Protein 1WI2 (pdb70)

Secondary structure (DSSP, 8-state):
------S-----SSPPEEEEE---TT---SEEEE--SSS----EEEEE-TTSHHHHHT--TT-EEEEETTEE-SS--HHHHHHHHHHSSSEEEEEE----S---

Nearest PDB structures (foldseek):
  1wi2-assembly1_A  TM=8.243E-01  e=3.772E-17  Mus musculus
  2eeh-assembly1_A  TM=7.804E-01  e=6.827E-08  Homo sapiens
  1uf1-assembly1_A  TM=7.382E-01  e=2.130E-07  Homo sapiens
  2q3g-assembly2_B  TM=8.785E-01  e=5.402E-06  Homo sapiens
  1x5n-assembly1_A  TM=6.766E-01  e=3.239E-07  Homo sapiens

Solvent-accessible surface area: 7650 Å² total; per-residue (Å²): 125,124,124,78,115,116,74,137,115,176,104,137,128,145,90,42,113,89,3,76,7,191,47,69,145,86,33,143,7,7,13,76,4,121,22,16,155,93,82,112,102,4,1,25,0,22,113,21,76,95,134,17,36,0,97,219,34,35,4,131,110,21,26,22,0,45,21,0,55,128,76,75,0,86,111,23,99,74,68,113,0,32,81,27,0,99,103,23,212,98,0,37,1,131,0,83,112,124,94,50,142,102,117,125

Sequence (104 aa):
GSSGSSGNNELTQFLPRIVTLKKPPGAQLGFNIRGGKASQLGIFISKVIPDSDAHRAGLQEGDQVLAVNDVDFQDIEHSKAVEILKTAREISMRVRFFSGPSSGGSSGSSGNNELTQFLPRIVTLKKPPGAQLGFNIRGGKASQLGIFISKVIPDSDAHRAGLQEGDQVLAVNDVDFQDIEHSKAVEILKTAREISMRVRFFSGPSSGGSSGSSGNNELTQFLPRIVTLKKPPGAQLGFNIRGGKASQLGIFISKVIPDSDAHRAGLQEGDQVLAVNDVDFQDIEHSKAVEILKTAREISMRVRFFSGPSSGGSSGSSGNNELTQFLPRIVTLKKPPGAQLGFNIRGGKASQLGIFISKVIPDSDAHRAGLQEGDQVLAVNDVDFQDIEHSKAVEILKTAREISMRVRFFSGPSSGGSSGSSGNNELTQFLPRIVTLKKPPGAQLGFNIRGGKASQLGIFISKVIPDSDAHRAGLQEGDQVLAVNDVDFQDIEHSKAVEILKTAREISMRVRFFSGPSSGGSSGSSGNNELTQFLPRIVTLKKPPGAQLGFNIRGGKASQLGIFISKVIPDSDAHRAGLQEGDQVLAVNDVDFQDIEHSKAVEILKTAREISMRVRFFSGPSSGGSSGSSGNNELTQFLPRIVTLKKPPGAQLGFNIRGGKASQLGIFISKVIPDSDAHRAGLQEGDQVLAVNDVDFQDIEHSKAVEILKTAREISMRVRFFSGPSSGGSSGSSGNNELTQFLPRIVTLKKPPGAQLGFNIRGGKASQLGIFISKVIPDSDAHRAGLQEGDQVLAVNDVDFQDIEHSKAVEILKTAREISMRVRFFSGPSSGGSSGSSGNNELTQFLPRIVTLKKPPGAQLGFNIRGGKASQLGIFISKVIPDSDAHRAGLQEGDQVLAVNDVDFQDIEHSKAVEILKTAREISMRVRFFSGPSSGGSSGSSGNNELTQFLPRIVTLKKPPGAQLGFNIRGGKASQLGIFISKVIPDSDAHRAGLQEGDQVLAVNDVDFQDIEHSKAVEILKTAREISMRVRFFSGPSSGGSSGSSGNNELTQFLPRIVTLKKPPGAQLGFNIRGGKASQLGIFISKVIPDSDAHRAGLQEGDQVLAVNDVDFQDIEHSKAVEILKTAREISMRVRFFSGPSSGGSSGSSGNNELTQFLPRIVTLKKPPGAQLGFNIRGGKASQLGIFISKVIPDSDAHRAGLQEGDQVLAVNDVDFQDIEHSKAVEILKTAREISMRVRFFSGPSSGGSSGSSGNNELTQFLPRIVTLKKPPGAQLGFNIRGGKASQLGIFISKVIPDSDAHRAGLQEGDQVLAVNDVDFQDIEHSKAVEILKTAREISMRVRFFSGPSSGGSSGSSGNNELTQFLPRIVTLKKPPGAQLGFNIRGGKASQLGIFISKVIPDSDAHRAGLQEGDQVLAVNDVDFQDIEHSKAVEILKTAREISMRVRFFSGPSSGGSSGSSGNNELTQFLPRIVTLKKPPGAQLGFNIRGGKASQLGIFISKVIPDSDAHRAGLQEGDQVLAVNDVDFQDIEHSKAVEILKTAREISMRVRFFSGPSSGGSSGSSGNNELTQFLPRIVTLKKPPGAQLGFNIRGGKASQLGIFISKVIPDSDAHRAGLQEGDQVLAVNDVDFQDIEHSKAVEILKTAREISMRVRFFSGPSSGGSSGSSGNNELTQFLPRIVTLKKPPGAQLGFNIRGGKASQLGIFISKVIPDSDAHRAGLQEGDQVLAVNDVDFQDIEHSKAVEILKTAREISMRVRFFSGPSSGGSSGSSGNNELTQFLPRIVTLKKPPGAQLGFNIRGGKASQLGIFISKVIPDSDAHRAGLQEGDQVLAVNDVDFQDIEHSKAVEILKTAREISMRVRFFSGPSSGGSSGSSGNNELTQFLPRIVTLKKPPGAQLGFNIRGGKASQLGIFISKVIPDSDAHRAGLQEGDQVLAVNDVDFQDIEHSKAVEILKTAREISMRVRFFSGPSSGGSSGSSGNNELTQFLPRIVTLKKPPGAQLGFNIRGGKASQLGIFISKVIPDSDAHRAGLQEGDQVLAVNDVDFQDIEHSKAVEILKTAREISMRVRFFSGPSSG

Foldseek 3Di:
DDDDDDDDDDPPDFFWDWQKFQDDQDDQAQFAWDWADDPLTFIFRCGGHPDGSCVVSVHFGQWGFCAWPNHGRSHDDSVVVSVSPNVPRMTTTTTGRPPDDGDD

InterPro domains:
  IPR001478 PDZ domain [PF00595] (48-124)
  IPR001478 PDZ domain [PS50106] (47-117)
  IPR001478 PDZ domain [SM00228] (56-128)
  IPR036034 PDZ superfamily [G3DSA:2.30.42.10] (33-128)
  IPR036034 PDZ superfamily [SSF50156] (35-125)
  IPR051109 Membrane-associated multiprotein complex regulator [PTHR14063] (3-140)

Organism: Mus musculus (NCBI:txid10090)

Radius of gyration: 13.88 Å; Cα contacts (8 Å, |Δi|>4): 187; chains: 1; bounding box: 38×40×38 Å

CATH classification: 2.30.42.10

Structure (mmCIF, N/CA/C/O backbone):
data_1WI2
#
_entry.id   1WI2
#
loop_
_atom_site.group_PDB
_atom_site.id
_atom_site.type_symbol
_atom_site.label_atom_id
_atom_site.label_alt_id
_atom_site.label_comp_id
_atom_site.label_asym_id
_atom_site.label_entity_id
_atom_site.label_seq_id
_atom_site.pdbx_PDB_ins_code
_atom_site.Cartn_x
_atom_site.Cartn_y
_atom_site.Cartn_z
_atom_site.occupancy
_atom_site.B_iso_or_equiv
_atom_site.auth_seq_id
_atom_site.auth_comp_id
_atom_site.auth_asym_id
_atom_site.auth_atom_id
_atom_site.pdbx_PDB_model_num
ATOM 1 N N . GLY A 1 1 ? -22.270 0.200 7.179 1.00 0.00 1 GLY A N 1
ATOM 2 C CA . GLY A 1 1 ? -21.938 0.629 8.526 1.00 0.00 1 GLY A CA 1
ATOM 3 C C . GLY A 1 1 ? -20.480 0.305 8.862 1.00 0.00 1 GLY A C 1
ATOM 4 O O . GLY A 1 1 ? -19.755 -0.240 8.031 1.00 0.00 1 GLY A O 1
ATOM 8 N N . SER A 1 2 ? -20.096 0.653 10.081 1.00 0.00 2 SER A N 1
ATOM 9 C CA . SER A 1 2 ? -18.737 0.406 10.535 1.00 0.00 2 SER A CA 1
ATOM 10 C C . SER A 1 2 ? -18.691 0.402 12.065 1.00 0.00 2 SER A C 1
ATOM 11 O O . SER A 1 2 ? -19.211 1.312 12.708 1.00 0.00 2 SER A O 1
ATOM 18 N N . SER A 1 3 ? -18.063 -0.634 12.604 1.00 0.00 3 SER A N 1
ATOM 19 C CA . SER A 1 3 ? -17.942 -0.768 14.045 1.00 0.00 3 SER A CA 1
ATOM 20 C C . SER A 1 3 ? -16.503 -1.129 14.418 1.00 0.00 3 SER A C 1
ATOM 21 O O . SER A 1 3 ? -15.806 -1.791 13.649 1.00 0.00 3 SER A O 1
ATOM 28 N N . GLY A 1 4 ? -16.101 -0.680 15.598 1.00 0.00 4 GLY A N 1
ATOM 29 C CA . GLY A 1 4 ? -14.757 -0.948 16.081 1.00 0.00 4 GLY A CA 1
ATOM 30 C C . GLY A 1 4 ? -14.754 -1.176 17.594 1.00 0.00 4 GLY A C 1
ATOM 31 O O . GLY A 1 4 ? -15.813 -1.257 18.216 1.00 0.00 4 GLY A O 1
ATOM 35 N N . SER A 1 5 ? -13.553 -1.273 18.144 1.00 0.00 5 SER A N 1
ATOM 36 C CA . SER A 1 5 ? -13.398 -1.490 19.572 1.00 0.00 5 SER A CA 1
ATOM 37 C C . SER A 1 5 ? -12.654 -0.311 20.203 1.00 0.00 5 SER A C 1
ATOM 38 O O . SER A 1 5 ? -11.610 0.107 19.705 1.00 0.00 5 SER A O 1
ATOM 45 N N . SER A 1 6 ? -13.221 0.191 21.291 1.00 0.00 6 SER A N 1
ATOM 46 C CA . SER A 1 6 ? -12.624 1.314 21.995 1.00 0.00 6 SER A CA 1
ATOM 47 C C . SER A 1 6 ? -12.106 0.859 23.360 1.00 0.00 6 SER A C 1
ATOM 48 O O . SER A 1 6 ? -12.594 -0.123 23.917 1.00 0.00 6 SER A O 1
ATOM 55 N N . GLY A 1 7 ? -11.124 1.595 23.860 1.00 0.00 7 GLY A N 1
ATOM 56 C CA . GLY A 1 7 ? -10.535 1.279 25.150 1.00 0.00 7 GLY A CA 1
ATOM 57 C C . GLY A 1 7 ? -9.008 1.350 25.087 1.00 0.00 7 GLY A C 1
ATOM 58 O O . GLY A 1 7 ? -8.444 2.392 24.757 1.00 0.00 7 GLY A O 1
ATOM 62 N N . ASN A 1 8 ? -8.381 0.228 25.410 1.00 0.00 8 ASN A N 1
ATOM 63 C CA . ASN A 1 8 ? -6.931 0.149 25.394 1.00 0.00 8 ASN A CA 1
ATOM 64 C C . ASN A 1 8 ? -6.504 -1.320 25.361 1.00 0.00 8 ASN A C 1
ATOM 65 O O . ASN A 1 8 ? -6.973 -2.124 26.165 1.00 0.00 8 ASN A O 1
ATOM 75 N N . ASN A 1 9 ? -5.619 -1.625 24.423 1.00 0.00 9 ASN A N 1
ATOM 76 C CA . ASN A 1 9 ? -5.124 -2.983 24.275 1.00 0.00 9 ASN A CA 1
ATOM 77 C C . ASN A 1 9 ? -3.732 -2.947 23.643 1.00 0.00 9 ASN A C 1
ATOM 78 O O . ASN A 1 9 ? -3.457 -2.111 22.785 1.00 0.00 9 ASN A O 1
ATOM 88 N N . GLU A 1 10 ? -2.889 -3.867 24.092 1.00 0.00 10 GLU A N 1
ATOM 89 C CA . GLU A 1 10 ? -1.531 -3.951 23.581 1.00 0.00 10 GLU A CA 1
ATOM 90 C C . GLU A 1 10 ? -0.947 -5.338 23.851 1.00 0.00 10 GLU A C 1
ATOM 91 O O . GLU A 1 10 ? -0.253 -5.540 24.847 1.00 0.00 10 GLU A O 1
ATOM 101 N N . LEU A 1 11 ? -1.251 -6.260 22.948 1.00 0.00 11 LEU A N 1
ATOM 102 C CA . LEU A 1 11 ? -0.765 -7.623 23.078 1.00 0.00 11 LEU A CA 1
ATOM 103 C C . LEU A 1 11 ? -0.353 -8.146 21.701 1.00 0.00 11 LEU A C 1
ATOM 104 O O . LEU A 1 11 ? -1.060 -8.955 21.103 1.00 0.00 11 LEU A O 1
ATOM 119 N N . THR A 1 12 ? 0.790 -7.663 21.237 1.00 0.00 12 THR A N 1
ATOM 120 C CA . THR A 1 12 ? 1.304 -8.071 19.940 1.00 0.00 12 THR A CA 1
ATOM 121 C C . THR A 1 12 ? 1.798 -9.517 19.995 1.00 0.00 12 THR A C 1
ATOM 122 O O . THR A 1 12 ? 2.707 -9.839 20.759 1.00 0.00 12 THR A O 1
ATOM 133 N N . GLN A 1 13 ? 1.179 -10.352 19.173 1.00 0.00 13 GLN A N 1
ATOM 134 C CA . GLN A 1 13 ? 1.544 -11.757 19.118 1.00 0.00 13 GLN A CA 1
ATOM 135 C C . GLN A 1 13 ? 1.355 -12.300 17.699 1.00 0.00 13 GLN A C 1
ATOM 136 O O . GLN A 1 13 ? 2.319 -12.710 17.054 1.00 0.00 13 GLN A O 1
ATOM 148 N N . PHE A 1 14 ? 0.107 -12.285 17.257 1.00 0.00 14 PHE A N 1
ATOM 149 C CA . PHE A 1 14 ? -0.221 -12.770 15.926 1.00 0.00 14 PHE A CA 1
ATOM 150 C C . PHE A 1 14 ? -1.582 -12.241 15.470 1.00 0.00 14 PHE A C 1
ATOM 151 O O . PHE A 1 14 ? -2.251 -12.866 14.648 1.00 0.00 14 PHE A O 1
ATOM 167 N N . LEU A 1 15 ? -1.952 -11.095 16.022 1.00 0.00 15 LEU A N 1
ATOM 168 C CA . LEU A 1 15 ? -3.221 -10.476 15.683 1.00 0.00 15 LEU A CA 1
ATOM 169 C C . LEU A 1 15 ? -2.991 -9.398 14.621 1.00 0.00 15 LEU A C 1
ATOM 170 O O . LEU A 1 15 ? -1.944 -8.752 14.605 1.00 0.00 15 LEU A O 1
ATOM 185 N N . PRO A 1 16 ? -4.011 -9.234 13.737 1.00 0.00 16 PRO A N 1
ATOM 186 C CA . PRO A 1 16 ? -3.929 -8.245 12.676 1.00 0.00 16 PRO A CA 1
ATOM 187 C C . PRO A 1 16 ? -4.131 -6.833 13.225 1.00 0.00 16 PRO A C 1
ATOM 188 O O . PRO A 1 16 ? -5.078 -6.580 13.967 1.00 0.00 16 PRO A O 1
ATOM 196 N N . ARG A 1 17 ? -3.224 -5.947 12.838 1.00 0.00 17 ARG A N 1
ATOM 197 C CA . ARG A 1 17 ? -3.290 -4.565 13.283 1.00 0.00 17 ARG A CA 1
ATOM 198 C C . ARG A 1 17 ? -4.074 -3.720 12.276 1.00 0.00 17 ARG A C 1
ATOM 199 O O . ARG A 1 17 ? -4.345 -4.168 11.162 1.00 0.00 17 ARG A O 1
ATOM 217 N N . ILE A 1 18 ? -4.416 -2.514 12.703 1.00 0.00 18 ILE A N 1
ATOM 218 C CA . ILE A 1 18 ? -5.163 -1.602 11.853 1.00 0.00 18 ILE A CA 1
ATOM 219 C C . ILE A 1 18 ? -4.309 -0.368 11.561 1.00 0.00 18 ILE A C 1
ATOM 220 O O . ILE A 1 18 ? -4.024 0.421 12.461 1.00 0.00 18 ILE A O 1
ATOM 235 N N . VAL A 1 19 ? -3.923 -0.239 10.300 1.00 0.00 19 VAL A N 1
ATOM 236 C CA . VAL A 1 19 ? -3.107 0.887 9.878 1.00 0.00 19 VAL A CA 1
ATOM 237 C C . VAL A 1 19 ? -4.008 1.969 9.280 1.00 0.00 19 VAL A C 1
ATOM 238 O O . VAL A 1 19 ? -4.354 1.912 8.101 1.00 0.00 19 VAL A O 1
ATOM 251 N N . THR A 1 20 ? -4.364 2.929 10.121 1.00 0.00 20 THR A N 1
ATOM 252 C CA . THR A 1 20 ? -5.217 4.023 9.690 1.00 0.00 20 THR A CA 1
ATOM 253 C C . THR A 1 20 ? -4.374 5.244 9.317 1.00 0.00 20 THR A C 1
ATOM 254 O O . THR A 1 20 ? -3.444 5.602 10.039 1.00 0.00 20 THR A O 1
ATOM 265 N N . LEU A 1 21 ? -4.730 5.849 8.194 1.00 0.00 21 LEU A N 1
ATOM 266 C CA . LEU A 1 21 ? -4.017 7.021 7.718 1.00 0.00 21 LEU A CA 1
ATOM 267 C C . LEU A 1 21 ? -4.967 8.221 7.709 1.00 0.00 21 LEU A C 1
ATOM 268 O O . LEU A 1 21 ? -6.170 8.064 7.499 1.00 0.00 21 LEU A O 1
ATOM 283 N N . LYS A 1 22 ? -4.393 9.393 7.938 1.00 0.00 22 LYS A N 1
ATOM 284 C CA . LYS A 1 22 ? -5.173 10.618 7.959 1.00 0.00 22 LYS A CA 1
ATOM 285 C C . LYS A 1 22 ? -5.072 11.304 6.595 1.00 0.00 22 LYS A C 1
ATOM 286 O O . LYS A 1 22 ? -6.032 11.921 6.134 1.00 0.00 22 LYS A O 1
ATOM 301 N N . LYS A 1 23 ? -3.902 11.176 5.988 1.00 0.00 23 LYS A N 1
ATOM 302 C CA . LYS A 1 23 ? -3.663 11.776 4.686 1.00 0.00 23 LYS A CA 1
ATOM 303 C C . LYS A 1 23 ? -3.916 13.282 4.770 1.00 0.00 23 LYS A C 1
ATOM 304 O O . LYS A 1 23 ? -5.053 13.715 4.951 1.00 0.00 23 LYS A O 1
ATOM 319 N N . PRO A 1 24 ? -2.810 14.060 4.631 1.00 0.00 24 PRO A N 1
ATOM 320 C CA . PRO A 1 24 ? -2.900 15.509 4.689 1.00 0.00 24 PRO A CA 1
ATOM 321 C C . PRO A 1 24 ? -3.501 16.073 3.400 1.00 0.00 24 PRO A C 1
ATOM 322 O O . PRO A 1 24 ? -3.648 15.353 2.413 1.00 0.00 24 PRO A O 1
ATOM 330 N N . PRO A 1 25 ? -3.841 17.389 3.452 1.00 0.00 25 PRO A N 1
ATOM 331 C CA . PRO A 1 25 ? -4.421 18.057 2.301 1.00 0.00 25 PRO A CA 1
ATOM 332 C C . PRO A 1 25 ? -3.360 18.338 1.236 1.00 0.00 25 PRO A C 1
ATOM 333 O O . PRO A 1 25 ? -2.576 19.276 1.368 1.00 0.00 25 PRO A O 1
ATOM 341 N N . GLY A 1 26 ? -3.369 17.507 0.203 1.00 0.00 26 GLY A N 1
ATOM 342 C CA . GLY A 1 26 ? -2.416 17.654 -0.883 1.00 0.00 26 GLY A CA 1
ATOM 343 C C . GLY A 1 26 ? -1.387 16.523 -0.868 1.00 0.00 26 GLY A C 1
ATOM 344 O O . GLY A 1 26 ? -0.266 16.690 -1.348 1.00 0.00 26 GLY A O 1
ATOM 348 N N . ALA A 1 27 ? -1.803 15.394 -0.311 1.00 0.00 27 ALA A N 1
ATOM 349 C CA . ALA A 1 27 ? -0.932 14.235 -0.226 1.00 0.00 27 ALA A CA 1
ATOM 350 C C . ALA A 1 27 ? -1.327 13.226 -1.306 1.00 0.00 27 ALA A C 1
ATOM 351 O O . ALA A 1 27 ? -2.248 13.472 -2.084 1.00 0.00 27 ALA A O 1
ATOM 358 N N . GLN A 1 28 ? -0.612 12.110 -1.318 1.00 0.00 28 GLN A N 1
ATOM 359 C CA . GLN A 1 28 ? -0.876 11.062 -2.289 1.00 0.00 28 GLN A CA 1
ATOM 360 C C . GLN A 1 28 ? -0.498 9.696 -1.712 1.00 0.00 28 GLN A C 1
ATOM 361 O O . GLN A 1 28 ? 0.507 9.108 -2.108 1.00 0.00 28 GLN A O 1
ATOM 373 N N . LEU A 1 29 ? -1.324 9.231 -0.786 1.00 0.00 29 LEU A N 1
ATOM 374 C CA . LEU A 1 29 ? -1.089 7.945 -0.151 1.00 0.00 29 LEU A CA 1
ATOM 375 C C . LEU A 1 29 ? 0.269 7.971 0.554 1.00 0.00 29 LEU A C 1
ATOM 376 O O . LEU A 1 29 ? 0.340 8.197 1.761 1.00 0.00 29 LEU A O 1
ATOM 391 N N . GLY A 1 30 ? 1.312 7.737 -0.229 1.00 0.00 30 GLY A N 1
ATOM 392 C CA . GLY A 1 30 ? 2.662 7.730 0.306 1.00 0.00 30 GLY A CA 1
ATOM 393 C C . GLY A 1 30 ? 3.278 6.332 0.223 1.00 0.00 30 GLY A C 1
ATOM 394 O O . GLY A 1 30 ? 4.267 6.044 0.895 1.00 0.00 30 GLY A O 1
ATOM 398 N N . PHE A 1 31 ? 2.667 5.499 -0.608 1.00 0.00 31 PHE A N 1
ATOM 399 C CA . PHE A 1 31 ? 3.143 4.139 -0.787 1.00 0.00 31 PHE A CA 1
ATOM 400 C C . PHE A 1 31 ? 2.453 3.470 -1.977 1.00 0.00 31 PHE A C 1
ATOM 401 O O . PHE A 1 31 ? 1.404 3.926 -2.429 1.00 0.00 31 PHE A O 1
ATOM 417 N N . ASN A 1 32 ? 3.070 2.398 -2.452 1.00 0.00 32 ASN A N 1
ATOM 418 C CA . ASN A 1 32 ? 2.529 1.661 -3.581 1.00 0.00 32 ASN A CA 1
ATOM 419 C C . ASN A 1 32 ? 2.050 0.288 -3.108 1.00 0.00 32 ASN A C 1
ATOM 420 O O . ASN A 1 32 ? 2.324 -0.112 -1.976 1.00 0.00 32 ASN A O 1
ATOM 430 N N . ILE A 1 33 ? 1.345 -0.398 -3.995 1.00 0.00 33 ILE A N 1
ATOM 431 C CA . ILE A 1 33 ? 0.826 -1.718 -3.682 1.00 0.00 33 ILE A CA 1
ATOM 432 C C . ILE A 1 33 ? 1.149 -2.675 -4.831 1.00 0.00 33 ILE A C 1
ATOM 433 O O . ILE A 1 33 ? 1.049 -2.303 -5.999 1.00 0.00 33 ILE A O 1
ATOM 448 N N . ARG A 1 34 ? 1.532 -3.888 -4.458 1.00 0.00 34 ARG A N 1
ATOM 449 C CA . ARG A 1 34 ? 1.870 -4.901 -5.444 1.00 0.00 34 ARG A CA 1
ATOM 450 C C . ARG A 1 34 ? 1.015 -6.153 -5.233 1.00 0.00 34 ARG A C 1
ATOM 451 O O . ARG A 1 34 ? 0.287 -6.252 -4.247 1.00 0.00 34 ARG A O 1
ATOM 469 N N . GLY A 1 35 ? 1.134 -7.076 -6.175 1.00 0.00 35 GLY A N 1
ATOM 470 C CA . GLY A 1 35 ? 0.382 -8.318 -6.106 1.00 0.00 35 GLY A CA 1
ATOM 471 C C . GLY A 1 35 ? -1.068 -8.105 -6.546 1.00 0.00 35 GLY A C 1
ATOM 472 O O . GLY A 1 35 ? -1.814 -7.366 -5.904 1.00 0.00 35 GLY A O 1
ATOM 476 N N . GLY A 1 36 ? -1.425 -8.766 -7.637 1.00 0.00 36 GLY A N 1
ATOM 477 C CA . GLY A 1 36 ? -2.773 -8.660 -8.169 1.00 0.00 36 GLY A CA 1
ATOM 478 C C . GLY A 1 36 ? -2.747 -8.382 -9.675 1.00 0.00 36 GLY A C 1
ATOM 479 O O . GLY A 1 36 ? -2.224 -7.359 -10.112 1.00 0.00 36 GLY A O 1
ATOM 483 N N . LYS A 1 37 ? -3.318 -9.313 -10.425 1.00 0.00 37 LYS A N 1
ATOM 484 C CA . LYS A 1 37 ? -3.366 -9.182 -11.872 1.00 0.00 37 LYS A CA 1
ATOM 485 C C . LYS A 1 37 ? -4.674 -9.784 -12.390 1.00 0.00 37 LYS A C 1
ATOM 486 O O . LYS A 1 37 ? -5.454 -9.104 -13.055 1.00 0.00 37 LYS A O 1
ATOM 501 N N . ALA A 1 38 ? -4.875 -11.053 -12.065 1.00 0.00 38 ALA A N 1
ATOM 502 C CA . ALA A 1 38 ? -6.075 -11.753 -12.490 1.00 0.00 38 ALA A CA 1
ATOM 503 C C . ALA A 1 38 ? -6.267 -12.998 -11.621 1.00 0.00 38 ALA A C 1
ATOM 504 O O . ALA A 1 38 ? -7.371 -13.264 -11.148 1.00 0.00 38 ALA A O 1
ATOM 511 N N . SER A 1 39 ? -5.176 -13.727 -11.438 1.00 0.00 39 SER A N 1
ATOM 512 C CA . SER A 1 39 ? -5.211 -14.937 -10.634 1.00 0.00 39 SER A CA 1
ATOM 513 C C . SER A 1 39 ? -5.879 -14.652 -9.287 1.00 0.00 39 SER A C 1
ATOM 514 O O . SER A 1 39 ? -7.013 -15.065 -9.053 1.00 0.00 39 SER A O 1
ATOM 521 N N . GLN A 1 40 ? -5.145 -13.949 -8.437 1.00 0.00 40 GLN A N 1
ATOM 522 C CA . GLN A 1 40 ? -5.651 -13.604 -7.119 1.00 0.00 40 GLN A CA 1
ATOM 523 C C . GLN A 1 40 ? -4.584 -12.854 -6.321 1.00 0.00 40 GLN A C 1
ATOM 524 O O . GLN A 1 40 ? -4.803 -11.720 -5.896 1.00 0.00 40 GLN A O 1
ATOM 536 N N . LEU A 1 41 ? -3.451 -13.518 -6.140 1.00 0.00 41 LEU A N 1
ATOM 537 C CA . LEU A 1 41 ? -2.349 -12.929 -5.399 1.00 0.00 41 LEU A CA 1
ATOM 538 C C . LEU A 1 41 ? -2.899 -12.177 -4.185 1.00 0.00 41 LEU A C 1
ATOM 539 O O . LEU A 1 41 ? -4.011 -12.449 -3.734 1.00 0.00 41 LEU A O 1
ATOM 554 N N . GLY A 1 42 ? -2.096 -11.245 -3.692 1.00 0.00 42 GLY A N 1
ATOM 555 C CA . GLY A 1 42 ? -2.490 -10.452 -2.540 1.00 0.00 42 GLY A CA 1
ATOM 556 C C . GLY A 1 42 ? -1.966 -9.019 -2.657 1.00 0.00 42 GLY A C 1
ATOM 557 O O . GLY A 1 42 ? -1.062 -8.746 -3.445 1.00 0.00 42 GLY A O 1
ATOM 561 N N . ILE A 1 43 ? -2.558 -8.140 -1.861 1.00 0.00 43 ILE A N 1
ATOM 562 C CA . ILE A 1 43 ? -2.164 -6.742 -1.866 1.00 0.00 43 ILE A CA 1
ATOM 563 C C . ILE A 1 43 ? -1.212 -6.481 -0.695 1.00 0.00 43 ILE A C 1
ATOM 564 O O . ILE A 1 43 ? -1.624 -6.513 0.463 1.00 0.00 43 ILE A O 1
ATOM 579 N N . PHE A 1 44 ? 0.041 -6.229 -1.040 1.00 0.00 44 PHE A N 1
ATOM 580 C CA . PHE A 1 44 ? 1.054 -5.962 -0.031 1.00 0.00 44 PHE A CA 1
ATOM 581 C C . PHE A 1 44 ? 1.681 -4.581 -0.235 1.00 0.00 44 PHE A C 1
ATOM 582 O O . PHE A 1 44 ? 1.536 -3.981 -1.299 1.00 0.00 44 PHE A O 1
ATOM 598 N N . ILE A 1 45 ? 2.366 -4.119 0.800 1.00 0.00 45 ILE A N 1
ATOM 599 C CA . ILE A 1 45 ? 3.015 -2.820 0.748 1.00 0.00 45 ILE A CA 1
ATOM 600 C C . ILE A 1 45 ? 4.231 -2.899 -0.179 1.00 0.00 45 ILE A C 1
ATOM 601 O O . ILE A 1 45 ? 5.335 -3.210 0.266 1.00 0.00 45 ILE A O 1
ATOM 616 N N . SER A 1 46 ? 3.987 -2.613 -1.448 1.00 0.00 46 SER A N 1
ATOM 617 C CA . SER A 1 46 ? 5.046 -2.648 -2.441 1.00 0.00 46 SER A CA 1
ATOM 618 C C . SER A 1 46 ? 6.192 -1.726 -2.016 1.00 0.00 46 SER A C 1
ATOM 619 O O . SER A 1 46 ? 7.322 -2.176 -1.837 1.00 0.00 46 SER A O 1
ATOM 626 N N . LYS A 1 47 ? 5.858 -0.452 -1.868 1.00 0.00 47 LYS A N 1
ATOM 627 C CA . LYS A 1 47 ? 6.845 0.538 -1.468 1.00 0.00 47 LYS A CA 1
ATOM 628 C C . LYS A 1 47 ? 6.174 1.591 -0.584 1.00 0.00 47 LYS A C 1
ATOM 629 O O . LYS A 1 47 ? 4.979 1.851 -0.720 1.00 0.00 47 LYS A O 1
ATOM 644 N N . VAL A 1 48 ? 6.972 2.169 0.302 1.00 0.00 48 VAL A N 1
ATOM 645 C CA . VAL A 1 48 ? 6.470 3.188 1.208 1.00 0.00 48 VAL A CA 1
ATOM 646 C C . VAL A 1 48 ? 7.361 4.429 1.118 1.00 0.00 48 VAL A C 1
ATOM 647 O O . VAL A 1 48 ? 8.585 4.323 1.169 1.00 0.00 48 VAL A O 1
ATOM 660 N N . ILE A 1 49 ? 6.711 5.576 0.982 1.00 0.00 49 ILE A N 1
ATOM 661 C CA . ILE A 1 49 ? 7.431 6.835 0.883 1.00 0.00 49 ILE A CA 1
ATOM 662 C C . ILE A 1 49 ? 8.144 7.115 2.206 1.00 0.00 49 ILE A C 1
ATOM 663 O O . ILE A 1 49 ? 7.526 7.080 3.269 1.00 0.00 49 ILE A O 1
ATOM 678 N N . PRO A 1 50 ? 9.470 7.394 2.096 1.00 0.00 50 PRO A N 1
ATOM 679 C CA . PRO A 1 50 ? 10.276 7.681 3.271 1.00 0.00 50 PRO A CA 1
ATOM 680 C C . PRO A 1 50 ? 9.989 9.087 3.803 1.00 0.00 50 PRO A C 1
ATOM 681 O O . PRO A 1 50 ? 10.900 9.901 3.937 1.00 0.00 50 PRO A O 1
ATOM 689 N N . ASP A 1 51 ? 8.718 9.328 4.092 1.00 0.00 51 ASP A N 1
ATOM 690 C CA . ASP A 1 51 ? 8.300 10.620 4.606 1.00 0.00 51 ASP A CA 1
ATOM 691 C C . ASP A 1 51 ? 6.808 10.816 4.327 1.00 0.00 51 ASP A C 1
ATOM 692 O O . ASP A 1 51 ? 6.402 11.853 3.803 1.00 0.00 51 ASP A O 1
ATOM 700 N N . SER A 1 52 ? 6.033 9.805 4.689 1.00 0.00 52 SER A N 1
ATOM 701 C CA . SER A 1 52 ? 4.595 9.854 4.484 1.00 0.00 52 SER A CA 1
ATOM 702 C C . SER A 1 52 ? 3.870 9.454 5.770 1.00 0.00 52 SER A C 1
ATOM 703 O O . SER A 1 52 ? 4.504 9.229 6.801 1.00 0.00 52 SER A O 1
ATOM 710 N N . ASP A 1 53 ? 2.550 9.378 5.670 1.00 0.00 53 ASP A N 1
ATOM 711 C CA . ASP A 1 53 ? 1.732 9.009 6.812 1.00 0.00 53 ASP A CA 1
ATOM 712 C C . ASP A 1 53 ? 1.966 7.535 7.147 1.00 0.00 53 ASP A C 1
ATOM 713 O O . ASP A 1 53 ? 2.038 7.164 8.317 1.00 0.00 53 ASP A O 1
ATOM 721 N N . ALA A 1 54 ? 2.076 6.733 6.097 1.00 0.00 54 ALA A N 1
ATOM 722 C CA . ALA A 1 54 ? 2.299 5.308 6.265 1.00 0.00 54 ALA A CA 1
ATOM 723 C C . ALA A 1 54 ? 3.628 5.086 6.991 1.00 0.00 54 ALA A C 1
ATOM 724 O O . ALA A 1 54 ? 3.676 4.392 8.006 1.00 0.00 54 ALA A O 1
ATOM 731 N N . HIS A 1 55 ? 4.672 5.687 6.443 1.00 0.00 55 HIS A N 1
ATOM 732 C CA . HIS A 1 55 ? 5.998 5.564 7.026 1.00 0.00 55 HIS A CA 1
ATOM 733 C C . HIS A 1 55 ? 5.922 5.824 8.532 1.00 0.00 55 HIS A C 1
ATOM 734 O O . HIS A 1 55 ? 6.667 5.227 9.307 1.00 0.00 55 HIS A O 1
ATOM 747 N N . ARG A 1 56 ? 5.015 6.718 8.900 1.00 0.00 56 ARG A N 1
ATOM 748 C CA . ARG A 1 56 ? 4.833 7.065 10.300 1.00 0.00 56 ARG A CA 1
ATOM 749 C C . ARG A 1 56 ? 3.869 6.082 10.969 1.00 0.00 56 ARG A C 1
ATOM 750 O O . ARG A 1 56 ? 4.099 5.655 12.100 1.00 0.00 56 ARG A O 1
ATOM 768 N N . ALA A 1 57 ? 2.811 5.752 10.243 1.00 0.00 57 ALA A N 1
ATOM 769 C CA . ALA A 1 57 ? 1.812 4.828 10.751 1.00 0.00 57 ALA A CA 1
ATOM 770 C C . ALA A 1 57 ? 2.501 3.541 11.209 1.00 0.00 57 ALA A C 1
ATOM 771 O O . ALA A 1 57 ? 1.961 2.799 12.027 1.00 0.00 57 ALA A O 1
ATOM 778 N N . GLY A 1 58 ? 3.686 3.314 10.660 1.00 0.00 58 GLY A N 1
ATOM 779 C CA . GLY A 1 58 ? 4.455 2.128 11.001 1.00 0.00 58 GLY A CA 1
ATOM 780 C C . GLY A 1 58 ? 4.360 1.076 9.895 1.00 0.00 58 GLY A C 1
ATOM 781 O O . GLY A 1 58 ? 4.388 -0.122 10.168 1.00 0.00 58 GLY A O 1
ATOM 785 N N . LEU A 1 59 ? 4.249 1.563 8.667 1.00 0.00 59 LEU A N 1
ATOM 786 C CA . LEU A 1 59 ? 4.151 0.680 7.518 1.00 0.00 59 LEU A CA 1
ATOM 787 C C . LEU A 1 59 ? 5.550 0.201 7.125 1.00 0.00 59 LEU A C 1
ATOM 788 O O . LEU A 1 59 ? 6.519 0.951 7.233 1.00 0.00 59 LEU A O 1
ATOM 803 N N . GLN A 1 60 ? 5.611 -1.045 6.680 1.00 0.00 60 GLN A N 1
ATOM 804 C CA . GLN A 1 60 ? 6.876 -1.633 6.272 1.00 0.00 60 GLN A CA 1
ATOM 805 C C . GLN A 1 60 ? 6.661 -2.598 5.103 1.00 0.00 60 GLN A C 1
ATOM 806 O O . GLN A 1 60 ? 5.751 -3.425 5.137 1.00 0.00 60 GLN A O 1
ATOM 818 N N . GLU A 1 61 ? 7.513 -2.459 4.099 1.00 0.00 61 GLU A N 1
ATOM 819 C CA . GLU A 1 61 ? 7.428 -3.308 2.923 1.00 0.00 61 GLU A CA 1
ATOM 820 C C . GLU A 1 61 ? 7.261 -4.772 3.336 1.00 0.00 61 GLU A C 1
ATOM 821 O O . GLU A 1 61 ? 8.234 -5.436 3.688 1.00 0.00 61 GLU A O 1
ATOM 831 N N . GLY A 1 62 ? 6.019 -5.232 3.279 1.00 0.00 62 GLY A N 1
ATOM 832 C CA . GLY A 1 62 ? 5.713 -6.604 3.643 1.00 0.00 62 GLY A CA 1
ATOM 833 C C . GLY A 1 62 ? 4.339 -6.701 4.311 1.00 0.00 62 GLY A C 1
ATOM 834 O O . GLY A 1 62 ? 3.631 -7.692 4.141 1.00 0.00 62 GLY A O 1
ATOM 838 N N . ASP A 1 63 ? 4.005 -5.658 5.057 1.00 0.00 63 ASP A N 1
ATOM 839 C CA . ASP A 1 63 ? 2.730 -5.613 5.752 1.00 0.00 63 ASP A CA 1
ATOM 840 C C . ASP A 1 63 ? 1.602 -5.889 4.756 1.00 0.00 63 ASP A C 1
ATOM 841 O O . ASP A 1 63 ? 1.167 -4.990 4.039 1.00 0.00 63 ASP A O 1
ATOM 849 N N . GLN A 1 64 ? 1.160 -7.139 4.743 1.00 0.00 64 GLN A N 1
ATOM 850 C CA . GLN A 1 64 ? 0.091 -7.545 3.846 1.00 0.00 64 GLN A CA 1
ATOM 851 C C . GLN A 1 64 ? -1.212 -6.833 4.218 1.00 0.00 64 GLN A C 1
ATOM 852 O O . GLN A 1 64 ? -1.500 -6.633 5.396 1.00 0.00 64 GLN A O 1
ATOM 864 N N . VAL A 1 65 ? -1.965 -6.471 3.189 1.00 0.00 65 VAL A N 1
ATOM 865 C CA . VAL A 1 65 ? -3.230 -5.787 3.392 1.00 0.00 65 VAL A CA 1
ATOM 866 C C . VAL A 1 65 ? -4.376 -6.791 3.258 1.00 0.00 65 VAL A C 1
ATOM 867 O O . VAL A 1 65 ? -4.804 -7.105 2.148 1.00 0.00 65 VAL A O 1
ATOM 880 N N . LEU A 1 66 ? -4.841 -7.267 4.403 1.00 0.00 66 LEU A N 1
ATOM 881 C CA . LEU A 1 66 ? -5.929 -8.231 4.428 1.00 0.00 66 LEU A CA 1
ATOM 882 C C . LEU A 1 66 ? -7.161 -7.618 3.758 1.00 0.00 66 LEU A C 1
ATOM 883 O O . LEU A 1 66 ? -7.607 -8.094 2.716 1.00 0.00 66 LEU A O 1
ATOM 898 N N . ALA A 1 67 ? -7.677 -6.571 4.387 1.00 0.00 67 ALA A N 1
ATOM 899 C CA . ALA A 1 67 ? -8.849 -5.888 3.866 1.00 0.00 67 ALA A CA 1
ATOM 900 C C . ALA A 1 67 ? -8.648 -4.376 3.983 1.00 0.00 67 ALA A C 1
ATOM 901 O O . ALA A 1 67 ? -7.862 -3.913 4.809 1.00 0.00 67 ALA A O 1
ATOM 908 N N . VAL A 1 68 ? -9.371 -3.648 3.145 1.00 0.00 68 VAL A N 1
ATOM 909 C CA . VAL A 1 68 ? -9.281 -2.198 3.144 1.00 0.00 68 VAL A CA 1
ATOM 910 C C . VAL A 1 68 ? -10.690 -1.605 3.218 1.00 0.00 68 VAL A C 1
ATOM 911 O O . VAL A 1 68 ? -11.475 -1.743 2.281 1.00 0.00 68 VAL A O 1
ATOM 924 N N . ASN A 1 69 ? -10.965 -0.956 4.340 1.00 0.00 69 ASN A N 1
ATOM 925 C CA . ASN A 1 69 ? -12.265 -0.340 4.547 1.00 0.00 69 ASN A CA 1
ATOM 926 C C . ASN A 1 69 ? -13.355 -1.408 4.427 1.00 0.00 69 ASN A C 1
ATOM 927 O O . ASN A 1 69 ? -14.350 -1.209 3.732 1.00 0.00 69 ASN A O 1
ATOM 937 N N . ASP A 1 70 ? -13.130 -2.517 5.116 1.00 0.00 70 ASP A N 1
ATOM 938 C CA . ASP A 1 70 ? -14.081 -3.617 5.095 1.00 0.00 70 ASP A CA 1
ATOM 939 C C . ASP A 1 70 ? -13.830 -4.478 3.856 1.00 0.00 70 ASP A C 1
ATOM 940 O O . ASP A 1 70 ? -13.711 -5.698 3.959 1.00 0.00 70 ASP A O 1
ATOM 948 N N . VAL A 1 71 ? -13.756 -3.810 2.715 1.00 0.00 71 VAL A N 1
ATOM 949 C CA . VAL A 1 71 ? -13.521 -4.500 1.458 1.00 0.00 71 VAL A CA 1
ATOM 950 C C . VAL A 1 71 ? -12.266 -5.364 1.582 1.00 0.00 71 VAL A C 1
ATOM 951 O O . VAL A 1 71 ? -11.226 -4.894 2.043 1.00 0.00 71 VAL A O 1
ATOM 964 N N . ASP A 1 72 ? -12.402 -6.615 1.164 1.00 0.00 72 ASP A N 1
ATOM 965 C CA . ASP A 1 72 ? -11.290 -7.548 1.222 1.00 0.00 72 ASP A CA 1
ATOM 966 C C . ASP A 1 72 ? -10.320 -7.254 0.077 1.00 0.00 72 ASP A C 1
ATOM 967 O O . ASP A 1 72 ? -10.742 -6.883 -1.018 1.00 0.00 72 ASP A O 1
ATOM 975 N N . PHE A 1 73 ? -9.040 -7.429 0.367 1.00 0.00 73 PHE A N 1
ATOM 976 C CA . PHE A 1 73 ? -8.007 -7.187 -0.625 1.00 0.00 73 PHE A CA 1
ATOM 977 C C . PHE A 1 73 ? -7.257 -8.477 -0.963 1.00 0.00 73 PHE A C 1
ATOM 978 O O . PHE A 1 73 ? -6.079 -8.440 -1.317 1.00 0.00 73 PHE A O 1
ATOM 994 N N . GLN A 1 74 ? -7.968 -9.587 -0.840 1.00 0.00 74 GLN A N 1
ATOM 995 C CA . GLN A 1 74 ? -7.384 -10.886 -1.127 1.00 0.00 74 GLN A CA 1
ATOM 996 C C . GLN A 1 74 ? -7.508 -11.207 -2.618 1.00 0.00 74 GLN A C 1
ATOM 997 O O . GLN A 1 74 ? -6.651 -11.882 -3.184 1.00 0.00 74 GLN A O 1
ATOM 1009 N N . ASP A 1 75 ? -8.582 -10.706 -3.211 1.00 0.00 75 ASP A N 1
ATOM 1010 C CA . ASP A 1 75 ? -8.829 -10.930 -4.625 1.00 0.00 75 ASP A CA 1
ATOM 1011 C C . ASP A 1 75 ? -9.382 -9.648 -5.251 1.00 0.00 75 ASP A C 1
ATOM 1012 O O . ASP A 1 75 ? -10.574 -9.560 -5.543 1.00 0.00 75 ASP A O 1
ATOM 1020 N N . ILE A 1 76 ? -8.490 -8.686 -5.439 1.00 0.00 76 ILE A N 1
ATOM 1021 C CA . ILE A 1 76 ? -8.875 -7.414 -6.026 1.00 0.00 76 ILE A CA 1
ATOM 1022 C C . ILE A 1 76 ? -7.782 -6.951 -6.992 1.00 0.00 76 ILE A C 1
ATOM 1023 O O . ILE A 1 76 ? -6.626 -7.352 -6.865 1.00 0.00 76 ILE A O 1
ATOM 1038 N N . GLU A 1 77 ? -8.187 -6.116 -7.937 1.00 0.00 77 GLU A N 1
ATOM 1039 C CA . GLU A 1 77 ? -7.257 -5.595 -8.924 1.00 0.00 77 GLU A CA 1
ATOM 1040 C C . GLU A 1 77 ? -6.304 -4.589 -8.276 1.00 0.00 77 GLU A C 1
ATOM 1041 O O . GLU A 1 77 ? -6.634 -3.980 -7.260 1.00 0.00 77 GLU A O 1
ATOM 1051 N N . HIS A 1 78 ? -5.140 -4.443 -8.892 1.00 0.00 78 HIS A N 1
ATOM 1052 C CA . HIS A 1 78 ? -4.136 -3.521 -8.389 1.00 0.00 78 HIS A CA 1
ATOM 1053 C C . HIS A 1 78 ? -4.676 -2.091 -8.451 1.00 0.00 78 HIS A C 1
ATOM 1054 O O . HIS A 1 78 ? -4.606 -1.354 -7.468 1.00 0.00 78 HIS A O 1
ATOM 1067 N N . SER A 1 79 ? -5.202 -1.742 -9.615 1.00 0.00 79 SER A N 1
ATOM 1068 C CA . SER A 1 79 ? -5.755 -0.413 -9.819 1.00 0.00 79 SER A CA 1
ATOM 1069 C C . SER A 1 79 ? -6.819 -0.121 -8.760 1.00 0.00 79 SER A C 1
ATOM 1070 O O . SER A 1 79 ? -6.870 0.979 -8.213 1.00 0.00 79 SER A O 1
ATOM 1077 N N . LYS A 1 80 ? -7.644 -1.125 -8.503 1.00 0.00 80 LYS A N 1
ATOM 1078 C CA . LYS A 1 80 ? -8.705 -0.990 -7.519 1.00 0.00 80 LYS A CA 1
ATOM 1079 C C . LYS A 1 80 ? -8.089 -0.710 -6.146 1.00 0.00 80 LYS A C 1
ATOM 1080 O O . LYS A 1 80 ? -8.539 0.183 -5.431 1.00 0.00 80 LYS A O 1
ATOM 1095 N N . ALA A 1 81 ? -7.069 -1.491 -5.820 1.00 0.00 81 ALA A N 1
ATOM 1096 C CA . ALA A 1 81 ? -6.387 -1.338 -4.547 1.00 0.00 81 ALA A CA 1
ATOM 1097 C C . ALA A 1 81 ? -5.817 0.078 -4.445 1.00 0.00 81 ALA A C 1
ATOM 1098 O O . ALA A 1 81 ? -5.835 0.683 -3.374 1.00 0.00 81 ALA A O 1
ATOM 1105 N N . VAL A 1 82 ? -5.324 0.566 -5.574 1.00 0.00 82 VAL A N 1
ATOM 1106 C CA . VAL A 1 82 ? -4.750 1.900 -5.625 1.00 0.00 82 VAL A CA 1
ATOM 1107 C C . VAL A 1 82 ? -5.874 2.936 -5.581 1.00 0.00 82 VAL A C 1
ATOM 1108 O O . VAL A 1 82 ? -5.779 3.931 -4.863 1.00 0.00 82 VAL A O 1
ATOM 1121 N N . GLU A 1 83 ? -6.913 2.669 -6.359 1.00 0.00 83 GLU A N 1
ATOM 1122 C CA . GLU A 1 83 ? -8.054 3.567 -6.418 1.00 0.00 83 GLU A CA 1
ATOM 1123 C C . GLU A 1 83 ? -8.731 3.656 -5.049 1.00 0.00 83 GLU A C 1
ATOM 1124 O O . GLU A 1 83 ? -8.821 4.736 -4.466 1.00 0.00 83 GLU A O 1
ATOM 1134 N N . ILE A 1 84 ? -9.189 2.507 -4.575 1.00 0.00 84 ILE A N 1
ATOM 1135 C CA . ILE A 1 84 ? -9.854 2.441 -3.285 1.00 0.00 84 ILE A CA 1
ATOM 1136 C C . ILE A 1 84 ? -9.113 3.335 -2.288 1.00 0.00 84 ILE A C 1
ATOM 1137 O O . ILE A 1 84 ? -9.646 4.352 -1.846 1.00 0.00 84 ILE A O 1
ATOM 1152 N N . LEU A 1 85 ? -7.897 2.923 -1.963 1.00 0.00 85 LEU A N 1
ATOM 1153 C CA . LEU A 1 85 ? -7.079 3.673 -1.027 1.00 0.00 85 LEU A CA 1
ATOM 1154 C C . LEU A 1 85 ? -7.230 5.170 -1.308 1.00 0.00 85 LEU A C 1
ATOM 1155 O O . LEU A 1 85 ? -7.626 5.933 -0.428 1.00 0.00 85 LEU A O 1
ATOM 1170 N N . LYS A 1 86 ? -6.909 5.544 -2.538 1.00 0.00 86 LYS A N 1
ATOM 1171 C CA . LYS A 1 86 ? -7.005 6.935 -2.946 1.00 0.00 86 LYS A CA 1
ATOM 1172 C C . LYS A 1 86 ? -8.410 7.456 -2.641 1.00 0.00 86 LYS A C 1
ATOM 1173 O O . LYS A 1 86 ? -8.605 8.205 -1.686 1.00 0.00 86 LYS A O 1
ATOM 1188 N N . THR A 1 87 ? -9.354 7.037 -3.471 1.00 0.00 87 THR A N 1
ATOM 1189 C CA . THR A 1 87 ? -10.737 7.451 -3.302 1.00 0.00 87 THR A CA 1
ATOM 1190 C C . THR A 1 87 ? -11.096 7.519 -1.817 1.00 0.00 87 THR A C 1
ATOM 1191 O O . THR A 1 87 ? -11.438 8.584 -1.304 1.00 0.00 87 THR A O 1
ATOM 1202 N N . ALA A 1 88 ? -11.005 6.369 -1.165 1.00 0.00 88 ALA A N 1
ATOM 1203 C CA . ALA A 1 88 ? -11.316 6.283 0.251 1.00 0.00 88 ALA A CA 1
ATOM 1204 C C . ALA A 1 88 ? -10.712 7.489 0.975 1.00 0.00 88 ALA A C 1
ATOM 1205 O O . ALA A 1 88 ? -9.492 7.622 1.055 1.00 0.00 88 ALA A O 1
ATOM 1212 N N . ARG A 1 89 ? -11.594 8.337 1.483 1.00 0.00 89 ARG A N 1
ATOM 1213 C CA . ARG A 1 89 ? -11.163 9.527 2.197 1.00 0.00 89 ARG A CA 1
ATOM 1214 C C . ARG A 1 89 ? -10.216 9.148 3.337 1.00 0.00 89 ARG A C 1
ATOM 1215 O O . ARG A 1 89 ? -9.161 9.758 3.502 1.00 0.00 89 ARG A O 1
ATOM 1233 N N . GLU A 1 90 ? -10.628 8.142 4.096 1.00 0.00 90 GLU A N 1
ATOM 1234 C CA . GLU A 1 90 ? -9.830 7.674 5.217 1.00 0.00 90 GLU A CA 1
ATOM 1235 C C . GLU A 1 90 ? -9.412 6.219 4.999 1.00 0.00 90 GLU A C 1
ATOM 1236 O O . GLU A 1 90 ? -10.249 5.364 4.719 1.00 0.00 90 GLU A O 1
ATOM 1246 N N . ILE A 1 91 ? -8.115 5.983 5.136 1.00 0.00 91 ILE A N 1
ATOM 1247 C CA . ILE A 1 91 ? -7.575 4.646 4.958 1.00 0.00 91 ILE A CA 1
ATOM 1248 C C . ILE A 1 91 ? -7.655 3.888 6.285 1.00 0.00 91 ILE A C 1
ATOM 1249 O O . ILE A 1 91 ? -7.252 4.405 7.326 1.00 0.00 91 ILE A O 1
ATOM 1264 N N . SER A 1 92 ? -8.179 2.674 6.204 1.00 0.00 92 SER A N 1
ATOM 1265 C CA . SER A 1 92 ? -8.318 1.839 7.386 1.00 0.00 92 SER A CA 1
ATOM 1266 C C . SER A 1 92 ? -8.356 0.363 6.983 1.00 0.00 92 SER A C 1
ATOM 1267 O O . SER A 1 92 ? -9.408 -0.272 7.036 1.00 0.00 92 SER A O 1
ATOM 1274 N N . MET A 1 93 ? -7.196 -0.140 6.588 1.00 0.00 93 MET A N 1
ATOM 1275 C CA . MET A 1 93 ? -7.083 -1.529 6.176 1.00 0.00 93 MET A CA 1
ATOM 1276 C C . MET A 1 93 ? -6.530 -2.394 7.310 1.00 0.00 93 MET A C 1
ATOM 1277 O O . MET A 1 93 ? -5.977 -1.876 8.278 1.00 0.00 93 MET A O 1
ATOM 1289 N N . ARG A 1 94 ? -6.700 -3.699 7.152 1.00 0.00 94 ARG A N 1
ATOM 1290 C CA . ARG A 1 94 ? -6.225 -4.641 8.150 1.00 0.00 94 ARG A CA 1
ATOM 1291 C C . ARG A 1 94 ? -4.932 -5.309 7.678 1.00 0.00 94 ARG A C 1
ATOM 1292 O O . ARG A 1 94 ? -4.920 -5.988 6.653 1.00 0.00 94 ARG A O 1
ATOM 1310 N N . VAL A 1 95 ? -3.876 -5.093 8.448 1.00 0.00 95 VAL A N 1
ATOM 1311 C CA . VAL A 1 95 ? -2.581 -5.665 8.121 1.00 0.00 95 VAL A CA 1
ATOM 1312 C C . VAL A 1 95 ? -2.156 -6.625 9.234 1.00 0.00 95 VAL A C 1
ATOM 1313 O O . VAL A 1 95 ? -2.694 -6.576 10.339 1.00 0.00 95 VAL A O 1
ATOM 1326 N N . ARG A 1 96 ? -1.195 -7.475 8.904 1.00 0.00 96 ARG A N 1
ATOM 1327 C CA . ARG A 1 96 ? -0.692 -8.444 9.864 1.00 0.00 96 ARG A CA 1
ATOM 1328 C C . ARG A 1 96 ? 0.697 -8.932 9.445 1.00 0.00 96 ARG A C 1
ATOM 1329 O O . ARG A 1 96 ? 1.040 -8.900 8.264 1.00 0.00 96 ARG A O 1
ATOM 1347 N N . PHE A 1 97 ? 1.456 -9.376 10.435 1.00 0.00 97 PHE A N 1
ATOM 1348 C CA . PHE A 1 97 ? 2.800 -9.871 10.185 1.00 0.00 97 PHE A CA 1
ATOM 1349 C C . PHE A 1 97 ? 2.779 -11.029 9.184 1.00 0.00 97 PHE A C 1
ATOM 1350 O O . PHE A 1 97 ? 2.123 -12.043 9.417 1.00 0.00 97 PHE A O 1
ATOM 1366 N N . PHE A 1 98 ? 3.504 -10.838 8.092 1.00 0.00 98 PHE A N 1
ATOM 1367 C CA . PHE A 1 98 ? 3.577 -11.853 7.055 1.00 0.00 98 PHE A CA 1
ATOM 1368 C C . PHE A 1 98 ? 5.015 -12.341 6.867 1.00 0.00 98 PHE A C 1
ATOM 1369 O O . PHE A 1 98 ? 5.500 -12.435 5.740 1.00 0.00 98 PHE A O 1
ATOM 1385 N N . SER A 1 99 ? 5.656 -12.640 7.987 1.00 0.00 99 SER A N 1
ATOM 1386 C CA . SER A 1 99 ? 7.029 -13.117 7.959 1.00 0.00 99 SER A CA 1
ATOM 1387 C C . SER A 1 99 ? 7.366 -13.816 9.277 1.00 0.00 99 SER A C 1
ATOM 1388 O O . SER A 1 99 ? 7.160 -13.255 10.352 1.00 0.00 99 SER A O 1
ATOM 1395 N N . GLY A 1 100 ? 7.881 -15.030 9.151 1.00 0.00 100 GLY A N 1
ATOM 1396 C CA . GLY A 1 100 ? 8.249 -15.813 10.318 1.00 0.00 100 GLY A CA 1
ATOM 1397 C C . GLY A 1 100 ? 9.583 -15.337 10.898 1.00 0.00 100 GLY A C 1
ATOM 1398 O O . GLY A 1 100 ? 10.234 -14.462 10.330 1.00 0.00 100 GLY A O 1
ATOM 1402 N N . PRO A 1 101 ? 9.959 -15.951 12.052 1.00 0.00 101 PRO A N 1
ATOM 1403 C CA . PRO A 1 101 ? 11.203 -15.599 12.715 1.00 0.00 101 PRO A CA 1
ATOM 1404 C C . PRO A 1 101 ? 12.406 -16.185 11.971 1.00 0.00 101 PRO A C 1
ATOM 1405 O O . PRO A 1 101 ? 13.171 -16.965 12.536 1.00 0.00 101 PRO A O 1
ATOM 1413 N N . SER A 1 102 ? 12.535 -15.785 10.715 1.00 0.00 102 SER A N 1
ATOM 1414 C CA . SER A 1 102 ? 13.631 -16.260 9.887 1.00 0.00 102 SER A CA 1
ATOM 1415 C C . SER A 1 102 ? 13.674 -17.789 9.903 1.00 0.00 102 SER A C 1
ATOM 1416 O O . SER A 1 102 ? 14.247 -18.388 10.812 1.00 0.00 102 SER A O 1
ATOM 1423 N N . SER A 1 103 ? 13.060 -18.377 8.886 1.00 0.00 103 SER A N 1
ATOM 1424 C CA . SER A 1 103 ? 13.021 -19.825 8.772 1.00 0.00 103 SER A CA 1
ATOM 1425 C C . SER A 1 103 ? 14.443 -20.390 8.787 1.00 0.00 103 SER A C 1
ATOM 1426 O O . SER A 1 103 ? 15.413 -19.642 8.669 1.00 0.00 103 SER A O 1
ATOM 1433 N N . GLY A 1 104 ? 14.522 -21.704 8.933 1.00 0.00 104 GLY A N 1
ATOM 1434 C CA . GLY A 1 104 ? 15.809 -22.377 8.965 1.00 0.00 104 GLY A CA 1
ATOM 1435 C C . GLY A 1 104 ? 15.990 -23.153 10.271 1.00 0.00 104 GLY A C 1
ATOM 1436 O O . GLY A 1 104 ? 15.931 -22.573 11.355 1.00 0.00 104 GLY A O 1
ATOM 1440 N N . GLY A 1 1 ? -33.721 -4.198 19.481 1.00 0.00 1 GLY A N 2
ATOM 1441 C CA . GLY A 1 1 ? -32.926 -3.735 20.605 1.00 0.00 1 GLY A CA 2
ATOM 1442 C C . GLY A 1 1 ? -31.536 -4.374 20.594 1.00 0.00 1 GLY A C 2
ATOM 1443 O O . GLY A 1 1 ? -31.393 -5.563 20.879 1.00 0.00 1 GLY A O 2
ATOM 1447 N N . SER A 1 2 ? -30.547 -3.557 20.263 1.00 0.00 2 SER A N 2
ATOM 1448 C CA . SER A 1 2 ? -29.173 -4.029 20.211 1.00 0.00 2 SER A CA 2
ATOM 1449 C C . SER A 1 2 ? -28.214 -2.838 20.157 1.00 0.00 2 SER A C 2
ATOM 1450 O O . SER A 1 2 ? -28.126 -2.154 19.138 1.00 0.00 2 SER A O 2
ATOM 1457 N N . SER A 1 3 ? -27.518 -2.628 21.264 1.00 0.00 3 SER A N 2
ATOM 1458 C CA . SER A 1 3 ? -26.568 -1.533 21.355 1.00 0.00 3 SER A CA 2
ATOM 1459 C C . SER A 1 3 ? -25.652 -1.733 22.564 1.00 0.00 3 SER A C 2
ATOM 1460 O O . SER A 1 3 ? -26.078 -2.262 23.590 1.00 0.00 3 SER A O 2
ATOM 1467 N N . GLY A 1 4 ? -24.410 -1.300 22.403 1.00 0.00 4 GLY A N 2
ATOM 1468 C CA . GLY A 1 4 ? -23.430 -1.425 23.469 1.00 0.00 4 GLY A CA 2
ATOM 1469 C C . GLY A 1 4 ? -22.433 -2.546 23.168 1.00 0.00 4 GLY A C 2
ATOM 1470 O O . GLY A 1 4 ? -22.790 -3.722 23.187 1.00 0.00 4 GLY A O 2
ATOM 1474 N N . SER A 1 5 ? -21.201 -2.140 22.895 1.00 0.00 5 SER A N 2
ATOM 1475 C CA . SER A 1 5 ? -20.149 -3.095 22.590 1.00 0.00 5 SER A CA 2
ATOM 1476 C C . SER A 1 5 ? -18.780 -2.425 22.723 1.00 0.00 5 SER A C 2
ATOM 1477 O O . SER A 1 5 ? -18.565 -1.335 22.196 1.00 0.00 5 SER A O 2
ATOM 1484 N N . SER A 1 6 ? -17.889 -3.107 23.428 1.00 0.00 6 SER A N 2
ATOM 1485 C CA . SER A 1 6 ? -16.546 -2.591 23.636 1.00 0.00 6 SER A CA 2
ATOM 1486 C C . SER A 1 6 ? -15.529 -3.731 23.554 1.00 0.00 6 SER A C 2
ATOM 1487 O O . SER A 1 6 ? -15.904 -4.904 23.560 1.00 0.00 6 SER A O 2
ATOM 1494 N N . GLY A 1 7 ? -14.264 -3.348 23.478 1.00 0.00 7 GLY A N 2
ATOM 1495 C CA . GLY A 1 7 ? -13.191 -4.324 23.395 1.00 0.00 7 GLY A CA 2
ATOM 1496 C C . GLY A 1 7 ? -11.837 -3.636 23.206 1.00 0.00 7 GLY A C 2
ATOM 1497 O O . GLY A 1 7 ? -11.345 -3.523 22.084 1.00 0.00 7 GLY A O 2
ATOM 1501 N N . ASN A 1 8 ? -11.273 -3.193 24.320 1.00 0.00 8 ASN A N 2
ATOM 1502 C CA . ASN A 1 8 ? -9.986 -2.519 24.292 1.00 0.00 8 ASN A CA 2
ATOM 1503 C C . ASN A 1 8 ? -9.044 -3.185 25.295 1.00 0.00 8 ASN A C 2
ATOM 1504 O O . ASN A 1 8 ? -9.360 -3.279 26.481 1.00 0.00 8 ASN A O 2
ATOM 1514 N N . ASN A 1 9 ? -7.905 -3.630 24.785 1.00 0.00 9 ASN A N 2
ATOM 1515 C CA . ASN A 1 9 ? -6.915 -4.285 25.623 1.00 0.00 9 ASN A CA 2
ATOM 1516 C C . ASN A 1 9 ? -5.576 -4.326 24.883 1.00 0.00 9 ASN A C 2
ATOM 1517 O O . ASN A 1 9 ? -5.540 -4.481 23.663 1.00 0.00 9 ASN A O 2
ATOM 1527 N N . GLU A 1 10 ? -4.506 -4.186 25.654 1.00 0.00 10 GLU A N 2
ATOM 1528 C CA . GLU A 1 10 ? -3.169 -4.206 25.087 1.00 0.00 10 GLU A CA 2
ATOM 1529 C C . GLU A 1 10 ? -2.557 -5.602 25.220 1.00 0.00 10 GLU A C 2
ATOM 1530 O O . GLU A 1 10 ? -1.725 -5.839 26.095 1.00 0.00 10 GLU A O 2
ATOM 1540 N N . LEU A 1 11 ? -2.992 -6.491 24.339 1.00 0.00 11 LEU A N 2
ATOM 1541 C CA . LEU A 1 11 ? -2.498 -7.857 24.346 1.00 0.00 11 LEU A CA 2
ATOM 1542 C C . LEU A 1 11 ? -2.219 -8.302 22.908 1.00 0.00 11 LEU A C 2
ATOM 1543 O O . LEU A 1 11 ? -2.921 -9.158 22.373 1.00 0.00 11 LEU A O 2
ATOM 1558 N N . THR A 1 12 ? -1.194 -7.699 22.325 1.00 0.00 12 THR A N 2
ATOM 1559 C CA . THR A 1 12 ? -0.814 -8.023 20.960 1.00 0.00 12 THR A CA 2
ATOM 1560 C C . THR A 1 12 ? 0.120 -9.235 20.939 1.00 0.00 12 THR A C 2
ATOM 1561 O O . THR A 1 12 ? 1.124 -9.261 21.650 1.00 0.00 12 THR A O 2
ATOM 1572 N N . GLN A 1 13 ? -0.245 -10.208 20.117 1.00 0.00 13 GLN A N 2
ATOM 1573 C CA . GLN A 1 13 ? 0.548 -11.419 19.995 1.00 0.00 13 GLN A CA 2
ATOM 1574 C C . GLN A 1 13 ? 0.270 -12.103 18.654 1.00 0.00 13 GLN A C 2
ATOM 1575 O O . GLN A 1 13 ? 1.197 -12.529 17.967 1.00 0.00 13 GLN A O 2
ATOM 1587 N N . PHE A 1 14 ? -1.010 -12.186 18.324 1.00 0.00 14 PHE A N 2
ATOM 1588 C CA . PHE A 1 14 ? -1.423 -12.811 17.078 1.00 0.00 14 PHE A CA 2
ATOM 1589 C C . PHE A 1 14 ? -2.725 -12.196 16.562 1.00 0.00 14 PHE A C 2
ATOM 1590 O O . PHE A 1 14 ? -3.553 -12.890 15.975 1.00 0.00 14 PHE A O 2
ATOM 1606 N N . LEU A 1 15 ? -2.864 -10.900 16.798 1.00 0.00 15 LEU A N 2
ATOM 1607 C CA . LEU A 1 15 ? -4.052 -10.184 16.364 1.00 0.00 15 LEU A CA 2
ATOM 1608 C C . LEU A 1 15 ? -3.684 -9.246 15.213 1.00 0.00 15 LEU A C 2
ATOM 1609 O O . LEU A 1 15 ? -2.581 -8.702 15.178 1.00 0.00 15 LEU A O 2
ATOM 1624 N N . PRO A 1 16 ? -4.653 -9.081 14.273 1.00 0.00 16 PRO A N 2
ATOM 1625 C CA . PRO A 1 16 ? -4.441 -8.218 13.123 1.00 0.00 16 PRO A CA 2
ATOM 1626 C C . PRO A 1 16 ? -4.528 -6.744 13.520 1.00 0.00 16 PRO A C 2
ATOM 1627 O O . PRO A 1 16 ? -5.436 -6.346 14.248 1.00 0.00 16 PRO A O 2
ATOM 1635 N N . ARG A 1 17 ? -3.571 -5.973 13.024 1.00 0.00 17 ARG A N 2
ATOM 1636 C CA . ARG A 1 17 ? -3.527 -4.551 13.319 1.00 0.00 17 ARG A CA 2
ATOM 1637 C C . ARG A 1 17 ? -4.265 -3.762 12.235 1.00 0.00 17 ARG A C 2
ATOM 1638 O O . ARG A 1 17 ? -4.441 -4.249 11.120 1.00 0.00 17 ARG A O 2
ATOM 1656 N N . ILE A 1 18 ? -4.674 -2.557 12.601 1.00 0.00 18 ILE A N 2
ATOM 1657 C CA . ILE A 1 18 ? -5.389 -1.695 11.674 1.00 0.00 18 ILE A CA 2
ATOM 1658 C C . ILE A 1 18 ? -4.556 -0.440 11.405 1.00 0.00 18 ILE A C 2
ATOM 1659 O O . ILE A 1 18 ? -4.312 0.353 12.313 1.00 0.00 18 ILE A O 2
ATOM 1674 N N . VAL A 1 19 ? -4.142 -0.300 10.154 1.00 0.00 19 VAL A N 2
ATOM 1675 C CA . VAL A 1 19 ? -3.342 0.845 9.754 1.00 0.00 19 VAL A CA 2
ATOM 1676 C C . VAL A 1 19 ? -4.264 1.952 9.242 1.00 0.00 19 VAL A C 2
ATOM 1677 O O . VAL A 1 19 ? -4.655 1.949 8.075 1.00 0.00 19 VAL A O 2
ATOM 1690 N N . THR A 1 20 ? -4.585 2.874 10.138 1.00 0.00 20 THR A N 2
ATOM 1691 C CA . THR A 1 20 ? -5.454 3.986 9.790 1.00 0.00 20 THR A CA 2
ATOM 1692 C C . THR A 1 20 ? -4.623 5.210 9.399 1.00 0.00 20 THR A C 2
ATOM 1693 O O . THR A 1 20 ? -3.674 5.567 10.094 1.00 0.00 20 THR A O 2
ATOM 1704 N N . LEU A 1 21 ? -5.012 5.817 8.287 1.00 0.00 21 LEU A N 2
ATOM 1705 C CA . LEU A 1 21 ? -4.315 6.993 7.795 1.00 0.00 21 LEU A CA 2
ATOM 1706 C C . LEU A 1 21 ? -5.335 8.085 7.467 1.00 0.00 21 LEU A C 2
ATOM 1707 O O . LEU A 1 21 ? -6.483 7.789 7.139 1.00 0.00 21 LEU A O 2
ATOM 1722 N N . LYS A 1 22 ? -4.880 9.325 7.567 1.00 0.00 22 LYS A N 2
ATOM 1723 C CA . LYS A 1 22 ? -5.739 10.463 7.284 1.00 0.00 22 LYS A CA 2
ATOM 1724 C C . LYS A 1 22 ? -5.102 11.318 6.187 1.00 0.00 22 LYS A C 2
ATOM 1725 O O . LYS A 1 22 ? -4.142 12.044 6.440 1.00 0.00 22 LYS A O 2
ATOM 1740 N N . LYS A 1 23 ? -5.662 11.202 4.992 1.00 0.00 23 LYS A N 2
ATOM 1741 C CA . LYS A 1 23 ? -5.161 11.955 3.855 1.00 0.00 23 LYS A CA 2
ATOM 1742 C C . LYS A 1 23 ? -5.712 13.381 3.909 1.00 0.00 23 LYS A C 2
ATOM 1743 O O . LYS A 1 23 ? -6.918 13.589 3.787 1.00 0.00 23 LYS A O 2
ATOM 1758 N N . PRO A 1 24 ? -4.778 14.351 4.100 1.00 0.00 24 PRO A N 2
ATOM 1759 C CA . PRO A 1 24 ? -5.158 15.752 4.172 1.00 0.00 24 PRO A CA 2
ATOM 1760 C C . PRO A 1 24 ? -5.497 16.301 2.785 1.00 0.00 24 PRO A C 2
ATOM 1761 O O . PRO A 1 24 ? -5.233 15.650 1.774 1.00 0.00 24 PRO A O 2
ATOM 1769 N N . PRO A 1 25 ? -6.094 17.522 2.780 1.00 0.00 25 PRO A N 2
ATOM 1770 C CA . PRO A 1 25 ? -6.471 18.166 1.534 1.00 0.00 25 PRO A CA 2
ATOM 1771 C C . PRO A 1 25 ? -5.244 18.724 0.809 1.00 0.00 25 PRO A C 2
ATOM 1772 O O . PRO A 1 25 ? -4.757 19.802 1.147 1.00 0.00 25 PRO A O 2
ATOM 1780 N N . GLY A 1 26 ? -4.779 17.964 -0.171 1.00 0.00 26 GLY A N 2
ATOM 1781 C CA . GLY A 1 26 ? -3.618 18.370 -0.945 1.00 0.00 26 GLY A CA 2
ATOM 1782 C C . GLY A 1 26 ? -2.417 17.472 -0.640 1.00 0.00 26 GLY A C 2
ATOM 1783 O O . GLY A 1 26 ? -1.271 17.909 -0.739 1.00 0.00 26 GLY A O 2
ATOM 1787 N N . ALA A 1 27 ? -2.720 16.234 -0.278 1.00 0.00 27 ALA A N 2
ATOM 1788 C CA . ALA A 1 27 ? -1.678 15.272 0.041 1.00 0.00 27 ALA A CA 2
ATOM 1789 C C . ALA A 1 27 ? -1.743 14.110 -0.953 1.00 0.00 27 ALA A C 2
ATOM 1790 O O . ALA A 1 27 ? -2.455 14.182 -1.952 1.00 0.00 27 ALA A O 2
ATOM 1797 N N . GLN A 1 28 ? -0.989 13.065 -0.641 1.00 0.00 28 GLN A N 2
ATOM 1798 C CA . GLN A 1 28 ? -0.952 11.890 -1.493 1.00 0.00 28 GLN A CA 2
ATOM 1799 C C . GLN A 1 28 ? -0.822 10.623 -0.646 1.00 0.00 28 GLN A C 2
ATOM 1800 O O . GLN A 1 28 ? -0.457 10.691 0.528 1.00 0.00 28 GLN A O 2
ATOM 1812 N N . LEU A 1 29 ? -1.130 9.496 -1.272 1.00 0.00 29 LEU A N 2
ATOM 1813 C CA . LEU A 1 29 ? -1.052 8.215 -0.589 1.00 0.00 29 LEU A CA 2
ATOM 1814 C C . LEU A 1 29 ? 0.186 8.195 0.309 1.00 0.00 29 LEU A C 2
ATOM 1815 O O . LEU A 1 29 ? 0.085 8.403 1.517 1.00 0.00 29 LEU A O 2
ATOM 1830 N N . GLY A 1 30 ? 1.328 7.944 -0.316 1.00 0.00 30 GLY A N 2
ATOM 1831 C CA . GLY A 1 30 ? 2.584 7.893 0.412 1.00 0.00 30 GLY A CA 2
ATOM 1832 C C . GLY A 1 30 ? 3.210 6.499 0.330 1.00 0.00 30 GLY A C 2
ATOM 1833 O O . GLY A 1 30 ? 4.216 6.228 0.983 1.00 0.00 30 GLY A O 2
ATOM 1837 N N . PHE A 1 31 ? 2.588 5.653 -0.477 1.00 0.00 31 PHE A N 2
ATOM 1838 C CA . PHE A 1 31 ? 3.071 4.294 -0.653 1.00 0.00 31 PHE A CA 2
ATOM 1839 C C . PHE A 1 31 ? 2.470 3.657 -1.907 1.00 0.00 31 PHE A C 2
ATOM 1840 O O . PHE A 1 31 ? 1.409 4.072 -2.371 1.00 0.00 31 PHE A O 2
ATOM 1856 N N . ASN A 1 32 ? 3.173 2.656 -2.419 1.00 0.00 32 ASN A N 2
ATOM 1857 C CA . ASN A 1 32 ? 2.722 1.957 -3.610 1.00 0.00 32 ASN A CA 2
ATOM 1858 C C . ASN A 1 32 ? 2.224 0.564 -3.219 1.00 0.00 32 ASN A C 2
ATOM 1859 O O . ASN A 1 32 ? 2.782 -0.070 -2.325 1.00 0.00 32 ASN A O 2
ATOM 1869 N N . ILE A 1 33 ? 1.180 0.129 -3.910 1.00 0.00 33 ILE A N 2
ATOM 1870 C CA . ILE A 1 33 ? 0.601 -1.177 -3.647 1.00 0.00 33 ILE A CA 2
ATOM 1871 C C . ILE A 1 33 ? 0.944 -2.123 -4.799 1.00 0.00 33 ILE A C 2
ATOM 1872 O O . ILE A 1 33 ? 1.052 -1.696 -5.947 1.00 0.00 33 ILE A O 2
ATOM 1887 N N . ARG A 1 34 ? 1.104 -3.392 -4.453 1.00 0.00 34 ARG A N 2
ATOM 1888 C CA . ARG A 1 34 ? 1.432 -4.403 -5.444 1.00 0.00 34 ARG A CA 2
ATOM 1889 C C . ARG A 1 34 ? 0.659 -5.693 -5.163 1.00 0.00 34 ARG A C 2
ATOM 1890 O O . ARG A 1 34 ? -0.081 -5.777 -4.184 1.00 0.00 34 ARG A O 2
ATOM 1908 N N . GLY A 1 35 ? 0.857 -6.667 -6.039 1.00 0.00 35 GLY A N 2
ATOM 1909 C CA . GLY A 1 35 ? 0.189 -7.949 -5.897 1.00 0.00 35 GLY A CA 2
ATOM 1910 C C . GLY A 1 35 ? -1.112 -7.981 -6.704 1.00 0.00 35 GLY A C 2
ATOM 1911 O O . GLY A 1 35 ? -1.373 -7.082 -7.501 1.00 0.00 35 GLY A O 2
ATOM 1915 N N . GLY A 1 36 ? -1.893 -9.025 -6.466 1.00 0.00 36 GLY A N 2
ATOM 1916 C CA . GLY A 1 36 ? -3.159 -9.186 -7.160 1.00 0.00 36 GLY A CA 2
ATOM 1917 C C . GLY A 1 36 ? -3.049 -8.726 -8.616 1.00 0.00 36 GLY A C 2
ATOM 1918 O O . GLY A 1 36 ? -3.349 -7.576 -8.931 1.00 0.00 36 GLY A O 2
ATOM 1922 N N . LYS A 1 37 ? -2.618 -9.649 -9.463 1.00 0.00 37 LYS A N 2
ATOM 1923 C CA . LYS A 1 37 ? -2.464 -9.353 -10.877 1.00 0.00 37 LYS A CA 2
ATOM 1924 C C . LYS A 1 37 ? -3.755 -9.717 -11.613 1.00 0.00 37 LYS A C 2
ATOM 1925 O O . LYS A 1 37 ? -4.365 -8.869 -12.261 1.00 0.00 37 LYS A O 2
ATOM 1940 N N . ALA A 1 38 ? -4.134 -10.981 -11.488 1.00 0.00 38 ALA A N 2
ATOM 1941 C CA . ALA A 1 38 ? -5.341 -11.467 -12.133 1.00 0.00 38 ALA A CA 2
ATOM 1942 C C . ALA A 1 38 ? -5.862 -12.690 -11.375 1.00 0.00 38 ALA A C 2
ATOM 1943 O O . ALA A 1 38 ? -6.941 -12.649 -10.787 1.00 0.00 38 ALA A O 2
ATOM 1950 N N . SER A 1 39 ? -5.070 -13.752 -11.414 1.00 0.00 39 SER A N 2
ATOM 1951 C CA . SER A 1 39 ? -5.437 -14.985 -10.739 1.00 0.00 39 SER A CA 2
ATOM 1952 C C . SER A 1 39 ? -6.112 -14.669 -9.403 1.00 0.00 39 SER A C 2
ATOM 1953 O O . SER A 1 39 ? -7.330 -14.509 -9.342 1.00 0.00 39 SER A O 2
ATOM 1960 N N . GLN A 1 40 ? -5.291 -14.588 -8.365 1.00 0.00 40 GLN A N 2
ATOM 1961 C CA . GLN A 1 40 ? -5.794 -14.294 -7.035 1.00 0.00 40 GLN A CA 2
ATOM 1962 C C . GLN A 1 40 ? -4.753 -13.507 -6.235 1.00 0.00 40 GLN A C 2
ATOM 1963 O O . GLN A 1 40 ? -4.940 -12.322 -5.963 1.00 0.00 40 GLN A O 2
ATOM 1975 N N . LEU A 1 41 ? -3.679 -14.197 -5.883 1.00 0.00 41 LEU A N 2
ATOM 1976 C CA . LEU A 1 41 ? -2.608 -13.577 -5.121 1.00 0.00 41 LEU A CA 2
ATOM 1977 C C . LEU A 1 41 ? -3.211 -12.687 -4.033 1.00 0.00 41 LEU A C 2
ATOM 1978 O O . LEU A 1 41 ? -4.384 -12.829 -3.690 1.00 0.00 41 LEU A O 2
ATOM 1993 N N . GLY A 1 42 ? -2.382 -11.789 -3.522 1.00 0.00 42 GLY A N 2
ATOM 1994 C CA . GLY A 1 42 ? -2.819 -10.875 -2.480 1.00 0.00 42 GLY A CA 2
ATOM 1995 C C . GLY A 1 42 ? -2.200 -9.489 -2.671 1.00 0.00 42 GLY A C 2
ATOM 1996 O O . GLY A 1 42 ? -1.350 -9.300 -3.540 1.00 0.00 42 GLY A O 2
ATOM 2000 N N . ILE A 1 43 ? -2.650 -8.556 -1.846 1.00 0.00 43 ILE A N 2
ATOM 2001 C CA . ILE A 1 43 ? -2.151 -7.193 -1.913 1.00 0.00 43 ILE A CA 2
ATOM 2002 C C . ILE A 1 43 ? -1.135 -6.970 -0.791 1.00 0.00 43 ILE A C 2
ATOM 2003 O O . ILE A 1 43 ? -1.331 -7.435 0.331 1.00 0.00 43 ILE A O 2
ATOM 2018 N N . PHE A 1 44 ? -0.069 -6.260 -1.133 1.00 0.00 44 PHE A N 2
ATOM 2019 C CA . PHE A 1 44 ? 0.978 -5.971 -0.169 1.00 0.00 44 PHE A CA 2
ATOM 2020 C C . PHE A 1 44 ? 1.579 -4.585 -0.412 1.00 0.00 44 PHE A C 2
ATOM 2021 O O . PHE A 1 44 ? 1.433 -4.022 -1.496 1.00 0.00 44 PHE A O 2
ATOM 2037 N N . ILE A 1 45 ? 2.241 -4.074 0.616 1.00 0.00 45 ILE A N 2
ATOM 2038 C CA . ILE A 1 45 ? 2.865 -2.764 0.527 1.00 0.00 45 ILE A CA 2
ATOM 2039 C C . ILE A 1 45 ? 4.092 -2.849 -0.382 1.00 0.00 45 ILE A C 2
ATOM 2040 O O . ILE A 1 45 ? 5.143 -3.336 0.032 1.00 0.00 45 ILE A O 2
ATOM 2055 N N . SER A 1 46 ? 3.918 -2.367 -1.603 1.00 0.00 46 SER A N 2
ATOM 2056 C CA . SER A 1 46 ? 4.997 -2.382 -2.576 1.00 0.00 46 SER A CA 2
ATOM 2057 C C . SER A 1 46 ? 6.136 -1.475 -2.105 1.00 0.00 46 SER A C 2
ATOM 2058 O O . SER A 1 46 ? 7.268 -1.930 -1.937 1.00 0.00 46 SER A O 2
ATOM 2065 N N . LYS A 1 47 ? 5.799 -0.209 -1.907 1.00 0.00 47 LYS A N 2
ATOM 2066 C CA . LYS A 1 47 ? 6.780 0.766 -1.460 1.00 0.00 47 LYS A CA 2
ATOM 2067 C C . LYS A 1 47 ? 6.098 1.788 -0.550 1.00 0.00 47 LYS A C 2
ATOM 2068 O O . LYS A 1 47 ? 4.892 2.012 -0.656 1.00 0.00 47 LYS A O 2
ATOM 2083 N N . VAL A 1 48 ? 6.897 2.382 0.323 1.00 0.00 48 VAL A N 2
ATOM 2084 C CA . VAL A 1 48 ? 6.385 3.375 1.252 1.00 0.00 48 VAL A CA 2
ATOM 2085 C C . VAL A 1 48 ? 7.302 4.600 1.239 1.00 0.00 48 VAL A C 2
ATOM 2086 O O . VAL A 1 48 ? 8.525 4.464 1.210 1.00 0.00 48 VAL A O 2
ATOM 2099 N N . ILE A 1 49 ? 6.678 5.768 1.260 1.00 0.00 49 ILE A N 2
ATOM 2100 C CA . ILE A 1 49 ? 7.422 7.015 1.251 1.00 0.00 49 ILE A CA 2
ATOM 2101 C C . ILE A 1 49 ? 8.208 7.145 2.557 1.00 0.00 49 ILE A C 2
ATOM 2102 O O . ILE A 1 49 ? 7.633 7.070 3.642 1.00 0.00 49 ILE A O 2
ATOM 2117 N N . PRO A 1 50 ? 9.546 7.342 2.407 1.00 0.00 50 PRO A N 2
ATOM 2118 C CA . PRO A 1 50 ? 10.417 7.483 3.561 1.00 0.00 50 PRO A CA 2
ATOM 2119 C C . PRO A 1 50 ? 10.251 8.859 4.207 1.00 0.00 50 PRO A C 2
ATOM 2120 O O . PRO A 1 50 ? 11.221 9.602 4.351 1.00 0.00 50 PRO A O 2
ATOM 2128 N N . ASP A 1 51 ? 9.015 9.158 4.580 1.00 0.00 51 ASP A N 2
ATOM 2129 C CA . ASP A 1 51 ? 8.711 10.433 5.209 1.00 0.00 51 ASP A CA 2
ATOM 2130 C C . ASP A 1 51 ? 7.235 10.768 4.982 1.00 0.00 51 ASP A C 2
ATOM 2131 O O . ASP A 1 51 ? 6.899 11.895 4.622 1.00 0.00 51 ASP A O 2
ATOM 2139 N N . SER A 1 52 ? 6.394 9.769 5.203 1.00 0.00 52 SER A N 2
ATOM 2140 C CA . SER A 1 52 ? 4.962 9.944 5.028 1.00 0.00 52 SER A CA 2
ATOM 2141 C C . SER A 1 52 ? 4.222 9.498 6.290 1.00 0.00 52 SER A C 2
ATOM 2142 O O . SER A 1 52 ? 4.846 9.191 7.305 1.00 0.00 52 SER A O 2
ATOM 2149 N N . ASP A 1 53 ? 2.901 9.476 6.187 1.00 0.00 53 ASP A N 2
ATOM 2150 C CA . ASP A 1 53 ? 2.069 9.074 7.308 1.00 0.00 53 ASP A CA 2
ATOM 2151 C C . ASP A 1 53 ? 2.089 7.549 7.430 1.00 0.00 53 ASP A C 2
ATOM 2152 O O . ASP A 1 53 ? 2.037 7.010 8.535 1.00 0.00 53 ASP A O 2
ATOM 2160 N N . ALA A 1 54 ? 2.166 6.895 6.280 1.00 0.00 54 ALA A N 2
ATOM 2161 C CA . ALA A 1 54 ? 2.194 5.444 6.244 1.00 0.00 54 ALA A CA 2
ATOM 2162 C C . ALA A 1 54 ? 3.444 4.944 6.972 1.00 0.00 54 ALA A C 2
ATOM 2163 O O . ALA A 1 54 ? 3.361 4.045 7.807 1.00 0.00 54 ALA A O 2
ATOM 2170 N N . HIS A 1 55 ? 4.571 5.549 6.628 1.00 0.00 55 HIS A N 2
ATOM 2171 C CA . HIS A 1 55 ? 5.837 5.176 7.239 1.00 0.00 55 HIS A CA 2
ATOM 2172 C C . HIS A 1 55 ? 5.708 5.233 8.762 1.00 0.00 55 HIS A C 2
ATOM 2173 O O . HIS A 1 55 ? 6.211 4.358 9.465 1.00 0.00 55 HIS A O 2
ATOM 2186 N N . ARG A 1 56 ? 5.030 6.272 9.227 1.00 0.00 56 ARG A N 2
ATOM 2187 C CA . ARG A 1 56 ? 4.829 6.455 10.655 1.00 0.00 56 ARG A CA 2
ATOM 2188 C C . ARG A 1 56 ? 3.726 5.523 11.159 1.00 0.00 56 ARG A C 2
ATOM 2189 O O . ARG A 1 56 ? 3.869 4.896 12.208 1.00 0.00 56 ARG A O 2
ATOM 2207 N N . ALA A 1 57 ? 2.649 5.459 10.388 1.00 0.00 57 ALA A N 2
ATOM 2208 C CA . ALA A 1 57 ? 1.522 4.613 10.743 1.00 0.00 57 ALA A CA 2
ATOM 2209 C C . ALA A 1 57 ? 2.038 3.241 11.180 1.00 0.00 57 ALA A C 2
ATOM 2210 O O . ALA A 1 57 ? 1.416 2.572 12.002 1.00 0.00 57 ALA A O 2
ATOM 2217 N N . GLY A 1 58 ? 3.173 2.861 10.608 1.00 0.00 58 GLY A N 2
ATOM 2218 C CA . GLY A 1 58 ? 3.779 1.581 10.927 1.00 0.00 58 GLY A CA 2
ATOM 2219 C C . GLY A 1 58 ? 3.774 0.653 9.710 1.00 0.00 58 GLY A C 2
ATOM 2220 O O . GLY A 1 58 ? 3.793 -0.569 9.855 1.00 0.00 58 GLY A O 2
ATOM 2224 N N . LEU A 1 59 ? 3.750 1.269 8.537 1.00 0.00 59 LEU A N 2
ATOM 2225 C CA . LEU A 1 59 ? 3.744 0.514 7.295 1.00 0.00 59 LEU A CA 2
ATOM 2226 C C . LEU A 1 59 ? 5.177 0.114 6.939 1.00 0.00 59 LEU A C 2
ATOM 2227 O O . LEU A 1 59 ? 6.114 0.875 7.172 1.00 0.00 59 LEU A O 2
ATOM 2242 N N . GLN A 1 60 ? 5.302 -1.080 6.381 1.00 0.00 60 GLN A N 2
ATOM 2243 C CA . GLN A 1 60 ? 6.605 -1.592 5.990 1.00 0.00 60 GLN A CA 2
ATOM 2244 C C . GLN A 1 60 ? 6.496 -2.382 4.685 1.00 0.00 60 GLN A C 2
ATOM 2245 O O . GLN A 1 60 ? 5.480 -3.027 4.428 1.00 0.00 60 GLN A O 2
ATOM 2257 N N . GLU A 1 61 ? 7.555 -2.306 3.893 1.00 0.00 61 GLU A N 2
ATOM 2258 C CA . GLU A 1 61 ? 7.592 -3.006 2.621 1.00 0.00 61 GLU A CA 2
ATOM 2259 C C . GLU A 1 61 ? 7.517 -4.518 2.844 1.00 0.00 61 GLU A C 2
ATOM 2260 O O . GLU A 1 61 ? 8.503 -5.141 3.235 1.00 0.00 61 GLU A O 2
ATOM 2270 N N . GLY A 1 62 ? 6.336 -5.064 2.587 1.00 0.00 62 GLY A N 2
ATOM 2271 C CA . GLY A 1 62 ? 6.120 -6.490 2.756 1.00 0.00 62 GLY A CA 2
ATOM 2272 C C . GLY A 1 62 ? 5.033 -6.761 3.797 1.00 0.00 62 GLY A C 2
ATOM 2273 O O . GLY A 1 62 ? 5.118 -7.728 4.552 1.00 0.00 62 GLY A O 2
ATOM 2277 N N . ASP A 1 63 ? 4.035 -5.888 3.805 1.00 0.00 63 ASP A N 2
ATOM 2278 C CA . ASP A 1 63 ? 2.932 -6.021 4.741 1.00 0.00 63 ASP A CA 2
ATOM 2279 C C . ASP A 1 63 ? 1.677 -6.461 3.985 1.00 0.00 63 ASP A C 2
ATOM 2280 O O . ASP A 1 63 ? 1.201 -5.754 3.100 1.00 0.00 63 ASP A O 2
ATOM 2288 N N . GLN A 1 64 ? 1.177 -7.629 4.363 1.00 0.00 64 GLN A N 2
ATOM 2289 C CA . GLN A 1 64 ? -0.014 -8.173 3.732 1.00 0.00 64 GLN A CA 2
ATOM 2290 C C . GLN A 1 64 ? -1.247 -7.366 4.142 1.00 0.00 64 GLN A C 2
ATOM 2291 O O . GLN A 1 64 ? -1.495 -7.164 5.330 1.00 0.00 64 GLN A O 2
ATOM 2303 N N . VAL A 1 65 ? -1.988 -6.925 3.135 1.00 0.00 65 VAL A N 2
ATOM 2304 C CA . VAL A 1 65 ? -3.189 -6.144 3.376 1.00 0.00 65 VAL A CA 2
ATOM 2305 C C . VAL A 1 65 ? -4.409 -7.066 3.328 1.00 0.00 65 VAL A C 2
ATOM 2306 O O . VAL A 1 65 ? -4.909 -7.385 2.250 1.00 0.00 65 VAL A O 2
ATOM 2319 N N . LEU A 1 66 ? -4.854 -7.470 4.509 1.00 0.00 66 LEU A N 2
ATOM 2320 C CA . LEU A 1 66 ? -6.007 -8.349 4.615 1.00 0.00 66 LEU A CA 2
ATOM 2321 C C . LEU A 1 66 ? -7.208 -7.692 3.933 1.00 0.00 66 LEU A C 2
ATOM 2322 O O . LEU A 1 66 ? -7.703 -8.193 2.924 1.00 0.00 66 LEU A O 2
ATOM 2337 N N . ALA A 1 67 ? -7.642 -6.582 4.510 1.00 0.00 67 ALA A N 2
ATOM 2338 C CA . ALA A 1 67 ? -8.777 -5.852 3.971 1.00 0.00 67 ALA A CA 2
ATOM 2339 C C . ALA A 1 67 ? -8.478 -4.352 4.012 1.00 0.00 67 ALA A C 2
ATOM 2340 O O . ALA A 1 67 ? -7.683 -3.896 4.832 1.00 0.00 67 ALA A O 2
ATOM 2347 N N . VAL A 1 68 ? -9.131 -3.626 3.116 1.00 0.00 68 VAL A N 2
ATOM 2348 C CA . VAL A 1 68 ? -8.946 -2.187 3.040 1.00 0.00 68 VAL A CA 2
ATOM 2349 C C . VAL A 1 68 ? -10.308 -1.496 3.125 1.00 0.00 68 VAL A C 2
ATOM 2350 O O . VAL A 1 68 ? -11.176 -1.723 2.283 1.00 0.00 68 VAL A O 2
ATOM 2363 N N . ASN A 1 69 ? -10.453 -0.668 4.148 1.00 0.00 69 ASN A N 2
ATOM 2364 C CA . ASN A 1 69 ? -11.695 0.058 4.354 1.00 0.00 69 ASN A CA 2
ATOM 2365 C C . ASN A 1 69 ? -12.841 -0.941 4.527 1.00 0.00 69 ASN A C 2
ATOM 2366 O O . ASN A 1 69 ? -13.988 -0.636 4.205 1.00 0.00 69 ASN A O 2
ATOM 2376 N N . ASP A 1 70 ? -12.490 -2.114 5.034 1.00 0.00 70 ASP A N 2
ATOM 2377 C CA . ASP A 1 70 ? -13.475 -3.159 5.253 1.00 0.00 70 ASP A CA 2
ATOM 2378 C C . ASP A 1 70 ? -13.802 -3.834 3.919 1.00 0.00 70 ASP A C 2
ATOM 2379 O O . ASP A 1 70 ? -14.872 -4.418 3.761 1.00 0.00 70 ASP A O 2
ATOM 2387 N N . VAL A 1 71 ? -12.859 -3.731 2.994 1.00 0.00 71 VAL A N 2
ATOM 2388 C CA . VAL A 1 71 ? -13.032 -4.325 1.679 1.00 0.00 71 VAL A CA 2
ATOM 2389 C C . VAL A 1 71 ? -12.021 -5.459 1.499 1.00 0.00 71 VAL A C 2
ATOM 2390 O O . VAL A 1 71 ? -10.816 -5.244 1.614 1.00 0.00 71 VAL A O 2
ATOM 2403 N N . ASP A 1 72 ? -12.550 -6.641 1.218 1.00 0.00 72 ASP A N 2
ATOM 2404 C CA . ASP A 1 72 ? -11.709 -7.809 1.021 1.00 0.00 72 ASP A CA 2
ATOM 2405 C C . ASP A 1 72 ? -10.699 -7.522 -0.093 1.00 0.00 72 ASP A C 2
ATOM 2406 O O . ASP A 1 72 ? -11.072 -7.401 -1.258 1.00 0.00 72 ASP A O 2
ATOM 2414 N N . PHE A 1 73 ? -9.439 -7.422 0.306 1.00 0.00 73 PHE A N 2
ATOM 2415 C CA . PHE A 1 73 ? -8.373 -7.153 -0.643 1.00 0.00 73 PHE A CA 2
ATOM 2416 C C . PHE A 1 73 ? -7.668 -8.446 -1.058 1.00 0.00 73 PHE A C 2
ATOM 2417 O O . PHE A 1 73 ? -7.079 -8.518 -2.136 1.00 0.00 73 PHE A O 2
ATOM 2433 N N . GLN A 1 74 ? -7.752 -9.435 -0.181 1.00 0.00 74 GLN A N 2
ATOM 2434 C CA . GLN A 1 74 ? -7.129 -10.721 -0.443 1.00 0.00 74 GLN A CA 2
ATOM 2435 C C . GLN A 1 74 ? -7.323 -11.117 -1.909 1.00 0.00 74 GLN A C 2
ATOM 2436 O O . GLN A 1 74 ? -6.496 -11.828 -2.478 1.00 0.00 74 GLN A O 2
ATOM 2448 N N . ASP A 1 75 ? -8.419 -10.638 -2.478 1.00 0.00 75 ASP A N 2
ATOM 2449 C CA . ASP A 1 75 ? -8.732 -10.933 -3.866 1.00 0.00 75 ASP A CA 2
ATOM 2450 C C . ASP A 1 75 ? -9.258 -9.667 -4.545 1.00 0.00 75 ASP A C 2
ATOM 2451 O O . ASP A 1 75 ? -10.452 -9.553 -4.817 1.00 0.00 75 ASP A O 2
ATOM 2459 N N . ILE A 1 76 ? -8.340 -8.745 -4.800 1.00 0.00 76 ILE A N 2
ATOM 2460 C CA . ILE A 1 76 ? -8.695 -7.492 -5.443 1.00 0.00 76 ILE A CA 2
ATOM 2461 C C . ILE A 1 76 ? -7.656 -7.161 -6.515 1.00 0.00 76 ILE A C 2
ATOM 2462 O O . ILE A 1 76 ? -6.555 -7.710 -6.509 1.00 0.00 76 ILE A O 2
ATOM 2477 N N . GLU A 1 77 ? -8.042 -6.264 -7.411 1.00 0.00 77 GLU A N 2
ATOM 2478 C CA . GLU A 1 77 ? -7.157 -5.853 -8.488 1.00 0.00 77 GLU A CA 2
ATOM 2479 C C . GLU A 1 77 ? -6.308 -4.657 -8.050 1.00 0.00 77 GLU A C 2
ATOM 2480 O O . GLU A 1 77 ? -6.798 -3.761 -7.364 1.00 0.00 77 GLU A O 2
ATOM 2490 N N . HIS A 1 78 ? -5.050 -4.681 -8.465 1.00 0.00 78 HIS A N 2
ATOM 2491 C CA . HIS A 1 78 ? -4.128 -3.611 -8.124 1.00 0.00 78 HIS A CA 2
ATOM 2492 C C . HIS A 1 78 ? -4.788 -2.259 -8.401 1.00 0.00 78 HIS A C 2
ATOM 2493 O O . HIS A 1 78 ? -4.942 -1.441 -7.496 1.00 0.00 78 HIS A O 2
ATOM 2506 N N . SER A 1 79 ? -5.159 -2.064 -9.659 1.00 0.00 79 SER A N 2
ATOM 2507 C CA . SER A 1 79 ? -5.798 -0.825 -10.068 1.00 0.00 79 SER A CA 2
ATOM 2508 C C . SER A 1 79 ? -6.912 -0.462 -9.083 1.00 0.00 79 SER A C 2
ATOM 2509 O O . SER A 1 79 ? -6.996 0.679 -8.630 1.00 0.00 79 SER A O 2
ATOM 2516 N N . LYS A 1 80 ? -7.739 -1.451 -8.782 1.00 0.00 80 LYS A N 2
ATOM 2517 C CA . LYS A 1 80 ? -8.843 -1.250 -7.860 1.00 0.00 80 LYS A CA 2
ATOM 2518 C C . LYS A 1 80 ? -8.293 -0.823 -6.498 1.00 0.00 80 LYS A C 2
ATOM 2519 O O . LYS A 1 80 ? -8.794 0.122 -5.890 1.00 0.00 80 LYS A O 2
ATOM 2534 N N . ALA A 1 81 ? -7.270 -1.540 -6.058 1.00 0.00 81 ALA A N 2
ATOM 2535 C CA . ALA A 1 81 ? -6.647 -1.246 -4.778 1.00 0.00 81 ALA A CA 2
ATOM 2536 C C . ALA A 1 81 ? -6.204 0.218 -4.755 1.00 0.00 81 ALA A C 2
ATOM 2537 O O . ALA A 1 81 ? -6.551 0.960 -3.838 1.00 0.00 81 ALA A O 2
ATOM 2544 N N . VAL A 1 82 ? -5.443 0.588 -5.775 1.00 0.00 82 VAL A N 2
ATOM 2545 C CA . VAL A 1 82 ? -4.949 1.950 -5.883 1.00 0.00 82 VAL A CA 2
ATOM 2546 C C . VAL A 1 82 ? -6.129 2.923 -5.822 1.00 0.00 82 VAL A C 2
ATOM 2547 O O . VAL A 1 82 ? -6.102 3.890 -5.062 1.00 0.00 82 VAL A O 2
ATOM 2560 N N . GLU A 1 83 ? -7.136 2.633 -6.633 1.00 0.00 83 GLU A N 2
ATOM 2561 C CA . GLU A 1 83 ? -8.323 3.469 -6.680 1.00 0.00 83 GLU A CA 2
ATOM 2562 C C . GLU A 1 83 ? -8.978 3.541 -5.300 1.00 0.00 83 GLU A C 2
ATOM 2563 O O . GLU A 1 83 ? -9.070 4.616 -4.708 1.00 0.00 83 GLU A O 2
ATOM 2573 N N . ILE A 1 84 ? -9.415 2.384 -4.826 1.00 0.00 84 ILE A N 2
ATOM 2574 C CA . ILE A 1 84 ? -10.058 2.302 -3.525 1.00 0.00 84 ILE A CA 2
ATOM 2575 C C . ILE A 1 84 ? -9.326 3.216 -2.541 1.00 0.00 84 ILE A C 2
ATOM 2576 O O . ILE A 1 84 ? -9.914 4.153 -2.003 1.00 0.00 84 ILE A O 2
ATOM 2591 N N . LEU A 1 85 ? -8.053 2.911 -2.335 1.00 0.00 85 LEU A N 2
ATOM 2592 C CA . LEU A 1 85 ? -7.234 3.694 -1.424 1.00 0.00 85 LEU A CA 2
ATOM 2593 C C . LEU A 1 85 ? -7.465 5.183 -1.689 1.00 0.00 85 LEU A C 2
ATOM 2594 O O . LEU A 1 85 ? -7.922 5.910 -0.808 1.00 0.00 85 LEU A O 2
ATOM 2609 N N . LYS A 1 86 ? -7.139 5.593 -2.906 1.00 0.00 86 LYS A N 2
ATOM 2610 C CA . LYS A 1 86 ? -7.305 6.982 -3.298 1.00 0.00 86 LYS A CA 2
ATOM 2611 C C . LYS A 1 86 ? -8.701 7.459 -2.890 1.00 0.00 86 LYS A C 2
ATOM 2612 O O . LYS A 1 86 ? -8.844 8.229 -1.942 1.00 0.00 86 LYS A O 2
ATOM 2627 N N . THR A 1 87 ? -9.693 6.981 -3.626 1.00 0.00 87 THR A N 2
ATOM 2628 C CA . THR A 1 87 ? -11.072 7.350 -3.353 1.00 0.00 87 THR A CA 2
ATOM 2629 C C . THR A 1 87 ? -11.313 7.432 -1.844 1.00 0.00 87 THR A C 2
ATOM 2630 O O . THR A 1 87 ? -11.613 8.502 -1.318 1.00 0.00 87 THR A O 2
ATOM 2641 N N . ALA A 1 88 ? -11.173 6.288 -1.191 1.00 0.00 88 ALA A N 2
ATOM 2642 C CA . ALA A 1 88 ? -11.371 6.217 0.247 1.00 0.00 88 ALA A CA 2
ATOM 2643 C C . ALA A 1 88 ? -10.706 7.424 0.909 1.00 0.00 88 ALA A C 2
ATOM 2644 O O . ALA A 1 88 ? -9.481 7.487 1.008 1.00 0.00 88 ALA A O 2
ATOM 2651 N N . ARG A 1 89 ? -11.542 8.355 1.345 1.00 0.00 89 ARG A N 2
ATOM 2652 C CA . ARG A 1 89 ? -11.050 9.559 1.995 1.00 0.00 89 ARG A CA 2
ATOM 2653 C C . ARG A 1 89 ? -10.110 9.193 3.146 1.00 0.00 89 ARG A C 2
ATOM 2654 O O . ARG A 1 89 ? -9.100 9.861 3.363 1.00 0.00 89 ARG A O 2
ATOM 2672 N N . GLU A 1 90 ? -10.476 8.135 3.853 1.00 0.00 90 GLU A N 2
ATOM 2673 C CA . GLU A 1 90 ? -9.679 7.672 4.977 1.00 0.00 90 GLU A CA 2
ATOM 2674 C C . GLU A 1 90 ? -9.275 6.210 4.776 1.00 0.00 90 GLU A C 2
ATOM 2675 O O . GLU A 1 90 ? -10.126 5.356 4.533 1.00 0.00 90 GLU A O 2
ATOM 2685 N N . ILE A 1 91 ? -7.977 5.968 4.883 1.00 0.00 91 ILE A N 2
ATOM 2686 C CA . ILE A 1 91 ? -7.451 4.623 4.715 1.00 0.00 91 ILE A CA 2
ATOM 2687 C C . ILE A 1 91 ? -7.513 3.885 6.055 1.00 0.00 91 ILE A C 2
ATOM 2688 O O . ILE A 1 91 ? -6.977 4.361 7.054 1.00 0.00 91 ILE A O 2
ATOM 2703 N N . SER A 1 92 ? -8.173 2.737 6.031 1.00 0.00 92 SER A N 2
ATOM 2704 C CA . SER A 1 92 ? -8.312 1.929 7.231 1.00 0.00 92 SER A CA 2
ATOM 2705 C C . SER A 1 92 ? -8.311 0.444 6.865 1.00 0.00 92 SER A C 2
ATOM 2706 O O . SER A 1 92 ? -9.341 -0.222 6.953 1.00 0.00 92 SER A O 2
ATOM 2713 N N . MET A 1 93 ? -7.142 -0.033 6.462 1.00 0.00 93 MET A N 2
ATOM 2714 C CA . MET A 1 93 ? -6.994 -1.427 6.083 1.00 0.00 93 MET A CA 2
ATOM 2715 C C . MET A 1 93 ? -6.418 -2.251 7.235 1.00 0.00 93 MET A C 2
ATOM 2716 O O . MET A 1 93 ? -5.925 -1.695 8.215 1.00 0.00 93 MET A O 2
ATOM 2728 N N . ARG A 1 94 ? -6.497 -3.565 7.080 1.00 0.00 94 ARG A N 2
ATOM 2729 C CA . ARG A 1 94 ? -5.990 -4.471 8.096 1.00 0.00 94 ARG A CA 2
ATOM 2730 C C . ARG A 1 94 ? -4.761 -5.219 7.574 1.00 0.00 94 ARG A C 2
ATOM 2731 O O . ARG A 1 94 ? -4.846 -5.946 6.586 1.00 0.00 94 ARG A O 2
ATOM 2749 N N . VAL A 1 95 ? -3.647 -5.014 8.262 1.00 0.00 95 VAL A N 2
ATOM 2750 C CA . VAL A 1 95 ? -2.402 -5.659 7.879 1.00 0.00 95 VAL A CA 2
ATOM 2751 C C . VAL A 1 95 ? -1.964 -6.611 8.995 1.00 0.00 95 VAL A C 2
ATOM 2752 O O . VAL A 1 95 ? -2.489 -6.554 10.106 1.00 0.00 95 VAL A O 2
ATOM 2765 N N . ARG A 1 96 ? -1.004 -7.461 8.660 1.00 0.00 96 ARG A N 2
ATOM 2766 C CA . ARG A 1 96 ? -0.488 -8.423 9.620 1.00 0.00 96 ARG A CA 2
ATOM 2767 C C . ARG A 1 96 ? 0.841 -9.000 9.130 1.00 0.00 96 ARG A C 2
ATOM 2768 O O . ARG A 1 96 ? 0.948 -9.438 7.986 1.00 0.00 96 ARG A O 2
ATOM 2786 N N . PHE A 1 97 ? 1.822 -8.982 10.022 1.00 0.00 97 PHE A N 2
ATOM 2787 C CA . PHE A 1 97 ? 3.140 -9.498 9.695 1.00 0.00 97 PHE A CA 2
ATOM 2788 C C . PHE A 1 97 ? 3.042 -10.881 9.047 1.00 0.00 97 PHE A C 2
ATOM 2789 O O . PHE A 1 97 ? 2.602 -11.838 9.682 1.00 0.00 97 PHE A O 2
ATOM 2805 N N . PHE A 1 98 ? 3.459 -10.941 7.791 1.00 0.00 98 PHE A N 2
ATOM 2806 C CA . PHE A 1 98 ? 3.423 -12.191 7.050 1.00 0.00 98 PHE A CA 2
ATOM 2807 C C . PHE A 1 98 ? 4.836 -12.736 6.826 1.00 0.00 98 PHE A C 2
ATOM 2808 O O . PHE A 1 98 ? 5.269 -12.898 5.686 1.00 0.00 98 PHE A O 2
ATOM 2824 N N . SER A 1 99 ? 5.516 -13.003 7.931 1.00 0.00 99 SER A N 2
ATOM 2825 C CA . SER A 1 99 ? 6.870 -13.526 7.869 1.00 0.00 99 SER A CA 2
ATOM 2826 C C . SER A 1 99 ? 7.413 -13.739 9.283 1.00 0.00 99 SER A C 2
ATOM 2827 O O . SER A 1 99 ? 8.137 -14.702 9.535 1.00 0.00 99 SER A O 2
ATOM 2834 N N . GLY A 1 100 ? 7.045 -12.825 10.169 1.00 0.00 100 GLY A N 2
ATOM 2835 C CA . GLY A 1 100 ? 7.487 -12.901 11.551 1.00 0.00 100 GLY A CA 2
ATOM 2836 C C . GLY A 1 100 ? 7.844 -11.514 12.090 1.00 0.00 100 GLY A C 2
ATOM 2837 O O . GLY A 1 100 ? 7.219 -10.521 11.722 1.00 0.00 100 GLY A O 2
ATOM 2841 N N . PRO A 1 101 ? 8.875 -11.490 12.976 1.00 0.00 101 PRO A N 2
ATOM 2842 C CA . PRO A 1 101 ? 9.324 -10.242 13.569 1.00 0.00 101 PRO A CA 2
ATOM 2843 C C . PRO A 1 101 ? 10.124 -9.413 12.562 1.00 0.00 101 PRO A C 2
ATOM 2844 O O . PRO A 1 101 ? 10.455 -9.895 11.480 1.00 0.00 101 PRO A O 2
ATOM 2852 N N . SER A 1 102 ? 10.412 -8.181 12.955 1.00 0.00 102 SER A N 2
ATOM 2853 C CA . SER A 1 102 ? 11.167 -7.280 12.100 1.00 0.00 102 SER A CA 2
ATOM 2854 C C . SER A 1 102 ? 11.823 -6.185 12.943 1.00 0.00 102 SER A C 2
ATOM 2855 O O . SER A 1 102 ? 11.155 -5.525 13.738 1.00 0.00 102 SER A O 2
ATOM 2862 N N . SER A 1 103 ? 13.122 -6.025 12.742 1.00 0.00 103 SER A N 2
ATOM 2863 C CA . SER A 1 103 ? 13.875 -5.022 13.473 1.00 0.00 103 SER A CA 2
ATOM 2864 C C . SER A 1 103 ? 15.258 -4.844 12.845 1.00 0.00 103 SER A C 2
ATOM 2865 O O . SER A 1 103 ? 15.669 -5.641 12.003 1.00 0.00 103 SER A O 2
ATOM 2872 N N . GLY A 1 104 ? 15.940 -3.792 13.277 1.00 0.00 104 GLY A N 2
ATOM 2873 C CA . GLY A 1 104 ? 17.269 -3.500 12.768 1.00 0.00 104 GLY A CA 2
ATOM 2874 C C . GLY A 1 104 ? 17.376 -2.039 12.325 1.00 0.00 104 GLY A C 2
ATOM 2875 O O . GLY A 1 104 ? 16.852 -1.663 11.278 1.00 0.00 104 GLY A O 2
ATOM 2879 N N . GLY A 1 1 ? -38.193 -12.960 27.822 1.00 0.00 1 GLY A N 3
ATOM 2880 C CA . GLY A 1 1 ? -37.266 -11.975 28.350 1.00 0.00 1 GLY A CA 3
ATOM 2881 C C . GLY A 1 1 ? -35.950 -11.988 27.569 1.00 0.00 1 GLY A C 3
ATOM 2882 O O . GLY A 1 1 ? -35.821 -12.699 26.573 1.00 0.00 1 GLY A O 3
ATOM 2886 N N . SER A 1 2 ? -35.005 -11.193 28.050 1.00 0.00 2 SER A N 3
ATOM 2887 C CA . SER A 1 2 ? -33.704 -11.105 27.410 1.00 0.00 2 SER A CA 3
ATOM 2888 C C . SER A 1 2 ? -32.620 -11.634 28.351 1.00 0.00 2 SER A C 3
ATOM 2889 O O . SER A 1 2 ? -32.354 -11.039 29.395 1.00 0.00 2 SER A O 3
ATOM 2896 N N . SER A 1 3 ? -32.023 -12.746 27.949 1.00 0.00 3 SER A N 3
ATOM 2897 C CA . SER A 1 3 ? -30.974 -13.362 28.743 1.00 0.00 3 SER A CA 3
ATOM 2898 C C . SER A 1 3 ? -29.662 -12.596 28.562 1.00 0.00 3 SER A C 3
ATOM 2899 O O . SER A 1 3 ? -29.545 -11.761 27.666 1.00 0.00 3 SER A O 3
ATOM 2906 N N . GLY A 1 4 ? -28.707 -12.910 29.425 1.00 0.00 4 GLY A N 3
ATOM 2907 C CA . GLY A 1 4 ? -27.407 -12.261 29.371 1.00 0.00 4 GLY A CA 3
ATOM 2908 C C . GLY A 1 4 ? -26.340 -13.218 28.835 1.00 0.00 4 GLY A C 3
ATOM 2909 O O . GLY A 1 4 ? -26.289 -13.488 27.637 1.00 0.00 4 GLY A O 3
ATOM 2913 N N . SER A 1 5 ? -25.512 -13.702 29.750 1.00 0.00 5 SER A N 3
ATOM 2914 C CA . SER A 1 5 ? -24.449 -14.622 29.386 1.00 0.00 5 SER A CA 3
ATOM 2915 C C . SER A 1 5 ? -23.528 -13.973 28.350 1.00 0.00 5 SER A C 3
ATOM 2916 O O . SER A 1 5 ? -23.895 -13.844 27.182 1.00 0.00 5 SER A O 3
ATOM 2923 N N . SER A 1 6 ? -22.350 -13.582 28.815 1.00 0.00 6 SER A N 3
ATOM 2924 C CA . SER A 1 6 ? -21.375 -12.950 27.943 1.00 0.00 6 SER A CA 3
ATOM 2925 C C . SER A 1 6 ? -20.742 -13.995 27.021 1.00 0.00 6 SER A C 3
ATOM 2926 O O . SER A 1 6 ? -20.356 -15.072 27.471 1.00 0.00 6 SER A O 3
ATOM 2933 N N . GLY A 1 7 ? -20.656 -13.639 25.748 1.00 0.00 7 GLY A N 3
ATOM 2934 C CA . GLY A 1 7 ? -20.078 -14.532 24.758 1.00 0.00 7 GLY A CA 3
ATOM 2935 C C . GLY A 1 7 ? -18.565 -14.325 24.651 1.00 0.00 7 GLY A C 3
ATOM 2936 O O . GLY A 1 7 ? -18.094 -13.191 24.576 1.00 0.00 7 GLY A O 3
ATOM 2940 N N . ASN A 1 8 ? -17.846 -15.437 24.646 1.00 0.00 8 ASN A N 3
ATOM 2941 C CA . ASN A 1 8 ? -16.397 -15.392 24.548 1.00 0.00 8 ASN A CA 3
ATOM 2942 C C . ASN A 1 8 ? -15.928 -16.410 23.508 1.00 0.00 8 ASN A C 3
ATOM 2943 O O . ASN A 1 8 ? -16.561 -17.449 23.321 1.00 0.00 8 ASN A O 3
ATOM 2953 N N . ASN A 1 9 ? -14.823 -16.078 22.858 1.00 0.00 9 ASN A N 3
ATOM 2954 C CA . ASN A 1 9 ? -14.262 -16.951 21.841 1.00 0.00 9 ASN A CA 3
ATOM 2955 C C . ASN A 1 9 ? -12.777 -17.178 22.133 1.00 0.00 9 ASN A C 3
ATOM 2956 O O . ASN A 1 9 ? -12.139 -16.362 22.796 1.00 0.00 9 ASN A O 3
ATOM 2966 N N . GLU A 1 10 ? -12.270 -18.291 21.622 1.00 0.00 10 GLU A N 3
ATOM 2967 C CA . GLU A 1 10 ? -10.873 -18.636 21.819 1.00 0.00 10 GLU A CA 3
ATOM 2968 C C . GLU A 1 10 ? -10.061 -18.303 20.565 1.00 0.00 10 GLU A C 3
ATOM 2969 O O . GLU A 1 10 ? -9.685 -19.198 19.809 1.00 0.00 10 GLU A O 3
ATOM 2979 N N . LEU A 1 11 ? -9.815 -17.014 20.383 1.00 0.00 11 LEU A N 3
ATOM 2980 C CA . LEU A 1 11 ? -9.055 -16.553 19.234 1.00 0.00 11 LEU A CA 3
ATOM 2981 C C . LEU A 1 11 ? -8.228 -15.328 19.633 1.00 0.00 11 LEU A C 3
ATOM 2982 O O . LEU A 1 11 ? -8.570 -14.201 19.278 1.00 0.00 11 LEU A O 3
ATOM 2997 N N . THR A 1 12 ? -7.155 -15.591 20.366 1.00 0.00 12 THR A N 3
ATOM 2998 C CA . THR A 1 12 ? -6.278 -14.525 20.816 1.00 0.00 12 THR A CA 3
ATOM 2999 C C . THR A 1 12 ? -4.841 -15.034 20.941 1.00 0.00 12 THR A C 3
ATOM 3000 O O . THR A 1 12 ? -4.512 -15.753 21.885 1.00 0.00 12 THR A O 3
ATOM 3011 N N . GLN A 1 13 ? -4.022 -14.645 19.975 1.00 0.00 13 GLN A N 3
ATOM 3012 C CA . GLN A 1 13 ? -2.627 -15.053 19.965 1.00 0.00 13 GLN A CA 3
ATOM 3013 C C . GLN A 1 13 ? -1.785 -14.045 19.181 1.00 0.00 13 GLN A C 3
ATOM 3014 O O . GLN A 1 13 ? -0.705 -13.658 19.622 1.00 0.00 13 GLN A O 3
ATOM 3026 N N . PHE A 1 14 ? -2.312 -13.649 18.031 1.00 0.00 14 PHE A N 3
ATOM 3027 C CA . PHE A 1 14 ? -1.621 -12.694 17.182 1.00 0.00 14 PHE A CA 3
ATOM 3028 C C . PHE A 1 14 ? -2.607 -11.958 16.271 1.00 0.00 14 PHE A C 3
ATOM 3029 O O . PHE A 1 14 ? -2.401 -11.881 15.061 1.00 0.00 14 PHE A O 3
ATOM 3045 N N . LEU A 1 15 ? -3.656 -11.435 16.889 1.00 0.00 15 LEU A N 3
ATOM 3046 C CA . LEU A 1 15 ? -4.674 -10.708 16.149 1.00 0.00 15 LEU A CA 3
ATOM 3047 C C . LEU A 1 15 ? -3.998 -9.707 15.209 1.00 0.00 15 LEU A C 3
ATOM 3048 O O . LEU A 1 15 ? -2.852 -9.320 15.430 1.00 0.00 15 LEU A O 3
ATOM 3063 N N . PRO A 1 16 ? -4.757 -9.307 14.155 1.00 0.00 16 PRO A N 3
ATOM 3064 C CA . PRO A 1 16 ? -4.244 -8.358 13.181 1.00 0.00 16 PRO A CA 3
ATOM 3065 C C . PRO A 1 16 ? -4.227 -6.939 13.754 1.00 0.00 16 PRO A C 3
ATOM 3066 O O . PRO A 1 16 ? -4.399 -6.749 14.957 1.00 0.00 16 PRO A O 3
ATOM 3074 N N . ARG A 1 17 ? -4.019 -5.979 12.864 1.00 0.00 17 ARG A N 3
ATOM 3075 C CA . ARG A 1 17 ? -3.977 -4.583 13.265 1.00 0.00 17 ARG A CA 3
ATOM 3076 C C . ARG A 1 17 ? -4.653 -3.707 12.209 1.00 0.00 17 ARG A C 3
ATOM 3077 O O . ARG A 1 17 ? -4.675 -4.056 11.029 1.00 0.00 17 ARG A O 3
ATOM 3095 N N . ILE A 1 18 ? -5.187 -2.585 12.670 1.00 0.00 18 ILE A N 3
ATOM 3096 C CA . ILE A 1 18 ? -5.863 -1.657 11.779 1.00 0.00 18 ILE A CA 3
ATOM 3097 C C . ILE A 1 18 ? -5.006 -0.400 11.616 1.00 0.00 18 ILE A C 3
ATOM 3098 O O . ILE A 1 18 ? -4.995 0.466 12.491 1.00 0.00 18 ILE A O 3
ATOM 3113 N N . VAL A 1 19 ? -4.307 -0.340 10.491 1.00 0.00 19 VAL A N 3
ATOM 3114 C CA . VAL A 1 19 ? -3.450 0.797 10.204 1.00 0.00 19 VAL A CA 3
ATOM 3115 C C . VAL A 1 19 ? -4.239 1.837 9.405 1.00 0.00 19 VAL A C 3
ATOM 3116 O O . VAL A 1 19 ? -4.361 1.729 8.186 1.00 0.00 19 VAL A O 3
ATOM 3129 N N . THR A 1 20 ? -4.756 2.821 10.126 1.00 0.00 20 THR A N 3
ATOM 3130 C CA . THR A 1 20 ? -5.531 3.879 9.501 1.00 0.00 20 THR A CA 3
ATOM 3131 C C . THR A 1 20 ? -4.647 5.100 9.232 1.00 0.00 20 THR A C 3
ATOM 3132 O O . THR A 1 20 ? -3.809 5.458 10.058 1.00 0.00 20 THR A O 3
ATOM 3143 N N . LEU A 1 21 ? -4.865 5.704 8.073 1.00 0.00 21 LEU A N 3
ATOM 3144 C CA . LEU A 1 21 ? -4.098 6.876 7.685 1.00 0.00 21 LEU A CA 3
ATOM 3145 C C . LEU A 1 21 ? -4.999 8.112 7.745 1.00 0.00 21 LEU A C 3
ATOM 3146 O O . LEU A 1 21 ? -6.219 8.000 7.646 1.00 0.00 21 LEU A O 3
ATOM 3161 N N . LYS A 1 22 ? -4.362 9.262 7.908 1.00 0.00 22 LYS A N 3
ATOM 3162 C CA . LYS A 1 22 ? -5.090 10.517 7.983 1.00 0.00 22 LYS A CA 3
ATOM 3163 C C . LYS A 1 22 ? -5.119 11.168 6.599 1.00 0.00 22 LYS A C 3
ATOM 3164 O O . LYS A 1 22 ? -6.129 11.749 6.203 1.00 0.00 22 LYS A O 3
ATOM 3179 N N . LYS A 1 23 ? -4.000 11.048 5.899 1.00 0.00 23 LYS A N 3
ATOM 3180 C CA . LYS A 1 23 ? -3.885 11.618 4.568 1.00 0.00 23 LYS A CA 3
ATOM 3181 C C . LYS A 1 23 ? -4.163 13.120 4.635 1.00 0.00 23 LYS A C 3
ATOM 3182 O O . LYS A 1 23 ? -5.295 13.536 4.872 1.00 0.00 23 LYS A O 3
ATOM 3197 N N . PRO A 1 24 ? -3.081 13.916 4.416 1.00 0.00 24 PRO A N 3
ATOM 3198 C CA . PRO A 1 24 ? -3.196 15.363 4.449 1.00 0.00 24 PRO A CA 3
ATOM 3199 C C . PRO A 1 24 ? -3.880 15.888 3.185 1.00 0.00 24 PRO A C 3
ATOM 3200 O O . PRO A 1 24 ? -4.081 15.142 2.229 1.00 0.00 24 PRO A O 3
ATOM 3208 N N . PRO A 1 25 ? -4.228 17.202 3.224 1.00 0.00 25 PRO A N 3
ATOM 3209 C CA . PRO A 1 25 ? -4.885 17.835 2.092 1.00 0.00 25 PRO A CA 3
ATOM 3210 C C . PRO A 1 25 ? -3.894 18.095 0.956 1.00 0.00 25 PRO A C 3
ATOM 3211 O O . PRO A 1 25 ? -3.061 18.996 1.048 1.00 0.00 25 PRO A O 3
ATOM 3219 N N . GLY A 1 26 ? -4.014 17.289 -0.088 1.00 0.00 26 GLY A N 3
ATOM 3220 C CA . GLY A 1 26 ? -3.139 17.420 -1.239 1.00 0.00 26 GLY A CA 3
ATOM 3221 C C . GLY A 1 26 ? -2.017 16.381 -1.197 1.00 0.00 26 GLY A C 3
ATOM 3222 O O . GLY A 1 26 ? -0.921 16.624 -1.699 1.00 0.00 26 GLY A O 3
ATOM 3226 N N . ALA A 1 27 ? -2.330 15.244 -0.593 1.00 0.00 27 ALA A N 3
ATOM 3227 C CA . ALA A 1 27 ? -1.361 14.167 -0.478 1.00 0.00 27 ALA A CA 3
ATOM 3228 C C . ALA A 1 27 ? -1.608 13.145 -1.591 1.00 0.00 27 ALA A C 3
ATOM 3229 O O . ALA A 1 27 ? -2.413 13.383 -2.489 1.00 0.00 27 ALA A O 3
ATOM 3236 N N . GLN A 1 28 ? -0.899 12.030 -1.494 1.00 0.00 28 GLN A N 3
ATOM 3237 C CA . GLN A 1 28 ? -1.030 10.972 -2.481 1.00 0.00 28 GLN A CA 3
ATOM 3238 C C . GLN A 1 28 ? -0.643 9.624 -1.869 1.00 0.00 28 GLN A C 3
ATOM 3239 O O . GLN A 1 28 ? 0.386 9.050 -2.223 1.00 0.00 28 GLN A O 3
ATOM 3251 N N . LEU A 1 29 ? -1.487 9.159 -0.960 1.00 0.00 29 LEU A N 3
ATOM 3252 C CA . LEU A 1 29 ? -1.247 7.890 -0.295 1.00 0.00 29 LEU A CA 3
ATOM 3253 C C . LEU A 1 29 ? 0.073 7.964 0.475 1.00 0.00 29 LEU A C 3
ATOM 3254 O O . LEU A 1 29 ? 0.078 8.194 1.683 1.00 0.00 29 LEU A O 3
ATOM 3269 N N . GLY A 1 30 ? 1.160 7.765 -0.255 1.00 0.00 30 GLY A N 3
ATOM 3270 C CA . GLY A 1 30 ? 2.483 7.808 0.344 1.00 0.00 30 GLY A CA 3
ATOM 3271 C C . GLY A 1 30 ? 3.161 6.438 0.276 1.00 0.00 30 GLY A C 3
ATOM 3272 O O . GLY A 1 30 ? 4.182 6.214 0.922 1.00 0.00 30 GLY A O 3
ATOM 3276 N N . PHE A 1 31 ? 2.563 5.557 -0.515 1.00 0.00 31 PHE A N 3
ATOM 3277 C CA . PHE A 1 31 ? 3.097 4.216 -0.677 1.00 0.00 31 PHE A CA 3
ATOM 3278 C C . PHE A 1 31 ? 2.510 3.539 -1.917 1.00 0.00 31 PHE A C 3
ATOM 3279 O O . PHE A 1 31 ? 1.468 3.954 -2.422 1.00 0.00 31 PHE A O 3
ATOM 3295 N N . ASN A 1 32 ? 3.204 2.506 -2.374 1.00 0.00 32 ASN A N 3
ATOM 3296 C CA . ASN A 1 32 ? 2.765 1.768 -3.544 1.00 0.00 32 ASN A CA 3
ATOM 3297 C C . ASN A 1 32 ? 2.145 0.440 -3.103 1.00 0.00 32 ASN A C 3
ATOM 3298 O O . ASN A 1 32 ? 2.438 -0.054 -2.015 1.00 0.00 32 ASN A O 3
ATOM 3308 N N . ILE A 1 33 ? 1.299 -0.098 -3.968 1.00 0.00 33 ILE A N 3
ATOM 3309 C CA . ILE A 1 33 ? 0.635 -1.358 -3.682 1.00 0.00 33 ILE A CA 3
ATOM 3310 C C . ILE A 1 33 ? 0.919 -2.349 -4.812 1.00 0.00 33 ILE A C 3
ATOM 3311 O O . ILE A 1 33 ? 0.780 -2.012 -5.987 1.00 0.00 33 ILE A O 3
ATOM 3326 N N . ARG A 1 34 ? 1.314 -3.550 -4.418 1.00 0.00 34 ARG A N 3
ATOM 3327 C CA . ARG A 1 34 ? 1.619 -4.592 -5.383 1.00 0.00 34 ARG A CA 3
ATOM 3328 C C . ARG A 1 34 ? 0.786 -5.844 -5.096 1.00 0.00 34 ARG A C 3
ATOM 3329 O O . ARG A 1 34 ? 0.067 -5.899 -4.099 1.00 0.00 34 ARG A O 3
ATOM 3347 N N . GLY A 1 35 ? 0.911 -6.816 -5.987 1.00 0.00 35 GLY A N 3
ATOM 3348 C CA . GLY A 1 35 ? 0.178 -8.063 -5.840 1.00 0.00 35 GLY A CA 3
ATOM 3349 C C . GLY A 1 35 ? -1.234 -7.940 -6.415 1.00 0.00 35 GLY A C 3
ATOM 3350 O O . GLY A 1 35 ? -1.857 -6.883 -6.319 1.00 0.00 35 GLY A O 3
ATOM 3354 N N . GLY A 1 36 ? -1.699 -9.034 -6.999 1.00 0.00 36 GLY A N 3
ATOM 3355 C CA . GLY A 1 36 ? -3.026 -9.062 -7.589 1.00 0.00 36 GLY A CA 3
ATOM 3356 C C . GLY A 1 36 ? -2.984 -8.630 -9.056 1.00 0.00 36 GLY A C 3
ATOM 3357 O O . GLY A 1 36 ? -2.250 -7.710 -9.415 1.00 0.00 36 GLY A O 3
ATOM 3361 N N . LYS A 1 37 ? -3.780 -9.314 -9.865 1.00 0.00 37 LYS A N 3
ATOM 3362 C CA . LYS A 1 37 ? -3.843 -9.013 -11.285 1.00 0.00 37 LYS A CA 3
ATOM 3363 C C . LYS A 1 37 ? -5.064 -9.703 -11.894 1.00 0.00 37 LYS A C 3
ATOM 3364 O O . LYS A 1 37 ? -6.066 -9.053 -12.192 1.00 0.00 37 LYS A O 3
ATOM 3379 N N . ALA A 1 38 ? -4.943 -11.012 -12.063 1.00 0.00 38 ALA A N 3
ATOM 3380 C CA . ALA A 1 38 ? -6.024 -11.797 -12.633 1.00 0.00 38 ALA A CA 3
ATOM 3381 C C . ALA A 1 38 ? -6.399 -12.920 -11.663 1.00 0.00 38 ALA A C 3
ATOM 3382 O O . ALA A 1 38 ? -7.535 -12.989 -11.196 1.00 0.00 38 ALA A O 3
ATOM 3389 N N . SER A 1 39 ? -5.422 -13.771 -11.388 1.00 0.00 39 SER A N 3
ATOM 3390 C CA . SER A 1 39 ? -5.634 -14.886 -10.482 1.00 0.00 39 SER A CA 3
ATOM 3391 C C . SER A 1 39 ? -6.333 -14.403 -9.210 1.00 0.00 39 SER A C 3
ATOM 3392 O O . SER A 1 39 ? -7.555 -14.478 -9.100 1.00 0.00 39 SER A O 3
ATOM 3399 N N . GLN A 1 40 ? -5.525 -13.915 -8.279 1.00 0.00 40 GLN A N 3
ATOM 3400 C CA . GLN A 1 40 ? -6.050 -13.418 -7.018 1.00 0.00 40 GLN A CA 3
ATOM 3401 C C . GLN A 1 40 ? -4.924 -12.820 -6.173 1.00 0.00 40 GLN A C 3
ATOM 3402 O O . GLN A 1 40 ? -4.938 -11.630 -5.866 1.00 0.00 40 GLN A O 3
ATOM 3414 N N . LEU A 1 41 ? -3.975 -13.674 -5.820 1.00 0.00 41 LEU A N 3
ATOM 3415 C CA . LEU A 1 41 ? -2.843 -13.246 -5.016 1.00 0.00 41 LEU A CA 3
ATOM 3416 C C . LEU A 1 41 ? -3.344 -12.372 -3.864 1.00 0.00 41 LEU A C 3
ATOM 3417 O O . LEU A 1 41 ? -4.501 -12.474 -3.461 1.00 0.00 41 LEU A O 3
ATOM 3432 N N . GLY A 1 42 ? -2.446 -11.532 -3.367 1.00 0.00 42 GLY A N 3
ATOM 3433 C CA . GLY A 1 42 ? -2.783 -10.642 -2.270 1.00 0.00 42 GLY A CA 3
ATOM 3434 C C . GLY A 1 42 ? -2.090 -9.287 -2.432 1.00 0.00 42 GLY A C 3
ATOM 3435 O O . GLY A 1 42 ? -1.108 -9.171 -3.163 1.00 0.00 42 GLY A O 3
ATOM 3439 N N . ILE A 1 43 ? -2.630 -8.296 -1.737 1.00 0.00 43 ILE A N 3
ATOM 3440 C CA . ILE A 1 43 ? -2.077 -6.954 -1.795 1.00 0.00 43 ILE A CA 3
ATOM 3441 C C . ILE A 1 43 ? -1.038 -6.787 -0.684 1.00 0.00 43 ILE A C 3
ATOM 3442 O O . ILE A 1 43 ? -1.283 -7.164 0.461 1.00 0.00 43 ILE A O 3
ATOM 3457 N N . PHE A 1 44 ? 0.100 -6.221 -1.060 1.00 0.00 44 PHE A N 3
ATOM 3458 C CA . PHE A 1 44 ? 1.176 -6.000 -0.110 1.00 0.00 44 PHE A CA 3
ATOM 3459 C C . PHE A 1 44 ? 1.790 -4.610 -0.291 1.00 0.00 44 PHE A C 3
ATOM 3460 O O . PHE A 1 44 ? 1.706 -4.026 -1.370 1.00 0.00 44 PHE A O 3
ATOM 3476 N N . ILE A 1 45 ? 2.395 -4.121 0.781 1.00 0.00 45 ILE A N 3
ATOM 3477 C CA . ILE A 1 45 ? 3.024 -2.812 0.754 1.00 0.00 45 ILE A CA 3
ATOM 3478 C C . ILE A 1 45 ? 4.264 -2.864 -0.141 1.00 0.00 45 ILE A C 3
ATOM 3479 O O . ILE A 1 45 ? 5.361 -3.159 0.331 1.00 0.00 45 ILE A O 3
ATOM 3494 N N . SER A 1 46 ? 4.048 -2.574 -1.415 1.00 0.00 46 SER A N 3
ATOM 3495 C CA . SER A 1 46 ? 5.135 -2.584 -2.380 1.00 0.00 46 SER A CA 3
ATOM 3496 C C . SER A 1 46 ? 6.256 -1.654 -1.914 1.00 0.00 46 SER A C 3
ATOM 3497 O O . SER A 1 46 ? 7.391 -2.089 -1.727 1.00 0.00 46 SER A O 3
ATOM 3504 N N . LYS A 1 47 ? 5.899 -0.390 -1.739 1.00 0.00 47 LYS A N 3
ATOM 3505 C CA . LYS A 1 47 ? 6.862 0.606 -1.299 1.00 0.00 47 LYS A CA 3
ATOM 3506 C C . LYS A 1 47 ? 6.160 1.623 -0.397 1.00 0.00 47 LYS A C 3
ATOM 3507 O O . LYS A 1 47 ? 4.939 1.767 -0.450 1.00 0.00 47 LYS A O 3
ATOM 3522 N N . VAL A 1 48 ? 6.962 2.301 0.412 1.00 0.00 48 VAL A N 3
ATOM 3523 C CA . VAL A 1 48 ? 6.432 3.301 1.325 1.00 0.00 48 VAL A CA 3
ATOM 3524 C C . VAL A 1 48 ? 7.294 4.563 1.246 1.00 0.00 48 VAL A C 3
ATOM 3525 O O . VAL A 1 48 ? 8.520 4.487 1.312 1.00 0.00 48 VAL A O 3
ATOM 3538 N N . ILE A 1 49 ? 6.618 5.693 1.107 1.00 0.00 49 ILE A N 3
ATOM 3539 C CA . ILE A 1 49 ? 7.305 6.970 1.019 1.00 0.00 49 ILE A CA 3
ATOM 3540 C C . ILE A 1 49 ? 7.977 7.277 2.360 1.00 0.00 49 ILE A C 3
ATOM 3541 O O . ILE A 1 49 ? 7.325 7.259 3.403 1.00 0.00 49 ILE A O 3
ATOM 3556 N N . PRO A 1 50 ? 9.305 7.558 2.286 1.00 0.00 50 PRO A N 3
ATOM 3557 C CA . PRO A 1 50 ? 10.072 7.867 3.480 1.00 0.00 50 PRO A CA 3
ATOM 3558 C C . PRO A 1 50 ? 9.765 9.282 3.978 1.00 0.00 50 PRO A C 3
ATOM 3559 O O . PRO A 1 50 ? 10.673 10.093 4.151 1.00 0.00 50 PRO A O 3
ATOM 3567 N N . ASP A 1 51 ? 8.482 9.534 4.194 1.00 0.00 51 ASP A N 3
ATOM 3568 C CA . ASP A 1 51 ? 8.045 10.835 4.667 1.00 0.00 51 ASP A CA 3
ATOM 3569 C C . ASP A 1 51 ? 6.537 10.976 4.441 1.00 0.00 51 ASP A C 3
ATOM 3570 O O . ASP A 1 51 ? 6.067 12.024 4.003 1.00 0.00 51 ASP A O 3
ATOM 3578 N N . SER A 1 52 ? 5.823 9.903 4.750 1.00 0.00 52 SER A N 3
ATOM 3579 C CA . SER A 1 52 ? 4.380 9.892 4.585 1.00 0.00 52 SER A CA 3
ATOM 3580 C C . SER A 1 52 ? 3.706 9.491 5.899 1.00 0.00 52 SER A C 3
ATOM 3581 O O . SER A 1 52 ? 4.366 9.387 6.932 1.00 0.00 52 SER A O 3
ATOM 3588 N N . ASP A 1 53 ? 2.401 9.277 5.817 1.00 0.00 53 ASP A N 3
ATOM 3589 C CA . ASP A 1 53 ? 1.631 8.889 6.986 1.00 0.00 53 ASP A CA 3
ATOM 3590 C C . ASP A 1 53 ? 1.874 7.408 7.283 1.00 0.00 53 ASP A C 3
ATOM 3591 O O . ASP A 1 53 ? 1.993 7.015 8.442 1.00 0.00 53 ASP A O 3
ATOM 3599 N N . ALA A 1 54 ? 1.939 6.627 6.215 1.00 0.00 54 ALA A N 3
ATOM 3600 C CA . ALA A 1 54 ? 2.165 5.197 6.346 1.00 0.00 54 ALA A CA 3
ATOM 3601 C C . ALA A 1 54 ? 3.518 4.959 7.020 1.00 0.00 54 ALA A C 3
ATOM 3602 O O . ALA A 1 54 ? 3.635 4.110 7.903 1.00 0.00 54 ALA A O 3
ATOM 3609 N N . HIS A 1 55 ? 4.507 5.721 6.576 1.00 0.00 55 HIS A N 3
ATOM 3610 C CA . HIS A 1 55 ? 5.846 5.604 7.124 1.00 0.00 55 HIS A CA 3
ATOM 3611 C C . HIS A 1 55 ? 5.797 5.784 8.644 1.00 0.00 55 HIS A C 3
ATOM 3612 O O . HIS A 1 55 ? 6.579 5.173 9.370 1.00 0.00 55 HIS A O 3
ATOM 3625 N N . ARG A 1 56 ? 4.870 6.625 9.078 1.00 0.00 56 ARG A N 3
ATOM 3626 C CA . ARG A 1 56 ? 4.708 6.893 10.497 1.00 0.00 56 ARG A CA 3
ATOM 3627 C C . ARG A 1 56 ? 3.723 5.898 11.116 1.00 0.00 56 ARG A C 3
ATOM 3628 O O . ARG A 1 56 ? 3.882 5.497 12.268 1.00 0.00 56 ARG A O 3
ATOM 3646 N N . ALA A 1 57 ? 2.729 5.528 10.322 1.00 0.00 57 ALA A N 3
ATOM 3647 C CA . ALA A 1 57 ? 1.719 4.587 10.779 1.00 0.00 57 ALA A CA 3
ATOM 3648 C C . ALA A 1 57 ? 2.399 3.294 11.231 1.00 0.00 57 ALA A C 3
ATOM 3649 O O . ALA A 1 57 ? 1.808 2.502 11.964 1.00 0.00 57 ALA A O 3
ATOM 3656 N N . GLY A 1 58 ? 3.632 3.122 10.778 1.00 0.00 58 GLY A N 3
ATOM 3657 C CA . GLY A 1 58 ? 4.399 1.938 11.128 1.00 0.00 58 GLY A CA 3
ATOM 3658 C C . GLY A 1 58 ? 4.375 0.914 9.992 1.00 0.00 58 GLY A C 3
ATOM 3659 O O . GLY A 1 58 ? 4.458 -0.289 10.234 1.00 0.00 58 GLY A O 3
ATOM 3663 N N . LEU A 1 59 ? 4.261 1.428 8.776 1.00 0.00 59 LEU A N 3
ATOM 3664 C CA . LEU A 1 59 ? 4.226 0.574 7.602 1.00 0.00 59 LEU A CA 3
ATOM 3665 C C . LEU A 1 59 ? 5.655 0.202 7.203 1.00 0.00 59 LEU A C 3
ATOM 3666 O O . LEU A 1 59 ? 6.567 1.019 7.318 1.00 0.00 59 LEU A O 3
ATOM 3681 N N . GLN A 1 60 ? 5.805 -1.030 6.741 1.00 0.00 60 GLN A N 3
ATOM 3682 C CA . GLN A 1 60 ? 7.108 -1.520 6.324 1.00 0.00 60 GLN A CA 3
ATOM 3683 C C . GLN A 1 60 ? 6.961 -2.483 5.144 1.00 0.00 60 GLN A C 3
ATOM 3684 O O . GLN A 1 60 ? 6.068 -3.328 5.136 1.00 0.00 60 GLN A O 3
ATOM 3696 N N . GLU A 1 61 ? 7.851 -2.323 4.176 1.00 0.00 61 GLU A N 3
ATOM 3697 C CA . GLU A 1 61 ? 7.831 -3.167 2.994 1.00 0.00 61 GLU A CA 3
ATOM 3698 C C . GLU A 1 61 ? 7.768 -4.642 3.397 1.00 0.00 61 GLU A C 3
ATOM 3699 O O . GLU A 1 61 ? 8.782 -5.233 3.765 1.00 0.00 61 GLU A O 3
ATOM 3709 N N . GLY A 1 62 ? 6.567 -5.194 3.313 1.00 0.00 62 GLY A N 3
ATOM 3710 C CA . GLY A 1 62 ? 6.357 -6.589 3.664 1.00 0.00 62 GLY A CA 3
ATOM 3711 C C . GLY A 1 62 ? 5.171 -6.742 4.618 1.00 0.00 62 GLY A C 3
ATOM 3712 O O . GLY A 1 62 ? 5.254 -7.469 5.607 1.00 0.00 62 GLY A O 3
ATOM 3716 N N . ASP A 1 63 ? 4.093 -6.045 4.289 1.00 0.00 63 ASP A N 3
ATOM 3717 C CA . ASP A 1 63 ? 2.891 -6.095 5.104 1.00 0.00 63 ASP A CA 3
ATOM 3718 C C . ASP A 1 63 ? 1.700 -6.478 4.224 1.00 0.00 63 ASP A C 3
ATOM 3719 O O . ASP A 1 63 ? 1.237 -5.676 3.415 1.00 0.00 63 ASP A O 3
ATOM 3727 N N . GLN A 1 64 ? 1.237 -7.705 4.413 1.00 0.00 64 GLN A N 3
ATOM 3728 C CA . GLN A 1 64 ? 0.107 -8.205 3.647 1.00 0.00 64 GLN A CA 3
ATOM 3729 C C . GLN A 1 64 ? -1.169 -7.455 4.032 1.00 0.00 64 GLN A C 3
ATOM 3730 O O . GLN A 1 64 ? -1.518 -7.379 5.210 1.00 0.00 64 GLN A O 3
ATOM 3742 N N . VAL A 1 65 ? -1.832 -6.918 3.018 1.00 0.00 65 VAL A N 3
ATOM 3743 C CA . VAL A 1 65 ? -3.063 -6.176 3.237 1.00 0.00 65 VAL A CA 3
ATOM 3744 C C . VAL A 1 65 ? -4.254 -7.131 3.131 1.00 0.00 65 VAL A C 3
ATOM 3745 O O . VAL A 1 65 ? -4.680 -7.478 2.031 1.00 0.00 65 VAL A O 3
ATOM 3758 N N . LEU A 1 66 ? -4.757 -7.528 4.291 1.00 0.00 66 LEU A N 3
ATOM 3759 C CA . LEU A 1 66 ? -5.891 -8.435 4.342 1.00 0.00 66 LEU A CA 3
ATOM 3760 C C . LEU A 1 66 ? -7.106 -7.764 3.698 1.00 0.00 66 LEU A C 3
ATOM 3761 O O . LEU A 1 66 ? -7.597 -8.221 2.667 1.00 0.00 66 LEU A O 3
ATOM 3776 N N . ALA A 1 67 ? -7.554 -6.691 4.333 1.00 0.00 67 ALA A N 3
ATOM 3777 C CA . ALA A 1 67 ? -8.703 -5.953 3.834 1.00 0.00 67 ALA A CA 3
ATOM 3778 C C . ALA A 1 67 ? -8.382 -4.457 3.837 1.00 0.00 67 ALA A C 3
ATOM 3779 O O . ALA A 1 67 ? -7.387 -4.033 4.424 1.00 0.00 67 ALA A O 3
ATOM 3786 N N . VAL A 1 68 ? -9.244 -3.698 3.177 1.00 0.00 68 VAL A N 3
ATOM 3787 C CA . VAL A 1 68 ? -9.066 -2.258 3.097 1.00 0.00 68 VAL A CA 3
ATOM 3788 C C . VAL A 1 68 ? -10.429 -1.572 3.205 1.00 0.00 68 VAL A C 3
ATOM 3789 O O . VAL A 1 68 ? -11.349 -1.891 2.453 1.00 0.00 68 VAL A O 3
ATOM 3802 N N . ASN A 1 69 ? -10.516 -0.644 4.147 1.00 0.00 69 ASN A N 3
ATOM 3803 C CA . ASN A 1 69 ? -11.751 0.089 4.362 1.00 0.00 69 ASN A CA 3
ATOM 3804 C C . ASN A 1 69 ? -12.930 -0.888 4.339 1.00 0.00 69 ASN A C 3
ATOM 3805 O O . ASN A 1 69 ? -13.930 -0.643 3.666 1.00 0.00 69 ASN A O 3
ATOM 3815 N N . ASP A 1 70 ? -12.771 -1.973 5.082 1.00 0.00 70 ASP A N 3
ATOM 3816 C CA . ASP A 1 70 ? -13.809 -2.987 5.155 1.00 0.00 70 ASP A CA 3
ATOM 3817 C C . ASP A 1 70 ? -13.693 -3.918 3.947 1.00 0.00 70 ASP A C 3
ATOM 3818 O O . ASP A 1 70 ? -13.651 -5.139 4.100 1.00 0.00 70 A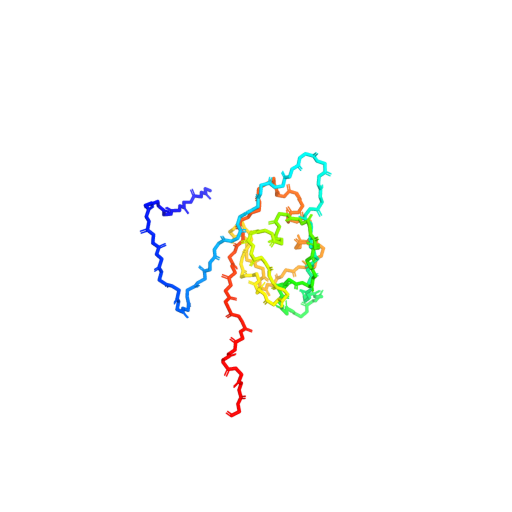SP A O 3
ATOM 3826 N N . VAL A 1 71 ? -13.643 -3.308 2.772 1.00 0.00 71 VAL A N 3
ATOM 3827 C CA . VAL A 1 71 ? -13.532 -4.067 1.538 1.00 0.00 71 VAL A CA 3
ATOM 3828 C C . VAL A 1 71 ? -12.338 -5.018 1.635 1.00 0.00 71 VAL A C 3
ATOM 3829 O O . VAL A 1 71 ? -11.259 -4.623 2.074 1.00 0.00 71 VAL A O 3
ATOM 3842 N N . ASP A 1 72 ? -12.571 -6.254 1.218 1.00 0.00 72 ASP A N 3
ATOM 3843 C CA . ASP A 1 72 ? -11.527 -7.265 1.252 1.00 0.00 72 ASP A CA 3
ATOM 3844 C C . ASP A 1 72 ? -10.549 -7.021 0.101 1.00 0.00 72 ASP A C 3
ATOM 3845 O O . ASP A 1 72 ? -10.950 -6.588 -0.978 1.00 0.00 72 ASP A O 3
ATOM 3853 N N . PHE A 1 73 ? -9.285 -7.311 0.370 1.00 0.00 73 PHE A N 3
ATOM 3854 C CA . PHE A 1 73 ? -8.247 -7.130 -0.631 1.00 0.00 73 PHE A CA 3
ATOM 3855 C C . PHE A 1 73 ? -7.593 -8.465 -0.990 1.00 0.00 73 PHE A C 3
ATOM 3856 O O . PHE A 1 73 ? -6.806 -8.541 -1.933 1.00 0.00 73 PHE A O 3
ATOM 3872 N N . GLN A 1 74 ? -7.943 -9.486 -0.222 1.00 0.00 74 GLN A N 3
ATOM 3873 C CA . GLN A 1 74 ? -7.400 -10.815 -0.448 1.00 0.00 74 GLN A CA 3
ATOM 3874 C C . GLN A 1 74 ? -7.535 -11.198 -1.923 1.00 0.00 74 GLN A C 3
ATOM 3875 O O . GLN A 1 74 ? -6.787 -12.041 -2.420 1.00 0.00 74 GLN A O 3
ATOM 3887 N N . ASP A 1 75 ? -8.493 -10.564 -2.582 1.00 0.00 75 ASP A N 3
ATOM 3888 C CA . ASP A 1 75 ? -8.735 -10.828 -3.990 1.00 0.00 75 ASP A CA 3
ATOM 3889 C C . ASP A 1 75 ? -9.274 -9.562 -4.657 1.00 0.00 75 ASP A C 3
ATOM 3890 O O . ASP A 1 75 ? -10.435 -9.513 -5.059 1.00 0.00 75 ASP A O 3
ATOM 3898 N N . ILE A 1 76 ? -8.404 -8.567 -4.755 1.00 0.00 76 ILE A N 3
ATOM 3899 C CA . ILE A 1 76 ? -8.777 -7.303 -5.367 1.00 0.00 76 ILE A CA 3
ATOM 3900 C C . ILE A 1 76 ? -7.752 -6.940 -6.443 1.00 0.00 76 ILE A C 3
ATOM 3901 O O . ILE A 1 76 ? -6.611 -7.399 -6.399 1.00 0.00 76 ILE A O 3
ATOM 3916 N N . GLU A 1 77 ? -8.194 -6.119 -7.383 1.00 0.00 77 GLU A N 3
ATOM 3917 C CA . GLU A 1 77 ? -7.329 -5.688 -8.469 1.00 0.00 77 GLU A CA 3
ATOM 3918 C C . GLU A 1 77 ? -6.386 -4.582 -7.989 1.00 0.00 77 GLU A C 3
ATOM 3919 O O . GLU A 1 77 ? -6.770 -3.742 -7.177 1.00 0.00 77 GLU A O 3
ATOM 3929 N N . HIS A 1 78 ? -5.169 -4.619 -8.511 1.00 0.00 78 HIS A N 3
ATOM 3930 C CA . HIS A 1 78 ? -4.168 -3.631 -8.147 1.00 0.00 78 HIS A CA 3
ATOM 3931 C C . HIS A 1 78 ? -4.746 -2.226 -8.324 1.00 0.00 78 HIS A C 3
ATOM 3932 O O . HIS A 1 78 ? -4.779 -1.440 -7.379 1.00 0.00 78 HIS A O 3
ATOM 3945 N N . SER A 1 79 ? -5.187 -1.951 -9.543 1.00 0.00 79 SER A N 3
ATOM 3946 C CA . SER A 1 79 ? -5.761 -0.654 -9.857 1.00 0.00 79 SER A CA 3
ATOM 3947 C C . SER A 1 79 ? -6.915 -0.348 -8.899 1.00 0.00 79 SER A C 3
ATOM 3948 O O . SER A 1 79 ? -7.060 0.784 -8.438 1.00 0.00 79 SER A O 3
ATOM 3955 N N . LYS A 1 80 ? -7.707 -1.375 -8.630 1.00 0.00 80 LYS A N 3
ATOM 3956 C CA . LYS A 1 80 ? -8.843 -1.230 -7.736 1.00 0.00 80 LYS A CA 3
ATOM 3957 C C . LYS A 1 80 ? -8.346 -0.813 -6.350 1.00 0.00 80 LYS A C 3
ATOM 3958 O O . LYS A 1 80 ? -8.924 0.072 -5.720 1.00 0.00 80 LYS A O 3
ATOM 3973 N N . ALA A 1 81 ? -7.280 -1.470 -5.917 1.00 0.00 81 ALA A N 3
ATOM 3974 C CA . ALA A 1 81 ? -6.699 -1.178 -4.617 1.00 0.00 81 ALA A CA 3
ATOM 3975 C C . ALA A 1 81 ? -6.158 0.253 -4.615 1.00 0.00 81 ALA A C 3
ATOM 3976 O O . ALA A 1 81 ? -6.257 0.956 -3.610 1.00 0.00 81 ALA A O 3
ATOM 3983 N N . VAL A 1 82 ? -5.597 0.642 -5.749 1.00 0.00 82 VAL A N 3
ATOM 3984 C CA . VAL A 1 82 ? -5.040 1.976 -5.891 1.00 0.00 82 VAL A CA 3
ATOM 3985 C C . VAL A 1 82 ? -6.171 3.004 -5.834 1.00 0.00 82 VAL A C 3
ATOM 3986 O O . VAL A 1 82 ? -6.059 4.018 -5.147 1.00 0.00 82 VAL A O 3
ATOM 3999 N N . GLU A 1 83 ? -7.237 2.708 -6.564 1.00 0.00 83 GLU A N 3
ATOM 4000 C CA . GLU A 1 83 ? -8.386 3.594 -6.605 1.00 0.00 83 GLU A CA 3
ATOM 4001 C C . GLU A 1 83 ? -9.022 3.703 -5.217 1.00 0.00 83 GLU A C 3
ATOM 4002 O O . GLU A 1 83 ? -9.065 4.785 -4.633 1.00 0.00 83 GLU A O 3
ATOM 4012 N N . ILE A 1 84 ? -9.500 2.568 -4.729 1.00 0.00 84 ILE A N 3
ATOM 4013 C CA . ILE A 1 84 ? -10.131 2.523 -3.421 1.00 0.00 84 ILE A CA 3
ATOM 4014 C C . ILE A 1 84 ? -9.337 3.394 -2.446 1.00 0.00 84 ILE A C 3
ATOM 4015 O O . ILE A 1 84 ? -9.824 4.429 -1.994 1.00 0.00 84 ILE A O 3
ATOM 4030 N N . LEU A 1 85 ? -8.126 2.944 -2.149 1.00 0.00 85 LEU A N 3
ATOM 4031 C CA . LEU A 1 85 ? -7.260 3.669 -1.236 1.00 0.00 85 LEU A CA 3
ATOM 4032 C C . LEU A 1 85 ? -7.370 5.169 -1.519 1.00 0.00 85 LEU A C 3
ATOM 4033 O O . LEU A 1 85 ? -7.868 5.926 -0.688 1.00 0.00 85 LEU A O 3
ATOM 4048 N N . LYS A 1 86 ? -6.896 5.553 -2.696 1.00 0.00 86 LYS A N 3
ATOM 4049 C CA . LYS A 1 86 ? -6.935 6.948 -3.099 1.00 0.00 86 LYS A CA 3
ATOM 4050 C C . LYS A 1 86 ? -8.306 7.535 -2.756 1.00 0.00 86 LYS A C 3
ATOM 4051 O O . LYS A 1 86 ? -8.437 8.294 -1.796 1.00 0.00 86 LYS A O 3
ATOM 4066 N N . THR A 1 87 ? -9.292 7.163 -3.559 1.00 0.00 87 THR A N 3
ATOM 4067 C CA . THR A 1 87 ? -10.647 7.644 -3.353 1.00 0.00 87 THR A CA 3
ATOM 4068 C C . THR A 1 87 ? -10.961 7.727 -1.858 1.00 0.00 87 THR A C 3
ATOM 4069 O O . THR A 1 87 ? -11.283 8.797 -1.345 1.00 0.00 87 THR A O 3
ATOM 4080 N N . ALA A 1 88 ? -10.859 6.581 -1.199 1.00 0.00 88 ALA A N 3
ATOM 4081 C CA . ALA A 1 88 ? -11.128 6.509 0.226 1.00 0.00 88 ALA A CA 3
ATOM 4082 C C . ALA A 1 88 ? -10.329 7.598 0.947 1.00 0.00 88 ALA A C 3
ATOM 4083 O O . ALA A 1 88 ? -9.108 7.503 1.062 1.00 0.00 88 ALA A O 3
ATOM 4090 N N . ARG A 1 89 ? -11.051 8.605 1.413 1.00 0.00 89 ARG A N 3
ATOM 4091 C CA . ARG A 1 89 ? -10.426 9.711 2.119 1.00 0.00 89 ARG A CA 3
ATOM 4092 C C . ARG A 1 89 ? -9.548 9.184 3.256 1.00 0.00 89 ARG A C 3
ATOM 4093 O O . ARG A 1 89 ? -8.465 9.713 3.505 1.00 0.00 89 ARG A O 3
ATOM 4111 N N . GLU A 1 90 ? -10.047 8.150 3.917 1.00 0.00 90 GLU A N 3
ATOM 4112 C CA . GLU A 1 90 ? -9.323 7.547 5.022 1.00 0.00 90 GLU A CA 3
ATOM 4113 C C . GLU A 1 90 ? -9.066 6.065 4.742 1.00 0.00 90 GLU A C 3
ATOM 4114 O O . GLU A 1 90 ? -9.998 5.313 4.460 1.00 0.00 90 GLU A O 3
ATOM 4124 N N . ILE A 1 91 ? -7.799 5.689 4.831 1.00 0.00 91 ILE A N 3
ATOM 4125 C CA . ILE A 1 91 ? -7.409 4.310 4.592 1.00 0.00 91 ILE A CA 3
ATOM 4126 C C . ILE A 1 91 ? -7.615 3.497 5.871 1.00 0.00 91 ILE A C 3
ATOM 4127 O O . ILE A 1 91 ? -7.341 3.979 6.968 1.00 0.00 91 ILE A O 3
ATOM 4142 N N . SER A 1 92 ? -8.097 2.276 5.687 1.00 0.00 92 SER A N 3
ATOM 4143 C CA . SER A 1 92 ? -8.344 1.391 6.812 1.00 0.00 92 SER A CA 3
ATOM 4144 C C . SER A 1 92 ? -8.120 -0.064 6.394 1.00 0.00 92 SER A C 3
ATOM 4145 O O . SER A 1 92 ? -9.077 -0.799 6.156 1.00 0.00 92 SER A O 3
ATOM 4152 N N . MET A 1 93 ? -6.850 -0.435 6.315 1.00 0.00 93 MET A N 3
ATOM 4153 C CA . MET A 1 93 ? -6.489 -1.788 5.928 1.00 0.00 93 MET A CA 3
ATOM 4154 C C . MET A 1 93 ? -5.948 -2.574 7.124 1.00 0.00 93 MET A C 3
ATOM 4155 O O . MET A 1 93 ? -5.327 -2.002 8.018 1.00 0.00 93 MET A O 3
ATOM 4167 N N . ARG A 1 94 ? -6.202 -3.874 7.101 1.00 0.00 94 ARG A N 3
ATOM 4168 C CA . ARG A 1 94 ? -5.748 -4.744 8.173 1.00 0.00 94 ARG A CA 3
ATOM 4169 C C . ARG A 1 94 ? -4.526 -5.548 7.722 1.00 0.00 94 ARG A C 3
ATOM 4170 O O . ARG A 1 94 ? -4.643 -6.450 6.895 1.00 0.00 94 ARG A O 3
ATOM 4188 N N . VAL A 1 95 ? -3.382 -5.191 8.287 1.00 0.00 95 VAL A N 3
ATOM 4189 C CA . VAL A 1 95 ? -2.140 -5.866 7.953 1.00 0.00 95 VAL A CA 3
ATOM 4190 C C . VAL A 1 95 ? -1.808 -6.882 9.048 1.00 0.00 95 VAL A C 3
ATOM 4191 O O . VAL A 1 95 ? -2.358 -6.819 10.146 1.00 0.00 95 VAL A O 3
ATOM 4204 N N . ARG A 1 96 ? -0.909 -7.796 8.710 1.00 0.00 96 ARG A N 3
ATOM 4205 C CA . ARG A 1 96 ? -0.497 -8.823 9.651 1.00 0.00 96 ARG A CA 3
ATOM 4206 C C . ARG A 1 96 ? 0.867 -9.391 9.252 1.00 0.00 96 ARG A C 3
ATOM 4207 O O . ARG A 1 96 ? 1.115 -9.652 8.077 1.00 0.00 96 ARG A O 3
ATOM 4225 N N . PHE A 1 97 ? 1.715 -9.566 10.256 1.00 0.00 97 PHE A N 3
ATOM 4226 C CA . PHE A 1 97 ? 3.047 -10.099 10.024 1.00 0.00 97 PHE A CA 3
ATOM 4227 C C . PHE A 1 97 ? 2.998 -11.317 9.101 1.00 0.00 97 PHE A C 3
ATOM 4228 O O . PHE A 1 97 ? 2.787 -12.440 9.558 1.00 0.00 97 PHE A O 3
ATOM 4244 N N . PHE A 1 98 ? 3.197 -11.056 7.818 1.00 0.00 98 PHE A N 3
ATOM 4245 C CA . PHE A 1 98 ? 3.179 -12.117 6.825 1.00 0.00 98 PHE A CA 3
ATOM 4246 C C . PHE A 1 98 ? 4.557 -12.769 6.692 1.00 0.00 98 PHE A C 3
ATOM 4247 O O . PHE A 1 98 ? 5.162 -12.736 5.623 1.00 0.00 98 PHE A O 3
ATOM 4263 N N . SER A 1 99 ? 5.013 -13.344 7.795 1.00 0.00 99 SER A N 3
ATOM 4264 C CA . SER A 1 99 ? 6.309 -14.001 7.815 1.00 0.00 99 SER A CA 3
ATOM 4265 C C . SER A 1 99 ? 6.518 -14.703 9.159 1.00 0.00 99 SER A C 3
ATOM 4266 O O . SER A 1 99 ? 6.684 -14.047 10.187 1.00 0.00 99 SER A O 3
ATOM 4273 N N . GLY A 1 100 ? 6.505 -16.026 9.108 1.00 0.00 100 GLY A N 3
ATOM 4274 C CA . GLY A 1 100 ? 6.691 -16.824 10.308 1.00 0.00 100 GLY A CA 3
ATOM 4275 C C . GLY A 1 100 ? 8.135 -16.732 10.807 1.00 0.00 100 GLY A C 3
ATOM 4276 O O . GLY A 1 100 ? 8.765 -15.682 10.704 1.00 0.00 100 GLY A O 3
ATOM 4280 N N . PRO A 1 101 ? 8.628 -17.876 11.354 1.00 0.00 101 PRO A N 3
ATOM 4281 C CA . PRO A 1 101 ? 9.985 -17.935 11.870 1.00 0.00 101 PRO A CA 3
ATOM 4282 C C . PRO A 1 101 ? 11.002 -17.999 10.730 1.00 0.00 101 PRO A C 3
ATOM 4283 O O . PRO A 1 101 ? 11.405 -19.084 10.312 1.00 0.00 101 PRO A O 3
ATOM 4291 N N . SER A 1 102 ? 11.391 -16.823 10.259 1.00 0.00 102 SER A N 3
ATOM 4292 C CA . SER A 1 102 ? 12.355 -16.732 9.176 1.00 0.00 102 SER A CA 3
ATOM 4293 C C . SER A 1 102 ? 11.688 -17.102 7.850 1.00 0.00 102 SER A C 3
ATOM 4294 O O . SER A 1 102 ? 11.432 -18.275 7.584 1.00 0.00 102 SER A O 3
ATOM 4301 N N . SER A 1 103 ? 11.423 -16.078 7.052 1.00 0.00 103 SER A N 3
ATOM 4302 C CA . SER A 1 103 ? 10.791 -16.279 5.759 1.00 0.00 103 SER A CA 3
ATOM 4303 C C . SER A 1 103 ? 11.784 -16.916 4.784 1.00 0.00 103 SER A C 3
ATOM 4304 O O . SER A 1 103 ? 12.670 -16.238 4.265 1.00 0.00 103 SER A O 3
ATOM 4311 N N . GLY A 1 104 ? 11.602 -18.209 4.564 1.00 0.00 104 GLY A N 3
ATOM 4312 C CA . GLY A 1 104 ? 12.470 -18.943 3.660 1.00 0.00 104 GLY A CA 3
ATOM 4313 C C . GLY A 1 104 ? 13.928 -18.867 4.118 1.00 0.00 104 GLY A C 3
ATOM 4314 O O . GLY A 1 104 ? 14.219 -18.339 5.190 1.00 0.00 104 GLY A O 3
ATOM 4318 N N . GLY A 1 1 ? -33.736 -15.024 30.074 1.00 0.00 1 GLY A N 4
ATOM 4319 C CA . GLY A 1 1 ? -32.494 -15.777 30.045 1.00 0.00 1 GLY A CA 4
ATOM 4320 C C . GLY A 1 1 ? -31.285 -14.840 30.004 1.00 0.00 1 GLY A C 4
ATOM 4321 O O . GLY A 1 1 ? -31.292 -13.842 29.284 1.00 0.00 1 GLY A O 4
ATOM 4325 N N . SER A 1 2 ? -30.277 -15.193 30.787 1.00 0.00 2 SER A N 4
ATOM 4326 C CA . SER A 1 2 ? -29.063 -14.395 30.851 1.00 0.00 2 SER A CA 4
ATOM 4327 C C . SER A 1 2 ? -28.031 -15.082 31.746 1.00 0.00 2 SER A C 4
ATOM 4328 O O . SER A 1 2 ? -28.378 -15.635 32.788 1.00 0.00 2 SER A O 4
ATOM 4335 N N . SER A 1 3 ? -26.782 -15.024 31.307 1.00 0.00 3 SER A N 4
ATOM 4336 C CA . SER A 1 3 ? -25.697 -15.635 32.057 1.00 0.00 3 SER A CA 4
ATOM 4337 C C . SER A 1 3 ? -24.353 -15.267 31.425 1.00 0.00 3 SER A C 4
ATOM 4338 O O . SER A 1 3 ? -24.298 -14.868 30.262 1.00 0.00 3 SER A O 4
ATOM 4345 N N . GLY A 1 4 ? -23.302 -15.414 32.217 1.00 0.00 4 GLY A N 4
ATOM 4346 C CA . GLY A 1 4 ? -21.962 -15.101 31.750 1.00 0.00 4 GLY A CA 4
ATOM 4347 C C . GLY A 1 4 ? -21.455 -13.798 32.371 1.00 0.00 4 GLY A C 4
ATOM 4348 O O . GLY A 1 4 ? -22.245 -12.921 32.713 1.00 0.00 4 GLY A O 4
ATOM 4352 N N . SER A 1 5 ? -20.139 -13.714 32.497 1.00 0.00 5 SER A N 4
ATOM 4353 C CA . SER A 1 5 ? -19.516 -12.533 33.070 1.00 0.00 5 SER A CA 4
ATOM 4354 C C . SER A 1 5 ? -18.053 -12.445 32.629 1.00 0.00 5 SER A C 4
ATOM 4355 O O . SER A 1 5 ? -17.216 -13.221 33.086 1.00 0.00 5 SER A O 4
ATOM 4362 N N . SER A 1 6 ? -17.792 -11.494 31.745 1.00 0.00 6 SER A N 4
ATOM 4363 C CA . SER A 1 6 ? -16.445 -11.294 31.236 1.00 0.00 6 SER A CA 4
ATOM 4364 C C . SER A 1 6 ? -16.416 -10.093 30.289 1.00 0.00 6 SER A C 4
ATOM 4365 O O . SER A 1 6 ? -17.462 -9.624 29.843 1.00 0.00 6 SER A O 4
ATOM 4372 N N . GLY A 1 7 ? -15.206 -9.631 30.009 1.00 0.00 7 GLY A N 4
ATOM 4373 C CA . GLY A 1 7 ? -15.027 -8.493 29.123 1.00 0.00 7 GLY A CA 4
ATOM 4374 C C . GLY A 1 7 ? -13.605 -7.938 29.224 1.00 0.00 7 GLY A C 4
ATOM 4375 O O . GLY A 1 7 ? -13.018 -7.916 30.304 1.00 0.00 7 GLY A O 4
ATOM 4379 N N . ASN A 1 8 ? -13.091 -7.504 28.082 1.00 0.00 8 ASN A N 4
ATOM 4380 C CA . ASN A 1 8 ? -11.749 -6.951 28.029 1.00 0.00 8 ASN A CA 4
ATOM 4381 C C . ASN A 1 8 ? -10.741 -8.025 28.444 1.00 0.00 8 ASN A C 4
ATOM 4382 O O . ASN A 1 8 ? -10.695 -8.420 29.608 1.00 0.00 8 ASN A O 4
ATOM 4392 N N . ASN A 1 9 ? -9.960 -8.468 27.470 1.00 0.00 9 ASN A N 4
ATOM 4393 C CA . ASN A 1 9 ? -8.957 -9.489 27.721 1.00 0.00 9 ASN A CA 4
ATOM 4394 C C . ASN A 1 9 ? -7.609 -9.019 27.170 1.00 0.00 9 ASN A C 4
ATOM 4395 O O . ASN A 1 9 ? -6.657 -8.832 27.928 1.00 0.00 9 ASN A O 4
ATOM 4405 N N . GLU A 1 10 ? -7.571 -8.841 25.859 1.00 0.00 10 GLU A N 4
ATOM 4406 C CA . GLU A 1 10 ? -6.355 -8.396 25.199 1.00 0.00 10 GLU A CA 4
ATOM 4407 C C . GLU A 1 10 ? -5.304 -9.509 25.218 1.00 0.00 10 GLU A C 4
ATOM 4408 O O . GLU A 1 10 ? -4.191 -9.307 25.701 1.00 0.00 10 GLU A O 4
ATOM 4418 N N . LEU A 1 11 ? -5.694 -10.657 24.686 1.00 0.00 11 LEU A N 4
ATOM 4419 C CA . LEU A 1 11 ? -4.799 -11.800 24.636 1.00 0.00 11 LEU A CA 4
ATOM 4420 C C . LEU A 1 11 ? -4.047 -11.797 23.302 1.00 0.00 11 LEU A C 4
ATOM 4421 O O . LEU A 1 11 ? -4.018 -12.806 22.600 1.00 0.00 11 LEU A O 4
ATOM 4436 N N . THR A 1 12 ? -3.459 -10.649 22.994 1.00 0.00 12 THR A N 4
ATOM 4437 C CA . THR A 1 12 ? -2.711 -10.501 21.758 1.00 0.00 12 THR A CA 4
ATOM 4438 C C . THR A 1 12 ? -1.565 -11.515 21.704 1.00 0.00 12 THR A C 4
ATOM 4439 O O . THR A 1 12 ? -1.035 -11.914 22.740 1.00 0.00 12 THR A O 4
ATOM 4450 N N . GLN A 1 13 ? -1.217 -11.901 20.484 1.00 0.00 13 GLN A N 4
ATOM 4451 C CA . GLN A 1 13 ? -0.144 -12.860 20.282 1.00 0.00 13 GLN A CA 4
ATOM 4452 C C . GLN A 1 13 ? 0.084 -13.092 18.787 1.00 0.00 13 GLN A C 4
ATOM 4453 O O . GLN A 1 13 ? 1.220 -13.271 18.350 1.00 0.00 13 GLN A O 4
ATOM 4465 N N . PHE A 1 14 ? -1.013 -13.081 18.044 1.00 0.00 14 PHE A N 4
ATOM 4466 C CA . PHE A 1 14 ? -0.947 -13.288 16.608 1.00 0.00 14 PHE A CA 4
ATOM 4467 C C . PHE A 1 14 ? -2.182 -12.712 15.913 1.00 0.00 14 PHE A C 4
ATOM 4468 O O . PHE A 1 14 ? -2.642 -13.252 14.909 1.00 0.00 14 PHE A O 4
ATOM 4484 N N . LEU A 1 15 ? -2.683 -11.621 16.476 1.00 0.00 15 LEU A N 4
ATOM 4485 C CA . LEU A 1 15 ? -3.855 -10.965 15.922 1.00 0.00 15 LEU A CA 4
ATOM 4486 C C . LEU A 1 15 ? -3.411 -9.880 14.939 1.00 0.00 15 LEU A C 4
ATOM 4487 O O . LEU A 1 15 ? -2.285 -9.392 15.016 1.00 0.00 15 LEU A O 4
ATOM 4502 N N . PRO A 1 16 ? -4.344 -9.526 14.015 1.00 0.00 16 PRO A N 4
ATOM 4503 C CA . PRO A 1 16 ? -4.060 -8.507 13.019 1.00 0.00 16 PRO A CA 4
ATOM 4504 C C . PRO A 1 16 ? -4.093 -7.109 13.638 1.00 0.00 16 PRO A C 4
ATOM 4505 O O . PRO A 1 16 ? -4.357 -6.961 14.831 1.00 0.00 16 PRO A O 4
ATOM 4513 N N . ARG A 1 17 ? -3.822 -6.119 12.802 1.00 0.00 17 ARG A N 4
ATOM 4514 C CA . ARG A 1 17 ? -3.816 -4.738 13.252 1.00 0.00 17 ARG A CA 4
ATOM 4515 C C . ARG A 1 17 ? -4.433 -3.829 12.186 1.00 0.00 17 ARG A C 4
ATOM 4516 O O . ARG A 1 17 ? -4.422 -4.159 11.001 1.00 0.00 17 ARG A O 4
ATOM 4534 N N . ILE A 1 18 ? -4.958 -2.703 12.646 1.00 0.00 18 ILE A N 4
ATOM 4535 C CA . ILE A 1 18 ? -5.578 -1.744 11.748 1.00 0.00 18 ILE A CA 4
ATOM 4536 C C . ILE A 1 18 ? -4.646 -0.546 11.564 1.00 0.00 18 ILE A C 4
ATOM 4537 O O . ILE A 1 18 ? -4.078 -0.042 12.533 1.00 0.00 18 ILE A O 4
ATOM 4552 N N . VAL A 1 19 ? -4.515 -0.124 10.315 1.00 0.00 19 VAL A N 4
ATOM 4553 C CA . VAL A 1 19 ? -3.661 1.006 9.992 1.00 0.00 19 VAL A CA 4
ATOM 4554 C C . VAL A 1 19 ? -4.495 2.093 9.310 1.00 0.00 19 VAL A C 4
ATOM 4555 O O . VAL A 1 19 ? -4.717 2.043 8.101 1.00 0.00 19 VAL A O 4
ATOM 4568 N N . THR A 1 20 ? -4.934 3.048 10.115 1.00 0.00 20 THR A N 4
ATOM 4569 C CA . THR A 1 20 ? -5.739 4.145 9.605 1.00 0.00 20 THR A CA 4
ATOM 4570 C C . THR A 1 20 ? -4.853 5.346 9.266 1.00 0.00 20 THR A C 4
ATOM 4571 O O . THR A 1 20 ? -4.064 5.792 10.097 1.00 0.00 20 THR A O 4
ATOM 4582 N N . LEU A 1 21 ? -5.011 5.832 8.044 1.00 0.00 21 LEU A N 4
ATOM 4583 C CA . LEU A 1 21 ? -4.235 6.972 7.586 1.00 0.00 21 LEU A CA 4
ATOM 4584 C C . LEU A 1 21 ? -5.156 8.184 7.436 1.00 0.00 21 LEU A C 4
ATOM 4585 O O . LEU A 1 21 ? -6.378 8.049 7.484 1.00 0.00 21 LEU A O 4
ATOM 4600 N N . LYS A 1 22 ? -4.535 9.340 7.257 1.00 0.00 22 LYS A N 4
ATOM 4601 C CA . LYS A 1 22 ? -5.284 10.575 7.100 1.00 0.00 22 LYS A CA 4
ATOM 4602 C C . LYS A 1 22 ? -5.142 11.074 5.661 1.00 0.00 22 LYS A C 4
ATOM 4603 O O . LYS A 1 22 ? -6.137 11.375 5.003 1.00 0.00 22 LYS A O 4
ATOM 4618 N N . LYS A 1 23 ? -3.896 11.145 5.213 1.00 0.00 23 LYS A N 4
ATOM 4619 C CA . LYS A 1 23 ? -3.611 11.601 3.863 1.00 0.00 23 LYS A CA 4
ATOM 4620 C C . LYS A 1 23 ? -4.115 13.037 3.698 1.00 0.00 23 LYS A C 4
ATOM 4621 O O . LYS A 1 23 ? -5.311 13.297 3.822 1.00 0.00 23 LYS A O 4
ATOM 4636 N N . PRO A 1 24 ? -3.153 13.955 3.413 1.00 0.00 24 PRO A N 4
ATOM 4637 C CA . PRO A 1 24 ? -3.487 15.356 3.229 1.00 0.00 24 PRO A CA 4
ATOM 4638 C C . PRO A 1 24 ? -4.156 15.587 1.874 1.00 0.00 24 PRO A C 4
ATOM 4639 O O . PRO A 1 24 ? -4.202 14.686 1.038 1.00 0.00 24 PRO A O 4
ATOM 4647 N N . PRO A 1 25 ? -4.672 16.832 1.692 1.00 0.00 25 PRO A N 4
ATOM 4648 C CA . PRO A 1 25 ? -5.338 17.193 0.452 1.00 0.00 25 PRO A CA 4
ATOM 4649 C C . PRO A 1 25 ? -4.323 17.413 -0.671 1.00 0.00 25 PRO A C 4
ATOM 4650 O O . PRO A 1 25 ? -3.625 18.426 -0.692 1.00 0.00 25 PRO A O 4
ATOM 4658 N N . GLY A 1 26 ? -4.273 16.449 -1.578 1.00 0.00 26 GLY A N 4
ATOM 4659 C CA . GLY A 1 26 ? -3.355 16.524 -2.702 1.00 0.00 26 GLY A CA 4
ATOM 4660 C C . GLY A 1 26 ? -2.145 15.614 -2.483 1.00 0.00 26 GLY A C 4
ATOM 4661 O O . GLY A 1 26 ? -1.070 15.863 -3.025 1.00 0.00 26 GLY A O 4
ATOM 4665 N N . ALA A 1 27 ? -2.361 14.576 -1.687 1.00 0.00 27 ALA A N 4
ATOM 4666 C CA . ALA A 1 27 ? -1.301 13.628 -1.389 1.00 0.00 27 ALA A CA 4
ATOM 4667 C C . ALA A 1 27 ? -1.334 12.495 -2.418 1.00 0.00 27 ALA A C 4
ATOM 4668 O O . ALA A 1 27 ? -2.321 12.327 -3.132 1.00 0.00 27 ALA A O 4
ATOM 4675 N N . GLN A 1 28 ? -0.241 11.747 -2.461 1.00 0.00 28 GLN A N 4
ATOM 4676 C CA . GLN A 1 28 ? -0.131 10.635 -3.390 1.00 0.00 28 GLN A CA 4
ATOM 4677 C C . GLN A 1 28 ? -0.014 9.314 -2.626 1.00 0.00 28 GLN A C 4
ATOM 4678 O O . GLN A 1 28 ? 0.948 8.572 -2.809 1.00 0.00 28 GLN A O 4
ATOM 4690 N N . LEU A 1 29 ? -1.008 9.064 -1.787 1.00 0.00 29 LEU A N 4
ATOM 4691 C CA . LEU A 1 29 ? -1.028 7.845 -0.994 1.00 0.00 29 LEU A CA 4
ATOM 4692 C C . LEU A 1 29 ? 0.167 7.844 -0.040 1.00 0.00 29 LEU A C 4
ATOM 4693 O O . LEU A 1 29 ? 0.019 8.136 1.147 1.00 0.00 29 LEU A O 4
ATOM 4708 N N . GLY A 1 30 ? 1.324 7.512 -0.590 1.00 0.00 30 GLY A N 4
ATOM 4709 C CA . GLY A 1 30 ? 2.545 7.468 0.198 1.00 0.00 30 GLY A CA 4
ATOM 4710 C C . GLY A 1 30 ? 3.194 6.084 0.127 1.00 0.00 30 GLY A C 4
ATOM 4711 O O . GLY A 1 30 ? 4.197 5.831 0.792 1.00 0.00 30 GLY A O 4
ATOM 4715 N N . PHE A 1 31 ? 2.595 5.226 -0.685 1.00 0.00 31 PHE A N 4
ATOM 4716 C CA . PHE A 1 31 ? 3.103 3.875 -0.851 1.00 0.00 31 PHE A CA 4
ATOM 4717 C C . PHE A 1 31 ? 2.509 3.215 -2.098 1.00 0.00 31 PHE A C 4
ATOM 4718 O O . PHE A 1 31 ? 1.549 3.722 -2.675 1.00 0.00 31 PHE A O 4
ATOM 4734 N N . ASN A 1 32 ? 3.107 2.095 -2.476 1.00 0.00 32 ASN A N 4
ATOM 4735 C CA . ASN A 1 32 ? 2.649 1.361 -3.644 1.00 0.00 32 ASN A CA 4
ATOM 4736 C C . ASN A 1 32 ? 2.204 -0.040 -3.218 1.00 0.00 32 ASN A C 4
ATOM 4737 O O . ASN A 1 32 ? 2.772 -0.623 -2.296 1.00 0.00 32 ASN A O 4
ATOM 4747 N N . ILE A 1 33 ? 1.191 -0.541 -3.911 1.00 0.00 33 ILE A N 4
ATOM 4748 C CA . ILE A 1 33 ? 0.664 -1.862 -3.616 1.00 0.00 33 ILE A CA 4
ATOM 4749 C C . ILE A 1 33 ? 1.130 -2.845 -4.693 1.00 0.00 33 ILE A C 4
ATOM 4750 O O . ILE A 1 33 ? 1.444 -2.441 -5.812 1.00 0.00 33 ILE A O 4
ATOM 4765 N N . ARG A 1 34 ? 1.161 -4.114 -4.316 1.00 0.00 34 ARG A N 4
ATOM 4766 C CA . ARG A 1 34 ? 1.583 -5.157 -5.235 1.00 0.00 34 ARG A CA 4
ATOM 4767 C C . ARG A 1 34 ? 0.967 -6.498 -4.836 1.00 0.00 34 ARG A C 4
ATOM 4768 O O . ARG A 1 34 ? 0.546 -6.678 -3.694 1.00 0.00 34 ARG A O 4
ATOM 4786 N N . GLY A 1 35 ? 0.932 -7.408 -5.799 1.00 0.00 35 GLY A N 4
ATOM 4787 C CA . GLY A 1 35 ? 0.372 -8.727 -5.562 1.00 0.00 35 GLY A CA 4
ATOM 4788 C C . GLY A 1 35 ? -1.152 -8.665 -5.448 1.00 0.00 35 GLY A C 4
ATOM 4789 O O . GLY A 1 35 ? -1.711 -7.622 -5.112 1.00 0.00 35 GLY A O 4
ATOM 4793 N N . GLY A 1 36 ? -1.782 -9.796 -5.733 1.00 0.00 36 GLY A N 4
ATOM 4794 C CA . GLY A 1 36 ? -3.231 -9.883 -5.666 1.00 0.00 36 GLY A CA 4
ATOM 4795 C C . GLY A 1 36 ? -3.776 -10.796 -6.766 1.00 0.00 36 GLY A C 4
ATOM 4796 O O . GLY A 1 36 ? -4.614 -10.379 -7.564 1.00 0.00 36 GLY A O 4
ATOM 4800 N N . LYS A 1 37 ? -3.279 -12.024 -6.773 1.00 0.00 37 LYS A N 4
ATOM 4801 C CA . LYS A 1 37 ? -3.706 -12.999 -7.762 1.00 0.00 37 LYS A CA 4
ATOM 4802 C C . LYS A 1 37 ? -4.234 -14.244 -7.049 1.00 0.00 37 LYS A C 4
ATOM 4803 O O . LYS A 1 37 ? -4.033 -14.408 -5.847 1.00 0.00 37 LYS A O 4
ATOM 4818 N N . ALA A 1 38 ? -4.901 -15.091 -7.820 1.00 0.00 38 ALA A N 4
ATOM 4819 C CA . ALA A 1 38 ? -5.459 -16.317 -7.276 1.00 0.00 38 ALA A CA 4
ATOM 4820 C C . ALA A 1 38 ? -4.385 -17.407 -7.277 1.00 0.00 38 ALA A C 4
ATOM 4821 O O . ALA A 1 38 ? -4.469 -18.365 -8.045 1.00 0.00 38 ALA A O 4
ATOM 4828 N N . SER A 1 39 ? -3.402 -17.223 -6.410 1.00 0.00 39 SER A N 4
ATOM 4829 C CA . SER A 1 39 ? -2.312 -18.178 -6.301 1.00 0.00 39 SER A CA 4
ATOM 4830 C C . SER A 1 39 ? -1.677 -18.092 -4.912 1.00 0.00 39 SER A C 4
ATOM 4831 O O . SER A 1 39 ? -0.453 -18.076 -4.784 1.00 0.00 39 SER A O 4
ATOM 4838 N N . GLN A 1 40 ? -2.537 -18.040 -3.905 1.00 0.00 40 GLN A N 4
ATOM 4839 C CA . GLN A 1 40 ? -2.076 -17.956 -2.530 1.00 0.00 40 GLN A CA 4
ATOM 4840 C C . GLN A 1 40 ? -1.247 -16.687 -2.325 1.00 0.00 40 GLN A C 4
ATOM 4841 O O . GLN A 1 40 ? -0.086 -16.757 -1.927 1.00 0.00 40 GLN A O 4
ATOM 4853 N N . LEU A 1 41 ? -1.877 -15.555 -2.605 1.00 0.00 41 LEU A N 4
ATOM 4854 C CA . LEU A 1 41 ? -1.212 -14.272 -2.457 1.00 0.00 41 LEU A CA 4
ATOM 4855 C C . LEU A 1 41 ? -2.249 -13.203 -2.105 1.00 0.00 41 LEU A C 4
ATOM 4856 O O . LEU A 1 41 ? -3.333 -13.521 -1.619 1.00 0.00 41 LEU A O 4
ATOM 4871 N N . GLY A 1 42 ? -1.879 -11.958 -2.365 1.00 0.00 42 GLY A N 4
ATOM 4872 C CA . GLY A 1 42 ? -2.764 -10.840 -2.083 1.00 0.00 42 GLY A CA 4
ATOM 4873 C C . GLY A 1 42 ? -2.039 -9.506 -2.272 1.00 0.00 42 GLY A C 4
ATOM 4874 O O . GLY A 1 42 ? -1.019 -9.441 -2.956 1.00 0.00 42 GLY A O 4
ATOM 4878 N N . ILE A 1 43 ? -2.596 -8.474 -1.655 1.00 0.00 43 ILE A N 4
ATOM 4879 C CA . ILE A 1 43 ? -2.016 -7.144 -1.747 1.00 0.00 43 ILE A CA 4
ATOM 4880 C C . ILE A 1 43 ? -0.975 -6.969 -0.640 1.00 0.00 43 ILE A C 4
ATOM 4881 O O . ILE A 1 43 ? -1.203 -7.372 0.500 1.00 0.00 43 ILE A O 4
ATOM 4896 N N . PHE A 1 44 ? 0.145 -6.367 -1.013 1.00 0.00 44 PHE A N 4
ATOM 4897 C CA . PHE A 1 44 ? 1.221 -6.133 -0.065 1.00 0.00 44 PHE A CA 4
ATOM 4898 C C . PHE A 1 44 ? 1.875 -4.771 -0.304 1.00 0.00 44 PHE A C 4
ATOM 4899 O O . PHE A 1 44 ? 1.907 -4.282 -1.433 1.00 0.00 44 PHE A O 4
ATOM 4915 N N . ILE A 1 45 ? 2.380 -4.196 0.777 1.00 0.00 45 ILE A N 4
ATOM 4916 C CA . ILE A 1 45 ? 3.030 -2.899 0.699 1.00 0.00 45 ILE A CA 4
ATOM 4917 C C . ILE A 1 45 ? 4.268 -3.006 -0.195 1.00 0.00 45 ILE A C 4
ATOM 4918 O O . ILE A 1 45 ? 5.346 -3.372 0.273 1.00 0.00 45 ILE A O 4
ATOM 4933 N N . SER A 1 46 ? 4.071 -2.683 -1.464 1.00 0.00 46 SER A N 4
ATOM 4934 C CA . SER A 1 46 ? 5.158 -2.739 -2.427 1.00 0.00 46 SER A CA 4
ATOM 4935 C C . SER A 1 46 ? 6.276 -1.782 -2.011 1.00 0.00 46 SER A C 4
ATOM 4936 O O . SER A 1 46 ? 7.414 -2.203 -1.807 1.00 0.00 46 SER A O 4
ATOM 4943 N N . LYS A 1 47 ? 5.914 -0.513 -1.897 1.00 0.00 47 LYS A N 4
ATOM 4944 C CA . LYS A 1 47 ? 6.873 0.508 -1.509 1.00 0.00 47 LYS A CA 4
ATOM 4945 C C . LYS A 1 47 ? 6.168 1.570 -0.663 1.00 0.00 47 LYS A C 4
ATOM 4946 O O . LYS A 1 47 ? 4.968 1.794 -0.817 1.00 0.00 47 LYS A O 4
ATOM 4961 N N . VAL A 1 48 ? 6.942 2.195 0.211 1.00 0.00 48 VAL A N 4
ATOM 4962 C CA . VAL A 1 48 ? 6.406 3.229 1.080 1.00 0.00 48 VAL A CA 4
ATOM 4963 C C . VAL A 1 48 ? 7.312 4.460 1.021 1.00 0.00 48 VAL A C 4
ATOM 4964 O O . VAL A 1 48 ? 8.535 4.340 1.098 1.00 0.00 48 VAL A O 4
ATOM 4977 N N . ILE A 1 49 ? 6.680 5.615 0.885 1.00 0.00 49 ILE A N 4
ATOM 4978 C CA . ILE A 1 49 ? 7.413 6.867 0.816 1.00 0.00 49 ILE A CA 4
ATOM 4979 C C . ILE A 1 49 ? 8.103 7.126 2.156 1.00 0.00 49 ILE A C 4
ATOM 4980 O O . ILE A 1 49 ? 7.451 7.152 3.199 1.00 0.00 49 ILE A O 4
ATOM 4995 N N . PRO A 1 50 ? 9.448 7.313 2.084 1.00 0.00 50 PRO A N 4
ATOM 4996 C CA . PRO A 1 50 ? 10.232 7.568 3.280 1.00 0.00 50 PRO A CA 4
ATOM 4997 C C . PRO A 1 50 ? 10.024 9.000 3.778 1.00 0.00 50 PRO A C 4
ATOM 4998 O O . PRO A 1 50 ? 10.979 9.769 3.885 1.00 0.00 50 PRO A O 4
ATOM 5006 N N . ASP A 1 51 ? 8.771 9.314 4.070 1.00 0.00 51 ASP A N 4
ATOM 5007 C CA . ASP A 1 51 ? 8.425 10.640 4.553 1.00 0.00 51 ASP A CA 4
ATOM 5008 C C . ASP A 1 51 ? 6.953 10.923 4.246 1.00 0.00 51 ASP A C 4
ATOM 5009 O O . ASP A 1 51 ? 6.612 12.003 3.767 1.00 0.00 51 ASP A O 4
ATOM 5017 N N . SER A 1 52 ? 6.121 9.932 4.533 1.00 0.00 52 SER A N 4
ATOM 5018 C CA . SER A 1 52 ? 4.694 10.061 4.293 1.00 0.00 52 SER A CA 4
ATOM 5019 C C . SER A 1 52 ? 3.916 9.721 5.566 1.00 0.00 52 SER A C 4
ATOM 5020 O O . SER A 1 52 ? 4.507 9.549 6.631 1.00 0.00 52 SER A O 4
ATOM 5027 N N . ASP A 1 53 ? 2.603 9.636 5.415 1.00 0.00 53 ASP A N 4
ATOM 5028 C CA . ASP A 1 53 ? 1.738 9.320 6.539 1.00 0.00 53 ASP A CA 4
ATOM 5029 C C . ASP A 1 53 ? 1.823 7.823 6.837 1.00 0.00 53 ASP A C 4
ATOM 5030 O O . ASP A 1 53 ? 1.706 7.408 7.989 1.00 0.00 53 ASP A O 4
ATOM 5038 N N . ALA A 1 54 ? 2.026 7.051 5.779 1.00 0.00 54 ALA A N 4
ATOM 5039 C CA . ALA A 1 54 ? 2.128 5.608 5.912 1.00 0.00 54 ALA A CA 4
ATOM 5040 C C . ALA A 1 54 ? 3.409 5.260 6.673 1.00 0.00 54 ALA A C 4
ATOM 5041 O O . ALA A 1 54 ? 3.386 4.447 7.595 1.00 0.00 54 ALA A O 4
ATOM 5048 N N . HIS A 1 55 ? 4.496 5.893 6.258 1.00 0.00 55 HIS A N 4
ATOM 5049 C CA . HIS A 1 55 ? 5.785 5.661 6.887 1.00 0.00 55 HIS A CA 4
ATOM 5050 C C . HIS A 1 55 ? 5.662 5.869 8.398 1.00 0.00 55 HIS A C 4
ATOM 5051 O O . HIS A 1 55 ? 6.429 5.298 9.172 1.00 0.00 55 HIS A O 4
ATOM 5064 N N . ARG A 1 56 ? 4.692 6.691 8.773 1.00 0.00 56 ARG A N 4
ATOM 5065 C CA . ARG A 1 56 ? 4.459 6.981 10.177 1.00 0.00 56 ARG A CA 4
ATOM 5066 C C . ARG A 1 56 ? 3.312 6.125 10.714 1.00 0.00 56 ARG A C 4
ATOM 5067 O O . ARG A 1 56 ? 3.306 5.751 11.886 1.00 0.00 56 ARG A O 4
ATOM 5085 N N . ALA A 1 57 ? 2.366 5.838 9.832 1.00 0.00 57 ALA A N 4
ATOM 5086 C CA . ALA A 1 57 ? 1.215 5.032 10.201 1.00 0.00 57 ALA A CA 4
ATOM 5087 C C . ALA A 1 57 ? 1.695 3.677 10.728 1.00 0.00 57 ALA A C 4
ATOM 5088 O O . ALA A 1 57 ? 0.964 2.989 11.439 1.00 0.00 57 ALA A O 4
ATOM 5095 N N . GLY A 1 58 ? 2.920 3.335 10.357 1.00 0.00 58 GLY A N 4
ATOM 5096 C CA . GLY A 1 58 ? 3.506 2.076 10.782 1.00 0.00 58 GLY A CA 4
ATOM 5097 C C . GLY A 1 58 ? 3.516 1.061 9.638 1.00 0.00 58 GLY A C 4
ATOM 5098 O O . GLY A 1 58 ? 3.358 -0.138 9.864 1.00 0.00 58 GLY A O 4
ATOM 5102 N N . LEU A 1 59 ? 3.701 1.578 8.433 1.00 0.00 59 LEU A N 4
ATOM 5103 C CA . LEU A 1 59 ? 3.734 0.732 7.251 1.00 0.00 59 LEU A CA 4
ATOM 5104 C C . LEU A 1 59 ? 5.177 0.308 6.972 1.00 0.00 59 LEU A C 4
ATOM 5105 O O . LEU A 1 59 ? 6.108 1.081 7.189 1.00 0.00 59 LEU A O 4
ATOM 5120 N N . GLN A 1 60 ? 5.317 -0.921 6.497 1.00 0.00 60 GLN A N 4
ATOM 5121 C CA . GLN A 1 60 ? 6.631 -1.459 6.186 1.00 0.00 60 GLN A CA 4
ATOM 5122 C C . GLN A 1 60 ? 6.556 -2.365 4.956 1.00 0.00 60 GLN A C 4
ATOM 5123 O O . GLN A 1 60 ? 5.606 -3.131 4.801 1.00 0.00 60 GLN A O 4
ATOM 5135 N N . GLU A 1 61 ? 7.572 -2.249 4.113 1.00 0.00 61 GLU A N 4
ATOM 5136 C CA . GLU A 1 61 ? 7.633 -3.050 2.902 1.00 0.00 61 GLU A CA 4
ATOM 5137 C C . GLU A 1 61 ? 7.565 -4.539 3.245 1.00 0.00 61 GLU A C 4
ATOM 5138 O O . GLU A 1 61 ? 8.546 -5.118 3.709 1.00 0.00 61 GLU A O 4
ATOM 5148 N N . GLY A 1 62 ? 6.397 -5.116 3.003 1.00 0.00 62 GLY A N 4
ATOM 5149 C CA . GLY A 1 62 ? 6.188 -6.527 3.281 1.00 0.00 62 GLY A CA 4
ATOM 5150 C C . GLY A 1 62 ? 5.066 -6.724 4.302 1.00 0.00 62 GLY A C 4
ATOM 5151 O O . GLY A 1 62 ? 5.158 -7.588 5.173 1.00 0.00 62 GLY A O 4
ATOM 5155 N N . ASP A 1 63 ? 4.031 -5.910 4.160 1.00 0.00 63 ASP A N 4
ATOM 5156 C CA . ASP A 1 63 ? 2.891 -5.985 5.059 1.00 0.00 63 ASP A CA 4
ATOM 5157 C C . ASP A 1 63 ? 1.654 -6.424 4.273 1.00 0.00 63 ASP A C 4
ATOM 5158 O O . ASP A 1 63 ? 1.154 -5.681 3.430 1.00 0.00 63 ASP A O 4
ATOM 5166 N N . GLN A 1 64 ? 1.197 -7.629 4.577 1.00 0.00 64 GLN A N 4
ATOM 5167 C CA . GLN A 1 64 ? 0.029 -8.176 3.910 1.00 0.00 64 GLN A CA 4
ATOM 5168 C C . GLN A 1 64 ? -1.222 -7.381 4.291 1.00 0.00 64 GLN A C 4
ATOM 5169 O O . GLN A 1 64 ? -1.528 -7.228 5.472 1.00 0.00 64 GLN A O 4
ATOM 5181 N N . VAL A 1 65 ? -1.911 -6.897 3.268 1.00 0.00 65 VAL A N 4
ATOM 5182 C CA . VAL A 1 65 ? -3.121 -6.120 3.481 1.00 0.00 65 VAL A CA 4
ATOM 5183 C C . VAL A 1 65 ? -4.336 -7.045 3.395 1.00 0.00 65 VAL A C 4
ATOM 5184 O O . VAL A 1 65 ? -4.840 -7.315 2.305 1.00 0.00 65 VAL A O 4
ATOM 5197 N N . LEU A 1 66 ? -4.773 -7.507 4.557 1.00 0.00 66 LEU A N 4
ATOM 5198 C CA . LEU A 1 66 ? -5.920 -8.396 4.627 1.00 0.00 66 LEU A CA 4
ATOM 5199 C C . LEU A 1 66 ? -7.103 -7.753 3.899 1.00 0.00 66 LEU A C 4
ATOM 5200 O O . LEU A 1 66 ? -7.550 -8.257 2.870 1.00 0.00 66 LEU A O 4
ATOM 5215 N N . ALA A 1 67 ? -7.574 -6.651 4.463 1.00 0.00 67 ALA A N 4
ATOM 5216 C CA . ALA A 1 67 ? -8.696 -5.935 3.880 1.00 0.00 67 ALA A CA 4
ATOM 5217 C C . ALA A 1 67 ? -8.408 -4.433 3.912 1.00 0.00 67 ALA A C 4
ATOM 5218 O O . ALA A 1 67 ? -7.495 -3.986 4.606 1.00 0.00 67 ALA A O 4
ATOM 5225 N N . VAL A 1 68 ? -9.205 -3.693 3.155 1.00 0.00 68 VAL A N 4
ATOM 5226 C CA . VAL A 1 68 ? -9.047 -2.250 3.088 1.00 0.00 68 VAL A CA 4
ATOM 5227 C C . VAL A 1 68 ? -10.427 -1.588 3.130 1.00 0.00 68 VAL A C 4
ATOM 5228 O O . VAL A 1 68 ? -11.182 -1.657 2.162 1.00 0.00 68 VAL A O 4
ATOM 5241 N N . ASN A 1 69 ? -10.712 -0.963 4.262 1.00 0.00 69 ASN A N 4
ATOM 5242 C CA . ASN A 1 69 ? -11.987 -0.289 4.443 1.00 0.00 69 ASN A CA 4
ATOM 5243 C C . ASN A 1 69 ? -13.122 -1.299 4.266 1.00 0.00 69 ASN A C 4
ATOM 5244 O O . ASN A 1 69 ? -14.094 -1.029 3.560 1.00 0.00 69 ASN A O 4
ATOM 5254 N N . ASP A 1 70 ? -12.963 -2.441 4.919 1.00 0.00 70 ASP A N 4
ATOM 5255 C CA . ASP A 1 70 ? -13.964 -3.492 4.842 1.00 0.00 70 ASP A CA 4
ATOM 5256 C C . ASP A 1 70 ? -13.723 -4.328 3.583 1.00 0.00 70 ASP A C 4
ATOM 5257 O O . ASP A 1 70 ? -13.672 -5.554 3.647 1.00 0.00 70 ASP A O 4
ATOM 5265 N N . VAL A 1 71 ? -13.582 -3.628 2.466 1.00 0.00 71 VAL A N 4
ATOM 5266 C CA . VAL A 1 71 ? -13.349 -4.290 1.193 1.00 0.00 71 VAL A CA 4
ATOM 5267 C C . VAL A 1 71 ? -12.138 -5.216 1.319 1.00 0.00 71 VAL A C 4
ATOM 5268 O O . VAL A 1 71 ? -11.046 -4.770 1.668 1.00 0.00 71 VAL A O 4
ATOM 5281 N N . ASP A 1 72 ? -12.372 -6.487 1.028 1.00 0.00 72 ASP A N 4
ATOM 5282 C CA . ASP A 1 72 ? -11.313 -7.479 1.105 1.00 0.00 72 ASP A CA 4
ATOM 5283 C C . ASP A 1 72 ? -10.343 -7.274 -0.061 1.00 0.00 72 ASP A C 4
ATOM 5284 O O . ASP A 1 72 ? -10.763 -7.164 -1.211 1.00 0.00 72 ASP A O 4
ATOM 5292 N N . PHE A 1 73 ? -9.063 -7.228 0.278 1.00 0.00 73 PHE A N 4
ATOM 5293 C CA . PHE A 1 73 ? -8.030 -7.038 -0.725 1.00 0.00 73 PHE A CA 4
ATOM 5294 C C . PHE A 1 73 ? -7.418 -8.377 -1.144 1.00 0.00 73 PHE A C 4
ATOM 5295 O O . PHE A 1 73 ? -6.659 -8.442 -2.110 1.00 0.00 73 PHE A O 4
ATOM 5311 N N . GLN A 1 74 ? -7.773 -9.412 -0.396 1.00 0.00 74 GLN A N 4
ATOM 5312 C CA . GLN A 1 74 ? -7.268 -10.744 -0.677 1.00 0.00 74 GLN A CA 4
ATOM 5313 C C . GLN A 1 74 ? -7.396 -11.057 -2.170 1.00 0.00 74 GLN A C 4
ATOM 5314 O O . GLN A 1 74 ? -6.639 -11.866 -2.705 1.00 0.00 74 GLN A O 4
ATOM 5326 N N . ASP A 1 75 ? -8.357 -10.399 -2.800 1.00 0.00 75 ASP A N 4
ATOM 5327 C CA . ASP A 1 75 ? -8.593 -10.597 -4.220 1.00 0.00 75 ASP A CA 4
ATOM 5328 C C . ASP A 1 75 ? -9.158 -9.308 -4.822 1.00 0.00 75 ASP A C 4
ATOM 5329 O O . ASP A 1 75 ? -10.369 -9.171 -4.979 1.00 0.00 75 ASP A O 4
ATOM 5337 N N . ILE A 1 76 ? -8.251 -8.396 -5.143 1.00 0.00 76 ILE A N 4
ATOM 5338 C CA . ILE A 1 76 ? -8.642 -7.125 -5.726 1.00 0.00 76 ILE A CA 4
ATOM 5339 C C . ILE A 1 76 ? -7.603 -6.703 -6.766 1.00 0.00 76 ILE A C 4
ATOM 5340 O O . ILE A 1 76 ? -6.480 -7.206 -6.767 1.00 0.00 76 ILE A O 4
ATOM 5355 N N . GLU A 1 77 ? -8.014 -5.783 -7.627 1.00 0.00 77 GLU A N 4
ATOM 5356 C CA . GLU A 1 77 ? -7.132 -5.288 -8.670 1.00 0.00 77 GLU A CA 4
ATOM 5357 C C . GLU A 1 77 ? -6.181 -4.232 -8.104 1.00 0.00 77 GLU A C 4
ATOM 5358 O O . GLU A 1 77 ? -6.545 -3.487 -7.195 1.00 0.00 77 GLU A O 4
ATOM 5368 N N . HIS A 1 78 ? -4.981 -4.201 -8.665 1.00 0.00 78 HIS A N 4
ATOM 5369 C CA . HIS A 1 78 ? -3.975 -3.248 -8.227 1.00 0.00 78 HIS A CA 4
ATOM 5370 C C . HIS A 1 78 ? -4.539 -1.829 -8.318 1.00 0.00 78 HIS A C 4
ATOM 5371 O O . HIS A 1 78 ? -4.652 -1.136 -7.308 1.00 0.00 78 HIS A O 4
ATOM 5384 N N . SER A 1 79 ? -4.876 -1.436 -9.538 1.00 0.00 79 SER A N 4
ATOM 5385 C CA . SER A 1 79 ? -5.426 -0.112 -9.774 1.00 0.00 79 SER A CA 4
ATOM 5386 C C . SER A 1 79 ? -6.592 0.148 -8.820 1.00 0.00 79 SER A C 4
ATOM 5387 O O . SER A 1 79 ? -6.746 1.256 -8.308 1.00 0.00 79 SER A O 4
ATOM 5394 N N . LYS A 1 80 ? -7.386 -0.892 -8.609 1.00 0.00 80 LYS A N 4
ATOM 5395 C CA . LYS A 1 80 ? -8.534 -0.790 -7.725 1.00 0.00 80 LYS A CA 4
ATOM 5396 C C . LYS A 1 80 ? -8.053 -0.520 -6.299 1.00 0.00 80 LYS A C 4
ATOM 5397 O O . LYS A 1 80 ? -8.532 0.403 -5.642 1.00 0.00 80 LYS A O 4
ATOM 5412 N N . ALA A 1 81 ? -7.111 -1.341 -5.860 1.00 0.00 81 ALA A N 4
ATOM 5413 C CA . ALA A 1 81 ? -6.559 -1.203 -4.524 1.00 0.00 81 ALA A CA 4
ATOM 5414 C C . ALA A 1 81 ? -6.012 0.215 -4.347 1.00 0.00 81 ALA A C 4
ATOM 5415 O O . ALA A 1 81 ? -6.207 0.833 -3.301 1.00 0.00 81 ALA A O 4
ATOM 5422 N N . VAL A 1 82 ? -5.339 0.690 -5.385 1.00 0.00 82 VAL A N 4
ATOM 5423 C CA . VAL A 1 82 ? -4.764 2.025 -5.357 1.00 0.00 82 VAL A CA 4
ATOM 5424 C C . VAL A 1 82 ? -5.890 3.059 -5.301 1.00 0.00 82 VAL A C 4
ATOM 5425 O O . VAL A 1 82 ? -5.851 3.980 -4.487 1.00 0.00 82 VAL A O 4
ATOM 5438 N N . GLU A 1 83 ? -6.866 2.873 -6.177 1.00 0.00 83 GLU A N 4
ATOM 5439 C CA . GLU A 1 83 ? -8.000 3.779 -6.237 1.00 0.00 83 GLU A CA 4
ATOM 5440 C C . GLU A 1 83 ? -8.763 3.764 -4.911 1.00 0.00 83 GLU A C 4
ATOM 5441 O O . GLU A 1 83 ? -8.942 4.806 -4.282 1.00 0.00 83 GLU A O 4
ATOM 5451 N N . ILE A 1 84 ? -9.191 2.571 -4.525 1.00 0.00 84 ILE A N 4
ATOM 5452 C CA . ILE A 1 84 ? -9.931 2.406 -3.285 1.00 0.00 84 ILE A CA 4
ATOM 5453 C C . ILE A 1 84 ? -9.296 3.277 -2.198 1.00 0.00 84 ILE A C 4
ATOM 5454 O O . ILE A 1 84 ? -9.961 4.131 -1.615 1.00 0.00 84 ILE A O 4
ATOM 5469 N N . LEU A 1 85 ? -8.016 3.029 -1.960 1.00 0.00 85 LEU A N 4
ATOM 5470 C CA . LEU A 1 85 ? -7.284 3.780 -0.954 1.00 0.00 85 LEU A CA 4
ATOM 5471 C C . LEU A 1 85 ? -7.527 5.276 -1.162 1.00 0.00 85 LEU A C 4
ATOM 5472 O O . LEU A 1 85 ? -8.096 5.942 -0.298 1.00 0.00 85 LEU A O 4
ATOM 5487 N N . LYS A 1 86 ? -7.085 5.760 -2.313 1.00 0.00 86 LYS A N 4
ATOM 5488 C CA . LYS A 1 86 ? -7.248 7.166 -2.646 1.00 0.00 86 LYS A CA 4
ATOM 5489 C C . LYS A 1 86 ? -8.713 7.564 -2.454 1.00 0.00 86 LYS A C 4
ATOM 5490 O O . LYS A 1 86 ? -9.042 8.313 -1.536 1.00 0.00 86 LYS A O 4
ATOM 5505 N N . THR A 1 87 ? -9.554 7.045 -3.338 1.00 0.00 87 THR A N 4
ATOM 5506 C CA . THR A 1 87 ? -10.976 7.338 -3.278 1.00 0.00 87 THR A CA 4
ATOM 5507 C C . THR A 1 87 ? -11.450 7.382 -1.824 1.00 0.00 87 THR A C 4
ATOM 5508 O O . THR A 1 87 ? -12.224 8.260 -1.446 1.00 0.00 87 THR A O 4
ATOM 5519 N N . ALA A 1 88 ? -10.967 6.423 -1.047 1.00 0.00 88 ALA A N 4
ATOM 5520 C CA . ALA A 1 88 ? -11.331 6.342 0.357 1.00 0.00 88 ALA A CA 4
ATOM 5521 C C . ALA A 1 88 ? -10.667 7.490 1.119 1.00 0.00 88 ALA A C 4
ATOM 5522 O O . ALA A 1 88 ? -9.458 7.469 1.349 1.00 0.00 88 ALA A O 4
ATOM 5529 N N . ARG A 1 89 ? -11.485 8.463 1.492 1.00 0.00 89 ARG A N 4
ATOM 5530 C CA . ARG A 1 89 ? -10.991 9.617 2.224 1.00 0.00 89 ARG A CA 4
ATOM 5531 C C . ARG A 1 89 ? -10.052 9.171 3.347 1.00 0.00 89 ARG A C 4
ATOM 5532 O O . ARG A 1 89 ? -8.941 9.683 3.471 1.00 0.00 89 ARG A O 4
ATOM 5550 N N . GLU A 1 90 ? -10.533 8.221 4.135 1.00 0.00 90 GLU A N 4
ATOM 5551 C CA . GLU A 1 90 ? -9.751 7.701 5.243 1.00 0.00 90 GLU A CA 4
ATOM 5552 C C . GLU A 1 90 ? -9.476 6.209 5.044 1.00 0.00 90 GLU A C 4
ATOM 5553 O O . GLU A 1 90 ? -10.394 5.435 4.780 1.00 0.00 90 GLU A O 4
ATOM 5563 N N . ILE A 1 91 ? -8.207 5.851 5.178 1.00 0.00 91 ILE A N 4
ATOM 5564 C CA . ILE A 1 91 ? -7.799 4.466 5.016 1.00 0.00 91 ILE A CA 4
ATOM 5565 C C . ILE A 1 91 ? -8.028 3.714 6.329 1.00 0.00 91 ILE A C 4
ATOM 5566 O O . ILE A 1 91 ? -7.938 4.300 7.407 1.00 0.00 91 ILE A O 4
ATOM 5581 N N . SER A 1 92 ? -8.319 2.429 6.196 1.00 0.00 92 SER A N 4
ATOM 5582 C CA . SER A 1 92 ? -8.561 1.592 7.359 1.00 0.00 92 SER A CA 4
ATOM 5583 C C . SER A 1 92 ? -8.434 0.115 6.975 1.00 0.00 92 SER A C 4
ATOM 5584 O O . SER A 1 92 ? -9.407 -0.634 7.048 1.00 0.00 92 SER A O 4
ATOM 5591 N N . MET A 1 93 ? -7.228 -0.258 6.577 1.00 0.00 93 MET A N 4
ATOM 5592 C CA . MET A 1 93 ? -6.961 -1.631 6.183 1.00 0.00 93 MET A CA 4
ATOM 5593 C C . MET A 1 93 ? -6.407 -2.441 7.357 1.00 0.00 93 MET A C 4
ATOM 5594 O O . MET A 1 93 ? -5.910 -1.873 8.328 1.00 0.00 93 MET A O 4
ATOM 5606 N N . ARG A 1 94 ? -6.511 -3.755 7.229 1.00 0.00 94 ARG A N 4
ATOM 5607 C CA . ARG A 1 94 ? -6.027 -4.649 8.268 1.00 0.00 94 ARG A CA 4
ATOM 5608 C C . ARG A 1 94 ? -4.783 -5.399 7.786 1.00 0.00 94 ARG A C 4
ATOM 5609 O O . ARG A 1 94 ? -4.866 -6.229 6.882 1.00 0.00 94 ARG A O 4
ATOM 5627 N N . VAL A 1 95 ? -3.660 -5.077 8.409 1.00 0.00 95 VAL A N 4
ATOM 5628 C CA . VAL A 1 95 ? -2.400 -5.710 8.056 1.00 0.00 95 VAL A CA 4
ATOM 5629 C C . VAL A 1 95 ? -1.968 -6.644 9.187 1.00 0.00 95 VAL A C 4
ATOM 5630 O O . VAL A 1 95 ? -2.594 -6.674 10.246 1.00 0.00 95 VAL A O 4
ATOM 5643 N N . ARG A 1 96 ? -0.899 -7.382 8.926 1.00 0.00 96 ARG A N 4
ATOM 5644 C CA . ARG A 1 96 ? -0.376 -8.315 9.910 1.00 0.00 96 ARG A CA 4
ATOM 5645 C C . ARG A 1 96 ? 1.059 -8.709 9.556 1.00 0.00 96 ARG A C 4
ATOM 5646 O O . ARG A 1 96 ? 1.446 -8.678 8.389 1.00 0.00 96 ARG A O 4
ATOM 5664 N N . PHE A 1 97 ? 1.810 -9.073 10.586 1.00 0.00 97 PHE A N 4
ATOM 5665 C CA . PHE A 1 97 ? 3.194 -9.474 10.398 1.00 0.00 97 PHE A CA 4
ATOM 5666 C C . PHE A 1 97 ? 3.282 -10.823 9.682 1.00 0.00 97 PHE A C 4
ATOM 5667 O O . PHE A 1 97 ? 3.359 -11.868 10.327 1.00 0.00 97 PHE A O 4
ATOM 5683 N N . PHE A 1 98 ? 3.269 -10.757 8.359 1.00 0.00 98 PHE A N 4
ATOM 5684 C CA . PHE A 1 98 ? 3.346 -11.960 7.548 1.00 0.00 98 PHE A CA 4
ATOM 5685 C C . PHE A 1 98 ? 4.800 -12.308 7.221 1.00 0.00 98 PHE A C 4
ATOM 5686 O O . PHE A 1 98 ? 5.204 -12.277 6.060 1.00 0.00 98 PHE A O 4
ATOM 5702 N N . SER A 1 99 ? 5.547 -12.632 8.267 1.00 0.00 99 SER A N 4
ATOM 5703 C CA . SER A 1 99 ? 6.947 -12.986 8.105 1.00 0.00 99 SER A CA 4
ATOM 5704 C C . SER A 1 99 ? 7.543 -13.391 9.456 1.00 0.00 99 SER A C 4
ATOM 5705 O O . SER A 1 99 ? 8.132 -12.564 10.150 1.00 0.00 99 SER A O 4
ATOM 5712 N N . GLY A 1 100 ? 7.370 -14.662 9.786 1.00 0.00 100 GLY A N 4
ATOM 5713 C CA . GLY A 1 100 ? 7.884 -15.186 11.040 1.00 0.00 100 GLY A CA 4
ATOM 5714 C C . GLY A 1 100 ? 9.264 -15.817 10.847 1.00 0.00 100 GLY A C 4
ATOM 5715 O O . GLY A 1 100 ? 9.616 -16.218 9.738 1.00 0.00 100 GLY A O 4
ATOM 5719 N N . PRO A 1 101 ? 10.026 -15.888 11.970 1.00 0.00 101 PRO A N 4
ATOM 5720 C CA . PRO A 1 101 ? 11.360 -16.463 11.934 1.00 0.00 101 PRO A CA 4
ATOM 5721 C C . PRO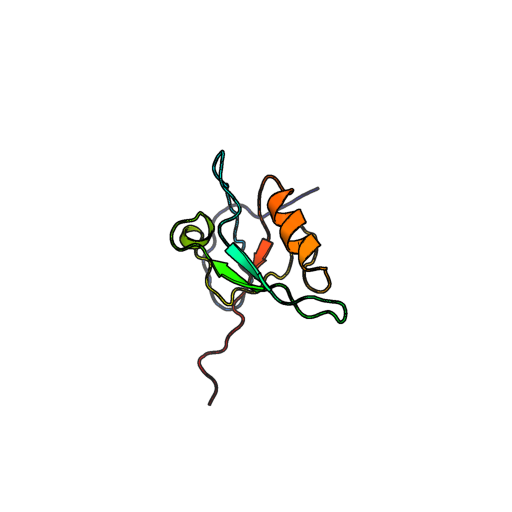 A 1 101 ? 11.295 -17.989 11.840 1.00 0.00 101 PRO A C 4
ATOM 5722 O O . PRO A 1 101 ? 12.186 -18.618 11.270 1.00 0.00 101 PRO A O 4
ATOM 5730 N N . SER A 1 102 ? 10.233 -18.541 12.409 1.00 0.00 102 SER A N 4
ATOM 5731 C CA . SER A 1 102 ? 10.042 -19.981 12.396 1.00 0.00 102 SER A CA 4
ATOM 5732 C C . SER A 1 102 ? 9.622 -20.441 10.999 1.00 0.00 102 SER A C 4
ATOM 5733 O O . SER A 1 102 ? 8.729 -19.854 10.391 1.00 0.00 102 SER A O 4
ATOM 5740 N N . SER A 1 103 ? 10.286 -21.488 10.531 1.00 0.00 103 SER A N 4
ATOM 5741 C CA . SER A 1 103 ? 9.993 -22.033 9.217 1.00 0.00 103 SER A CA 4
ATOM 5742 C C . SER A 1 103 ? 10.138 -20.943 8.153 1.00 0.00 103 SER A C 4
ATOM 5743 O O . SER A 1 103 ? 10.178 -19.757 8.477 1.00 0.00 103 SER A O 4
ATOM 5750 N N . GLY A 1 104 ? 10.214 -21.384 6.906 1.00 0.00 104 GLY A N 4
ATOM 5751 C CA . GLY A 1 104 ? 10.354 -20.460 5.792 1.00 0.00 104 GLY A CA 4
ATOM 5752 C C . GLY A 1 104 ? 9.505 -20.907 4.600 1.00 0.00 104 GLY A C 4
ATOM 5753 O O . GLY A 1 104 ? 8.655 -20.156 4.123 1.00 0.00 104 GLY A O 4
ATOM 5757 N N . GLY A 1 1 ? -23.076 9.737 36.678 1.00 0.00 1 GLY A N 5
ATOM 5758 C CA . GLY A 1 1 ? -22.549 9.003 35.542 1.00 0.00 1 GLY A CA 5
ATOM 5759 C C . GLY A 1 1 ? -21.502 9.830 34.792 1.00 0.00 1 GLY A C 5
ATOM 5760 O O . GLY A 1 1 ? -20.733 10.568 35.407 1.00 0.00 1 GLY A O 5
ATOM 5764 N N . SER A 1 2 ? -21.505 9.678 33.476 1.00 0.00 2 SER A N 5
ATOM 5765 C CA . SER A 1 2 ? -20.564 10.402 32.637 1.00 0.00 2 SER A CA 5
ATOM 5766 C C . SER A 1 2 ? -19.129 10.070 33.053 1.00 0.00 2 SER A C 5
ATOM 5767 O O . SER A 1 2 ? -18.533 10.778 33.861 1.00 0.00 2 SER A O 5
ATOM 5774 N N . SER A 1 3 ? -18.617 8.991 32.479 1.00 0.00 3 SER A N 5
ATOM 5775 C CA . SER A 1 3 ? -17.263 8.556 32.778 1.00 0.00 3 SER A CA 5
ATOM 5776 C C . SER A 1 3 ? -16.905 7.334 31.930 1.00 0.00 3 SER A C 5
ATOM 5777 O O . SER A 1 3 ? -17.769 6.756 31.274 1.00 0.00 3 SER A O 5
ATOM 5784 N N . GLY A 1 4 ? -15.629 6.978 31.971 1.00 0.00 4 GLY A N 5
ATOM 5785 C CA . GLY A 1 4 ? -15.146 5.836 31.213 1.00 0.00 4 GLY A CA 5
ATOM 5786 C C . GLY A 1 4 ? -13.676 6.013 30.832 1.00 0.00 4 GLY A C 5
ATOM 5787 O O . GLY A 1 4 ? -13.334 6.906 30.058 1.00 0.00 4 GLY A O 5
ATOM 5791 N N . SER A 1 5 ? -12.844 5.146 31.392 1.00 0.00 5 SER A N 5
ATOM 5792 C CA . SER A 1 5 ? -11.418 5.196 31.121 1.00 0.00 5 SER A CA 5
ATOM 5793 C C . SER A 1 5 ? -10.691 4.134 31.949 1.00 0.00 5 SER A C 5
ATOM 5794 O O . SER A 1 5 ? -10.297 4.390 33.086 1.00 0.00 5 SER A O 5
ATOM 5801 N N . SER A 1 6 ? -10.534 2.965 31.346 1.00 0.00 6 SER A N 5
ATOM 5802 C CA . SER A 1 6 ? -9.862 1.863 32.012 1.00 0.00 6 SER A CA 5
ATOM 5803 C C . SER A 1 6 ? -9.635 0.715 31.028 1.00 0.00 6 SER A C 5
ATOM 5804 O O . SER A 1 6 ? -10.379 0.567 30.059 1.00 0.00 6 SER A O 5
ATOM 5811 N N . GLY A 1 7 ? -8.606 -0.071 31.309 1.00 0.00 7 GLY A N 5
ATOM 5812 C CA . GLY A 1 7 ? -8.272 -1.201 30.459 1.00 0.00 7 GLY A CA 5
ATOM 5813 C C . GLY A 1 7 ? -9.403 -2.232 30.450 1.00 0.00 7 GLY A C 5
ATOM 5814 O O . GLY A 1 7 ? -10.533 -1.922 30.825 1.00 0.00 7 GLY A O 5
ATOM 5818 N N . ASN A 1 8 ? -9.060 -3.436 30.017 1.00 0.00 8 ASN A N 5
ATOM 5819 C CA . ASN A 1 8 ? -10.033 -4.513 29.954 1.00 0.00 8 ASN A CA 5
ATOM 5820 C C . ASN A 1 8 ? -9.335 -5.843 30.249 1.00 0.00 8 ASN A C 5
ATOM 5821 O O . ASN A 1 8 ? -9.639 -6.500 31.243 1.00 0.00 8 ASN A O 5
ATOM 5831 N N . ASN A 1 9 ? -8.412 -6.198 29.367 1.00 0.00 9 ASN A N 5
ATOM 5832 C CA . ASN A 1 9 ? -7.668 -7.437 29.521 1.00 0.00 9 ASN A CA 5
ATOM 5833 C C . ASN A 1 9 ? -6.549 -7.488 28.478 1.00 0.00 9 ASN A C 5
ATOM 5834 O O . ASN A 1 9 ? -5.383 -7.667 28.823 1.00 0.00 9 ASN A O 5
ATOM 5844 N N . GLU A 1 10 ? -6.945 -7.326 27.224 1.00 0.00 10 GLU A N 5
ATOM 5845 C CA . GLU A 1 10 ? -5.990 -7.352 26.129 1.00 0.00 10 GLU A CA 5
ATOM 5846 C C . GLU A 1 10 ? -5.308 -8.719 26.050 1.00 0.00 10 GLU A C 5
ATOM 5847 O O . GLU A 1 10 ? -4.301 -8.955 26.718 1.00 0.00 10 GLU A O 5
ATOM 5857 N N . LEU A 1 11 ? -5.883 -9.586 25.230 1.00 0.00 11 LEU A N 5
ATOM 5858 C CA . LEU A 1 11 ? -5.344 -10.923 25.055 1.00 0.00 11 LEU A CA 5
ATOM 5859 C C . LEU A 1 11 ? -4.801 -11.068 23.632 1.00 0.00 11 LEU A C 5
ATOM 5860 O O . LEU A 1 11 ? -5.111 -12.038 22.942 1.00 0.00 11 LEU A O 5
ATOM 5875 N N . THR A 1 12 ? -4.001 -10.090 23.236 1.00 0.00 12 THR A N 5
ATOM 5876 C CA . THR A 1 12 ? -3.412 -10.096 21.907 1.00 0.00 12 THR A CA 5
ATOM 5877 C C . THR A 1 12 ? -2.116 -10.910 21.902 1.00 0.00 12 THR A C 5
ATOM 5878 O O . THR A 1 12 ? -1.486 -11.087 22.943 1.00 0.00 12 THR A O 5
ATOM 5889 N N . GLN A 1 13 ? -1.759 -11.384 20.718 1.00 0.00 13 GLN A N 5
ATOM 5890 C CA . GLN A 1 13 ? -0.550 -12.176 20.564 1.00 0.00 13 GLN A CA 5
ATOM 5891 C C . GLN A 1 13 ? -0.163 -12.271 19.086 1.00 0.00 13 GLN A C 5
ATOM 5892 O O . GLN A 1 13 ? 1.004 -12.104 18.734 1.00 0.00 13 GLN A O 5
ATOM 5904 N N . PHE A 1 14 ? -1.165 -12.539 18.261 1.00 0.00 14 PHE A N 5
ATOM 5905 C CA . PHE A 1 14 ? -0.944 -12.659 16.830 1.00 0.00 14 PHE A CA 5
ATOM 5906 C C . PHE A 1 14 ? -2.070 -11.985 16.043 1.00 0.00 14 PHE A C 5
ATOM 5907 O O . PHE A 1 14 ? -2.216 -12.211 14.843 1.00 0.00 14 PHE A O 5
ATOM 5923 N N . LEU A 1 15 ? -2.839 -11.171 16.753 1.00 0.00 15 LEU A N 5
ATOM 5924 C CA . LEU A 1 15 ? -3.947 -10.463 16.135 1.00 0.00 15 LEU A CA 5
ATOM 5925 C C . LEU A 1 15 ? -3.401 -9.433 15.145 1.00 0.00 15 LEU A C 5
ATOM 5926 O O . LEU A 1 15 ? -2.263 -8.984 15.274 1.00 0.00 15 LEU A O 5
ATOM 5941 N N . PRO A 1 16 ? -4.261 -9.076 14.153 1.00 0.00 16 PRO A N 5
ATOM 5942 C CA . PRO A 1 16 ? -3.876 -8.106 13.142 1.00 0.00 16 PRO A CA 5
ATOM 5943 C C . PRO A 1 16 ? -3.889 -6.686 13.710 1.00 0.00 16 PRO A C 5
ATOM 5944 O O . PRO A 1 16 ? -4.057 -6.497 14.915 1.00 0.00 16 PRO A O 5
ATOM 5952 N N . ARG A 1 17 ? -3.710 -5.724 12.818 1.00 0.00 17 ARG A N 5
ATOM 5953 C CA . ARG A 1 17 ? -3.700 -4.327 13.215 1.00 0.00 17 ARG A CA 5
ATOM 5954 C C . ARG A 1 17 ? -4.421 -3.473 12.170 1.00 0.00 17 ARG A C 5
ATOM 5955 O O . ARG A 1 17 ? -4.507 -3.853 11.004 1.00 0.00 17 ARG A O 5
ATOM 5973 N N . ILE A 1 18 ? -4.919 -2.332 12.626 1.00 0.00 18 ILE A N 5
ATOM 5974 C CA . ILE A 1 18 ? -5.629 -1.421 11.745 1.00 0.00 18 ILE A CA 5
ATOM 5975 C C . ILE A 1 18 ? -4.764 -0.184 11.494 1.00 0.00 18 ILE A C 5
ATOM 5976 O O . ILE A 1 18 ? -4.572 0.637 12.391 1.00 0.00 18 ILE A O 5
ATOM 5991 N N . VAL A 1 19 ? -4.266 -0.088 10.270 1.00 0.00 19 VAL A N 5
ATOM 5992 C CA . VAL A 1 19 ? -3.426 1.035 9.890 1.00 0.00 19 VAL A CA 5
ATOM 5993 C C . VAL A 1 19 ? -4.298 2.133 9.277 1.00 0.00 19 VAL A C 5
ATOM 5994 O O . VAL A 1 19 ? -4.629 2.080 8.094 1.00 0.00 19 VAL A O 5
ATOM 6007 N N . THR A 1 20 ? -4.644 3.103 10.110 1.00 0.00 20 THR A N 5
ATOM 6008 C CA . THR A 1 20 ? -5.471 4.213 9.665 1.00 0.00 20 THR A CA 5
ATOM 6009 C C . THR A 1 20 ? -4.596 5.395 9.247 1.00 0.00 20 THR A C 5
ATOM 6010 O O . THR A 1 20 ? -3.662 5.764 9.959 1.00 0.00 20 THR A O 5
ATOM 6021 N N . LEU A 1 21 ? -4.927 5.958 8.094 1.00 0.00 21 LEU A N 5
ATOM 6022 C CA . LEU A 1 21 ? -4.183 7.091 7.572 1.00 0.00 21 LEU A CA 5
ATOM 6023 C C . LEU A 1 21 ? -5.143 8.259 7.333 1.00 0.00 21 LEU A C 5
ATOM 6024 O O . LEU A 1 21 ? -6.360 8.090 7.391 1.00 0.00 21 LEU A O 5
ATOM 6039 N N . LYS A 1 22 ? -4.559 9.419 7.070 1.00 0.00 22 LYS A N 5
ATOM 6040 C CA . LYS A 1 22 ? -5.347 10.615 6.822 1.00 0.00 22 LYS A CA 5
ATOM 6041 C C . LYS A 1 22 ? -5.212 11.012 5.349 1.00 0.00 22 LYS A C 5
ATOM 6042 O O . LYS A 1 22 ? -5.765 12.025 4.924 1.00 0.00 22 LYS A O 5
ATOM 6057 N N . LYS A 1 23 ? -4.475 10.193 4.614 1.00 0.00 23 LYS A N 5
ATOM 6058 C CA . LYS A 1 23 ? -4.262 10.446 3.199 1.00 0.00 23 LYS A CA 5
ATOM 6059 C C . LYS A 1 23 ? -5.526 11.066 2.600 1.00 0.00 23 LYS A C 5
ATOM 6060 O O . LYS A 1 23 ? -6.604 10.478 2.671 1.00 0.00 23 LYS A O 5
ATOM 6075 N N . PRO A 1 24 ? -5.347 12.277 2.008 1.00 0.00 24 PRO A N 5
ATOM 6076 C CA . PRO A 1 24 ? -6.460 12.984 1.396 1.00 0.00 24 PRO A CA 5
ATOM 6077 C C . PRO A 1 24 ? -6.846 12.348 0.059 1.00 0.00 24 PRO A C 5
ATOM 6078 O O . PRO A 1 24 ? -6.168 11.439 -0.418 1.00 0.00 24 PRO A O 5
ATOM 6086 N N . PRO A 1 25 ? -7.961 12.864 -0.522 1.00 0.00 25 PRO A N 5
ATOM 6087 C CA . PRO A 1 25 ? -8.444 12.358 -1.795 1.00 0.00 25 PRO A CA 5
ATOM 6088 C C . PRO A 1 25 ? -7.571 12.851 -2.951 1.00 0.00 25 PRO A C 5
ATOM 6089 O O . PRO A 1 25 ? -7.588 12.275 -4.037 1.00 0.00 25 PRO A O 5
ATOM 6097 N N . GLY A 1 26 ? -6.828 13.914 -2.676 1.00 0.00 26 GLY A N 5
ATOM 6098 C CA . GLY A 1 26 ? -5.950 14.492 -3.678 1.00 0.00 26 GLY A CA 5
ATOM 6099 C C . GLY A 1 26 ? -4.487 14.152 -3.387 1.00 0.00 26 GLY A C 5
ATOM 6100 O O . GLY A 1 26 ? -3.595 14.957 -3.651 1.00 0.00 26 GLY A O 5
ATOM 6104 N N . ALA A 1 27 ? -4.285 12.960 -2.845 1.00 0.00 27 ALA A N 5
ATOM 6105 C CA . ALA A 1 27 ? -2.946 12.505 -2.515 1.00 0.00 27 ALA A CA 5
ATOM 6106 C C . ALA A 1 27 ? -2.550 11.370 -3.461 1.00 0.00 27 ALA A C 5
ATOM 6107 O O . ALA A 1 27 ? -3.411 10.674 -3.996 1.00 0.00 27 ALA A O 5
ATOM 6114 N N . GLN A 1 28 ? -1.246 11.219 -3.640 1.00 0.00 28 GLN A N 5
ATOM 6115 C CA . GLN A 1 28 ? -0.725 10.181 -4.513 1.00 0.00 28 GLN A CA 5
ATOM 6116 C C . GLN A 1 28 ? -0.296 8.963 -3.693 1.00 0.00 28 GLN A C 5
ATOM 6117 O O . GLN A 1 28 ? 0.415 8.093 -4.192 1.00 0.00 28 GLN A O 5
ATOM 6129 N N . LEU A 1 29 ? -0.745 8.941 -2.446 1.00 0.00 29 LEU A N 5
ATOM 6130 C CA . LEU A 1 29 ? -0.415 7.845 -1.551 1.00 0.00 29 LEU A CA 5
ATOM 6131 C C . LEU A 1 29 ? 1.090 7.846 -1.282 1.00 0.00 29 LEU A C 5
ATOM 6132 O O . LEU A 1 29 ? 1.888 8.032 -2.199 1.00 0.00 29 LEU A O 5
ATOM 6147 N N . GLY A 1 30 ? 1.434 7.638 -0.019 1.00 0.00 30 GLY A N 5
ATOM 6148 C CA . GLY A 1 30 ? 2.831 7.613 0.382 1.00 0.00 30 GLY A CA 5
ATOM 6149 C C . GLY A 1 30 ? 3.419 6.209 0.232 1.00 0.00 30 GLY A C 5
ATOM 6150 O O . GLY A 1 30 ? 4.439 5.892 0.842 1.00 0.00 30 GLY A O 5
ATOM 6154 N N . PHE A 1 31 ? 2.751 5.406 -0.582 1.00 0.00 31 PHE A N 5
ATOM 6155 C CA . PHE A 1 31 ? 3.195 4.043 -0.820 1.00 0.00 31 PHE A CA 5
ATOM 6156 C C . PHE A 1 31 ? 2.468 3.430 -2.019 1.00 0.00 31 PHE A C 5
ATOM 6157 O O . PHE A 1 31 ? 1.434 3.940 -2.449 1.00 0.00 31 PHE A O 5
ATOM 6173 N N . ASN A 1 32 ? 3.036 2.345 -2.523 1.00 0.00 32 ASN A N 5
ATOM 6174 C CA . ASN A 1 32 ? 2.455 1.658 -3.664 1.00 0.00 32 ASN A CA 5
ATOM 6175 C C . ASN A 1 32 ? 2.053 0.241 -3.249 1.00 0.00 32 ASN A C 5
ATOM 6176 O O . ASN A 1 32 ? 2.583 -0.300 -2.280 1.00 0.00 32 ASN A O 5
ATOM 6186 N N . ILE A 1 33 ? 1.118 -0.319 -4.003 1.00 0.00 33 ILE A N 5
ATOM 6187 C CA . ILE A 1 33 ? 0.639 -1.663 -3.726 1.00 0.00 33 ILE A CA 5
ATOM 6188 C C . ILE A 1 33 ? 1.054 -2.593 -4.868 1.00 0.00 33 ILE A C 5
ATOM 6189 O O . ILE A 1 33 ? 1.214 -2.152 -6.005 1.00 0.00 33 ILE A O 5
ATOM 6204 N N . ARG A 1 34 ? 1.216 -3.863 -4.525 1.00 0.00 34 ARG A N 5
ATOM 6205 C CA . ARG A 1 34 ? 1.608 -4.859 -5.508 1.00 0.00 34 ARG A CA 5
ATOM 6206 C C . ARG A 1 34 ? 1.017 -6.223 -5.145 1.00 0.00 34 ARG A C 5
ATOM 6207 O O . ARG A 1 34 ? 0.659 -6.462 -3.994 1.00 0.00 34 ARG A O 5
ATOM 6225 N N . GLY A 1 35 ? 0.934 -7.082 -6.151 1.00 0.00 35 GLY A N 5
ATOM 6226 C CA . GLY A 1 35 ? 0.393 -8.416 -5.953 1.00 0.00 35 GLY A CA 5
ATOM 6227 C C . GLY A 1 35 ? -1.135 -8.401 -6.005 1.00 0.00 35 GLY A C 5
ATOM 6228 O O . GLY A 1 35 ? -1.750 -7.335 -5.986 1.00 0.00 35 GLY A O 5
ATOM 6232 N N . GLY A 1 36 ? -1.706 -9.595 -6.069 1.00 0.00 36 GLY A N 5
ATOM 6233 C CA . GLY A 1 36 ? -3.151 -9.732 -6.125 1.00 0.00 36 GLY A CA 5
ATOM 6234 C C . GLY A 1 36 ? -3.634 -9.868 -7.570 1.00 0.00 36 GLY A C 5
ATOM 6235 O O . GLY A 1 36 ? -3.100 -9.221 -8.470 1.00 0.00 36 GLY A O 5
ATOM 6239 N N . LYS A 1 37 ? -4.640 -10.712 -7.748 1.00 0.00 37 LYS A N 5
ATOM 6240 C CA . LYS A 1 37 ? -5.201 -10.940 -9.069 1.00 0.00 37 LYS A CA 5
ATOM 6241 C C . LYS A 1 37 ? -6.544 -11.661 -8.930 1.00 0.00 37 LYS A C 5
ATOM 6242 O O . LYS A 1 37 ? -7.565 -11.177 -9.417 1.00 0.00 37 LYS A O 5
ATOM 6257 N N . ALA A 1 38 ? -6.499 -12.805 -8.263 1.00 0.00 38 ALA A N 5
ATOM 6258 C CA . ALA A 1 38 ? -7.699 -13.597 -8.055 1.00 0.00 38 ALA A CA 5
ATOM 6259 C C . ALA A 1 38 ? -7.304 -15.009 -7.619 1.00 0.00 38 ALA A C 5
ATOM 6260 O O . ALA A 1 38 ? -7.881 -15.558 -6.681 1.00 0.00 38 ALA A O 5
ATOM 6267 N N . SER A 1 39 ? -6.323 -15.557 -8.320 1.00 0.00 39 SER A N 5
ATOM 6268 C CA . SER A 1 39 ? -5.843 -16.895 -8.018 1.00 0.00 39 SER A CA 5
ATOM 6269 C C . SER A 1 39 ? -5.803 -17.107 -6.503 1.00 0.00 39 SER A C 5
ATOM 6270 O O . SER A 1 39 ? -6.617 -17.849 -5.955 1.00 0.00 39 SER A O 5
ATOM 6277 N N . GLN A 1 40 ? -4.848 -16.442 -5.870 1.00 0.00 40 GLN A N 5
ATOM 6278 C CA . GLN A 1 40 ? -4.692 -16.548 -4.429 1.00 0.00 40 GLN A CA 5
ATOM 6279 C C . GLN A 1 40 ? -3.953 -15.324 -3.884 1.00 0.00 40 GLN A C 5
ATOM 6280 O O . GLN A 1 40 ? -4.343 -14.763 -2.860 1.00 0.00 40 GLN A O 5
ATOM 6292 N N . LEU A 1 41 ? -2.900 -14.944 -4.592 1.00 0.00 41 LEU A N 5
ATOM 6293 C CA . LEU A 1 41 ? -2.103 -13.797 -4.191 1.00 0.00 41 LEU A CA 5
ATOM 6294 C C . LEU A 1 41 ? -3.031 -12.681 -3.707 1.00 0.00 41 LEU A C 5
ATOM 6295 O O . LEU A 1 41 ? -4.214 -12.664 -4.040 1.00 0.00 41 LEU A O 5
ATOM 6310 N N . GLY A 1 42 ? -2.458 -11.776 -2.927 1.00 0.00 42 GLY A N 5
ATOM 6311 C CA . GLY A 1 42 ? -3.219 -10.660 -2.392 1.00 0.00 42 GLY A CA 5
ATOM 6312 C C . GLY A 1 42 ? -2.477 -9.338 -2.605 1.00 0.00 42 GLY A C 5
ATOM 6313 O O . GLY A 1 42 ? -1.707 -9.200 -3.554 1.00 0.00 42 GLY A O 5
ATOM 6317 N N . ILE A 1 43 ? -2.736 -8.400 -1.707 1.00 0.00 43 ILE A N 5
ATOM 6318 C CA . ILE A 1 43 ? -2.103 -7.094 -1.784 1.00 0.00 43 ILE A CA 5
ATOM 6319 C C . ILE A 1 43 ? -0.942 -7.036 -0.790 1.00 0.00 43 ILE A C 5
ATOM 6320 O O . ILE A 1 43 ? -1.005 -7.640 0.279 1.00 0.00 43 ILE A O 5
ATOM 6335 N N . PHE A 1 44 ? 0.091 -6.302 -1.178 1.00 0.00 44 PHE A N 5
ATOM 6336 C CA . PHE A 1 44 ? 1.265 -6.156 -0.333 1.00 0.00 44 PHE A CA 5
ATOM 6337 C C . PHE A 1 44 ? 1.939 -4.802 -0.561 1.00 0.00 44 PHE A C 5
ATOM 6338 O O . PHE A 1 44 ? 2.028 -4.331 -1.693 1.00 0.00 44 PHE A O 5
ATOM 6354 N N . ILE A 1 45 ? 2.395 -4.213 0.535 1.00 0.00 45 ILE A N 5
ATOM 6355 C CA . ILE A 1 45 ? 3.059 -2.922 0.470 1.00 0.00 45 ILE A CA 5
ATOM 6356 C C . ILE A 1 45 ? 4.254 -3.014 -0.481 1.00 0.00 45 ILE A C 5
ATOM 6357 O O . ILE A 1 45 ? 5.290 -3.576 -0.129 1.00 0.00 45 ILE A O 5
ATOM 6372 N N . SER A 1 46 ? 4.070 -2.455 -1.668 1.00 0.00 46 SER A N 5
ATOM 6373 C CA . SER A 1 46 ? 5.119 -2.467 -2.672 1.00 0.00 46 SER A CA 5
ATOM 6374 C C . SER A 1 46 ? 6.253 -1.529 -2.256 1.00 0.00 46 SER A C 5
ATOM 6375 O O . SER A 1 46 ? 7.382 -1.968 -2.048 1.00 0.00 46 SER A O 5
ATOM 6382 N N . LYS A 1 47 ? 5.912 -0.252 -2.146 1.00 0.00 47 LYS A N 5
ATOM 6383 C CA . LYS A 1 47 ? 6.887 0.753 -1.758 1.00 0.00 47 LYS A CA 5
ATOM 6384 C C . LYS A 1 47 ? 6.224 1.766 -0.824 1.00 0.00 47 LYS A C 5
ATOM 6385 O O . LYS A 1 47 ? 5.040 2.066 -0.967 1.00 0.00 47 LYS A O 5
ATOM 6400 N N . VAL A 1 48 ? 7.016 2.267 0.113 1.00 0.00 48 VAL A N 5
ATOM 6401 C CA . VAL A 1 48 ? 6.522 3.240 1.071 1.00 0.00 48 VAL A CA 5
ATOM 6402 C C . VAL A 1 48 ? 7.487 4.426 1.131 1.00 0.00 48 VAL A C 5
ATOM 6403 O O . VAL A 1 48 ? 8.692 4.242 1.287 1.00 0.00 48 VAL A O 5
ATOM 6416 N N . ILE A 1 49 ? 6.919 5.617 1.003 1.00 0.00 49 ILE A N 5
ATOM 6417 C CA . ILE A 1 49 ? 7.713 6.832 1.040 1.00 0.00 49 ILE A CA 5
ATOM 6418 C C . ILE A 1 49 ? 8.319 6.998 2.435 1.00 0.00 49 ILE A C 5
ATOM 6419 O O . ILE A 1 49 ? 7.612 6.900 3.438 1.00 0.00 49 ILE A O 5
ATOM 6434 N N . PRO A 1 50 ? 9.655 7.251 2.456 1.00 0.00 50 PRO A N 5
ATOM 6435 C CA . PRO A 1 50 ? 10.364 7.431 3.711 1.00 0.00 50 PRO A CA 5
ATOM 6436 C C . PRO A 1 50 ? 10.059 8.801 4.321 1.00 0.00 50 PRO A C 5
ATOM 6437 O O . PRO A 1 50 ? 10.974 9.561 4.636 1.00 0.00 50 PRO A O 5
ATOM 6445 N N . ASP A 1 51 ? 8.772 9.074 4.470 1.00 0.00 51 ASP A N 5
ATOM 6446 C CA . ASP A 1 51 ? 8.335 10.338 5.037 1.00 0.00 51 ASP A CA 5
ATOM 6447 C C . ASP A 1 51 ? 6.854 10.552 4.718 1.00 0.00 51 ASP A C 5
ATOM 6448 O O . ASP A 1 51 ? 6.446 11.654 4.356 1.00 0.00 51 ASP A O 5
ATOM 6456 N N . SER A 1 52 ? 6.090 9.480 4.864 1.00 0.00 52 SER A N 5
ATOM 6457 C CA . SER A 1 52 ? 4.663 9.535 4.595 1.00 0.00 52 SER A CA 5
ATOM 6458 C C . SER A 1 52 ? 3.879 9.167 5.857 1.00 0.00 52 SER A C 5
ATOM 6459 O O . SER A 1 52 ? 4.469 8.894 6.901 1.00 0.00 52 SER A O 5
ATOM 6466 N N . ASP A 1 53 ? 2.561 9.171 5.717 1.00 0.00 53 ASP A N 5
ATOM 6467 C CA . ASP A 1 53 ? 1.691 8.841 6.833 1.00 0.00 53 ASP A CA 5
ATOM 6468 C C . ASP A 1 53 ? 1.795 7.343 7.130 1.00 0.00 53 ASP A C 5
ATOM 6469 O O . ASP A 1 53 ? 1.750 6.932 8.289 1.00 0.00 53 ASP A O 5
ATOM 6477 N N . ALA A 1 54 ? 1.932 6.569 6.064 1.00 0.00 54 ALA A N 5
ATOM 6478 C CA . ALA A 1 54 ? 2.043 5.126 6.197 1.00 0.00 54 ALA A CA 5
ATOM 6479 C C . ALA A 1 54 ? 3.361 4.783 6.895 1.00 0.00 54 ALA A C 5
ATOM 6480 O O . ALA A 1 54 ? 3.390 3.947 7.796 1.00 0.00 54 ALA A O 5
ATOM 6487 N N . HIS A 1 55 ? 4.419 5.446 6.451 1.00 0.00 55 HIS A N 5
ATOM 6488 C CA . HIS A 1 55 ? 5.736 5.221 7.022 1.00 0.00 55 HIS A CA 5
ATOM 6489 C C . HIS A 1 55 ? 5.680 5.425 8.537 1.00 0.00 55 HIS A C 5
ATOM 6490 O O . HIS A 1 55 ? 6.434 4.797 9.280 1.00 0.00 55 HIS A O 5
ATOM 6503 N N . ARG A 1 56 ? 4.780 6.305 8.951 1.00 0.00 56 ARG A N 5
ATOM 6504 C CA . ARG A 1 56 ? 4.616 6.601 10.363 1.00 0.00 56 ARG A CA 5
ATOM 6505 C C . ARG A 1 56 ? 3.547 5.694 10.975 1.00 0.00 56 ARG A C 5
ATOM 6506 O O . ARG A 1 56 ? 3.605 5.370 12.160 1.00 0.00 56 ARG A O 5
ATOM 6524 N N . ALA A 1 57 ? 2.594 5.309 10.138 1.00 0.00 57 ALA A N 5
ATOM 6525 C CA . ALA A 1 57 ? 1.513 4.445 10.581 1.00 0.00 57 ALA A CA 5
ATOM 6526 C C . ALA A 1 57 ? 2.090 3.101 11.029 1.00 0.00 57 ALA A C 5
ATOM 6527 O O . ALA A 1 57 ? 1.551 2.458 11.928 1.00 0.00 57 ALA A O 5
ATOM 6534 N N . GLY A 1 58 ? 3.179 2.715 10.380 1.00 0.00 58 GLY A N 5
ATOM 6535 C CA . GLY A 1 58 ? 3.836 1.459 10.700 1.00 0.00 58 GLY A CA 5
ATOM 6536 C C . GLY A 1 58 ? 3.829 0.515 9.497 1.00 0.00 58 GLY A C 5
ATOM 6537 O O . GLY A 1 58 ? 3.727 -0.700 9.658 1.00 0.00 58 GLY A O 5
ATOM 6541 N N . LEU A 1 59 ? 3.938 1.109 8.317 1.00 0.00 59 LEU A N 5
ATOM 6542 C CA . LEU A 1 59 ? 3.945 0.336 7.088 1.00 0.00 59 LEU A CA 5
ATOM 6543 C C . LEU A 1 59 ? 5.387 -0.022 6.723 1.00 0.00 59 LEU A C 5
ATOM 6544 O O . LEU A 1 59 ? 6.293 0.795 6.885 1.00 0.00 59 LEU A O 5
ATOM 6559 N N . GLN A 1 60 ? 5.555 -1.243 6.237 1.00 0.00 60 GLN A N 5
ATOM 6560 C CA . GLN A 1 60 ? 6.872 -1.719 5.849 1.00 0.00 60 GLN A CA 5
ATOM 6561 C C . GLN A 1 60 ? 6.757 -2.708 4.687 1.00 0.00 60 GLN A C 5
ATOM 6562 O O . GLN A 1 60 ? 5.862 -3.551 4.670 1.00 0.00 60 GLN A O 5
ATOM 6574 N N . GLU A 1 61 ? 7.679 -2.572 3.744 1.00 0.00 61 GLU A N 5
ATOM 6575 C CA . GLU A 1 61 ? 7.693 -3.444 2.581 1.00 0.00 61 GLU A CA 5
ATOM 6576 C C . GLU A 1 61 ? 7.595 -4.907 3.014 1.00 0.00 61 GLU A C 5
ATOM 6577 O O . GLU A 1 61 ? 8.575 -5.487 3.479 1.00 0.00 61 GLU A O 5
ATOM 6587 N N . GLY A 1 62 ? 6.404 -5.464 2.845 1.00 0.00 62 GLY A N 5
ATOM 6588 C CA . GLY A 1 62 ? 6.165 -6.849 3.212 1.00 0.00 62 GLY A CA 5
ATOM 6589 C C . GLY A 1 62 ? 4.847 -6.995 3.975 1.00 0.00 62 GLY A C 5
ATOM 6590 O O . GLY A 1 62 ? 4.298 -8.092 4.068 1.00 0.00 62 GLY A O 5
ATOM 6594 N N . ASP A 1 63 ? 4.377 -5.874 4.500 1.00 0.00 63 ASP A N 5
ATOM 6595 C CA . ASP A 1 63 ? 3.133 -5.863 5.251 1.00 0.00 63 ASP A CA 5
ATOM 6596 C C . ASP A 1 63 ? 1.969 -6.168 4.306 1.00 0.00 63 ASP A C 5
ATOM 6597 O O . ASP A 1 63 ? 1.692 -5.398 3.388 1.00 0.00 63 ASP A O 5
ATOM 6605 N N . GLN A 1 64 ? 1.318 -7.293 4.565 1.00 0.00 64 GLN A N 5
ATOM 6606 C CA . GLN A 1 64 ? 0.190 -7.709 3.748 1.00 0.00 64 GLN A CA 5
ATOM 6607 C C . GLN A 1 64 ? -1.057 -6.904 4.117 1.00 0.00 64 GLN A C 5
ATOM 6608 O O . GLN A 1 64 ? -1.237 -6.526 5.274 1.00 0.00 64 GLN A O 5
ATOM 6620 N N . VAL A 1 65 ? -1.887 -6.666 3.112 1.00 0.00 65 VAL A N 5
ATOM 6621 C CA . VAL A 1 65 ? -3.112 -5.912 3.315 1.00 0.00 65 VAL A CA 5
ATOM 6622 C C . VAL A 1 65 ? -4.309 -6.863 3.243 1.00 0.00 65 VAL A C 5
ATOM 6623 O O . VAL A 1 65 ? -4.773 -7.201 2.156 1.00 0.00 65 VAL A O 5
ATOM 6636 N N . LEU A 1 66 ? -4.774 -7.267 4.416 1.00 0.00 66 LEU A N 5
ATOM 6637 C CA . LEU A 1 66 ? -5.908 -8.173 4.500 1.00 0.00 66 LEU A CA 5
ATOM 6638 C C . LEU A 1 66 ? -7.130 -7.515 3.856 1.00 0.00 66 LEU A C 5
ATOM 6639 O O . LEU A 1 66 ? -7.624 -7.984 2.832 1.00 0.00 66 LEU A O 5
ATOM 6654 N N . ALA A 1 67 ? -7.581 -6.438 4.482 1.00 0.00 67 ALA A N 5
ATOM 6655 C CA . ALA A 1 67 ? -8.736 -5.711 3.983 1.00 0.00 67 ALA A CA 5
ATOM 6656 C C . ALA A 1 67 ? -8.441 -4.210 4.016 1.00 0.00 67 ALA A C 5
ATOM 6657 O O . ALA A 1 67 ? -7.556 -3.763 4.744 1.00 0.00 67 ALA A O 5
ATOM 6664 N N . VAL A 1 68 ? -9.199 -3.472 3.218 1.00 0.00 68 VAL A N 5
ATOM 6665 C CA . VAL A 1 68 ? -9.030 -2.031 3.146 1.00 0.00 68 VAL A CA 5
ATOM 6666 C C . VAL A 1 68 ? -10.404 -1.359 3.170 1.00 0.00 68 VAL A C 5
ATOM 6667 O O . VAL A 1 68 ? -11.141 -1.410 2.186 1.00 0.00 68 VAL A O 5
ATOM 6680 N N . ASN A 1 69 ? -10.709 -0.745 4.303 1.00 0.00 69 ASN A N 5
ATOM 6681 C CA . ASN A 1 69 ? -11.982 -0.063 4.467 1.00 0.00 69 ASN A CA 5
ATOM 6682 C C . ASN A 1 69 ? -13.121 -1.064 4.261 1.00 0.00 69 ASN A C 5
ATOM 6683 O O . ASN A 1 69 ? -14.031 -0.818 3.471 1.00 0.00 69 ASN A O 5
ATOM 6693 N N . ASP A 1 70 ? -13.032 -2.169 4.985 1.00 0.00 70 ASP A N 5
ATOM 6694 C CA . ASP A 1 70 ? -14.045 -3.208 4.891 1.00 0.00 70 ASP A CA 5
ATOM 6695 C C . ASP A 1 70 ? -13.758 -4.085 3.671 1.00 0.00 70 ASP A C 5
ATOM 6696 O O . ASP A 1 70 ? -13.677 -5.307 3.785 1.00 0.00 70 ASP A O 5
ATOM 6704 N N . VAL A 1 71 ? -13.613 -3.427 2.530 1.00 0.00 71 VAL A N 5
ATOM 6705 C CA . VAL A 1 71 ? -13.337 -4.131 1.290 1.00 0.00 71 VAL A CA 5
ATOM 6706 C C . VAL A 1 71 ? -12.104 -5.019 1.474 1.00 0.00 71 VAL A C 5
ATOM 6707 O O . VAL A 1 71 ? -11.051 -4.544 1.896 1.00 0.00 71 VAL A O 5
ATOM 6720 N N . ASP A 1 72 ? -12.279 -6.293 1.153 1.00 0.00 72 ASP A N 5
ATOM 6721 C CA . ASP A 1 72 ? -11.194 -7.251 1.279 1.00 0.00 72 ASP A CA 5
ATOM 6722 C C . ASP A 1 72 ? -10.142 -6.970 0.204 1.00 0.00 72 ASP A C 5
ATOM 6723 O O . ASP A 1 72 ? -10.461 -6.436 -0.857 1.00 0.00 72 ASP A O 5
ATOM 6731 N N . PHE A 1 73 ? -8.909 -7.340 0.517 1.00 0.00 73 PHE A N 5
ATOM 6732 C CA . PHE A 1 73 ? -7.809 -7.134 -0.410 1.00 0.00 73 PHE A CA 5
ATOM 6733 C C . PHE A 1 73 ? -7.076 -8.447 -0.691 1.00 0.00 73 PHE A C 5
ATOM 6734 O O . PHE A 1 73 ? -5.907 -8.439 -1.076 1.00 0.00 73 PHE A O 5
ATOM 6750 N N . GLN A 1 74 ? -7.791 -9.544 -0.488 1.00 0.00 74 GLN A N 5
ATOM 6751 C CA . GLN A 1 74 ? -7.223 -10.861 -0.715 1.00 0.00 74 GLN A CA 5
ATOM 6752 C C . GLN A 1 74 ? -7.295 -11.221 -2.200 1.00 0.00 74 GLN A C 5
ATOM 6753 O O . GLN A 1 74 ? -6.460 -11.973 -2.701 1.00 0.00 74 GLN A O 5
ATOM 6765 N N . ASP A 1 75 ? -8.300 -10.668 -2.863 1.00 0.00 75 ASP A N 5
ATOM 6766 C CA . ASP A 1 75 ? -8.491 -10.921 -4.280 1.00 0.00 75 ASP A CA 5
ATOM 6767 C C . ASP A 1 75 ? -9.143 -9.699 -4.930 1.00 0.00 75 ASP A C 5
ATOM 6768 O O . ASP A 1 75 ? -10.364 -9.646 -5.074 1.00 0.00 75 ASP A O 5
ATOM 6776 N N . ILE A 1 76 ? -8.301 -8.747 -5.303 1.00 0.00 76 ILE A N 5
ATOM 6777 C CA . ILE A 1 76 ? -8.781 -7.528 -5.934 1.00 0.00 76 ILE A CA 5
ATOM 6778 C C . ILE A 1 76 ? -7.713 -7.001 -6.893 1.00 0.00 76 ILE A C 5
ATOM 6779 O O . ILE A 1 76 ? -6.534 -7.322 -6.753 1.00 0.00 76 ILE A O 5
ATOM 6794 N N . GLU A 1 77 ? -8.164 -6.202 -7.848 1.00 0.00 77 GLU A N 5
ATOM 6795 C CA . GLU A 1 77 ? -7.262 -5.627 -8.832 1.00 0.00 77 GLU A CA 5
ATOM 6796 C C . GLU A 1 77 ? -6.326 -4.615 -8.167 1.00 0.00 77 GLU A C 5
ATOM 6797 O O . GLU A 1 77 ? -6.722 -3.922 -7.231 1.00 0.00 77 GLU A O 5
ATOM 6807 N N . HIS A 1 78 ? -5.105 -4.564 -8.677 1.00 0.00 78 HIS A N 5
ATOM 6808 C CA . HIS A 1 78 ? -4.110 -3.648 -8.144 1.00 0.00 78 HIS A CA 5
ATOM 6809 C C . HIS A 1 78 ? -4.599 -2.207 -8.307 1.00 0.00 78 HIS A C 5
ATOM 6810 O O . HIS A 1 78 ? -4.594 -1.434 -7.351 1.00 0.00 78 HIS A O 5
ATOM 6823 N N . SER A 1 79 ? -5.009 -1.891 -9.527 1.00 0.00 79 SER A N 5
ATOM 6824 C CA . SER A 1 79 ? -5.500 -0.556 -9.828 1.00 0.00 79 SER A CA 5
ATOM 6825 C C . SER A 1 79 ? -6.664 -0.205 -8.900 1.00 0.00 79 SER A C 5
ATOM 6826 O O . SER A 1 79 ? -6.837 0.955 -8.526 1.00 0.00 79 SER A O 5
ATOM 6833 N N . LYS A 1 80 ? -7.433 -1.228 -8.554 1.00 0.00 80 LYS A N 5
ATOM 6834 C CA . LYS A 1 80 ? -8.576 -1.041 -7.676 1.00 0.00 80 LYS A CA 5
ATOM 6835 C C . LYS A 1 80 ? -8.083 -0.686 -6.272 1.00 0.00 80 LYS A C 5
ATOM 6836 O O . LYS A 1 80 ? -8.510 0.313 -5.695 1.00 0.00 80 LYS A O 5
ATOM 6851 N N . ALA A 1 81 ? -7.190 -1.522 -5.764 1.00 0.00 81 ALA A N 5
ATOM 6852 C CA . ALA A 1 81 ? -6.634 -1.310 -4.438 1.00 0.00 81 ALA A CA 5
ATOM 6853 C C . ALA A 1 81 ? -6.165 0.142 -4.314 1.00 0.00 81 ALA A C 5
ATOM 6854 O O . ALA A 1 81 ? -6.439 0.803 -3.313 1.00 0.00 81 ALA A O 5
ATOM 6861 N N . VAL A 1 82 ? -5.466 0.594 -5.345 1.00 0.00 82 VAL A N 5
ATOM 6862 C CA . VAL A 1 82 ? -4.957 1.954 -5.364 1.00 0.00 82 VAL A CA 5
ATOM 6863 C C . VAL A 1 82 ? -6.130 2.935 -5.310 1.00 0.00 82 VAL A C 5
ATOM 6864 O O . VAL A 1 82 ? -6.267 3.693 -4.350 1.00 0.00 82 VAL A O 5
ATOM 6877 N N . GLU A 1 83 ? -6.947 2.889 -6.351 1.00 0.00 83 GLU A N 5
ATOM 6878 C CA . GLU A 1 83 ? -8.105 3.764 -6.433 1.00 0.00 83 GLU A CA 5
ATOM 6879 C C . GLU A 1 83 ? -8.897 3.721 -5.126 1.00 0.00 83 GLU A C 5
ATOM 6880 O O . GLU A 1 83 ? -9.210 4.762 -4.551 1.00 0.00 83 GLU A O 5
ATOM 6890 N N . ILE A 1 84 ? -9.199 2.505 -4.694 1.00 0.00 84 ILE A N 5
ATOM 6891 C CA . ILE A 1 84 ? -9.950 2.313 -3.465 1.00 0.00 84 ILE A CA 5
ATOM 6892 C C . ILE A 1 84 ? -9.408 3.256 -2.388 1.00 0.00 84 ILE A C 5
ATOM 6893 O O . ILE A 1 84 ? -10.161 4.026 -1.796 1.00 0.00 84 ILE A O 5
ATOM 6908 N N . LEU A 1 85 ? -8.104 3.164 -2.169 1.00 0.00 85 LEU A N 5
ATOM 6909 C CA . LEU A 1 85 ? -7.453 4.000 -1.174 1.00 0.00 85 LEU A CA 5
ATOM 6910 C C . LEU A 1 85 ? -7.739 5.470 -1.483 1.00 0.00 85 LEU A C 5
ATOM 6911 O O . LEU A 1 85 ? -8.217 6.207 -0.622 1.00 0.00 85 LEU A O 5
ATOM 6926 N N . LYS A 1 86 ? -7.435 5.854 -2.715 1.00 0.00 86 LYS A N 5
ATOM 6927 C CA . LYS A 1 86 ? -7.654 7.223 -3.148 1.00 0.00 86 LYS A CA 5
ATOM 6928 C C . LYS A 1 86 ? -9.100 7.624 -2.846 1.00 0.00 86 LYS A C 5
ATOM 6929 O O . LYS A 1 86 ? -9.344 8.553 -2.079 1.00 0.00 86 LYS A O 5
ATOM 6944 N N . THR A 1 87 ? -10.021 6.902 -3.468 1.00 0.00 87 THR A N 5
ATOM 6945 C CA . THR A 1 87 ? -11.436 7.170 -3.278 1.00 0.00 87 THR A CA 5
ATOM 6946 C C . THR A 1 87 ? -11.802 7.074 -1.794 1.00 0.00 87 THR A C 5
ATOM 6947 O O . THR A 1 87 ? -12.806 7.638 -1.361 1.00 0.00 87 THR A O 5
ATOM 6958 N N . ALA A 1 88 ? -10.966 6.357 -1.057 1.00 0.00 88 ALA A N 5
ATOM 6959 C CA . ALA A 1 88 ? -11.189 6.181 0.367 1.00 0.00 88 ALA A CA 5
ATOM 6960 C C . ALA A 1 88 ? -10.619 7.383 1.122 1.00 0.00 88 ALA A C 5
ATOM 6961 O O . ALA A 1 88 ? -9.436 7.408 1.455 1.00 0.00 88 ALA A O 5
ATOM 6968 N N . ARG A 1 89 ? -11.488 8.352 1.369 1.00 0.00 89 ARG A N 5
ATOM 6969 C CA . ARG A 1 89 ? -11.086 9.556 2.077 1.00 0.00 89 ARG A CA 5
ATOM 6970 C C . ARG A 1 89 ? -10.241 9.195 3.299 1.00 0.00 89 ARG A C 5
ATOM 6971 O O . ARG A 1 89 ? -9.259 9.872 3.602 1.00 0.00 89 ARG A O 5
ATOM 6989 N N . GLU A 1 90 ? -10.650 8.127 3.968 1.00 0.00 90 GLU A N 5
ATOM 6990 C CA . GLU A 1 90 ? -9.942 7.668 5.151 1.00 0.00 90 GLU A CA 5
ATOM 6991 C C . GLU A 1 90 ? -9.540 6.200 4.993 1.00 0.00 90 GLU A C 5
ATOM 6992 O O . GLU A 1 90 ? -10.385 5.348 4.721 1.00 0.00 90 GLU A O 5
ATOM 7002 N N . ILE A 1 91 ? -8.251 5.950 5.169 1.00 0.00 91 ILE A N 5
ATOM 7003 C CA . ILE A 1 91 ? -7.726 4.600 5.048 1.00 0.00 91 ILE A CA 5
ATOM 7004 C C . ILE A 1 91 ? -7.918 3.863 6.375 1.00 0.00 91 ILE A C 5
ATOM 7005 O O . ILE A 1 91 ? -7.758 4.451 7.444 1.00 0.00 91 ILE A O 5
ATOM 7020 N N . SER A 1 92 ? -8.258 2.588 6.264 1.00 0.00 92 SER A N 5
ATOM 7021 C CA . SER A 1 92 ? -8.473 1.764 7.441 1.00 0.00 92 SER A CA 5
ATOM 7022 C C . SER A 1 92 ? -8.351 0.284 7.074 1.00 0.00 92 SER A C 5
ATOM 7023 O O . SER A 1 92 ? -9.306 -0.476 7.221 1.00 0.00 92 SER A O 5
ATOM 7030 N N . MET A 1 93 ? -7.167 -0.081 6.603 1.00 0.00 93 MET A N 5
ATOM 7031 C CA . MET A 1 93 ? -6.908 -1.456 6.215 1.00 0.00 93 MET A CA 5
ATOM 7032 C C . MET A 1 93 ? -6.329 -2.257 7.383 1.00 0.00 93 MET A C 5
ATOM 7033 O O . MET A 1 93 ? -5.824 -1.680 8.345 1.00 0.00 93 MET A O 5
ATOM 7045 N N . ARG A 1 94 ? -6.421 -3.572 7.260 1.00 0.00 94 ARG A N 5
ATOM 7046 C CA . ARG A 1 94 ? -5.913 -4.458 8.294 1.00 0.00 94 ARG A CA 5
ATOM 7047 C C . ARG A 1 94 ? -4.713 -5.250 7.771 1.00 0.00 94 ARG A C 5
ATOM 7048 O O . ARG A 1 94 ? -4.865 -6.124 6.920 1.00 0.00 94 ARG A O 5
ATOM 7066 N N . VAL A 1 95 ? -3.547 -4.917 8.304 1.00 0.00 95 VAL A N 5
ATOM 7067 C CA . VAL A 1 95 ? -2.321 -5.586 7.901 1.00 0.00 95 VAL A CA 5
ATOM 7068 C C . VAL A 1 95 ? -1.886 -6.550 9.006 1.00 0.00 95 VAL A C 5
ATOM 7069 O O . VAL A 1 95 ? -2.384 -6.479 10.128 1.00 0.00 95 VAL A O 5
ATOM 7082 N N . ARG A 1 96 ? -0.960 -7.428 8.650 1.00 0.00 96 ARG A N 5
ATOM 7083 C CA . ARG A 1 96 ? -0.451 -8.405 9.598 1.00 0.00 96 ARG A CA 5
ATOM 7084 C C . ARG A 1 96 ? 0.855 -9.014 9.083 1.00 0.00 96 ARG A C 5
ATOM 7085 O O . ARG A 1 96 ? 0.915 -9.501 7.956 1.00 0.00 96 ARG A O 5
ATOM 7103 N N . PHE A 1 97 ? 1.869 -8.965 9.935 1.00 0.00 97 PHE A N 5
ATOM 7104 C CA . PHE A 1 97 ? 3.170 -9.505 9.581 1.00 0.00 97 PHE A CA 5
ATOM 7105 C C . PHE A 1 97 ? 3.026 -10.795 8.769 1.00 0.00 97 PHE A C 5
ATOM 7106 O O . PHE A 1 97 ? 2.439 -11.767 9.241 1.00 0.00 97 PHE A O 5
ATOM 7122 N N . PHE A 1 98 ? 3.572 -10.761 7.563 1.00 0.00 98 PHE A N 5
ATOM 7123 C CA . PHE A 1 98 ? 3.511 -11.915 6.682 1.00 0.00 98 PHE A CA 5
ATOM 7124 C C . PHE A 1 98 ? 4.897 -12.258 6.131 1.00 0.00 98 PHE A C 5
ATOM 7125 O O . PHE A 1 98 ? 5.075 -12.385 4.921 1.00 0.00 98 PHE A O 5
ATOM 7141 N N . SER A 1 99 ? 5.844 -12.397 7.047 1.00 0.00 99 SER A N 5
ATOM 7142 C CA . SER A 1 99 ? 7.209 -12.724 6.669 1.00 0.00 99 SER A CA 5
ATOM 7143 C C . SER A 1 99 ? 7.662 -11.823 5.518 1.00 0.00 99 SER A C 5
ATOM 7144 O O . SER A 1 99 ? 7.395 -12.116 4.353 1.00 0.00 99 SER A O 5
ATOM 7151 N N . GLY A 1 100 ? 8.341 -10.745 5.884 1.00 0.00 100 GLY A N 5
ATOM 7152 C CA . GLY A 1 100 ? 8.834 -9.801 4.896 1.00 0.00 100 GLY A CA 5
ATOM 7153 C C . GLY A 1 100 ? 10.360 -9.849 4.806 1.00 0.00 100 GLY A C 5
ATOM 7154 O O . GLY A 1 100 ? 11.031 -10.218 5.768 1.00 0.00 100 GLY A O 5
ATOM 7158 N N . PRO A 1 101 ? 10.878 -9.458 3.611 1.00 0.00 101 PRO A N 5
ATOM 7159 C CA . PRO A 1 101 ? 12.313 -9.453 3.382 1.00 0.00 101 PRO A CA 5
ATOM 7160 C C . PRO A 1 101 ? 12.977 -8.273 4.093 1.00 0.00 101 PRO A C 5
ATOM 7161 O O . PRO A 1 101 ? 12.312 -7.515 4.799 1.00 0.00 101 PRO A O 5
ATOM 7169 N N . SER A 1 102 ? 14.280 -8.153 3.884 1.00 0.00 102 SER A N 5
ATOM 7170 C CA . SER A 1 102 ? 15.041 -7.078 4.496 1.00 0.00 102 SER A CA 5
ATOM 7171 C C . SER A 1 102 ? 15.453 -6.057 3.433 1.00 0.00 102 SER A C 5
ATOM 7172 O O . SER A 1 102 ? 15.099 -4.882 3.525 1.00 0.00 102 SER A O 5
ATOM 7179 N N . SER A 1 103 ? 16.194 -6.542 2.448 1.00 0.00 103 SER A N 5
ATOM 7180 C CA . SER A 1 103 ? 16.658 -5.687 1.369 1.00 0.00 103 SER A CA 5
ATOM 7181 C C . SER A 1 103 ? 16.198 -6.248 0.022 1.00 0.00 103 SER A C 5
ATOM 7182 O O . SER A 1 103 ? 16.555 -5.718 -1.029 1.00 0.00 103 SER A O 5
ATOM 7189 N N . GLY A 1 104 ? 15.412 -7.312 0.098 1.00 0.00 104 GLY A N 5
ATOM 7190 C CA . GLY A 1 104 ? 14.900 -7.951 -1.103 1.00 0.00 104 GLY A CA 5
ATOM 7191 C C . GLY A 1 104 ? 15.891 -8.986 -1.638 1.00 0.00 104 GLY A C 5
ATOM 7192 O O . GLY A 1 104 ? 17.093 -8.733 -1.688 1.00 0.00 104 GLY A O 5
ATOM 7196 N N . GLY A 1 1 ? -21.746 -6.540 8.615 1.00 0.00 1 GLY A N 6
ATOM 7197 C CA . GLY A 1 1 ? -21.527 -5.122 8.389 1.00 0.00 1 GLY A CA 6
ATOM 7198 C C . GLY A 1 1 ? -22.593 -4.282 9.095 1.00 0.00 1 GLY A C 6
ATOM 7199 O O . GLY A 1 1 ? -23.592 -3.901 8.486 1.00 0.00 1 GLY A O 6
ATOM 7203 N N . SER A 1 2 ? -22.347 -4.020 10.370 1.00 0.00 2 SER A N 6
ATOM 7204 C CA . SER A 1 2 ? -23.273 -3.233 11.166 1.00 0.00 2 SER A CA 6
ATOM 7205 C C . SER A 1 2 ? -22.568 -2.699 12.414 1.00 0.00 2 SER A C 6
ATOM 7206 O O . SER A 1 2 ? -21.740 -3.389 13.007 1.00 0.00 2 SER A O 6
ATOM 7213 N N . SER A 1 3 ? -22.922 -1.475 12.777 1.00 0.00 3 SER A N 6
ATOM 7214 C CA . SER A 1 3 ? -22.334 -0.840 13.943 1.00 0.00 3 SER A CA 6
ATOM 7215 C C . SER A 1 3 ? -22.896 -1.468 15.220 1.00 0.00 3 SER A C 6
ATOM 7216 O O . SER A 1 3 ? -23.875 -0.977 15.779 1.00 0.00 3 SER A O 6
ATOM 7223 N N . GLY A 1 4 ? -22.253 -2.546 15.644 1.00 0.00 4 GLY A N 6
ATOM 7224 C CA . GLY A 1 4 ? -22.676 -3.247 16.845 1.00 0.00 4 GLY A CA 6
ATOM 7225 C C . GLY A 1 4 ? -23.721 -4.314 16.516 1.00 0.00 4 GLY A C 6
ATOM 7226 O O . GLY A 1 4 ? -24.852 -3.992 16.156 1.00 0.00 4 GLY A O 6
ATOM 7230 N N . SER A 1 5 ? -23.306 -5.566 16.653 1.00 0.00 5 SER A N 6
ATOM 7231 C CA . SER A 1 5 ? -24.192 -6.683 16.374 1.00 0.00 5 SER A CA 6
ATOM 7232 C C . SER A 1 5 ? -23.858 -7.857 17.297 1.00 0.00 5 SER A C 6
ATOM 7233 O O . SER A 1 5 ? -22.688 -8.172 17.510 1.00 0.00 5 SER A O 6
ATOM 7240 N N . SER A 1 6 ? -24.907 -8.475 17.820 1.00 0.00 6 SER A N 6
ATOM 7241 C CA . SER A 1 6 ? -24.741 -9.607 18.715 1.00 0.00 6 SER A CA 6
ATOM 7242 C C . SER A 1 6 ? -24.113 -10.781 17.961 1.00 0.00 6 SER A C 6
ATOM 7243 O O . SER A 1 6 ? -24.754 -11.386 17.103 1.00 0.00 6 SER A O 6
ATOM 7250 N N . GLY A 1 7 ? -22.868 -11.067 18.309 1.00 0.00 7 GLY A N 6
ATOM 7251 C CA . GLY A 1 7 ? -22.145 -12.158 17.677 1.00 0.00 7 GLY A CA 6
ATOM 7252 C C . GLY A 1 7 ? -20.641 -11.883 17.659 1.00 0.00 7 GLY A C 6
ATOM 7253 O O . GLY A 1 7 ? -19.867 -12.598 18.293 1.00 0.00 7 GLY A O 6
ATOM 7257 N N . ASN A 1 8 ? -20.271 -10.844 16.924 1.00 0.00 8 ASN A N 6
ATOM 7258 C CA . ASN A 1 8 ? -18.872 -10.464 16.814 1.00 0.00 8 ASN A CA 6
ATOM 7259 C C . ASN A 1 8 ? -18.678 -9.069 17.411 1.00 0.00 8 ASN A C 6
ATOM 7260 O O . ASN A 1 8 ? -19.400 -8.135 17.061 1.00 0.00 8 ASN A O 6
ATOM 7270 N N . ASN A 1 9 ? -17.703 -8.971 18.300 1.00 0.00 9 ASN A N 6
ATOM 7271 C CA . ASN A 1 9 ? -17.404 -7.705 18.949 1.00 0.00 9 ASN A CA 6
ATOM 7272 C C . ASN A 1 9 ? -15.897 -7.600 19.184 1.00 0.00 9 ASN A C 6
ATOM 7273 O O . ASN A 1 9 ? -15.262 -6.638 18.753 1.00 0.00 9 ASN A O 6
ATOM 7283 N N . GLU A 1 10 ? -15.366 -8.601 19.870 1.00 0.00 10 GLU A N 6
ATOM 7284 C CA . GLU A 1 10 ? -13.944 -8.634 20.169 1.00 0.00 10 GLU A CA 6
ATOM 7285 C C . GLU A 1 10 ? -13.511 -10.056 20.527 1.00 0.00 10 GLU A C 6
ATOM 7286 O O . GLU A 1 10 ? -13.968 -10.617 21.521 1.00 0.00 10 GLU A O 6
ATOM 7296 N N . LEU A 1 11 ? -12.631 -10.599 19.697 1.00 0.00 11 LEU A N 6
ATOM 7297 C CA . LEU A 1 11 ? -12.129 -11.945 19.914 1.00 0.00 11 LEU A CA 6
ATOM 7298 C C . LEU A 1 11 ? -10.671 -12.021 19.457 1.00 0.00 11 LEU A C 6
ATOM 7299 O O . LEU A 1 11 ? -10.379 -12.556 18.388 1.00 0.00 11 LEU A O 6
ATOM 7314 N N . THR A 1 12 ? -9.794 -11.478 20.288 1.00 0.00 12 THR A N 6
ATOM 7315 C CA . THR A 1 12 ? -8.374 -11.478 19.983 1.00 0.00 12 THR A CA 6
ATOM 7316 C C . THR A 1 12 ? -7.817 -12.902 20.035 1.00 0.00 12 THR A C 6
ATOM 7317 O O . THR A 1 12 ? -7.750 -13.507 21.104 1.00 0.00 12 THR A O 6
ATOM 7328 N N . GLN A 1 13 ? -7.431 -13.395 18.868 1.00 0.00 13 GLN A N 6
ATOM 7329 C CA . GLN A 1 13 ? -6.882 -14.736 18.767 1.00 0.00 13 GLN A CA 6
ATOM 7330 C C . GLN A 1 13 ? -6.120 -14.901 17.450 1.00 0.00 13 GLN A C 6
ATOM 7331 O O . GLN A 1 13 ? -5.034 -15.476 17.424 1.00 0.00 13 GLN A O 6
ATOM 7343 N N . PHE A 1 14 ? -6.722 -14.385 16.388 1.00 0.00 14 PHE A N 6
ATOM 7344 C CA . PHE A 1 14 ? -6.113 -14.467 15.071 1.00 0.00 14 PHE A CA 6
ATOM 7345 C C . PHE A 1 14 ? -6.677 -13.392 14.139 1.00 0.00 14 PHE A C 6
ATOM 7346 O O . PHE A 1 14 ? -7.047 -13.683 13.003 1.00 0.00 14 PHE A O 6
ATOM 7362 N N . LEU A 1 15 ? -6.722 -12.172 14.655 1.00 0.00 15 LEU A N 6
ATOM 7363 C CA . LEU A 1 15 ? -7.234 -11.052 13.882 1.00 0.00 15 LEU A CA 6
ATOM 7364 C C . LEU A 1 15 ? -6.074 -10.133 13.496 1.00 0.00 15 LEU A C 6
ATOM 7365 O O . LEU A 1 15 ? -5.143 -9.941 14.276 1.00 0.00 15 LEU A O 6
ATOM 7380 N N . PRO A 1 16 ? -6.170 -9.575 12.259 1.00 0.00 16 PRO A N 6
ATOM 7381 C CA . PRO A 1 16 ? -5.140 -8.680 11.760 1.00 0.00 16 PRO A CA 6
ATOM 7382 C C . PRO A 1 16 ? -5.237 -7.306 12.425 1.00 0.00 16 PRO A C 6
ATOM 7383 O O . PRO A 1 16 ? -6.298 -6.923 12.915 1.00 0.00 16 PRO A O 6
ATOM 7391 N N . ARG A 1 17 ? -4.115 -6.601 12.419 1.00 0.00 17 ARG A N 6
ATOM 7392 C CA . ARG A 1 17 ? -4.061 -5.278 13.017 1.00 0.00 17 ARG A CA 6
ATOM 7393 C C . ARG A 1 17 ? -4.633 -4.237 12.053 1.00 0.00 17 ARG A C 6
ATOM 7394 O O . ARG A 1 17 ? -4.823 -4.518 10.871 1.00 0.00 17 ARG A O 6
ATOM 7412 N N . ILE A 1 18 ? -4.892 -3.055 12.594 1.00 0.00 18 ILE A N 6
ATOM 7413 C CA . ILE A 1 18 ? -5.439 -1.970 11.797 1.00 0.00 18 ILE A CA 6
ATOM 7414 C C . ILE A 1 18 ? -4.375 -0.886 11.620 1.00 0.00 18 ILE A C 6
ATOM 7415 O O . ILE A 1 18 ? -3.582 -0.636 12.527 1.00 0.00 18 ILE A O 6
ATOM 7430 N N . VAL A 1 19 ? -4.391 -0.271 10.447 1.00 0.00 19 VAL A N 6
ATOM 7431 C CA . VAL A 1 19 ? -3.438 0.781 10.140 1.00 0.00 19 VAL A CA 6
ATOM 7432 C C . VAL A 1 19 ? -4.167 1.945 9.465 1.00 0.00 19 VAL A C 6
ATOM 7433 O O . VAL A 1 19 ? -4.382 1.930 8.255 1.00 0.00 19 VAL A O 6
ATOM 7446 N N . THR A 1 20 ? -4.528 2.926 10.280 1.00 0.00 20 THR A N 6
ATOM 7447 C CA . THR A 1 20 ? -5.230 4.095 9.778 1.00 0.00 20 THR A CA 6
ATOM 7448 C C . THR A 1 20 ? -4.231 5.141 9.277 1.00 0.00 20 THR A C 6
ATOM 7449 O O . THR A 1 20 ? -3.298 5.505 9.990 1.00 0.00 20 THR A O 6
ATOM 7460 N N . LEU A 1 21 ? -4.463 5.594 8.053 1.00 0.00 21 LEU A N 6
ATOM 7461 C CA . LEU A 1 21 ? -3.596 6.591 7.448 1.00 0.00 21 LEU A CA 6
ATOM 7462 C C . LEU A 1 21 ? -4.369 7.901 7.284 1.00 0.00 21 LEU A C 6
ATOM 7463 O O . LEU A 1 21 ? -5.587 7.932 7.454 1.00 0.00 21 LEU A O 6
ATOM 7478 N N . LYS A 1 22 ? -3.629 8.950 6.956 1.00 0.00 22 LYS A N 6
ATOM 7479 C CA . LYS A 1 22 ? -4.230 10.259 6.767 1.00 0.00 22 LYS A CA 6
ATOM 7480 C C . LYS A 1 22 ? -3.861 10.790 5.380 1.00 0.00 22 LYS A C 6
ATOM 7481 O O . LYS A 1 22 ? -2.699 11.094 5.117 1.00 0.00 22 LYS A O 6
ATOM 7496 N N . LYS A 1 23 ? -4.873 10.884 4.530 1.00 0.00 23 LYS A N 6
ATOM 7497 C CA . LYS A 1 23 ? -4.670 11.371 3.176 1.00 0.00 23 LYS A CA 6
ATOM 7498 C C . LYS A 1 23 ? -5.457 12.669 2.983 1.00 0.00 23 LYS A C 6
ATOM 7499 O O . LYS A 1 23 ? -6.688 12.657 2.972 1.00 0.00 23 LYS A O 6
ATOM 7514 N N . PRO A 1 24 ? -4.697 13.786 2.833 1.00 0.00 24 PRO A N 6
ATOM 7515 C CA . PRO A 1 24 ? -5.311 15.090 2.641 1.00 0.00 24 PRO A CA 6
ATOM 7516 C C . PRO A 1 24 ? -5.863 15.232 1.221 1.00 0.00 24 PRO A C 6
ATOM 7517 O O . PRO A 1 24 ? -5.651 14.361 0.378 1.00 0.00 24 PRO A O 6
ATOM 7525 N N . PRO A 1 25 ? -6.577 16.367 0.993 1.00 0.00 25 PRO A N 6
ATOM 7526 C CA . PRO A 1 25 ? -7.161 16.634 -0.310 1.00 0.00 25 PRO A CA 6
ATOM 7527 C C . PRO A 1 25 ? -6.089 17.067 -1.313 1.00 0.00 25 PRO A C 6
ATOM 7528 O O . PRO A 1 25 ? -5.314 17.984 -1.041 1.00 0.00 25 PRO A O 6
ATOM 7536 N N . GLY A 1 26 ? -6.078 16.387 -2.450 1.00 0.00 26 GLY A N 6
ATOM 7537 C CA . GLY A 1 26 ? -5.114 16.691 -3.494 1.00 0.00 26 GLY A CA 6
ATOM 7538 C C . GLY A 1 26 ? -3.694 16.340 -3.046 1.00 0.00 26 GLY A C 6
ATOM 7539 O O . GLY A 1 26 ? -2.738 17.022 -3.415 1.00 0.00 26 GLY A O 6
ATOM 7543 N N . ALA A 1 27 ? -3.600 15.280 -2.258 1.00 0.00 27 ALA A N 6
ATOM 7544 C CA . ALA A 1 27 ? -2.312 14.832 -1.757 1.00 0.00 27 ALA A CA 6
ATOM 7545 C C . ALA A 1 27 ? -1.927 13.522 -2.449 1.00 0.00 27 ALA A C 6
ATOM 7546 O O . ALA A 1 27 ? -2.600 13.088 -3.382 1.00 0.00 27 ALA A O 6
ATOM 7553 N N . GLN A 1 28 ? -0.845 12.931 -1.965 1.00 0.00 28 GLN A N 6
ATOM 7554 C CA . GLN A 1 28 ? -0.363 11.679 -2.526 1.00 0.00 28 GLN A CA 6
ATOM 7555 C C . GLN A 1 28 ? -0.398 10.575 -1.468 1.00 0.00 28 GLN A C 6
ATOM 7556 O O . GLN A 1 28 ? -0.206 10.840 -0.282 1.00 0.00 28 GLN A O 6
ATOM 7568 N N . LEU A 1 29 ? -0.645 9.360 -1.935 1.00 0.00 29 LEU A N 6
ATOM 7569 C CA . LEU A 1 29 ? -0.707 8.214 -1.043 1.00 0.00 29 LEU A CA 6
ATOM 7570 C C . LEU A 1 29 ? 0.510 8.227 -0.117 1.00 0.00 29 LEU A C 6
ATOM 7571 O O . LEU A 1 29 ? 0.424 8.689 1.020 1.00 0.00 29 LEU A O 6
ATOM 7586 N N . GLY A 1 30 ? 1.615 7.713 -0.637 1.00 0.00 30 GLY A N 6
ATOM 7587 C CA . GLY A 1 30 ? 2.848 7.660 0.130 1.00 0.00 30 GLY A CA 6
ATOM 7588 C C . GLY A 1 30 ? 3.418 6.240 0.153 1.00 0.00 30 GLY A C 6
ATOM 7589 O O . GLY A 1 30 ? 4.463 5.997 0.755 1.00 0.00 30 GLY A O 6
ATOM 7593 N N . PHE A 1 31 ? 2.706 5.340 -0.509 1.00 0.00 31 PHE A N 6
ATOM 7594 C CA . PHE A 1 31 ? 3.129 3.952 -0.572 1.00 0.00 31 PHE A CA 6
ATOM 7595 C C . PHE A 1 31 ? 2.667 3.297 -1.875 1.00 0.00 31 PHE A C 6
ATOM 7596 O O . PHE A 1 31 ? 1.747 3.786 -2.529 1.00 0.00 31 PHE A O 6
ATOM 7612 N N . ASN A 1 32 ? 3.328 2.200 -2.215 1.00 0.00 32 ASN A N 6
ATOM 7613 C CA . ASN A 1 32 ? 2.997 1.473 -3.429 1.00 0.00 32 ASN A CA 6
ATOM 7614 C C . ASN A 1 32 ? 2.438 0.098 -3.059 1.00 0.00 32 ASN A C 6
ATOM 7615 O O . ASN A 1 32 ? 2.966 -0.574 -2.174 1.00 0.00 32 ASN A O 6
ATOM 7625 N N . ILE A 1 33 ? 1.376 -0.281 -3.755 1.00 0.00 33 ILE A N 6
ATOM 7626 C CA . ILE A 1 33 ? 0.739 -1.564 -3.511 1.00 0.00 33 ILE A CA 6
ATOM 7627 C C . ILE A 1 33 ? 1.080 -2.523 -4.653 1.00 0.00 33 ILE A C 6
ATOM 7628 O O . ILE A 1 33 ? 1.324 -2.092 -5.778 1.00 0.00 33 ILE A O 6
ATOM 7643 N N . ARG A 1 34 ? 1.085 -3.806 -4.324 1.00 0.00 34 ARG A N 6
ATOM 7644 C CA . ARG A 1 34 ? 1.390 -4.830 -5.308 1.00 0.00 34 ARG A CA 6
ATOM 7645 C C . ARG A 1 34 ? 0.630 -6.118 -4.989 1.00 0.00 34 ARG A C 6
ATOM 7646 O O . ARG A 1 34 ? -0.032 -6.213 -3.955 1.00 0.00 34 ARG A O 6
ATOM 7664 N N . GLY A 1 35 ? 0.749 -7.079 -5.894 1.00 0.00 35 GLY A N 6
ATOM 7665 C CA . GLY A 1 35 ? 0.081 -8.358 -5.720 1.00 0.00 35 GLY A CA 6
ATOM 7666 C C . GLY A 1 35 ? -1.439 -8.182 -5.683 1.00 0.00 35 GLY A C 6
ATOM 7667 O O . GLY A 1 35 ? -1.939 -7.180 -5.173 1.00 0.00 35 GLY A O 6
ATOM 7671 N N . GLY A 1 36 ? -2.130 -9.170 -6.231 1.00 0.00 36 GLY A N 6
ATOM 7672 C CA . GLY A 1 36 ? -3.582 -9.137 -6.267 1.00 0.00 36 GLY A CA 6
ATOM 7673 C C . GLY A 1 36 ? -4.103 -9.445 -7.673 1.00 0.00 36 GLY A C 6
ATOM 7674 O O . GLY A 1 36 ? -4.640 -8.565 -8.345 1.00 0.00 36 GLY A O 6
ATOM 7678 N N . LYS A 1 37 ? -3.926 -10.694 -8.075 1.00 0.00 37 LYS A N 6
ATOM 7679 C CA . LYS A 1 37 ? -4.372 -11.128 -9.388 1.00 0.00 37 LYS A CA 6
ATOM 7680 C C . LYS A 1 37 ? -4.640 -12.633 -9.359 1.00 0.00 37 LYS A C 6
ATOM 7681 O O . LYS A 1 37 ? -4.610 -13.254 -8.296 1.00 0.00 37 LYS A O 6
ATOM 7696 N N . ALA A 1 38 ? -4.897 -13.179 -10.539 1.00 0.00 38 ALA A N 6
ATOM 7697 C CA . ALA A 1 38 ? -5.171 -14.601 -10.662 1.00 0.00 38 ALA A CA 6
ATOM 7698 C C . ALA A 1 38 ? -4.215 -15.381 -9.756 1.00 0.00 38 ALA A C 6
ATOM 7699 O O . ALA A 1 38 ? -4.645 -16.017 -8.795 1.00 0.00 38 ALA A O 6
ATOM 7706 N N . SER A 1 39 ? -2.936 -15.306 -10.095 1.00 0.00 39 SER A N 6
ATOM 7707 C CA . SER A 1 39 ? -1.916 -15.997 -9.324 1.00 0.00 39 SER A CA 6
ATOM 7708 C C . SER A 1 39 ? -2.175 -15.810 -7.828 1.00 0.00 39 SER A C 6
ATOM 7709 O O . SER A 1 39 ? -2.243 -14.683 -7.342 1.00 0.00 39 SER A O 6
ATOM 7716 N N . GLN A 1 40 ? -2.312 -16.934 -7.139 1.00 0.00 40 GLN A N 6
ATOM 7717 C CA . GLN A 1 40 ? -2.562 -16.908 -5.708 1.00 0.00 40 GLN A CA 6
ATOM 7718 C C . GLN A 1 40 ? -1.636 -15.899 -5.025 1.00 0.00 40 GLN A C 6
ATOM 7719 O O . GLN A 1 40 ? -0.498 -16.224 -4.687 1.00 0.00 40 GLN A O 6
ATOM 7731 N N . LEU A 1 41 ? -2.158 -14.694 -4.844 1.00 0.00 41 LEU A N 6
ATOM 7732 C CA . LEU A 1 41 ? -1.392 -13.636 -4.208 1.00 0.00 41 LEU A CA 6
ATOM 7733 C C . LEU A 1 41 ? -2.335 -12.750 -3.392 1.00 0.00 41 LEU A C 6
ATOM 7734 O O . LEU A 1 41 ? -3.425 -13.178 -3.015 1.00 0.00 41 LEU A O 6
ATOM 7749 N N . GLY A 1 42 ? -1.881 -11.530 -3.143 1.00 0.00 42 GLY A N 6
ATOM 7750 C CA . GLY A 1 42 ? -2.672 -10.579 -2.379 1.00 0.00 42 GLY A CA 6
ATOM 7751 C C . GLY A 1 42 ? -2.069 -9.175 -2.458 1.00 0.00 42 GLY A C 6
ATOM 7752 O O . GLY A 1 42 ? -1.129 -8.942 -3.217 1.00 0.00 42 GLY A O 6
ATOM 7756 N N . ILE A 1 43 ? -2.634 -8.277 -1.665 1.00 0.00 43 ILE A N 6
ATOM 7757 C CA . ILE A 1 43 ? -2.163 -6.903 -1.636 1.00 0.00 43 ILE A CA 6
ATOM 7758 C C . ILE A 1 43 ? -1.124 -6.747 -0.524 1.00 0.00 43 ILE A C 6
ATOM 7759 O O . ILE A 1 43 ? -1.410 -7.017 0.641 1.00 0.00 43 ILE A O 6
ATOM 7774 N N . PHE A 1 44 ? 0.062 -6.313 -0.924 1.00 0.00 44 PHE A N 6
ATOM 7775 C CA . PHE A 1 44 ? 1.146 -6.118 0.025 1.00 0.00 44 PHE A CA 6
ATOM 7776 C C . PHE A 1 44 ? 1.829 -4.766 -0.194 1.00 0.00 44 PHE A C 6
ATOM 7777 O O . PHE A 1 44 ? 1.929 -4.293 -1.325 1.00 0.00 44 PHE A O 6
ATOM 7793 N N . ILE A 1 45 ? 2.282 -4.184 0.906 1.00 0.00 45 ILE A N 6
ATOM 7794 C CA . ILE A 1 45 ? 2.953 -2.896 0.850 1.00 0.00 45 ILE A CA 6
ATOM 7795 C C . ILE A 1 45 ? 4.204 -3.017 -0.023 1.00 0.00 45 ILE A C 6
ATOM 7796 O O . ILE A 1 45 ? 5.300 -3.250 0.485 1.00 0.00 45 ILE A O 6
ATOM 7811 N N . SER A 1 46 ? 3.999 -2.851 -1.322 1.00 0.00 46 SER A N 6
ATOM 7812 C CA . SER A 1 46 ? 5.097 -2.937 -2.270 1.00 0.00 46 SER A CA 6
ATOM 7813 C C . SER A 1 46 ? 6.254 -2.045 -1.814 1.00 0.00 46 SER A C 6
ATOM 7814 O O . SER A 1 46 ? 7.361 -2.528 -1.584 1.00 0.00 46 SER A O 6
ATOM 7821 N N . LYS A 1 47 ? 5.956 -0.759 -1.699 1.00 0.00 47 LYS A N 6
ATOM 7822 C CA . LYS A 1 47 ? 6.957 0.206 -1.275 1.00 0.00 47 LYS A CA 6
ATOM 7823 C C . LYS A 1 47 ? 6.286 1.297 -0.440 1.00 0.00 47 LYS A C 6
ATOM 7824 O O . LYS A 1 47 ? 5.076 1.498 -0.531 1.00 0.00 47 LYS A O 6
ATOM 7839 N N . VAL A 1 48 ? 7.101 1.974 0.356 1.00 0.00 48 VAL A N 6
ATOM 7840 C CA . VAL A 1 48 ? 6.602 3.040 1.207 1.00 0.00 48 VAL A CA 6
ATOM 7841 C C . VAL A 1 48 ? 7.512 4.263 1.073 1.00 0.00 48 VAL A C 6
ATOM 7842 O O . VAL A 1 48 ? 8.735 4.139 1.123 1.00 0.00 48 VAL A O 6
ATOM 7855 N N . ILE A 1 49 ? 6.880 5.416 0.905 1.00 0.00 49 ILE A N 6
ATOM 7856 C CA . ILE A 1 49 ? 7.618 6.660 0.763 1.00 0.00 49 ILE A CA 6
ATOM 7857 C C . ILE A 1 49 ? 8.330 6.978 2.079 1.00 0.00 49 ILE A C 6
ATOM 7858 O O . ILE A 1 49 ? 7.707 6.990 3.140 1.00 0.00 49 ILE A O 6
ATOM 7873 N N . PRO A 1 50 ? 9.660 7.235 1.964 1.00 0.00 50 PRO A N 6
ATOM 7874 C CA . PRO A 1 50 ? 10.464 7.552 3.133 1.00 0.00 50 PRO A CA 6
ATOM 7875 C C . PRO A 1 50 ? 10.195 8.980 3.613 1.00 0.00 50 PRO A C 6
ATOM 7876 O O . PRO A 1 50 ? 11.116 9.788 3.718 1.00 0.00 50 PRO A O 6
ATOM 7884 N N . ASP A 1 51 ? 8.927 9.247 3.892 1.00 0.00 51 ASP A N 6
ATOM 7885 C CA . ASP A 1 51 ? 8.524 10.562 4.357 1.00 0.00 51 ASP A CA 6
ATOM 7886 C C . ASP A 1 51 ? 7.051 10.793 4.011 1.00 0.00 51 ASP A C 6
ATOM 7887 O O . ASP A 1 51 ? 6.701 11.819 3.429 1.00 0.00 51 ASP A O 6
ATOM 7895 N N . SER A 1 52 ? 6.230 9.823 4.382 1.00 0.00 52 SER A N 6
ATOM 7896 C CA . SER A 1 52 ? 4.804 9.907 4.117 1.00 0.00 52 SER A CA 6
ATOM 7897 C C . SER A 1 52 ? 4.015 9.523 5.371 1.00 0.00 52 SER A C 6
ATOM 7898 O O . SER A 1 52 ? 4.600 9.268 6.422 1.00 0.00 52 SER A O 6
ATOM 7905 N N . ASP A 1 53 ? 2.699 9.493 5.217 1.00 0.00 53 ASP A N 6
ATOM 7906 C CA . ASP A 1 53 ? 1.824 9.144 6.323 1.00 0.00 53 ASP A CA 6
ATOM 7907 C C . ASP A 1 53 ? 2.012 7.666 6.670 1.00 0.00 53 ASP A C 6
ATOM 7908 O O . ASP A 1 53 ? 1.983 7.291 7.841 1.00 0.00 53 ASP A O 6
ATOM 7916 N N . ALA A 1 54 ? 2.201 6.866 5.631 1.00 0.00 54 ALA A N 6
ATOM 7917 C CA . ALA A 1 54 ? 2.394 5.438 5.810 1.00 0.00 54 ALA A CA 6
ATOM 7918 C C . ALA A 1 54 ? 3.660 5.198 6.635 1.00 0.00 54 ALA A C 6
ATOM 7919 O O . ALA A 1 54 ? 3.628 4.485 7.636 1.00 0.00 54 ALA A O 6
ATOM 7926 N N . HIS A 1 55 ? 4.746 5.808 6.184 1.00 0.00 55 HIS A N 6
ATOM 7927 C CA . HIS A 1 55 ? 6.021 5.670 6.868 1.00 0.00 55 HIS A CA 6
ATOM 7928 C C . HIS A 1 55 ? 5.830 5.916 8.365 1.00 0.00 55 HIS A C 6
ATOM 7929 O O . HIS A 1 55 ? 6.577 5.386 9.185 1.00 0.00 55 HIS A O 6
ATOM 7942 N N . ARG A 1 56 ? 4.825 6.723 8.676 1.00 0.00 56 ARG A N 6
ATOM 7943 C CA . ARG A 1 56 ? 4.526 7.046 10.060 1.00 0.00 56 ARG A CA 6
ATOM 7944 C C . ARG A 1 56 ? 3.427 6.124 10.595 1.00 0.00 56 ARG A C 6
ATOM 7945 O O . ARG A 1 56 ? 3.401 5.809 11.783 1.00 0.00 56 ARG A O 6
ATOM 7963 N N . ALA A 1 57 ? 2.547 5.719 9.691 1.00 0.00 57 ALA A N 6
ATOM 7964 C CA . ALA A 1 57 ? 1.449 4.840 10.057 1.00 0.00 57 ALA A CA 6
ATOM 7965 C C . ALA A 1 57 ? 2.013 3.539 10.632 1.00 0.00 57 ALA A C 6
ATOM 7966 O O . ALA A 1 57 ? 1.328 2.835 11.371 1.00 0.00 57 ALA A O 6
ATOM 7973 N N . GLY A 1 58 ? 3.257 3.260 10.271 1.00 0.00 58 GLY A N 6
ATOM 7974 C CA . GLY A 1 58 ? 3.921 2.056 10.742 1.00 0.00 58 GLY A CA 6
ATOM 7975 C C . GLY A 1 58 ? 3.938 0.980 9.655 1.00 0.00 58 GLY A C 6
ATOM 7976 O O . GLY A 1 58 ? 4.141 -0.198 9.947 1.00 0.00 58 GLY A O 6
ATOM 7980 N N . LEU A 1 59 ? 3.723 1.422 8.425 1.00 0.00 59 LEU A N 6
ATOM 7981 C CA . LEU A 1 59 ? 3.711 0.510 7.293 1.00 0.00 59 LEU A CA 6
ATOM 7982 C C . LEU A 1 59 ? 5.125 -0.031 7.066 1.00 0.00 59 LEU A C 6
ATOM 7983 O O . LEU A 1 59 ? 6.104 0.697 7.220 1.00 0.00 59 LEU A O 6
ATOM 7998 N N . GLN A 1 60 ? 5.185 -1.303 6.702 1.00 0.00 60 GLN A N 6
ATOM 7999 C CA . GLN A 1 60 ? 6.462 -1.950 6.451 1.00 0.00 60 GLN A CA 6
ATOM 8000 C C . GLN A 1 60 ? 6.347 -2.909 5.264 1.00 0.00 60 GLN A C 6
ATOM 8001 O O . GLN A 1 60 ? 5.433 -3.731 5.211 1.00 0.00 60 GLN A O 6
ATOM 8013 N N . GLU A 1 61 ? 7.288 -2.773 4.341 1.00 0.00 61 GLU A N 6
ATOM 8014 C CA . GLU A 1 61 ? 7.304 -3.616 3.159 1.00 0.00 61 GLU A CA 6
ATOM 8015 C C . GLU A 1 61 ? 7.109 -5.083 3.550 1.00 0.00 61 GLU A C 6
ATOM 8016 O O . GLU A 1 61 ? 8.027 -5.717 4.067 1.00 0.00 61 GLU A O 6
ATOM 8026 N N . GLY A 1 62 ? 5.908 -5.577 3.287 1.00 0.00 62 GLY A N 6
ATOM 8027 C CA . GLY A 1 62 ? 5.582 -6.957 3.605 1.00 0.00 62 GLY A CA 6
ATOM 8028 C C . GLY A 1 62 ? 4.214 -7.053 4.284 1.00 0.00 62 GLY A C 6
ATOM 8029 O O . GLY A 1 62 ? 3.523 -8.063 4.154 1.00 0.00 62 GLY A O 6
ATOM 8033 N N . ASP A 1 63 ? 3.864 -5.992 4.994 1.00 0.00 63 ASP A N 6
ATOM 8034 C CA . ASP A 1 63 ? 2.592 -5.944 5.693 1.00 0.00 63 ASP A CA 6
ATOM 8035 C C . ASP A 1 63 ? 1.465 -6.283 4.716 1.00 0.00 63 ASP A C 6
ATOM 8036 O O . ASP A 1 63 ? 1.071 -5.447 3.903 1.00 0.00 63 ASP A O 6
ATOM 8044 N N . GLN A 1 64 ? 0.977 -7.509 4.826 1.00 0.00 64 GLN A N 6
ATOM 8045 C CA . GLN A 1 64 ? -0.097 -7.969 3.962 1.00 0.00 64 GLN A CA 6
ATOM 8046 C C . GLN A 1 64 ? -1.383 -7.193 4.255 1.00 0.00 64 GLN A C 6
ATOM 8047 O O . GLN A 1 64 ? -1.827 -7.129 5.401 1.00 0.00 64 GLN A O 6
ATOM 8059 N N . VAL A 1 65 ? -1.945 -6.623 3.200 1.00 0.00 65 VAL A N 6
ATOM 8060 C CA . VAL A 1 65 ? -3.171 -5.854 3.329 1.00 0.00 65 VAL A CA 6
ATOM 8061 C C . VAL A 1 65 ? -4.371 -6.802 3.279 1.00 0.00 65 VAL A C 6
ATOM 8062 O O . VAL A 1 65 ? -4.923 -7.053 2.210 1.00 0.00 65 VAL A O 6
ATOM 8075 N N . LEU A 1 66 ? -4.738 -7.302 4.450 1.00 0.00 66 LEU A N 6
ATOM 8076 C CA . LEU A 1 66 ? -5.862 -8.217 4.553 1.00 0.00 66 LEU A CA 6
ATOM 8077 C C . LEU A 1 66 ? -7.062 -7.629 3.809 1.00 0.00 66 LEU A C 6
ATOM 8078 O O . LEU A 1 66 ? -7.483 -8.162 2.784 1.00 0.00 66 LEU A O 6
ATOM 8093 N N . ALA A 1 67 ? -7.581 -6.538 4.355 1.00 0.00 67 ALA A N 6
ATOM 8094 C CA . ALA A 1 67 ? -8.724 -5.873 3.756 1.00 0.00 67 ALA A CA 6
ATOM 8095 C C . ALA A 1 67 ? -8.575 -4.359 3.927 1.00 0.00 67 ALA A C 6
ATOM 8096 O O . ALA A 1 67 ? -7.842 -3.899 4.802 1.00 0.00 67 ALA A O 6
ATOM 8103 N N . VAL A 1 68 ? -9.284 -3.627 3.080 1.00 0.00 68 VAL A N 6
ATOM 8104 C CA . VAL A 1 68 ? -9.239 -2.176 3.127 1.00 0.00 68 VAL A CA 6
ATOM 8105 C C . VAL A 1 68 ? -10.664 -1.630 3.253 1.00 0.00 68 VAL A C 6
ATOM 8106 O O . VAL A 1 68 ? -11.517 -1.914 2.414 1.00 0.00 68 VAL A O 6
ATOM 8119 N N . ASN A 1 69 ? -10.876 -0.857 4.307 1.00 0.00 69 ASN A N 6
ATOM 8120 C CA . ASN A 1 69 ? -12.181 -0.269 4.554 1.00 0.00 69 ASN A CA 6
ATOM 8121 C C . ASN A 1 69 ? -13.237 -1.376 4.583 1.00 0.00 69 ASN A C 6
ATOM 8122 O O . ASN A 1 69 ? -14.396 -1.144 4.242 1.00 0.00 69 ASN A O 6
ATOM 8132 N N . ASP A 1 70 ? -12.798 -2.557 4.993 1.00 0.00 70 ASP A N 6
ATOM 8133 C CA . ASP A 1 70 ? -13.690 -3.702 5.071 1.00 0.00 70 ASP A CA 6
ATOM 8134 C C . ASP A 1 70 ? -13.900 -4.276 3.669 1.00 0.00 70 ASP A C 6
ATOM 8135 O O . ASP A 1 70 ? -14.939 -4.870 3.387 1.00 0.00 70 ASP A O 6
ATOM 8143 N N . VAL A 1 71 ? -12.897 -4.079 2.827 1.00 0.00 71 VAL A N 6
ATOM 8144 C CA . VAL A 1 71 ? -12.958 -4.569 1.461 1.00 0.00 71 VAL A CA 6
ATOM 8145 C C . VAL A 1 71 ? -11.905 -5.663 1.269 1.00 0.00 71 VAL A C 6
ATOM 8146 O O . VAL A 1 71 ? -10.715 -5.425 1.467 1.00 0.00 71 VAL A O 6
ATOM 8159 N N . ASP A 1 72 ? -12.382 -6.838 0.886 1.00 0.00 72 ASP A N 6
ATOM 8160 C CA . ASP A 1 72 ? -11.497 -7.969 0.664 1.00 0.00 72 ASP A CA 6
ATOM 8161 C C . ASP A 1 72 ? -10.451 -7.594 -0.388 1.00 0.00 72 ASP A C 6
ATOM 8162 O O . ASP A 1 72 ? -10.787 -7.363 -1.548 1.00 0.00 72 ASP A O 6
ATOM 8170 N N . PHE A 1 73 ? -9.203 -7.546 0.056 1.00 0.00 73 PHE A N 6
ATOM 8171 C CA . PHE A 1 73 ? -8.106 -7.202 -0.833 1.00 0.00 73 PHE A CA 6
ATOM 8172 C C . PHE A 1 73 ? -7.314 -8.449 -1.232 1.00 0.00 73 PHE A C 6
ATOM 8173 O O . PHE A 1 73 ? -6.538 -8.417 -2.185 1.00 0.00 73 PHE A O 6
ATOM 8189 N N . GLN A 1 74 ? -7.537 -9.518 -0.482 1.00 0.00 74 GLN A N 6
ATOM 8190 C CA . GLN A 1 74 ? -6.854 -10.773 -0.746 1.00 0.00 74 GLN A CA 6
ATOM 8191 C C . GLN A 1 74 ? -6.803 -11.044 -2.251 1.00 0.00 74 GLN A C 6
ATOM 8192 O O . GLN A 1 74 ? -5.886 -11.708 -2.735 1.00 0.00 74 GLN A O 6
ATOM 8204 N N . ASP A 1 75 ? -7.797 -10.516 -2.950 1.00 0.00 75 ASP A N 6
ATOM 8205 C CA . ASP A 1 75 ? -7.876 -10.691 -4.389 1.00 0.00 75 ASP A CA 6
ATOM 8206 C C . ASP A 1 75 ? -8.588 -9.486 -5.008 1.00 0.00 75 ASP A C 6
ATOM 8207 O O . ASP A 1 75 ? -9.815 -9.462 -5.094 1.00 0.00 75 ASP A O 6
ATOM 8215 N N . ILE A 1 76 ? -7.787 -8.516 -5.422 1.00 0.00 76 ILE A N 6
ATOM 8216 C CA . ILE A 1 76 ? -8.325 -7.310 -6.030 1.00 0.00 76 ILE A CA 6
ATOM 8217 C C . ILE A 1 76 ? -7.304 -6.744 -7.019 1.00 0.00 76 ILE A C 6
ATOM 8218 O O . ILE A 1 76 ? -6.114 -7.039 -6.925 1.00 0.00 76 ILE A O 6
ATOM 8233 N N . GLU A 1 77 ? -7.807 -5.939 -7.944 1.00 0.00 77 GLU A N 6
ATOM 8234 C CA . GLU A 1 77 ? -6.953 -5.329 -8.950 1.00 0.00 77 GLU A CA 6
ATOM 8235 C C . GLU A 1 77 ? -6.112 -4.214 -8.325 1.00 0.00 77 GLU A C 6
ATOM 8236 O O . GLU A 1 77 ? -6.631 -3.385 -7.578 1.00 0.00 77 GLU A O 6
ATOM 8246 N N . HIS A 1 78 ? -4.829 -4.229 -8.655 1.00 0.00 78 HIS A N 6
ATOM 8247 C CA . HIS A 1 78 ? -3.911 -3.229 -8.136 1.00 0.00 78 HIS A CA 6
ATOM 8248 C C . HIS A 1 78 ? -4.563 -1.846 -8.210 1.00 0.00 78 HIS A C 6
ATOM 8249 O O . HIS A 1 78 ? -4.686 -1.159 -7.197 1.00 0.00 78 HIS A O 6
ATOM 8262 N N . SER A 1 79 ? -4.964 -1.481 -9.418 1.00 0.00 79 SER A N 6
ATOM 8263 C CA . SER A 1 79 ? -5.599 -0.192 -9.638 1.00 0.00 79 SER A CA 6
ATOM 8264 C C . SER A 1 79 ? -6.702 0.030 -8.601 1.00 0.00 79 SER A C 6
ATOM 8265 O O . SER A 1 79 ? -6.711 1.047 -7.909 1.00 0.00 79 SER A O 6
ATOM 8272 N N . LYS A 1 80 ? -7.605 -0.937 -8.528 1.00 0.00 80 LYS A N 6
ATOM 8273 C CA . LYS A 1 80 ? -8.710 -0.859 -7.587 1.00 0.00 80 LYS A CA 6
ATOM 8274 C C . LYS A 1 80 ? -8.166 -0.531 -6.195 1.00 0.00 80 LYS A C 6
ATOM 8275 O O . LYS A 1 80 ? -8.594 0.438 -5.570 1.00 0.00 80 LYS A O 6
ATOM 8290 N N . ALA A 1 81 ? -7.232 -1.358 -5.750 1.00 0.00 81 ALA A N 6
ATOM 8291 C CA . ALA A 1 81 ? -6.625 -1.169 -4.443 1.00 0.00 81 ALA A CA 6
ATOM 8292 C C . ALA A 1 81 ? -6.227 0.300 -4.278 1.00 0.00 81 ALA A C 6
ATOM 8293 O O . ALA A 1 81 ? -6.575 0.932 -3.282 1.00 0.00 81 ALA A O 6
ATOM 8300 N N . VAL A 1 82 ? -5.505 0.798 -5.271 1.00 0.00 82 VAL A N 6
ATOM 8301 C CA . VAL A 1 82 ? -5.056 2.179 -5.248 1.00 0.00 82 VAL A CA 6
ATOM 8302 C C . VAL A 1 82 ? -6.273 3.107 -5.261 1.00 0.00 82 VAL A C 6
ATOM 8303 O O . VAL A 1 82 ? -6.442 3.926 -4.360 1.00 0.00 82 VAL A O 6
ATOM 8316 N N . GLU A 1 83 ? -7.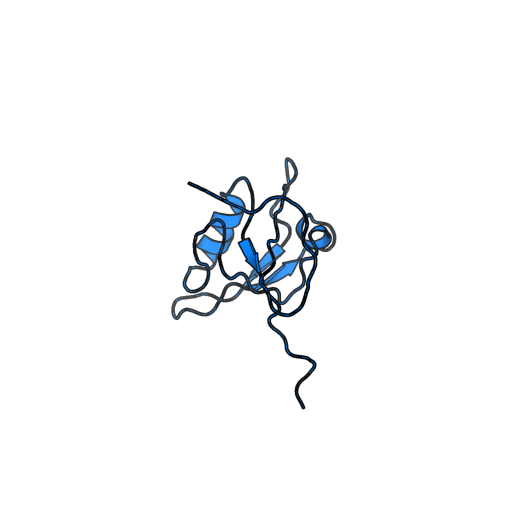087 2.947 -6.293 1.00 0.00 83 GLU A N 6
ATOM 8317 C CA . GLU A 1 83 ? -8.283 3.760 -6.435 1.00 0.00 83 GLU A CA 6
ATOM 8318 C C . GLU A 1 83 ? -9.062 3.792 -5.119 1.00 0.00 83 GLU A C 6
ATOM 8319 O O . GLU A 1 83 ? -9.299 4.861 -4.559 1.00 0.00 83 GLU A O 6
ATOM 8329 N N . ILE A 1 84 ? -9.442 2.607 -4.663 1.00 0.00 84 ILE A N 6
ATOM 8330 C CA . ILE A 1 84 ? -10.189 2.486 -3.422 1.00 0.00 84 ILE A CA 6
ATOM 8331 C C . ILE A 1 84 ? -9.609 3.451 -2.387 1.00 0.00 84 ILE A C 6
ATOM 8332 O O . ILE A 1 84 ? -10.266 4.415 -1.995 1.00 0.00 84 ILE A O 6
ATOM 8347 N N . LEU A 1 85 ? -8.385 3.158 -1.972 1.00 0.00 85 LEU A N 6
ATOM 8348 C CA . LEU A 1 85 ? -7.710 3.988 -0.989 1.00 0.00 85 LEU A CA 6
ATOM 8349 C C . LEU A 1 85 ? -7.941 5.462 -1.327 1.00 0.00 85 LEU A C 6
ATOM 8350 O O . LEU A 1 85 ? -8.414 6.227 -0.488 1.00 0.00 85 LEU A O 6
ATOM 8365 N N . LYS A 1 86 ? -7.595 5.816 -2.556 1.00 0.00 86 LYS A N 6
ATOM 8366 C CA . LYS A 1 86 ? -7.760 7.184 -3.014 1.00 0.00 86 LYS A CA 6
ATOM 8367 C C . LYS A 1 86 ? -9.200 7.634 -2.761 1.00 0.00 86 LYS A C 6
ATOM 8368 O O . LYS A 1 86 ? -9.443 8.520 -1.944 1.00 0.00 86 LYS A O 6
ATOM 8383 N N . THR A 1 87 ? -10.118 7.001 -3.477 1.00 0.00 87 THR A N 6
ATOM 8384 C CA . THR A 1 87 ? -11.528 7.324 -3.340 1.00 0.00 87 THR A CA 6
ATOM 8385 C C . THR A 1 87 ? -11.946 7.274 -1.870 1.00 0.00 87 THR A C 6
ATOM 8386 O O . THR A 1 87 ? -12.958 7.861 -1.488 1.00 0.00 87 THR A O 6
ATOM 8397 N N . ALA A 1 88 ? -11.147 6.569 -1.084 1.00 0.00 88 ALA A N 6
ATOM 8398 C CA . ALA A 1 88 ? -11.421 6.434 0.337 1.00 0.00 88 ALA A CA 6
ATOM 8399 C C . ALA A 1 88 ? -10.772 7.599 1.089 1.00 0.00 88 ALA A C 6
ATOM 8400 O O . ALA A 1 88 ? -9.552 7.648 1.231 1.00 0.00 88 ALA A O 6
ATOM 8407 N N . ARG A 1 89 ? -11.619 8.507 1.550 1.00 0.00 89 ARG A N 6
ATOM 8408 C CA . ARG A 1 89 ? -11.144 9.667 2.285 1.00 0.00 89 ARG A CA 6
ATOM 8409 C C . ARG A 1 89 ? -10.197 9.236 3.407 1.00 0.00 89 ARG A C 6
ATOM 8410 O O . ARG A 1 89 ? -9.091 9.759 3.526 1.00 0.00 89 ARG A O 6
ATOM 8428 N N . GLU A 1 90 ? -10.667 8.284 4.200 1.00 0.00 90 GLU A N 6
ATOM 8429 C CA . GLU A 1 90 ? -9.876 7.775 5.307 1.00 0.00 90 GLU A CA 6
ATOM 8430 C C . GLU A 1 90 ? -9.487 6.317 5.057 1.00 0.00 90 GLU A C 6
ATOM 8431 O O . GLU A 1 90 ? -10.348 5.478 4.788 1.00 0.00 90 GLU A O 6
ATOM 8441 N N . ILE A 1 91 ? -8.192 6.057 5.152 1.00 0.00 91 ILE A N 6
ATOM 8442 C CA . ILE A 1 91 ? -7.680 4.714 4.940 1.00 0.00 91 ILE A CA 6
ATOM 8443 C C . ILE A 1 91 ? -7.663 3.962 6.272 1.00 0.00 91 ILE A C 6
ATOM 8444 O O . ILE A 1 91 ? -7.055 4.417 7.239 1.00 0.00 91 ILE A O 6
ATOM 8459 N N . SER A 1 92 ? -8.341 2.823 6.279 1.00 0.00 92 SER A N 6
ATOM 8460 C CA . SER A 1 92 ? -8.412 2.003 7.476 1.00 0.00 92 SER A CA 6
ATOM 8461 C C . SER A 1 92 ? -8.442 0.522 7.094 1.00 0.00 92 SER A C 6
ATOM 8462 O O . SER A 1 92 ? -9.454 -0.153 7.285 1.00 0.00 92 SER A O 6
ATOM 8469 N N . MET A 1 93 ? -7.320 0.058 6.564 1.00 0.00 93 MET A N 6
ATOM 8470 C CA . MET A 1 93 ? -7.204 -1.331 6.154 1.00 0.00 93 MET A CA 6
ATOM 8471 C C . MET A 1 93 ? -6.633 -2.190 7.284 1.00 0.00 93 MET A C 6
ATOM 8472 O O . MET A 1 93 ? -6.070 -1.666 8.243 1.00 0.00 93 MET A O 6
ATOM 8484 N N . ARG A 1 94 ? -6.799 -3.496 7.132 1.00 0.00 94 ARG A N 6
ATOM 8485 C CA . ARG A 1 94 ? -6.307 -4.434 8.128 1.00 0.00 94 ARG A CA 6
ATOM 8486 C C . ARG A 1 94 ? -5.094 -5.193 7.588 1.00 0.00 94 ARG A C 6
ATOM 8487 O O . ARG A 1 94 ? -5.113 -5.675 6.457 1.00 0.00 94 ARG A O 6
ATOM 8505 N N . VAL A 1 95 ? -4.070 -5.278 8.423 1.00 0.00 95 VAL A N 6
ATOM 8506 C CA . VAL A 1 95 ? -2.850 -5.971 8.045 1.00 0.00 95 VAL A CA 6
ATOM 8507 C C . VAL A 1 95 ? -2.491 -6.992 9.126 1.00 0.00 95 VAL A C 6
ATOM 8508 O O . VAL A 1 95 ? -3.125 -7.035 10.180 1.00 0.00 95 VAL A O 6
ATOM 8521 N N . ARG A 1 96 ? -1.477 -7.791 8.828 1.00 0.00 96 ARG A N 6
ATOM 8522 C CA . ARG A 1 96 ? -1.027 -8.810 9.761 1.00 0.00 96 ARG A CA 6
ATOM 8523 C C . ARG A 1 96 ? 0.472 -9.062 9.589 1.00 0.00 96 ARG A C 6
ATOM 8524 O O . ARG A 1 96 ? 0.992 -9.001 8.476 1.00 0.00 96 ARG A O 6
ATOM 8542 N N . PHE A 1 97 ? 1.125 -9.341 10.707 1.00 0.00 97 PHE A N 6
ATOM 8543 C CA . PHE A 1 97 ? 2.554 -9.604 10.694 1.00 0.00 97 PHE A CA 6
ATOM 8544 C C . PHE A 1 97 ? 2.895 -10.736 9.722 1.00 0.00 97 PHE A C 6
ATOM 8545 O O . PHE A 1 97 ? 2.854 -11.908 10.089 1.00 0.00 97 PHE A O 6
ATOM 8561 N N . PHE A 1 98 ? 3.223 -10.343 8.499 1.00 0.00 98 PHE A N 6
ATOM 8562 C CA . PHE A 1 98 ? 3.571 -11.309 7.472 1.00 0.00 98 PHE A CA 6
ATOM 8563 C C . PHE A 1 98 ? 5.067 -11.630 7.504 1.00 0.00 98 PHE A C 6
ATOM 8564 O O . PHE A 1 98 ? 5.791 -11.324 6.558 1.00 0.00 98 PHE A O 6
ATOM 8580 N N . SER A 1 99 ? 5.484 -12.243 8.601 1.00 0.00 99 SER A N 6
ATOM 8581 C CA . SER A 1 99 ? 6.881 -12.608 8.770 1.00 0.00 99 SER A CA 6
ATOM 8582 C C . SER A 1 99 ? 7.726 -11.354 8.999 1.00 0.00 99 SER A C 6
ATOM 8583 O O . SER A 1 99 ? 8.053 -11.021 10.137 1.00 0.00 99 SER A O 6
ATOM 8590 N N . GLY A 1 100 ? 8.057 -10.691 7.901 1.00 0.00 100 GLY A N 6
ATOM 8591 C CA . GLY A 1 100 ? 8.858 -9.481 7.968 1.00 0.00 100 GLY A CA 6
ATOM 8592 C C . GLY A 1 100 ? 9.822 -9.395 6.784 1.00 0.00 100 GLY A C 6
ATOM 8593 O O . GLY A 1 100 ? 9.510 -9.862 5.689 1.00 0.00 100 GLY A O 6
ATOM 8597 N N . PRO A 1 101 ? 11.005 -8.780 7.049 1.00 0.00 101 PRO A N 6
ATOM 8598 C CA . PRO A 1 101 ? 12.017 -8.625 6.018 1.00 0.00 101 PRO A CA 6
ATOM 8599 C C . PRO A 1 101 ? 12.729 -9.953 5.747 1.00 0.00 101 PRO A C 6
ATOM 8600 O O . PRO A 1 101 ? 12.515 -10.933 6.459 1.00 0.00 101 PRO A O 6
ATOM 8608 N N . SER A 1 102 ? 13.562 -9.941 4.717 1.00 0.00 102 SER A N 6
ATOM 8609 C CA . SER A 1 102 ? 14.307 -11.131 4.343 1.00 0.00 102 SER A CA 6
ATOM 8610 C C . SER A 1 102 ? 15.768 -10.770 4.069 1.00 0.00 102 SER A C 6
ATOM 8611 O O . SER A 1 102 ? 16.676 -11.341 4.672 1.00 0.00 102 SER A O 6
ATOM 8618 N N . SER A 1 103 ? 15.950 -9.824 3.160 1.00 0.00 103 SER A N 6
ATOM 8619 C CA . SER A 1 103 ? 17.285 -9.379 2.799 1.00 0.00 103 SER A CA 6
ATOM 8620 C C . SER A 1 103 ? 17.306 -7.857 2.642 1.00 0.00 103 SER A C 6
ATOM 8621 O O . SER A 1 103 ? 16.663 -7.315 1.744 1.00 0.00 103 SER A O 6
ATOM 8628 N N . GLY A 1 104 ? 18.051 -7.212 3.527 1.00 0.00 104 GLY A N 6
ATOM 8629 C CA . GLY A 1 104 ? 18.164 -5.764 3.497 1.00 0.00 104 GLY A CA 6
ATOM 8630 C C . GLY A 1 104 ? 19.329 -5.286 4.365 1.00 0.00 104 GLY A C 6
ATOM 8631 O O . GLY A 1 104 ? 19.201 -5.187 5.584 1.00 0.00 104 GLY A O 6
ATOM 8635 N N . GLY A 1 1 ? -27.972 13.107 25.519 1.00 0.00 1 GLY A N 7
ATOM 8636 C CA . GLY A 1 1 ? -27.735 11.974 26.397 1.00 0.00 1 GLY A CA 7
ATOM 8637 C C . GLY A 1 1 ? -26.245 11.819 26.702 1.00 0.00 1 GLY A C 7
ATOM 8638 O O . GLY A 1 1 ? -25.479 12.775 26.581 1.00 0.00 1 GLY A O 7
ATOM 8642 N N . SER A 1 2 ? -25.875 10.608 27.094 1.00 0.00 2 SER A N 7
ATOM 8643 C CA . SER A 1 2 ? -24.489 10.316 27.417 1.00 0.00 2 SER A CA 7
ATOM 8644 C C . SER A 1 2 ? -24.281 8.803 27.513 1.00 0.00 2 SER A C 7
ATOM 8645 O O . SER A 1 2 ? -24.905 8.138 28.339 1.00 0.00 2 SER A O 7
ATOM 8652 N N . SER A 1 3 ? -23.402 8.304 26.657 1.00 0.00 3 SER A N 7
ATOM 8653 C CA . SER A 1 3 ? -23.105 6.882 26.634 1.00 0.00 3 SER A CA 7
ATOM 8654 C C . SER A 1 3 ? -21.673 6.639 27.117 1.00 0.00 3 SER A C 7
ATOM 8655 O O . SER A 1 3 ? -20.817 7.514 26.997 1.00 0.00 3 SER A O 7
ATOM 8662 N N . GLY A 1 4 ? -21.458 5.447 27.654 1.00 0.00 4 GLY A N 7
ATOM 8663 C CA . GLY A 1 4 ? -20.145 5.078 28.155 1.00 0.00 4 GLY A CA 7
ATOM 8664 C C . GLY A 1 4 ? -19.687 3.743 27.563 1.00 0.00 4 GLY A C 7
ATOM 8665 O O . GLY A 1 4 ? -20.341 2.719 27.752 1.00 0.00 4 GLY A O 7
ATOM 8669 N N . SER A 1 5 ? -18.566 3.798 26.858 1.00 0.00 5 SER A N 7
ATOM 8670 C CA . SER A 1 5 ? -18.013 2.607 26.238 1.00 0.00 5 SER A CA 7
ATOM 8671 C C . SER A 1 5 ? -17.304 1.750 27.289 1.00 0.00 5 SER A C 7
ATOM 8672 O O . SER A 1 5 ? -16.525 2.263 28.090 1.00 0.00 5 SER A O 7
ATOM 8679 N N . SER A 1 6 ? -17.602 0.460 27.253 1.00 0.00 6 SER A N 7
ATOM 8680 C CA . SER A 1 6 ? -17.003 -0.473 28.193 1.00 0.00 6 SER A CA 7
ATOM 8681 C C . SER A 1 6 ? -16.902 -1.862 27.559 1.00 0.00 6 SER A C 7
ATOM 8682 O O . SER A 1 6 ? -17.916 -2.463 27.207 1.00 0.00 6 SER A O 7
ATOM 8689 N N . GLY A 1 7 ? -15.669 -2.331 27.433 1.00 0.00 7 GLY A N 7
ATOM 8690 C CA . GLY A 1 7 ? -15.422 -3.638 26.848 1.00 0.00 7 GLY A CA 7
ATOM 8691 C C . GLY A 1 7 ? -13.965 -3.774 26.405 1.00 0.00 7 GLY A C 7
ATOM 8692 O O . GLY A 1 7 ? -13.066 -3.880 27.238 1.00 0.00 7 GLY A O 7
ATOM 8696 N N . ASN A 1 8 ? -13.775 -3.766 25.093 1.00 0.00 8 ASN A N 7
ATOM 8697 C CA . ASN A 1 8 ? -12.441 -3.886 24.529 1.00 0.00 8 ASN A CA 7
ATOM 8698 C C . ASN A 1 8 ? -11.580 -2.718 25.014 1.00 0.00 8 ASN A C 7
ATOM 8699 O O . ASN A 1 8 ? -12.034 -1.576 25.040 1.00 0.00 8 ASN A O 7
ATOM 8709 N N . ASN A 1 9 ? -10.351 -3.047 25.386 1.00 0.00 9 ASN A N 7
ATOM 8710 C CA . ASN A 1 9 ? -9.421 -2.040 25.870 1.00 0.00 9 ASN A CA 7
ATOM 8711 C C . ASN A 1 9 ? -7.994 -2.449 25.499 1.00 0.00 9 ASN A C 7
ATOM 8712 O O . ASN A 1 9 ? -7.294 -1.716 24.803 1.00 0.00 9 ASN A O 7
ATOM 8722 N N . GLU A 1 10 ? -7.605 -3.621 25.981 1.00 0.00 10 GLU A N 7
ATOM 8723 C CA . GLU A 1 10 ? -6.275 -4.137 25.709 1.00 0.00 10 GLU A CA 7
ATOM 8724 C C . GLU A 1 10 ? -6.237 -5.650 25.933 1.00 0.00 10 GLU A C 7
ATOM 8725 O O . GLU A 1 10 ? -5.925 -6.111 27.030 1.00 0.00 10 GLU A O 7
ATOM 8735 N N . LEU A 1 11 ? -6.558 -6.381 24.876 1.00 0.00 11 LEU A N 7
ATOM 8736 C CA . LEU A 1 11 ? -6.564 -7.832 24.943 1.00 0.00 11 LEU A CA 7
ATOM 8737 C C . LEU A 1 11 ? -6.169 -8.404 23.580 1.00 0.00 11 LEU A C 7
ATOM 8738 O O . LEU A 1 11 ? -7.027 -8.824 22.806 1.00 0.00 11 LEU A O 7
ATOM 8753 N N . THR A 1 12 ? -4.868 -8.401 23.329 1.00 0.00 12 THR A N 7
ATOM 8754 C CA . THR A 1 12 ? -4.349 -8.913 22.072 1.00 0.00 12 THR A CA 7
ATOM 8755 C C . THR A 1 12 ? -3.337 -10.031 22.331 1.00 0.00 12 THR A C 7
ATOM 8756 O O . THR A 1 12 ? -2.993 -10.310 23.478 1.00 0.00 12 THR A O 7
ATOM 8767 N N . GLN A 1 13 ? -2.888 -10.642 21.244 1.00 0.00 13 GLN A N 7
ATOM 8768 C CA . GLN A 1 13 ? -1.922 -11.724 21.339 1.00 0.00 13 GLN A CA 7
ATOM 8769 C C . GLN A 1 13 ? -1.441 -12.131 19.944 1.00 0.00 13 GLN A C 7
ATOM 8770 O O . GLN A 1 13 ? -0.260 -12.412 19.747 1.00 0.00 13 GLN A O 7
ATOM 8782 N N . PHE A 1 14 ? -2.382 -12.148 19.011 1.00 0.00 14 PHE A N 7
ATOM 8783 C CA . PHE A 1 14 ? -2.070 -12.515 17.640 1.00 0.00 14 PHE A CA 7
ATOM 8784 C C . PHE A 1 14 ? -3.028 -11.836 16.659 1.00 0.00 14 PHE A C 7
ATOM 8785 O O . PHE A 1 14 ? -3.313 -12.375 15.591 1.00 0.00 14 PHE A O 7
ATOM 8801 N N . LEU A 1 15 ? -3.498 -10.662 17.056 1.00 0.00 15 LEU A N 7
ATOM 8802 C CA . LEU A 1 15 ? -4.418 -9.904 16.225 1.00 0.00 15 LEU A CA 7
ATOM 8803 C C . LEU A 1 15 ? -3.621 -8.974 15.309 1.00 0.00 15 LEU A C 7
ATOM 8804 O O . LEU A 1 15 ? -2.482 -8.625 15.613 1.00 0.00 15 LEU A O 7
ATOM 8819 N N . PRO A 1 16 ? -4.269 -8.588 14.177 1.00 0.00 16 PRO A N 7
ATOM 8820 C CA . PRO A 1 16 ? -3.633 -7.705 13.214 1.00 0.00 16 PRO A CA 7
ATOM 8821 C C . PRO A 1 16 ? -3.603 -6.264 13.730 1.00 0.00 16 PRO A C 7
ATOM 8822 O O . PRO A 1 16 ? -3.817 -6.020 14.916 1.00 0.00 16 PRO A O 7
ATOM 8830 N N . ARG A 1 17 ? -3.337 -5.347 12.811 1.00 0.00 17 ARG A N 7
ATOM 8831 C CA . ARG A 1 17 ? -3.275 -3.937 13.158 1.00 0.00 17 ARG A CA 7
ATOM 8832 C C . ARG A 1 17 ? -4.116 -3.114 12.179 1.00 0.00 17 ARG A C 7
ATOM 8833 O O . ARG A 1 17 ? -4.403 -3.564 11.071 1.00 0.00 17 ARG A O 7
ATOM 8851 N N . ILE A 1 18 ? -4.487 -1.922 12.624 1.00 0.00 18 ILE A N 7
ATOM 8852 C CA . ILE A 1 18 ? -5.287 -1.032 11.802 1.00 0.00 18 ILE A CA 7
ATOM 8853 C C . ILE A 1 18 ? -4.447 0.183 11.403 1.00 0.00 18 ILE A C 7
ATOM 8854 O O . ILE A 1 18 ? -4.218 1.077 12.216 1.00 0.00 18 ILE A O 7
ATOM 8869 N N . VAL A 1 19 ? -4.009 0.175 10.152 1.00 0.00 19 VAL A N 7
ATOM 8870 C CA . VAL A 1 19 ? -3.198 1.265 9.637 1.00 0.00 19 VAL A CA 7
ATOM 8871 C C . VAL A 1 19 ? -4.108 2.303 8.975 1.00 0.00 19 VAL A C 7
ATOM 8872 O O . VAL A 1 19 ? -4.476 2.158 7.811 1.00 0.00 19 VAL A O 7
ATOM 8885 N N . THR A 1 20 ? -4.443 3.326 9.747 1.00 0.00 20 THR A N 7
ATOM 8886 C CA . THR A 1 20 ? -5.302 4.387 9.251 1.00 0.00 20 THR A CA 7
ATOM 8887 C C . THR A 1 20 ? -4.464 5.586 8.803 1.00 0.00 20 THR A C 7
ATOM 8888 O O . THR A 1 20 ? -3.544 6.002 9.505 1.00 0.00 20 THR A O 7
ATOM 8899 N N . LEU A 1 21 ? -4.812 6.109 7.637 1.00 0.00 21 LEU A N 7
ATOM 8900 C CA . LEU A 1 21 ? -4.103 7.252 7.087 1.00 0.00 21 LEU A CA 7
ATOM 8901 C C . LEU A 1 21 ? -5.039 8.463 7.062 1.00 0.00 21 LEU A C 7
ATOM 8902 O O . LEU A 1 21 ? -6.252 8.312 6.928 1.00 0.00 21 LEU A O 7
ATOM 8917 N N . LYS A 1 22 ? -4.439 9.636 7.192 1.00 0.00 22 LYS A N 7
ATOM 8918 C CA . LYS A 1 22 ? -5.203 10.873 7.185 1.00 0.00 22 LYS A CA 7
ATOM 8919 C C . LYS A 1 22 ? -5.212 11.454 5.771 1.00 0.00 22 LYS A C 7
ATOM 8920 O O . LYS A 1 22 ? -5.753 12.535 5.543 1.00 0.00 22 LYS A O 7
ATOM 8935 N N . LYS A 1 23 ? -4.608 10.711 4.856 1.00 0.00 23 LYS A N 7
ATOM 8936 C CA . LYS A 1 23 ? -4.539 11.140 3.469 1.00 0.00 23 LYS A CA 7
ATOM 8937 C C . LYS A 1 23 ? -5.857 11.814 3.082 1.00 0.00 23 LYS A C 7
ATOM 8938 O O . LYS A 1 23 ? -6.909 11.176 3.086 1.00 0.00 23 LYS A O 7
ATOM 8953 N N . PRO A 1 24 ? -5.754 13.127 2.749 1.00 0.00 24 PRO A N 7
ATOM 8954 C CA . PRO A 1 24 ? -6.926 13.895 2.360 1.00 0.00 24 PRO A CA 7
ATOM 8955 C C . PRO A 1 24 ? -7.372 13.534 0.942 1.00 0.00 24 PRO A C 7
ATOM 8956 O O . PRO A 1 24 ? -6.597 12.979 0.166 1.00 0.00 24 PRO A O 7
ATOM 8964 N N . PRO A 1 25 ? -8.653 13.874 0.638 1.00 0.00 25 PRO A N 7
ATOM 8965 C CA . PRO A 1 25 ? -9.212 13.593 -0.673 1.00 0.00 25 PRO A CA 7
ATOM 8966 C C . PRO A 1 25 ? -8.669 14.566 -1.721 1.00 0.00 25 PRO A C 7
ATOM 8967 O O . PRO A 1 25 ? -9.438 15.248 -2.396 1.00 0.00 25 PRO A O 7
ATOM 8975 N N . GLY A 1 26 ? -7.349 14.599 -1.823 1.00 0.00 26 GLY A N 7
ATOM 8976 C CA . GLY A 1 26 ? -6.694 15.478 -2.778 1.00 0.00 26 GLY A CA 7
ATOM 8977 C C . GLY A 1 26 ? -5.198 15.594 -2.479 1.00 0.00 26 GLY A C 7
ATOM 8978 O O . GLY A 1 26 ? -4.626 16.679 -2.575 1.00 0.00 26 GLY A O 7
ATOM 8982 N N . ALA A 1 27 ? -4.608 14.464 -2.122 1.00 0.00 27 ALA A N 7
ATOM 8983 C CA . ALA A 1 27 ? -3.190 14.426 -1.809 1.00 0.00 27 ALA A CA 7
ATOM 8984 C C . ALA A 1 27 ? -2.563 13.185 -2.449 1.00 0.00 27 ALA A C 7
ATOM 8985 O O . ALA A 1 27 ? -3.152 12.580 -3.343 1.00 0.00 27 ALA A O 7
ATOM 8992 N N . GLN A 1 28 ? -1.378 12.845 -1.965 1.00 0.00 28 GLN A N 7
ATOM 8993 C CA . GLN A 1 28 ? -0.665 11.687 -2.480 1.00 0.00 28 GLN A CA 7
ATOM 8994 C C . GLN A 1 28 ? -0.602 10.587 -1.417 1.00 0.00 28 GLN A C 7
ATOM 8995 O O . GLN A 1 28 ? -0.210 10.840 -0.279 1.00 0.00 28 GLN A O 7
ATOM 9007 N N . LEU A 1 29 ? -0.995 9.391 -1.827 1.00 0.00 29 LEU A N 7
ATOM 9008 C CA . LEU A 1 29 ? -0.989 8.252 -0.925 1.00 0.00 29 LEU A CA 7
ATOM 9009 C C . LEU A 1 29 ? 0.313 8.251 -0.120 1.00 0.00 29 LEU A C 7
ATOM 9010 O O . LEU A 1 29 ? 0.314 8.583 1.064 1.00 0.00 29 LEU A O 7
ATOM 9025 N N . GLY A 1 30 ? 1.388 7.874 -0.796 1.00 0.00 30 GLY A N 7
ATOM 9026 C CA . GLY A 1 30 ? 2.693 7.827 -0.158 1.00 0.00 30 GLY A CA 7
ATOM 9027 C C . GLY A 1 30 ? 3.264 6.407 -0.184 1.00 0.00 30 GLY A C 7
ATOM 9028 O O . GLY A 1 30 ? 4.269 6.127 0.467 1.00 0.00 30 GLY A O 7
ATOM 9032 N N . PHE A 1 31 ? 2.599 5.550 -0.943 1.00 0.00 31 PHE A N 7
ATOM 9033 C CA . PHE A 1 31 ? 3.027 4.166 -1.063 1.00 0.00 31 PHE A CA 7
ATOM 9034 C C . PHE A 1 31 ? 2.380 3.495 -2.277 1.00 0.00 31 PHE A C 7
ATOM 9035 O O . PHE A 1 31 ? 1.297 3.888 -2.703 1.00 0.00 31 PHE A O 7
ATOM 9051 N N . ASN A 1 32 ? 3.074 2.492 -2.797 1.00 0.00 32 ASN A N 7
ATOM 9052 C CA . ASN A 1 32 ? 2.580 1.762 -3.952 1.00 0.00 32 ASN A CA 7
ATOM 9053 C C . ASN A 1 32 ? 2.083 0.386 -3.506 1.00 0.00 32 ASN A C 7
ATOM 9054 O O . ASN A 1 32 ? 2.397 -0.065 -2.406 1.00 0.00 32 ASN A O 7
ATOM 9064 N N . ILE A 1 33 ? 1.316 -0.244 -4.384 1.00 0.00 33 ILE A N 7
ATOM 9065 C CA . ILE A 1 33 ? 0.773 -1.561 -4.094 1.00 0.00 33 ILE A CA 7
ATOM 9066 C C . ILE A 1 33 ? 1.103 -2.509 -5.248 1.00 0.00 33 ILE A C 7
ATOM 9067 O O . ILE A 1 33 ? 1.016 -2.127 -6.415 1.00 0.00 33 ILE A O 7
ATOM 9082 N N . ARG A 1 34 ? 1.475 -3.727 -4.884 1.00 0.00 34 ARG A N 7
ATOM 9083 C CA . ARG A 1 34 ? 1.819 -4.733 -5.873 1.00 0.00 34 ARG A CA 7
ATOM 9084 C C . ARG A 1 34 ? 1.027 -6.018 -5.621 1.00 0.00 34 ARG A C 7
ATOM 9085 O O . ARG A 1 34 ? 0.497 -6.221 -4.530 1.00 0.00 34 ARG A O 7
ATOM 9103 N N . GLY A 1 35 ? 0.974 -6.853 -6.649 1.00 0.00 35 GLY A N 7
ATOM 9104 C CA . GLY A 1 35 ? 0.257 -8.114 -6.552 1.00 0.00 35 GLY A CA 7
ATOM 9105 C C . GLY A 1 35 ? -1.211 -7.882 -6.186 1.00 0.00 35 GLY A C 7
ATOM 9106 O O . GLY A 1 35 ? -1.553 -6.860 -5.595 1.00 0.00 35 GLY A O 7
ATOM 9110 N N . GLY A 1 36 ? -2.037 -8.851 -6.551 1.00 0.00 36 GLY A N 7
ATOM 9111 C CA . GLY A 1 36 ? -3.461 -8.766 -6.268 1.00 0.00 36 GLY A CA 7
ATOM 9112 C C . GLY A 1 36 ? -4.288 -9.175 -7.489 1.00 0.00 36 GLY A C 7
ATOM 9113 O O . GLY A 1 36 ? -5.267 -9.908 -7.362 1.00 0.00 36 GLY A O 7
ATOM 9117 N N . LYS A 1 37 ? -3.863 -8.683 -8.644 1.00 0.00 37 LYS A N 7
ATOM 9118 C CA . LYS A 1 37 ? -4.551 -8.988 -9.886 1.00 0.00 37 LYS A CA 7
ATOM 9119 C C . LYS A 1 37 ? -4.972 -10.459 -9.883 1.00 0.00 37 LYS A C 7
ATOM 9120 O O . LYS A 1 37 ? -6.159 -10.769 -9.777 1.00 0.00 37 LYS A O 7
ATOM 9135 N N . ALA A 1 38 ? -3.978 -11.326 -9.998 1.00 0.00 38 ALA A N 7
ATOM 9136 C CA . ALA A 1 38 ? -4.229 -12.757 -10.010 1.00 0.00 38 ALA A CA 7
ATOM 9137 C C . ALA A 1 38 ? -2.928 -13.502 -9.707 1.00 0.00 38 ALA A C 7
ATOM 9138 O O . ALA A 1 38 ? -2.119 -13.044 -8.901 1.00 0.00 38 ALA A O 7
ATOM 9145 N N . SER A 1 39 ? -2.766 -14.639 -10.368 1.00 0.00 39 SER A N 7
ATOM 9146 C CA . SER A 1 39 ? -1.577 -15.452 -10.180 1.00 0.00 39 SER A CA 7
ATOM 9147 C C . SER A 1 39 ? -1.294 -15.626 -8.687 1.00 0.00 39 SER A C 7
ATOM 9148 O O . SER A 1 39 ? -0.146 -15.534 -8.253 1.00 0.00 39 SER A O 7
ATOM 9155 N N . GLN A 1 40 ? -2.359 -15.877 -7.940 1.00 0.00 40 GLN A N 7
ATOM 9156 C CA . GLN A 1 40 ? -2.240 -16.066 -6.505 1.00 0.00 40 GLN A CA 7
ATOM 9157 C C . GLN A 1 40 ? -1.409 -14.939 -5.888 1.00 0.00 40 GLN A C 7
ATOM 9158 O O . GLN A 1 40 ? -0.182 -15.014 -5.855 1.00 0.00 40 GLN A O 7
ATOM 9170 N N . LEU A 1 41 ? -2.111 -13.920 -5.415 1.00 0.00 41 LEU A N 7
ATOM 9171 C CA . LEU A 1 41 ? -1.454 -12.778 -4.802 1.00 0.00 41 LEU A CA 7
ATOM 9172 C C . LEU A 1 41 ? -2.511 -11.834 -4.226 1.00 0.00 41 LEU A C 7
ATOM 9173 O O . LEU A 1 41 ? -3.626 -11.757 -4.741 1.00 0.00 41 LEU A O 7
ATOM 9188 N N . GLY A 1 42 ? -2.125 -11.141 -3.166 1.00 0.00 42 GLY A N 7
ATOM 9189 C CA . GLY A 1 42 ? -3.026 -10.206 -2.514 1.00 0.00 42 GLY A CA 7
ATOM 9190 C C . GLY A 1 42 ? -2.565 -8.762 -2.725 1.00 0.00 42 GLY A C 7
ATOM 9191 O O . GLY A 1 42 ? -2.258 -8.363 -3.847 1.00 0.00 42 GLY A O 7
ATOM 9195 N N . ILE A 1 43 ? -2.531 -8.019 -1.628 1.00 0.00 43 ILE A N 7
ATOM 9196 C CA . ILE A 1 43 ? -2.113 -6.628 -1.679 1.00 0.00 43 ILE A CA 7
ATOM 9197 C C . ILE A 1 43 ? -1.020 -6.390 -0.634 1.00 0.00 43 ILE A C 7
ATOM 9198 O O . ILE A 1 43 ? -1.288 -6.417 0.566 1.00 0.00 43 ILE A O 7
ATOM 9213 N N . PHE A 1 44 ? 0.187 -6.165 -1.130 1.00 0.00 44 PHE A N 7
ATOM 9214 C CA . PHE A 1 44 ? 1.321 -5.922 -0.254 1.00 0.00 44 PHE A CA 7
ATOM 9215 C C . PHE A 1 44 ? 1.913 -4.532 -0.495 1.00 0.00 44 PHE A C 7
ATOM 9216 O O . PHE A 1 44 ? 1.844 -4.007 -1.606 1.00 0.00 44 PHE A O 7
ATOM 9232 N N . ILE A 1 45 ? 2.482 -3.975 0.564 1.00 0.00 45 ILE A N 7
ATOM 9233 C CA . ILE A 1 45 ? 3.085 -2.655 0.482 1.00 0.00 45 ILE A CA 7
ATOM 9234 C C . ILE A 1 45 ? 4.331 -2.723 -0.403 1.00 0.00 45 ILE A C 7
ATOM 9235 O O . ILE A 1 45 ? 5.428 -2.996 0.082 1.00 0.00 45 ILE A O 7
ATOM 9250 N N . SER A 1 46 ? 4.120 -2.470 -1.687 1.00 0.00 46 SER A N 7
ATOM 9251 C CA . SER A 1 46 ? 5.213 -2.499 -2.644 1.00 0.00 46 SER A CA 7
ATOM 9252 C C . SER A 1 46 ? 6.311 -1.523 -2.216 1.00 0.00 46 SER A C 7
ATOM 9253 O O . SER A 1 46 ? 7.437 -1.933 -1.940 1.00 0.00 46 SER A O 7
ATOM 9260 N N . LYS A 1 47 ? 5.944 -0.251 -2.174 1.00 0.00 47 LYS A N 7
ATOM 9261 C CA . LYS A 1 47 ? 6.883 0.786 -1.783 1.00 0.00 47 LYS A CA 7
ATOM 9262 C C . LYS A 1 47 ? 6.133 1.896 -1.044 1.00 0.00 47 LYS A C 7
ATOM 9263 O O . LYS A 1 47 ? 5.056 2.313 -1.470 1.00 0.00 47 LYS A O 7
ATOM 9278 N N . VAL A 1 48 ? 6.729 2.343 0.051 1.00 0.00 48 VAL A N 7
ATOM 9279 C CA . VAL A 1 48 ? 6.131 3.396 0.854 1.00 0.00 48 VAL A CA 7
ATOM 9280 C C . VAL A 1 48 ? 7.204 4.422 1.224 1.00 0.00 48 VAL A C 7
ATOM 9281 O O . VAL A 1 48 ? 8.352 4.060 1.482 1.00 0.00 48 VAL A O 7
ATOM 9294 N N . ILE A 1 49 ? 6.794 5.682 1.238 1.00 0.00 49 ILE A N 7
ATOM 9295 C CA . ILE A 1 49 ? 7.707 6.762 1.572 1.00 0.00 49 ILE A CA 7
ATOM 9296 C C . ILE A 1 49 ? 8.131 6.631 3.036 1.00 0.00 49 ILE A C 7
ATOM 9297 O O . ILE A 1 49 ? 7.291 6.650 3.934 1.00 0.00 49 ILE A O 7
ATOM 9312 N N . PRO A 1 50 ? 9.470 6.496 3.236 1.00 0.00 50 PRO A N 7
ATOM 9313 C CA . PRO A 1 50 ? 10.016 6.361 4.576 1.00 0.00 50 PRO A CA 7
ATOM 9314 C C . PRO A 1 50 ? 10.008 7.704 5.310 1.00 0.00 50 PRO A C 7
ATOM 9315 O O . PRO A 1 50 ? 11.031 8.131 5.841 1.00 0.00 50 PRO A O 7
ATOM 9323 N N . ASP A 1 51 ? 8.840 8.331 5.314 1.00 0.00 51 ASP A N 7
ATOM 9324 C CA . ASP A 1 51 ? 8.684 9.616 5.974 1.00 0.00 51 ASP A CA 7
ATOM 9325 C C . ASP A 1 51 ? 7.292 10.173 5.673 1.00 0.00 51 ASP A C 7
ATOM 9326 O O . ASP A 1 51 ? 7.134 11.372 5.447 1.00 0.00 51 ASP A O 7
ATOM 9334 N N . SER A 1 52 ? 6.317 9.277 5.678 1.00 0.00 52 SER A N 7
ATOM 9335 C CA . SER A 1 52 ? 4.942 9.663 5.409 1.00 0.00 52 SER A CA 7
ATOM 9336 C C . SER A 1 52 ? 4.010 9.049 6.456 1.00 0.00 52 SER A C 7
ATOM 9337 O O . SER A 1 52 ? 4.436 8.224 7.263 1.00 0.00 52 SER A O 7
ATOM 9344 N N . ASP A 1 53 ? 2.757 9.474 6.407 1.00 0.00 53 ASP A N 7
ATOM 9345 C CA . ASP A 1 53 ? 1.761 8.975 7.342 1.00 0.00 53 ASP A CA 7
ATOM 9346 C C . ASP A 1 53 ? 1.776 7.445 7.328 1.00 0.00 53 ASP A C 7
ATOM 9347 O O . ASP A 1 53 ? 1.669 6.811 8.375 1.00 0.00 53 ASP A O 7
ATOM 9355 N N . ALA A 1 54 ? 1.909 6.898 6.128 1.00 0.00 54 ALA A N 7
ATOM 9356 C CA . ALA A 1 54 ? 1.939 5.454 5.964 1.00 0.00 54 ALA A CA 7
ATOM 9357 C C . ALA A 1 54 ? 3.125 4.882 6.744 1.00 0.00 54 ALA A C 7
ATOM 9358 O O . ALA A 1 54 ? 2.941 4.233 7.773 1.00 0.00 54 ALA A O 7
ATOM 9365 N N . HIS A 1 55 ? 4.314 5.141 6.223 1.00 0.00 55 HIS A N 7
ATOM 9366 C CA . HIS A 1 55 ? 5.530 4.658 6.858 1.00 0.00 55 HIS A CA 7
ATOM 9367 C C . HIS A 1 55 ? 5.431 4.855 8.372 1.00 0.00 55 HIS A C 7
ATOM 9368 O O . HIS A 1 55 ? 5.708 3.934 9.140 1.00 0.00 55 HIS A O 7
ATOM 9381 N N . ARG A 1 56 ? 5.035 6.059 8.756 1.00 0.00 56 ARG A N 7
ATOM 9382 C CA . ARG A 1 56 ? 4.895 6.387 10.165 1.00 0.00 56 ARG A CA 7
ATOM 9383 C C . ARG A 1 56 ? 3.852 5.480 10.820 1.00 0.00 56 ARG A C 7
ATOM 9384 O O . ARG A 1 56 ? 4.020 5.060 11.963 1.00 0.00 56 ARG A O 7
ATOM 9402 N N . ALA A 1 57 ? 2.796 5.207 10.068 1.00 0.00 57 ALA A N 7
ATOM 9403 C CA . ALA A 1 57 ? 1.725 4.358 10.561 1.00 0.00 57 ALA A CA 7
ATOM 9404 C C . ALA A 1 57 ? 2.300 2.996 10.956 1.00 0.00 57 ALA A C 7
ATOM 9405 O O . ALA A 1 57 ? 1.692 2.264 11.735 1.00 0.00 57 ALA A O 7
ATOM 9412 N N . GLY A 1 58 ? 3.464 2.697 10.399 1.00 0.00 58 GLY A N 7
ATOM 9413 C CA . GLY A 1 58 ? 4.129 1.436 10.682 1.00 0.00 58 GLY A CA 7
ATOM 9414 C C . GLY A 1 58 ? 4.196 0.559 9.431 1.00 0.00 58 GLY A C 7
ATOM 9415 O O . GLY A 1 58 ? 4.239 -0.667 9.529 1.00 0.00 58 GLY A O 7
ATOM 9419 N N . LEU A 1 59 ? 4.203 1.220 8.283 1.00 0.00 59 LEU A N 7
ATOM 9420 C CA . LEU A 1 59 ? 4.264 0.516 7.014 1.00 0.00 59 LEU A CA 7
ATOM 9421 C C . LEU A 1 59 ? 5.707 0.089 6.742 1.00 0.00 59 LEU A C 7
ATOM 9422 O O . LEU A 1 59 ? 6.644 0.833 7.032 1.00 0.00 59 LEU A O 7
ATOM 9437 N N . GLN A 1 60 ? 5.844 -1.107 6.186 1.00 0.00 60 GLN A N 7
ATOM 9438 C CA . GLN A 1 60 ? 7.157 -1.641 5.872 1.00 0.00 60 GLN A CA 7
ATOM 9439 C C . GLN A 1 60 ? 7.071 -2.588 4.674 1.00 0.00 60 GLN A C 7
ATOM 9440 O O . GLN A 1 60 ? 6.186 -3.441 4.613 1.00 0.00 60 GLN A O 7
ATOM 9452 N N . GLU A 1 61 ? 8.004 -2.408 3.749 1.00 0.00 61 GLU A N 7
ATOM 9453 C CA . GLU A 1 61 ? 8.045 -3.237 2.556 1.00 0.00 61 GLU A CA 7
ATOM 9454 C C . GLU A 1 61 ? 7.840 -4.708 2.924 1.00 0.00 61 GLU A C 7
ATOM 9455 O O . GLU A 1 61 ? 8.773 -5.376 3.367 1.00 0.00 61 GLU A O 7
ATOM 9465 N N . GLY A 1 62 ? 6.614 -5.168 2.727 1.00 0.00 62 GLY A N 7
ATOM 9466 C CA . GLY A 1 62 ? 6.275 -6.548 3.032 1.00 0.00 62 GLY A CA 7
ATOM 9467 C C . GLY A 1 62 ? 5.139 -6.620 4.055 1.00 0.00 62 GLY A C 7
ATOM 9468 O O . GLY A 1 62 ? 5.170 -7.448 4.964 1.00 0.00 62 GLY A O 7
ATOM 9472 N N . ASP A 1 63 ? 4.165 -5.743 3.871 1.00 0.00 63 ASP A N 7
ATOM 9473 C CA . ASP A 1 63 ? 3.020 -5.696 4.767 1.00 0.00 63 ASP A CA 7
ATOM 9474 C C . ASP A 1 63 ? 1.751 -6.035 3.983 1.00 0.00 63 ASP A C 7
ATOM 9475 O O . ASP A 1 63 ? 1.239 -5.205 3.234 1.00 0.00 63 ASP A O 7
ATOM 9483 N N . GLN A 1 64 ? 1.278 -7.257 4.184 1.00 0.00 64 GLN A N 7
ATOM 9484 C CA . GLN A 1 64 ? 0.079 -7.717 3.506 1.00 0.00 64 GLN A CA 7
ATOM 9485 C C . GLN A 1 64 ? -1.135 -6.911 3.973 1.00 0.00 64 GLN A C 7
ATOM 9486 O O . GLN A 1 64 ? -1.267 -6.611 5.158 1.00 0.00 64 GLN A O 7
ATOM 9498 N N . VAL A 1 65 ? -1.993 -6.585 3.016 1.00 0.00 65 VAL A N 7
ATOM 9499 C CA . VAL A 1 65 ? -3.192 -5.820 3.315 1.00 0.00 65 VAL A CA 7
ATOM 9500 C C . VAL A 1 65 ? -4.400 -6.758 3.323 1.00 0.00 65 VAL A C 7
ATOM 9501 O O . VAL A 1 65 ? -5.054 -6.943 2.297 1.00 0.00 65 VAL A O 7
ATOM 9514 N N . LEU A 1 66 ? -4.662 -7.325 4.492 1.00 0.00 66 LEU A N 7
ATOM 9515 C CA . LEU A 1 66 ? -5.780 -8.239 4.647 1.00 0.00 66 LEU A CA 7
ATOM 9516 C C . LEU A 1 66 ? -7.024 -7.630 3.998 1.00 0.00 66 LEU A C 7
ATOM 9517 O O . LEU A 1 66 ? -7.502 -8.125 2.978 1.00 0.00 66 LEU A O 7
ATOM 9532 N N . ALA A 1 67 ? -7.513 -6.565 4.615 1.00 0.00 67 ALA A N 7
ATOM 9533 C CA . ALA A 1 67 ? -8.693 -5.883 4.111 1.00 0.00 67 ALA A CA 7
ATOM 9534 C C . ALA A 1 67 ? -8.471 -4.371 4.178 1.00 0.00 67 ALA A C 7
ATOM 9535 O O . ALA A 1 67 ? -7.654 -3.894 4.965 1.00 0.00 67 ALA A O 7
ATOM 9542 N N . VAL A 1 68 ? -9.214 -3.658 3.343 1.00 0.00 68 VAL A N 7
ATOM 9543 C CA . VAL A 1 68 ? -9.108 -2.210 3.299 1.00 0.00 68 VAL A CA 7
ATOM 9544 C C . VAL A 1 68 ? -10.496 -1.595 3.493 1.00 0.00 68 VAL A C 7
ATOM 9545 O O . VAL A 1 68 ? -11.339 -1.665 2.601 1.00 0.00 68 VAL A O 7
ATOM 9558 N N . ASN A 1 69 ? -10.689 -1.008 4.665 1.00 0.00 69 ASN A N 7
ATOM 9559 C CA . ASN A 1 69 ? -11.960 -0.382 4.988 1.00 0.00 69 ASN A CA 7
ATOM 9560 C C . ASN A 1 69 ? -13.070 -1.433 4.933 1.00 0.00 69 ASN A C 7
ATOM 9561 O O . ASN A 1 69 ? -14.131 -1.192 4.360 1.00 0.00 69 ASN A O 7
ATOM 9571 N N . ASP A 1 70 ? -12.788 -2.578 5.537 1.00 0.00 70 ASP A N 7
ATOM 9572 C CA . ASP A 1 70 ? -13.749 -3.668 5.564 1.00 0.00 70 ASP A CA 7
ATOM 9573 C C . ASP A 1 70 ? -13.614 -4.493 4.282 1.00 0.00 70 ASP A C 7
ATOM 9574 O O . ASP A 1 70 ? -13.554 -5.720 4.333 1.00 0.00 70 ASP A O 7
ATOM 9582 N N . VAL A 1 71 ? -13.572 -3.785 3.163 1.00 0.00 71 VAL A N 7
ATOM 9583 C CA . VAL A 1 71 ? -13.447 -4.436 1.871 1.00 0.00 71 VAL A CA 7
ATOM 9584 C C . VAL A 1 71 ? -12.228 -5.362 1.886 1.00 0.00 71 VAL A C 7
ATOM 9585 O O . VAL A 1 71 ? -11.130 -4.943 2.249 1.00 0.00 71 VAL A O 7
ATOM 9598 N N . ASP A 1 72 ? -12.464 -6.605 1.490 1.00 0.00 72 ASP A N 7
ATOM 9599 C CA . ASP A 1 72 ? -11.399 -7.593 1.455 1.00 0.00 72 ASP A CA 7
ATOM 9600 C C . ASP A 1 72 ? -10.478 -7.302 0.269 1.00 0.00 72 ASP A C 7
ATOM 9601 O O . ASP A 1 72 ? -10.947 -6.968 -0.818 1.00 0.00 72 ASP A O 7
ATOM 9609 N N . PHE A 1 73 ? -9.184 -7.440 0.518 1.00 0.00 73 PHE A N 7
ATOM 9610 C CA . PHE A 1 73 ? -8.193 -7.195 -0.517 1.00 0.00 73 PHE A CA 7
ATOM 9611 C C . PHE A 1 73 ? -7.479 -8.491 -0.909 1.00 0.00 73 PHE A C 7
ATOM 9612 O O . PHE A 1 73 ? -6.704 -8.512 -1.864 1.00 0.00 73 PHE A O 7
ATOM 9628 N N . GLN A 1 74 ? -7.767 -9.540 -0.153 1.00 0.00 74 GLN A N 7
ATOM 9629 C CA . GLN A 1 74 ? -7.164 -10.836 -0.409 1.00 0.00 74 GLN A CA 7
ATOM 9630 C C . GLN A 1 74 ? -7.262 -11.183 -1.896 1.00 0.00 74 GLN A C 7
ATOM 9631 O O . GLN A 1 74 ? -6.457 -11.956 -2.412 1.00 0.00 74 GLN A O 7
ATOM 9643 N N . ASP A 1 75 ? -8.257 -10.595 -2.543 1.00 0.00 75 ASP A N 7
ATOM 9644 C CA . ASP A 1 75 ? -8.472 -10.833 -3.961 1.00 0.00 75 ASP A CA 7
ATOM 9645 C C . ASP A 1 75 ? -9.069 -9.576 -4.598 1.00 0.00 75 ASP A C 7
ATOM 9646 O O . ASP A 1 75 ? -10.271 -9.516 -4.851 1.00 0.00 75 ASP A O 7
ATOM 9654 N N . ILE A 1 76 ? -8.202 -8.605 -4.841 1.00 0.00 76 ILE A N 7
ATOM 9655 C CA . ILE A 1 76 ? -8.628 -7.354 -5.445 1.00 0.00 76 ILE A CA 7
ATOM 9656 C C . ILE A 1 76 ? -7.657 -6.976 -6.565 1.00 0.00 76 ILE A C 7
ATOM 9657 O O . ILE A 1 76 ? -6.527 -7.462 -6.602 1.00 0.00 76 ILE A O 7
ATOM 9672 N N . GLU A 1 77 ? -8.132 -6.113 -7.451 1.00 0.00 77 GLU A N 7
ATOM 9673 C CA . GLU A 1 77 ? -7.321 -5.664 -8.569 1.00 0.00 77 GLU A CA 7
ATOM 9674 C C . GLU A 1 77 ? -6.385 -4.537 -8.127 1.00 0.00 77 GLU A C 7
ATOM 9675 O O . GLU A 1 77 ? -6.749 -3.718 -7.284 1.00 0.00 77 GLU A O 7
ATOM 9685 N N . HIS A 1 78 ? -5.198 -4.530 -8.716 1.00 0.00 78 HIS A N 7
ATOM 9686 C CA . HIS A 1 78 ? -4.208 -3.518 -8.394 1.00 0.00 78 HIS A CA 7
ATOM 9687 C C . HIS A 1 78 ? -4.835 -2.127 -8.526 1.00 0.00 78 HIS A C 7
ATOM 9688 O O . HIS A 1 78 ? -4.955 -1.400 -7.542 1.00 0.00 78 HIS A O 7
ATOM 9701 N N . SER A 1 79 ? -5.217 -1.800 -9.752 1.00 0.00 79 SER A N 7
ATOM 9702 C CA . SER A 1 79 ? -5.827 -0.511 -10.026 1.00 0.00 79 SER A CA 7
ATOM 9703 C C . SER A 1 79 ? -6.920 -0.220 -8.996 1.00 0.00 79 SER A C 7
ATOM 9704 O O . SER A 1 79 ? -7.052 0.910 -8.529 1.00 0.00 79 SER A O 7
ATOM 9711 N N . LYS A 1 80 ? -7.676 -1.259 -8.672 1.00 0.00 80 LYS A N 7
ATOM 9712 C CA . LYS A 1 80 ? -8.753 -1.129 -7.706 1.00 0.00 80 LYS A CA 7
ATOM 9713 C C . LYS A 1 80 ? -8.174 -0.691 -6.359 1.00 0.00 80 LYS A C 7
ATOM 9714 O O . LYS A 1 80 ? -8.637 0.281 -5.766 1.00 0.00 80 LYS A O 7
ATOM 9729 N N . ALA A 1 81 ? -7.169 -1.432 -5.914 1.00 0.00 81 ALA A N 7
ATOM 9730 C CA . ALA A 1 81 ? -6.521 -1.133 -4.649 1.00 0.00 81 ALA A CA 7
ATOM 9731 C C . ALA A 1 81 ? -6.037 0.318 -4.659 1.00 0.00 81 ALA A C 7
ATOM 9732 O O . ALA A 1 81 ? -6.304 1.072 -3.723 1.00 0.00 81 ALA A O 7
ATOM 9739 N N . VAL A 1 82 ? -5.333 0.666 -5.726 1.00 0.00 82 VAL A N 7
ATOM 9740 C CA . VAL A 1 82 ? -4.809 2.014 -5.870 1.00 0.00 82 VAL A CA 7
ATOM 9741 C C . VAL A 1 82 ? -5.967 3.013 -5.833 1.00 0.00 82 VAL A C 7
ATOM 9742 O O . VAL A 1 82 ? -5.919 3.997 -5.095 1.00 0.00 82 VAL A O 7
ATOM 9755 N N . GLU A 1 83 ? -6.981 2.727 -6.637 1.00 0.00 83 GLU A N 7
ATOM 9756 C CA . GLU A 1 83 ? -8.148 3.589 -6.705 1.00 0.00 83 GLU A CA 7
ATOM 9757 C C . GLU A 1 83 ? -8.818 3.685 -5.334 1.00 0.00 83 GLU A C 7
ATOM 9758 O O . GLU A 1 83 ? -8.930 4.771 -4.768 1.00 0.00 83 GLU A O 7
ATOM 9768 N N . ILE A 1 84 ? -9.246 2.533 -4.837 1.00 0.00 84 ILE A N 7
ATOM 9769 C CA . ILE A 1 84 ? -9.902 2.473 -3.542 1.00 0.00 84 ILE A CA 7
ATOM 9770 C C . ILE A 1 84 ? -9.185 3.411 -2.569 1.00 0.00 84 ILE A C 7
ATOM 9771 O O . ILE A 1 84 ? -9.774 4.377 -2.086 1.00 0.00 84 ILE A O 7
ATOM 9786 N N . LEU A 1 85 ? -7.924 3.094 -2.311 1.00 0.00 85 LEU A N 7
ATOM 9787 C CA . LEU A 1 85 ? -7.122 3.897 -1.404 1.00 0.00 85 LEU A CA 7
ATOM 9788 C C . LEU A 1 85 ? -7.368 5.380 -1.689 1.00 0.00 85 LEU A C 7
ATOM 9789 O O . LEU A 1 85 ? -7.630 6.157 -0.772 1.00 0.00 85 LEU A O 7
ATOM 9804 N N . LYS A 1 86 ? -7.274 5.728 -2.964 1.00 0.00 86 LYS A N 7
ATOM 9805 C CA . LYS A 1 86 ? -7.483 7.104 -3.381 1.00 0.00 86 LYS A CA 7
ATOM 9806 C C . LYS A 1 86 ? -8.915 7.524 -3.042 1.00 0.00 86 LYS A C 7
ATOM 9807 O O . LYS A 1 86 ? -9.134 8.305 -2.118 1.00 0.00 86 LYS A O 7
ATOM 9822 N N . THR A 1 87 ? -9.851 6.986 -3.809 1.00 0.00 87 THR A N 7
ATOM 9823 C CA . THR A 1 87 ? -11.257 7.294 -3.601 1.00 0.00 87 THR A CA 7
ATOM 9824 C C . THR A 1 87 ? -11.572 7.366 -2.106 1.00 0.00 87 THR A C 7
ATOM 9825 O O . THR A 1 87 ? -12.048 8.389 -1.616 1.00 0.00 87 THR A O 7
ATOM 9836 N N . ALA A 1 88 ? -11.293 6.266 -1.422 1.00 0.00 88 ALA A N 7
ATOM 9837 C CA . ALA A 1 88 ? -11.540 6.192 0.009 1.00 0.00 88 ALA A CA 7
ATOM 9838 C C . ALA A 1 88 ? -10.941 7.424 0.691 1.00 0.00 88 ALA A C 7
ATOM 9839 O O . ALA A 1 88 ? -9.722 7.553 0.787 1.00 0.00 88 ALA A O 7
ATOM 9846 N N . ARG A 1 89 ? -11.828 8.298 1.146 1.00 0.00 89 ARG A N 7
ATOM 9847 C CA . ARG A 1 89 ? -11.402 9.515 1.816 1.00 0.00 89 ARG A CA 7
ATOM 9848 C C . ARG A 1 89 ? -10.556 9.176 3.045 1.00 0.00 89 ARG A C 7
ATOM 9849 O O . ARG A 1 89 ? -9.619 9.901 3.378 1.00 0.00 89 ARG A O 7
ATOM 9867 N N . GLU A 1 90 ? -10.916 8.074 3.686 1.00 0.00 90 GLU A N 7
ATOM 9868 C CA . GLU A 1 90 ? -10.203 7.630 4.872 1.00 0.00 90 GLU A CA 7
ATOM 9869 C C . GLU A 1 90 ? -9.734 6.185 4.699 1.00 0.00 90 GLU A C 7
ATOM 9870 O O . GLU A 1 90 ? -10.519 5.313 4.326 1.00 0.00 90 GLU A O 7
ATOM 9880 N N . ILE A 1 91 ? -8.455 5.973 4.976 1.00 0.00 91 ILE A N 7
ATOM 9881 C CA . ILE A 1 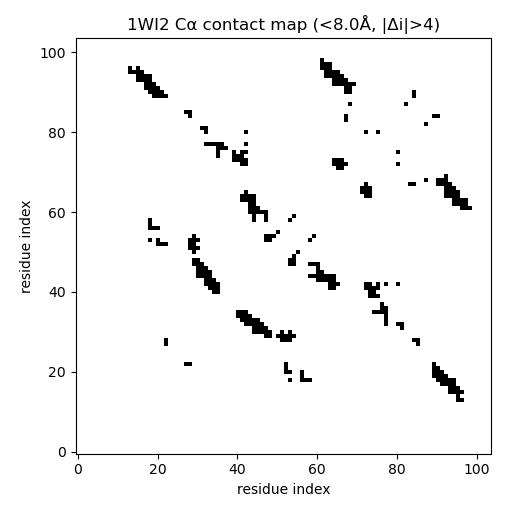91 ? -7.873 4.648 4.856 1.00 0.00 91 ILE A CA 7
ATOM 9882 C C . ILE A 1 91 ? -7.890 3.961 6.224 1.00 0.00 91 ILE A C 7
ATOM 9883 O O . ILE A 1 91 ? -7.626 4.595 7.244 1.00 0.00 91 ILE A O 7
ATOM 9898 N N . SER A 1 92 ? -8.204 2.675 6.201 1.00 0.00 92 SER A N 7
ATOM 9899 C CA . SER A 1 92 ? -8.259 1.896 7.426 1.00 0.00 92 SER A CA 7
ATOM 9900 C C . SER A 1 92 ? -8.243 0.401 7.097 1.00 0.00 92 SER A C 7
ATOM 9901 O O . SER A 1 92 ? -9.241 -0.292 7.292 1.00 0.00 92 SER A O 7
ATOM 9908 N N . MET A 1 93 ? -7.100 -0.051 6.603 1.00 0.00 93 MET A N 7
ATOM 9909 C CA . MET A 1 93 ? -6.940 -1.450 6.246 1.00 0.00 93 MET A CA 7
ATOM 9910 C C . MET A 1 93 ? -6.317 -2.243 7.396 1.00 0.00 93 MET A C 7
ATOM 9911 O O . MET A 1 93 ? -5.821 -1.660 8.359 1.00 0.00 93 MET A O 7
ATOM 9923 N N . ARG A 1 94 ? -6.362 -3.560 7.258 1.00 0.00 94 ARG A N 7
ATOM 9924 C CA . ARG A 1 94 ? -5.807 -4.438 8.274 1.00 0.00 94 ARG A CA 7
ATOM 9925 C C . ARG A 1 94 ? -4.575 -5.165 7.732 1.00 0.00 94 ARG A C 7
ATOM 9926 O O . ARG A 1 94 ? -4.695 -6.059 6.894 1.00 0.00 94 ARG A O 7
ATOM 9944 N N . VAL A 1 95 ? -3.418 -4.755 8.230 1.00 0.00 95 VAL A N 7
ATOM 9945 C CA . VAL A 1 95 ? -2.165 -5.356 7.807 1.00 0.00 95 VAL A CA 7
ATOM 9946 C C . VAL A 1 95 ? -1.634 -6.259 8.922 1.00 0.00 95 VAL A C 7
ATOM 9947 O O . VAL A 1 95 ? -2.142 -6.231 10.042 1.00 0.00 95 VAL A O 7
ATOM 9960 N N . ARG A 1 96 ? -0.619 -7.038 8.577 1.00 0.00 96 ARG A N 7
ATOM 9961 C CA . ARG A 1 96 ? -0.014 -7.946 9.535 1.00 0.00 96 ARG A CA 7
ATOM 9962 C C . ARG A 1 96 ? 1.347 -8.425 9.027 1.00 0.00 96 ARG A C 7
ATOM 9963 O O . ARG A 1 96 ? 1.499 -8.736 7.846 1.00 0.00 96 ARG A O 7
ATOM 9981 N N . PHE A 1 97 ? 2.304 -8.467 9.943 1.00 0.00 97 PHE A N 7
ATOM 9982 C CA . PHE A 1 97 ? 3.648 -8.902 9.601 1.00 0.00 97 PHE A CA 7
ATOM 9983 C C . PHE A 1 97 ? 3.613 -10.147 8.713 1.00 0.00 97 PHE A C 7
ATOM 9984 O O . PHE A 1 97 ? 3.071 -11.179 9.106 1.00 0.00 97 PHE A O 7
ATOM 10000 N N . PHE A 1 98 ? 4.197 -10.008 7.532 1.00 0.00 98 PHE A N 7
ATOM 10001 C CA . PHE A 1 98 ? 4.240 -11.109 6.585 1.00 0.00 98 PHE A CA 7
ATOM 10002 C C . PHE A 1 98 ? 5.580 -11.147 5.847 1.00 0.00 98 PHE A C 7
ATOM 10003 O O . PHE A 1 98 ? 5.616 -11.117 4.618 1.00 0.00 98 PHE A O 7
ATOM 10019 N N . SER A 1 99 ? 6.648 -11.210 6.628 1.00 0.00 99 SER A N 7
ATOM 10020 C CA . SER A 1 99 ? 7.986 -11.251 6.064 1.00 0.00 99 SER A CA 7
ATOM 10021 C C . SER A 1 99 ? 9.020 -11.405 7.182 1.00 0.00 99 SER A C 7
ATOM 10022 O O . SER A 1 99 ? 8.905 -10.771 8.230 1.00 0.00 99 SER A O 7
ATOM 10029 N N . GLY A 1 100 ? 10.006 -12.250 6.920 1.00 0.00 100 GLY A N 7
ATOM 10030 C CA . GLY A 1 100 ? 11.060 -12.496 7.890 1.00 0.00 100 GLY A CA 7
ATOM 10031 C C . GLY A 1 100 ? 12.360 -11.805 7.474 1.00 0.00 100 GLY A C 7
ATOM 10032 O O . GLY A 1 100 ? 12.518 -11.417 6.317 1.00 0.00 100 GLY A O 7
ATOM 10036 N N . PRO A 1 101 ? 13.281 -11.669 8.465 1.00 0.00 101 PRO A N 7
ATOM 10037 C CA . PRO A 1 101 ? 14.563 -11.032 8.213 1.00 0.00 101 PRO A CA 7
ATOM 10038 C C . PRO A 1 101 ? 15.492 -11.962 7.429 1.00 0.00 101 PRO A C 7
ATOM 10039 O O . PRO A 1 101 ? 15.701 -13.110 7.818 1.00 0.00 101 PRO A O 7
ATOM 10047 N N . SER A 1 102 ? 16.026 -11.431 6.339 1.00 0.00 102 SER A N 7
ATOM 10048 C CA . SER A 1 102 ? 16.928 -12.199 5.497 1.00 0.00 102 SER A CA 7
ATOM 10049 C C . SER A 1 102 ? 18.337 -11.608 5.565 1.00 0.00 102 SER A C 7
ATOM 10050 O O . SER A 1 102 ? 18.504 -10.390 5.571 1.00 0.00 102 SER A O 7
ATOM 10057 N N . SER A 1 103 ? 19.316 -12.500 5.617 1.00 0.00 103 SER A N 7
ATOM 10058 C CA . SER A 1 103 ? 20.706 -12.082 5.686 1.00 0.00 103 SER A CA 7
ATOM 10059 C C . SER A 1 103 ? 21.614 -13.201 5.169 1.00 0.00 103 SER A C 7
ATOM 10060 O O . SER A 1 103 ? 21.352 -14.379 5.410 1.00 0.00 103 SER A O 7
ATOM 10067 N N . GLY A 1 104 ? 22.663 -12.792 4.470 1.00 0.00 104 GLY A N 7
ATOM 10068 C CA . GLY A 1 104 ? 23.610 -13.745 3.918 1.00 0.00 104 GLY A CA 7
ATOM 10069 C C . GLY A 1 104 ? 24.969 -13.633 4.614 1.00 0.00 104 GLY A C 7
ATOM 10070 O O . GLY A 1 104 ? 25.079 -13.884 5.813 1.00 0.00 104 GLY A O 7
ATOM 10074 N N . GLY A 1 1 ? -12.243 -16.221 9.891 1.00 0.00 1 GLY A N 8
ATOM 10075 C CA . GLY A 1 1 ? -12.199 -15.387 11.080 1.00 0.00 1 GLY A CA 8
ATOM 10076 C C . GLY A 1 1 ? -12.592 -13.945 10.754 1.00 0.00 1 GLY A C 8
ATOM 10077 O O . GLY A 1 1 ? -12.343 -13.465 9.649 1.00 0.00 1 GLY A O 8
ATOM 10081 N N . SER A 1 2 ? -13.201 -13.294 11.735 1.00 0.00 2 SER A N 8
ATOM 10082 C CA . SER A 1 2 ? -13.630 -11.917 11.565 1.00 0.00 2 SER A CA 8
ATOM 10083 C C . SER A 1 2 ? -13.153 -11.072 12.748 1.00 0.00 2 SER A C 8
ATOM 10084 O O . SER A 1 2 ? -12.044 -10.539 12.726 1.00 0.00 2 SER A O 8
ATOM 10091 N N . SER A 1 3 ? -14.014 -10.973 13.750 1.00 0.00 3 SER A N 8
ATOM 10092 C CA . SER A 1 3 ? -13.694 -10.200 14.938 1.00 0.00 3 SER A CA 8
ATOM 10093 C C . SER A 1 3 ? -13.779 -8.705 14.628 1.00 0.00 3 SER A C 8
ATOM 10094 O O . SER A 1 3 ? -14.129 -8.317 13.515 1.00 0.00 3 SER A O 8
ATOM 10101 N N . GLY A 1 4 ? -13.452 -7.905 15.633 1.00 0.00 4 GLY A N 8
ATOM 10102 C CA . GLY A 1 4 ? -13.487 -6.460 15.482 1.00 0.00 4 GLY A CA 8
ATOM 10103 C C . GLY A 1 4 ? -13.663 -5.772 16.837 1.00 0.00 4 GLY A C 8
ATOM 10104 O O . GLY A 1 4 ? -14.780 -5.660 17.341 1.00 0.00 4 GLY A O 8
ATOM 10108 N N . SER A 1 5 ? -12.543 -5.327 17.389 1.00 0.00 5 SER A N 8
ATOM 10109 C CA . SER A 1 5 ? -12.559 -4.652 18.675 1.00 0.00 5 SER A CA 8
ATOM 10110 C C . SER A 1 5 ? -11.129 -4.476 19.192 1.00 0.00 5 SER A C 8
ATOM 10111 O O . SER A 1 5 ? -10.236 -5.238 18.827 1.00 0.00 5 SER A O 8
ATOM 10118 N N . SER A 1 6 ? -10.959 -3.466 20.033 1.00 0.00 6 SER A N 8
ATOM 10119 C CA . SER A 1 6 ? -9.653 -3.180 20.603 1.00 0.00 6 SER A CA 8
ATOM 10120 C C . SER A 1 6 ? -9.814 -2.512 21.969 1.00 0.00 6 SER A C 8
ATOM 10121 O O . SER A 1 6 ? -10.656 -1.630 22.137 1.00 0.00 6 SER A O 8
ATOM 10128 N N . GLY A 1 7 ? -8.993 -2.954 22.909 1.00 0.00 7 GLY A N 8
ATOM 10129 C CA . GLY A 1 7 ? -9.034 -2.410 24.256 1.00 0.00 7 GLY A CA 8
ATOM 10130 C C . GLY A 1 7 ? -10.410 -2.618 24.890 1.00 0.00 7 GLY A C 8
ATOM 10131 O O . GLY A 1 7 ? -11.064 -1.657 25.293 1.00 0.00 7 GLY A O 8
ATOM 10135 N N . ASN A 1 8 ? -10.811 -3.879 24.959 1.00 0.00 8 ASN A N 8
ATOM 10136 C CA . ASN A 1 8 ? -12.098 -4.225 25.538 1.00 0.00 8 ASN A CA 8
ATOM 10137 C C . ASN A 1 8 ? -12.098 -5.707 25.919 1.00 0.00 8 ASN A C 8
ATOM 10138 O O . ASN A 1 8 ? -12.535 -6.071 27.010 1.00 0.00 8 ASN A O 8
ATOM 10148 N N . ASN A 1 9 ? -11.604 -6.523 24.999 1.00 0.00 9 ASN A N 8
ATOM 10149 C CA . ASN A 1 9 ? -11.542 -7.956 25.225 1.00 0.00 9 ASN A CA 8
ATOM 10150 C C . ASN A 1 9 ? -10.113 -8.347 25.606 1.00 0.00 9 ASN A C 8
ATOM 10151 O O . ASN A 1 9 ? -9.167 -7.616 25.316 1.00 0.00 9 ASN A O 8
ATOM 10161 N N . GLU A 1 10 ? -9.999 -9.500 26.249 1.00 0.00 10 GLU A N 8
ATOM 10162 C CA . GLU A 1 10 ? -8.700 -9.996 26.672 1.00 0.00 10 GLU A CA 8
ATOM 10163 C C . GLU A 1 10 ? -8.415 -11.354 26.026 1.00 0.00 10 GLU A C 8
ATOM 10164 O O . GLU A 1 10 ? -7.719 -12.186 26.603 1.00 0.00 10 GLU A O 8
ATOM 10174 N N . LEU A 1 11 ? -8.969 -11.535 24.835 1.00 0.00 11 LEU A N 8
ATOM 10175 C CA . LEU A 1 11 ? -8.783 -12.776 24.104 1.00 0.00 11 LEU A CA 8
ATOM 10176 C C . LEU A 1 11 ? -7.663 -12.596 23.078 1.00 0.00 11 LEU A C 8
ATOM 10177 O O . LEU A 1 11 ? -7.721 -13.157 21.985 1.00 0.00 11 LEU A O 8
ATOM 10192 N N . THR A 1 12 ? -6.668 -11.811 23.467 1.00 0.00 12 THR A N 8
ATOM 10193 C CA . THR A 1 12 ? -5.536 -11.550 22.594 1.00 0.00 12 THR A CA 8
ATOM 10194 C C . THR A 1 12 ? -4.700 -12.818 22.410 1.00 0.00 12 THR A C 8
ATOM 10195 O O . THR A 1 12 ? -4.456 -13.549 23.369 1.00 0.00 12 THR A O 8
ATOM 10206 N N . GLN A 1 13 ? -4.285 -13.041 21.172 1.00 0.00 13 GLN A N 8
ATOM 10207 C CA . GLN A 1 13 ? -3.482 -14.208 20.850 1.00 0.00 13 GLN A CA 8
ATOM 10208 C C . GLN A 1 13 ? -2.560 -13.908 19.667 1.00 0.00 13 GLN A C 8
ATOM 10209 O O . GLN A 1 13 ? -1.339 -13.993 19.791 1.00 0.00 13 GLN A O 8
ATOM 10221 N N . PHE A 1 14 ? -3.179 -13.564 18.547 1.00 0.00 14 PHE A N 8
ATOM 10222 C CA . PHE A 1 14 ? -2.429 -13.251 17.343 1.00 0.00 14 PHE A CA 8
ATOM 10223 C C . PHE A 1 14 ? -3.290 -12.471 16.347 1.00 0.00 14 PHE A C 8
ATOM 10224 O O . PHE A 1 14 ? -3.052 -12.523 15.142 1.00 0.00 14 PHE A O 8
ATOM 10240 N N . LEU A 1 15 ? -4.273 -11.767 16.889 1.00 0.00 15 LEU A N 8
ATOM 10241 C CA . LEU A 1 15 ? -5.171 -10.977 16.064 1.00 0.00 15 LEU A CA 8
ATOM 10242 C C . LEU A 1 15 ? -4.354 -9.983 15.236 1.00 0.00 15 LEU A C 8
ATOM 10243 O O . LEU A 1 15 ? -3.238 -9.627 15.611 1.00 0.00 15 LEU A O 8
ATOM 10258 N N . PRO A 1 16 ? -4.957 -9.553 14.095 1.00 0.00 16 PRO A N 8
ATOM 10259 C CA . PRO A 1 16 ? -4.297 -8.608 13.211 1.00 0.00 16 PRO A CA 8
ATOM 10260 C C . PRO A 1 16 ? -4.325 -7.195 13.799 1.00 0.00 16 PRO A C 8
ATOM 10261 O O . PRO A 1 16 ? -4.649 -7.014 14.971 1.00 0.00 16 PRO A O 8
ATOM 10269 N N . ARG A 1 17 ? -3.981 -6.231 12.958 1.00 0.00 17 ARG A N 8
ATOM 10270 C CA . ARG A 1 17 ? -3.962 -4.841 13.380 1.00 0.00 17 ARG A CA 8
ATOM 10271 C C . ARG A 1 17 ? -4.581 -3.950 12.300 1.00 0.00 17 ARG A C 8
ATOM 10272 O O . ARG A 1 17 ? -4.552 -4.291 11.119 1.00 0.00 17 ARG A O 8
ATOM 10290 N N . ILE A 1 18 ? -5.125 -2.827 12.746 1.00 0.00 18 ILE A N 8
ATOM 10291 C CA . ILE A 1 18 ? -5.749 -1.886 11.832 1.00 0.00 18 ILE A CA 8
ATOM 10292 C C . ILE A 1 18 ? -4.865 -0.644 11.704 1.00 0.00 18 ILE A C 8
ATOM 10293 O O . ILE A 1 18 ? -4.718 0.120 12.657 1.00 0.00 18 ILE A O 8
ATOM 10308 N N . VAL A 1 19 ? -4.298 -0.479 10.517 1.00 0.00 19 VAL A N 8
ATOM 10309 C CA . VAL A 1 19 ? -3.431 0.657 10.252 1.00 0.00 19 VAL A CA 8
ATOM 10310 C C . VAL A 1 19 ? -4.251 1.779 9.613 1.00 0.00 19 VAL A C 8
ATOM 10311 O O . VAL A 1 19 ? -4.577 1.718 8.428 1.00 0.00 19 VAL A O 8
ATOM 10324 N N . THR A 1 20 ? -4.561 2.779 10.426 1.00 0.00 20 THR A N 8
ATOM 10325 C CA . THR A 1 20 ? -5.337 3.913 9.953 1.00 0.00 20 THR A CA 8
ATOM 10326 C C . THR A 1 20 ? -4.409 5.050 9.520 1.00 0.00 20 THR A C 8
ATOM 10327 O O . THR A 1 20 ? -3.541 5.473 10.282 1.00 0.00 20 THR A O 8
ATOM 10338 N N . LEU A 1 21 ? -4.624 5.512 8.296 1.00 0.00 21 LEU A N 8
ATOM 10339 C CA . LEU A 1 21 ? -3.817 6.592 7.752 1.00 0.00 21 LEU A CA 8
ATOM 10340 C C . LEU A 1 21 ? -4.684 7.842 7.599 1.00 0.00 21 LEU A C 8
ATOM 10341 O O . LEU A 1 21 ? -5.896 7.791 7.806 1.00 0.00 21 LEU A O 8
ATOM 10356 N N . LYS A 1 22 ? -4.030 8.936 7.237 1.00 0.00 22 LYS A N 8
ATOM 10357 C CA . LYS A 1 22 ? -4.726 10.198 7.054 1.00 0.00 22 LYS A CA 8
ATOM 10358 C C . LYS A 1 22 ? -4.788 10.529 5.561 1.00 0.00 22 LYS A C 8
ATOM 10359 O O . LYS A 1 22 ? -5.843 10.411 4.939 1.00 0.00 22 LYS A O 8
ATOM 10374 N N . LYS A 1 23 ? -3.646 10.937 5.030 1.00 0.00 23 LYS A N 8
ATOM 10375 C CA . LYS A 1 23 ? -3.557 11.286 3.623 1.00 0.00 23 LYS A CA 8
ATOM 10376 C C . LYS A 1 23 ? -4.528 12.430 3.323 1.00 0.00 23 LYS A C 8
ATOM 10377 O O . LYS A 1 23 ? -5.735 12.291 3.514 1.00 0.00 23 LYS A O 8
ATOM 10392 N N . PRO A 1 24 ? -3.949 13.565 2.847 1.00 0.00 24 PRO A N 8
ATOM 10393 C CA . PRO A 1 24 ? -4.749 14.733 2.519 1.00 0.00 24 PRO A CA 8
ATOM 10394 C C . PRO A 1 24 ? -5.507 14.527 1.206 1.00 0.00 24 PRO A C 8
ATOM 10395 O O . PRO A 1 24 ? -5.303 13.528 0.517 1.00 0.00 24 PRO A O 8
ATOM 10403 N N . PRO A 1 25 ? -6.388 15.514 0.890 1.00 0.00 25 PRO A N 8
ATOM 10404 C CA . PRO A 1 25 ? -7.179 15.450 -0.328 1.00 0.00 25 PRO A CA 8
ATOM 10405 C C . PRO A 1 25 ? -6.323 15.776 -1.554 1.00 0.00 25 PRO A C 8
ATOM 10406 O O . PRO A 1 25 ? -5.587 16.762 -1.558 1.00 0.00 25 PRO A O 8
ATOM 10414 N N . GLY A 1 26 ? -6.446 14.928 -2.564 1.00 0.00 26 GLY A N 8
ATOM 10415 C CA . GLY A 1 26 ? -5.693 15.113 -3.793 1.00 0.00 26 GLY A CA 8
ATOM 10416 C C . GLY A 1 26 ? -4.190 14.991 -3.538 1.00 0.00 26 GLY A C 8
ATOM 10417 O O . GLY A 1 26 ? -3.389 15.657 -4.193 1.00 0.00 26 GLY A O 8
ATOM 10421 N N . ALA A 1 27 ? -3.851 14.135 -2.585 1.00 0.00 27 ALA A N 8
ATOM 10422 C CA . ALA A 1 27 ? -2.457 13.917 -2.235 1.00 0.00 27 ALA A CA 8
ATOM 10423 C C . ALA A 1 27 ? -2.055 12.493 -2.622 1.00 0.00 27 ALA A C 8
ATOM 10424 O O . ALA A 1 27 ? -2.891 11.708 -3.069 1.00 0.00 27 ALA A O 8
ATOM 10431 N N . GLN A 1 28 ? -0.776 12.202 -2.435 1.00 0.00 28 GLN A N 8
ATOM 10432 C CA . GLN A 1 28 ? -0.254 10.886 -2.760 1.00 0.00 28 GLN A CA 8
ATOM 10433 C C . GLN A 1 28 ? -0.422 9.940 -1.569 1.00 0.00 28 GLN A C 8
ATOM 10434 O O . GLN A 1 28 ? -0.089 10.294 -0.438 1.00 0.00 28 GLN A O 8
ATOM 10446 N N . LEU A 1 29 ? -0.939 8.755 -1.861 1.00 0.00 29 LEU A N 8
ATOM 10447 C CA . LEU A 1 29 ? -1.155 7.757 -0.828 1.00 0.00 29 LEU A CA 8
ATOM 10448 C C . LEU A 1 29 ? 0.017 7.783 0.153 1.00 0.00 29 LEU A C 8
ATOM 10449 O O . LEU A 1 29 ? -0.157 8.115 1.325 1.00 0.00 29 LEU A O 8
ATOM 10464 N N . GLY A 1 30 ? 1.186 7.428 -0.361 1.00 0.00 30 GLY A N 8
ATOM 10465 C CA . GLY A 1 30 ? 2.387 7.407 0.457 1.00 0.00 30 GLY A CA 8
ATOM 10466 C C . GLY A 1 30 ? 3.064 6.035 0.402 1.00 0.00 30 GLY A C 8
ATOM 10467 O O . GLY A 1 30 ? 4.138 5.846 0.971 1.00 0.00 30 GLY A O 8
ATOM 10471 N N . PHE A 1 31 ? 2.405 5.114 -0.287 1.00 0.00 31 PHE A N 8
ATOM 10472 C CA . PHE A 1 31 ? 2.930 3.766 -0.423 1.00 0.00 31 PHE A CA 8
ATOM 10473 C C . PHE A 1 31 ? 2.459 3.124 -1.729 1.00 0.00 31 PHE A C 8
ATOM 10474 O O . PHE A 1 31 ? 1.461 3.548 -2.309 1.00 0.00 31 PHE A O 8
ATOM 10490 N N . ASN A 1 32 ? 3.201 2.112 -2.156 1.00 0.00 32 ASN A N 8
ATOM 10491 C CA . ASN A 1 32 ? 2.872 1.408 -3.383 1.00 0.00 32 ASN A CA 8
ATOM 10492 C C . ASN A 1 32 ? 2.347 0.012 -3.040 1.00 0.00 32 ASN A C 8
ATOM 10493 O O . ASN A 1 32 ? 2.838 -0.630 -2.112 1.00 0.00 32 ASN A O 8
ATOM 10503 N N . ILE A 1 33 ? 1.356 -0.418 -3.808 1.00 0.00 33 ILE A N 8
ATOM 10504 C CA . ILE A 1 33 ? 0.759 -1.726 -3.597 1.00 0.00 33 ILE A CA 8
ATOM 10505 C C . ILE A 1 33 ? 1.158 -2.654 -4.745 1.00 0.00 33 ILE A C 8
ATOM 10506 O O . ILE A 1 33 ? 1.499 -2.192 -5.833 1.00 0.00 33 ILE A O 8
ATOM 10521 N N . ARG A 1 34 ? 1.102 -3.948 -4.464 1.00 0.00 34 ARG A N 8
ATOM 10522 C CA . ARG A 1 34 ? 1.452 -4.946 -5.460 1.00 0.00 34 ARG A CA 8
ATOM 10523 C C . ARG A 1 34 ? 0.776 -6.279 -5.137 1.00 0.00 34 ARG A C 8
ATOM 10524 O O . ARG A 1 34 ? 0.108 -6.408 -4.112 1.00 0.00 34 ARG A O 8
ATOM 10542 N N . GLY A 1 35 ? 0.973 -7.238 -6.029 1.00 0.00 35 GLY A N 8
ATOM 10543 C CA . GLY A 1 35 ? 0.391 -8.557 -5.851 1.00 0.00 35 GLY A CA 8
ATOM 10544 C C . GLY A 1 35 ? -1.013 -8.623 -6.457 1.00 0.00 35 GLY A C 8
ATOM 10545 O O . GLY A 1 35 ? -1.216 -8.238 -7.607 1.00 0.00 35 GLY A O 8
ATOM 10549 N N . GLY A 1 36 ? -1.946 -9.114 -5.655 1.00 0.00 36 GLY A N 8
ATOM 10550 C CA . GLY A 1 36 ? -3.325 -9.236 -6.098 1.00 0.00 36 GLY A CA 8
ATOM 10551 C C . GLY A 1 36 ? -3.492 -10.420 -7.052 1.00 0.00 36 GLY A C 8
ATOM 10552 O O . GLY A 1 36 ? -3.457 -10.250 -8.270 1.00 0.00 36 GLY A O 8
ATOM 10556 N N . LYS A 1 37 ? -3.671 -11.593 -6.462 1.00 0.00 37 LYS A N 8
ATOM 10557 C CA . LYS A 1 37 ? -3.844 -12.805 -7.245 1.00 0.00 37 LYS A CA 8
ATOM 10558 C C . LYS A 1 37 ? -4.082 -13.986 -6.302 1.00 0.00 37 LYS A C 8
ATOM 10559 O O . LYS A 1 37 ? -4.293 -13.797 -5.105 1.00 0.00 37 LYS A O 8
ATOM 10574 N N . ALA A 1 38 ? -4.039 -15.179 -6.877 1.00 0.00 38 ALA A N 8
ATOM 10575 C CA . ALA A 1 38 ? -4.248 -16.391 -6.103 1.00 0.00 38 ALA A CA 8
ATOM 10576 C C . ALA A 1 38 ? -2.892 -16.976 -5.704 1.00 0.00 38 ALA A C 8
ATOM 10577 O O . ALA A 1 38 ? -1.953 -16.235 -5.415 1.00 0.00 38 ALA A O 8
ATOM 10584 N N . SER A 1 39 ? -2.832 -18.299 -5.701 1.00 0.00 39 SER A N 8
ATOM 10585 C CA . SER A 1 39 ? -1.606 -18.992 -5.343 1.00 0.00 39 SER A CA 8
ATOM 10586 C C . SER A 1 39 ? -1.023 -18.394 -4.060 1.00 0.00 39 SER A C 8
ATOM 10587 O O . SER A 1 39 ? 0.194 -18.290 -3.918 1.00 0.00 39 SER A O 8
ATOM 10594 N N . GLN A 1 40 ? -1.919 -18.017 -3.161 1.00 0.00 40 GLN A N 8
ATOM 10595 C CA . GLN A 1 40 ? -1.508 -17.432 -1.895 1.00 0.00 40 GLN A CA 8
ATOM 10596 C C . GLN A 1 40 ? -0.813 -16.089 -2.132 1.00 0.00 40 GLN A C 8
ATOM 10597 O O . GLN A 1 40 ? 0.412 -16.002 -2.074 1.00 0.00 40 GLN A O 8
ATOM 10609 N N . LEU A 1 41 ? -1.626 -15.076 -2.394 1.00 0.00 41 LEU A N 8
ATOM 10610 C CA . LEU A 1 41 ? -1.105 -13.742 -2.639 1.00 0.00 41 LEU A CA 8
ATOM 10611 C C . LEU A 1 41 ? -2.098 -12.706 -2.112 1.00 0.00 41 LEU A C 8
ATOM 10612 O O . LEU A 1 41 ? -2.855 -12.983 -1.183 1.00 0.00 41 LEU A O 8
ATOM 10627 N N . GLY A 1 42 ? -2.065 -11.534 -2.729 1.00 0.00 42 GLY A N 8
ATOM 10628 C CA . GLY A 1 42 ? -2.953 -10.454 -2.333 1.00 0.00 42 GLY A CA 8
ATOM 10629 C C . GLY A 1 42 ? -2.254 -9.098 -2.448 1.00 0.00 42 GLY A C 8
ATOM 10630 O O . GLY A 1 42 ? -1.286 -8.956 -3.194 1.00 0.00 42 GLY A O 8
ATOM 10634 N N . ILE A 1 43 ? -2.772 -8.136 -1.698 1.00 0.00 43 ILE A N 8
ATOM 10635 C CA . ILE A 1 43 ? -2.209 -6.797 -1.707 1.00 0.00 43 ILE A CA 8
ATOM 10636 C C . ILE A 1 43 ? -1.125 -6.696 -0.633 1.00 0.00 43 ILE A C 8
ATOM 10637 O O . ILE A 1 43 ? -1.383 -6.961 0.541 1.00 0.00 43 ILE A O 8
ATOM 10652 N N . PHE A 1 44 ? 0.066 -6.312 -1.071 1.00 0.00 44 PHE A N 8
ATOM 10653 C CA . PHE A 1 44 ? 1.190 -6.174 -0.162 1.00 0.00 44 PHE A CA 8
ATOM 10654 C C . PHE A 1 44 ? 1.830 -4.790 -0.288 1.00 0.00 44 PHE A C 8
ATOM 10655 O O . PHE A 1 44 ? 1.838 -4.203 -1.368 1.00 0.00 44 PHE A O 8
ATOM 10671 N N . ILE A 1 45 ? 2.351 -4.310 0.831 1.00 0.00 45 ILE A N 8
ATOM 10672 C CA . ILE A 1 45 ? 2.992 -3.006 0.859 1.00 0.00 45 ILE A CA 8
ATOM 10673 C C . ILE A 1 45 ? 4.218 -3.026 -0.056 1.00 0.00 45 ILE A C 8
ATOM 10674 O O . ILE A 1 45 ? 5.346 -3.172 0.413 1.00 0.00 45 ILE A O 8
ATOM 10689 N N . SER A 1 46 ? 3.956 -2.877 -1.346 1.00 0.00 46 SER A N 8
ATOM 10690 C CA . SER A 1 46 ? 5.023 -2.875 -2.332 1.00 0.00 46 SER A CA 8
ATOM 10691 C C . SER A 1 46 ? 6.173 -1.985 -1.856 1.00 0.00 46 SER A C 8
ATOM 10692 O O . SER A 1 46 ? 7.286 -2.464 -1.642 1.00 0.00 46 SER A O 8
ATOM 10699 N N . LYS A 1 47 ? 5.866 -0.705 -1.703 1.00 0.00 47 LYS A N 8
ATOM 10700 C CA . LYS A 1 47 ? 6.860 0.256 -1.257 1.00 0.00 47 LYS A CA 8
ATOM 10701 C C . LYS A 1 47 ? 6.180 1.327 -0.403 1.00 0.00 47 LYS A C 8
ATOM 10702 O O . LYS A 1 47 ? 4.964 1.499 -0.469 1.00 0.00 47 LYS A O 8
ATOM 10717 N N . VAL A 1 48 ? 6.994 2.016 0.382 1.00 0.00 48 VAL A N 8
ATOM 10718 C CA . VAL A 1 48 ? 6.486 3.066 1.250 1.00 0.00 48 VAL A CA 8
ATOM 10719 C C . VAL A 1 48 ? 7.325 4.331 1.058 1.00 0.00 48 VAL A C 8
ATOM 10720 O O . VAL A 1 48 ? 8.550 4.261 0.972 1.00 0.00 48 VAL A O 8
ATOM 10733 N N . ILE A 1 49 ? 6.632 5.459 0.997 1.00 0.00 49 ILE A N 8
ATOM 10734 C CA . ILE A 1 49 ? 7.298 6.737 0.817 1.00 0.00 49 ILE A CA 8
ATOM 10735 C C . ILE A 1 49 ? 8.114 7.063 2.069 1.00 0.00 49 ILE A C 8
ATOM 10736 O O . ILE A 1 49 ? 7.580 7.066 3.178 1.00 0.00 49 ILE A O 8
ATOM 10751 N N . PRO A 1 50 ? 9.426 7.337 1.844 1.00 0.00 50 PRO A N 8
ATOM 10752 C CA . PRO A 1 50 ? 10.321 7.664 2.942 1.00 0.00 50 PRO A CA 8
ATOM 10753 C C . PRO A 1 50 ? 10.075 9.087 3.445 1.00 0.00 50 PRO A C 8
ATOM 10754 O O . PRO A 1 50 ? 10.988 9.911 3.459 1.00 0.00 50 PRO A O 8
ATOM 10762 N N . ASP A 1 51 ? 8.836 9.333 3.847 1.00 0.00 51 ASP A N 8
ATOM 10763 C CA . ASP A 1 51 ? 8.458 10.642 4.350 1.00 0.00 51 ASP A CA 8
ATOM 10764 C C . ASP A 1 51 ? 6.958 10.853 4.133 1.00 0.00 51 ASP A C 8
ATOM 10765 O O . ASP A 1 51 ? 6.540 11.896 3.632 1.00 0.00 51 ASP A O 8
ATOM 10773 N N . SER A 1 52 ? 6.190 9.847 4.523 1.00 0.00 52 SER A N 8
ATOM 10774 C CA . SER A 1 52 ? 4.745 9.909 4.378 1.00 0.00 52 SER A CA 8
ATOM 10775 C C . SER A 1 52 ? 4.069 9.344 5.628 1.00 0.00 52 SER A C 8
ATOM 10776 O O . SER A 1 52 ? 4.734 8.787 6.500 1.00 0.00 52 SER A O 8
ATOM 10783 N N . ASP A 1 53 ? 2.754 9.505 5.676 1.00 0.00 53 ASP A N 8
ATOM 10784 C CA . ASP A 1 53 ? 1.981 9.017 6.805 1.00 0.00 53 ASP A CA 8
ATOM 10785 C C . ASP A 1 53 ? 2.088 7.492 6.869 1.00 0.00 53 ASP A C 8
ATOM 10786 O O . ASP A 1 53 ? 1.981 6.904 7.944 1.00 0.00 53 ASP A O 8
ATOM 10794 N N . ALA A 1 54 ? 2.296 6.896 5.704 1.00 0.00 54 ALA A N 8
ATOM 10795 C CA . ALA A 1 54 ? 2.419 5.451 5.615 1.00 0.00 54 ALA A CA 8
ATOM 10796 C C . ALA A 1 54 ? 3.719 5.010 6.288 1.00 0.00 54 ALA A C 8
ATOM 10797 O O . ALA A 1 54 ? 3.841 3.867 6.726 1.00 0.00 54 ALA A O 8
ATOM 10804 N N . HIS A 1 55 ? 4.660 5.941 6.351 1.00 0.00 55 HIS A N 8
ATOM 10805 C CA . HIS A 1 55 ? 5.948 5.664 6.963 1.00 0.00 55 HIS A CA 8
ATOM 10806 C C . HIS A 1 55 ? 5.864 5.909 8.471 1.00 0.00 55 HIS A C 8
ATOM 10807 O O . HIS A 1 55 ? 6.641 5.347 9.240 1.00 0.00 55 HIS A O 8
ATOM 10820 N N . ARG A 1 56 ? 4.911 6.750 8.848 1.00 0.00 56 ARG A N 8
ATOM 10821 C CA . ARG A 1 56 ? 4.714 7.076 10.251 1.00 0.00 56 ARG A CA 8
ATOM 10822 C C . ARG A 1 56 ? 3.615 6.197 10.851 1.00 0.00 56 ARG A C 8
ATOM 10823 O O . ARG A 1 56 ? 3.575 5.988 12.062 1.00 0.00 56 ARG A O 8
ATOM 10841 N N . ALA A 1 57 ? 2.750 5.705 9.976 1.00 0.00 57 ALA A N 8
ATOM 10842 C CA . ALA A 1 57 ? 1.654 4.853 10.404 1.00 0.00 57 ALA A CA 8
ATOM 10843 C C . ALA A 1 57 ? 2.220 3.574 11.024 1.00 0.00 57 ALA A C 8
ATOM 10844 O O . ALA A 1 57 ? 1.780 3.151 12.093 1.00 0.00 57 ALA A O 8
ATOM 10851 N N . GLY A 1 58 ? 3.188 2.996 10.329 1.00 0.00 58 GLY A N 8
ATOM 10852 C CA . GLY A 1 58 ? 3.819 1.774 10.798 1.00 0.00 58 GLY A CA 8
ATOM 10853 C C . GLY A 1 58 ? 3.753 0.678 9.732 1.00 0.00 58 GLY A C 8
ATOM 10854 O O . GLY A 1 58 ? 3.437 -0.471 10.036 1.00 0.00 58 GLY A O 8
ATOM 10858 N N . LEU A 1 59 ? 4.056 1.073 8.504 1.00 0.00 59 LEU A N 8
ATOM 10859 C CA . LEU A 1 59 ? 4.035 0.140 7.391 1.00 0.00 59 LEU A CA 8
ATOM 10860 C C . LEU A 1 59 ? 5.468 -0.270 7.047 1.00 0.00 59 LEU A C 8
ATOM 10861 O O . LEU A 1 59 ? 6.382 0.554 7.095 1.00 0.00 59 LEU A O 8
ATOM 10876 N N . GLN A 1 60 ? 5.622 -1.541 6.708 1.00 0.00 60 GLN A N 8
ATOM 10877 C CA . GLN A 1 60 ? 6.929 -2.069 6.357 1.00 0.00 60 GLN A CA 8
ATOM 10878 C C . GLN A 1 60 ? 6.821 -2.984 5.135 1.00 0.00 60 GLN A C 8
ATOM 10879 O O . GLN A 1 60 ? 5.926 -3.825 5.063 1.00 0.00 60 GLN A O 8
ATOM 10891 N N . GLU A 1 61 ? 7.745 -2.789 4.207 1.00 0.00 61 GLU A N 8
ATOM 10892 C CA . GLU A 1 61 ? 7.765 -3.586 2.992 1.00 0.00 61 GLU A CA 8
ATOM 10893 C C . GLU A 1 61 ? 7.657 -5.075 3.332 1.00 0.00 61 GLU A C 8
ATOM 10894 O O . GLU A 1 61 ? 8.631 -5.688 3.766 1.00 0.00 61 GLU A O 8
ATOM 10904 N N . GLY A 1 62 ? 6.464 -5.612 3.120 1.00 0.00 62 GLY A N 8
ATOM 10905 C CA . GLY A 1 62 ? 6.216 -7.016 3.399 1.00 0.00 62 GLY A CA 8
ATOM 10906 C C . GLY A 1 62 ? 4.853 -7.211 4.065 1.00 0.00 62 GLY A C 8
ATOM 10907 O O . GLY A 1 62 ? 4.301 -8.310 4.049 1.00 0.00 62 GLY A O 8
ATOM 10911 N N . ASP A 1 63 ? 4.349 -6.127 4.637 1.00 0.00 63 ASP A N 8
ATOM 10912 C CA . ASP A 1 63 ? 3.062 -6.164 5.308 1.00 0.00 63 ASP A CA 8
ATOM 10913 C C . ASP A 1 63 ? 1.962 -6.432 4.278 1.00 0.00 63 ASP A C 8
ATOM 10914 O O . ASP A 1 63 ? 1.899 -5.768 3.246 1.00 0.00 63 ASP A O 8
ATOM 10922 N N . GLN A 1 64 ? 1.123 -7.408 4.596 1.00 0.00 64 GLN A N 8
ATOM 10923 C CA . GLN A 1 64 ? 0.031 -7.772 3.710 1.00 0.00 64 GLN A CA 8
ATOM 10924 C C . GLN A 1 64 ? -1.262 -7.084 4.153 1.00 0.00 64 GLN A C 8
ATOM 10925 O O . GLN A 1 64 ? -1.600 -7.091 5.335 1.00 0.00 64 GLN A O 8
ATOM 10937 N N . VAL A 1 65 ? -1.950 -6.506 3.179 1.00 0.00 65 VAL A N 8
ATOM 10938 C CA . VAL A 1 65 ? -3.198 -5.814 3.453 1.00 0.00 65 VAL A CA 8
ATOM 10939 C C . VAL A 1 65 ? -4.359 -6.806 3.354 1.00 0.00 65 VAL A C 8
ATOM 10940 O O . VAL A 1 65 ? -4.751 -7.200 2.256 1.00 0.00 65 VAL A O 8
ATOM 10953 N N . LEU A 1 66 ? -4.875 -7.182 4.515 1.00 0.00 66 LEU A N 8
ATOM 10954 C CA . LEU A 1 66 ? -5.982 -8.121 4.573 1.00 0.00 66 LEU A CA 8
ATOM 10955 C C . LEU A 1 66 ? -7.227 -7.471 3.965 1.00 0.00 66 LEU A C 8
ATOM 10956 O O . LEU A 1 66 ? -7.745 -7.942 2.953 1.00 0.00 66 LEU A O 8
ATOM 10971 N N . ALA A 1 67 ? -7.672 -6.401 4.608 1.00 0.00 67 ALA A N 8
ATOM 10972 C CA . ALA A 1 67 ? -8.846 -5.684 4.143 1.00 0.00 67 ALA A CA 8
ATOM 10973 C C . ALA A 1 67 ? -8.551 -4.182 4.138 1.00 0.00 67 ALA A C 8
ATOM 10974 O O . ALA A 1 67 ? -7.671 -3.716 4.858 1.00 0.00 67 ALA A O 8
ATOM 10981 N N . VAL A 1 68 ? -9.305 -3.467 3.316 1.00 0.00 68 VAL A N 8
ATOM 10982 C CA . VAL A 1 68 ? -9.136 -2.028 3.206 1.00 0.00 68 VAL A CA 8
ATOM 10983 C C . VAL A 1 68 ? -10.506 -1.351 3.272 1.00 0.00 68 VAL A C 8
ATOM 10984 O O . VAL A 1 68 ? -11.274 -1.399 2.312 1.00 0.00 68 VAL A O 8
ATOM 10997 N N . ASN A 1 69 ? -10.772 -0.736 4.415 1.00 0.00 69 ASN A N 8
ATOM 10998 C CA . ASN A 1 69 ? -12.037 -0.050 4.619 1.00 0.00 69 ASN A CA 8
ATOM 10999 C C . ASN A 1 69 ? -13.186 -1.046 4.448 1.00 0.00 69 ASN A C 8
ATOM 11000 O O . ASN A 1 69 ? -14.140 -0.778 3.720 1.00 0.00 69 ASN A O 8
ATOM 11010 N N . ASP A 1 70 ? -13.055 -2.173 5.131 1.00 0.00 70 ASP A N 8
ATOM 11011 C CA . ASP A 1 70 ? -14.070 -3.210 5.063 1.00 0.00 70 ASP A CA 8
ATOM 11012 C C . ASP A 1 70 ? -13.836 -4.068 3.818 1.00 0.00 70 ASP A C 8
ATOM 11013 O O . ASP A 1 70 ? -13.791 -5.294 3.905 1.00 0.00 70 ASP A O 8
ATOM 11021 N N . VAL A 1 71 ? -13.692 -3.390 2.691 1.00 0.00 71 VAL A N 8
ATOM 11022 C CA . VAL A 1 71 ? -13.463 -4.074 1.429 1.00 0.00 71 VAL A CA 8
ATOM 11023 C C . VAL A 1 71 ? -12.258 -5.007 1.572 1.00 0.00 71 VAL A C 8
ATOM 11024 O O . VAL A 1 71 ? -11.230 -4.619 2.125 1.00 0.00 71 VAL A O 8
ATOM 11037 N N . ASP A 1 72 ? -12.424 -6.219 1.063 1.00 0.00 72 ASP A N 8
ATOM 11038 C CA . ASP A 1 72 ? -11.364 -7.210 1.127 1.00 0.00 72 ASP A CA 8
ATOM 11039 C C . ASP A 1 72 ? -10.296 -6.875 0.084 1.00 0.00 72 ASP A C 8
ATOM 11040 O O . ASP A 1 72 ? -10.596 -6.273 -0.946 1.00 0.00 72 ASP A O 8
ATOM 11048 N N . PHE A 1 73 ? -9.071 -7.281 0.387 1.00 0.00 73 PHE A N 8
ATOM 11049 C CA . PHE A 1 73 ? -7.957 -7.031 -0.512 1.00 0.00 73 PHE A CA 8
ATOM 11050 C C . PHE A 1 73 ? -7.149 -8.308 -0.751 1.00 0.00 73 PHE A C 8
ATOM 11051 O O . PHE A 1 73 ? -5.952 -8.248 -1.023 1.00 0.00 73 PHE A O 8
ATOM 11067 N N . GLN A 1 74 ? -7.837 -9.434 -0.639 1.00 0.00 74 GLN A N 8
ATOM 11068 C CA . GLN A 1 74 ? -7.199 -10.725 -0.840 1.00 0.00 74 GLN A CA 8
ATOM 11069 C C . GLN A 1 74 ? -7.112 -11.048 -2.333 1.00 0.00 74 GLN A C 8
ATOM 11070 O O . GLN A 1 74 ? -6.271 -11.842 -2.752 1.00 0.00 74 GLN A O 8
ATOM 11082 N N . ASP A 1 75 ? -7.993 -10.416 -3.094 1.00 0.00 75 ASP A N 8
ATOM 11083 C CA . ASP A 1 75 ? -8.028 -10.626 -4.532 1.00 0.00 75 ASP A CA 8
ATOM 11084 C C . ASP A 1 75 ? -8.691 -9.423 -5.204 1.00 0.00 75 ASP A C 8
ATOM 11085 O O . ASP A 1 75 ? -9.911 -9.391 -5.363 1.00 0.00 75 ASP A O 8
ATOM 11093 N N . ILE A 1 76 ? -7.860 -8.461 -5.578 1.00 0.00 76 ILE A N 8
ATOM 11094 C CA . ILE A 1 76 ? -8.351 -7.259 -6.228 1.00 0.00 76 ILE A CA 8
ATOM 11095 C C . ILE A 1 76 ? -7.291 -6.741 -7.202 1.00 0.00 76 ILE A C 8
ATOM 11096 O O . ILE A 1 76 ? -6.115 -7.083 -7.084 1.00 0.00 76 ILE A O 8
ATOM 11111 N N . GLU A 1 77 ? -7.744 -5.925 -8.142 1.00 0.00 77 GLU A N 8
ATOM 11112 C CA . GLU A 1 77 ? -6.849 -5.356 -9.136 1.00 0.00 77 GLU A CA 8
ATOM 11113 C C . GLU A 1 77 ? -5.994 -4.252 -8.511 1.00 0.00 77 GLU A C 8
ATOM 11114 O O . GLU A 1 77 ? -6.512 -3.385 -7.808 1.00 0.00 77 GLU A O 8
ATOM 11124 N N . HIS A 1 78 ? -4.701 -4.320 -8.789 1.00 0.00 78 HIS A N 8
ATOM 11125 C CA . HIS A 1 78 ? -3.770 -3.337 -8.262 1.00 0.00 78 HIS A CA 8
ATOM 11126 C C . HIS A 1 78 ? -4.389 -1.941 -8.356 1.00 0.00 78 HIS A C 8
ATOM 11127 O O . HIS A 1 78 ? -4.579 -1.273 -7.341 1.00 0.00 78 HIS A O 8
ATOM 11140 N N . SER A 1 79 ? -4.689 -1.543 -9.583 1.00 0.00 79 SER A N 8
ATOM 11141 C CA . SER A 1 79 ? -5.283 -0.239 -9.823 1.00 0.00 79 SER A CA 8
ATOM 11142 C C . SER A 1 79 ? -6.421 0.007 -8.830 1.00 0.00 79 SER A C 8
ATOM 11143 O O . SER A 1 79 ? -6.434 1.022 -8.135 1.00 0.00 79 SER A O 8
ATOM 11150 N N . LYS A 1 80 ? -7.349 -0.938 -8.795 1.00 0.00 80 LYS A N 8
ATOM 11151 C CA . LYS A 1 80 ? -8.488 -0.837 -7.899 1.00 0.00 80 LYS A CA 8
ATOM 11152 C C . LYS A 1 80 ? -7.993 -0.524 -6.485 1.00 0.00 80 LYS A C 8
ATOM 11153 O O . LYS A 1 80 ? -8.423 0.453 -5.875 1.00 0.00 80 LYS A O 8
ATOM 11168 N N . ALA A 1 81 ? -7.096 -1.374 -6.006 1.00 0.00 81 ALA A N 8
ATOM 11169 C CA . ALA A 1 81 ? -6.538 -1.200 -4.676 1.00 0.00 81 ALA A CA 8
ATOM 11170 C C . ALA A 1 81 ? -6.122 0.260 -4.488 1.00 0.00 81 ALA A C 8
ATOM 11171 O O . ALA A 1 81 ? -6.481 0.889 -3.495 1.00 0.00 81 ALA A O 8
ATOM 11178 N N . VAL A 1 82 ? -5.367 0.756 -5.458 1.00 0.00 82 VAL A N 8
ATOM 11179 C CA . VAL A 1 82 ? -4.898 2.130 -5.412 1.00 0.00 82 VAL A CA 8
ATOM 11180 C C . VAL A 1 82 ? -6.100 3.076 -5.412 1.00 0.00 82 VAL A C 8
ATOM 11181 O O . VAL A 1 82 ? -6.172 3.994 -4.596 1.00 0.00 82 VAL A O 8
ATOM 11194 N N . GLU A 1 83 ? -7.016 2.819 -6.334 1.00 0.00 83 GLU A N 8
ATOM 11195 C CA . GLU A 1 83 ? -8.212 3.636 -6.450 1.00 0.00 83 GLU A CA 8
ATOM 11196 C C . GLU A 1 83 ? -8.979 3.646 -5.127 1.00 0.00 83 GLU A C 8
ATOM 11197 O O . GLU A 1 83 ? -9.228 4.706 -4.557 1.00 0.00 83 GLU A O 8
ATOM 11207 N N . ILE A 1 84 ? -9.331 2.450 -4.675 1.00 0.00 84 ILE A N 8
ATOM 11208 C CA . ILE A 1 84 ? -10.064 2.307 -3.429 1.00 0.00 84 ILE A CA 8
ATOM 11209 C C . ILE A 1 84 ? -9.459 3.239 -2.377 1.00 0.00 84 ILE A C 8
ATOM 11210 O O . ILE A 1 84 ? -10.114 4.175 -1.921 1.00 0.00 84 ILE A O 8
ATOM 11225 N N . LEU A 1 85 ? -8.217 2.950 -2.022 1.00 0.00 85 LEU A N 8
ATOM 11226 C CA . LEU A 1 85 ? -7.516 3.751 -1.031 1.00 0.00 85 LEU A CA 8
ATOM 11227 C C . LEU A 1 85 ? -7.790 5.233 -1.293 1.00 0.00 85 LEU A C 8
ATOM 11228 O O . LEU A 1 85 ? -8.088 5.985 -0.368 1.00 0.00 85 LEU A O 8
ATOM 11243 N N . LYS A 1 86 ? -7.678 5.608 -2.560 1.00 0.00 86 LYS A N 8
ATOM 11244 C CA . LYS A 1 86 ? -7.910 6.986 -2.955 1.00 0.00 86 LYS A CA 8
ATOM 11245 C C . LYS A 1 86 ? -9.369 7.354 -2.676 1.00 0.00 86 LYS A C 8
ATOM 11246 O O . LYS A 1 86 ? -9.650 8.192 -1.821 1.00 0.00 86 LYS A O 8
ATOM 11261 N N . THR A 1 87 ? -10.261 6.708 -3.415 1.00 0.00 87 THR A N 8
ATOM 11262 C CA . THR A 1 87 ? -11.683 6.956 -3.259 1.00 0.00 87 THR A CA 8
ATOM 11263 C C . THR A 1 87 ? -12.071 6.921 -1.779 1.00 0.00 87 THR A C 8
ATOM 11264 O O . THR A 1 87 ? -13.076 7.510 -1.382 1.00 0.00 87 THR A O 8
ATOM 11275 N N . ALA A 1 88 ? -11.254 6.225 -1.003 1.00 0.00 88 ALA A N 8
ATOM 11276 C CA . ALA A 1 88 ? -11.499 6.104 0.425 1.00 0.00 88 ALA A CA 8
ATOM 11277 C C . ALA A 1 88 ? -10.891 7.310 1.145 1.00 0.00 88 ALA A C 8
ATOM 11278 O O . ALA A 1 88 ? -9.680 7.369 1.350 1.00 0.00 88 ALA A O 8
ATOM 11285 N N . ARG A 1 89 ? -11.761 8.242 1.509 1.00 0.00 89 ARG A N 8
ATOM 11286 C CA . ARG A 1 89 ? -11.325 9.442 2.202 1.00 0.00 89 ARG A CA 8
ATOM 11287 C C . ARG A 1 89 ? -10.314 9.087 3.294 1.00 0.00 89 ARG A C 8
ATOM 11288 O O . ARG A 1 89 ? -9.237 9.677 3.363 1.00 0.00 89 ARG A O 8
ATOM 11306 N N . GLU A 1 90 ? -10.696 8.124 4.120 1.00 0.00 90 GLU A N 8
ATOM 11307 C CA . GLU A 1 90 ? -9.836 7.684 5.205 1.00 0.00 90 GLU A CA 8
ATOM 11308 C C . GLU A 1 90 ? -9.400 6.235 4.982 1.00 0.00 90 GLU A C 8
ATOM 11309 O O . GLU A 1 90 ? -10.236 5.355 4.779 1.00 0.00 90 GLU A O 8
ATOM 11319 N N . ILE A 1 91 ? -8.092 6.030 5.026 1.00 0.00 91 ILE A N 8
ATOM 11320 C CA . ILE A 1 91 ? -7.534 4.703 4.831 1.00 0.00 91 ILE A CA 8
ATOM 11321 C C . ILE A 1 91 ? -7.550 3.947 6.161 1.00 0.00 91 ILE A C 8
ATOM 11322 O O . ILE A 1 91 ? -7.015 4.429 7.158 1.00 0.00 91 ILE A O 8
ATOM 11337 N N . SER A 1 92 ? -8.168 2.776 6.133 1.00 0.00 92 SER A N 8
ATOM 11338 C CA . SER A 1 92 ? -8.261 1.950 7.324 1.00 0.00 92 SER A CA 8
ATOM 11339 C C . SER A 1 92 ? -8.256 0.470 6.936 1.00 0.00 92 SER A C 8
ATOM 11340 O O . SER A 1 92 ? -9.302 -0.178 6.933 1.00 0.00 92 SER A O 8
ATOM 11347 N N . MET A 1 93 ? -7.068 -0.022 6.618 1.00 0.00 93 MET A N 8
ATOM 11348 C CA . MET A 1 93 ? -6.913 -1.414 6.229 1.00 0.00 93 MET A CA 8
ATOM 11349 C C . MET A 1 93 ? -6.394 -2.255 7.397 1.00 0.00 93 MET A C 8
ATOM 11350 O O . MET A 1 93 ? -5.998 -1.714 8.429 1.00 0.00 93 MET A O 8
ATOM 11362 N N . ARG A 1 94 ? -6.412 -3.564 7.196 1.00 0.00 94 ARG A N 8
ATOM 11363 C CA . ARG A 1 94 ? -5.948 -4.485 8.219 1.00 0.00 94 ARG A CA 8
ATOM 11364 C C . ARG A 1 94 ? -4.737 -5.272 7.715 1.00 0.00 94 ARG A C 8
ATOM 11365 O O . ARG A 1 94 ? -4.821 -5.969 6.705 1.00 0.00 94 ARG A O 8
ATOM 11383 N N . VAL A 1 95 ? -3.637 -5.134 8.442 1.00 0.00 95 VAL A N 8
ATOM 11384 C CA . VAL A 1 95 ? -2.411 -5.823 8.081 1.00 0.00 95 VAL A CA 8
ATOM 11385 C C . VAL A 1 95 ? -2.067 -6.846 9.166 1.00 0.00 95 VAL A C 8
ATOM 11386 O O . VAL A 1 95 ? -2.640 -6.817 10.254 1.00 0.00 95 VAL A O 8
ATOM 11399 N N . ARG A 1 96 ? -1.133 -7.725 8.832 1.00 0.00 96 ARG A N 8
ATOM 11400 C CA . ARG A 1 96 ? -0.705 -8.753 9.765 1.00 0.00 96 ARG A CA 8
ATOM 11401 C C . ARG A 1 96 ? 0.616 -9.371 9.304 1.00 0.00 96 ARG A C 8
ATOM 11402 O O . ARG A 1 96 ? 0.740 -9.797 8.158 1.00 0.00 96 ARG A O 8
ATOM 11420 N N . PHE A 1 97 ? 1.570 -9.400 10.223 1.00 0.00 97 PHE A N 8
ATOM 11421 C CA . PHE A 1 97 ? 2.879 -9.959 9.926 1.00 0.00 97 PHE A CA 8
ATOM 11422 C C . PHE A 1 97 ? 2.758 -11.182 9.015 1.00 0.00 97 PHE A C 8
ATOM 11423 O O . PHE A 1 97 ? 2.184 -12.198 9.404 1.00 0.00 97 PHE A O 8
ATOM 11439 N N . PHE A 1 98 ? 3.309 -11.045 7.818 1.00 0.00 98 PHE A N 8
ATOM 11440 C CA . PHE A 1 98 ? 3.271 -12.127 6.847 1.00 0.00 98 PHE A CA 8
ATOM 11441 C C . PHE A 1 98 ? 4.676 -12.668 6.575 1.00 0.00 98 PHE A C 8
ATOM 11442 O O . PHE A 1 98 ? 5.156 -12.617 5.444 1.00 0.00 98 PHE A O 8
ATOM 11458 N N . SER A 1 99 ? 5.295 -13.176 7.631 1.00 0.00 99 SER A N 8
ATOM 11459 C CA . SER A 1 99 ? 6.634 -13.727 7.519 1.00 0.00 99 SER A CA 8
ATOM 11460 C C . SER A 1 99 ? 6.991 -14.497 8.793 1.00 0.00 99 SER A C 8
ATOM 11461 O O . SER A 1 99 ? 6.892 -13.960 9.896 1.00 0.00 99 SER A O 8
ATOM 11468 N N . GLY A 1 100 ? 7.399 -15.742 8.600 1.00 0.00 100 GLY A N 8
ATOM 11469 C CA . GLY A 1 100 ? 7.771 -16.590 9.718 1.00 0.00 100 GLY A CA 8
ATOM 11470 C C . GLY A 1 100 ? 9.238 -16.383 10.100 1.00 0.00 100 GLY A C 8
ATOM 11471 O O . GLY A 1 100 ? 9.937 -15.580 9.482 1.00 0.00 100 GLY A O 8
ATOM 11475 N N . PRO A 1 101 ? 9.674 -17.141 11.141 1.00 0.00 101 PRO A N 8
ATOM 11476 C CA . PRO A 1 101 ? 11.045 -17.048 11.612 1.00 0.00 101 PRO A CA 8
ATOM 11477 C C . PRO A 1 101 ? 12.004 -17.756 10.653 1.00 0.00 101 PRO A C 8
ATOM 11478 O O . PRO A 1 101 ? 13.169 -17.377 10.543 1.00 0.00 101 PRO A O 8
ATOM 11486 N N . SER A 1 102 ? 11.477 -18.770 9.983 1.00 0.00 102 SER A N 8
ATOM 11487 C CA . SER A 1 102 ? 12.272 -19.534 9.036 1.00 0.00 102 SER A CA 8
ATOM 11488 C C . SER A 1 102 ? 12.366 -18.783 7.706 1.00 0.00 102 SER A C 8
ATOM 11489 O O . SER A 1 102 ? 11.589 -17.864 7.452 1.00 0.00 102 SER A O 8
ATOM 11496 N N . SER A 1 103 ? 13.325 -19.202 6.894 1.00 0.00 103 SER A N 8
ATOM 11497 C CA . SER A 1 103 ? 13.531 -18.581 5.597 1.00 0.00 103 SER A CA 8
ATOM 11498 C C . SER A 1 103 ? 14.539 -19.393 4.782 1.00 0.00 103 SER A C 8
ATOM 11499 O O . SER A 1 103 ? 15.578 -19.798 5.300 1.00 0.00 103 SER A O 8
ATOM 11506 N N . GLY A 1 104 ? 14.199 -19.606 3.519 1.00 0.00 104 GLY A N 8
ATOM 11507 C CA . GLY A 1 104 ? 15.061 -20.361 2.628 1.00 0.00 104 GLY A CA 8
ATOM 11508 C C . GLY A 1 104 ? 16.515 -19.901 2.750 1.00 0.00 104 GLY A C 8
ATOM 11509 O O . GLY A 1 104 ? 17.064 -19.313 1.819 1.00 0.00 104 GLY A O 8
ATOM 11513 N N . GLY A 1 1 ? -20.486 -12.667 5.878 1.00 0.00 1 GLY A N 9
ATOM 11514 C CA . GLY A 1 1 ? -20.677 -11.561 6.800 1.00 0.00 1 GLY A CA 9
ATOM 11515 C C . GLY A 1 1 ? -19.476 -11.414 7.736 1.00 0.00 1 GLY A C 9
ATOM 11516 O O . GLY A 1 1 ? -18.852 -12.406 8.112 1.00 0.00 1 GLY A O 9
ATOM 11520 N N . SER A 1 2 ? -19.188 -10.169 8.087 1.00 0.00 2 SER A N 9
ATOM 11521 C CA . SER A 1 2 ? -18.074 -9.880 8.973 1.00 0.00 2 SER A CA 9
ATOM 11522 C C . SER A 1 2 ? -17.971 -8.373 9.211 1.00 0.00 2 SER A C 9
ATOM 11523 O O . SER A 1 2 ? -18.036 -7.586 8.268 1.00 0.00 2 SER A O 9
ATOM 11530 N N . SER A 1 3 ? -17.813 -8.015 10.477 1.00 0.00 3 SER A N 9
ATOM 11531 C CA . SER A 1 3 ? -17.701 -6.615 10.851 1.00 0.00 3 SER A CA 9
ATOM 11532 C C . SER A 1 3 ? -17.434 -6.495 12.353 1.00 0.00 3 SER A C 9
ATOM 11533 O O . SER A 1 3 ? -17.827 -7.364 13.129 1.00 0.00 3 SER A O 9
ATOM 11540 N N . GLY A 1 4 ? -16.768 -5.409 12.717 1.00 0.00 4 GLY A N 9
ATOM 11541 C CA . GLY A 1 4 ? -16.444 -5.163 14.112 1.00 0.00 4 GLY A CA 9
ATOM 11542 C C . GLY A 1 4 ? -15.501 -3.967 14.253 1.00 0.00 4 GLY A C 9
ATOM 11543 O O . GLY A 1 4 ? -15.115 -3.355 13.258 1.00 0.00 4 GLY A O 9
ATOM 11547 N N . SER A 1 5 ? -15.157 -3.668 15.497 1.00 0.00 5 SER A N 9
ATOM 11548 C CA . SER A 1 5 ? -14.267 -2.556 15.782 1.00 0.00 5 SER A CA 9
ATOM 11549 C C . SER A 1 5 ? -13.164 -3.001 16.744 1.00 0.00 5 SER A C 9
ATOM 11550 O O . SER A 1 5 ? -13.290 -4.030 17.405 1.00 0.00 5 SER A O 9
ATOM 11557 N N . SER A 1 6 ? -12.108 -2.202 16.793 1.00 0.00 6 SER A N 9
ATOM 11558 C CA . SER A 1 6 ? -10.984 -2.501 17.665 1.00 0.00 6 SER A CA 9
ATOM 11559 C C . SER A 1 6 ? -10.153 -1.238 17.898 1.00 0.00 6 SER A C 9
ATOM 11560 O O . SER A 1 6 ? -9.490 -0.748 16.986 1.00 0.00 6 SER A O 9
ATOM 11567 N N . GLY A 1 7 ? -10.216 -0.745 19.127 1.00 0.00 7 GLY A N 9
ATOM 11568 C CA . GLY A 1 7 ? -9.478 0.451 19.493 1.00 0.00 7 GLY A CA 9
ATOM 11569 C C . GLY A 1 7 ? -8.643 0.218 20.754 1.00 0.00 7 GLY A C 9
ATOM 11570 O O . GLY A 1 7 ? -9.188 -0.056 21.821 1.00 0.00 7 GLY A O 9
ATOM 11574 N N . ASN A 1 8 ? -7.334 0.333 20.589 1.00 0.00 8 ASN A N 9
ATOM 11575 C CA . ASN A 1 8 ? -6.419 0.138 21.699 1.00 0.00 8 ASN A CA 9
ATOM 11576 C C . ASN A 1 8 ? -6.522 -1.307 22.191 1.00 0.00 8 ASN A C 9
ATOM 11577 O O . ASN A 1 8 ? -7.620 -1.828 22.376 1.00 0.00 8 ASN A O 9
ATOM 11587 N N . ASN A 1 9 ? -5.361 -1.916 22.388 1.00 0.00 9 ASN A N 9
ATOM 11588 C CA . ASN A 1 9 ? -5.306 -3.291 22.855 1.00 0.00 9 ASN A CA 9
ATOM 11589 C C . ASN A 1 9 ? -3.846 -3.737 22.946 1.00 0.00 9 ASN A C 9
ATOM 11590 O O . ASN A 1 9 ? -2.985 -3.203 22.249 1.00 0.00 9 ASN A O 9
ATOM 11600 N N . GLU A 1 10 ? -3.610 -4.711 23.813 1.00 0.00 10 GLU A N 9
ATOM 11601 C CA . GLU A 1 10 ? -2.269 -5.233 24.005 1.00 0.00 10 GLU A CA 9
ATOM 11602 C C . GLU A 1 10 ? -2.228 -6.726 23.669 1.00 0.00 10 GLU A C 9
ATOM 11603 O O . GLU A 1 10 ? -2.932 -7.183 22.771 1.00 0.00 10 GLU A O 9
ATOM 11613 N N . LEU A 1 11 ? -1.395 -7.444 24.410 1.00 0.00 11 LEU A N 9
ATOM 11614 C CA . LEU A 1 11 ? -1.253 -8.875 24.201 1.00 0.00 11 LEU A CA 9
ATOM 11615 C C . LEU A 1 11 ? -1.075 -9.153 22.707 1.00 0.00 11 LEU A C 9
ATOM 11616 O O . LEU A 1 11 ? -1.933 -9.775 22.083 1.00 0.00 11 LEU A O 9
ATOM 11631 N N . THR A 1 12 ? 0.043 -8.679 22.178 1.00 0.00 12 THR A N 9
ATOM 11632 C CA . THR A 1 12 ? 0.343 -8.870 20.770 1.00 0.00 12 THR A CA 9
ATOM 11633 C C . THR A 1 12 ? 1.352 -10.006 20.589 1.00 0.00 12 THR A C 9
ATOM 11634 O O . THR A 1 12 ? 2.198 -10.233 21.452 1.00 0.00 12 THR A O 9
ATOM 11645 N N . GLN A 1 13 ? 1.229 -10.690 19.460 1.00 0.00 13 GLN A N 9
ATOM 11646 C CA . GLN A 1 13 ? 2.117 -11.797 19.155 1.00 0.00 13 GLN A CA 9
ATOM 11647 C C . GLN A 1 13 ? 1.775 -12.392 17.788 1.00 0.00 13 GLN A C 9
ATOM 11648 O O . GLN A 1 13 ? 2.658 -12.861 17.071 1.00 0.00 13 GLN A O 9
ATOM 11660 N N . PHE A 1 14 ? 0.490 -12.354 17.467 1.00 0.00 14 PHE A N 9
ATOM 11661 C CA . PHE A 1 14 ? 0.019 -12.883 16.198 1.00 0.00 14 PHE A CA 9
ATOM 11662 C C . PHE A 1 14 ? -1.358 -12.318 15.845 1.00 0.00 14 PHE A C 9
ATOM 11663 O O . PHE A 1 14 ? -2.201 -13.026 15.298 1.00 0.00 14 PHE A O 9
ATOM 11679 N N . LEU A 1 15 ? -1.542 -11.047 16.172 1.00 0.00 15 LEU A N 9
ATOM 11680 C CA . LEU A 1 15 ? -2.803 -10.379 15.897 1.00 0.00 15 LEU A CA 9
ATOM 11681 C C . LEU A 1 15 ? -2.596 -9.347 14.786 1.00 0.00 15 LEU A C 9
ATOM 11682 O O . LEU A 1 15 ? -1.547 -8.709 14.714 1.00 0.00 15 LEU A O 9
ATOM 11697 N N . PRO A 1 16 ? -3.640 -9.213 13.925 1.00 0.00 16 PRO A N 9
ATOM 11698 C CA . PRO A 1 16 ? -3.584 -8.269 12.822 1.00 0.00 16 PRO A CA 9
ATOM 11699 C C . PRO A 1 16 ? -3.761 -6.833 13.318 1.00 0.00 16 PRO A C 9
ATOM 11700 O O . PRO A 1 16 ? -4.614 -6.567 14.164 1.00 0.00 16 PRO A O 9
ATOM 11708 N N . ARG A 1 17 ? -2.945 -5.945 12.770 1.00 0.00 17 ARG A N 9
ATOM 11709 C CA . ARG A 1 17 ? -3.002 -4.543 13.147 1.00 0.00 17 ARG A CA 9
ATOM 11710 C C . ARG A 1 17 ? -3.719 -3.732 12.066 1.00 0.00 17 ARG A C 9
ATOM 11711 O O . ARG A 1 17 ? -3.923 -4.217 10.953 1.00 0.00 17 ARG A O 9
ATOM 11729 N N . ILE A 1 18 ? -4.080 -2.510 12.429 1.00 0.00 18 ILE A N 9
ATOM 11730 C CA . ILE A 1 18 ? -4.769 -1.627 11.504 1.00 0.00 18 ILE A CA 9
ATOM 11731 C C . ILE A 1 18 ? -3.895 -0.403 11.226 1.00 0.00 18 ILE A C 9
ATOM 11732 O O . ILE A 1 18 ? -3.323 0.178 12.148 1.00 0.00 18 ILE A O 9
ATOM 11747 N N . VAL A 1 19 ? -3.816 -0.048 9.953 1.00 0.00 19 VAL A N 9
ATOM 11748 C CA . VAL A 1 19 ? -3.020 1.096 9.542 1.00 0.00 19 VAL A CA 9
ATOM 11749 C C . VAL A 1 19 ? -3.938 2.158 8.932 1.00 0.00 19 VAL A C 9
ATOM 11750 O O . VAL A 1 19 ? -4.267 2.094 7.749 1.00 0.00 19 VAL A O 9
ATOM 11763 N N . THR A 1 20 ? -4.326 3.110 9.768 1.00 0.00 20 THR A N 9
ATOM 11764 C CA . THR A 1 20 ? -5.199 4.184 9.326 1.00 0.00 20 THR A CA 9
ATOM 11765 C C . THR A 1 20 ? -4.381 5.433 8.993 1.00 0.00 20 THR A C 9
ATOM 11766 O O . THR A 1 20 ? -3.560 5.874 9.795 1.00 0.00 20 THR A O 9
ATOM 11777 N N . LEU A 1 21 ? -4.635 5.969 7.808 1.00 0.00 21 LEU A N 9
ATOM 11778 C CA . LEU A 1 21 ? -3.933 7.159 7.359 1.00 0.00 21 LEU A CA 9
ATOM 11779 C C . LEU A 1 21 ? -4.953 8.226 6.953 1.00 0.00 21 LEU A C 9
ATOM 11780 O O . LEU A 1 21 ? -6.155 7.964 6.934 1.00 0.00 21 LEU A O 9
ATOM 11795 N N . LYS A 1 22 ? -4.436 9.405 6.639 1.00 0.00 22 LYS A N 9
ATOM 11796 C CA . LYS A 1 22 ? -5.286 10.511 6.235 1.00 0.00 22 LYS A CA 9
ATOM 11797 C C . LYS A 1 22 ? -5.244 10.650 4.712 1.00 0.00 22 LYS A C 9
ATOM 11798 O O . LYS A 1 22 ? -6.249 10.433 4.037 1.00 0.00 22 LYS A O 9
ATOM 11813 N N . LYS A 1 23 ? -4.071 11.011 4.214 1.00 0.00 23 LYS A N 9
ATOM 11814 C CA . LYS A 1 23 ? -3.885 11.183 2.784 1.00 0.00 23 LYS A CA 9
ATOM 11815 C C . LYS A 1 23 ? -4.830 12.274 2.277 1.00 0.00 23 LYS A C 9
ATOM 11816 O O . LYS A 1 23 ? -6.045 12.169 2.433 1.00 0.00 23 LYS A O 9
ATOM 11831 N N . PRO A 1 24 ? -4.220 13.326 1.667 1.00 0.00 24 PRO A N 9
ATOM 11832 C CA . PRO A 1 24 ? -4.993 14.435 1.137 1.00 0.00 24 PRO A CA 9
ATOM 11833 C C . PRO A 1 24 ? -5.695 14.043 -0.164 1.00 0.00 24 PRO A C 9
ATOM 11834 O O . PRO A 1 24 ? -5.368 13.021 -0.767 1.00 0.00 24 PRO A O 9
ATOM 11842 N N . PRO A 1 25 ? -6.673 14.896 -0.569 1.00 0.00 25 PRO A N 9
ATOM 11843 C CA . PRO A 1 25 ? -7.425 14.649 -1.788 1.00 0.00 25 PRO A CA 9
ATOM 11844 C C . PRO A 1 25 ? -6.585 14.970 -3.025 1.00 0.00 25 PRO A C 9
ATOM 11845 O O . PRO A 1 25 ? -6.396 16.136 -3.366 1.00 0.00 25 PRO A O 9
ATOM 11853 N N . GLY A 1 26 ? -6.102 13.914 -3.664 1.00 0.00 26 GLY A N 9
ATOM 11854 C CA . GLY A 1 26 ? -5.287 14.069 -4.856 1.00 0.00 26 GLY A CA 9
ATOM 11855 C C . GLY A 1 26 ? -3.836 13.665 -4.584 1.00 0.00 26 GLY A C 9
ATOM 11856 O O . GLY A 1 26 ? -2.930 14.057 -5.318 1.00 0.00 26 GLY A O 9
ATOM 11860 N N . ALA A 1 27 ? -3.661 12.883 -3.528 1.00 0.00 27 ALA A N 9
ATOM 11861 C CA . ALA A 1 27 ? -2.336 12.421 -3.150 1.00 0.00 27 ALA A CA 9
ATOM 11862 C C . ALA A 1 27 ? -1.991 11.166 -3.953 1.00 0.00 27 ALA A C 9
ATOM 11863 O O . ALA A 1 27 ? -2.879 10.497 -4.481 1.00 0.00 27 ALA A O 9
ATOM 11870 N N . GLN A 1 28 ? -0.698 10.883 -4.023 1.00 0.00 28 GLN A N 9
ATOM 11871 C CA . GLN A 1 28 ? -0.224 9.719 -4.753 1.00 0.00 28 GLN A CA 9
ATOM 11872 C C . GLN A 1 28 ? 0.016 8.552 -3.792 1.00 0.00 28 GLN A C 9
ATOM 11873 O O . GLN A 1 28 ? 0.797 7.649 -4.091 1.00 0.00 28 GLN A O 9
ATOM 11885 N N . LEU A 1 29 ? -0.669 8.608 -2.660 1.00 0.00 29 LEU A N 9
ATOM 11886 C CA . LEU A 1 29 ? -0.540 7.567 -1.655 1.00 0.00 29 LEU A CA 9
ATOM 11887 C C . LEU A 1 29 ? 0.879 7.589 -1.083 1.00 0.00 29 LEU A C 9
ATOM 11888 O O . LEU A 1 29 ? 1.846 7.772 -1.821 1.00 0.00 29 LEU A O 9
ATOM 11903 N N . GLY A 1 30 ? 0.959 7.400 0.226 1.00 0.00 30 GLY A N 9
ATOM 11904 C CA . GLY A 1 30 ? 2.243 7.396 0.905 1.00 0.00 30 GLY A CA 9
ATOM 11905 C C . GLY A 1 30 ? 2.912 6.024 0.803 1.00 0.00 30 GLY A C 9
ATOM 11906 O O . GLY A 1 30 ? 3.897 5.757 1.492 1.00 0.00 30 GLY A O 9
ATOM 11910 N N . PHE A 1 31 ? 2.352 5.190 -0.060 1.00 0.00 31 PHE A N 9
ATOM 11911 C CA . PHE A 1 31 ? 2.883 3.852 -0.260 1.00 0.00 31 PHE A CA 9
ATOM 11912 C C . PHE A 1 31 ? 2.411 3.269 -1.594 1.00 0.00 31 PHE A C 9
ATOM 11913 O O . PHE A 1 31 ? 1.452 3.761 -2.186 1.00 0.00 31 PHE A O 9
ATOM 11929 N N . ASN A 1 32 ? 3.106 2.228 -2.026 1.00 0.00 32 ASN A N 9
ATOM 11930 C CA . ASN A 1 32 ? 2.770 1.571 -3.279 1.00 0.00 32 ASN A CA 9
ATOM 11931 C C . ASN A 1 32 ? 2.245 0.164 -2.988 1.00 0.00 32 ASN A C 9
ATOM 11932 O O . ASN A 1 32 ? 2.713 -0.498 -2.063 1.00 0.00 32 ASN A O 9
ATOM 11942 N N . ILE A 1 33 ? 1.280 -0.252 -3.795 1.00 0.00 33 ILE A N 9
ATOM 11943 C CA . ILE A 1 33 ? 0.687 -1.568 -3.635 1.00 0.00 33 ILE A CA 9
ATOM 11944 C C . ILE A 1 33 ? 1.066 -2.442 -4.833 1.00 0.00 33 ILE A C 9
ATOM 11945 O O . ILE A 1 33 ? 1.191 -1.947 -5.952 1.00 0.00 33 ILE A O 9
ATOM 11960 N N . ARG A 1 34 ? 1.238 -3.726 -4.556 1.00 0.00 34 ARG A N 9
ATOM 11961 C CA . ARG A 1 34 ? 1.600 -4.673 -5.596 1.00 0.00 34 ARG A CA 9
ATOM 11962 C C . ARG A 1 34 ? 1.070 -6.067 -5.253 1.00 0.00 34 ARG A C 9
ATOM 11963 O O . ARG A 1 34 ? 0.536 -6.282 -4.167 1.00 0.00 34 ARG A O 9
ATOM 11981 N N . GLY A 1 35 ? 1.237 -6.979 -6.201 1.00 0.00 35 GLY A N 9
ATOM 11982 C CA . GLY A 1 35 ? 0.783 -8.346 -6.013 1.00 0.00 35 GLY A CA 9
ATOM 11983 C C . GLY A 1 35 ? -0.716 -8.388 -5.710 1.00 0.00 35 GLY A C 9
ATOM 11984 O O . GLY A 1 35 ? -1.289 -7.400 -5.253 1.00 0.00 35 GLY A O 9
ATOM 11988 N N . GLY A 1 36 ? -1.309 -9.543 -5.978 1.00 0.00 36 GLY A N 9
ATOM 11989 C CA . GLY A 1 36 ? -2.731 -9.727 -5.740 1.00 0.00 36 GLY A CA 9
ATOM 11990 C C . GLY A 1 36 ? -3.546 -9.371 -6.985 1.00 0.00 36 GLY A C 9
ATOM 11991 O O . GLY A 1 36 ? -3.768 -8.194 -7.270 1.00 0.00 36 GLY A O 9
ATOM 11995 N N . LYS A 1 37 ? -3.969 -10.408 -7.693 1.00 0.00 37 LYS A N 9
ATOM 11996 C CA . LYS A 1 37 ? -4.754 -10.218 -8.900 1.00 0.00 37 LYS A CA 9
ATOM 11997 C C . LYS A 1 37 ? -5.423 -11.540 -9.281 1.00 0.00 37 LYS A C 9
ATOM 11998 O O . LYS A 1 37 ? -6.648 -11.613 -9.385 1.00 0.00 37 LYS A O 9
ATOM 12013 N N . ALA A 1 38 ? -4.593 -12.553 -9.477 1.00 0.00 38 ALA A N 9
ATOM 12014 C CA . ALA A 1 38 ? -5.089 -13.868 -9.843 1.00 0.00 38 ALA A CA 9
ATOM 12015 C C . ALA A 1 38 ? -3.937 -14.874 -9.800 1.00 0.00 38 ALA A C 9
ATOM 12016 O O . ALA A 1 38 ? -3.904 -15.821 -10.585 1.00 0.00 38 ALA A O 9
ATOM 12023 N N . SER A 1 39 ? -3.018 -14.634 -8.876 1.00 0.00 39 SER A N 9
ATOM 12024 C CA . SER A 1 39 ? -1.867 -15.507 -8.721 1.00 0.00 39 SER A CA 9
ATOM 12025 C C . SER A 1 39 ? -1.751 -15.968 -7.266 1.00 0.00 39 SER A C 9
ATOM 12026 O O . SER A 1 39 ? -0.698 -15.825 -6.648 1.00 0.00 39 SER A O 9
ATOM 12033 N N . GLN A 1 40 ? -2.849 -16.512 -6.763 1.00 0.00 40 GLN A N 9
ATOM 12034 C CA . GLN A 1 40 ? -2.884 -16.995 -5.393 1.00 0.00 40 GLN A CA 9
ATOM 12035 C C . GLN A 1 40 ? -2.092 -16.058 -4.480 1.00 0.00 40 GLN A C 9
ATOM 12036 O O . GLN A 1 40 ? -1.373 -16.512 -3.591 1.00 0.00 40 GLN A O 9
ATOM 12048 N N . LEU A 1 41 ? -2.251 -14.767 -4.729 1.00 0.00 41 LEU A N 9
ATOM 12049 C CA . LEU A 1 41 ? -1.561 -13.761 -3.940 1.00 0.00 41 LEU A CA 9
ATOM 12050 C C . LEU A 1 41 ? -2.567 -12.711 -3.465 1.00 0.00 41 LEU A C 9
ATOM 12051 O O . LEU A 1 41 ? -3.761 -12.822 -3.741 1.00 0.00 41 LEU A O 9
ATOM 12066 N N . GLY A 1 42 ? -2.049 -11.717 -2.759 1.00 0.00 42 GLY A N 9
ATOM 12067 C CA . GLY A 1 42 ? -2.887 -10.648 -2.244 1.00 0.00 42 GLY A CA 9
ATOM 12068 C C . GLY A 1 42 ? -2.219 -9.285 -2.437 1.00 0.00 42 GLY A C 9
ATOM 12069 O O . GLY A 1 42 ? -1.362 -9.128 -3.304 1.00 0.00 42 GLY A O 9
ATOM 12073 N N . ILE A 1 43 ? -2.637 -8.335 -1.614 1.00 0.00 43 ILE A N 9
ATOM 12074 C CA . ILE A 1 43 ? -2.090 -6.991 -1.683 1.00 0.00 43 ILE A CA 9
ATOM 12075 C C . ILE A 1 43 ? -1.011 -6.828 -0.610 1.00 0.00 43 ILE A C 9
ATOM 12076 O O . ILE A 1 43 ? -1.165 -7.315 0.509 1.00 0.00 43 ILE A O 9
ATOM 12091 N N . PHE A 1 44 ? 0.057 -6.142 -0.989 1.00 0.00 44 PHE A N 9
ATOM 12092 C CA . PHE A 1 44 ? 1.160 -5.909 -0.073 1.00 0.00 44 PHE A CA 9
ATOM 12093 C C . PHE A 1 44 ? 1.765 -4.519 -0.285 1.00 0.00 44 PHE A C 9
ATOM 12094 O O . PHE A 1 44 ? 1.732 -3.987 -1.394 1.00 0.00 44 PHE A O 9
ATOM 12110 N N . ILE A 1 45 ? 2.303 -3.972 0.795 1.00 0.00 45 ILE A N 9
ATOM 12111 C CA . ILE A 1 45 ? 2.914 -2.655 0.741 1.00 0.00 45 ILE A CA 9
ATOM 12112 C C . ILE A 1 45 ? 4.161 -2.711 -0.145 1.00 0.00 45 ILE A C 9
ATOM 12113 O O . ILE A 1 45 ? 5.279 -2.823 0.357 1.00 0.00 45 ILE A O 9
ATOM 12128 N N . SER A 1 46 ? 3.928 -2.632 -1.446 1.00 0.00 46 SER A N 9
ATOM 12129 C CA . SER A 1 46 ? 5.018 -2.673 -2.406 1.00 0.00 46 SER A CA 9
ATOM 12130 C C . SER A 1 46 ? 6.158 -1.764 -1.941 1.00 0.00 46 SER A C 9
ATOM 12131 O O . SER A 1 46 ? 7.291 -2.216 -1.783 1.00 0.00 46 SER A O 9
ATOM 12138 N N . LYS A 1 47 ? 5.818 -0.500 -1.737 1.00 0.00 47 LYS A N 9
ATOM 12139 C CA . LYS A 1 47 ? 6.800 0.476 -1.294 1.00 0.00 47 LYS A CA 9
ATOM 12140 C C . LYS A 1 47 ? 6.121 1.495 -0.377 1.00 0.00 47 LYS A C 9
ATOM 12141 O O . LYS A 1 47 ? 4.898 1.622 -0.383 1.00 0.00 47 LYS A O 9
ATOM 12156 N N . VAL A 1 48 ? 6.944 2.195 0.390 1.00 0.00 48 VAL A N 9
ATOM 12157 C CA . VAL A 1 48 ? 6.438 3.198 1.310 1.00 0.00 48 VAL A CA 9
ATOM 12158 C C . VAL A 1 48 ? 7.272 4.475 1.174 1.00 0.00 48 VAL A C 9
ATOM 12159 O O . VAL A 1 48 ? 8.498 4.414 1.096 1.00 0.00 48 VAL A O 9
ATOM 12172 N N . ILE A 1 49 ? 6.573 5.600 1.150 1.00 0.00 49 ILE A N 9
ATOM 12173 C CA . ILE A 1 49 ? 7.233 6.888 1.026 1.00 0.00 49 ILE A CA 9
ATOM 12174 C C . ILE A 1 49 ? 8.070 7.152 2.279 1.00 0.00 49 ILE A C 9
ATOM 12175 O O . ILE A 1 49 ? 7.550 7.125 3.394 1.00 0.00 49 ILE A O 9
ATOM 12190 N N . PRO A 1 50 ? 9.385 7.407 2.048 1.00 0.00 50 PRO A N 9
ATOM 12191 C CA . PRO A 1 50 ? 10.299 7.675 3.146 1.00 0.00 50 PRO A CA 9
ATOM 12192 C C . PRO A 1 50 ? 10.088 9.084 3.704 1.00 0.00 50 PRO A C 9
ATOM 12193 O O . PRO A 1 50 ? 11.023 9.881 3.755 1.00 0.00 50 PRO A O 9
ATOM 12201 N N . ASP A 1 51 ? 8.854 9.346 4.108 1.00 0.00 51 ASP A N 9
ATOM 12202 C CA . ASP A 1 51 ? 8.508 10.646 4.660 1.00 0.00 51 ASP A CA 9
ATOM 12203 C C . ASP A 1 51 ? 6.997 10.856 4.547 1.00 0.00 51 ASP A C 9
ATOM 12204 O O . ASP A 1 51 ? 6.544 11.932 4.158 1.00 0.00 51 ASP A O 9
ATOM 12212 N N . SER A 1 52 ? 6.258 9.813 4.896 1.00 0.00 52 SER A N 9
ATOM 12213 C CA . SER A 1 52 ? 4.808 9.871 4.839 1.00 0.00 52 SER A CA 9
ATOM 12214 C C . SER A 1 52 ? 4.213 9.439 6.181 1.00 0.00 52 SER A C 9
ATOM 12215 O O . SER A 1 52 ? 4.945 9.222 7.146 1.00 0.00 52 SER A O 9
ATOM 12222 N N . ASP A 1 53 ? 2.894 9.326 6.199 1.00 0.00 53 ASP A N 9
ATOM 12223 C CA . ASP A 1 53 ? 2.193 8.924 7.407 1.00 0.00 53 ASP A CA 9
ATOM 12224 C C . ASP A 1 53 ? 2.361 7.417 7.612 1.00 0.00 53 ASP A C 9
ATOM 12225 O O . ASP A 1 53 ? 2.449 6.947 8.744 1.00 0.00 53 ASP A O 9
ATOM 12233 N N . ALA A 1 54 ? 2.401 6.702 6.496 1.00 0.00 54 ALA A N 9
ATOM 12234 C CA . ALA A 1 54 ? 2.557 5.258 6.538 1.00 0.00 54 ALA A CA 9
ATOM 12235 C C . ALA A 1 54 ? 3.933 4.915 7.111 1.00 0.00 54 ALA A C 9
ATOM 12236 O O . ALA A 1 54 ? 4.073 3.960 7.874 1.00 0.00 54 ALA A O 9
ATOM 12243 N N . HIS A 1 55 ? 4.917 5.713 6.720 1.00 0.00 55 HIS A N 9
ATOM 12244 C CA . HIS A 1 55 ? 6.278 5.505 7.185 1.00 0.00 55 HIS A CA 9
ATOM 12245 C C . HIS A 1 55 ? 6.326 5.637 8.709 1.00 0.00 55 HIS A C 9
ATOM 12246 O O . HIS A 1 55 ? 7.169 5.025 9.363 1.00 0.00 55 HIS A O 9
ATOM 12259 N N . ARG A 1 56 ? 5.411 6.441 9.229 1.00 0.00 56 ARG A N 9
ATOM 12260 C CA . ARG A 1 56 ? 5.339 6.662 10.664 1.00 0.00 56 ARG A CA 9
ATOM 12261 C C . ARG A 1 56 ? 4.341 5.693 11.300 1.00 0.00 56 ARG A C 9
ATOM 12262 O O . ARG A 1 56 ? 4.576 5.184 12.395 1.00 0.00 56 ARG A O 9
ATOM 12280 N N . ALA A 1 57 ? 3.247 5.467 10.587 1.00 0.00 57 ALA A N 9
ATOM 12281 C CA . ALA A 1 57 ? 2.212 4.568 11.068 1.00 0.00 57 ALA A CA 9
ATOM 12282 C C . ALA A 1 57 ? 2.850 3.242 11.488 1.00 0.00 57 ALA A C 9
ATOM 12283 O O . ALA A 1 57 ? 2.341 2.559 12.376 1.00 0.00 57 ALA A O 9
ATOM 12290 N N . GLY A 1 58 ? 3.953 2.918 10.831 1.00 0.00 58 GLY A N 9
ATOM 12291 C CA . GLY A 1 58 ? 4.665 1.686 11.124 1.00 0.00 58 GLY A CA 9
ATOM 12292 C C . GLY A 1 58 ? 4.557 0.700 9.959 1.00 0.00 58 GLY A C 9
ATOM 12293 O O . GLY A 1 58 ? 4.706 -0.507 10.147 1.00 0.00 58 GLY A O 9
ATOM 12297 N N . LEU A 1 59 ? 4.299 1.249 8.782 1.00 0.00 59 LEU A N 9
ATOM 12298 C CA . LEU A 1 59 ? 4.171 0.433 7.587 1.00 0.00 59 LEU A CA 9
ATOM 12299 C C . LEU A 1 59 ? 5.563 0.041 7.090 1.00 0.00 59 LEU A C 9
ATOM 12300 O O . LEU A 1 59 ? 6.482 0.859 7.096 1.00 0.00 59 LEU A O 9
ATOM 12315 N N . GLN A 1 60 ? 5.676 -1.211 6.671 1.00 0.00 60 GLN A N 9
ATOM 12316 C CA . GLN A 1 60 ? 6.942 -1.722 6.171 1.00 0.00 60 GLN A CA 9
ATOM 12317 C C . GLN A 1 60 ? 6.704 -2.662 4.988 1.00 0.00 60 GLN A C 9
ATOM 12318 O O . GLN A 1 60 ? 5.675 -3.332 4.919 1.00 0.00 60 GLN A O 9
ATOM 12330 N N . GLU A 1 61 ? 7.674 -2.682 4.086 1.00 0.00 61 GLU A N 9
ATOM 12331 C CA . GLU A 1 61 ? 7.584 -3.530 2.908 1.00 0.00 61 GLU A CA 9
ATOM 12332 C C . GLU A 1 61 ? 7.414 -4.994 3.320 1.00 0.00 61 GLU A C 9
ATOM 12333 O O . GLU A 1 61 ? 8.326 -5.591 3.890 1.00 0.00 61 GLU A O 9
ATOM 12343 N N . GLY A 1 62 ? 6.242 -5.529 3.014 1.00 0.00 62 GLY A N 9
ATOM 12344 C CA . GLY A 1 62 ? 5.941 -6.912 3.346 1.00 0.00 62 GLY A CA 9
ATOM 12345 C C . GLY A 1 62 ? 4.651 -7.012 4.162 1.00 0.00 62 GLY A C 9
ATOM 12346 O O . GLY A 1 62 ? 4.212 -8.110 4.502 1.00 0.00 62 GLY A O 9
ATOM 12350 N N . ASP A 1 63 ? 4.079 -5.853 4.451 1.00 0.00 63 ASP A N 9
ATOM 12351 C CA . ASP A 1 63 ? 2.848 -5.797 5.220 1.00 0.00 63 ASP A CA 9
ATOM 12352 C C . ASP A 1 63 ? 1.671 -6.173 4.317 1.00 0.00 63 ASP A C 9
ATOM 12353 O O . ASP A 1 63 ? 1.246 -5.378 3.481 1.00 0.00 63 ASP A O 9
ATOM 12361 N N . GLN A 1 64 ? 1.177 -7.386 4.518 1.00 0.00 64 GLN A N 9
ATOM 12362 C CA . GLN A 1 64 ? 0.058 -7.878 3.733 1.00 0.00 64 GLN A CA 9
ATOM 12363 C C . GLN A 1 64 ? -1.227 -7.144 4.123 1.00 0.00 64 GLN A C 9
ATOM 12364 O O . GLN A 1 64 ? -1.529 -7.002 5.307 1.00 0.00 64 GLN A O 9
ATOM 12376 N N . VAL A 1 65 ? -1.948 -6.698 3.105 1.00 0.00 65 VAL A N 9
ATOM 12377 C CA . VAL A 1 65 ? -3.193 -5.982 3.327 1.00 0.00 65 VAL A CA 9
ATOM 12378 C C . VAL A 1 65 ? -4.363 -6.964 3.239 1.00 0.00 65 VAL A C 9
ATOM 12379 O O . VAL A 1 65 ? -4.770 -7.354 2.145 1.00 0.00 65 VAL A O 9
ATOM 12392 N N . LEU A 1 66 ? -4.871 -7.336 4.404 1.00 0.00 66 LEU A N 9
ATOM 12393 C CA . LEU A 1 66 ? -5.987 -8.264 4.472 1.00 0.00 66 LEU A CA 9
ATOM 12394 C C . LEU A 1 66 ? -7.213 -7.632 3.812 1.00 0.00 66 LEU A C 9
ATOM 12395 O O . LEU A 1 66 ? -7.700 -8.126 2.796 1.00 0.00 66 LEU A O 9
ATOM 12410 N N . ALA A 1 67 ? -7.678 -6.548 4.416 1.00 0.00 67 ALA A N 9
ATOM 12411 C CA . ALA A 1 67 ? -8.838 -5.842 3.899 1.00 0.00 67 ALA A CA 9
ATOM 12412 C C . ALA A 1 67 ? -8.557 -4.338 3.901 1.00 0.00 67 ALA A C 9
ATOM 12413 O O . ALA A 1 67 ? -7.635 -3.876 4.571 1.00 0.00 67 ALA A O 9
ATOM 12420 N N . VAL A 1 68 ? -9.370 -3.616 3.143 1.00 0.00 68 VAL A N 9
ATOM 12421 C CA . VAL A 1 68 ? -9.219 -2.175 3.048 1.00 0.00 68 VAL A CA 9
ATOM 12422 C C . VAL A 1 68 ? -10.601 -1.518 3.103 1.00 0.00 68 VAL A C 9
ATOM 12423 O O . VAL A 1 68 ? -11.354 -1.565 2.131 1.00 0.00 68 VAL A O 9
ATOM 12436 N N . ASN A 1 69 ? -10.892 -0.920 4.250 1.00 0.00 69 ASN A N 9
ATOM 12437 C CA . ASN A 1 69 ? -12.170 -0.256 4.444 1.00 0.00 69 ASN A CA 9
ATOM 12438 C C . ASN A 1 69 ? -13.302 -1.254 4.195 1.00 0.00 69 ASN A C 9
ATOM 12439 O O . ASN A 1 69 ? -14.204 -0.990 3.400 1.00 0.00 69 ASN A O 9
ATOM 12449 N N . ASP A 1 70 ? -13.219 -2.379 4.889 1.00 0.00 70 ASP A N 9
ATOM 12450 C CA . ASP A 1 70 ? -14.225 -3.418 4.752 1.00 0.00 70 ASP A CA 9
ATOM 12451 C C . ASP A 1 70 ? -13.914 -4.266 3.517 1.00 0.00 70 ASP A C 9
ATOM 12452 O O . ASP A 1 70 ? -13.831 -5.491 3.606 1.00 0.00 70 ASP A O 9
ATOM 12460 N N . VAL A 1 71 ? -13.749 -3.582 2.395 1.00 0.00 71 VAL A N 9
ATOM 12461 C CA . VAL A 1 71 ? -13.448 -4.257 1.144 1.00 0.00 71 VAL A CA 9
ATOM 12462 C C . VAL A 1 71 ? -12.221 -5.152 1.335 1.00 0.00 71 VAL A C 9
ATOM 12463 O O . VAL A 1 71 ? -11.170 -4.686 1.771 1.00 0.00 71 VAL A O 9
ATOM 12476 N N . ASP A 1 72 ? -12.397 -6.421 0.998 1.00 0.00 72 ASP A N 9
ATOM 12477 C CA . ASP A 1 72 ? -11.318 -7.386 1.126 1.00 0.00 72 ASP A CA 9
ATOM 12478 C C . ASP A 1 72 ? -10.350 -7.221 -0.047 1.00 0.00 72 ASP A C 9
ATOM 12479 O O . ASP A 1 72 ? -10.776 -7.071 -1.191 1.00 0.00 72 ASP A O 9
ATOM 12487 N N . PHE A 1 73 ? -9.067 -7.254 0.278 1.00 0.00 73 PHE A N 9
ATOM 12488 C CA . PHE A 1 73 ? -8.034 -7.110 -0.734 1.00 0.00 73 PHE A CA 9
ATOM 12489 C C . PHE A 1 73 ? -7.407 -8.464 -1.075 1.00 0.00 73 PHE A C 9
ATOM 12490 O O . PHE A 1 73 ? -6.610 -8.566 -2.005 1.00 0.00 73 PHE A O 9
ATOM 12506 N N . GLN A 1 74 ? -7.791 -9.469 -0.302 1.00 0.00 74 GLN A N 9
ATOM 12507 C CA . GLN A 1 74 ? -7.278 -10.812 -0.511 1.00 0.00 74 GLN A CA 9
ATOM 12508 C C . GLN A 1 74 ? -7.364 -11.190 -1.990 1.00 0.00 74 GLN A C 9
ATOM 12509 O O . GLN A 1 74 ? -6.588 -12.015 -2.470 1.00 0.00 74 GLN A O 9
ATOM 12521 N N . ASP A 1 75 ? -8.315 -10.570 -2.672 1.00 0.00 75 ASP A N 9
ATOM 12522 C CA . ASP A 1 75 ? -8.514 -10.831 -4.087 1.00 0.00 75 ASP A CA 9
ATOM 12523 C C . ASP A 1 75 ? -9.076 -9.577 -4.759 1.00 0.00 75 ASP A C 9
ATOM 12524 O O . ASP A 1 75 ? -10.246 -9.541 -5.134 1.00 0.00 75 ASP A O 9
ATOM 12532 N N . ILE A 1 76 ? -8.214 -8.579 -4.892 1.00 0.00 76 ILE A N 9
ATOM 12533 C CA . ILE A 1 76 ? -8.611 -7.326 -5.512 1.00 0.00 76 ILE A CA 9
ATOM 12534 C C . ILE A 1 76 ? -7.569 -6.929 -6.560 1.00 0.00 76 ILE A C 9
ATOM 12535 O O . ILE A 1 76 ? -6.417 -7.354 -6.488 1.00 0.00 76 ILE A O 9
ATOM 12550 N N . GLU A 1 77 ? -8.012 -6.119 -7.510 1.00 0.00 77 GLU A N 9
ATOM 12551 C CA . GLU A 1 77 ? -7.132 -5.659 -8.572 1.00 0.00 77 GLU A CA 9
ATOM 12552 C C . GLU A 1 77 ? -6.269 -4.496 -8.081 1.00 0.00 77 GLU A C 9
ATOM 12553 O O . GLU A 1 77 ? -6.715 -3.689 -7.265 1.00 0.00 77 GLU A O 9
ATOM 12563 N N . HIS A 1 78 ? -5.051 -4.445 -8.597 1.00 0.00 78 HIS A N 9
ATOM 12564 C CA . HIS A 1 78 ? -4.121 -3.392 -8.221 1.00 0.00 78 HIS A CA 9
ATOM 12565 C C . HIS A 1 78 ? -4.772 -2.026 -8.451 1.00 0.00 78 HIS A C 9
ATOM 12566 O O . HIS A 1 78 ? -4.855 -1.213 -7.533 1.00 0.00 78 HIS A O 9
ATOM 12579 N N . SER A 1 79 ? -5.217 -1.819 -9.682 1.00 0.00 79 SER A N 9
ATOM 12580 C CA . SER A 1 79 ? -5.858 -0.566 -10.043 1.00 0.00 79 SER A CA 9
ATOM 12581 C C . SER A 1 79 ? -7.022 -0.279 -9.093 1.00 0.00 79 SER A C 9
ATOM 12582 O O . SER A 1 79 ? -7.298 0.876 -8.774 1.00 0.00 79 SER A O 9
ATOM 12589 N N . LYS A 1 80 ? -7.674 -1.352 -8.668 1.00 0.00 80 LYS A N 9
ATOM 12590 C CA . LYS A 1 80 ? -8.802 -1.230 -7.761 1.00 0.00 80 LYS A CA 9
ATOM 12591 C C . LYS A 1 80 ? -8.297 -0.804 -6.380 1.00 0.00 80 LYS A C 9
ATOM 12592 O O . LYS A 1 80 ? -8.848 0.110 -5.769 1.00 0.00 80 LYS A O 9
ATOM 12607 N N . ALA A 1 81 ? -7.256 -1.487 -5.929 1.00 0.00 81 ALA A N 9
ATOM 12608 C CA . ALA A 1 81 ? -6.671 -1.192 -4.633 1.00 0.00 81 ALA A CA 9
ATOM 12609 C C . ALA A 1 81 ? -6.247 0.278 -4.593 1.00 0.00 81 ALA A C 9
ATOM 12610 O O . ALA A 1 81 ? -6.566 0.994 -3.645 1.00 0.00 81 ALA A O 9
ATOM 12617 N N . VAL A 1 82 ? -5.534 0.684 -5.633 1.00 0.00 82 VAL A N 9
ATOM 12618 C CA . VAL A 1 82 ? -5.064 2.056 -5.729 1.00 0.00 82 VAL A CA 9
ATOM 12619 C C . VAL A 1 82 ? -6.259 3.007 -5.640 1.00 0.00 82 VAL A C 9
ATOM 12620 O O . VAL A 1 82 ? -6.320 3.850 -4.745 1.00 0.00 82 VAL A O 9
ATOM 12633 N N . GLU A 1 83 ? -7.178 2.841 -6.580 1.00 0.00 83 GLU A N 9
ATOM 12634 C CA . GLU A 1 83 ? -8.367 3.676 -6.619 1.00 0.00 83 GLU A CA 9
ATOM 12635 C C . GLU A 1 83 ? -9.053 3.685 -5.251 1.00 0.00 83 GLU A C 9
ATOM 12636 O O . GLU A 1 83 ? -9.198 4.739 -4.633 1.00 0.00 83 GLU A O 9
ATOM 12646 N N . ILE A 1 84 ? -9.457 2.500 -4.818 1.00 0.00 84 ILE A N 9
ATOM 12647 C CA . ILE A 1 84 ? -10.124 2.359 -3.535 1.00 0.00 84 ILE A CA 9
ATOM 12648 C C . ILE A 1 84 ? -9.451 3.275 -2.512 1.00 0.00 84 ILE A C 9
ATOM 12649 O O . ILE A 1 84 ? -10.048 4.251 -2.060 1.00 0.00 84 ILE A O 9
ATOM 12664 N N . LEU A 1 85 ? -8.218 2.928 -2.176 1.00 0.00 85 LEU A N 9
ATOM 12665 C CA . LEU A 1 85 ? -7.456 3.708 -1.214 1.00 0.00 85 LEU A CA 9
ATOM 12666 C C . LEU A 1 85 ? -7.700 5.198 -1.465 1.00 0.00 85 LEU A C 9
ATOM 12667 O O . LEU A 1 85 ? -8.169 5.911 -0.580 1.00 0.00 85 LEU A O 9
ATOM 12682 N N . LYS A 1 86 ? -7.368 5.622 -2.675 1.00 0.00 86 LYS A N 9
ATOM 12683 C CA . LYS A 1 86 ? -7.544 7.014 -3.053 1.00 0.00 86 LYS A CA 9
ATOM 12684 C C . LYS A 1 86 ? -8.976 7.449 -2.733 1.00 0.00 86 LYS A C 9
ATOM 12685 O O . LYS A 1 86 ? -9.212 8.140 -1.744 1.00 0.00 86 LYS A O 9
ATOM 12700 N N . THR A 1 87 ? -9.895 7.024 -3.588 1.00 0.00 87 THR A N 9
ATOM 12701 C CA . THR A 1 87 ? -11.297 7.359 -3.408 1.00 0.00 87 THR A CA 9
ATOM 12702 C C . THR A 1 87 ? -11.666 7.330 -1.924 1.00 0.00 87 THR A C 9
ATOM 12703 O O . THR A 1 87 ? -12.498 8.116 -1.472 1.00 0.00 87 THR A O 9
ATOM 12714 N N . ALA A 1 88 ? -11.030 6.416 -1.207 1.00 0.00 88 ALA A N 9
ATOM 12715 C CA . ALA A 1 88 ? -11.281 6.274 0.217 1.00 0.00 88 ALA A CA 9
ATOM 12716 C C . ALA A 1 88 ? -10.637 7.444 0.964 1.00 0.00 88 ALA A C 9
ATOM 12717 O O . ALA A 1 88 ? -9.433 7.440 1.210 1.00 0.00 88 ALA A O 9
ATOM 12724 N N . ARG A 1 89 ? -11.470 8.417 1.303 1.00 0.00 89 ARG A N 9
ATOM 12725 C CA . ARG A 1 89 ? -10.997 9.592 2.016 1.00 0.00 89 ARG A CA 9
ATOM 12726 C C . ARG A 1 89 ? -10.065 9.179 3.159 1.00 0.00 89 ARG A C 9
ATOM 12727 O O . ARG A 1 89 ? -9.004 9.774 3.344 1.00 0.00 89 ARG A O 9
ATOM 12745 N N . GLU A 1 90 ? -10.495 8.164 3.893 1.00 0.00 90 GLU A N 9
ATOM 12746 C CA . GLU A 1 90 ? -9.712 7.666 5.010 1.00 0.00 90 GLU A CA 9
ATOM 12747 C C . GLU A 1 90 ? -9.377 6.186 4.808 1.00 0.00 90 GLU A C 9
ATOM 12748 O O . GLU A 1 90 ? -10.265 5.376 4.546 1.00 0.00 90 GLU A O 9
ATOM 12758 N N . ILE A 1 91 ? -8.095 5.880 4.934 1.00 0.00 91 ILE A N 9
ATOM 12759 C CA . ILE A 1 91 ? -7.632 4.512 4.767 1.00 0.00 91 ILE A CA 9
ATOM 12760 C C . ILE A 1 91 ? -7.742 3.775 6.104 1.00 0.00 91 ILE A C 9
ATOM 12761 O O . ILE A 1 91 ? -7.424 4.333 7.152 1.00 0.00 91 ILE A O 9
ATOM 12776 N N . SER A 1 92 ? -8.194 2.532 6.021 1.00 0.00 92 SER A N 9
ATOM 12777 C CA . SER A 1 92 ? -8.350 1.712 7.211 1.00 0.00 92 SER A CA 9
ATOM 12778 C C . SER A 1 92 ? -8.263 0.230 6.840 1.00 0.00 92 SER A C 9
ATOM 12779 O O . SER A 1 92 ? -9.239 -0.506 6.972 1.00 0.00 92 SER A O 9
ATOM 12786 N N . MET A 1 93 ? -7.083 -0.165 6.384 1.00 0.00 93 MET A N 9
ATOM 12787 C CA . MET A 1 93 ? -6.855 -1.546 5.993 1.00 0.00 93 MET A CA 9
ATOM 12788 C C . MET A 1 93 ? -6.258 -2.350 7.149 1.00 0.00 93 MET A C 9
ATOM 12789 O O . MET A 1 93 ? -5.637 -1.786 8.048 1.00 0.00 93 MET A O 9
ATOM 12801 N N . ARG A 1 94 ? -6.468 -3.658 7.088 1.00 0.00 94 ARG A N 9
ATOM 12802 C CA . ARG A 1 94 ? -5.958 -4.546 8.119 1.00 0.00 94 ARG A CA 9
ATOM 12803 C C . ARG A 1 94 ? -4.685 -5.244 7.636 1.00 0.00 94 ARG A C 9
ATOM 12804 O O . ARG A 1 94 ? -4.713 -5.986 6.656 1.00 0.00 94 ARG A O 9
ATOM 12822 N N . VAL A 1 95 ? -3.598 -4.980 8.347 1.00 0.00 95 VAL A N 9
ATOM 12823 C CA . VAL A 1 95 ? -2.317 -5.574 8.003 1.00 0.00 95 VAL A CA 9
ATOM 12824 C C . VAL A 1 95 ? -1.841 -6.455 9.160 1.00 0.00 95 VAL A C 9
ATOM 12825 O O . VAL A 1 95 ? -2.283 -6.287 10.296 1.00 0.00 95 VAL A O 9
ATOM 12838 N N . ARG A 1 96 ? -0.946 -7.376 8.831 1.00 0.00 96 ARG A N 9
ATOM 12839 C CA . ARG A 1 96 ? -0.406 -8.283 9.829 1.00 0.00 96 ARG A CA 9
ATOM 12840 C C . ARG A 1 96 ? 1.002 -8.731 9.432 1.00 0.00 96 ARG A C 9
ATOM 12841 O O . ARG A 1 96 ? 1.265 -8.996 8.260 1.00 0.00 96 ARG A O 9
ATOM 12859 N N . PHE A 1 97 ? 1.870 -8.802 10.431 1.00 0.00 97 PHE A N 9
ATOM 12860 C CA . PHE A 1 97 ? 3.245 -9.213 10.200 1.00 0.00 97 PHE A CA 9
ATOM 12861 C C . PHE A 1 97 ? 3.300 -10.512 9.393 1.00 0.00 97 PHE A C 9
ATOM 12862 O O . PHE A 1 97 ? 2.857 -11.559 9.862 1.00 0.00 97 PHE A O 9
ATOM 12878 N N . PHE A 1 98 ? 3.849 -10.401 8.192 1.00 0.00 98 PHE A N 9
ATOM 12879 C CA . PHE A 1 98 ? 3.969 -11.553 7.315 1.00 0.00 98 PHE A CA 9
ATOM 12880 C C . PHE A 1 98 ? 5.437 -11.870 7.023 1.00 0.00 98 PHE A C 9
ATOM 12881 O O . PHE A 1 98 ? 5.787 -12.233 5.901 1.00 0.00 98 PHE A O 9
ATOM 12897 N N . SER A 1 99 ? 6.258 -11.721 8.053 1.00 0.00 99 SER A N 9
ATOM 12898 C CA . SER A 1 99 ? 7.681 -11.987 7.922 1.00 0.00 99 SER A CA 9
ATOM 12899 C C . SER A 1 99 ? 8.330 -10.926 7.032 1.00 0.00 99 SER A C 9
ATOM 12900 O O . SER A 1 99 ? 7.908 -10.721 5.895 1.00 0.00 99 SER A O 9
ATOM 12907 N N . GLY A 1 100 ? 9.348 -10.281 7.582 1.00 0.00 100 GLY A N 9
ATOM 12908 C CA . GLY A 1 100 ? 10.060 -9.246 6.852 1.00 0.00 100 GLY A CA 9
ATOM 12909 C C . GLY A 1 100 ? 11.535 -9.617 6.674 1.00 0.00 100 GLY A C 9
ATOM 12910 O O . GLY A 1 100 ? 12.060 -10.455 7.405 1.00 0.00 100 GLY A O 9
ATOM 12914 N N . PRO A 1 101 ? 12.176 -8.957 5.673 1.00 0.00 101 PRO A N 9
ATOM 12915 C CA . PRO A 1 101 ? 13.578 -9.209 5.390 1.00 0.00 101 PRO A CA 9
ATOM 12916 C C . PRO A 1 101 ? 14.477 -8.556 6.442 1.00 0.00 101 PRO A C 9
ATOM 12917 O O . PRO A 1 101 ? 15.569 -9.045 6.722 1.00 0.00 101 PRO A O 9
ATOM 12925 N N . SER A 1 102 ? 13.981 -7.459 6.997 1.00 0.00 102 SER A N 9
ATOM 12926 C CA . SER A 1 102 ? 14.725 -6.732 8.012 1.00 0.00 102 SER A CA 9
ATOM 12927 C C . SER A 1 102 ? 14.506 -7.378 9.383 1.00 0.00 102 SER A C 9
ATOM 12928 O O . SER A 1 102 ? 13.470 -7.994 9.623 1.00 0.00 102 SER A O 9
ATOM 12935 N N . SER A 1 103 ? 15.500 -7.213 10.244 1.00 0.00 103 SER A N 9
ATOM 12936 C CA . SER A 1 103 ? 15.429 -7.772 11.583 1.00 0.00 103 SER A CA 9
ATOM 12937 C C . SER A 1 103 ? 14.674 -6.816 12.510 1.00 0.00 103 SER A C 9
ATOM 12938 O O . SER A 1 103 ? 15.277 -5.942 13.129 1.00 0.00 103 SER A O 9
ATOM 12945 N N . GLY A 1 104 ? 13.366 -7.017 12.575 1.00 0.00 104 GLY A N 9
ATOM 12946 C CA . GLY A 1 104 ? 12.522 -6.183 13.415 1.00 0.00 104 GLY A CA 9
ATOM 12947 C C . GLY A 1 104 ? 12.813 -4.699 13.184 1.00 0.00 104 GLY A C 9
ATOM 12948 O O . GLY A 1 104 ? 12.735 -4.216 12.055 1.00 0.00 104 GLY A O 9
ATOM 12952 N N . GLY A 1 1 ? -0.441 -29.220 35.413 1.00 0.00 1 GLY A N 10
ATOM 12953 C CA . GLY A 1 1 ? -1.142 -27.974 35.158 1.00 0.00 1 GLY A CA 10
ATOM 12954 C C . GLY A 1 1 ? -2.629 -28.224 34.893 1.00 0.00 1 GLY A C 10
ATOM 12955 O O . GLY A 1 1 ? -3.029 -29.349 34.599 1.00 0.00 1 GLY A O 10
ATOM 12959 N N . SER A 1 2 ? -3.405 -27.157 35.007 1.00 0.00 2 SER A N 10
ATOM 12960 C CA . SER A 1 2 ? -4.838 -27.247 34.784 1.00 0.00 2 SER A CA 10
ATOM 12961 C C . SER A 1 2 ? -5.225 -26.446 33.539 1.00 0.00 2 SER A C 10
ATOM 12962 O O . SER A 1 2 ? -4.798 -25.305 33.373 1.00 0.00 2 SER A O 10
ATOM 12969 N N . SER A 1 3 ? -6.030 -27.076 32.696 1.00 0.00 3 SER A N 10
ATOM 12970 C CA . SER A 1 3 ? -6.479 -26.436 31.471 1.00 0.00 3 SER A CA 10
ATOM 12971 C C . SER A 1 3 ? -7.660 -27.208 30.880 1.00 0.00 3 SER A C 10
ATOM 12972 O O . SER A 1 3 ? -7.889 -28.364 31.232 1.00 0.00 3 SER A O 10
ATOM 12979 N N . GLY A 1 4 ? -8.380 -26.537 29.992 1.00 0.00 4 GLY A N 10
ATOM 12980 C CA . GLY A 1 4 ? -9.533 -27.146 29.350 1.00 0.00 4 GLY A CA 10
ATOM 12981 C C . GLY A 1 4 ? -9.415 -27.069 27.826 1.00 0.00 4 GLY A C 10
ATOM 12982 O O . GLY A 1 4 ? -8.319 -27.172 27.279 1.00 0.00 4 GLY A O 10
ATOM 12986 N N . SER A 1 5 ? -10.560 -26.887 27.185 1.00 0.00 5 SER A N 10
ATOM 12987 C CA . SER A 1 5 ? -10.599 -26.795 25.736 1.00 0.00 5 SER A CA 10
ATOM 12988 C C . SER A 1 5 ? -10.709 -25.330 25.307 1.00 0.00 5 SER A C 10
ATOM 12989 O O . SER A 1 5 ? -9.844 -24.822 24.596 1.00 0.00 5 SER A O 10
ATOM 12996 N N . SER A 1 6 ? -11.780 -24.694 25.758 1.00 0.00 6 SER A N 10
ATOM 12997 C CA . SER A 1 6 ? -12.014 -23.298 25.430 1.00 0.00 6 SER A CA 10
ATOM 12998 C C . SER A 1 6 ? -12.059 -23.118 23.911 1.00 0.00 6 SER A C 10
ATOM 12999 O O . SER A 1 6 ? -11.627 -23.995 23.165 1.00 0.00 6 SER A O 10
ATOM 13006 N N . GLY A 1 7 ? -12.585 -21.974 23.499 1.00 0.00 7 GLY A N 10
ATOM 13007 C CA . GLY A 1 7 ? -12.692 -21.666 22.083 1.00 0.00 7 GLY A CA 10
ATOM 13008 C C . GLY A 1 7 ? -11.571 -20.725 21.640 1.00 0.00 7 GLY A C 10
ATOM 13009 O O . GLY A 1 7 ? -11.797 -19.530 21.449 1.00 0.00 7 GLY A O 10
ATOM 13013 N N . ASN A 1 8 ? -10.386 -21.297 21.489 1.00 0.00 8 ASN A N 10
ATOM 13014 C CA . ASN A 1 8 ? -9.228 -20.523 21.072 1.00 0.00 8 ASN A CA 10
ATOM 13015 C C . ASN A 1 8 ? -8.591 -21.186 19.848 1.00 0.00 8 ASN A C 10
ATOM 13016 O O . ASN A 1 8 ? -8.539 -22.411 19.759 1.00 0.00 8 ASN A O 10
ATOM 13026 N N . ASN A 1 9 ? -8.122 -20.346 18.938 1.00 0.00 9 ASN A N 10
ATOM 13027 C CA . ASN A 1 9 ? -7.490 -20.836 17.724 1.00 0.00 9 ASN A CA 10
ATOM 13028 C C . ASN A 1 9 ? -5.970 -20.774 17.885 1.00 0.00 9 ASN A C 10
ATOM 13029 O O . ASN A 1 9 ? -5.468 -20.210 18.856 1.00 0.00 9 ASN A O 10
ATOM 13039 N N . GLU A 1 10 ? -5.281 -21.363 16.919 1.00 0.00 10 GLU A N 10
ATOM 13040 C CA . GLU A 1 10 ? -3.829 -21.383 16.942 1.00 0.00 10 GLU A CA 10
ATOM 13041 C C . GLU A 1 10 ? -3.270 -20.133 16.259 1.00 0.00 10 GLU A C 10
ATOM 13042 O O . GLU A 1 10 ? -2.611 -20.229 15.225 1.00 0.00 10 GLU A O 10
ATOM 13052 N N . LEU A 1 11 ? -3.552 -18.990 16.866 1.00 0.00 11 LEU A N 10
ATOM 13053 C CA . LEU A 1 11 ? -3.086 -17.722 16.329 1.00 0.00 11 LEU A CA 10
ATOM 13054 C C . LEU A 1 11 ? -3.390 -16.607 17.331 1.00 0.00 11 LEU A C 10
ATOM 13055 O O . LEU A 1 11 ? -4.474 -16.026 17.309 1.00 0.00 11 LEU A O 10
ATOM 13070 N N . THR A 1 12 ? -2.413 -16.341 18.186 1.00 0.00 12 THR A N 10
ATOM 13071 C CA . THR A 1 12 ? -2.562 -15.305 19.193 1.00 0.00 12 THR A CA 10
ATOM 13072 C C . THR A 1 12 ? -1.190 -14.810 19.657 1.00 0.00 12 THR A C 10
ATOM 13073 O O . THR A 1 12 ? -0.453 -15.541 20.316 1.00 0.00 12 THR A O 10
ATOM 13084 N N . GLN A 1 13 ? -0.890 -13.572 19.293 1.00 0.00 13 GLN A N 10
ATOM 13085 C CA . GLN A 1 13 ? 0.381 -12.971 19.662 1.00 0.00 13 GLN A CA 10
ATOM 13086 C C . GLN A 1 13 ? 0.243 -11.449 19.747 1.00 0.00 13 GLN A C 10
ATOM 13087 O O . GLN A 1 13 ? 0.295 -10.878 20.835 1.00 0.00 13 GLN A O 10
ATOM 13099 N N . PHE A 1 14 ? 0.069 -10.837 18.585 1.00 0.00 14 PHE A N 10
ATOM 13100 C CA . PHE A 1 14 ? -0.076 -9.393 18.514 1.00 0.00 14 PHE A CA 10
ATOM 13101 C C . PHE A 1 14 ? -1.293 -9.005 17.672 1.00 0.00 14 PHE A C 10
ATOM 13102 O O . PHE A 1 14 ? -1.594 -7.823 17.517 1.00 0.00 14 PHE A O 10
ATOM 13118 N N . LEU A 1 15 ? -1.960 -10.024 17.150 1.00 0.00 15 LEU A N 10
ATOM 13119 C CA . LEU A 1 15 ? -3.137 -9.805 16.327 1.00 0.00 15 LEU A CA 10
ATOM 13120 C C . LEU A 1 15 ? -2.786 -8.848 15.186 1.00 0.00 15 LEU A C 10
ATOM 13121 O O . LEU A 1 15 ? -1.732 -8.216 15.204 1.00 0.00 15 LEU A O 10
ATOM 13136 N N . PRO A 1 16 ? -3.713 -8.772 14.194 1.00 0.00 16 PRO A N 10
ATOM 13137 C CA . PRO A 1 16 ? -3.511 -7.904 13.046 1.00 0.00 16 PRO A CA 10
ATOM 13138 C C . PRO A 1 16 ? -3.740 -6.438 13.421 1.00 0.00 16 PRO A C 10
ATOM 13139 O O . PRO A 1 16 ? -4.745 -6.102 14.046 1.00 0.00 16 PRO A O 10
ATOM 13147 N N . ARG A 1 17 ? -2.790 -5.604 13.023 1.00 0.00 17 ARG A N 10
ATOM 13148 C CA . ARG A 1 17 ? -2.876 -4.182 13.309 1.00 0.00 17 ARG A CA 10
ATOM 13149 C C . ARG A 1 17 ? -3.587 -3.453 12.168 1.00 0.00 17 ARG A C 10
ATOM 13150 O O . ARG A 1 17 ? -3.477 -3.850 11.008 1.00 0.00 17 ARG A O 10
ATOM 13168 N N . ILE A 1 18 ? -4.300 -2.398 12.534 1.00 0.00 18 ILE A N 10
ATOM 13169 C CA . ILE A 1 18 ? -5.028 -1.609 11.556 1.00 0.00 18 ILE A CA 10
ATOM 13170 C C . ILE A 1 18 ? -4.232 -0.344 11.232 1.00 0.00 18 ILE A C 10
ATOM 13171 O O . ILE A 1 18 ? -3.896 0.428 12.128 1.00 0.00 18 ILE A O 10
ATOM 13186 N N . VAL A 1 19 ? -3.954 -0.170 9.948 1.00 0.00 19 VAL A N 10
ATOM 13187 C CA . VAL A 1 19 ? -3.204 0.989 9.495 1.00 0.00 19 VAL A CA 10
ATOM 13188 C C . VAL A 1 19 ? -4.176 2.044 8.963 1.00 0.00 19 VAL A C 10
ATOM 13189 O O . VAL A 1 19 ? -4.575 1.996 7.801 1.00 0.00 19 VAL A O 10
ATOM 13202 N N . THR A 1 20 ? -4.528 2.973 9.840 1.00 0.00 20 THR A N 10
ATOM 13203 C CA . THR A 1 20 ? -5.445 4.038 9.474 1.00 0.00 20 THR A CA 10
ATOM 13204 C C . THR A 1 20 ? -4.671 5.306 9.109 1.00 0.00 20 THR A C 10
ATOM 13205 O O . THR A 1 20 ? -3.746 5.699 9.818 1.00 0.00 20 THR A O 10
ATOM 13216 N N . LEU A 1 21 ? -5.078 5.912 8.002 1.00 0.00 21 LEU A N 10
ATOM 13217 C CA . LEU A 1 21 ? -4.434 7.127 7.534 1.00 0.00 21 LEU A CA 10
ATOM 13218 C C . LEU A 1 21 ? -5.473 8.247 7.444 1.00 0.00 21 LEU A C 10
ATOM 13219 O O . LEU A 1 21 ? -6.657 7.985 7.237 1.00 0.00 21 LEU A O 10
ATOM 13234 N N . LYS A 1 22 ? -4.992 9.471 7.602 1.00 0.00 22 LYS A N 10
ATOM 13235 C CA . LYS A 1 22 ? -5.864 10.631 7.541 1.00 0.00 22 LYS A CA 10
ATOM 13236 C C . LYS A 1 22 ? -5.679 11.332 6.193 1.00 0.00 22 LYS A C 10
ATOM 13237 O O . LYS A 1 22 ? -6.657 11.667 5.526 1.00 0.00 22 LYS A O 10
ATOM 13252 N N . LYS A 1 23 ? -4.420 11.533 5.835 1.00 0.00 23 LYS A N 10
ATOM 13253 C CA . LYS A 1 23 ? -4.096 12.188 4.579 1.00 0.00 23 LYS A CA 10
ATOM 13254 C C . LYS A 1 23 ? -4.714 13.587 4.563 1.00 0.00 23 LYS A C 10
ATOM 13255 O O . LYS A 1 23 ? -5.935 13.730 4.607 1.00 0.00 23 LYS A O 10
ATOM 13270 N N . PRO A 1 24 ? -3.819 14.609 4.499 1.00 0.00 24 PRO A N 10
ATOM 13271 C CA . PRO A 1 24 ? -4.265 15.992 4.477 1.00 0.00 24 PRO A CA 10
ATOM 13272 C C . PRO A 1 24 ? -4.838 16.362 3.107 1.00 0.00 24 PRO A C 10
ATOM 13273 O O . PRO A 1 24 ? -4.685 15.614 2.143 1.00 0.00 24 PRO A O 10
ATOM 13281 N N . PRO A 1 25 ? -5.505 17.546 3.064 1.00 0.00 25 PRO A N 10
ATOM 13282 C CA . PRO A 1 25 ? -6.102 18.024 1.829 1.00 0.00 25 PRO A CA 10
ATOM 13283 C C . PRO A 1 25 ? -5.033 18.552 0.871 1.00 0.00 25 PRO A C 10
ATOM 13284 O O . PRO A 1 25 ? -4.561 19.678 1.020 1.00 0.00 25 PRO A O 10
ATOM 13292 N N . GLY A 1 26 ? -4.681 17.714 -0.093 1.00 0.00 26 GLY A N 10
ATOM 13293 C CA . GLY A 1 26 ? -3.676 18.080 -1.075 1.00 0.00 26 GLY A CA 10
ATOM 13294 C C . GLY A 1 26 ? -2.387 17.282 -0.866 1.00 0.00 26 GLY A C 10
ATOM 13295 O O . GLY A 1 26 ? -1.300 17.757 -1.189 1.00 0.00 26 GLY A O 10
ATOM 13299 N N . ALA A 1 27 ? -2.553 16.082 -0.329 1.00 0.00 27 ALA A N 10
ATOM 13300 C CA . ALA A 1 27 ? -1.418 15.213 -0.074 1.00 0.00 27 ALA A CA 10
ATOM 13301 C C . ALA A 1 27 ? -1.508 13.984 -0.980 1.00 0.00 27 ALA A C 10
ATOM 13302 O O . ALA A 1 27 ? -2.312 13.951 -1.909 1.00 0.00 27 ALA A O 10
ATOM 13309 N N . GLN A 1 28 ? -0.672 13.002 -0.676 1.00 0.00 28 GLN A N 10
ATOM 13310 C CA . GLN A 1 28 ? -0.647 11.773 -1.451 1.00 0.00 28 GLN A CA 10
ATOM 13311 C C . GLN A 1 28 ? -0.519 10.563 -0.525 1.00 0.00 28 GLN A C 10
ATOM 13312 O O . GLN A 1 28 ? -0.023 10.684 0.595 1.00 0.00 28 GLN A O 10
ATOM 13324 N N . LEU A 1 29 ? -0.972 9.423 -1.025 1.00 0.00 29 LEU A N 10
ATOM 13325 C CA . LEU A 1 29 ? -0.915 8.192 -0.255 1.00 0.00 29 LEU A CA 10
ATOM 13326 C C . LEU A 1 29 ? 0.411 8.133 0.506 1.00 0.00 29 LEU A C 10
ATOM 13327 O O . LEU A 1 29 ? 0.454 8.390 1.708 1.00 0.00 29 LEU A O 10
ATOM 13342 N N . GLY A 1 30 ? 1.462 7.793 -0.226 1.00 0.00 30 GLY A N 10
ATOM 13343 C CA . GLY A 1 30 ? 2.786 7.698 0.364 1.00 0.00 30 GLY A CA 10
ATOM 13344 C C . GLY A 1 30 ? 3.311 6.262 0.303 1.00 0.00 30 GLY A C 10
ATOM 13345 O O . GLY A 1 30 ? 4.315 5.936 0.935 1.00 0.00 30 GLY A O 10
ATOM 13349 N N . PHE A 1 31 ? 2.609 5.441 -0.464 1.00 0.00 31 PHE A N 10
ATOM 13350 C CA . PHE A 1 31 ? 2.992 4.047 -0.616 1.00 0.00 31 PHE A CA 10
ATOM 13351 C C . PHE A 1 31 ? 2.316 3.424 -1.839 1.00 0.00 31 PHE A C 10
ATOM 13352 O O . PHE A 1 31 ? 1.289 3.915 -2.304 1.00 0.00 31 PHE A O 10
ATOM 13368 N N . ASN A 1 32 ? 2.922 2.350 -2.326 1.00 0.00 32 ASN A N 10
ATOM 13369 C CA . ASN A 1 32 ? 2.392 1.655 -3.487 1.00 0.00 32 ASN A CA 10
ATOM 13370 C C . ASN A 1 32 ? 1.946 0.250 -3.073 1.00 0.00 32 ASN A C 10
ATOM 13371 O O . ASN A 1 32 ? 2.442 -0.299 -2.091 1.00 0.00 32 ASN A O 10
ATOM 13381 N N . ILE A 1 33 ? 1.014 -0.290 -3.845 1.00 0.00 33 ILE A N 10
ATOM 13382 C CA . ILE A 1 33 ? 0.495 -1.620 -3.571 1.00 0.00 33 ILE A CA 10
ATOM 13383 C C . ILE A 1 33 ? 0.892 -2.562 -4.710 1.00 0.00 33 ILE A C 10
ATOM 13384 O O . ILE A 1 33 ? 1.129 -2.118 -5.833 1.00 0.00 33 ILE A O 10
ATOM 13399 N N . ARG A 1 34 ? 0.952 -3.843 -4.382 1.00 0.00 34 ARG A N 10
ATOM 13400 C CA . ARG A 1 34 ? 1.316 -4.852 -5.363 1.00 0.00 34 ARG A CA 10
ATOM 13401 C C . ARG A 1 34 ? 0.803 -6.225 -4.929 1.00 0.00 34 ARG A C 10
ATOM 13402 O O . ARG A 1 34 ? 0.246 -6.369 -3.841 1.00 0.00 34 ARG A O 10
ATOM 13420 N N . GLY A 1 35 ? 1.009 -7.202 -5.800 1.00 0.00 35 GLY A N 10
ATOM 13421 C CA . GLY A 1 35 ? 0.574 -8.560 -5.521 1.00 0.00 35 GLY A CA 10
ATOM 13422 C C . GLY A 1 35 ? -0.927 -8.605 -5.227 1.00 0.00 35 GLY A C 10
ATOM 13423 O O . GLY A 1 35 ? -1.529 -7.585 -4.894 1.00 0.00 35 GLY A O 10
ATOM 13427 N N . GLY A 1 36 ? -1.487 -9.798 -5.359 1.00 0.00 36 GLY A N 10
ATOM 13428 C CA . GLY A 1 36 ? -2.906 -9.990 -5.111 1.00 0.00 36 GLY A CA 10
ATOM 13429 C C . GLY A 1 36 ? -3.677 -10.135 -6.426 1.00 0.00 36 GLY A C 10
ATOM 13430 O O . GLY A 1 36 ? -4.497 -9.283 -6.765 1.00 0.00 36 GLY A O 10
ATOM 13434 N N . LYS A 1 37 ? -3.388 -11.220 -7.128 1.00 0.00 37 LYS A N 10
ATOM 13435 C CA . LYS A 1 37 ? -4.043 -11.488 -8.396 1.00 0.00 37 LYS A CA 10
ATOM 13436 C C . LYS A 1 37 ? -4.710 -12.864 -8.341 1.00 0.00 37 LYS A C 10
ATOM 13437 O O . LYS A 1 37 ? -5.934 -12.967 -8.397 1.00 0.00 37 LYS A O 10
ATOM 13452 N N . ALA A 1 38 ? -3.874 -13.887 -8.230 1.00 0.00 38 ALA A N 10
ATOM 13453 C CA . ALA A 1 38 ? -4.368 -15.252 -8.167 1.00 0.00 38 ALA A CA 10
ATOM 13454 C C . ALA A 1 38 ? -3.418 -16.093 -7.311 1.00 0.00 38 ALA A C 10
ATOM 13455 O O . ALA A 1 38 ? -2.804 -15.583 -6.374 1.00 0.00 38 ALA A O 10
ATOM 13462 N N . SER A 1 39 ? -3.326 -17.367 -7.664 1.00 0.00 39 SER A N 10
ATOM 13463 C CA . SER A 1 39 ? -2.462 -18.284 -6.940 1.00 0.00 39 SER A CA 10
ATOM 13464 C C . SER A 1 39 ? -2.529 -17.992 -5.440 1.00 0.00 39 SER A C 10
ATOM 13465 O O . SER A 1 39 ? -1.517 -18.066 -4.743 1.00 0.00 39 SER A O 10
ATOM 13472 N N . GLN A 1 40 ? -3.730 -17.666 -4.985 1.00 0.00 40 GLN A N 10
ATOM 13473 C CA . GLN A 1 40 ? -3.942 -17.363 -3.580 1.00 0.00 40 GLN A CA 10
ATOM 13474 C C . GLN A 1 40 ? -2.938 -16.311 -3.107 1.00 0.00 40 GLN A C 10
ATOM 13475 O O . GLN A 1 40 ? -1.982 -16.633 -2.402 1.00 0.00 40 GLN A O 10
ATOM 13487 N N . LEU A 1 41 ? -3.187 -15.075 -3.513 1.00 0.00 41 LEU A N 10
ATOM 13488 C CA . LEU A 1 41 ? -2.316 -13.974 -3.140 1.00 0.00 41 LEU A CA 10
ATOM 13489 C C . LEU A 1 41 ? -3.161 -12.723 -2.889 1.00 0.00 41 LEU A C 10
ATOM 13490 O O . LEU A 1 41 ? -4.207 -12.542 -3.510 1.00 0.00 41 LEU A O 10
ATOM 13505 N N . GLY A 1 42 ? -2.676 -11.893 -1.977 1.00 0.00 42 GLY A N 10
ATOM 13506 C CA . GLY A 1 42 ? -3.373 -10.665 -1.637 1.00 0.00 42 GLY A CA 10
ATOM 13507 C C . GLY A 1 42 ? -2.531 -9.438 -1.994 1.00 0.00 42 GLY A C 10
ATOM 13508 O O . GLY A 1 42 ? -1.644 -9.517 -2.843 1.00 0.00 42 GLY A O 10
ATOM 13512 N N . ILE A 1 43 ? -2.838 -8.335 -1.329 1.00 0.00 43 ILE A N 10
ATOM 13513 C CA . ILE A 1 43 ? -2.121 -7.094 -1.566 1.00 0.00 43 ILE A CA 10
ATOM 13514 C C . ILE A 1 43 ? -0.965 -6.980 -0.569 1.00 0.00 43 ILE A C 10
ATOM 13515 O O . ILE A 1 43 ? -1.107 -7.343 0.597 1.00 0.00 43 ILE A O 10
ATOM 13530 N N . PHE A 1 44 ? 0.154 -6.473 -1.066 1.00 0.00 44 PHE A N 10
ATOM 13531 C CA . PHE A 1 44 ? 1.334 -6.307 -0.234 1.00 0.00 44 PHE A CA 10
ATOM 13532 C C . PHE A 1 44 ? 2.002 -4.954 -0.492 1.00 0.00 44 PHE A C 10
ATOM 13533 O O . PHE A 1 44 ? 2.180 -4.557 -1.643 1.00 0.00 44 PHE A O 10
ATOM 13549 N N . ILE A 1 45 ? 2.351 -4.285 0.596 1.00 0.00 45 ILE A N 10
ATOM 13550 C CA . ILE A 1 45 ? 2.995 -2.986 0.502 1.00 0.00 45 ILE A CA 10
ATOM 13551 C C . ILE A 1 45 ? 4.183 -3.078 -0.458 1.00 0.00 45 ILE A C 10
ATOM 13552 O O . ILE A 1 45 ? 5.207 -3.673 -0.127 1.00 0.00 45 ILE A O 10
ATOM 13567 N N . SER A 1 46 ? 4.006 -2.483 -1.628 1.00 0.00 46 SER A N 10
ATOM 13568 C CA . SER A 1 46 ? 5.050 -2.490 -2.638 1.00 0.00 46 SER A CA 10
ATOM 13569 C C . SER A 1 46 ? 6.177 -1.537 -2.233 1.00 0.00 46 SER A C 10
ATOM 13570 O O . SER A 1 46 ? 7.329 -1.951 -2.108 1.00 0.00 46 SER A O 10
ATOM 13577 N N . LYS A 1 47 ? 5.804 -0.281 -2.039 1.00 0.00 47 LYS A N 10
ATOM 13578 C CA . LYS A 1 47 ? 6.769 0.734 -1.650 1.00 0.00 47 LYS A CA 10
ATOM 13579 C C . LYS A 1 47 ? 6.092 1.748 -0.726 1.00 0.00 47 LYS A C 10
ATOM 13580 O O . LYS A 1 47 ? 4.902 2.024 -0.869 1.00 0.00 47 LYS A O 10
ATOM 13595 N N . VAL A 1 48 ? 6.880 2.274 0.200 1.00 0.00 48 VAL A N 10
ATOM 13596 C CA . VAL A 1 48 ? 6.372 3.251 1.148 1.00 0.00 48 VAL A CA 10
ATOM 13597 C C . VAL A 1 48 ? 7.333 4.439 1.215 1.00 0.00 48 VAL A C 10
ATOM 13598 O O . VAL A 1 48 ? 8.532 4.260 1.428 1.00 0.00 48 VAL A O 10
ATOM 13611 N N . ILE A 1 49 ? 6.774 5.625 1.030 1.00 0.00 49 ILE A N 10
ATOM 13612 C CA . ILE A 1 49 ? 7.567 6.842 1.067 1.00 0.00 49 ILE A CA 10
ATOM 13613 C C . ILE A 1 49 ? 8.108 7.050 2.483 1.00 0.00 49 ILE A C 10
ATOM 13614 O O . ILE A 1 49 ? 7.343 7.066 3.447 1.00 0.00 49 ILE A O 10
ATOM 13629 N N . PRO A 1 50 ? 9.456 7.208 2.566 1.00 0.00 50 PRO A N 10
ATOM 13630 C CA . PRO A 1 50 ? 10.107 7.415 3.848 1.00 0.00 50 PRO A CA 10
ATOM 13631 C C . PRO A 1 50 ? 9.875 8.838 4.359 1.00 0.00 50 PRO A C 10
ATOM 13632 O O . PRO A 1 50 ? 10.823 9.541 4.705 1.00 0.00 50 PRO A O 10
ATOM 13640 N N . ASP A 1 51 ? 8.606 9.220 4.390 1.00 0.00 51 ASP A N 10
ATOM 13641 C CA . ASP A 1 51 ? 8.236 10.548 4.853 1.00 0.00 51 ASP A CA 10
ATOM 13642 C C . ASP A 1 51 ? 6.742 10.770 4.608 1.00 0.00 51 ASP A C 10
ATOM 13643 O O . ASP A 1 51 ? 6.332 11.856 4.202 1.00 0.00 51 ASP A O 10
ATOM 13651 N N . SER A 1 52 ? 5.971 9.724 4.866 1.00 0.00 52 SER A N 10
ATOM 13652 C CA . SER A 1 52 ? 4.532 9.792 4.679 1.00 0.00 52 SER A CA 10
ATOM 13653 C C . SER A 1 52 ? 3.817 9.266 5.925 1.00 0.00 52 SER A C 10
ATOM 13654 O O . SER A 1 52 ? 4.450 8.711 6.821 1.00 0.00 52 SER A O 10
ATOM 13661 N N . ASP A 1 53 ? 2.506 9.460 5.942 1.00 0.00 53 ASP A N 10
ATOM 13662 C CA . ASP A 1 53 ? 1.698 9.013 7.064 1.00 0.00 53 ASP A CA 10
ATOM 13663 C C . ASP A 1 53 ? 1.810 7.492 7.193 1.00 0.00 53 ASP A C 10
ATOM 13664 O O . ASP A 1 53 ? 1.726 6.952 8.295 1.00 0.00 53 ASP A O 10
ATOM 13672 N N . ALA A 1 54 ? 1.998 6.846 6.052 1.00 0.00 54 ALA A N 10
ATOM 13673 C CA . ALA A 1 54 ? 2.121 5.398 6.024 1.00 0.00 54 ALA A CA 10
ATOM 13674 C C . ALA A 1 54 ? 3.427 4.989 6.708 1.00 0.00 54 ALA A C 10
ATOM 13675 O O . ALA A 1 54 ? 3.409 4.330 7.746 1.00 0.00 54 ALA A O 10
ATOM 13682 N N . HIS A 1 55 ? 4.531 5.397 6.099 1.00 0.00 55 HIS A N 10
ATOM 13683 C CA . HIS A 1 55 ? 5.843 5.082 6.636 1.00 0.00 55 HIS A CA 10
ATOM 13684 C C . HIS A 1 55 ? 5.835 5.268 8.155 1.00 0.00 55 HIS A C 10
ATOM 13685 O O . HIS A 1 55 ? 6.259 4.382 8.895 1.00 0.00 55 HIS A O 10
ATOM 13698 N N . ARG A 1 56 ? 5.347 6.427 8.573 1.00 0.00 56 ARG A N 10
ATOM 13699 C CA . ARG A 1 56 ? 5.277 6.741 9.991 1.00 0.00 56 ARG A CA 10
ATOM 13700 C C . ARG A 1 56 ? 4.233 5.859 10.679 1.00 0.00 56 ARG A C 10
ATOM 13701 O O . ARG A 1 56 ? 4.506 5.268 11.723 1.00 0.00 56 ARG A O 10
ATOM 13719 N N . ALA A 1 57 ? 3.059 5.798 10.066 1.00 0.00 57 ALA A N 10
ATOM 13720 C CA . ALA A 1 57 ? 1.974 4.999 10.607 1.00 0.00 57 ALA A CA 10
ATOM 13721 C C . ALA A 1 57 ? 2.522 3.647 11.069 1.00 0.00 57 ALA A C 10
ATOM 13722 O O . ALA A 1 57 ? 1.992 3.043 11.999 1.00 0.00 57 ALA A O 10
ATOM 13729 N N . GLY A 1 58 ? 3.579 3.212 10.397 1.00 0.00 58 GLY A N 10
ATOM 13730 C CA . GLY A 1 58 ? 4.205 1.944 10.728 1.00 0.00 58 GLY A CA 10
ATOM 13731 C C . GLY A 1 58 ? 4.128 0.971 9.549 1.00 0.00 58 GLY A C 10
ATOM 13732 O O . GLY A 1 58 ? 3.985 -0.235 9.743 1.00 0.00 58 GLY A O 10
ATOM 13736 N N . LEU A 1 59 ? 4.225 1.532 8.352 1.00 0.00 59 LEU A N 10
ATOM 13737 C CA . LEU A 1 59 ? 4.168 0.730 7.142 1.00 0.00 59 LEU A CA 10
ATOM 13738 C C . LEU A 1 59 ? 5.585 0.306 6.750 1.00 0.00 59 LEU A C 10
ATOM 13739 O O . LEU A 1 59 ? 6.529 1.081 6.885 1.00 0.00 59 LEU A O 10
ATOM 13754 N N . GLN A 1 60 ? 5.687 -0.926 6.271 1.00 0.00 60 GLN A N 10
ATOM 13755 C CA . GLN A 1 60 ? 6.973 -1.463 5.857 1.00 0.00 60 GLN A CA 10
ATOM 13756 C C . GLN A 1 60 ? 6.787 -2.473 4.724 1.00 0.00 60 GLN A C 10
ATOM 13757 O O . GLN A 1 60 ? 5.915 -3.339 4.797 1.00 0.00 60 GLN A O 10
ATOM 13769 N N . GLU A 1 61 ? 7.619 -2.331 3.703 1.00 0.00 61 GLU A N 10
ATOM 13770 C CA . GLU A 1 61 ? 7.557 -3.220 2.557 1.00 0.00 61 GLU A CA 10
ATOM 13771 C C . GLU A 1 61 ? 7.419 -4.672 3.018 1.00 0.00 61 GLU A C 10
ATOM 13772 O O . GLU A 1 61 ? 8.373 -5.260 3.526 1.00 0.00 61 GLU A O 10
ATOM 13782 N N . GLY A 1 62 ? 6.223 -5.210 2.825 1.00 0.00 62 GLY A N 10
ATOM 13783 C CA . GLY A 1 62 ? 5.948 -6.582 3.215 1.00 0.00 62 GLY A CA 10
ATOM 13784 C C . GLY A 1 62 ? 4.563 -6.703 3.855 1.00 0.00 62 GLY A C 10
ATOM 13785 O O . GLY A 1 62 ? 3.803 -7.616 3.532 1.00 0.00 62 GLY A O 10
ATOM 13789 N N . ASP A 1 63 ? 4.276 -5.770 4.750 1.00 0.00 63 ASP A N 10
ATOM 13790 C CA . ASP A 1 63 ? 2.995 -5.760 5.438 1.00 0.00 63 ASP A CA 10
ATOM 13791 C C . ASP A 1 63 ? 1.884 -6.090 4.439 1.00 0.00 63 ASP A C 10
ATOM 13792 O O . ASP A 1 63 ? 1.641 -5.333 3.502 1.00 0.00 63 ASP A O 10
ATOM 13800 N N . GLN A 1 64 ? 1.237 -7.223 4.675 1.00 0.00 64 GLN A N 10
ATOM 13801 C CA . GLN A 1 64 ? 0.157 -7.662 3.810 1.00 0.00 64 GLN A CA 10
ATOM 13802 C C . GLN A 1 64 ? -1.141 -6.939 4.171 1.00 0.00 64 GLN A C 10
ATOM 13803 O O . GLN A 1 64 ? -1.405 -6.679 5.345 1.00 0.00 64 GLN A O 10
ATOM 13815 N N . VAL A 1 65 ? -1.918 -6.634 3.143 1.00 0.00 65 VAL A N 10
ATOM 13816 C CA . VAL A 1 65 ? -3.183 -5.946 3.337 1.00 0.00 65 VAL A CA 10
ATOM 13817 C C . VAL A 1 65 ? -4.330 -6.950 3.213 1.00 0.00 65 VAL A C 10
ATOM 13818 O O . VAL A 1 65 ? -4.726 -7.312 2.108 1.00 0.00 65 VAL A O 10
ATOM 13831 N N . LEU A 1 66 ? -4.831 -7.372 4.365 1.00 0.00 66 LEU A N 10
ATOM 13832 C CA . LEU A 1 66 ? -5.924 -8.328 4.400 1.00 0.00 66 LEU A CA 10
ATOM 13833 C C . LEU A 1 66 ? -7.175 -7.688 3.794 1.00 0.00 66 LEU A C 10
ATOM 13834 O O . LEU A 1 66 ? -7.665 -8.134 2.757 1.00 0.00 66 LEU A O 10
ATOM 13849 N N . ALA A 1 67 ? -7.656 -6.653 4.466 1.00 0.00 67 ALA A N 10
ATOM 13850 C CA . ALA A 1 67 ? -8.840 -5.947 4.007 1.00 0.00 67 ALA A CA 10
ATOM 13851 C C . ALA A 1 67 ? -8.602 -4.439 4.109 1.00 0.00 67 ALA A C 10
ATOM 13852 O O . ALA A 1 67 ? -7.836 -3.985 4.958 1.00 0.00 67 ALA A O 10
ATOM 13859 N N . VAL A 1 68 ? -9.272 -3.706 3.232 1.00 0.00 68 VAL A N 10
ATOM 13860 C CA . VAL A 1 68 ? -9.143 -2.259 3.214 1.00 0.00 68 VAL A CA 10
ATOM 13861 C C . VAL A 1 68 ? -10.529 -1.625 3.347 1.00 0.00 68 VAL A C 10
ATOM 13862 O O . VAL A 1 68 ? -11.322 -1.653 2.408 1.00 0.00 68 VAL A O 10
ATOM 13875 N N . ASN A 1 69 ? -10.779 -1.069 4.523 1.00 0.00 69 ASN A N 10
ATOM 13876 C CA . ASN A 1 69 ? -12.055 -0.429 4.792 1.00 0.00 69 ASN A CA 10
ATOM 13877 C C . ASN A 1 69 ? -13.186 -1.421 4.515 1.00 0.00 69 ASN A C 10
ATOM 13878 O O . ASN A 1 69 ? -14.120 -1.112 3.775 1.00 0.00 69 ASN A O 10
ATOM 13888 N N . ASP A 1 70 ? -13.066 -2.592 5.122 1.00 0.00 70 ASP A N 10
ATOM 13889 C CA . ASP A 1 70 ? -14.067 -3.631 4.950 1.00 0.00 70 ASP A CA 10
ATOM 13890 C C . ASP A 1 70 ? -13.777 -4.403 3.662 1.00 0.00 70 ASP A C 10
ATOM 13891 O O . ASP A 1 70 ? -13.713 -5.631 3.670 1.00 0.00 70 ASP A O 10
ATOM 13899 N N . VAL A 1 71 ? -13.610 -3.651 2.584 1.00 0.00 71 VAL A N 10
ATOM 13900 C CA . VAL A 1 71 ? -13.329 -4.249 1.290 1.00 0.00 71 VAL A CA 10
ATOM 13901 C C . VAL A 1 71 ? -12.111 -5.166 1.411 1.00 0.00 71 VAL A C 10
ATOM 13902 O O . VAL A 1 71 ? -11.024 -4.718 1.773 1.00 0.00 71 VAL A O 10
ATOM 13915 N N . ASP A 1 72 ? -12.333 -6.436 1.102 1.00 0.00 72 ASP A N 10
ATOM 13916 C CA . ASP A 1 72 ? -11.267 -7.421 1.171 1.00 0.00 72 ASP A CA 10
ATOM 13917 C C . ASP A 1 72 ? -10.317 -7.224 -0.011 1.00 0.00 72 ASP A C 10
ATOM 13918 O O . ASP A 1 72 ? -10.761 -7.049 -1.146 1.00 0.00 72 ASP A O 10
ATOM 13926 N N . PHE A 1 73 ? -9.029 -7.258 0.293 1.00 0.00 73 PHE A N 10
ATOM 13927 C CA . PHE A 1 73 ? -8.012 -7.085 -0.731 1.00 0.00 73 PHE A CA 10
ATOM 13928 C C . PHE A 1 73 ? -7.377 -8.425 -1.105 1.00 0.00 73 PHE A C 10
ATOM 13929 O O . PHE A 1 73 ? -6.596 -8.504 -2.053 1.00 0.00 73 PHE A O 10
ATOM 13945 N N . GLN A 1 74 ? -7.735 -9.448 -0.341 1.00 0.00 74 GLN A N 10
ATOM 13946 C CA . GLN A 1 74 ? -7.210 -10.781 -0.581 1.00 0.00 74 GLN A CA 10
ATOM 13947 C C . GLN A 1 74 ? -7.246 -11.106 -2.075 1.00 0.00 74 GLN A C 10
ATOM 13948 O O . GLN A 1 74 ? -6.355 -11.781 -2.589 1.00 0.0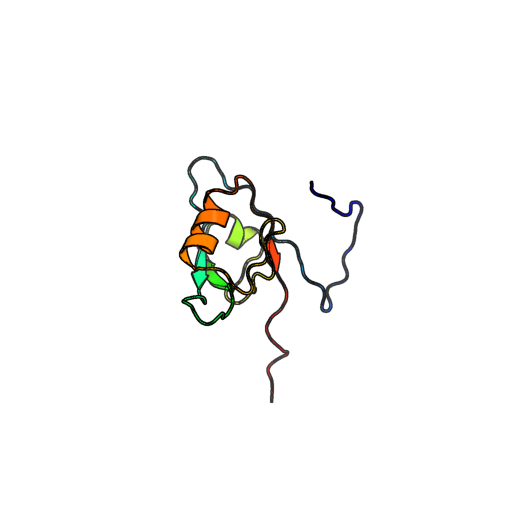0 74 GLN A O 10
ATOM 13960 N N . ASP A 1 75 ? -8.286 -10.611 -2.731 1.00 0.00 75 ASP A N 10
ATOM 13961 C CA . ASP A 1 75 ? -8.450 -10.841 -4.156 1.00 0.00 75 ASP A CA 10
ATOM 13962 C C . ASP A 1 75 ? -9.062 -9.595 -4.802 1.00 0.00 75 ASP A C 10
ATOM 13963 O O . ASP A 1 75 ? -10.282 -9.479 -4.903 1.00 0.00 75 ASP A O 10
ATOM 13971 N N . ILE A 1 76 ? -8.186 -8.694 -5.220 1.00 0.00 76 ILE A N 10
ATOM 13972 C CA . ILE A 1 76 ? -8.624 -7.461 -5.853 1.00 0.00 76 ILE A CA 10
ATOM 13973 C C . ILE A 1 76 ? -7.553 -6.991 -6.839 1.00 0.00 76 ILE A C 10
ATOM 13974 O O . ILE A 1 76 ? -6.387 -7.367 -6.722 1.00 0.00 76 ILE A O 10
ATOM 13989 N N . GLU A 1 77 ? -7.986 -6.176 -7.789 1.00 0.00 77 GLU A N 10
ATOM 13990 C CA . GLU A 1 77 ? -7.079 -5.650 -8.796 1.00 0.00 77 GLU A CA 10
ATOM 13991 C C . GLU A 1 77 ? -6.199 -4.552 -8.195 1.00 0.00 77 GLU A C 10
ATOM 13992 O O . GLU A 1 77 ? -6.622 -3.841 -7.284 1.00 0.00 77 GLU A O 10
ATOM 14002 N N . HIS A 1 78 ? -4.991 -4.447 -8.730 1.00 0.00 78 HIS A N 10
ATOM 14003 C CA . HIS A 1 78 ? -4.048 -3.447 -8.258 1.00 0.00 78 HIS A CA 10
ATOM 14004 C C . HIS A 1 78 ? -4.676 -2.056 -8.370 1.00 0.00 78 HIS A C 10
ATOM 14005 O O . HIS A 1 78 ? -4.587 -1.254 -7.442 1.00 0.00 78 HIS A O 10
ATOM 14018 N N . SER A 1 79 ? -5.297 -1.813 -9.516 1.00 0.00 79 SER A N 10
ATOM 14019 C CA . SER A 1 79 ? -5.939 -0.533 -9.762 1.00 0.00 79 SER A CA 10
ATOM 14020 C C . SER A 1 79 ? -6.966 -0.244 -8.666 1.00 0.00 79 SER A C 10
ATOM 14021 O O . SER A 1 79 ? -6.881 0.776 -7.984 1.00 0.00 79 SER A O 10
ATOM 14028 N N . LYS A 1 80 ? -7.915 -1.159 -8.532 1.00 0.00 80 LYS A N 10
ATOM 14029 C CA . LYS A 1 80 ? -8.958 -1.015 -7.530 1.00 0.00 80 LYS A CA 10
ATOM 14030 C C . LYS A 1 80 ? -8.327 -0.602 -6.199 1.00 0.00 80 LYS A C 10
ATOM 14031 O O . LYS A 1 80 ? -8.678 0.434 -5.637 1.00 0.00 80 LYS A O 10
ATOM 14046 N N . ALA A 1 81 ? -7.405 -1.432 -5.733 1.00 0.00 81 ALA A N 10
ATOM 14047 C CA . ALA A 1 81 ? -6.722 -1.165 -4.479 1.00 0.00 81 ALA A CA 10
ATOM 14048 C C . ALA A 1 81 ? -6.197 0.272 -4.485 1.00 0.00 81 ALA A C 10
ATOM 14049 O O . ALA A 1 81 ? -6.498 1.050 -3.581 1.00 0.00 81 ALA A O 10
ATOM 14056 N N . VAL A 1 82 ? -5.422 0.580 -5.514 1.00 0.00 82 VAL A N 10
ATOM 14057 C CA . VAL A 1 82 ? -4.852 1.910 -5.650 1.00 0.00 82 VAL A CA 10
ATOM 14058 C C . VAL A 1 82 ? -5.974 2.950 -5.593 1.00 0.00 82 VAL A C 10
ATOM 14059 O O . VAL A 1 82 ? -5.930 3.871 -4.780 1.00 0.00 82 VAL A O 10
ATOM 14072 N N . GLU A 1 83 ? -6.952 2.765 -6.468 1.00 0.00 83 GLU A N 10
ATOM 14073 C CA . GLU A 1 83 ? -8.084 3.675 -6.527 1.00 0.00 83 GLU A CA 10
ATOM 14074 C C . GLU A 1 83 ? -8.739 3.798 -5.151 1.00 0.00 83 GLU A C 10
ATOM 14075 O O . GLU A 1 83 ? -8.776 4.883 -4.572 1.00 0.00 83 GLU A O 10
ATOM 14085 N N . ILE A 1 84 ? -9.239 2.671 -4.665 1.00 0.00 84 ILE A N 10
ATOM 14086 C CA . ILE A 1 84 ? -9.890 2.638 -3.367 1.00 0.00 84 ILE A CA 10
ATOM 14087 C C . ILE A 1 84 ? -9.110 3.517 -2.387 1.00 0.00 84 ILE A C 10
ATOM 14088 O O . ILE A 1 84 ? -9.595 4.566 -1.967 1.00 0.00 84 ILE A O 10
ATOM 14103 N N . LEU A 1 85 ? -7.914 3.056 -2.052 1.00 0.00 85 LEU A N 10
ATOM 14104 C CA . LEU A 1 85 ? -7.062 3.786 -1.130 1.00 0.00 85 LEU A CA 10
ATOM 14105 C C . LEU A 1 85 ? -7.169 5.286 -1.420 1.00 0.00 85 LEU A C 10
ATOM 14106 O O . LEU A 1 85 ? -7.447 6.077 -0.521 1.00 0.00 85 LEU A O 10
ATOM 14121 N N . LYS A 1 86 ? -6.944 5.629 -2.680 1.00 0.00 86 LYS A N 10
ATOM 14122 C CA . LYS A 1 86 ? -7.012 7.017 -3.101 1.00 0.00 86 LYS A CA 10
ATOM 14123 C C . LYS A 1 86 ? -8.393 7.582 -2.760 1.00 0.00 86 LYS A C 10
ATOM 14124 O O . LYS A 1 86 ? -8.542 8.327 -1.794 1.00 0.00 86 LYS A O 10
ATOM 14139 N N . THR A 1 87 ? -9.368 7.205 -3.574 1.00 0.00 87 THR A N 10
ATOM 14140 C CA . THR A 1 87 ? -10.732 7.664 -3.372 1.00 0.00 87 THR A CA 10
ATOM 14141 C C . THR A 1 87 ? -11.061 7.715 -1.879 1.00 0.00 87 THR A C 10
ATOM 14142 O O . THR A 1 87 ? -11.352 8.783 -1.341 1.00 0.00 87 THR A O 10
ATOM 14153 N N . ALA A 1 88 ? -11.002 6.550 -1.253 1.00 0.00 88 ALA A N 10
ATOM 14154 C CA . ALA A 1 88 ? -11.290 6.449 0.169 1.00 0.00 88 ALA A CA 10
ATOM 14155 C C . ALA A 1 88 ? -10.652 7.631 0.899 1.00 0.00 88 ALA A C 10
ATOM 14156 O O . ALA A 1 88 ? -9.433 7.681 1.061 1.00 0.00 88 ALA A O 10
ATOM 14163 N N . ARG A 1 89 ? -11.503 8.555 1.321 1.00 0.00 89 ARG A N 10
ATOM 14164 C CA . ARG A 1 89 ? -11.037 9.734 2.031 1.00 0.00 89 ARG A CA 10
ATOM 14165 C C . ARG A 1 89 ? -10.214 9.327 3.254 1.00 0.00 89 ARG A C 10
ATOM 14166 O O . ARG A 1 89 ? -9.247 9.999 3.608 1.00 0.00 89 ARG A O 10
ATOM 14184 N N . GLU A 1 90 ? -10.626 8.226 3.865 1.00 0.00 90 GLU A N 10
ATOM 14185 C CA . GLU A 1 90 ? -9.938 7.720 5.041 1.00 0.00 90 GLU A CA 10
ATOM 14186 C C . GLU A 1 90 ? -9.518 6.264 4.826 1.00 0.00 90 GLU A C 10
ATOM 14187 O O . GLU A 1 90 ? -10.334 5.432 4.435 1.00 0.00 90 GLU A O 10
ATOM 14197 N N . ILE A 1 91 ? -8.247 6.003 5.091 1.00 0.00 91 ILE A N 10
ATOM 14198 C CA . ILE A 1 91 ? -7.710 4.663 4.931 1.00 0.00 91 ILE A CA 10
ATOM 14199 C C . ILE A 1 91 ? -7.823 3.911 6.259 1.00 0.00 91 ILE A C 10
ATOM 14200 O O . ILE A 1 91 ? -7.623 4.492 7.325 1.00 0.00 91 ILE A O 10
ATOM 14215 N N . SER A 1 92 ? -8.142 2.630 6.151 1.00 0.00 92 SER A N 10
ATOM 14216 C CA . SER A 1 92 ? -8.284 1.793 7.330 1.00 0.00 92 SER A CA 10
ATOM 14217 C C . SER A 1 92 ? -8.317 0.317 6.923 1.00 0.00 92 SER A C 10
ATOM 14218 O O . SER A 1 92 ? -9.375 -0.310 6.934 1.00 0.00 92 SER A O 10
ATOM 14225 N N . MET A 1 93 ? -7.145 -0.194 6.575 1.00 0.00 93 MET A N 10
ATOM 14226 C CA . MET A 1 93 ? -7.026 -1.582 6.166 1.00 0.00 93 MET A CA 10
ATOM 14227 C C . MET A 1 93 ? -6.362 -2.421 7.260 1.00 0.00 93 MET A C 10
ATOM 14228 O O . MET A 1 93 ? -5.685 -1.884 8.136 1.00 0.00 93 MET A O 10
ATOM 14240 N N . ARG A 1 94 ? -6.579 -3.726 7.175 1.00 0.00 94 ARG A N 10
ATOM 14241 C CA . ARG A 1 94 ? -6.011 -4.644 8.148 1.00 0.00 94 ARG A CA 10
ATOM 14242 C C . ARG A 1 94 ? -4.699 -5.228 7.622 1.00 0.00 94 ARG A C 10
ATOM 14243 O O . ARG A 1 94 ? -4.648 -5.748 6.508 1.00 0.00 94 ARG A O 10
ATOM 14261 N N . VAL A 1 95 ? -3.669 -5.122 8.448 1.00 0.00 95 VAL A N 10
ATOM 14262 C CA . VAL A 1 95 ? -2.359 -5.633 8.081 1.00 0.00 95 VAL A CA 10
ATOM 14263 C C . VAL A 1 95 ? -1.801 -6.473 9.232 1.00 0.00 95 VAL A C 10
ATOM 14264 O O . VAL A 1 95 ? -2.186 -6.284 10.386 1.00 0.00 95 VAL A O 10
ATOM 14277 N N . ARG A 1 96 ? -0.906 -7.382 8.879 1.00 0.00 96 ARG A N 10
ATOM 14278 C CA . ARG A 1 96 ? -0.292 -8.252 9.869 1.00 0.00 96 ARG A CA 10
ATOM 14279 C C . ARG A 1 96 ? 1.075 -8.734 9.377 1.00 0.00 96 ARG A C 10
ATOM 14280 O O . ARG A 1 96 ? 1.248 -9.017 8.194 1.00 0.00 96 ARG A O 10
ATOM 14298 N N . PHE A 1 97 ? 2.009 -8.813 10.313 1.00 0.00 97 PHE A N 10
ATOM 14299 C CA . PHE A 1 97 ? 3.354 -9.256 9.990 1.00 0.00 97 PHE A CA 10
ATOM 14300 C C . PHE A 1 97 ? 3.326 -10.411 8.988 1.00 0.00 97 PHE A C 10
ATOM 14301 O O . PHE A 1 97 ? 2.315 -11.099 8.856 1.00 0.00 97 PHE A O 10
ATOM 14317 N N . PHE A 1 98 ? 4.448 -10.589 8.306 1.00 0.00 98 PHE A N 10
ATOM 14318 C CA . PHE A 1 98 ? 4.564 -11.649 7.318 1.00 0.00 98 PHE A CA 10
ATOM 14319 C C . PHE A 1 98 ? 5.733 -12.579 7.648 1.00 0.00 98 PHE A C 10
ATOM 14320 O O . PHE A 1 98 ? 6.434 -13.044 6.751 1.00 0.00 98 PHE A O 10
ATOM 14336 N N . SER A 1 99 ? 5.906 -12.825 8.939 1.00 0.00 99 SER A N 10
ATOM 14337 C CA . SER A 1 99 ? 6.977 -13.693 9.398 1.00 0.00 99 SER A CA 10
ATOM 14338 C C . SER A 1 99 ? 8.335 -13.083 9.040 1.00 0.00 99 SER A C 10
ATOM 14339 O O . SER A 1 99 ? 8.867 -13.338 7.961 1.00 0.00 99 SER A O 10
ATOM 14346 N N . GLY A 1 100 ? 8.854 -12.288 9.964 1.00 0.00 100 GLY A N 10
ATOM 14347 C CA . GLY A 1 100 ? 10.138 -11.640 9.759 1.00 0.00 100 GLY A CA 10
ATOM 14348 C C . GLY A 1 100 ? 11.197 -12.209 10.706 1.00 0.00 100 GLY A C 10
ATOM 14349 O O . GLY A 1 100 ? 10.962 -13.215 11.373 1.00 0.00 100 GLY A O 10
ATOM 14353 N N . PRO A 1 101 ? 12.370 -11.521 10.736 1.00 0.00 101 PRO A N 10
ATOM 14354 C CA . PRO A 1 101 ? 13.465 -11.946 11.590 1.00 0.00 101 PRO A CA 10
ATOM 14355 C C . PRO A 1 101 ? 13.185 -11.599 13.053 1.00 0.00 101 PRO A C 10
ATOM 14356 O O . PRO A 1 101 ? 13.469 -10.488 13.497 1.00 0.00 101 PRO A O 10
ATOM 14364 N N . SER A 1 102 ? 12.631 -12.571 13.764 1.00 0.00 102 SER A N 10
ATOM 14365 C CA . SER A 1 102 ? 12.310 -12.383 15.168 1.00 0.00 102 SER A CA 10
ATOM 14366 C C . SER A 1 102 ? 13.561 -12.586 16.023 1.00 0.00 102 SER A C 10
ATOM 14367 O O . SER A 1 102 ? 14.414 -13.409 15.696 1.00 0.00 102 SER A O 10
ATOM 14374 N N . SER A 1 103 ? 13.632 -11.821 17.103 1.00 0.00 103 SER A N 10
ATOM 14375 C CA . SER A 1 103 ? 14.766 -11.906 18.007 1.00 0.00 103 SER A CA 10
ATOM 14376 C C . SER A 1 103 ? 14.276 -12.110 19.442 1.00 0.00 103 SER A C 10
ATOM 14377 O O . SER A 1 103 ? 14.590 -13.120 20.071 1.00 0.00 103 SER A O 10
ATOM 14384 N N . GLY A 1 104 ? 13.514 -11.136 19.918 1.00 0.00 104 GLY A N 10
ATOM 14385 C CA . GLY A 1 104 ? 12.978 -11.196 21.267 1.00 0.00 104 GLY A CA 10
ATOM 14386 C C . GLY A 1 104 ? 12.366 -9.854 21.675 1.00 0.00 104 GLY A C 10
ATOM 14387 O O . GLY A 1 104 ? 11.148 -9.735 21.798 1.00 0.00 104 GLY A O 10
ATOM 14391 N N . GLY A 1 1 ? -17.898 15.357 37.886 1.00 0.00 1 GLY A N 11
ATOM 14392 C CA . GLY A 1 1 ? -17.620 14.684 36.629 1.00 0.00 1 GLY A CA 11
ATOM 14393 C C . GLY A 1 1 ? -18.513 13.454 36.457 1.00 0.00 1 GLY A C 11
ATOM 14394 O O . GLY A 1 1 ? -19.123 12.986 37.417 1.00 0.00 1 GLY A O 11
ATOM 14398 N N . SER A 1 2 ? -18.560 12.963 35.227 1.00 0.00 2 SER A N 11
ATOM 14399 C CA . SER A 1 2 ? -19.368 11.796 34.918 1.00 0.00 2 SER A CA 11
ATOM 14400 C C . SER A 1 2 ? -18.928 11.194 33.581 1.00 0.00 2 SER A C 11
ATOM 14401 O O . SER A 1 2 ? -18.468 11.912 32.694 1.00 0.00 2 SER A O 11
ATOM 14408 N N . SER A 1 3 ? -19.084 9.882 33.479 1.00 0.00 3 SER A N 11
ATOM 14409 C CA . SER A 1 3 ? -18.709 9.177 32.266 1.00 0.00 3 SER A CA 11
ATOM 14410 C C . SER A 1 3 ? -19.165 7.719 32.346 1.00 0.00 3 SER A C 11
ATOM 14411 O O . SER A 1 3 ? -19.605 7.258 33.399 1.00 0.00 3 SER A O 11
ATOM 14418 N N . GLY A 1 4 ? -19.045 7.031 31.220 1.00 0.00 4 GLY A N 11
ATOM 14419 C CA . GLY A 1 4 ? -19.440 5.635 31.149 1.00 0.00 4 GLY A CA 11
ATOM 14420 C C . GLY A 1 4 ? -18.219 4.727 30.985 1.00 0.00 4 GLY A C 11
ATOM 14421 O O . GLY A 1 4 ? -17.198 4.930 31.640 1.00 0.00 4 GLY A O 11
ATOM 14425 N N . SER A 1 5 ? -18.365 3.746 30.106 1.00 0.00 5 SER A N 11
ATOM 14426 C CA . SER A 1 5 ? -17.288 2.807 29.848 1.00 0.00 5 SER A CA 11
ATOM 14427 C C . SER A 1 5 ? -17.353 2.322 28.398 1.00 0.00 5 SER A C 11
ATOM 14428 O O . SER A 1 5 ? -18.319 2.600 27.689 1.00 0.00 5 SER A O 11
ATOM 14435 N N . SER A 1 6 ? -16.312 1.606 28.001 1.00 0.00 6 SER A N 11
ATOM 14436 C CA . SER A 1 6 ? -16.238 1.080 26.647 1.00 0.00 6 SER A CA 11
ATOM 14437 C C . SER A 1 6 ? -15.882 -0.408 26.684 1.00 0.00 6 SER A C 11
ATOM 14438 O O . SER A 1 6 ? -15.285 -0.884 27.648 1.00 0.00 6 SER A O 11
ATOM 14445 N N . GLY A 1 7 ? -16.262 -1.100 25.619 1.00 0.00 7 GLY A N 11
ATOM 14446 C CA . GLY A 1 7 ? -15.990 -2.524 25.517 1.00 0.00 7 GLY A CA 11
ATOM 14447 C C . GLY A 1 7 ? -16.586 -3.105 24.234 1.00 0.00 7 GLY A C 11
ATOM 14448 O O . GLY A 1 7 ? -17.802 -3.263 24.126 1.00 0.00 7 GLY A O 11
ATOM 14452 N N . ASN A 1 8 ? -15.703 -3.409 23.293 1.00 0.00 8 ASN A N 11
ATOM 14453 C CA . ASN A 1 8 ? -16.128 -3.969 22.022 1.00 0.00 8 ASN A CA 11
ATOM 14454 C C . ASN A 1 8 ? -14.909 -4.529 21.284 1.00 0.00 8 ASN A C 11
ATOM 14455 O O . ASN A 1 8 ? -13.773 -4.189 21.609 1.00 0.00 8 ASN A O 11
ATOM 14465 N N . ASN A 1 9 ? -15.189 -5.377 20.305 1.00 0.00 9 ASN A N 11
ATOM 14466 C CA . ASN A 1 9 ? -14.130 -5.987 19.519 1.00 0.00 9 ASN A CA 11
ATOM 14467 C C . ASN A 1 9 ? -13.232 -6.816 20.439 1.00 0.00 9 ASN A C 11
ATOM 14468 O O . ASN A 1 9 ? -12.251 -6.306 20.980 1.00 0.00 9 ASN A O 11
ATOM 14478 N N . GLU A 1 10 ? -13.597 -8.081 20.587 1.00 0.00 10 GLU A N 11
ATOM 14479 C CA . GLU A 1 10 ? -12.836 -8.986 21.433 1.00 0.00 10 GLU A CA 11
ATOM 14480 C C . GLU A 1 10 ? -12.307 -10.162 20.609 1.00 0.00 10 GLU A C 11
ATOM 14481 O O . GLU A 1 10 ? -12.027 -10.016 19.420 1.00 0.00 10 GLU A O 11
ATOM 14491 N N . LEU A 1 11 ? -12.186 -11.301 21.274 1.00 0.00 11 LEU A N 11
ATOM 14492 C CA . LEU A 1 11 ? -11.695 -12.502 20.619 1.00 0.00 11 LEU A CA 11
ATOM 14493 C C . LEU A 1 11 ? -10.435 -12.163 19.820 1.00 0.00 11 LEU A C 11
ATOM 14494 O O . LEU A 1 11 ? -10.500 -11.950 18.611 1.00 0.00 11 LEU A O 11
ATOM 14509 N N . THR A 1 12 ? -9.317 -12.125 20.530 1.00 0.00 12 THR A N 11
ATOM 14510 C CA . THR A 1 12 ? -8.043 -11.816 19.904 1.00 0.00 12 THR A CA 11
ATOM 14511 C C . THR A 1 12 ? -7.040 -12.946 20.148 1.00 0.00 12 THR A C 11
ATOM 14512 O O . THR A 1 12 ? -6.986 -13.507 21.241 1.00 0.00 12 THR A O 11
ATOM 14523 N N . GLN A 1 13 ? -6.270 -13.245 19.112 1.00 0.00 13 GLN A N 11
ATOM 14524 C CA . GLN A 1 13 ? -5.273 -14.297 19.200 1.00 0.00 13 GLN A CA 11
ATOM 14525 C C . GLN A 1 13 ? -4.297 -14.204 18.025 1.00 0.00 13 GLN A C 11
ATOM 14526 O O . GLN A 1 13 ? -3.089 -14.361 18.202 1.00 0.00 13 GLN A O 11
ATOM 14538 N N . PHE A 1 14 ? -4.856 -13.948 16.851 1.00 0.00 14 PHE A N 11
ATOM 14539 C CA . PHE A 1 14 ? -4.050 -13.831 15.648 1.00 0.00 14 PHE A CA 11
ATOM 14540 C C . PHE A 1 14 ? -4.760 -12.981 14.593 1.00 0.00 14 PHE A C 11
ATOM 14541 O O . PHE A 1 14 ? -4.872 -13.385 13.436 1.00 0.00 14 PHE A O 11
ATOM 14557 N N . LEU A 1 15 ? -5.222 -11.818 15.029 1.00 0.00 15 LEU A N 11
ATOM 14558 C CA . LEU A 1 15 ? -5.918 -10.907 14.137 1.00 0.00 15 LEU A CA 11
ATOM 14559 C C . LEU A 1 15 ? -4.924 -9.885 13.582 1.00 0.00 15 LEU A C 11
ATOM 14560 O O . LEU A 1 15 ? -3.937 -9.555 14.236 1.00 0.00 15 LEU A O 11
ATOM 14575 N N . PRO A 1 16 ? -5.227 -9.401 12.347 1.00 0.00 16 PRO A N 11
ATOM 14576 C CA . PRO A 1 16 ? -4.371 -8.425 11.695 1.00 0.00 16 PRO A CA 11
ATOM 14577 C C . PRO A 1 16 ? -4.548 -7.039 12.319 1.00 0.00 16 PRO A C 11
ATOM 14578 O O . PRO A 1 16 ? -5.608 -6.727 12.858 1.00 0.00 16 PRO A O 11
ATOM 14586 N N . ARG A 1 17 ? -3.492 -6.244 12.225 1.00 0.00 17 ARG A N 11
ATOM 14587 C CA . ARG A 1 17 ? -3.516 -4.899 12.773 1.00 0.00 17 ARG A CA 11
ATOM 14588 C C . ARG A 1 17 ? -4.230 -3.947 11.813 1.00 0.00 17 ARG A C 11
ATOM 14589 O O . ARG A 1 17 ? -4.427 -4.272 10.642 1.00 0.00 17 ARG A O 11
ATOM 14607 N N . ILE A 1 18 ? -4.600 -2.790 12.342 1.00 0.00 18 ILE A N 11
ATOM 14608 C CA . ILE A 1 18 ? -5.290 -1.789 11.546 1.00 0.00 18 ILE A CA 11
ATOM 14609 C C . ILE A 1 18 ? -4.304 -0.684 11.161 1.00 0.00 18 ILE A C 11
ATOM 14610 O O . ILE A 1 18 ? -3.331 -0.438 11.872 1.00 0.00 18 ILE A O 11
ATOM 14625 N N . VAL A 1 19 ? -4.590 -0.046 10.035 1.00 0.00 19 VAL A N 11
ATOM 14626 C CA . VAL A 1 19 ? -3.742 1.027 9.546 1.00 0.00 19 VAL A CA 11
ATOM 14627 C C . VAL A 1 19 ? -4.618 2.153 8.994 1.00 0.00 19 VAL A C 11
ATOM 14628 O O . VAL A 1 19 ? -5.038 2.106 7.838 1.00 0.00 19 VAL A O 11
ATOM 14641 N N . THR A 1 20 ? -4.867 3.138 9.844 1.00 0.00 20 THR A N 11
ATOM 14642 C CA . THR A 1 20 ? -5.685 4.273 9.454 1.00 0.00 20 THR A CA 11
ATOM 14643 C C . THR A 1 20 ? -4.802 5.476 9.115 1.00 0.00 20 THR A C 11
ATOM 14644 O O . THR A 1 20 ? -3.857 5.781 9.841 1.00 0.00 20 THR A O 11
ATOM 14655 N N . LEU A 1 21 ? -5.142 6.126 8.012 1.00 0.00 21 LEU A N 11
ATOM 14656 C CA . LEU A 1 21 ? -4.391 7.289 7.568 1.00 0.00 21 LEU A CA 11
ATOM 14657 C C . LEU A 1 21 ? -5.311 8.511 7.556 1.00 0.00 21 LEU A C 11
ATOM 14658 O O . LEU A 1 21 ? -6.533 8.373 7.587 1.00 0.00 21 LEU A O 11
ATOM 14673 N N . LYS A 1 22 ? -4.690 9.680 7.513 1.00 0.00 22 LYS A N 11
ATOM 14674 C CA . LYS A 1 22 ? -5.438 10.926 7.496 1.00 0.00 22 LYS A CA 11
ATOM 14675 C C . LYS A 1 22 ? -5.322 11.567 6.112 1.00 0.00 22 LYS A C 11
ATOM 14676 O O . LYS A 1 22 ? -6.331 11.895 5.490 1.00 0.00 22 LYS A O 11
ATOM 14691 N N . LYS A 1 23 ? -4.083 11.727 5.671 1.00 0.00 23 LYS A N 11
ATOM 14692 C CA . LYS A 1 23 ? -3.822 12.324 4.372 1.00 0.00 23 LYS A CA 11
ATOM 14693 C C . LYS A 1 23 ? -4.402 13.739 4.340 1.00 0.00 23 LYS A C 11
ATOM 14694 O O . LYS A 1 23 ? -5.608 13.923 4.503 1.00 0.00 23 LYS A O 11
ATOM 14709 N N . PRO A 1 24 ? -3.494 14.728 4.123 1.00 0.00 24 PRO A N 11
ATOM 14710 C CA . PRO A 1 24 ? -3.903 16.121 4.068 1.00 0.00 24 PRO A CA 11
ATOM 14711 C C . PRO A 1 24 ? -4.609 16.433 2.747 1.00 0.00 24 PRO A C 11
ATOM 14712 O O . PRO A 1 24 ? -4.611 15.612 1.831 1.00 0.00 24 PRO A O 11
ATOM 14720 N N . PRO A 1 25 ? -5.207 17.653 2.690 1.00 0.00 25 PRO A N 11
ATOM 14721 C CA . PRO A 1 25 ? -5.915 18.084 1.495 1.00 0.00 25 PRO A CA 11
ATOM 14722 C C . PRO A 1 25 ? -4.935 18.474 0.388 1.00 0.00 25 PRO A C 11
ATOM 14723 O O . PRO A 1 25 ? -4.281 19.511 0.469 1.00 0.00 25 PRO A O 11
ATOM 14731 N N . GLY A 1 26 ? -4.864 17.619 -0.623 1.00 0.00 26 GLY A N 11
ATOM 14732 C CA . GLY A 1 26 ? -3.975 17.861 -1.746 1.00 0.00 26 GLY A CA 11
ATOM 14733 C C . GLY A 1 26 ? -2.628 17.164 -1.539 1.00 0.00 26 GLY A C 11
ATOM 14734 O O . GLY A 1 26 ? -1.589 17.677 -1.954 1.00 0.00 26 GLY A O 11
ATOM 14738 N N . ALA A 1 27 ? -2.690 16.006 -0.898 1.00 0.00 27 ALA A N 11
ATOM 14739 C CA . ALA A 1 27 ? -1.489 15.234 -0.631 1.00 0.00 27 ALA A CA 11
ATOM 14740 C C . ALA A 1 27 ? -1.511 13.956 -1.473 1.00 0.00 27 ALA A C 11
ATOM 14741 O O . ALA A 1 27 ? -2.344 13.812 -2.367 1.00 0.00 27 ALA A O 11
ATOM 14748 N N . GLN A 1 28 ? -0.587 13.061 -1.158 1.00 0.00 28 GLN A N 11
ATOM 14749 C CA . GLN A 1 28 ? -0.491 11.800 -1.873 1.00 0.00 28 GLN A CA 11
ATOM 14750 C C . GLN A 1 28 ? -0.468 10.631 -0.887 1.00 0.00 28 GLN A C 11
ATOM 14751 O O . GLN A 1 28 ? -0.043 10.786 0.256 1.00 0.00 28 GLN A O 11
ATOM 14763 N N . LEU A 1 29 ? -0.929 9.485 -1.367 1.00 0.00 29 LEU A N 11
ATOM 14764 C CA . LEU A 1 29 ? -0.967 8.289 -0.542 1.00 0.00 29 LEU A CA 11
ATOM 14765 C C . LEU A 1 29 ? 0.299 8.226 0.314 1.00 0.00 29 LEU A C 11
ATOM 14766 O O . LEU A 1 29 ? 0.270 8.559 1.498 1.00 0.00 29 LEU A O 11
ATOM 14781 N N . GLY A 1 30 ? 1.382 7.796 -0.317 1.00 0.00 30 GLY A N 11
ATOM 14782 C CA . GLY A 1 30 ? 2.656 7.685 0.372 1.00 0.00 30 GLY A CA 11
ATOM 14783 C C . GLY A 1 30 ? 3.205 6.259 0.283 1.00 0.00 30 GLY A C 11
ATOM 14784 O O . GLY A 1 30 ? 4.252 5.957 0.852 1.00 0.00 30 GLY A O 11
ATOM 14788 N N . PHE A 1 31 ? 2.474 5.422 -0.437 1.00 0.00 31 PHE A N 11
ATOM 14789 C CA . PHE A 1 31 ? 2.875 4.036 -0.610 1.00 0.00 31 PHE A CA 11
ATOM 14790 C C . PHE A 1 31 ? 2.198 3.417 -1.834 1.00 0.00 31 PHE A C 11
ATOM 14791 O O . PHE A 1 31 ? 1.177 3.919 -2.303 1.00 0.00 31 PHE A O 11
ATOM 14807 N N . ASN A 1 32 ? 2.791 2.335 -2.316 1.00 0.00 32 ASN A N 11
ATOM 14808 C CA . ASN A 1 32 ? 2.258 1.642 -3.476 1.00 0.00 32 ASN A CA 11
ATOM 14809 C C . ASN A 1 32 ? 1.798 0.244 -3.061 1.00 0.00 32 ASN A C 11
ATOM 14810 O O . ASN A 1 32 ? 2.164 -0.244 -1.993 1.00 0.00 32 ASN A O 11
ATOM 14820 N N . ILE A 1 33 ? 1.001 -0.365 -3.930 1.00 0.00 33 ILE A N 11
ATOM 14821 C CA . ILE A 1 33 ? 0.487 -1.698 -3.667 1.00 0.00 33 ILE A CA 11
ATOM 14822 C C . ILE A 1 33 ? 0.857 -2.620 -4.831 1.00 0.00 33 ILE A C 11
ATOM 14823 O O . ILE A 1 33 ? 0.916 -2.183 -5.979 1.00 0.00 33 ILE A O 11
ATOM 14838 N N . ARG A 1 34 ? 1.095 -3.879 -4.494 1.00 0.00 34 ARG A N 11
ATOM 14839 C CA . ARG A 1 34 ? 1.457 -4.867 -5.496 1.00 0.00 34 ARG A CA 11
ATOM 14840 C C . ARG A 1 34 ? 0.726 -6.185 -5.231 1.00 0.00 34 ARG A C 11
ATOM 14841 O O . ARG A 1 34 ? 0.107 -6.355 -4.182 1.00 0.00 34 ARG A O 11
ATOM 14859 N N . GLY A 1 35 ? 0.821 -7.083 -6.200 1.00 0.00 35 GLY A N 11
ATOM 14860 C CA . GLY A 1 35 ? 0.177 -8.379 -6.084 1.00 0.00 35 GLY A CA 11
ATOM 14861 C C . GLY A 1 35 ? -1.157 -8.398 -6.834 1.00 0.00 35 GLY A C 11
ATOM 14862 O O . GLY A 1 35 ? -1.701 -7.347 -7.165 1.00 0.00 35 GLY A O 11
ATOM 14866 N N . GLY A 1 36 ? -1.645 -9.605 -7.079 1.00 0.00 36 GLY A N 11
ATOM 14867 C CA . GLY A 1 36 ? -2.903 -9.775 -7.783 1.00 0.00 36 GLY A CA 11
ATOM 14868 C C . GLY A 1 36 ? -2.687 -9.797 -9.298 1.00 0.00 36 GLY A C 11
ATOM 14869 O O . GLY A 1 36 ? -2.281 -8.795 -9.885 1.00 0.00 36 GLY A O 11
ATOM 14873 N N . LYS A 1 37 ? -2.968 -10.950 -9.887 1.00 0.00 37 LYS A N 11
ATOM 14874 C CA . LYS A 1 37 ? -2.809 -11.115 -11.322 1.00 0.00 37 LYS A CA 11
ATOM 14875 C C . LYS A 1 37 ? -4.138 -11.569 -11.929 1.00 0.00 37 LYS A C 11
ATOM 14876 O O . LYS A 1 37 ? -4.709 -10.876 -12.771 1.00 0.00 37 LYS A O 11
ATOM 14891 N N . ALA A 1 38 ? -4.593 -12.728 -11.479 1.00 0.00 38 ALA A N 11
ATOM 14892 C CA . ALA A 1 38 ? -5.844 -13.281 -11.967 1.00 0.00 38 ALA A CA 11
ATOM 14893 C C . ALA A 1 38 ? -6.371 -14.307 -10.960 1.00 0.00 38 ALA A C 11
ATOM 14894 O O . ALA A 1 38 ? -7.534 -14.253 -10.564 1.00 0.00 38 ALA A O 11
ATOM 14901 N N . SER A 1 39 ? -5.489 -15.218 -10.576 1.00 0.00 39 SER A N 11
ATOM 14902 C CA . SER A 1 39 ? -5.850 -16.254 -9.623 1.00 0.00 39 SER A CA 11
ATOM 14903 C C . SER A 1 39 ? -6.514 -15.628 -8.395 1.00 0.00 39 SER A C 11
ATOM 14904 O O . SER A 1 39 ? -7.727 -15.732 -8.218 1.00 0.00 39 SER A O 11
ATOM 14911 N N . GLN A 1 40 ? -5.689 -14.989 -7.578 1.00 0.00 40 GLN A N 11
ATOM 14912 C CA . GLN A 1 40 ? -6.180 -14.346 -6.371 1.00 0.00 40 GLN A CA 11
ATOM 14913 C C . GLN A 1 40 ? -5.022 -13.706 -5.603 1.00 0.00 40 GLN A C 11
ATOM 14914 O O . GLN A 1 40 ? -5.080 -12.527 -5.257 1.00 0.00 40 GLN A O 11
ATOM 14926 N N . LEU A 1 41 ? -3.999 -14.511 -5.357 1.00 0.00 41 LEU A N 11
ATOM 14927 C CA . LEU A 1 41 ? -2.830 -14.038 -4.635 1.00 0.00 41 LEU A CA 11
ATOM 14928 C C . LEU A 1 41 ? -3.278 -13.120 -3.496 1.00 0.00 41 LEU A C 11
ATOM 14929 O O . LEU A 1 41 ? -4.295 -13.373 -2.853 1.00 0.00 41 LEU A O 11
ATOM 14944 N N . GLY A 1 42 ? -2.494 -12.073 -3.281 1.00 0.00 42 GLY A N 11
ATOM 14945 C CA . GLY A 1 42 ? -2.797 -11.116 -2.231 1.00 0.00 42 GLY A CA 11
ATOM 14946 C C . GLY A 1 42 ? -2.053 -9.798 -2.459 1.00 0.00 42 GLY A C 11
ATOM 14947 O O . GLY A 1 42 ? -1.100 -9.745 -3.234 1.00 0.00 42 GLY A O 11
ATOM 14951 N N . ILE A 1 43 ? -2.519 -8.765 -1.772 1.00 0.00 43 ILE A N 11
ATOM 14952 C CA . ILE A 1 43 ? -1.911 -7.451 -1.890 1.00 0.00 43 ILE A CA 11
ATOM 14953 C C . ILE A 1 43 ? -0.843 -7.288 -0.807 1.00 0.00 43 ILE A C 11
ATOM 14954 O O . ILE A 1 43 ? -0.957 -7.866 0.274 1.00 0.00 43 ILE A O 11
ATOM 14969 N N . PHE A 1 44 ? 0.169 -6.500 -1.133 1.00 0.00 44 PHE A N 11
ATOM 14970 C CA . PHE A 1 44 ? 1.257 -6.253 -0.201 1.00 0.00 44 PHE A CA 11
ATOM 14971 C C . PHE A 1 44 ? 1.909 -4.894 -0.465 1.00 0.00 44 PHE A C 11
ATOM 14972 O O . PHE A 1 44 ? 2.094 -4.504 -1.616 1.00 0.00 44 PHE A O 11
ATOM 14988 N N . ILE A 1 45 ? 2.239 -4.211 0.621 1.00 0.00 45 ILE A N 11
ATOM 14989 C CA . ILE A 1 45 ? 2.865 -2.904 0.522 1.00 0.00 45 ILE A CA 11
ATOM 14990 C C . ILE A 1 45 ? 4.058 -2.987 -0.434 1.00 0.00 45 ILE A C 11
ATOM 14991 O O . ILE A 1 45 ? 5.117 -3.495 -0.069 1.00 0.00 45 ILE A O 11
ATOM 15006 N N . SER A 1 46 ? 3.845 -2.480 -1.639 1.00 0.00 46 SER A N 11
ATOM 15007 C CA . SER A 1 46 ? 4.889 -2.489 -2.650 1.00 0.00 46 SER A CA 11
ATOM 15008 C C . SER A 1 46 ? 6.037 -1.570 -2.226 1.00 0.00 46 SER A C 11
ATOM 15009 O O . SER A 1 46 ? 7.176 -2.015 -2.096 1.00 0.00 46 SER A O 11
ATOM 15016 N N . LYS A 1 47 ? 5.696 -0.306 -2.023 1.00 0.00 47 LYS A N 11
ATOM 15017 C CA . LYS A 1 47 ? 6.684 0.678 -1.616 1.00 0.00 47 LYS A CA 11
ATOM 15018 C C . LYS A 1 47 ? 6.031 1.688 -0.669 1.00 0.00 47 LYS A C 11
ATOM 15019 O O . LYS A 1 47 ? 4.822 1.903 -0.724 1.00 0.00 47 LYS A O 11
ATOM 15034 N N . VAL A 1 48 ? 6.862 2.280 0.177 1.00 0.00 48 VAL A N 11
ATOM 15035 C CA . VAL A 1 48 ? 6.381 3.261 1.134 1.00 0.00 48 VAL A CA 11
ATOM 15036 C C . VAL A 1 48 ? 7.316 4.473 1.129 1.00 0.00 48 VAL A C 11
ATOM 15037 O O . VAL A 1 48 ? 8.534 4.322 1.189 1.00 0.00 48 VAL A O 11
ATOM 15050 N N . ILE A 1 49 ? 6.708 5.648 1.055 1.00 0.00 49 ILE A N 11
ATOM 15051 C CA . ILE A 1 49 ? 7.470 6.885 1.041 1.00 0.00 49 ILE A CA 11
ATOM 15052 C C . ILE A 1 49 ? 8.175 7.059 2.388 1.00 0.00 49 ILE A C 11
ATOM 15053 O O . ILE A 1 49 ? 7.533 7.032 3.437 1.00 0.00 49 ILE A O 11
ATOM 15068 N N . PRO A 1 50 ? 9.521 7.240 2.313 1.00 0.00 50 PRO A N 11
ATOM 15069 C CA . PRO A 1 50 ? 10.320 7.420 3.513 1.00 0.00 50 PRO A CA 11
ATOM 15070 C C . PRO A 1 50 ? 10.130 8.822 4.094 1.00 0.00 50 PRO A C 11
ATOM 15071 O O . PRO A 1 50 ? 11.090 9.580 4.223 1.00 0.00 50 PRO A O 11
ATOM 15079 N N . ASP A 1 51 ? 8.884 9.124 4.430 1.00 0.00 51 ASP A N 11
ATOM 15080 C CA . ASP A 1 51 ? 8.555 10.423 4.994 1.00 0.00 51 ASP A CA 11
ATOM 15081 C C . ASP A 1 51 ? 7.080 10.730 4.730 1.00 0.00 51 ASP A C 11
ATOM 15082 O O . ASP A 1 51 ? 6.738 11.835 4.312 1.00 0.00 51 ASP A O 11
ATOM 15090 N N . SER A 1 52 ? 6.247 9.733 4.986 1.00 0.00 52 SER A N 11
ATOM 15091 C CA . SER A 1 52 ? 4.816 9.883 4.781 1.00 0.00 52 SER A CA 11
ATOM 15092 C C . SER A 1 52 ? 4.061 9.493 6.053 1.00 0.00 52 SER A C 11
ATOM 15093 O O . SER A 1 52 ? 4.671 9.285 7.101 1.00 0.00 52 SER A O 11
ATOM 15100 N N . ASP A 1 53 ? 2.746 9.406 5.920 1.00 0.00 53 ASP A N 11
ATOM 15101 C CA . ASP A 1 53 ? 1.902 9.046 7.047 1.00 0.00 53 ASP A CA 11
ATOM 15102 C C . ASP A 1 53 ? 1.933 7.528 7.236 1.00 0.00 53 ASP A C 11
ATOM 15103 O O . ASP A 1 53 ? 1.821 7.036 8.357 1.00 0.00 53 ASP A O 11
ATOM 15111 N N . ALA A 1 54 ? 2.085 6.828 6.121 1.00 0.00 54 ALA A N 11
ATOM 15112 C CA . ALA A 1 54 ? 2.131 5.376 6.150 1.00 0.00 54 ALA A CA 11
ATOM 15113 C C . ALA A 1 54 ? 3.440 4.925 6.802 1.00 0.00 54 ALA A C 11
ATOM 15114 O O . ALA A 1 54 ? 3.452 3.980 7.589 1.00 0.00 54 ALA A O 11
ATOM 15121 N N . HIS A 1 55 ? 4.510 5.622 6.450 1.00 0.00 55 HIS A N 11
ATOM 15122 C CA . HIS A 1 55 ? 5.820 5.305 6.992 1.00 0.00 55 HIS A CA 11
ATOM 15123 C C . HIS A 1 55 ? 5.746 5.251 8.518 1.00 0.00 55 HIS A C 11
ATOM 15124 O O . HIS A 1 55 ? 6.238 4.306 9.134 1.00 0.00 55 HIS A O 11
ATOM 15137 N N . ARG A 1 56 ? 5.125 6.275 9.086 1.00 0.00 56 ARG A N 11
ATOM 15138 C CA . ARG A 1 56 ? 4.981 6.355 10.529 1.00 0.00 56 ARG A CA 11
ATOM 15139 C C . ARG A 1 56 ? 3.856 5.431 11.002 1.00 0.00 56 ARG A C 11
ATOM 15140 O O . ARG A 1 56 ? 3.974 4.785 12.042 1.00 0.00 56 ARG A O 11
ATOM 15158 N N . ALA A 1 57 ? 2.792 5.397 10.213 1.00 0.00 57 ALA A N 11
ATOM 15159 C CA . ALA A 1 57 ? 1.647 4.563 10.538 1.00 0.00 57 ALA A CA 11
ATOM 15160 C C . ALA A 1 57 ? 2.136 3.185 10.988 1.00 0.00 57 ALA A C 11
ATOM 15161 O O . ALA A 1 57 ? 1.487 2.525 11.799 1.00 0.00 57 ALA A O 11
ATOM 15168 N N . GLY A 1 58 ? 3.277 2.790 10.443 1.00 0.00 58 GLY A N 11
ATOM 15169 C CA . GLY A 1 58 ? 3.862 1.503 10.778 1.00 0.00 58 GLY A CA 11
ATOM 15170 C C . GLY A 1 58 ? 3.801 0.547 9.585 1.00 0.00 58 GLY A C 11
ATOM 15171 O O . GLY A 1 58 ? 3.691 -0.666 9.762 1.00 0.00 58 GLY A O 11
ATOM 15175 N N . LEU A 1 59 ? 3.878 1.127 8.397 1.00 0.00 59 LEU A N 11
ATOM 15176 C CA . LEU A 1 59 ? 3.833 0.342 7.176 1.00 0.00 59 LEU A CA 11
ATOM 15177 C C . LEU A 1 59 ? 5.251 -0.101 6.807 1.00 0.00 59 LEU A C 11
ATOM 15178 O O . LEU A 1 59 ? 6.208 0.648 6.997 1.00 0.00 59 LEU A O 11
ATOM 15193 N N . GLN A 1 60 ? 5.341 -1.316 6.287 1.00 0.00 60 GLN A N 11
ATOM 15194 C CA . GLN A 1 60 ? 6.625 -1.868 5.891 1.00 0.00 60 GLN A CA 11
ATOM 15195 C C . GLN A 1 60 ? 6.460 -2.773 4.668 1.00 0.00 60 GLN A C 11
ATOM 15196 O O . GLN A 1 60 ? 5.498 -3.536 4.581 1.00 0.00 60 GLN A O 11
ATOM 15208 N N . GLU A 1 61 ? 7.411 -2.658 3.754 1.00 0.00 61 GLU A N 11
ATOM 15209 C CA . GLU A 1 61 ? 7.384 -3.457 2.540 1.00 0.00 61 GLU A CA 11
ATOM 15210 C C . GLU A 1 61 ? 7.218 -4.938 2.883 1.00 0.00 61 GLU A C 11
ATOM 15211 O O . GLU A 1 61 ? 8.148 -5.572 3.380 1.00 0.00 61 GLU A O 11
ATOM 15221 N N . GLY A 1 62 ? 6.027 -5.448 2.605 1.00 0.00 62 GLY A N 11
ATOM 15222 C CA . GLY A 1 62 ? 5.727 -6.843 2.877 1.00 0.00 62 GLY A CA 11
ATOM 15223 C C . GLY A 1 62 ? 4.412 -6.981 3.647 1.00 0.00 62 GLY A C 11
ATOM 15224 O O . GLY A 1 62 ? 3.748 -8.014 3.569 1.00 0.00 62 GLY A O 11
ATOM 15228 N N . ASP A 1 63 ? 4.075 -5.925 4.373 1.00 0.00 63 ASP A N 11
ATOM 15229 C CA . ASP A 1 63 ? 2.851 -5.916 5.157 1.00 0.00 63 ASP A CA 11
ATOM 15230 C C . ASP A 1 63 ? 1.672 -6.299 4.259 1.00 0.00 63 ASP A C 11
ATOM 15231 O O . ASP A 1 63 ? 1.255 -5.516 3.407 1.00 0.00 63 ASP A O 11
ATOM 15239 N N . GLN A 1 64 ? 1.169 -7.505 4.479 1.00 0.00 64 GLN A N 11
ATOM 15240 C CA . GLN A 1 64 ? 0.048 -8.002 3.702 1.00 0.00 64 GLN A CA 11
ATOM 15241 C C . GLN A 1 64 ? -1.217 -7.204 4.024 1.00 0.00 64 GLN A C 11
ATOM 15242 O O . GLN A 1 64 ? -1.548 -7.004 5.192 1.00 0.00 64 GLN A O 11
ATOM 15254 N N . VAL A 1 65 ? -1.890 -6.770 2.969 1.00 0.00 65 VAL A N 11
ATOM 15255 C CA . VAL A 1 65 ? -3.112 -5.999 3.126 1.00 0.00 65 VAL A CA 11
ATOM 15256 C C . VAL A 1 65 ? -4.309 -6.951 3.167 1.00 0.00 65 VAL A C 11
ATOM 15257 O O . VAL A 1 65 ? -4.852 -7.316 2.125 1.00 0.00 65 VAL A O 11
ATOM 15270 N N . LEU A 1 66 ? -4.685 -7.325 4.381 1.00 0.00 66 LEU A N 11
ATOM 15271 C CA . LEU A 1 66 ? -5.808 -8.227 4.572 1.00 0.00 66 LEU A CA 11
ATOM 15272 C C . LEU A 1 66 ? -7.050 -7.639 3.897 1.00 0.00 66 LEU A C 11
ATOM 15273 O O . LEU A 1 66 ? -7.548 -8.190 2.917 1.00 0.00 66 LEU A O 11
ATOM 15288 N N . ALA A 1 67 ? -7.513 -6.526 4.449 1.00 0.00 67 ALA A N 11
ATOM 15289 C CA . ALA A 1 67 ? -8.687 -5.858 3.913 1.00 0.00 67 ALA A CA 11
ATOM 15290 C C . ALA A 1 67 ? -8.523 -4.345 4.072 1.00 0.00 67 ALA A C 11
ATOM 15291 O O . ALA A 1 67 ? -7.912 -3.881 5.034 1.00 0.00 67 ALA A O 11
ATOM 15298 N N . VAL A 1 68 ? -9.081 -3.618 3.116 1.00 0.00 68 VAL A N 11
ATOM 15299 C CA . VAL A 1 68 ? -9.005 -2.167 3.138 1.00 0.00 68 VAL A CA 11
ATOM 15300 C C . VAL A 1 68 ? -10.420 -1.588 3.198 1.00 0.00 68 VAL A C 11
ATOM 15301 O O . VAL A 1 68 ? -11.195 -1.735 2.255 1.00 0.00 68 VAL A O 11
ATOM 15314 N N . ASN A 1 69 ? -10.713 -0.941 4.318 1.00 0.00 69 ASN A N 11
ATOM 15315 C CA . ASN A 1 69 ? -12.022 -0.339 4.512 1.00 0.00 69 ASN A CA 11
ATOM 15316 C C . ASN A 1 69 ? -13.096 -1.424 4.426 1.00 0.00 69 ASN A C 11
ATOM 15317 O O . ASN A 1 69 ? -14.139 -1.222 3.806 1.00 0.00 69 ASN A O 11
ATOM 15327 N N . ASP A 1 70 ? -12.805 -2.553 5.056 1.00 0.00 70 ASP A N 11
ATOM 15328 C CA . ASP A 1 70 ? -13.732 -3.670 5.057 1.00 0.00 70 ASP A CA 11
ATOM 15329 C C . ASP A 1 70 ? -13.516 -4.509 3.796 1.00 0.00 70 ASP A C 11
ATOM 15330 O O . ASP A 1 70 ? -13.482 -5.736 3.860 1.00 0.00 70 ASP A O 11
ATOM 15338 N N . VAL A 1 71 ? -13.378 -3.812 2.677 1.00 0.00 71 VAL A N 11
ATOM 15339 C CA . VAL A 1 71 ? -13.165 -4.477 1.403 1.00 0.00 71 VAL A CA 11
ATOM 15340 C C . VAL A 1 71 ? -11.981 -5.437 1.524 1.00 0.00 71 VAL A C 11
ATOM 15341 O O . VAL A 1 71 ? -10.886 -5.032 1.914 1.00 0.00 71 VAL A O 11
ATOM 15354 N N . ASP A 1 72 ? -12.239 -6.691 1.183 1.00 0.00 72 ASP A N 11
ATOM 15355 C CA . ASP A 1 72 ? -11.206 -7.712 1.249 1.00 0.00 72 ASP A CA 11
ATOM 15356 C C . ASP A 1 72 ? -10.197 -7.483 0.121 1.00 0.00 72 ASP A C 11
ATOM 15357 O O . ASP A 1 72 ? -10.573 -7.400 -1.047 1.00 0.00 72 ASP A O 11
ATOM 15365 N N . PHE A 1 73 ? -8.935 -7.387 0.512 1.00 0.00 73 PHE A N 11
ATOM 15366 C CA . PHE A 1 73 ? -7.867 -7.170 -0.451 1.00 0.00 73 PHE A CA 11
ATOM 15367 C C . PHE A 1 73 ? -7.137 -8.478 -0.764 1.00 0.00 73 PHE A C 11
ATOM 15368 O O . PHE A 1 73 ? -6.117 -8.474 -1.450 1.00 0.00 73 PHE A O 11
ATOM 15384 N N . GLN A 1 74 ? -7.689 -9.565 -0.246 1.00 0.00 74 GLN A N 11
ATOM 15385 C CA . GLN A 1 74 ? -7.103 -10.877 -0.463 1.00 0.00 74 GLN A CA 11
ATOM 15386 C C . GLN A 1 74 ? -7.274 -11.302 -1.923 1.00 0.00 74 GLN A C 11
ATOM 15387 O O . GLN A 1 74 ? -6.693 -12.294 -2.357 1.00 0.00 74 GLN A O 11
ATOM 15399 N N . ASP A 1 75 ? -8.075 -10.527 -2.640 1.00 0.00 75 ASP A N 11
ATOM 15400 C CA . ASP A 1 75 ? -8.330 -10.809 -4.042 1.00 0.00 75 ASP A CA 11
ATOM 15401 C C . ASP A 1 75 ? -8.984 -9.590 -4.693 1.00 0.00 75 ASP A C 11
ATOM 15402 O O . ASP A 1 75 ? -10.193 -9.578 -4.924 1.00 0.00 75 ASP A O 11
ATOM 15410 N N . ILE A 1 76 ? -8.158 -8.592 -4.971 1.00 0.00 76 ILE A N 11
ATOM 15411 C CA . ILE A 1 76 ? -8.641 -7.370 -5.591 1.00 0.00 76 ILE A CA 11
ATOM 15412 C C . ILE A 1 76 ? -7.612 -6.880 -6.612 1.00 0.00 76 ILE A C 11
ATOM 15413 O O . ILE A 1 76 ? -6.425 -7.176 -6.493 1.00 0.00 76 ILE A O 11
ATOM 15428 N N . GLU A 1 77 ? -8.107 -6.140 -7.594 1.00 0.00 77 GLU A N 11
ATOM 15429 C CA . GLU A 1 77 ? -7.245 -5.606 -8.635 1.00 0.00 77 GLU A CA 11
ATOM 15430 C C . GLU A 1 77 ? -6.264 -4.592 -8.044 1.00 0.00 77 GLU A C 11
ATOM 15431 O O . GLU A 1 77 ? -6.502 -4.046 -6.968 1.00 0.00 77 GLU A O 11
ATOM 15441 N N . HIS A 1 78 ? -5.181 -4.371 -8.775 1.00 0.00 78 HIS A N 11
ATOM 15442 C CA . HIS A 1 78 ? -4.162 -3.432 -8.337 1.00 0.00 78 HIS A CA 11
ATOM 15443 C C . HIS A 1 78 ? -4.682 -2.002 -8.490 1.00 0.00 78 HIS A C 11
ATOM 15444 O O . HIS A 1 78 ? -4.632 -1.215 -7.544 1.00 0.00 78 HIS A O 11
ATOM 15457 N N . SER A 1 79 ? -5.170 -1.707 -9.685 1.00 0.00 79 SER A N 11
ATOM 15458 C CA . SER A 1 79 ? -5.700 -0.385 -9.973 1.00 0.00 79 SER A CA 11
ATOM 15459 C C . SER A 1 79 ? -6.828 -0.049 -8.996 1.00 0.00 79 SER A C 11
ATOM 15460 O O . SER A 1 79 ? -6.988 1.104 -8.599 1.00 0.00 79 SER A O 11
ATOM 15467 N N . LYS A 1 80 ? -7.582 -1.078 -8.635 1.00 0.00 80 LYS A N 11
ATOM 15468 C CA . LYS A 1 80 ? -8.691 -0.907 -7.712 1.00 0.00 80 LYS A CA 11
ATOM 15469 C C . LYS A 1 80 ? -8.147 -0.766 -6.289 1.00 0.00 80 LYS A C 11
ATOM 15470 O O . LYS A 1 80 ? -8.589 0.098 -5.534 1.00 0.00 80 LYS A O 11
ATOM 15485 N N . ALA A 1 81 ? -7.195 -1.630 -5.966 1.00 0.00 81 ALA A N 11
ATOM 15486 C CA . ALA A 1 81 ? -6.587 -1.615 -4.647 1.00 0.00 81 ALA A CA 11
ATOM 15487 C C . ALA A 1 81 ? -5.927 -0.254 -4.411 1.00 0.00 81 ALA A C 11
ATOM 15488 O O . ALA A 1 81 ? -5.750 0.164 -3.267 1.00 0.00 81 ALA A O 11
ATOM 15495 N N . VAL A 1 82 ? -5.582 0.400 -5.511 1.00 0.00 82 VAL A N 11
ATOM 15496 C CA . VAL A 1 82 ? -4.947 1.704 -5.437 1.00 0.00 82 VAL A CA 11
ATOM 15497 C C . VAL A 1 82 ? -6.023 2.784 -5.304 1.00 0.00 82 VAL A C 11
ATOM 15498 O O . VAL A 1 82 ? -6.083 3.484 -4.294 1.00 0.00 82 VAL A O 11
ATOM 15511 N N . GLU A 1 83 ? -6.845 2.887 -6.338 1.00 0.00 83 GLU A N 11
ATOM 15512 C CA . GLU A 1 83 ? -7.915 3.869 -6.349 1.00 0.00 83 GLU A CA 11
ATOM 15513 C C . GLU A 1 83 ? -8.644 3.875 -5.004 1.00 0.00 83 GLU A C 11
ATOM 15514 O O . GLU A 1 83 ? -8.864 4.932 -4.417 1.00 0.00 83 GLU A O 11
ATOM 15524 N N . ILE A 1 84 ? -9.002 2.679 -4.557 1.00 0.00 84 ILE A N 11
ATOM 15525 C CA . ILE A 1 84 ? -9.702 2.533 -3.292 1.00 0.00 84 ILE A CA 11
ATOM 15526 C C . ILE A 1 84 ? -9.021 3.401 -2.233 1.00 0.00 84 ILE A C 11
ATOM 15527 O O . ILE A 1 84 ? -9.661 4.255 -1.620 1.00 0.00 84 ILE A O 11
ATOM 15542 N N . LEU A 1 85 ? -7.732 3.153 -2.049 1.00 0.00 85 LEU A N 11
ATOM 15543 C CA . LEU A 1 85 ? -6.958 3.901 -1.075 1.00 0.00 85 LEU A CA 11
ATOM 15544 C C . LEU A 1 85 ? -7.115 5.399 -1.346 1.00 0.00 85 LEU A C 11
ATOM 15545 O O . LEU A 1 85 ? -7.141 6.203 -0.415 1.00 0.00 85 LEU A O 11
ATOM 15560 N N . LYS A 1 86 ? -7.217 5.729 -2.625 1.00 0.00 86 LYS A N 11
ATOM 15561 C CA . LYS A 1 86 ? -7.371 7.115 -3.031 1.00 0.00 86 LYS A CA 11
ATOM 15562 C C . LYS A 1 86 ? -8.781 7.592 -2.677 1.00 0.00 86 LYS A C 11
ATOM 15563 O O . LYS A 1 86 ? -8.979 8.255 -1.660 1.00 0.00 86 LYS A O 11
ATOM 15578 N N . THR A 1 87 ? -9.724 7.237 -3.536 1.00 0.00 87 THR A N 11
ATOM 15579 C CA . THR A 1 87 ? -11.111 7.619 -3.327 1.00 0.00 87 THR A CA 11
ATOM 15580 C C . THR A 1 87 ? -11.455 7.580 -1.837 1.00 0.00 87 THR A C 11
ATOM 15581 O O . THR A 1 87 ? -12.166 8.450 -1.337 1.00 0.00 87 THR A O 11
ATOM 15592 N N . ALA A 1 88 ? -10.936 6.560 -1.169 1.00 0.00 88 ALA A N 11
ATOM 15593 C CA . ALA A 1 88 ? -11.180 6.395 0.254 1.00 0.00 88 ALA A CA 11
ATOM 15594 C C . ALA A 1 88 ? -10.644 7.615 1.004 1.00 0.00 88 ALA A C 11
ATOM 15595 O O . ALA A 1 88 ? -9.459 7.678 1.327 1.00 0.00 88 ALA A O 11
ATOM 15602 N N . ARG A 1 89 ? -11.542 8.555 1.260 1.00 0.00 89 ARG A N 11
ATOM 15603 C CA . ARG A 1 89 ? -11.173 9.770 1.965 1.00 0.00 89 ARG A CA 11
ATOM 15604 C C . ARG A 1 89 ? -10.306 9.436 3.181 1.00 0.00 89 ARG A C 11
ATOM 15605 O O . ARG A 1 89 ? -9.314 10.113 3.445 1.00 0.00 89 ARG A O 11
ATOM 15623 N N . GLU A 1 90 ? -10.713 8.392 3.889 1.00 0.00 90 GLU A N 11
ATOM 15624 C CA . GLU A 1 90 ? -9.986 7.960 5.070 1.00 0.00 90 GLU A CA 11
ATOM 15625 C C . GLU A 1 90 ? -9.594 6.486 4.942 1.00 0.00 90 GLU A C 11
ATOM 15626 O O . GLU A 1 90 ? -10.447 5.631 4.712 1.00 0.00 90 GLU A O 11
ATOM 15636 N N . ILE A 1 91 ? -8.303 6.235 5.096 1.00 0.00 91 ILE A N 11
ATOM 15637 C CA . ILE A 1 91 ? -7.787 4.880 5.001 1.00 0.00 91 ILE A CA 11
ATOM 15638 C C . ILE A 1 91 ? -7.939 4.184 6.355 1.00 0.00 91 ILE A C 11
ATOM 15639 O O . ILE A 1 91 ? -7.909 4.836 7.398 1.00 0.00 91 ILE A O 11
ATOM 15654 N N . SER A 1 92 ? -8.098 2.871 6.295 1.00 0.00 92 SER A N 11
ATOM 15655 C CA . SER A 1 92 ? -8.256 2.079 7.504 1.00 0.00 92 SER A CA 11
ATOM 15656 C C . SER A 1 92 ? -8.305 0.591 7.153 1.00 0.00 92 SER A C 11
ATOM 15657 O O . SER A 1 92 ? -9.295 -0.083 7.431 1.00 0.00 92 SER A O 11
ATOM 15664 N N . MET A 1 93 ? -7.224 0.123 6.547 1.00 0.00 93 MET A N 11
ATOM 15665 C CA . MET A 1 93 ? -7.130 -1.273 6.155 1.00 0.00 93 MET A CA 11
ATOM 15666 C C . MET A 1 93 ? -6.477 -2.109 7.256 1.00 0.00 93 MET A C 11
ATOM 15667 O O . MET A 1 93 ? -5.871 -1.565 8.178 1.00 0.00 93 MET A O 11
ATOM 15679 N N . ARG A 1 94 ? -6.622 -3.420 7.126 1.00 0.00 94 ARG A N 11
ATOM 15680 C CA . ARG A 1 94 ? -6.053 -4.337 8.098 1.00 0.00 94 ARG A CA 11
ATOM 15681 C C . ARG A 1 94 ? -4.861 -5.082 7.492 1.00 0.00 94 ARG A C 11
ATOM 15682 O O . ARG A 1 94 ? -4.972 -5.662 6.413 1.00 0.00 94 ARG A O 11
ATOM 15700 N N . VAL A 1 95 ? -3.751 -5.042 8.212 1.00 0.00 95 VAL A N 11
ATOM 15701 C CA . VAL A 1 95 ? -2.541 -5.707 7.759 1.00 0.00 95 VAL A CA 11
ATOM 15702 C C . VAL A 1 95 ? -2.059 -6.674 8.843 1.00 0.00 95 VAL A C 11
ATOM 15703 O O . VAL A 1 95 ? -2.616 -6.713 9.939 1.00 0.00 95 VAL A O 11
ATOM 15716 N N . ARG A 1 96 ? -1.029 -7.433 8.498 1.00 0.00 96 ARG A N 11
ATOM 15717 C CA . ARG A 1 96 ? -0.466 -8.397 9.427 1.00 0.00 96 ARG A CA 11
ATOM 15718 C C . ARG A 1 96 ? 1.040 -8.539 9.198 1.00 0.00 96 ARG A C 11
ATOM 15719 O O . ARG A 1 96 ? 1.533 -8.271 8.104 1.00 0.00 96 ARG A O 11
ATOM 15737 N N . PHE A 1 97 ? 1.729 -8.961 10.249 1.00 0.00 97 PHE A N 11
ATOM 15738 C CA . PHE A 1 97 ? 3.169 -9.141 10.176 1.00 0.00 97 PHE A CA 11
ATOM 15739 C C . PHE A 1 97 ? 3.523 -10.431 9.434 1.00 0.00 97 PHE A C 11
ATOM 15740 O O . PHE A 1 97 ? 3.917 -11.419 10.052 1.00 0.00 97 PHE A O 11
ATOM 15756 N N . PHE A 1 98 ? 3.372 -10.381 8.119 1.00 0.00 98 PHE A N 11
ATOM 15757 C CA . PHE A 1 98 ? 3.670 -11.533 7.286 1.00 0.00 98 PHE A CA 11
ATOM 15758 C C . PHE A 1 98 ? 5.169 -11.843 7.297 1.00 0.00 98 PHE A C 11
ATOM 15759 O O . PHE A 1 98 ? 5.843 -11.700 6.278 1.00 0.00 98 PHE A O 11
ATOM 15775 N N . SER A 1 99 ? 5.647 -12.261 8.459 1.00 0.00 99 SER A N 11
ATOM 15776 C CA . SER A 1 99 ? 7.053 -12.592 8.616 1.00 0.00 99 SER A CA 11
ATOM 15777 C C . SER A 1 99 ? 7.311 -13.126 10.026 1.00 0.00 99 SER A C 11
ATOM 15778 O O . SER A 1 99 ? 6.887 -12.521 11.010 1.00 0.00 99 SER A O 11
ATOM 15785 N N . GLY A 1 100 ? 8.005 -14.253 10.080 1.00 0.00 100 GLY A N 11
ATOM 15786 C CA . GLY A 1 100 ? 8.325 -14.875 11.353 1.00 0.00 100 GLY A CA 11
ATOM 15787 C C . GLY A 1 100 ? 9.592 -14.267 11.958 1.00 0.00 100 GLY A C 11
ATOM 15788 O O . GLY A 1 100 ? 10.366 -13.613 11.260 1.00 0.00 100 GLY A O 11
ATOM 15792 N N . PRO A 1 101 ? 9.771 -14.510 13.284 1.00 0.00 101 PRO A N 11
ATOM 15793 C CA . PRO A 1 101 ? 10.930 -13.994 13.990 1.00 0.00 101 PRO A CA 11
ATOM 15794 C C . PRO A 1 101 ? 12.187 -14.794 13.639 1.00 0.00 101 PRO A C 11
ATOM 15795 O O . PRO A 1 101 ? 12.132 -16.016 13.509 1.00 0.00 101 PRO A O 11
ATOM 15803 N N . SER A 1 102 ? 13.289 -14.072 13.496 1.00 0.00 102 SER A N 11
ATOM 15804 C CA . SER A 1 102 ? 14.556 -14.699 13.163 1.00 0.00 102 SER A CA 11
ATOM 15805 C C . SER A 1 102 ? 15.693 -13.683 13.293 1.00 0.00 102 SER A C 11
ATOM 15806 O O . SER A 1 102 ? 15.856 -12.814 12.437 1.00 0.00 102 SER A O 11
ATOM 15813 N N . SER A 1 103 ? 16.450 -13.824 14.372 1.00 0.00 103 SER A N 11
ATOM 15814 C CA . SER A 1 103 ? 17.566 -12.930 14.626 1.00 0.00 103 SER A CA 11
ATOM 15815 C C . SER A 1 103 ? 18.869 -13.570 14.144 1.00 0.00 103 SER A C 11
ATOM 15816 O O . SER A 1 103 ? 18.980 -14.794 14.087 1.00 0.00 103 SER A O 11
ATOM 15823 N N . GLY A 1 104 ? 19.823 -12.714 13.808 1.00 0.00 104 GLY A N 11
ATOM 15824 C CA . GLY A 1 104 ? 21.115 -13.181 13.334 1.00 0.00 104 GLY A CA 11
ATOM 15825 C C . GLY A 1 104 ? 22.255 -12.529 14.117 1.00 0.00 104 GLY A C 11
ATOM 15826 O O . GLY A 1 104 ? 22.015 -11.760 15.046 1.00 0.00 104 GLY A O 11
ATOM 15830 N N . GLY A 1 1 ? -34.271 0.055 34.689 1.00 0.00 1 GLY A N 12
ATOM 15831 C CA . GLY A 1 1 ? -34.397 -1.370 34.437 1.00 0.00 1 GLY A CA 12
ATOM 15832 C C . GLY A 1 1 ? -33.025 -2.014 34.224 1.00 0.00 1 GLY A C 12
ATOM 15833 O O . GLY A 1 1 ? -32.096 -1.360 33.751 1.00 0.00 1 GLY A O 12
ATOM 15837 N N . SER A 1 2 ? -32.940 -3.285 34.585 1.00 0.00 2 SER A N 12
ATOM 15838 C CA . SER A 1 2 ? -31.697 -4.023 34.440 1.00 0.00 2 SER A CA 12
ATOM 15839 C C . SER A 1 2 ? -31.738 -4.872 33.167 1.00 0.00 2 SER A C 12
ATOM 15840 O O . SER A 1 2 ? -32.788 -5.012 32.544 1.00 0.00 2 SER A O 12
ATOM 15847 N N . SER A 1 3 ? -30.581 -5.417 32.820 1.00 0.00 3 SER A N 12
ATOM 15848 C CA . SER A 1 3 ? -30.471 -6.248 31.634 1.00 0.00 3 SER A CA 12
ATOM 15849 C C . SER A 1 3 ? -29.228 -7.134 31.729 1.00 0.00 3 SER A C 12
ATOM 15850 O O . SER A 1 3 ? -28.179 -6.691 32.196 1.00 0.00 3 SER A O 12
ATOM 15857 N N . GLY A 1 4 ? -29.385 -8.370 31.279 1.00 0.00 4 GLY A N 12
ATOM 15858 C CA . GLY A 1 4 ? -28.288 -9.323 31.307 1.00 0.00 4 GLY A CA 12
ATOM 15859 C C . GLY A 1 4 ? -28.585 -10.529 30.412 1.00 0.00 4 GLY A C 12
ATOM 15860 O O . GLY A 1 4 ? -29.600 -11.201 30.589 1.00 0.00 4 GLY A O 12
ATOM 15864 N N . SER A 1 5 ? -27.682 -10.765 29.473 1.00 0.00 5 SER A N 12
ATOM 15865 C CA . SER A 1 5 ? -27.835 -11.877 28.551 1.00 0.00 5 SER A CA 12
ATOM 15866 C C . SER A 1 5 ? -26.638 -11.937 27.600 1.00 0.00 5 SER A C 12
ATOM 15867 O O . SER A 1 5 ? -25.883 -10.973 27.485 1.00 0.00 5 SER A O 12
ATOM 15874 N N . SER A 1 6 ? -26.502 -13.080 26.943 1.00 0.00 6 SER A N 12
ATOM 15875 C CA . SER A 1 6 ? -25.409 -13.279 26.006 1.00 0.00 6 SER A CA 12
ATOM 15876 C C . SER A 1 6 ? -25.210 -12.019 25.159 1.00 0.00 6 SER A C 12
ATOM 15877 O O . SER A 1 6 ? -26.180 -11.367 24.774 1.00 0.00 6 SER A O 12
ATOM 15884 N N . GLY A 1 7 ? -23.948 -11.716 24.895 1.00 0.00 7 GLY A N 12
ATOM 15885 C CA . GLY A 1 7 ? -23.610 -10.546 24.101 1.00 0.00 7 GLY A CA 12
ATOM 15886 C C . GLY A 1 7 ? -22.102 -10.286 24.123 1.00 0.00 7 GLY A C 12
ATOM 15887 O O . GLY A 1 7 ? -21.409 -10.558 23.144 1.00 0.00 7 GLY A O 12
ATOM 15891 N N . ASN A 1 8 ? -21.640 -9.763 25.249 1.00 0.00 8 ASN A N 12
ATOM 15892 C CA . ASN A 1 8 ? -20.227 -9.464 25.410 1.00 0.00 8 ASN A CA 12
ATOM 15893 C C . ASN A 1 8 ? -19.791 -8.480 24.321 1.00 0.00 8 ASN A C 12
ATOM 15894 O O . ASN A 1 8 ? -20.512 -8.267 23.347 1.00 0.00 8 ASN A O 12
ATOM 15904 N N . ASN A 1 9 ? -18.613 -7.908 24.522 1.00 0.00 9 ASN A N 12
ATOM 15905 C CA . ASN A 1 9 ? -18.073 -6.954 23.569 1.00 0.00 9 ASN A CA 12
ATOM 15906 C C . ASN A 1 9 ? -16.598 -7.273 23.315 1.00 0.00 9 ASN A C 12
ATOM 15907 O O . ASN A 1 9 ? -15.866 -7.619 24.239 1.00 0.00 9 ASN A O 12
ATOM 15917 N N . GLU A 1 10 ? -16.207 -7.145 22.055 1.00 0.00 10 GLU A N 12
ATOM 15918 C CA . GLU A 1 10 ? -14.833 -7.417 21.667 1.00 0.00 10 GLU A CA 12
ATOM 15919 C C . GLU A 1 10 ? -14.497 -8.891 21.898 1.00 0.00 10 GLU A C 12
ATOM 15920 O O . GLU A 1 10 ? -14.428 -9.343 23.041 1.00 0.00 10 GLU A O 12
ATOM 15930 N N . LEU A 1 11 ? -14.297 -9.599 20.797 1.00 0.00 11 LEU A N 12
ATOM 15931 C CA . LEU A 1 11 ? -13.969 -11.013 20.866 1.00 0.00 11 LEU A CA 12
ATOM 15932 C C . LEU A 1 11 ? -12.819 -11.314 19.904 1.00 0.00 11 LEU A C 12
ATOM 15933 O O . LEU A 1 11 ? -13.020 -11.948 18.869 1.00 0.00 11 LEU A O 12
ATOM 15948 N N . THR A 1 12 ? -11.638 -10.843 20.278 1.00 0.00 12 THR A N 12
ATOM 15949 C CA . THR A 1 12 ? -10.456 -11.053 19.461 1.00 0.00 12 THR A CA 12
ATOM 15950 C C . THR A 1 12 ? -9.754 -12.352 19.860 1.00 0.00 12 THR A C 12
ATOM 15951 O O . THR A 1 12 ? -10.023 -12.903 20.927 1.00 0.00 12 THR A O 12
ATOM 15962 N N . GLN A 1 13 ? -8.868 -12.803 18.985 1.00 0.00 13 GLN A N 12
ATOM 15963 C CA . GLN A 1 13 ? -8.126 -14.028 19.234 1.00 0.00 13 GLN A CA 12
ATOM 15964 C C . GLN A 1 13 ? -6.938 -14.132 18.277 1.00 0.00 13 GLN A C 12
ATOM 15965 O O . GLN A 1 13 ? -5.846 -14.533 18.677 1.00 0.00 13 GLN A O 12
ATOM 15977 N N . PHE A 1 14 ? -7.190 -13.764 17.029 1.00 0.00 14 PHE A N 12
ATOM 15978 C CA . PHE A 1 14 ? -6.155 -13.811 16.010 1.00 0.00 14 PHE A CA 12
ATOM 15979 C C . PHE A 1 14 ? -6.515 -12.920 14.820 1.00 0.00 14 PHE A C 12
ATOM 15980 O O . PHE A 1 14 ? -6.407 -13.340 13.669 1.00 0.00 14 PHE A O 12
ATOM 15996 N N . LEU A 1 15 ? -6.936 -11.705 15.138 1.00 0.00 15 LEU A N 12
ATOM 15997 C CA . LEU A 1 15 ? -7.313 -10.750 14.109 1.00 0.00 15 LEU A CA 12
ATOM 15998 C C . LEU A 1 15 ? -6.110 -9.864 13.777 1.00 0.00 15 LEU A C 12
ATOM 15999 O O . LEU A 1 15 ? -5.236 -9.657 14.617 1.00 0.00 15 LEU A O 12
ATOM 16014 N N . PRO A 1 16 ? -6.104 -9.354 12.516 1.00 0.00 16 PRO A N 12
ATOM 16015 C CA . PRO A 1 16 ? -5.024 -8.496 12.062 1.00 0.00 16 PRO A CA 12
ATOM 16016 C C . PRO A 1 16 ? -5.144 -7.095 12.667 1.00 0.00 16 PRO A C 12
ATOM 16017 O O . PRO A 1 16 ? -6.191 -6.734 13.201 1.00 0.00 16 PRO A O 12
ATOM 16025 N N . ARG A 1 17 ? -4.057 -6.345 12.561 1.00 0.00 17 ARG A N 12
ATOM 16026 C CA . ARG A 1 17 ? -4.027 -4.992 13.090 1.00 0.00 17 ARG A CA 12
ATOM 16027 C C . ARG A 1 17 ? -4.695 -4.024 12.112 1.00 0.00 17 ARG A C 12
ATOM 16028 O O . ARG A 1 17 ? -4.900 -4.358 10.945 1.00 0.00 17 ARG A O 12
ATOM 16046 N N . ILE A 1 18 ? -5.016 -2.844 12.621 1.00 0.00 18 ILE A N 12
ATOM 16047 C CA . ILE A 1 18 ? -5.656 -1.825 11.807 1.00 0.00 18 ILE A CA 12
ATOM 16048 C C . ILE A 1 18 ? -4.701 -0.642 11.634 1.00 0.00 18 ILE A C 12
ATOM 16049 O O . ILE A 1 18 ? -4.360 0.032 12.605 1.00 0.00 18 ILE A O 12
ATOM 16064 N N . VAL A 1 19 ? -4.296 -0.426 10.392 1.00 0.00 19 VAL A N 12
ATOM 16065 C CA . VAL A 1 19 ? -3.387 0.664 10.079 1.00 0.00 19 VAL A CA 12
ATOM 16066 C C . VAL A 1 19 ? -4.179 1.824 9.473 1.00 0.00 19 VAL A C 12
ATOM 16067 O O . VAL A 1 19 ? -4.447 1.839 8.273 1.00 0.00 19 VAL A O 12
ATOM 16080 N N . THR A 1 20 ? -4.530 2.771 10.331 1.00 0.00 20 THR A N 12
ATOM 16081 C CA . THR A 1 20 ? -5.286 3.933 9.896 1.00 0.00 20 THR A CA 12
ATOM 16082 C C . THR A 1 20 ? -4.345 5.109 9.627 1.00 0.00 20 THR A C 12
ATOM 16083 O O . THR A 1 20 ? -3.445 5.385 10.419 1.00 0.00 20 THR A O 12
ATOM 16094 N N . LEU A 1 21 ? -4.586 5.773 8.505 1.00 0.00 21 LEU A N 12
ATOM 16095 C CA . LEU A 1 21 ? -3.773 6.914 8.121 1.00 0.00 21 LEU A CA 12
ATOM 16096 C C . LEU A 1 21 ? -4.531 8.205 8.434 1.00 0.00 21 LEU A C 12
ATOM 16097 O O . LEU A 1 21 ? -5.734 8.175 8.692 1.00 0.00 21 LEU A O 12
ATOM 16112 N N . LYS A 1 22 ? -3.798 9.308 8.400 1.00 0.00 22 LYS A N 12
ATOM 16113 C CA . LYS A 1 22 ? -4.387 10.606 8.677 1.00 0.00 22 LYS A CA 12
ATOM 16114 C C . LYS A 1 22 ? -4.393 11.442 7.395 1.00 0.00 22 LYS A C 12
ATOM 16115 O O . LYS A 1 22 ? -4.741 12.622 7.421 1.00 0.00 22 LYS A O 12
ATOM 16130 N N . LYS A 1 23 ? -4.005 10.798 6.304 1.00 0.00 23 LYS A N 12
ATOM 16131 C CA . LYS A 1 23 ? -3.962 11.467 5.016 1.00 0.00 23 LYS A CA 12
ATOM 16132 C C . LYS A 1 23 ? -5.089 12.499 4.943 1.00 0.00 23 LYS A C 12
ATOM 16133 O O . LYS A 1 23 ? -6.262 12.152 5.078 1.00 0.00 23 LYS A O 12
ATOM 16148 N N . PRO A 1 24 ? -4.684 13.779 4.724 1.00 0.00 24 PRO A N 12
ATOM 16149 C CA . PRO A 1 24 ? -5.647 14.863 4.632 1.00 0.00 24 PRO A CA 12
ATOM 16150 C C . PRO A 1 24 ? -6.383 14.830 3.291 1.00 0.00 24 PRO A C 12
ATOM 16151 O O . PRO A 1 24 ? -5.945 14.164 2.355 1.00 0.00 24 PRO A O 12
ATOM 16159 N N . PRO A 1 25 ? -7.519 15.576 3.240 1.00 0.00 25 PRO A N 12
ATOM 16160 C CA . PRO A 1 25 ? -8.321 15.639 2.030 1.00 0.00 25 PRO A CA 12
ATOM 16161 C C . PRO A 1 25 ? -7.652 16.521 0.975 1.00 0.00 25 PRO A C 12
ATOM 16162 O O . PRO A 1 25 ? -8.249 17.486 0.499 1.00 0.00 25 PRO A O 12
ATOM 16170 N N . GLY A 1 26 ? -6.422 16.160 0.639 1.00 0.00 26 GLY A N 12
ATOM 16171 C CA . GLY A 1 26 ? -5.666 16.907 -0.351 1.00 0.00 26 GLY A CA 12
ATOM 16172 C C . GLY A 1 26 ? -4.180 16.547 -0.292 1.00 0.00 26 GLY A C 12
ATOM 16173 O O . GLY A 1 26 ? -3.322 17.422 -0.396 1.00 0.00 26 GLY A O 12
ATOM 16177 N N . ALA A 1 27 ? -3.922 15.258 -0.126 1.00 0.00 27 ALA A N 12
ATOM 16178 C CA . ALA A 1 27 ? -2.555 14.772 -0.052 1.00 0.00 27 ALA A CA 12
ATOM 16179 C C . ALA A 1 27 ? -2.400 13.558 -0.968 1.00 0.00 27 ALA A C 12
ATOM 16180 O O . ALA A 1 27 ? -3.328 13.198 -1.691 1.00 0.00 27 ALA A O 12
ATOM 16187 N N . GLN A 1 28 ? -1.219 12.959 -0.910 1.00 0.00 28 GLN A N 12
ATOM 16188 C CA . GLN A 1 28 ? -0.931 11.792 -1.726 1.00 0.00 28 GLN A CA 12
ATOM 16189 C C . GLN A 1 28 ? -0.732 10.561 -0.840 1.00 0.00 28 GLN A C 12
ATOM 16190 O O . GLN A 1 28 ? -0.490 10.687 0.360 1.00 0.00 28 GLN A O 12
ATOM 16202 N N . LEU A 1 29 ? -0.841 9.398 -1.465 1.00 0.00 29 LEU A N 12
ATOM 16203 C CA . LEU A 1 29 ? -0.676 8.145 -0.748 1.00 0.00 29 LEU A CA 12
ATOM 16204 C C . LEU A 1 29 ? 0.644 8.173 0.024 1.00 0.00 29 LEU A C 12
ATOM 16205 O O . LEU A 1 29 ? 0.667 8.503 1.208 1.00 0.00 29 LEU A O 12
ATOM 16220 N N . GLY A 1 30 ? 1.711 7.823 -0.679 1.00 0.00 30 GLY A N 12
ATOM 16221 C CA . GLY A 1 30 ? 3.033 7.805 -0.075 1.00 0.00 30 GLY A CA 12
ATOM 16222 C C . GLY A 1 30 ? 3.614 6.390 -0.071 1.00 0.00 30 GLY A C 12
ATOM 16223 O O . GLY A 1 30 ? 4.593 6.119 0.622 1.00 0.00 30 GLY A O 12
ATOM 16227 N N . PHE A 1 31 ? 2.987 5.524 -0.853 1.00 0.00 31 PHE A N 12
ATOM 16228 C CA . PHE A 1 31 ? 3.429 4.143 -0.949 1.00 0.00 31 PHE A CA 12
ATOM 16229 C C . PHE A 1 31 ? 2.822 3.457 -2.174 1.00 0.00 31 PHE A C 12
ATOM 16230 O O . PHE A 1 31 ? 1.796 3.895 -2.691 1.00 0.00 31 PHE A O 12
ATOM 16246 N N . ASN A 1 32 ? 3.482 2.390 -2.603 1.00 0.00 32 ASN A N 12
ATOM 16247 C CA . ASN A 1 32 ? 3.020 1.639 -3.758 1.00 0.00 32 ASN A CA 12
ATOM 16248 C C . ASN A 1 32 ? 2.471 0.288 -3.295 1.00 0.00 32 ASN A C 12
ATOM 16249 O O . ASN A 1 32 ? 3.043 -0.349 -2.410 1.00 0.00 32 ASN A O 12
ATOM 16259 N N . ILE A 1 33 ? 1.369 -0.111 -3.913 1.00 0.00 33 ILE A N 12
ATOM 16260 C CA . ILE A 1 33 ? 0.737 -1.375 -3.576 1.00 0.00 33 ILE A CA 12
ATOM 16261 C C . ILE A 1 33 ? 0.998 -2.385 -4.694 1.00 0.00 33 ILE A C 12
ATOM 16262 O O . ILE A 1 33 ? 0.831 -2.071 -5.871 1.00 0.00 33 ILE A O 12
ATOM 16277 N N . ARG A 1 34 ? 1.404 -3.579 -4.286 1.00 0.00 34 ARG A N 12
ATOM 16278 C CA . ARG A 1 34 ? 1.690 -4.638 -5.240 1.00 0.00 34 ARG A CA 12
ATOM 16279 C C . ARG A 1 34 ? 0.965 -5.924 -4.837 1.00 0.00 34 ARG A C 12
ATOM 16280 O O . ARG A 1 34 ? 0.405 -6.010 -3.745 1.00 0.00 34 ARG A O 12
ATOM 16298 N N . GLY A 1 35 ? 1.000 -6.893 -5.741 1.00 0.00 35 GLY A N 12
ATOM 16299 C CA . GLY A 1 35 ? 0.354 -8.170 -5.494 1.00 0.00 35 GLY A CA 12
ATOM 16300 C C . GLY A 1 35 ? -0.760 -8.426 -6.510 1.00 0.00 35 GLY A C 12
ATOM 16301 O O . GLY A 1 35 ? -0.831 -7.758 -7.541 1.00 0.00 35 GLY A O 12
ATOM 16305 N N . GLY A 1 36 ? -1.603 -9.396 -6.185 1.00 0.00 36 GLY A N 12
ATOM 16306 C CA . GLY A 1 36 ? -2.709 -9.750 -7.058 1.00 0.00 36 GLY A CA 12
ATOM 16307 C C . GLY A 1 36 ? -2.287 -9.700 -8.528 1.00 0.00 36 GLY A C 12
ATOM 16308 O O . GLY A 1 36 ? -2.561 -8.723 -9.223 1.00 0.00 36 GLY A O 12
ATOM 16312 N N . LYS A 1 37 ? -1.628 -10.766 -8.957 1.00 0.00 37 LYS A N 12
ATOM 16313 C CA . LYS A 1 37 ? -1.165 -10.857 -10.331 1.00 0.00 37 LYS A CA 12
ATOM 16314 C C . LYS A 1 37 ? -2.209 -11.596 -11.168 1.00 0.00 37 LYS A C 12
ATOM 16315 O O . LYS A 1 37 ? -2.601 -11.126 -12.236 1.00 0.00 37 LYS A O 12
ATOM 16330 N N . ALA A 1 38 ? -2.632 -12.741 -10.653 1.00 0.00 38 ALA A N 12
ATOM 16331 C CA . ALA A 1 38 ? -3.624 -13.551 -11.341 1.00 0.00 38 ALA A CA 12
ATOM 16332 C C . ALA A 1 38 ? -3.928 -14.796 -10.506 1.00 0.00 38 ALA A C 12
ATOM 16333 O O . ALA A 1 38 ? -5.089 -15.155 -10.320 1.00 0.00 38 ALA A O 12
ATOM 16340 N N . SER A 1 39 ? -2.863 -15.421 -10.025 1.00 0.00 39 SER A N 12
ATOM 16341 C CA . SER A 1 39 ? -3.001 -16.619 -9.214 1.00 0.00 39 SER A CA 12
ATOM 16342 C C . SER A 1 39 ? -3.445 -16.244 -7.799 1.00 0.00 39 SER A C 12
ATOM 16343 O O . SER A 1 39 ? -2.734 -16.510 -6.830 1.00 0.00 39 SER A O 12
ATOM 16350 N N . GLN A 1 40 ? -4.619 -15.632 -7.724 1.00 0.00 40 GLN A N 12
ATOM 16351 C CA . GLN A 1 40 ? -5.165 -15.218 -6.443 1.00 0.00 40 GLN A CA 12
ATOM 16352 C C . GLN A 1 40 ? -4.210 -14.248 -5.746 1.00 0.00 40 GLN A C 12
ATOM 16353 O O . GLN A 1 40 ? -4.355 -13.032 -5.870 1.00 0.00 40 GLN A O 12
ATOM 16365 N N . LEU A 1 41 ? -3.255 -14.820 -5.029 1.00 0.00 41 LEU A N 12
ATOM 16366 C CA . LEU A 1 41 ? -2.276 -14.020 -4.312 1.00 0.00 41 LEU A CA 12
ATOM 16367 C C . LEU A 1 41 ? -3.002 -13.046 -3.383 1.00 0.00 41 LEU A C 12
ATOM 16368 O O . LEU A 1 41 ? -4.120 -13.314 -2.947 1.00 0.00 41 LEU A O 12
ATOM 16383 N N . GLY A 1 42 ? -2.335 -11.934 -3.106 1.00 0.00 42 GLY A N 12
ATOM 16384 C CA . GLY A 1 42 ? -2.904 -10.918 -2.237 1.00 0.00 42 GLY A CA 12
ATOM 16385 C C . GLY A 1 42 ? -2.186 -9.578 -2.418 1.00 0.00 42 GLY A C 12
ATOM 16386 O O . GLY A 1 42 ? -1.192 -9.494 -3.137 1.00 0.00 42 GLY A O 12
ATOM 16390 N N . ILE A 1 43 ? -2.719 -8.564 -1.752 1.00 0.00 43 ILE A N 12
ATOM 16391 C CA . ILE A 1 43 ? -2.142 -7.233 -1.831 1.00 0.00 43 ILE A CA 12
ATOM 16392 C C . ILE A 1 43 ? -1.094 -7.070 -0.728 1.00 0.00 43 ILE A C 12
ATOM 16393 O O . ILE A 1 43 ? -1.233 -7.638 0.354 1.00 0.00 43 ILE A O 12
ATOM 16408 N N . PHE A 1 44 ? -0.069 -6.292 -1.041 1.00 0.00 44 PHE A N 12
ATOM 16409 C CA . PHE A 1 44 ? 1.003 -6.047 -0.090 1.00 0.00 44 PHE A CA 12
ATOM 16410 C C . PHE A 1 44 ? 1.614 -4.660 -0.297 1.00 0.00 44 PHE A C 12
ATOM 16411 O O . PHE A 1 44 ? 1.447 -4.055 -1.355 1.00 0.00 44 PHE A O 12
ATOM 16427 N N . ILE A 1 45 ? 2.307 -4.195 0.731 1.00 0.00 45 ILE A N 12
ATOM 16428 C CA . ILE A 1 45 ? 2.943 -2.889 0.676 1.00 0.00 45 ILE A CA 12
ATOM 16429 C C . ILE A 1 45 ? 4.207 -2.978 -0.181 1.00 0.00 45 ILE A C 12
ATOM 16430 O O . ILE A 1 45 ? 5.261 -3.389 0.302 1.00 0.00 45 ILE A O 12
ATOM 16445 N N . SER A 1 46 ? 4.060 -2.586 -1.438 1.00 0.00 46 SER A N 12
ATOM 16446 C CA . SER A 1 46 ? 5.177 -2.616 -2.367 1.00 0.00 46 SER A CA 12
ATOM 16447 C C . SER A 1 46 ? 6.323 -1.752 -1.836 1.00 0.00 46 SER A C 12
ATOM 16448 O O . SER A 1 46 ? 7.402 -2.261 -1.536 1.00 0.00 46 SER A O 12
ATOM 16455 N N . LYS A 1 47 ? 6.050 -0.459 -1.736 1.00 0.00 47 LYS A N 12
ATOM 16456 C CA . LYS A 1 47 ? 7.044 0.480 -1.247 1.00 0.00 47 LYS A CA 12
ATOM 16457 C C . LYS A 1 47 ? 6.346 1.591 -0.459 1.00 0.00 47 LYS A C 12
ATOM 16458 O O . LYS A 1 47 ? 5.182 1.896 -0.710 1.00 0.00 47 LYS A O 12
ATOM 16473 N N . VAL A 1 48 ? 7.088 2.165 0.477 1.00 0.00 48 VAL A N 12
ATOM 16474 C CA . VAL A 1 48 ? 6.556 3.234 1.302 1.00 0.00 48 VAL A CA 12
ATOM 16475 C C . VAL A 1 48 ? 7.533 4.411 1.298 1.00 0.00 48 VAL A C 12
ATOM 16476 O O . VAL A 1 48 ? 8.736 4.224 1.478 1.00 0.00 48 VAL A O 12
ATOM 16489 N N . ILE A 1 49 ? 6.980 5.597 1.090 1.00 0.00 49 ILE A N 12
ATOM 16490 C CA . ILE A 1 49 ? 7.790 6.805 1.060 1.00 0.00 49 ILE A CA 12
ATOM 16491 C C . ILE A 1 49 ? 8.378 7.054 2.450 1.00 0.00 49 ILE A C 12
ATOM 16492 O O . ILE A 1 49 ? 7.643 7.129 3.434 1.00 0.00 49 ILE A O 12
ATOM 16507 N N . PRO A 1 50 ? 9.731 7.180 2.487 1.00 0.00 50 PRO A N 12
ATOM 16508 C CA . PRO A 1 50 ? 10.426 7.419 3.741 1.00 0.00 50 PRO A CA 12
ATOM 16509 C C . PRO A 1 50 ? 10.245 8.868 4.200 1.00 0.00 50 PRO A C 12
ATOM 16510 O O . PRO A 1 50 ? 11.223 9.580 4.422 1.00 0.00 50 PRO A O 12
ATOM 16518 N N . ASP A 1 51 ? 8.986 9.260 4.329 1.00 0.00 51 ASP A N 12
ATOM 16519 C CA . ASP A 1 51 ? 8.663 10.611 4.759 1.00 0.00 51 ASP A CA 12
ATOM 16520 C C . ASP A 1 51 ? 7.218 10.932 4.373 1.00 0.00 51 ASP A C 12
ATOM 16521 O O . ASP A 1 51 ? 6.930 12.023 3.886 1.00 0.00 51 ASP A O 12
ATOM 16529 N N . SER A 1 52 ? 6.347 9.961 4.608 1.00 0.00 52 SER A N 12
ATOM 16530 C CA . SER A 1 52 ? 4.938 10.126 4.293 1.00 0.00 52 SER A CA 12
ATOM 16531 C C . SER A 1 52 ? 4.088 9.837 5.531 1.00 0.00 52 SER A C 12
ATOM 16532 O O . SER A 1 52 ? 4.615 9.694 6.632 1.00 0.00 52 SER A O 12
ATOM 16539 N N . ASP A 1 53 ? 2.783 9.759 5.309 1.00 0.00 53 ASP A N 12
ATOM 16540 C CA . ASP A 1 53 ? 1.854 9.490 6.392 1.00 0.00 53 ASP A CA 12
ATOM 16541 C C . ASP A 1 53 ? 1.876 7.995 6.717 1.00 0.00 53 ASP A C 12
ATOM 16542 O O . ASP A 1 53 ? 1.808 7.608 7.883 1.00 0.00 53 ASP A O 12
ATOM 16550 N N . ALA A 1 54 ? 1.971 7.195 5.665 1.00 0.00 54 ALA A N 12
ATOM 16551 C CA . ALA A 1 54 ? 2.003 5.751 5.824 1.00 0.00 54 ALA A CA 12
ATOM 16552 C C . ALA A 1 54 ? 3.239 5.359 6.636 1.00 0.00 54 ALA A C 12
ATOM 16553 O O . ALA A 1 54 ? 3.151 4.543 7.553 1.00 0.00 54 ALA A O 12
ATOM 16560 N N . HIS A 1 55 ? 4.362 5.958 6.271 1.00 0.00 55 HIS A N 12
ATOM 16561 C CA . HIS A 1 55 ? 5.615 5.681 6.954 1.00 0.00 55 HIS A CA 12
ATOM 16562 C C . HIS A 1 55 ? 5.405 5.773 8.467 1.00 0.00 55 HIS A C 12
ATOM 16563 O O . HIS A 1 55 ? 5.874 4.917 9.215 1.00 0.00 55 HIS A O 12
ATOM 16576 N N . ARG A 1 56 ? 4.699 6.818 8.872 1.00 0.00 56 ARG A N 12
ATOM 16577 C CA . ARG A 1 56 ? 4.421 7.033 10.283 1.00 0.00 56 ARG A CA 12
ATOM 16578 C C . ARG A 1 56 ? 3.233 6.175 10.725 1.00 0.00 56 ARG A C 12
ATOM 16579 O O . ARG A 1 56 ? 3.249 5.602 11.814 1.00 0.00 56 ARG A O 12
ATOM 16597 N N . ALA A 1 57 ? 2.233 6.115 9.859 1.00 0.00 57 ALA A N 12
ATOM 16598 C CA . ALA A 1 57 ? 1.039 5.337 10.148 1.00 0.00 57 ALA A CA 12
ATOM 16599 C C . ALA A 1 57 ? 1.446 3.990 10.747 1.00 0.00 57 ALA A C 12
ATOM 16600 O O . ALA A 1 57 ? 0.719 3.424 11.562 1.00 0.00 57 ALA A O 12
ATOM 16607 N N . GLY A 1 58 ? 2.607 3.515 10.321 1.00 0.00 58 GLY A N 12
ATOM 16608 C CA . GLY A 1 58 ? 3.120 2.245 10.805 1.00 0.00 58 GLY A CA 12
ATOM 16609 C C . GLY A 1 58 ? 3.206 1.221 9.672 1.00 0.00 58 GLY A C 12
ATOM 16610 O O . GLY A 1 58 ? 3.080 0.019 9.906 1.00 0.00 58 GLY A O 12
ATOM 16614 N N . LEU A 1 59 ? 3.422 1.733 8.470 1.00 0.00 59 LEU A N 12
ATOM 16615 C CA . LEU A 1 59 ? 3.527 0.878 7.299 1.00 0.00 59 LEU A CA 12
ATOM 16616 C C . LEU A 1 59 ? 4.997 0.524 7.062 1.00 0.00 59 LEU A C 12
ATOM 16617 O O . LEU A 1 59 ? 5.890 1.290 7.423 1.00 0.00 59 LEU A O 12
ATOM 16632 N N . GLN A 1 60 ? 5.203 -0.636 6.456 1.00 0.00 60 GLN A N 12
ATOM 16633 C CA . GLN A 1 60 ? 6.549 -1.100 6.166 1.00 0.00 60 GLN A CA 12
ATOM 16634 C C . GLN A 1 60 ? 6.512 -2.220 5.124 1.00 0.00 60 GLN A C 12
ATOM 16635 O O . GLN A 1 60 ? 5.579 -3.021 5.103 1.00 0.00 60 GLN A O 12
ATOM 16647 N N . GLU A 1 61 ? 7.537 -2.240 4.287 1.00 0.00 61 GLU A N 12
ATOM 16648 C CA . GLU A 1 61 ? 7.634 -3.248 3.245 1.00 0.00 61 GLU A CA 12
ATOM 16649 C C . GLU A 1 61 ? 7.580 -4.649 3.856 1.00 0.00 61 GLU A C 12
ATOM 16650 O O . GLU A 1 61 ? 8.564 -5.120 4.426 1.00 0.00 61 GLU A O 12
ATOM 16660 N N . GLY A 1 62 ? 6.421 -5.277 3.718 1.00 0.00 62 GLY A N 12
ATOM 16661 C CA . GLY A 1 62 ? 6.227 -6.615 4.250 1.00 0.00 62 GLY A CA 12
ATOM 16662 C C . GLY A 1 62 ? 4.997 -6.670 5.159 1.00 0.00 62 GLY A C 12
ATOM 16663 O O . GLY A 1 62 ? 5.041 -7.266 6.234 1.00 0.00 62 GLY A O 12
ATOM 16667 N N . ASP A 1 63 ? 3.928 -6.040 4.694 1.00 0.00 63 ASP A N 12
ATOM 16668 C CA . ASP A 1 63 ? 2.689 -6.010 5.452 1.00 0.00 63 ASP A CA 12
ATOM 16669 C C . ASP A 1 63 ? 1.522 -6.361 4.526 1.00 0.00 63 ASP A C 12
ATOM 16670 O O . ASP A 1 63 ? 1.047 -5.513 3.772 1.00 0.00 63 ASP A O 12
ATOM 16678 N N . GLN A 1 64 ? 1.093 -7.611 4.614 1.00 0.00 64 GLN A N 12
ATOM 16679 C CA . GLN A 1 64 ? -0.009 -8.084 3.794 1.00 0.00 64 GLN A CA 12
ATOM 16680 C C . GLN A 1 64 ? -1.305 -7.370 4.184 1.00 0.00 64 GLN A C 12
ATOM 16681 O O . GLN A 1 64 ? -1.664 -7.324 5.359 1.00 0.00 64 GLN A O 12
ATOM 16693 N N . VAL A 1 65 ? -1.972 -6.830 3.174 1.00 0.00 65 VAL A N 12
ATOM 16694 C CA . VAL A 1 65 ? -3.219 -6.120 3.396 1.00 0.00 65 VAL A CA 12
ATOM 16695 C C . VAL A 1 65 ? -4.385 -7.108 3.315 1.00 0.00 65 VAL A C 12
ATOM 16696 O O . VAL A 1 65 ? -4.731 -7.578 2.233 1.00 0.00 65 VAL A O 12
ATOM 16709 N N . LEU A 1 66 ? -4.959 -7.393 4.475 1.00 0.00 66 LEU A N 12
ATOM 16710 C CA . LEU A 1 66 ? -6.078 -8.317 4.549 1.00 0.00 66 LEU A CA 12
ATOM 16711 C C . LEU A 1 66 ? -7.294 -7.695 3.861 1.00 0.00 66 LEU A C 12
ATOM 16712 O O . LEU A 1 66 ? -7.790 -8.225 2.869 1.00 0.00 66 LEU A O 12
ATOM 16727 N N . ALA A 1 67 ? -7.740 -6.576 4.415 1.00 0.00 67 ALA A N 12
ATOM 16728 C CA . ALA A 1 67 ? -8.888 -5.875 3.867 1.00 0.00 67 ALA A CA 12
ATOM 16729 C C . ALA A 1 67 ? -8.642 -4.367 3.941 1.00 0.00 67 ALA A C 12
ATOM 16730 O O . ALA A 1 67 ? -7.785 -3.910 4.695 1.00 0.00 67 ALA A O 12
ATOM 16737 N N . VAL A 1 68 ? -9.411 -3.635 3.147 1.00 0.00 68 VAL A N 12
ATOM 16738 C CA . VAL A 1 68 ? -9.289 -2.188 3.113 1.00 0.00 68 VAL A CA 12
ATOM 16739 C C . VAL A 1 68 ? -10.684 -1.561 3.125 1.00 0.00 68 VAL A C 12
ATOM 16740 O O . VAL A 1 68 ? -11.388 -1.587 2.118 1.00 0.00 68 VAL A O 12
ATOM 16753 N N . ASN A 1 69 ? -11.041 -1.012 4.278 1.00 0.00 69 ASN A N 12
ATOM 16754 C CA . ASN A 1 69 ? -12.341 -0.380 4.435 1.00 0.00 69 ASN A CA 12
ATOM 16755 C C . ASN A 1 69 ? -13.439 -1.420 4.206 1.00 0.00 69 ASN A C 12
ATOM 16756 O O . ASN A 1 69 ? -14.346 -1.204 3.403 1.00 0.00 69 ASN A O 12
ATOM 16766 N N . ASP A 1 70 ? -13.323 -2.526 4.925 1.00 0.00 70 ASP A N 12
ATOM 16767 C CA . ASP A 1 70 ? -14.296 -3.598 4.812 1.00 0.00 70 ASP A CA 12
ATOM 16768 C C . ASP A 1 70 ? -13.957 -4.461 3.593 1.00 0.00 70 ASP A C 12
ATOM 16769 O O . ASP A 1 70 ? -13.846 -5.680 3.703 1.00 0.00 70 ASP A O 12
ATOM 16777 N N . VAL A 1 71 ? -13.803 -3.792 2.461 1.00 0.00 71 VAL A N 12
ATOM 16778 C CA . VAL A 1 71 ? -13.478 -4.481 1.222 1.00 0.00 71 VAL A CA 12
ATOM 16779 C C . VAL A 1 71 ? -12.231 -5.341 1.434 1.00 0.00 71 VAL A C 12
ATOM 16780 O O . VAL A 1 71 ? -11.248 -4.883 2.016 1.00 0.00 71 VAL A O 12
ATOM 16793 N N . ASP A 1 72 ? -12.309 -6.571 0.949 1.00 0.00 72 ASP A N 12
ATOM 16794 C CA . ASP A 1 72 ? -11.198 -7.499 1.079 1.00 0.00 72 ASP A CA 12
ATOM 16795 C C . ASP A 1 72 ? -10.131 -7.157 0.037 1.00 0.00 72 ASP A C 12
ATOM 16796 O O . ASP A 1 72 ? -10.436 -6.572 -1.001 1.00 0.00 72 ASP A O 12
ATOM 16804 N N . PHE A 1 73 ? -8.901 -7.535 0.351 1.00 0.00 73 PHE A N 12
ATOM 16805 C CA . PHE A 1 73 ? -7.786 -7.276 -0.545 1.00 0.00 73 PHE A CA 12
ATOM 16806 C C . PHE A 1 73 ? -7.020 -8.564 -0.854 1.00 0.00 73 PHE A C 12
ATOM 16807 O O . PHE A 1 73 ? -5.922 -8.520 -1.406 1.00 0.00 73 PHE A O 12
ATOM 16823 N N . GLN A 1 74 ? -7.632 -9.681 -0.486 1.00 0.00 74 GLN A N 12
ATOM 16824 C CA . GLN A 1 74 ? -7.021 -10.978 -0.719 1.00 0.00 74 GLN A CA 12
ATOM 16825 C C . GLN A 1 74 ? -6.999 -11.296 -2.215 1.00 0.00 74 GLN A C 12
ATOM 16826 O O . GLN A 1 74 ? -6.121 -12.017 -2.687 1.00 0.00 74 GLN A O 12
ATOM 16838 N N . ASP A 1 75 ? -7.974 -10.740 -2.920 1.00 0.00 75 ASP A N 12
ATOM 16839 C CA . ASP A 1 75 ? -8.077 -10.954 -4.353 1.00 0.00 75 ASP A CA 12
ATOM 16840 C C . ASP A 1 75 ? -8.815 -9.774 -4.989 1.00 0.00 75 ASP A C 12
ATOM 16841 O O . ASP A 1 75 ? -10.006 -9.868 -5.285 1.00 0.00 75 ASP A O 12
ATOM 16849 N N . ILE A 1 76 ? -8.078 -8.690 -5.180 1.00 0.00 76 ILE A N 12
ATOM 16850 C CA . ILE A 1 76 ? -8.647 -7.493 -5.774 1.00 0.00 76 ILE A CA 12
ATOM 16851 C C . ILE A 1 76 ? -7.660 -6.915 -6.790 1.00 0.00 76 ILE A C 12
ATOM 16852 O O . ILE A 1 76 ? -6.453 -7.122 -6.675 1.00 0.00 76 ILE A O 12
ATOM 16867 N N . GLU A 1 77 ? -8.210 -6.201 -7.761 1.00 0.00 77 GLU A N 12
ATOM 16868 C CA . GLU A 1 77 ? -7.392 -5.590 -8.796 1.00 0.00 77 GLU A CA 12
ATOM 16869 C C . GLU A 1 77 ? -6.507 -4.497 -8.198 1.00 0.00 77 GLU A C 12
ATOM 16870 O O . GLU A 1 77 ? -6.951 -3.732 -7.343 1.00 0.00 77 GLU A O 12
ATOM 16880 N N . HIS A 1 78 ? -5.269 -4.457 -8.670 1.00 0.00 78 HIS A N 12
ATOM 16881 C CA . HIS A 1 78 ? -4.317 -3.470 -8.191 1.00 0.00 78 HIS A CA 12
ATOM 16882 C C . HIS A 1 78 ? -4.910 -2.068 -8.345 1.00 0.00 78 HIS A C 12
ATOM 16883 O O . HIS A 1 78 ? -5.051 -1.339 -7.366 1.00 0.00 78 HIS A O 12
ATOM 16896 N N . SER A 1 79 ? -5.242 -1.734 -9.584 1.00 0.00 79 SER A N 12
ATOM 16897 C CA . SER A 1 79 ? -5.816 -0.432 -9.880 1.00 0.00 79 SER A CA 12
ATOM 16898 C C . SER A 1 79 ? -6.902 -0.095 -8.856 1.00 0.00 79 SER A C 12
ATOM 16899 O O . SER A 1 79 ? -6.999 1.044 -8.401 1.00 0.00 79 SER A O 12
ATOM 16906 N N . LYS A 1 80 ? -7.691 -1.106 -8.523 1.00 0.00 80 LYS A N 12
ATOM 16907 C CA . LYS A 1 80 ? -8.767 -0.931 -7.562 1.00 0.00 80 LYS A CA 12
ATOM 16908 C C . LYS A 1 80 ? -8.174 -0.550 -6.204 1.00 0.00 80 LYS A C 12
ATOM 16909 O O . LYS A 1 80 ? -8.525 0.485 -5.639 1.00 0.00 80 LYS A O 12
ATOM 16924 N N . ALA A 1 81 ? -7.285 -1.405 -5.721 1.00 0.00 81 ALA A N 12
ATOM 16925 C CA . ALA A 1 81 ? -6.640 -1.170 -4.440 1.00 0.00 81 ALA A CA 12
ATOM 16926 C C . ALA A 1 81 ? -6.238 0.303 -4.340 1.00 0.00 81 ALA A C 12
ATOM 16927 O O . ALA A 1 81 ? -6.524 0.962 -3.342 1.00 0.00 81 ALA A O 12
ATOM 16934 N N . VAL A 1 82 ? -5.578 0.776 -5.387 1.00 0.00 82 VAL A N 12
ATOM 16935 C CA . VAL A 1 82 ? -5.133 2.158 -5.429 1.00 0.00 82 VAL A CA 12
ATOM 16936 C C . VAL A 1 82 ? -6.351 3.083 -5.398 1.00 0.00 82 VAL A C 12
ATOM 16937 O O . VAL A 1 82 ? -6.468 3.932 -4.516 1.00 0.00 82 VAL A O 12
ATOM 16950 N N . GLU A 1 83 ? -7.229 2.887 -6.371 1.00 0.00 83 GLU A N 12
ATOM 16951 C CA . GLU A 1 83 ? -8.434 3.693 -6.465 1.00 0.00 83 GLU A CA 12
ATOM 16952 C C . GLU A 1 83 ? -9.143 3.750 -5.110 1.00 0.00 83 GLU A C 12
ATOM 16953 O O . GLU A 1 83 ? -9.450 4.832 -4.612 1.00 0.00 83 GLU A O 12
ATOM 16963 N N . ILE A 1 84 ? -9.380 2.572 -4.553 1.00 0.00 84 ILE A N 12
ATOM 16964 C CA . ILE A 1 84 ? -10.046 2.474 -3.265 1.00 0.00 84 ILE A CA 12
ATOM 16965 C C . ILE A 1 84 ? -9.393 3.449 -2.283 1.00 0.00 84 ILE A C 12
ATOM 16966 O O . ILE A 1 84 ? -9.995 4.452 -1.905 1.00 0.00 84 ILE A O 12
ATOM 16981 N N . LEU A 1 85 ? -8.169 3.119 -1.898 1.00 0.00 85 LEU A N 12
ATOM 16982 C CA . LEU A 1 85 ? -7.428 3.952 -0.966 1.00 0.00 85 LEU A CA 12
ATOM 16983 C C . LEU A 1 85 ? -7.641 5.424 -1.325 1.00 0.00 85 LEU A C 12
ATOM 16984 O O . LEU A 1 85 ? -7.876 6.252 -0.446 1.00 0.00 85 LEU A O 12
ATOM 16999 N N . LYS A 1 86 ? -7.552 5.705 -2.616 1.00 0.00 86 LYS A N 12
ATOM 17000 C CA . LYS A 1 86 ? -7.732 7.062 -3.101 1.00 0.00 86 LYS A CA 12
ATOM 17001 C C . LYS A 1 86 ? -9.148 7.535 -2.767 1.00 0.00 86 LYS A C 12
ATOM 17002 O O . LYS A 1 86 ? -9.332 8.403 -1.915 1.00 0.00 86 LYS A O 12
ATOM 17017 N N . THR A 1 87 ? -10.113 6.942 -3.453 1.00 0.00 87 THR A N 12
ATOM 17018 C CA . THR A 1 87 ? -11.508 7.291 -3.240 1.00 0.00 87 THR A CA 12
ATOM 17019 C C . THR A 1 87 ? -11.836 7.283 -1.746 1.00 0.00 87 THR A C 12
ATOM 17020 O O . THR A 1 87 ? -12.789 7.930 -1.312 1.00 0.00 87 THR A O 12
ATOM 17031 N N . ALA A 1 88 ? -11.030 6.544 -0.998 1.00 0.00 88 ALA A N 12
ATOM 17032 C CA . ALA A 1 88 ? -11.223 6.444 0.438 1.00 0.00 88 ALA A CA 12
ATOM 17033 C C . ALA A 1 88 ? -10.481 7.589 1.130 1.00 0.00 88 ALA A C 12
ATOM 17034 O O . ALA A 1 88 ? -9.260 7.542 1.280 1.00 0.00 88 ALA A O 12
ATOM 17041 N N . ARG A 1 89 ? -11.249 8.591 1.531 1.00 0.00 89 ARG A N 12
ATOM 17042 C CA . ARG A 1 89 ? -10.680 9.747 2.203 1.00 0.00 89 ARG A CA 12
ATOM 17043 C C . ARG A 1 89 ? -9.775 9.300 3.353 1.00 0.00 89 ARG A C 12
ATOM 17044 O O . ARG A 1 89 ? -8.726 9.897 3.591 1.00 0.00 89 ARG A O 12
ATOM 17062 N N . GLU A 1 90 ? -10.214 8.254 4.036 1.00 0.00 90 GLU A N 12
ATOM 17063 C CA . GLU A 1 90 ? -9.457 7.720 5.157 1.00 0.00 90 GLU A CA 12
ATOM 17064 C C . GLU A 1 90 ? -9.108 6.250 4.909 1.00 0.00 90 GLU A C 12
ATOM 17065 O O . GLU A 1 90 ? -9.991 5.433 4.657 1.00 0.00 90 GLU A O 12
ATOM 17075 N N . ILE A 1 91 ? -7.818 5.961 4.990 1.00 0.00 91 ILE A N 12
ATOM 17076 C CA . ILE A 1 91 ? -7.341 4.605 4.778 1.00 0.00 91 ILE A CA 12
ATOM 17077 C C . ILE A 1 91 ? -7.398 3.835 6.099 1.00 0.00 91 ILE A C 12
ATOM 17078 O O . ILE A 1 91 ? -6.768 4.231 7.079 1.00 0.00 91 ILE A O 12
ATOM 17093 N N . SER A 1 92 ? -8.160 2.752 6.083 1.00 0.00 92 SER A N 12
ATOM 17094 C CA . SER A 1 92 ? -8.307 1.924 7.269 1.00 0.00 92 SER A CA 12
ATOM 17095 C C . SER A 1 92 ? -8.318 0.446 6.876 1.00 0.00 92 SER A C 12
ATOM 17096 O O . SER A 1 92 ? -9.362 -0.203 6.917 1.00 0.00 92 SER A O 12
ATOM 17103 N N . MET A 1 93 ? -7.144 -0.045 6.505 1.00 0.00 93 MET A N 12
ATOM 17104 C CA . MET A 1 93 ? -7.007 -1.435 6.106 1.00 0.00 93 MET A CA 12
ATOM 17105 C C . MET A 1 93 ? -6.443 -2.280 7.251 1.00 0.00 93 MET A C 12
ATOM 17106 O O . MET A 1 93 ? -5.985 -1.743 8.257 1.00 0.00 93 MET A O 12
ATOM 17118 N N . ARG A 1 94 ? -6.497 -3.590 7.057 1.00 0.00 94 ARG A N 12
ATOM 17119 C CA . ARG A 1 94 ? -5.998 -4.515 8.061 1.00 0.00 94 ARG A CA 12
ATOM 17120 C C . ARG A 1 94 ? -4.762 -5.249 7.538 1.00 0.00 94 ARG A C 12
ATOM 17121 O O . ARG A 1 94 ? -4.723 -5.660 6.380 1.00 0.00 94 ARG A O 12
ATOM 17139 N N . VAL A 1 95 ? -3.782 -5.392 8.418 1.00 0.00 95 VAL A N 12
ATOM 17140 C CA . VAL A 1 95 ? -2.547 -6.069 8.060 1.00 0.00 95 VAL A CA 12
ATOM 17141 C C . VAL A 1 95 ? -2.178 -7.065 9.162 1.00 0.00 95 VAL A C 12
ATOM 17142 O O . VAL A 1 95 ? -2.750 -7.030 10.251 1.00 0.00 95 VAL A O 12
ATOM 17155 N N . ARG A 1 96 ? -1.225 -7.927 8.842 1.00 0.00 96 ARG A N 12
ATOM 17156 C CA . ARG A 1 96 ? -0.774 -8.930 9.791 1.00 0.00 96 ARG A CA 12
ATOM 17157 C C . ARG A 1 96 ? 0.641 -9.395 9.439 1.00 0.00 96 ARG A C 12
ATOM 17158 O O . ARG A 1 96 ? 1.033 -9.374 8.273 1.00 0.00 96 ARG A O 12
ATOM 17176 N N . PHE A 1 97 ? 1.368 -9.805 10.468 1.00 0.00 97 PHE A N 12
ATOM 17177 C CA . PHE A 1 97 ? 2.730 -10.275 10.281 1.00 0.00 97 PHE A CA 12
ATOM 17178 C C . PHE A 1 97 ? 2.754 -11.600 9.518 1.00 0.00 97 PHE A C 12
ATOM 17179 O O . PHE A 1 97 ? 2.824 -12.668 10.124 1.00 0.00 97 PHE A O 12
ATOM 17195 N N . PHE A 1 98 ? 2.693 -11.489 8.199 1.00 0.00 98 PHE A N 12
ATOM 17196 C CA . PHE A 1 98 ? 2.706 -12.665 7.346 1.00 0.00 98 PHE A CA 12
ATOM 17197 C C . PHE A 1 98 ? 4.134 -13.024 6.929 1.00 0.00 98 PHE A C 12
ATOM 17198 O O . PHE A 1 98 ? 4.500 -12.873 5.765 1.00 0.00 98 PHE A O 12
ATOM 17214 N N . SER A 1 99 ? 4.901 -13.492 7.902 1.00 0.00 99 SER A N 12
ATOM 17215 C CA . SER A 1 99 ? 6.280 -13.873 7.651 1.00 0.00 99 SER A CA 12
ATOM 17216 C C . SER A 1 99 ? 6.978 -12.795 6.819 1.00 0.00 99 SER A C 12
ATOM 17217 O O . SER A 1 99 ? 6.908 -12.812 5.590 1.00 0.00 99 SER A O 12
ATOM 17224 N N . GLY A 1 100 ? 7.635 -11.883 7.520 1.00 0.00 100 GLY A N 12
ATOM 17225 C CA . GLY A 1 100 ? 8.344 -10.799 6.862 1.00 0.00 100 GLY A CA 12
ATOM 17226 C C . GLY A 1 100 ? 9.815 -10.773 7.279 1.00 0.00 100 GLY A C 12
ATOM 17227 O O . GLY A 1 100 ? 10.224 -11.516 8.170 1.00 0.00 100 GLY A O 12
ATOM 17231 N N . PRO A 1 101 ? 10.591 -9.889 6.596 1.00 0.00 101 PRO A N 12
ATOM 17232 C CA . PRO A 1 101 ? 12.008 -9.757 6.887 1.00 0.00 101 PRO A CA 12
ATOM 17233 C C . PRO A 1 101 ? 12.232 -8.996 8.195 1.00 0.00 101 PRO A C 12
ATOM 17234 O O . PRO A 1 101 ? 11.428 -8.142 8.565 1.00 0.00 101 PRO A O 12
ATOM 17242 N N . SER A 1 102 ? 13.327 -9.335 8.860 1.00 0.00 102 SER A N 12
ATOM 17243 C CA . SER A 1 102 ? 13.666 -8.695 10.119 1.00 0.00 102 SER A CA 12
ATOM 17244 C C . SER A 1 102 ? 15.182 -8.719 10.328 1.00 0.00 102 SER A C 12
ATOM 17245 O O . SER A 1 102 ? 15.866 -9.607 9.823 1.00 0.00 102 SER A O 12
ATOM 17252 N N . SER A 1 103 ? 15.661 -7.732 11.071 1.00 0.00 103 SER A N 12
ATOM 17253 C CA . SER A 1 103 ? 17.082 -7.630 11.352 1.00 0.00 103 SER A CA 12
ATOM 17254 C C . SER A 1 103 ? 17.392 -8.249 12.717 1.00 0.00 103 SER A C 12
ATOM 17255 O O . SER A 1 103 ? 18.202 -9.169 12.815 1.00 0.00 103 SER A O 12
ATOM 17262 N N . GLY A 1 104 ? 16.731 -7.718 13.735 1.00 0.00 104 GLY A N 12
ATOM 17263 C CA . GLY A 1 104 ? 16.926 -8.207 15.089 1.00 0.00 104 GLY A CA 12
ATOM 17264 C C . GLY A 1 104 ? 17.495 -7.110 15.991 1.00 0.00 104 GLY A C 12
ATOM 17265 O O . GLY A 1 104 ? 17.164 -5.937 15.833 1.00 0.00 104 GLY A O 12
ATOM 17269 N N . GLY A 1 1 ? -17.614 17.163 28.632 1.00 0.00 1 GLY A N 13
ATOM 17270 C CA . GLY A 1 1 ? -16.845 15.976 28.302 1.00 0.00 1 GLY A CA 13
ATOM 17271 C C . GLY A 1 1 ? -16.912 14.948 29.433 1.00 0.00 1 GLY A C 13
ATOM 17272 O O . GLY A 1 1 ? -17.575 13.919 29.306 1.00 0.00 1 GLY A O 13
ATOM 17276 N N . SER A 1 2 ? -16.215 15.262 30.516 1.00 0.00 2 SER A N 13
ATOM 17277 C CA . SER A 1 2 ? -16.187 14.379 31.670 1.00 0.00 2 SER A CA 13
ATOM 17278 C C . SER A 1 2 ? -15.455 13.081 31.319 1.00 0.00 2 SER A C 13
ATOM 17279 O O . SER A 1 2 ? -15.151 12.833 30.153 1.00 0.00 2 SER A O 13
ATOM 17286 N N . SER A 1 3 ? -15.193 12.289 32.349 1.00 0.00 3 SER A N 13
ATOM 17287 C CA . SER A 1 3 ? -14.502 11.025 32.163 1.00 0.00 3 SER A CA 13
ATOM 17288 C C . SER A 1 3 ? -15.515 9.909 31.899 1.00 0.00 3 SER A C 13
ATOM 17289 O O . SER A 1 3 ? -16.667 9.998 32.323 1.00 0.00 3 SER A O 13
ATOM 17296 N N . GLY A 1 4 ? -15.051 8.884 31.200 1.00 0.00 4 GLY A N 13
ATOM 17297 C CA . GLY A 1 4 ? -15.902 7.753 30.875 1.00 0.00 4 GLY A CA 13
ATOM 17298 C C . GLY A 1 4 ? -15.523 6.525 31.705 1.00 0.00 4 GLY A C 13
ATOM 17299 O O . GLY A 1 4 ? -15.234 6.641 32.895 1.00 0.00 4 GLY A O 13
ATOM 17303 N N . SER A 1 5 ? -15.537 5.377 31.046 1.00 0.00 5 SER A N 13
ATOM 17304 C CA . SER A 1 5 ? -15.199 4.128 31.709 1.00 0.00 5 SER A CA 13
ATOM 17305 C C . SER A 1 5 ? -13.816 3.653 31.257 1.00 0.00 5 SER A C 13
ATOM 17306 O O . SER A 1 5 ? -13.277 4.151 30.269 1.00 0.00 5 SER A O 13
ATOM 17313 N N . SER A 1 6 ? -13.282 2.696 32.001 1.00 0.00 6 SER A N 13
ATOM 17314 C CA . SER A 1 6 ? -11.973 2.149 31.689 1.00 0.00 6 SER A CA 13
ATOM 17315 C C . SER A 1 6 ? -11.809 0.777 32.347 1.00 0.00 6 SER A C 13
ATOM 17316 O O . SER A 1 6 ? -12.390 0.516 33.399 1.00 0.00 6 SER A O 13
ATOM 17323 N N . GLY A 1 7 ? -11.015 -0.063 31.699 1.00 0.00 7 GLY A N 13
ATOM 17324 C CA . GLY A 1 7 ? -10.767 -1.401 32.209 1.00 0.00 7 GLY A CA 13
ATOM 17325 C C . GLY A 1 7 ? -9.533 -2.019 31.549 1.00 0.00 7 GLY A C 13
ATOM 17326 O O . GLY A 1 7 ? -8.774 -1.327 30.872 1.00 0.00 7 GLY A O 13
ATOM 17330 N N . ASN A 1 8 ? -9.372 -3.316 31.768 1.00 0.00 8 ASN A N 13
ATOM 17331 C CA . ASN A 1 8 ? -8.243 -4.036 31.202 1.00 0.00 8 ASN A CA 13
ATOM 17332 C C . ASN A 1 8 ? -8.633 -5.499 30.985 1.00 0.00 8 ASN A C 13
ATOM 17333 O O . ASN A 1 8 ? -9.439 -6.048 31.736 1.00 0.00 8 ASN A O 13
ATOM 17343 N N . ASN A 1 9 ? -8.044 -6.090 29.957 1.00 0.00 9 ASN A N 13
ATOM 17344 C CA . ASN A 1 9 ? -8.320 -7.479 29.632 1.00 0.00 9 ASN A CA 13
ATOM 17345 C C . ASN A 1 9 ? -7.147 -8.054 28.835 1.00 0.00 9 ASN A C 13
ATOM 17346 O O . ASN A 1 9 ? -6.534 -9.038 29.247 1.00 0.00 9 ASN A O 13
ATOM 17356 N N . GLU A 1 10 ? -6.870 -7.416 27.707 1.00 0.00 10 GLU A N 13
ATOM 17357 C CA . GLU A 1 10 ? -5.782 -7.852 26.847 1.00 0.00 10 GLU A CA 13
ATOM 17358 C C . GLU A 1 10 ? -5.881 -9.357 26.588 1.00 0.00 10 GLU A C 13
ATOM 17359 O O . GLU A 1 10 ? -5.180 -10.147 27.219 1.00 0.00 10 GLU A O 13
ATOM 17369 N N . LEU A 1 11 ? -6.758 -9.708 25.659 1.00 0.00 11 LEU A N 13
ATOM 17370 C CA . LEU A 1 11 ? -6.959 -11.104 25.309 1.00 0.00 11 LEU A CA 13
ATOM 17371 C C . LEU A 1 11 ? -6.544 -11.324 23.852 1.00 0.00 11 LEU A C 13
ATOM 17372 O O . LEU A 1 11 ? -7.372 -11.682 23.016 1.00 0.00 11 LEU A O 13
ATOM 17387 N N . THR A 1 12 ? -5.264 -11.101 23.594 1.00 0.00 12 THR A N 13
ATOM 17388 C CA . THR A 1 12 ? -4.731 -11.270 22.253 1.00 0.00 12 THR A CA 13
ATOM 17389 C C . THR A 1 12 ? -3.489 -12.164 22.283 1.00 0.00 12 THR A C 13
ATOM 17390 O O . THR A 1 12 ? -2.991 -12.505 23.354 1.00 0.00 12 THR A O 13
ATOM 17401 N N . GLN A 1 13 ? -3.026 -12.518 21.092 1.00 0.00 13 GLN A N 13
ATOM 17402 C CA . GLN A 1 13 ? -1.852 -13.365 20.968 1.00 0.00 13 GLN A CA 13
ATOM 17403 C C . GLN A 1 13 ? -1.285 -13.281 19.549 1.00 0.00 13 GLN A C 13
ATOM 17404 O O . GLN A 1 13 ? -0.074 -13.156 19.367 1.00 0.00 13 GLN A O 13
ATOM 17416 N N . PHE A 1 14 ? -2.186 -13.353 18.581 1.00 0.00 14 PHE A N 13
ATOM 17417 C CA . PHE A 1 14 ? -1.790 -13.286 17.184 1.00 0.00 14 PHE A CA 13
ATOM 17418 C C . PHE A 1 14 ? -2.857 -12.578 16.345 1.00 0.00 14 PHE A C 13
ATOM 17419 O O . PHE A 1 14 ? -3.100 -12.952 15.199 1.00 0.00 14 PHE A O 13
ATOM 17435 N N . LEU A 1 15 ? -3.465 -11.567 16.950 1.00 0.00 15 LEU A N 13
ATOM 17436 C CA . LEU A 1 15 ? -4.499 -10.804 16.273 1.00 0.00 15 LEU A CA 13
ATOM 17437 C C . LEU A 1 15 ? -3.847 -9.826 15.294 1.00 0.00 15 LEU A C 13
ATOM 17438 O O . LEU A 1 15 ? -2.698 -9.429 15.480 1.00 0.00 15 LEU A O 13
ATOM 17453 N N . PRO A 1 16 ? -4.628 -9.458 14.243 1.00 0.00 16 PRO A N 13
ATOM 17454 C CA . PRO A 1 16 ? -4.139 -8.535 13.234 1.00 0.00 16 PRO A CA 13
ATOM 17455 C C . PRO A 1 16 ? -4.118 -7.100 13.767 1.00 0.00 16 PRO A C 13
ATOM 17456 O O . PRO A 1 16 ? -4.747 -6.801 14.782 1.00 0.00 16 PRO A O 13
ATOM 17464 N N . ARG A 1 17 ? -3.388 -6.250 13.059 1.00 0.00 17 ARG A N 13
ATOM 17465 C CA . ARG A 1 17 ? -3.277 -4.855 13.448 1.00 0.00 17 ARG A CA 13
ATOM 17466 C C . ARG A 1 17 ? -3.991 -3.961 12.431 1.00 0.00 17 ARG A C 13
ATOM 17467 O O . ARG A 1 17 ? -4.151 -4.340 11.272 1.00 0.00 17 ARG A O 13
ATOM 17485 N N . ILE A 1 18 ? -4.400 -2.793 12.902 1.00 0.00 18 ILE A N 13
ATOM 17486 C CA . ILE A 1 18 ? -5.092 -1.843 12.048 1.00 0.00 18 ILE A CA 13
ATOM 17487 C C . ILE A 1 18 ? -4.118 -0.741 11.624 1.00 0.00 18 ILE A C 13
ATOM 17488 O O . ILE A 1 18 ? -3.348 -0.240 12.442 1.00 0.00 18 ILE A O 13
ATOM 17503 N N . VAL A 1 19 ? -4.186 -0.396 10.346 1.00 0.00 19 VAL A N 13
ATOM 17504 C CA . VAL A 1 19 ? -3.320 0.637 9.805 1.00 0.00 19 VAL A CA 13
ATOM 17505 C C . VAL A 1 19 ? -4.178 1.765 9.229 1.00 0.00 19 VAL A C 13
ATOM 17506 O O . VAL A 1 19 ? -4.624 1.689 8.084 1.00 0.00 19 VAL A O 13
ATOM 17519 N N . THR A 1 20 ? -4.384 2.786 10.047 1.00 0.00 20 THR A N 13
ATOM 17520 C CA . THR A 1 20 ? -5.181 3.929 9.633 1.00 0.00 20 THR A CA 13
ATOM 17521 C C . THR A 1 20 ? -4.276 5.104 9.260 1.00 0.00 20 THR A C 13
ATOM 17522 O O . THR A 1 20 ? -3.400 5.487 10.034 1.00 0.00 20 THR A O 13
ATOM 17533 N N . LEU A 1 21 ? -4.518 5.643 8.075 1.00 0.00 21 LEU A N 13
ATOM 17534 C CA . LEU A 1 21 ? -3.735 6.767 7.590 1.00 0.00 21 LEU A CA 13
ATOM 17535 C C . LEU A 1 21 ? -4.602 8.028 7.597 1.00 0.00 21 LEU A C 13
ATOM 17536 O O . LEU A 1 21 ? -5.795 7.964 7.888 1.00 0.00 21 LEU A O 13
ATOM 17551 N N . LYS A 1 22 ? -3.968 9.145 7.272 1.00 0.00 22 LYS A N 13
ATOM 17552 C CA . LYS A 1 22 ? -4.666 10.418 7.237 1.00 0.00 22 LYS A CA 13
ATOM 17553 C C . LYS A 1 22 ? -4.755 10.908 5.791 1.00 0.00 22 LYS A C 13
ATOM 17554 O O . LYS A 1 22 ? -5.833 11.266 5.318 1.00 0.00 22 LYS A O 13
ATOM 17569 N N . LYS A 1 23 ? -3.608 10.906 5.128 1.00 0.00 23 LYS A N 13
ATOM 17570 C CA . LYS A 1 23 ? -3.543 11.345 3.744 1.00 0.00 23 LYS A CA 13
ATOM 17571 C C . LYS A 1 23 ? -4.018 12.797 3.651 1.00 0.00 23 LYS A C 13
ATOM 17572 O O . LYS A 1 23 ? -5.170 13.098 3.958 1.00 0.00 23 LYS A O 13
ATOM 17587 N N . PRO A 1 24 ? -3.081 13.681 3.215 1.00 0.00 24 PRO A N 13
ATOM 17588 C CA . PRO A 1 24 ? -3.393 15.094 3.078 1.00 0.00 24 PRO A CA 13
ATOM 17589 C C . PRO A 1 24 ? -4.257 15.347 1.841 1.00 0.00 24 PRO A C 13
ATOM 17590 O O . PRO A 1 24 ? -4.307 14.518 0.933 1.00 0.00 24 PRO A O 13
ATOM 17598 N N . PRO A 1 25 ? -4.936 16.526 1.846 1.00 0.00 25 PRO A N 13
ATOM 17599 C CA . PRO A 1 25 ? -5.796 16.899 0.736 1.00 0.00 25 PRO A CA 13
ATOM 17600 C C . PRO A 1 25 ? -4.971 17.339 -0.474 1.00 0.00 25 PRO A C 13
ATOM 17601 O O . PRO A 1 25 ? -5.020 18.501 -0.874 1.00 0.00 25 PRO A O 13
ATOM 17609 N N . GLY A 1 26 ? -4.231 16.387 -1.024 1.00 0.00 26 GLY A N 13
ATOM 17610 C CA . GLY A 1 26 ? -3.396 16.661 -2.181 1.00 0.00 26 GLY A CA 13
ATOM 17611 C C . GLY A 1 26 ? -2.174 15.741 -2.205 1.00 0.00 26 GLY A C 13
ATOM 17612 O O . GLY A 1 26 ? -1.062 16.189 -2.482 1.00 0.00 26 GLY A O 13
ATOM 17616 N N . ALA A 1 27 ? -2.421 14.473 -1.911 1.00 0.00 27 ALA A N 13
ATOM 17617 C CA . ALA A 1 27 ? -1.354 13.488 -1.896 1.00 0.00 27 ALA A CA 13
ATOM 17618 C C . ALA A 1 27 ? -1.679 12.375 -2.894 1.00 0.00 27 ALA A C 13
ATOM 17619 O O . ALA A 1 27 ? -2.752 12.369 -3.494 1.00 0.00 27 ALA A O 13
ATOM 17626 N N . GLN A 1 28 ? -0.733 11.459 -3.039 1.00 0.00 28 GLN A N 13
ATOM 17627 C CA . GLN A 1 28 ? -0.906 10.343 -3.954 1.00 0.00 28 GLN A CA 13
ATOM 17628 C C . GLN A 1 28 ? -0.378 9.053 -3.324 1.00 0.00 28 GLN A C 13
ATOM 17629 O O . GLN A 1 28 ? 0.476 8.381 -3.900 1.00 0.00 28 GLN A O 13
ATOM 17641 N N . LEU A 1 29 ? -0.906 8.746 -2.148 1.00 0.00 29 LEU A N 13
ATOM 17642 C CA . LEU A 1 29 ? -0.499 7.549 -1.433 1.00 0.00 29 LEU A CA 13
ATOM 17643 C C . LEU A 1 29 ? 1.002 7.618 -1.145 1.00 0.00 29 LEU A C 13
ATOM 17644 O O . LEU A 1 29 ? 1.809 7.740 -2.065 1.00 0.00 29 LEU A O 13
ATOM 17659 N N . GLY A 1 30 ? 1.330 7.538 0.136 1.00 0.00 30 GLY A N 13
ATOM 17660 C CA . GLY A 1 30 ? 2.720 7.590 0.557 1.00 0.00 30 GLY A CA 13
ATOM 17661 C C . GLY A 1 30 ? 3.356 6.200 0.521 1.00 0.00 30 GLY A C 13
ATOM 17662 O O . GLY A 1 30 ? 4.406 5.977 1.122 1.00 0.00 30 GLY A O 13
ATOM 17666 N N . PHE A 1 31 ? 2.694 5.299 -0.189 1.00 0.00 31 PHE A N 13
ATOM 17667 C CA . PHE A 1 31 ? 3.181 3.935 -0.310 1.00 0.00 31 PHE A CA 13
ATOM 17668 C C . PHE A 1 31 ? 2.821 3.344 -1.675 1.00 0.00 31 PHE A C 13
ATOM 17669 O O . PHE A 1 31 ? 1.925 3.843 -2.354 1.00 0.00 31 PHE A O 13
ATOM 17685 N N . ASN A 1 32 ? 3.535 2.287 -2.034 1.00 0.00 32 ASN A N 13
ATOM 17686 C CA . ASN A 1 32 ? 3.302 1.622 -3.304 1.00 0.00 32 ASN A CA 13
ATOM 17687 C C . ASN A 1 32 ? 2.648 0.263 -3.050 1.00 0.00 32 ASN A C 13
ATOM 17688 O O . ASN A 1 32 ? 3.143 -0.528 -2.249 1.00 0.00 32 ASN A O 13
ATOM 17698 N N . ILE A 1 33 ? 1.546 0.033 -3.749 1.00 0.00 33 ILE A N 13
ATOM 17699 C CA . ILE A 1 33 ? 0.818 -1.218 -3.609 1.00 0.00 33 ILE A CA 13
ATOM 17700 C C . ILE A 1 33 ? 1.173 -2.141 -4.777 1.00 0.00 33 ILE A C 13
ATOM 17701 O O . ILE A 1 33 ? 1.264 -1.696 -5.920 1.00 0.00 33 ILE A O 13
ATOM 17716 N N . ARG A 1 34 ? 1.362 -3.411 -4.449 1.00 0.00 34 ARG A N 13
ATOM 17717 C CA . ARG A 1 34 ? 1.704 -4.401 -5.456 1.00 0.00 34 ARG A CA 13
ATOM 17718 C C . ARG A 1 34 ? 0.909 -5.687 -5.226 1.00 0.00 34 ARG A C 13
ATOM 17719 O O . ARG A 1 34 ? 0.181 -5.805 -4.242 1.00 0.00 34 ARG A O 13
ATOM 17737 N N . GLY A 1 35 ? 1.075 -6.620 -6.152 1.00 0.00 35 GLY A N 13
ATOM 17738 C CA . GLY A 1 35 ? 0.381 -7.894 -6.064 1.00 0.00 35 GLY A CA 13
ATOM 17739 C C . GLY A 1 35 ? -0.960 -7.841 -6.799 1.00 0.00 35 GLY A C 13
ATOM 17740 O O . GLY A 1 35 ? -1.757 -6.930 -6.579 1.00 0.00 35 GLY A O 13
ATOM 17744 N N . GLY A 1 36 ? -1.167 -8.829 -7.657 1.00 0.00 36 GLY A N 13
ATOM 17745 C CA . GLY A 1 36 ? -2.398 -8.906 -8.427 1.00 0.00 36 GLY A CA 13
ATOM 17746 C C . GLY A 1 36 ? -2.195 -9.721 -9.705 1.00 0.00 36 GLY A C 13
ATOM 17747 O O . GLY A 1 36 ? -1.692 -10.843 -9.658 1.00 0.00 36 GLY A O 13
ATOM 17751 N N . LYS A 1 37 ? -2.596 -9.125 -10.819 1.00 0.00 37 LYS A N 13
ATOM 17752 C CA . LYS A 1 37 ? -2.464 -9.782 -12.108 1.00 0.00 37 LYS A CA 13
ATOM 17753 C C . LYS A 1 37 ? -3.373 -11.012 -12.145 1.00 0.00 37 LYS A C 13
ATOM 17754 O O . LYS A 1 37 ? -4.107 -11.274 -11.193 1.00 0.00 37 LYS A O 13
ATOM 17769 N N . ALA A 1 38 ? -3.295 -11.733 -13.253 1.00 0.00 38 ALA A N 13
ATOM 17770 C CA . ALA A 1 38 ? -4.101 -12.929 -13.426 1.00 0.00 38 ALA A CA 13
ATOM 17771 C C . ALA A 1 38 ? -4.176 -13.685 -12.098 1.00 0.00 38 ALA A C 13
ATOM 17772 O O . ALA A 1 38 ? -5.248 -13.802 -11.506 1.00 0.00 38 ALA A O 13
ATOM 17779 N N . SER A 1 39 ? -3.023 -14.178 -11.668 1.00 0.00 39 SER A N 13
ATOM 17780 C CA . SER A 1 39 ? -2.945 -14.919 -10.421 1.00 0.00 39 SER A CA 13
ATOM 17781 C C . SER A 1 39 ? -3.678 -14.160 -9.314 1.00 0.00 39 SER A C 13
ATOM 17782 O O . SER A 1 39 ? -3.369 -13.000 -9.043 1.00 0.00 39 SER A O 13
ATOM 17789 N N . GLN A 1 40 ? -4.634 -14.844 -8.703 1.00 0.00 40 GLN A N 13
ATOM 17790 C CA . GLN A 1 40 ? -5.412 -14.248 -7.631 1.00 0.00 40 GLN A CA 13
ATOM 17791 C C . GLN A 1 40 ? -4.534 -13.323 -6.787 1.00 0.00 40 GLN A C 13
ATOM 17792 O O . GLN A 1 40 ? -4.832 -12.139 -6.642 1.00 0.00 40 GLN A O 13
ATOM 17804 N N . LEU A 1 41 ? -3.468 -13.900 -6.250 1.00 0.00 41 LEU A N 13
ATOM 17805 C CA . LEU A 1 41 ? -2.543 -13.142 -5.424 1.00 0.00 41 LEU A CA 13
ATOM 17806 C C . LEU A 1 41 ? -3.335 -12.232 -4.483 1.00 0.00 41 LEU A C 13
ATOM 17807 O O . LEU A 1 41 ? -4.532 -12.433 -4.282 1.00 0.00 41 LEU A O 13
ATOM 17822 N N . GLY A 1 42 ? -2.635 -11.251 -3.932 1.00 0.00 42 GLY A N 13
ATOM 17823 C CA . GLY A 1 42 ? -3.258 -10.311 -3.017 1.00 0.00 42 GLY A CA 13
ATOM 17824 C C . GLY A 1 42 ? -2.606 -8.930 -3.122 1.00 0.00 42 GLY A C 13
ATOM 17825 O O . GLY A 1 42 ? -2.058 -8.577 -4.164 1.00 0.00 42 GLY A O 13
ATOM 17829 N N . ILE A 1 43 ? -2.687 -8.188 -2.028 1.00 0.00 43 ILE A N 13
ATOM 17830 C CA . ILE A 1 43 ? -2.112 -6.854 -1.984 1.00 0.00 43 ILE A CA 13
ATOM 17831 C C . ILE A 1 43 ? -1.104 -6.776 -0.836 1.00 0.00 43 ILE A C 13
ATOM 17832 O O . ILE A 1 43 ? -1.348 -7.306 0.247 1.00 0.00 43 ILE A O 13
ATOM 17847 N N . PHE A 1 44 ? 0.008 -6.110 -1.112 1.00 0.00 44 PHE A N 13
ATOM 17848 C CA . PHE A 1 44 ? 1.054 -5.955 -0.116 1.00 0.00 44 PHE A CA 13
ATOM 17849 C C . PHE A 1 44 ? 1.762 -4.607 -0.268 1.00 0.00 44 PHE A C 13
ATOM 17850 O O . PHE A 1 44 ? 1.920 -4.107 -1.381 1.00 0.00 44 PHE A O 13
ATOM 17866 N N . ILE A 1 45 ? 2.166 -4.056 0.867 1.00 0.00 45 ILE A N 13
ATOM 17867 C CA . ILE A 1 45 ? 2.851 -2.775 0.875 1.00 0.00 45 ILE A CA 13
ATOM 17868 C C . ILE A 1 45 ? 4.154 -2.894 0.079 1.00 0.00 45 ILE A C 13
ATOM 17869 O O . ILE A 1 45 ? 5.214 -3.144 0.651 1.00 0.00 45 ILE A O 13
ATOM 17884 N N . SER A 1 46 ? 4.030 -2.709 -1.227 1.00 0.00 46 SER A N 13
ATOM 17885 C CA . SER A 1 46 ? 5.183 -2.793 -2.107 1.00 0.00 46 SER A CA 13
ATOM 17886 C C . SER A 1 46 ? 6.333 -1.954 -1.545 1.00 0.00 46 SER A C 13
ATOM 17887 O O . SER A 1 46 ? 7.401 -2.482 -1.241 1.00 0.00 46 SER A O 13
ATOM 17894 N N . LYS A 1 47 ? 6.073 -0.660 -1.421 1.00 0.00 47 LYS A N 13
ATOM 17895 C CA . LYS A 1 47 ? 7.072 0.257 -0.901 1.00 0.00 47 LYS A CA 13
ATOM 17896 C C . LYS A 1 47 ? 6.377 1.362 -0.103 1.00 0.00 47 LYS A C 13
ATOM 17897 O O . LYS A 1 47 ? 5.167 1.549 -0.219 1.00 0.00 47 LYS A O 13
ATOM 17912 N N . VAL A 1 48 ? 7.173 2.067 0.688 1.00 0.00 48 VAL A N 13
ATOM 17913 C CA . VAL A 1 48 ? 6.649 3.149 1.505 1.00 0.00 48 VAL A CA 13
ATOM 17914 C C . VAL A 1 48 ? 7.521 4.391 1.317 1.00 0.00 48 VAL A C 13
ATOM 17915 O O . VAL A 1 48 ? 8.748 4.304 1.350 1.00 0.00 48 VAL A O 13
ATOM 17928 N N . ILE A 1 49 ? 6.854 5.519 1.124 1.00 0.00 49 ILE A N 13
ATOM 17929 C CA . ILE A 1 49 ? 7.553 6.779 0.931 1.00 0.00 49 ILE A CA 13
ATOM 17930 C C . ILE A 1 49 ? 8.288 7.151 2.220 1.00 0.00 49 ILE A C 13
ATOM 17931 O O . ILE A 1 49 ? 7.675 7.254 3.282 1.00 0.00 49 ILE A O 13
ATOM 17946 N N . PRO A 1 50 ? 9.627 7.349 2.081 1.00 0.00 50 PRO A N 13
ATOM 17947 C CA . PRO A 1 50 ? 10.452 7.707 3.223 1.00 0.00 50 PRO A CA 13
ATOM 17948 C C . PRO A 1 50 ? 10.242 9.172 3.613 1.00 0.00 50 PRO A C 13
ATOM 17949 O O . PRO A 1 50 ? 11.198 9.943 3.685 1.00 0.00 50 PRO A O 13
ATOM 17957 N N . ASP A 1 51 ? 8.984 9.513 3.853 1.00 0.00 51 ASP A N 13
ATOM 17958 C CA . ASP A 1 51 ? 8.635 10.871 4.234 1.00 0.00 51 ASP A CA 13
ATOM 17959 C C . ASP A 1 51 ? 7.146 11.101 3.978 1.00 0.00 51 ASP A C 13
ATOM 17960 O O . ASP A 1 51 ? 6.759 12.131 3.428 1.00 0.00 51 ASP A O 13
ATOM 17968 N N . SER A 1 52 ? 6.349 10.125 4.389 1.00 0.00 52 SER A N 13
ATOM 17969 C CA . SER A 1 52 ? 4.909 10.209 4.212 1.00 0.00 52 SER A CA 13
ATOM 17970 C C . SER A 1 52 ? 4.200 9.890 5.529 1.00 0.00 52 SER A C 13
ATOM 17971 O O . SER A 1 52 ? 4.837 9.813 6.578 1.00 0.00 52 SER A O 13
ATOM 17978 N N . ASP A 1 53 ? 2.891 9.713 5.431 1.00 0.00 53 ASP A N 13
ATOM 17979 C CA . ASP A 1 53 ? 2.088 9.404 6.602 1.00 0.00 53 ASP A CA 13
ATOM 17980 C C . ASP A 1 53 ? 2.128 7.896 6.859 1.00 0.00 53 ASP A C 13
ATOM 17981 O O . ASP A 1 53 ? 1.982 7.453 7.998 1.00 0.00 53 ASP A O 13
ATOM 17989 N N . ALA A 1 54 ? 2.327 7.149 5.783 1.00 0.00 54 ALA A N 13
ATOM 17990 C CA . ALA A 1 54 ? 2.388 5.701 5.878 1.00 0.00 54 ALA A CA 13
ATOM 17991 C C . ALA A 1 54 ? 3.598 5.300 6.725 1.00 0.00 54 ALA A C 13
ATOM 17992 O O . ALA A 1 54 ? 3.479 4.479 7.634 1.00 0.00 54 ALA A O 13
ATOM 17999 N N . HIS A 1 55 ? 4.734 5.897 6.396 1.00 0.00 55 HIS A N 13
ATOM 18000 C CA . HIS A 1 55 ? 5.964 5.613 7.115 1.00 0.00 55 HIS A CA 13
ATOM 18001 C C . HIS A 1 55 ? 5.706 5.681 8.621 1.00 0.00 55 HIS A C 13
ATOM 18002 O O . HIS A 1 55 ? 6.180 4.834 9.375 1.00 0.00 55 HIS A O 13
ATOM 18015 N N . ARG A 1 56 ? 4.955 6.700 9.014 1.00 0.00 56 ARG A N 13
ATOM 18016 C CA . ARG A 1 56 ? 4.628 6.892 10.417 1.00 0.00 56 ARG A CA 13
ATOM 18017 C C . ARG A 1 56 ? 3.444 6.006 10.811 1.00 0.00 56 ARG A C 13
ATOM 18018 O O . ARG A 1 56 ? 3.434 5.425 11.895 1.00 0.00 56 ARG A O 13
ATOM 18036 N N . ALA A 1 57 ? 2.476 5.931 9.910 1.00 0.00 57 ALA A N 13
ATOM 18037 C CA . ALA A 1 57 ? 1.290 5.127 10.151 1.00 0.00 57 ALA A CA 13
ATOM 18038 C C . ALA A 1 57 ? 1.698 3.812 10.821 1.00 0.00 57 ALA A C 13
ATOM 18039 O O . ALA A 1 57 ? 0.993 3.313 11.697 1.00 0.00 57 ALA A O 13
ATOM 18046 N N . GLY A 1 58 ? 2.835 3.291 10.384 1.00 0.00 58 GLY A N 13
ATOM 18047 C CA . GLY A 1 58 ? 3.346 2.045 10.932 1.00 0.00 58 GLY A CA 13
ATOM 18048 C C . GLY A 1 58 ? 3.371 0.949 9.866 1.00 0.00 58 GLY A C 13
ATOM 18049 O O . GLY A 1 58 ? 3.272 -0.236 10.185 1.00 0.00 58 GLY A O 13
ATOM 18053 N N . LEU A 1 59 ? 3.505 1.380 8.620 1.00 0.00 59 LEU A N 13
ATOM 18054 C CA . LEU A 1 59 ? 3.545 0.450 7.505 1.00 0.00 59 LEU A CA 13
ATOM 18055 C C . LEU A 1 59 ? 4.972 -0.075 7.336 1.00 0.00 59 LEU A C 13
ATOM 18056 O O . LEU A 1 59 ? 5.935 0.614 7.669 1.00 0.00 59 LEU A O 13
ATOM 18071 N N . GLN A 1 60 ? 5.064 -1.291 6.816 1.00 0.00 60 GLN A N 13
ATOM 18072 C CA . GLN A 1 60 ? 6.357 -1.916 6.598 1.00 0.00 60 GLN A CA 13
ATOM 18073 C C . GLN A 1 60 ? 6.341 -2.730 5.302 1.00 0.00 60 GLN A C 13
ATOM 18074 O O . GLN A 1 60 ? 5.370 -3.428 5.016 1.00 0.00 60 GLN A O 13
ATOM 18086 N N . GLU A 1 61 ? 7.429 -2.613 4.554 1.00 0.00 61 GLU A N 13
ATOM 18087 C CA . GLU A 1 61 ? 7.552 -3.329 3.297 1.00 0.00 61 GLU A CA 13
ATOM 18088 C C . GLU A 1 61 ? 7.377 -4.833 3.522 1.00 0.00 61 GLU A C 13
ATOM 18089 O O . GLU A 1 61 ? 8.290 -5.502 4.002 1.00 0.00 61 GLU A O 13
ATOM 18099 N N . GLY A 1 62 ? 6.197 -5.319 3.165 1.00 0.00 62 GLY A N 13
ATOM 18100 C CA . GLY A 1 62 ? 5.891 -6.730 3.323 1.00 0.00 62 GLY A CA 13
ATOM 18101 C C . GLY A 1 62 ? 4.724 -6.934 4.292 1.00 0.00 62 GLY A C 13
ATOM 18102 O O . GLY A 1 62 ? 4.735 -7.867 5.093 1.00 0.00 62 GLY A O 13
ATOM 18106 N N . ASP A 1 63 ? 3.747 -6.045 4.187 1.00 0.00 63 ASP A N 13
ATOM 18107 C CA . ASP A 1 63 ? 2.577 -6.115 5.044 1.00 0.00 63 ASP A CA 13
ATOM 18108 C C . ASP A 1 63 ? 1.362 -6.523 4.209 1.00 0.00 63 ASP A C 13
ATOM 18109 O O . ASP A 1 63 ? 0.908 -5.763 3.354 1.00 0.00 63 ASP A O 13
ATOM 18117 N N . GLN A 1 64 ? 0.870 -7.721 4.485 1.00 0.00 64 GLN A N 13
ATOM 18118 C CA . GLN A 1 64 ? -0.284 -8.239 3.769 1.00 0.00 64 GLN A CA 13
ATOM 18119 C C . GLN A 1 64 ? -1.525 -7.400 4.084 1.00 0.00 64 GLN A C 13
ATOM 18120 O O . GLN A 1 64 ? -1.823 -7.140 5.248 1.00 0.00 64 GLN A O 13
ATOM 18132 N N . VAL A 1 65 ? -2.213 -7.000 3.025 1.00 0.00 65 VAL A N 13
ATOM 18133 C CA . VAL A 1 65 ? -3.414 -6.196 3.173 1.00 0.00 65 VAL A CA 13
ATOM 18134 C C . VAL A 1 65 ? -4.642 -7.107 3.124 1.00 0.00 65 VAL A C 13
ATOM 18135 O O . VAL A 1 65 ? -5.170 -7.384 2.048 1.00 0.00 65 VAL A O 13
ATOM 18148 N N . LEU A 1 66 ? -5.060 -7.547 4.300 1.00 0.00 66 LEU A N 13
ATOM 18149 C CA . LEU A 1 66 ? -6.216 -8.422 4.405 1.00 0.00 66 LEU A CA 13
ATOM 18150 C C . LEU A 1 66 ? -7.419 -7.752 3.738 1.00 0.00 66 LEU A C 13
ATOM 18151 O O . LEU A 1 66 ? -7.903 -8.218 2.709 1.00 0.00 66 LEU A O 13
ATOM 18166 N N . ALA A 1 67 ? -7.866 -6.667 4.353 1.00 0.00 67 ALA A N 13
ATOM 18167 C CA . ALA A 1 67 ? -9.004 -5.927 3.833 1.00 0.00 67 ALA A CA 13
ATOM 18168 C C . ALA A 1 67 ? -8.759 -4.428 4.017 1.00 0.00 67 ALA A C 13
ATOM 18169 O O . ALA A 1 67 ? -8.245 -4.002 5.050 1.00 0.00 67 ALA A O 13
ATOM 18176 N N . VAL A 1 68 ? -9.138 -3.670 2.999 1.00 0.00 68 VAL A N 13
ATOM 18177 C CA . VAL A 1 68 ? -8.967 -2.228 3.035 1.00 0.00 68 VAL A CA 13
ATOM 18178 C C . VAL A 1 68 ? -10.333 -1.559 3.205 1.00 0.00 68 VAL A C 13
ATOM 18179 O O . VAL A 1 68 ? -11.170 -1.613 2.304 1.00 0.00 68 VAL A O 13
ATOM 18192 N N . ASN A 1 69 ? -10.517 -0.945 4.364 1.00 0.00 69 ASN A N 13
ATOM 18193 C CA . ASN A 1 69 ? -11.767 -0.267 4.662 1.00 0.00 69 ASN A CA 13
ATOM 18194 C C . ASN A 1 69 ? -12.914 -1.280 4.622 1.00 0.00 69 ASN A C 13
ATOM 18195 O O . ASN A 1 69 ? -13.990 -0.984 4.105 1.00 0.00 69 ASN A O 13
ATOM 18205 N N . ASP A 1 70 ? -12.643 -2.454 5.173 1.00 0.00 70 ASP A N 13
ATOM 18206 C CA . ASP A 1 70 ? -13.638 -3.513 5.207 1.00 0.00 70 ASP A CA 13
ATOM 18207 C C . ASP A 1 70 ? -13.553 -4.328 3.915 1.00 0.00 70 ASP A C 13
ATOM 18208 O O . ASP A 1 70 ? -13.632 -5.555 3.945 1.00 0.00 70 ASP A O 13
ATOM 18216 N N . VAL A 1 71 ? -13.393 -3.613 2.811 1.00 0.00 71 VAL A N 13
ATOM 18217 C CA . VAL A 1 71 ? -13.297 -4.254 1.511 1.00 0.00 71 VAL A CA 13
ATOM 18218 C C . VAL A 1 71 ? -12.158 -5.276 1.535 1.00 0.00 71 VAL A C 13
ATOM 18219 O O . VAL A 1 71 ? -11.038 -4.954 1.930 1.00 0.00 71 VAL A O 13
ATOM 18232 N N . ASP A 1 72 ? -12.482 -6.487 1.106 1.00 0.00 72 ASP A N 13
ATOM 18233 C CA . ASP A 1 72 ? -11.501 -7.558 1.073 1.00 0.00 72 ASP A CA 13
ATOM 18234 C C . ASP A 1 72 ? -10.505 -7.296 -0.058 1.00 0.00 72 ASP A C 13
ATOM 18235 O O . ASP A 1 72 ? -10.903 -7.019 -1.189 1.00 0.00 72 ASP A O 13
ATOM 18243 N N . PHE A 1 73 ? -9.229 -7.392 0.286 1.00 0.00 73 PHE A N 13
ATOM 18244 C CA . PHE A 1 73 ? -8.173 -7.169 -0.687 1.00 0.00 73 PHE A CA 13
ATOM 18245 C C . PHE A 1 73 ? -7.487 -8.484 -1.063 1.00 0.00 73 PHE A C 13
ATOM 18246 O O . PHE A 1 73 ? -6.671 -8.522 -1.982 1.00 0.00 73 PHE A O 13
ATOM 18262 N N . GLN A 1 74 ? -7.845 -9.531 -0.334 1.00 0.00 74 GLN A N 13
ATOM 18263 C CA . GLN A 1 74 ? -7.275 -10.845 -0.580 1.00 0.00 74 GLN A CA 13
ATOM 18264 C C . GLN A 1 74 ? -7.292 -11.159 -2.077 1.00 0.00 74 GLN A C 13
ATOM 18265 O O . GLN A 1 74 ? -6.421 -11.869 -2.576 1.00 0.00 74 GLN A O 13
ATOM 18277 N N . ASP A 1 75 ? -8.294 -10.615 -2.752 1.00 0.00 75 ASP A N 13
ATOM 18278 C CA . ASP A 1 75 ? -8.436 -10.828 -4.182 1.00 0.00 75 ASP A CA 13
ATOM 18279 C C . ASP A 1 75 ? -8.978 -9.554 -4.832 1.00 0.00 75 ASP A C 13
ATOM 18280 O O . ASP A 1 75 ? -10.158 -9.479 -5.172 1.00 0.00 75 ASP A O 13
ATOM 18288 N N . ILE A 1 76 ? -8.089 -8.583 -4.986 1.00 0.00 76 ILE A N 13
ATOM 18289 C CA . ILE A 1 76 ? -8.462 -7.315 -5.589 1.00 0.00 76 ILE A CA 13
ATOM 18290 C C . ILE A 1 76 ? -7.394 -6.903 -6.603 1.00 0.00 76 ILE A C 13
ATOM 18291 O O . ILE A 1 76 ? -6.254 -7.358 -6.528 1.00 0.00 76 ILE A O 13
ATOM 18306 N N . GLU A 1 77 ? -7.800 -6.047 -7.529 1.00 0.00 77 GLU A N 13
ATOM 18307 C CA . GLU A 1 77 ? -6.892 -5.569 -8.557 1.00 0.00 77 GLU A CA 13
ATOM 18308 C C . GLU A 1 77 ? -6.033 -4.424 -8.016 1.00 0.00 77 GLU A C 13
ATOM 18309 O O . GLU A 1 77 ? -6.493 -3.635 -7.192 1.00 0.00 77 GLU A O 13
ATOM 18319 N N . HIS A 1 78 ? -4.802 -4.369 -8.502 1.00 0.00 78 HIS A N 13
ATOM 18320 C CA . HIS A 1 78 ? -3.875 -3.334 -8.078 1.00 0.00 78 HIS A CA 13
ATOM 18321 C C . HIS A 1 78 ? -4.527 -1.960 -8.246 1.00 0.00 78 HIS A C 13
ATOM 18322 O O . HIS A 1 78 ? -4.683 -1.219 -7.277 1.00 0.00 78 HIS A O 13
ATOM 18335 N N . SER A 1 79 ? -4.892 -1.663 -9.485 1.00 0.00 79 SER A N 13
ATOM 18336 C CA . SER A 1 79 ? -5.524 -0.391 -9.794 1.00 0.00 79 SER A CA 13
ATOM 18337 C C . SER A 1 79 ? -6.717 -0.160 -8.864 1.00 0.00 79 SER A C 13
ATOM 18338 O O . SER A 1 79 ? -6.884 0.930 -8.321 1.00 0.00 79 SER A O 13
ATOM 18345 N N . LYS A 1 80 ? -7.516 -1.205 -8.708 1.00 0.00 80 LYS A N 13
ATOM 18346 C CA . LYS A 1 80 ? -8.689 -1.131 -7.854 1.00 0.00 80 LYS A CA 13
ATOM 18347 C C . LYS A 1 80 ? -8.259 -0.739 -6.438 1.00 0.00 80 LYS A C 13
ATOM 18348 O O . LYS A 1 80 ? -8.900 0.094 -5.800 1.00 0.00 80 LYS A O 13
ATOM 18363 N N . ALA A 1 81 ? -7.177 -1.359 -5.991 1.00 0.00 81 ALA A N 13
ATOM 18364 C CA . ALA A 1 81 ? -6.654 -1.085 -4.663 1.00 0.00 81 ALA A CA 13
ATOM 18365 C C . ALA A 1 81 ? -6.262 0.391 -4.568 1.00 0.00 81 ALA A C 13
ATOM 18366 O O . ALA A 1 81 ? -6.580 1.060 -3.586 1.00 0.00 81 ALA A O 13
ATOM 18373 N N . VAL A 1 82 ? -5.575 0.855 -5.602 1.00 0.00 82 VAL A N 13
ATOM 18374 C CA . VAL A 1 82 ? -5.137 2.241 -5.647 1.00 0.00 82 VAL A CA 13
ATOM 18375 C C . VAL A 1 82 ? -6.360 3.159 -5.637 1.00 0.00 82 VAL A C 13
ATOM 18376 O O . VAL A 1 82 ? -6.417 4.115 -4.865 1.00 0.00 82 VAL A O 13
ATOM 18389 N N . GLU A 1 83 ? -7.309 2.837 -6.504 1.00 0.00 83 GLU A N 13
ATOM 18390 C CA . GLU A 1 83 ? -8.528 3.622 -6.604 1.00 0.00 83 GLU A CA 13
ATOM 18391 C C . GLU A 1 83 ? -9.244 3.666 -5.254 1.00 0.00 83 GLU A C 13
ATOM 18392 O O . GLU A 1 83 ? -9.443 4.739 -4.687 1.00 0.00 83 GLU A O 13
ATOM 18402 N N . ILE A 1 84 ? -9.612 2.485 -4.775 1.00 0.00 84 ILE A N 13
ATOM 18403 C CA . ILE A 1 84 ? -10.301 2.376 -3.501 1.00 0.00 84 ILE A CA 13
ATOM 18404 C C . ILE A 1 84 ? -9.652 3.325 -2.491 1.00 0.00 84 ILE A C 13
ATOM 18405 O O . ILE A 1 84 ? -10.264 4.308 -2.075 1.00 0.00 84 ILE A O 13
ATOM 18420 N N . LEU A 1 85 ? -8.422 2.998 -2.126 1.00 0.00 85 LEU A N 13
ATOM 18421 C CA . LEU A 1 85 ? -7.683 3.809 -1.174 1.00 0.00 85 LEU A CA 13
ATOM 18422 C C . LEU A 1 85 ? -7.927 5.290 -1.473 1.00 0.00 85 LEU A C 13
ATOM 18423 O O . LEU A 1 85 ? -8.379 6.035 -0.606 1.00 0.00 85 LEU A O 13
ATOM 18438 N N . LYS A 1 86 ? -7.618 5.671 -2.704 1.00 0.00 86 LYS A N 13
ATOM 18439 C CA . LYS A 1 86 ? -7.798 7.048 -3.128 1.00 0.00 86 LYS A CA 13
ATOM 18440 C C . LYS A 1 86 ? -9.236 7.483 -2.837 1.00 0.00 86 LYS A C 13
ATOM 18441 O O . LYS A 1 86 ? -9.485 8.216 -1.880 1.00 0.00 86 LYS A O 13
ATOM 18456 N N . THR A 1 87 ? -10.145 7.013 -3.679 1.00 0.00 87 THR A N 13
ATOM 18457 C CA . THR A 1 87 ? -11.551 7.344 -3.523 1.00 0.00 87 THR A CA 13
ATOM 18458 C C . THR A 1 87 ? -11.927 7.393 -2.040 1.00 0.00 87 THR A C 13
ATOM 18459 O O . THR A 1 87 ? -12.790 8.174 -1.640 1.00 0.00 87 THR A O 13
ATOM 18470 N N . ALA A 1 88 ? -11.259 6.552 -1.265 1.00 0.00 88 ALA A N 13
ATOM 18471 C CA . ALA A 1 88 ? -11.511 6.491 0.164 1.00 0.00 88 ALA A CA 13
ATOM 18472 C C . ALA A 1 88 ? -10.762 7.628 0.860 1.00 0.00 88 ALA A C 13
ATOM 18473 O O . ALA A 1 88 ? -9.535 7.696 0.802 1.00 0.00 88 ALA A O 13
ATOM 18480 N N . ARG A 1 89 ? -11.531 8.495 1.503 1.00 0.00 89 ARG A N 13
ATOM 18481 C CA . ARG A 1 89 ? -10.954 9.627 2.209 1.00 0.00 89 ARG A CA 13
ATOM 18482 C C . ARG A 1 89 ? -10.009 9.141 3.309 1.00 0.00 89 ARG A C 13
ATOM 18483 O O . ARG A 1 89 ? -8.879 9.614 3.416 1.00 0.00 89 ARG A O 13
ATOM 18501 N N . GLU A 1 90 ? -10.506 8.201 4.100 1.00 0.00 90 GLU A N 13
ATOM 18502 C CA . GLU A 1 90 ? -9.719 7.645 5.188 1.00 0.00 90 GLU A CA 13
ATOM 18503 C C . GLU A 1 90 ? -9.359 6.189 4.892 1.00 0.00 90 GLU A C 13
ATOM 18504 O O . GLU A 1 90 ? -10.237 5.370 4.624 1.00 0.00 90 GLU A O 13
ATOM 18514 N N . ILE A 1 91 ? -8.065 5.909 4.950 1.00 0.00 91 ILE A N 13
ATOM 18515 C CA . ILE A 1 91 ? -7.577 4.565 4.692 1.00 0.00 91 ILE A CA 13
ATOM 18516 C C . ILE A 1 91 ? -7.485 3.798 6.013 1.00 0.00 91 ILE A C 13
ATOM 18517 O O . ILE A 1 91 ? -6.820 4.242 6.948 1.00 0.00 91 ILE A O 13
ATOM 18532 N N . SER A 1 92 ? -8.162 2.659 6.048 1.00 0.00 92 SER A N 13
ATOM 18533 C CA . SER A 1 92 ? -8.165 1.826 7.238 1.00 0.00 92 SER A CA 13
ATOM 18534 C C . SER A 1 92 ? -8.319 0.356 6.847 1.00 0.00 92 SER A C 13
ATOM 18535 O O . SER A 1 92 ? -9.434 -0.157 6.771 1.00 0.00 92 SER A O 13
ATOM 18542 N N . MET A 1 93 ? -7.183 -0.282 6.609 1.00 0.00 93 MET A N 13
ATOM 18543 C CA . MET A 1 93 ? -7.177 -1.685 6.227 1.00 0.00 93 MET A CA 13
ATOM 18544 C C . MET A 1 93 ? -6.688 -2.565 7.380 1.00 0.00 93 MET A C 13
ATOM 18545 O O . MET A 1 93 ? -6.250 -2.056 8.410 1.00 0.00 93 MET A O 13
ATOM 18557 N N . ARG A 1 94 ? -6.781 -3.869 7.166 1.00 0.00 94 ARG A N 13
ATOM 18558 C CA . ARG A 1 94 ? -6.353 -4.824 8.175 1.00 0.00 94 ARG A CA 13
ATOM 18559 C C . ARG A 1 94 ? -5.118 -5.587 7.693 1.00 0.00 94 ARG A C 13
ATOM 18560 O O . ARG A 1 94 ? -5.210 -6.420 6.792 1.00 0.00 94 ARG A O 13
ATOM 18578 N N . VAL A 1 95 ? -3.990 -5.277 8.315 1.00 0.00 95 VAL A N 13
ATOM 18579 C CA . VAL A 1 95 ? -2.738 -5.924 7.961 1.00 0.00 95 VAL A CA 13
ATOM 18580 C C . VAL A 1 95 ? -2.290 -6.823 9.115 1.00 0.00 95 VAL A C 13
ATOM 18581 O O . VAL A 1 95 ? -2.706 -6.629 10.255 1.00 0.00 95 VAL A O 13
ATOM 18594 N N . ARG A 1 96 ? -1.446 -7.788 8.777 1.00 0.00 96 ARG A N 13
ATOM 18595 C CA . ARG A 1 96 ? -0.936 -8.717 9.770 1.00 0.00 96 ARG A CA 13
ATOM 18596 C C . ARG A 1 96 ? 0.410 -9.289 9.322 1.00 0.00 96 ARG A C 13
ATOM 18597 O O . ARG A 1 96 ? 0.597 -9.594 8.145 1.00 0.00 96 ARG A O 13
ATOM 18615 N N . PHE A 1 97 ? 1.313 -9.415 10.283 1.00 0.00 97 PHE A N 13
ATOM 18616 C CA . PHE A 1 97 ? 2.637 -9.944 10.001 1.00 0.00 97 PHE A CA 13
ATOM 18617 C C . PHE A 1 97 ? 2.554 -11.170 9.089 1.00 0.00 97 PHE A C 13
ATOM 18618 O O . PHE A 1 97 ? 2.279 -12.276 9.552 1.00 0.00 97 PHE A O 13
ATOM 18634 N N . PHE A 1 98 ? 2.799 -10.933 7.809 1.00 0.00 98 PHE A N 13
ATOM 18635 C CA . PHE A 1 98 ? 2.756 -12.004 6.828 1.00 0.00 98 PHE A CA 13
ATOM 18636 C C . PHE A 1 98 ? 4.105 -12.720 6.739 1.00 0.00 98 PHE A C 13
ATOM 18637 O O . PHE A 1 98 ? 4.691 -12.819 5.661 1.00 0.00 98 PHE A O 13
ATOM 18653 N N . SER A 1 99 ? 4.561 -13.201 7.886 1.00 0.00 99 SER A N 13
ATOM 18654 C CA . SER A 1 99 ? 5.829 -13.906 7.951 1.00 0.00 99 SER A CA 13
ATOM 18655 C C . SER A 1 99 ? 6.955 -13.006 7.436 1.00 0.00 99 SER A C 13
ATOM 18656 O O . SER A 1 99 ? 7.294 -13.045 6.254 1.00 0.00 99 SER A O 13
ATOM 18663 N N . GLY A 1 100 ? 7.501 -12.215 8.348 1.00 0.00 100 GLY A N 13
ATOM 18664 C CA . GLY A 1 100 ? 8.581 -11.307 8.000 1.00 0.00 100 GLY A CA 13
ATOM 18665 C C . GLY A 1 100 ? 9.316 -10.824 9.253 1.00 0.00 100 GLY A C 13
ATOM 18666 O O . GLY A 1 100 ? 8.757 -10.838 10.348 1.00 0.00 100 GLY A O 13
ATOM 18670 N N . PRO A 1 101 ? 10.590 -10.398 9.042 1.00 0.00 101 PRO A N 13
ATOM 18671 C CA . PRO A 1 101 ? 11.408 -9.912 10.141 1.00 0.00 101 PRO A CA 13
ATOM 18672 C C . PRO A 1 101 ? 10.973 -8.509 10.569 1.00 0.00 101 PRO A C 13
ATOM 18673 O O . PRO A 1 101 ? 10.189 -7.861 9.877 1.00 0.00 101 PRO A O 13
ATOM 18681 N N . SER A 1 102 ? 11.500 -8.082 11.706 1.00 0.00 102 SER A N 13
ATOM 18682 C CA . SER A 1 102 ? 11.176 -6.767 12.235 1.00 0.00 102 SER A CA 13
ATOM 18683 C C . SER A 1 102 ? 12.159 -5.729 11.692 1.00 0.00 102 SER A C 13
ATOM 18684 O O . SER A 1 102 ? 11.755 -4.768 11.039 1.00 0.00 102 SER A O 13
ATOM 18691 N N . SER A 1 103 ? 13.431 -5.956 11.985 1.00 0.00 103 SER A N 13
ATOM 18692 C CA . SER A 1 103 ? 14.475 -5.052 11.535 1.00 0.00 103 SER A CA 13
ATOM 18693 C C . SER A 1 103 ? 15.818 -5.785 11.484 1.00 0.00 103 SER A C 13
ATOM 18694 O O . SER A 1 103 ? 16.341 -6.202 12.516 1.00 0.00 103 SER A O 13
ATOM 18701 N N . GLY A 1 104 ? 16.336 -5.921 10.272 1.00 0.00 104 GLY A N 13
ATOM 18702 C CA . GLY A 1 104 ? 17.607 -6.597 10.074 1.00 0.00 104 GLY A CA 13
ATOM 18703 C C . GLY A 1 104 ? 17.994 -6.613 8.593 1.00 0.00 104 GLY A C 13
ATOM 18704 O O . GLY A 1 104 ? 18.596 -7.572 8.115 1.00 0.00 104 GLY A O 13
ATOM 18708 N N . GLY A 1 1 ? -17.176 -18.623 22.425 1.00 0.00 1 GLY A N 14
ATOM 18709 C CA . GLY A 1 1 ? -18.179 -17.606 22.163 1.00 0.00 1 GLY A CA 14
ATOM 18710 C C . GLY A 1 1 ? -18.735 -17.033 23.468 1.00 0.00 1 GLY A C 14
ATOM 18711 O O . GLY A 1 1 ? -18.752 -17.716 24.491 1.00 0.00 1 GLY A O 14
ATOM 18715 N N . SER A 1 2 ? -19.174 -15.786 23.391 1.00 0.00 2 SER A N 14
ATOM 18716 C CA . SER A 1 2 ? -19.728 -15.114 24.554 1.00 0.00 2 SER A CA 14
ATOM 18717 C C . SER A 1 2 ? -20.356 -13.782 24.139 1.00 0.00 2 SER A C 14
ATOM 18718 O O . SER A 1 2 ? -19.678 -12.916 23.590 1.00 0.00 2 SER A O 14
ATOM 18725 N N . SER A 1 3 ? -21.647 -13.661 24.417 1.00 0.00 3 SER A N 14
ATOM 18726 C CA . SER A 1 3 ? -22.374 -12.450 24.079 1.00 0.00 3 SER A CA 14
ATOM 18727 C C . SER A 1 3 ? -22.600 -11.607 25.337 1.00 0.00 3 SER A C 14
ATOM 18728 O O . SER A 1 3 ? -22.606 -12.134 26.448 1.00 0.00 3 SER A O 14
ATOM 18735 N N . GLY A 1 4 ? -22.782 -10.313 25.119 1.00 0.00 4 GLY A N 14
ATOM 18736 C CA . GLY A 1 4 ? -23.007 -9.393 26.220 1.00 0.00 4 GLY A CA 14
ATOM 18737 C C . GLY A 1 4 ? -21.704 -9.098 26.965 1.00 0.00 4 GLY A C 14
ATOM 18738 O O . GLY A 1 4 ? -21.192 -9.950 27.689 1.00 0.00 4 GLY A O 14
ATOM 18742 N N . SER A 1 5 ? -21.204 -7.888 26.760 1.00 0.00 5 SER A N 14
ATOM 18743 C CA . SER A 1 5 ? -19.970 -7.470 27.403 1.00 0.00 5 SER A CA 14
ATOM 18744 C C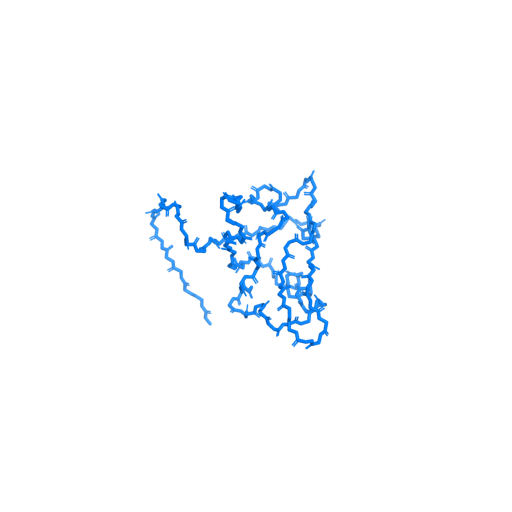 . SER A 1 5 ? -20.281 -6.542 28.579 1.00 0.00 5 SER A C 14
ATOM 18745 O O . SER A 1 5 ? -21.162 -5.689 28.485 1.00 0.00 5 SER A O 14
ATOM 18752 N N . SER A 1 6 ? -19.539 -6.739 29.659 1.00 0.00 6 SER A N 14
ATOM 18753 C CA . SER A 1 6 ? -19.725 -5.930 30.852 1.00 0.00 6 SER A CA 14
ATOM 18754 C C . SER A 1 6 ? -18.406 -5.823 31.621 1.00 0.00 6 SER A C 14
ATOM 18755 O O . SER A 1 6 ? -18.219 -6.494 32.635 1.00 0.00 6 SER A O 14
ATOM 18762 N N . GLY A 1 7 ? -17.527 -4.973 31.110 1.00 0.00 7 GLY A N 14
ATOM 18763 C CA . GLY A 1 7 ? -16.232 -4.770 31.737 1.00 0.00 7 GLY A CA 14
ATOM 18764 C C . GLY A 1 7 ? -15.157 -4.470 30.689 1.00 0.00 7 GLY A C 14
ATOM 18765 O O . GLY A 1 7 ? -15.208 -3.439 30.021 1.00 0.00 7 GLY A O 14
ATOM 18769 N N . ASN A 1 8 ? -14.211 -5.391 30.580 1.00 0.00 8 ASN A N 14
ATOM 18770 C CA . ASN A 1 8 ? -13.125 -5.238 29.625 1.00 0.00 8 ASN A CA 14
ATOM 18771 C C . ASN A 1 8 ? -12.433 -6.587 29.427 1.00 0.00 8 ASN A C 14
ATOM 18772 O O . ASN A 1 8 ? -12.597 -7.499 30.237 1.00 0.00 8 ASN A O 14
ATOM 18782 N N . ASN A 1 9 ? -11.672 -6.673 28.346 1.00 0.00 9 ASN A N 14
ATOM 18783 C CA . ASN A 1 9 ? -10.953 -7.896 28.031 1.00 0.00 9 ASN A CA 14
ATOM 18784 C C . ASN A 1 9 ? -9.777 -7.568 27.110 1.00 0.00 9 ASN A C 14
ATOM 18785 O O . ASN A 1 9 ? -9.834 -6.609 26.341 1.00 0.00 9 ASN A O 14
ATOM 18795 N N . GLU A 1 10 ? -8.738 -8.383 27.216 1.00 0.00 10 GLU A N 14
ATOM 18796 C CA . GLU A 1 10 ? -7.550 -8.192 26.403 1.00 0.00 10 GLU A CA 14
ATOM 18797 C C . GLU A 1 10 ? -6.731 -9.484 26.346 1.00 0.00 10 GLU A C 14
ATOM 18798 O O . GLU A 1 10 ? -6.269 -9.976 27.374 1.00 0.00 10 GLU A O 14
ATOM 18808 N N . LEU A 1 11 ? -6.578 -9.997 25.133 1.00 0.00 11 LEU A N 14
ATOM 18809 C CA . LEU A 1 11 ? -5.824 -11.221 24.929 1.00 0.00 11 LEU A CA 14
ATOM 18810 C C . LEU A 1 11 ? -5.121 -11.162 23.572 1.00 0.00 11 LEU A C 14
ATOM 18811 O O . LEU A 1 11 ? -5.589 -11.752 22.600 1.00 0.00 11 LEU A O 14
ATOM 18826 N N . THR A 1 12 ? -4.007 -10.444 23.548 1.00 0.00 12 THR A N 14
ATOM 18827 C CA . THR A 1 12 ? -3.235 -10.300 22.326 1.00 0.00 12 THR A CA 14
ATOM 18828 C C . THR A 1 12 ? -1.974 -11.164 22.387 1.00 0.00 12 THR A C 14
ATOM 18829 O O . THR A 1 12 ? -1.474 -11.464 23.470 1.00 0.00 12 THR A O 14
ATOM 18840 N N . GLN A 1 13 ? -1.497 -11.541 21.210 1.00 0.00 13 GLN A N 14
ATOM 18841 C CA . GLN A 1 13 ? -0.304 -12.365 21.116 1.00 0.00 13 GLN A CA 14
ATOM 18842 C C . GLN A 1 13 ? 0.182 -12.432 19.666 1.00 0.00 13 GLN A C 14
ATOM 18843 O O . GLN A 1 13 ? 1.383 -12.379 19.407 1.00 0.00 13 GLN A O 14
ATOM 18855 N N . PHE A 1 14 ? -0.777 -12.546 18.758 1.00 0.00 14 PHE A N 14
ATOM 18856 C CA . PHE A 1 14 ? -0.462 -12.620 17.342 1.00 0.00 14 PHE A CA 14
ATOM 18857 C C . PHE A 1 14 ? -1.625 -12.102 16.494 1.00 0.00 14 PHE A C 14
ATOM 18858 O O . PHE A 1 14 ? -1.854 -12.585 15.386 1.00 0.00 14 PHE A O 14
ATOM 18874 N N . LEU A 1 15 ? -2.330 -11.125 17.046 1.00 0.00 15 LEU A N 14
ATOM 18875 C CA . LEU A 1 15 ? -3.464 -10.537 16.355 1.00 0.00 15 LEU A CA 14
ATOM 18876 C C . LEU A 1 15 ? -2.959 -9.505 15.343 1.00 0.00 15 LEU A C 14
ATOM 18877 O O . LEU A 1 15 ? -1.832 -9.026 15.450 1.00 0.00 15 LEU A O 14
ATOM 18892 N N . PRO A 1 16 ? -3.842 -9.186 14.359 1.00 0.00 16 PRO A N 14
ATOM 18893 C CA . PRO A 1 16 ? -3.498 -8.220 13.329 1.00 0.00 16 PRO A CA 14
ATOM 18894 C C . PRO A 1 16 ? -3.541 -6.793 13.879 1.00 0.00 16 PRO A C 14
ATOM 18895 O O . PRO A 1 16 ? -3.678 -6.592 15.085 1.00 0.00 16 PRO A O 14
ATOM 18903 N N . ARG A 1 17 ? -3.421 -5.838 12.969 1.00 0.00 17 ARG A N 14
ATOM 18904 C CA . ARG A 1 17 ? -3.446 -4.435 13.347 1.00 0.00 17 ARG A CA 14
ATOM 18905 C C . ARG A 1 17 ? -4.240 -3.623 12.323 1.00 0.00 17 ARG A C 14
ATOM 18906 O O . ARG A 1 17 ? -4.425 -4.058 11.188 1.00 0.00 17 ARG A O 14
ATOM 18924 N N . ILE A 1 18 ? -4.690 -2.456 12.761 1.00 0.00 18 ILE A N 14
ATOM 18925 C CA . ILE A 1 18 ? -5.461 -1.578 11.898 1.00 0.00 18 ILE A CA 14
ATOM 18926 C C . ILE A 1 18 ? -4.635 -0.332 11.577 1.00 0.00 18 ILE A C 14
ATOM 18927 O O . ILE A 1 18 ? -4.370 0.485 12.458 1.00 0.00 18 ILE A O 14
ATOM 18942 N N . VAL A 1 19 ? -4.251 -0.225 10.313 1.00 0.00 19 VAL A N 14
ATOM 18943 C CA . VAL A 1 19 ? -3.459 0.909 9.865 1.00 0.00 19 VAL A CA 14
ATOM 18944 C C . VAL A 1 19 ? -4.394 2.006 9.353 1.00 0.00 19 VAL A C 14
ATOM 18945 O O . VAL A 1 19 ? -4.815 1.979 8.197 1.00 0.00 19 VAL A O 14
ATOM 18958 N N . THR A 1 20 ? -4.691 2.947 10.236 1.00 0.00 20 THR A N 14
ATOM 18959 C CA . THR A 1 20 ? -5.568 4.052 9.888 1.00 0.00 20 THR A CA 14
ATOM 18960 C C . THR A 1 20 ? -4.747 5.299 9.552 1.00 0.00 20 THR A C 14
ATOM 18961 O O . THR A 1 20 ? -3.798 5.632 10.260 1.00 0.00 20 THR A O 14
ATOM 18972 N N . LEU A 1 21 ? -5.143 5.954 8.470 1.00 0.00 21 LEU A N 14
ATOM 18973 C CA . LEU A 1 21 ? -4.456 7.157 8.031 1.00 0.00 21 LEU A CA 14
ATOM 18974 C C . LEU A 1 21 ? -5.434 8.333 8.050 1.00 0.00 21 LEU A C 14
ATOM 18975 O O . LEU A 1 21 ? -6.632 8.152 7.840 1.00 0.00 21 LEU A O 14
ATOM 18990 N N . LYS A 1 22 ? -4.886 9.513 8.301 1.00 0.00 22 LYS A N 14
ATOM 18991 C CA . LYS A 1 22 ? -5.694 10.719 8.350 1.00 0.00 22 LYS A CA 14
ATOM 18992 C C . LYS A 1 22 ? -5.858 11.275 6.934 1.00 0.00 22 LYS A C 14
ATOM 18993 O O . LYS A 1 22 ? -6.568 12.259 6.728 1.00 0.00 22 LYS A O 14
ATOM 19008 N N . LYS A 1 23 ? -5.190 10.622 5.995 1.00 0.00 23 LYS A N 14
ATOM 19009 C CA . LYS A 1 23 ? -5.252 11.039 4.604 1.00 0.00 23 LYS A CA 14
ATOM 19010 C C . LYS A 1 23 ? -6.665 11.534 4.287 1.00 0.00 23 LYS A C 14
ATOM 19011 O O . LYS A 1 23 ? -7.635 10.795 4.447 1.00 0.00 23 LYS A O 14
ATOM 19026 N N . PRO A 1 24 ? -6.738 12.812 3.832 1.00 0.00 24 PRO A N 14
ATOM 19027 C CA . PRO A 1 24 ? -8.016 13.414 3.491 1.00 0.00 24 PRO A CA 14
ATOM 19028 C C . PRO A 1 24 ? -8.538 12.873 2.158 1.00 0.00 24 PRO A C 14
ATOM 19029 O O . PRO A 1 24 ? -7.783 12.291 1.382 1.00 0.00 24 PRO A O 14
ATOM 19037 N N . PRO A 1 25 ? -9.861 13.091 1.929 1.00 0.00 25 PRO A N 14
ATOM 19038 C CA . PRO A 1 25 ? -10.493 12.633 0.704 1.00 0.00 25 PRO A CA 14
ATOM 19039 C C . PRO A 1 25 ? -10.106 13.522 -0.480 1.00 0.00 25 PRO A C 14
ATOM 19040 O O . PRO A 1 25 ? -10.973 14.054 -1.172 1.00 0.00 25 PRO A O 14
ATOM 19048 N N . GLY A 1 26 ? -8.802 13.656 -0.676 1.00 0.00 26 GLY A N 14
ATOM 19049 C CA . GLY A 1 26 ? -8.289 14.472 -1.764 1.00 0.00 26 GLY A CA 14
ATOM 19050 C C . GLY A 1 26 ? -6.783 14.696 -1.617 1.00 0.00 26 GLY A C 14
ATOM 19051 O O . GLY A 1 26 ? -6.285 15.789 -1.886 1.00 0.00 26 GLY A O 14
ATOM 19055 N N . ALA A 1 27 ? -6.098 13.645 -1.190 1.00 0.00 27 ALA A N 14
ATOM 19056 C CA . ALA A 1 27 ? -4.660 13.714 -1.005 1.00 0.00 27 ALA A CA 14
ATOM 19057 C C . ALA A 1 27 ? -4.007 12.491 -1.653 1.00 0.00 27 ALA A C 14
ATOM 19058 O O . ALA A 1 27 ? -4.585 11.406 -1.661 1.00 0.00 27 ALA A O 14
ATOM 19065 N N . GLN A 1 28 ? -2.811 12.709 -2.182 1.00 0.00 28 GLN A N 14
ATOM 19066 C CA . GLN A 1 28 ? -2.074 11.637 -2.830 1.00 0.00 28 GLN A CA 14
ATOM 19067 C C . GLN A 1 28 ? -1.848 10.481 -1.854 1.00 0.00 28 GLN A C 14
ATOM 19068 O O . GLN A 1 28 ? -2.629 10.287 -0.925 1.00 0.00 28 GLN A O 14
ATOM 19080 N N . LEU A 1 29 ? -0.773 9.745 -2.098 1.00 0.00 29 LEU A N 14
ATOM 19081 C CA . LEU A 1 29 ? -0.434 8.614 -1.252 1.00 0.00 29 LEU A CA 14
ATOM 19082 C C . LEU A 1 29 ? 1.031 8.726 -0.822 1.00 0.00 29 LEU A C 14
ATOM 19083 O O . LEU A 1 29 ? 1.630 9.795 -0.919 1.00 0.00 29 LEU A O 14
ATOM 19098 N N . GLY A 1 30 ? 1.564 7.606 -0.356 1.00 0.00 30 GLY A N 14
ATOM 19099 C CA . GLY A 1 30 ? 2.947 7.565 0.089 1.00 0.00 30 GLY A CA 14
ATOM 19100 C C . GLY A 1 30 ? 3.500 6.140 0.029 1.00 0.00 30 GLY A C 14
ATOM 19101 O O . GLY A 1 30 ? 4.458 5.812 0.729 1.00 0.00 30 GLY A O 14
ATOM 19105 N N . PHE A 1 31 ? 2.872 5.330 -0.811 1.00 0.00 31 PHE A N 14
ATOM 19106 C CA . PHE A 1 31 ? 3.289 3.947 -0.970 1.00 0.00 31 PHE A CA 14
ATOM 19107 C C . PHE A 1 31 ? 2.612 3.306 -2.184 1.00 0.00 31 PHE A C 14
ATOM 19108 O O . PHE A 1 31 ? 1.592 3.801 -2.663 1.00 0.00 31 PHE A O 14
ATOM 19124 N N . ASN A 1 32 ? 3.205 2.216 -2.646 1.00 0.00 32 ASN A N 14
ATOM 19125 C CA . ASN A 1 32 ? 2.672 1.502 -3.794 1.00 0.00 32 ASN A CA 14
ATOM 19126 C C . ASN A 1 32 ? 2.267 0.090 -3.368 1.00 0.00 32 ASN A C 14
ATOM 19127 O O . ASN A 1 32 ? 2.896 -0.501 -2.492 1.00 0.00 32 ASN A O 14
ATOM 19137 N N . ILE A 1 33 ? 1.221 -0.409 -4.007 1.00 0.00 33 ILE A N 14
ATOM 19138 C CA . ILE A 1 33 ? 0.724 -1.742 -3.706 1.00 0.00 33 ILE A CA 14
ATOM 19139 C C . ILE A 1 33 ? 1.136 -2.700 -4.826 1.00 0.00 33 ILE A C 14
ATOM 19140 O O . ILE A 1 33 ? 1.391 -2.273 -5.951 1.00 0.00 33 ILE A O 14
ATOM 19155 N N . ARG A 1 34 ? 1.189 -3.977 -4.478 1.00 0.00 34 ARG A N 14
ATOM 19156 C CA . ARG A 1 34 ? 1.566 -4.999 -5.439 1.00 0.00 34 ARG A CA 14
ATOM 19157 C C . ARG A 1 34 ? 1.074 -6.372 -4.975 1.00 0.00 34 ARG A C 14
ATOM 19158 O O . ARG A 1 34 ? 0.567 -6.510 -3.862 1.00 0.00 34 ARG A O 14
ATOM 19176 N N . GLY A 1 35 ? 1.240 -7.352 -5.851 1.00 0.00 35 GLY A N 14
ATOM 19177 C CA . GLY A 1 35 ? 0.819 -8.708 -5.544 1.00 0.00 35 GLY A CA 14
ATOM 19178 C C . GLY A 1 35 ? -0.686 -8.768 -5.274 1.00 0.00 35 GLY A C 14
ATOM 19179 O O . GLY A 1 35 ? -1.244 -7.865 -4.652 1.00 0.00 35 GLY A O 14
ATOM 19183 N N . GLY A 1 36 ? -1.299 -9.839 -5.755 1.00 0.00 36 GLY A N 14
ATOM 19184 C CA . GLY A 1 36 ? -2.729 -10.029 -5.571 1.00 0.00 36 GLY A CA 14
ATOM 19185 C C . GLY A 1 36 ? -3.481 -9.825 -6.889 1.00 0.00 36 GLY A C 14
ATOM 19186 O O . GLY A 1 36 ? -4.035 -8.754 -7.133 1.00 0.00 36 GLY A O 14
ATOM 19190 N N . LYS A 1 37 ? -3.477 -10.871 -7.702 1.00 0.00 37 LYS A N 14
ATOM 19191 C CA . LYS A 1 37 ? -4.152 -10.821 -8.988 1.00 0.00 37 LYS A CA 14
ATOM 19192 C C . LYS A 1 37 ? -4.664 -12.218 -9.345 1.00 0.00 37 LYS A C 14
ATOM 19193 O O . LYS A 1 37 ? -4.064 -12.912 -10.165 1.00 0.00 37 LYS A O 14
ATOM 19208 N N . ALA A 1 38 ? -5.767 -12.589 -8.711 1.00 0.00 38 ALA A N 14
ATOM 19209 C CA . ALA A 1 38 ? -6.366 -13.890 -8.952 1.00 0.00 38 ALA A CA 14
ATOM 19210 C C . ALA A 1 38 ? -5.261 -14.939 -9.084 1.00 0.00 38 ALA A C 14
ATOM 19211 O O . ALA A 1 38 ? -5.012 -15.449 -10.175 1.00 0.00 38 ALA A O 14
ATOM 19218 N N . SER A 1 39 ? -4.627 -15.231 -7.957 1.00 0.00 39 SER A N 14
ATOM 19219 C CA . SER A 1 39 ? -3.554 -16.210 -7.934 1.00 0.00 39 SER A CA 14
ATOM 19220 C C . SER A 1 39 ? -3.131 -16.487 -6.490 1.00 0.00 39 SER A C 14
ATOM 19221 O O . SER A 1 39 ? -1.949 -16.411 -6.161 1.00 0.00 39 SER A O 14
ATOM 19228 N N . GLN A 1 40 ? -4.120 -16.804 -5.668 1.00 0.00 40 GLN A N 14
ATOM 19229 C CA . GLN A 1 40 ? -3.866 -17.093 -4.267 1.00 0.00 40 GLN A CA 14
ATOM 19230 C C . GLN A 1 40 ? -2.877 -16.080 -3.686 1.00 0.00 40 GLN A C 14
ATOM 19231 O O . GLN A 1 40 ? -2.100 -16.406 -2.791 1.00 0.00 40 GLN A O 14
ATOM 19243 N N . LEU A 1 41 ? -2.940 -14.868 -4.220 1.00 0.00 41 LEU A N 14
ATOM 19244 C CA . LEU A 1 41 ? -2.061 -13.804 -3.766 1.00 0.00 41 LEU A CA 14
ATOM 19245 C C . LEU A 1 41 ? -2.905 -12.627 -3.272 1.00 0.00 41 LEU A C 14
ATOM 19246 O O . LEU A 1 41 ? -3.991 -12.377 -3.790 1.00 0.00 41 LEU A O 14
ATOM 19261 N N . GLY A 1 42 ? -2.372 -11.937 -2.274 1.00 0.00 42 GLY A N 14
ATOM 19262 C CA . GLY A 1 42 ? -3.063 -10.793 -1.703 1.00 0.00 42 GLY A CA 14
ATOM 19263 C C . GLY A 1 42 ? -2.309 -9.494 -1.999 1.00 0.00 42 GLY A C 14
ATOM 19264 O O . GLY A 1 42 ? -1.285 -9.509 -2.680 1.00 0.00 42 GLY A O 14
ATOM 19268 N N . ILE A 1 43 ? -2.847 -8.403 -1.474 1.00 0.00 43 ILE A N 14
ATOM 19269 C CA . ILE A 1 43 ? -2.238 -7.100 -1.673 1.00 0.00 43 ILE A CA 14
ATOM 19270 C C . ILE A 1 43 ? -1.134 -6.891 -0.634 1.00 0.00 43 ILE A C 14
ATOM 19271 O O . ILE A 1 43 ? -1.374 -7.023 0.566 1.00 0.00 43 ILE A O 14
ATOM 19286 N N . PHE A 1 44 ? 0.050 -6.571 -1.132 1.00 0.00 44 PHE A N 14
ATOM 19287 C CA . PHE A 1 44 ? 1.192 -6.345 -0.262 1.00 0.00 44 PHE A CA 14
ATOM 19288 C C . PHE A 1 44 ? 1.824 -4.978 -0.532 1.00 0.00 44 PHE A C 14
ATOM 19289 O O . PHE A 1 44 ? 1.734 -4.457 -1.643 1.00 0.00 44 PHE A O 14
ATOM 19305 N N . ILE A 1 45 ? 2.450 -4.435 0.503 1.00 0.00 45 ILE A N 14
ATOM 19306 C CA . ILE A 1 45 ? 3.096 -3.140 0.391 1.00 0.00 45 ILE A CA 14
ATOM 19307 C C . ILE A 1 45 ? 4.298 -3.253 -0.549 1.00 0.00 45 ILE A C 14
ATOM 19308 O O . ILE A 1 45 ? 5.295 -3.892 -0.214 1.00 0.00 45 ILE A O 14
ATOM 19323 N N . SER A 1 46 ? 4.165 -2.624 -1.707 1.00 0.00 46 SER A N 14
ATOM 19324 C CA . SER A 1 46 ? 5.228 -2.647 -2.698 1.00 0.00 46 SER A CA 14
ATOM 19325 C C . SER A 1 46 ? 6.360 -1.710 -2.273 1.00 0.00 46 SER A C 14
ATOM 19326 O O . SER A 1 46 ? 7.503 -2.138 -2.126 1.00 0.00 46 SER A O 14
ATOM 19333 N N . LYS A 1 47 ? 6.002 -0.447 -2.089 1.00 0.00 47 LYS A N 14
ATOM 19334 C CA . LYS A 1 47 ? 6.973 0.554 -1.684 1.00 0.00 47 LYS A CA 14
ATOM 19335 C C . LYS A 1 47 ? 6.290 1.589 -0.787 1.00 0.00 47 LYS A C 14
ATOM 19336 O O . LYS A 1 47 ? 5.113 1.895 -0.972 1.00 0.00 47 LYS A O 14
ATOM 19351 N N . VAL A 1 48 ? 7.057 2.097 0.166 1.00 0.00 48 VAL A N 14
ATOM 19352 C CA . VAL A 1 48 ? 6.540 3.090 1.092 1.00 0.00 48 VAL A CA 14
ATOM 19353 C C . VAL A 1 48 ? 7.485 4.293 1.125 1.00 0.00 48 VAL A C 14
ATOM 19354 O O . VAL A 1 48 ? 8.697 4.130 1.259 1.00 0.00 48 VAL A O 14
ATOM 19367 N N . ILE A 1 49 ? 6.896 5.472 1.001 1.00 0.00 49 ILE A N 14
ATOM 19368 C CA . ILE A 1 49 ? 7.671 6.702 1.015 1.00 0.00 49 ILE A CA 14
ATOM 19369 C C . ILE A 1 49 ? 8.303 6.886 2.396 1.00 0.00 49 ILE A C 14
ATOM 19370 O O . ILE A 1 49 ? 7.606 6.862 3.409 1.00 0.00 49 ILE A O 14
ATOM 19385 N N . PRO A 1 50 ? 9.650 7.071 2.391 1.00 0.00 50 PRO A N 14
ATOM 19386 C CA . PRO A 1 50 ? 10.383 7.258 3.632 1.00 0.00 50 PRO A CA 14
ATOM 19387 C C . PRO A 1 50 ? 10.158 8.663 4.195 1.00 0.00 50 PRO A C 14
ATOM 19388 O O . PRO A 1 50 ? 11.110 9.417 4.393 1.00 0.00 50 PRO A O 14
ATOM 19396 N N . ASP A 1 51 ? 8.893 8.973 4.435 1.00 0.00 51 ASP A N 14
ATOM 19397 C CA . ASP A 1 51 ? 8.530 10.274 4.971 1.00 0.00 51 ASP A CA 14
ATOM 19398 C C . ASP A 1 51 ? 7.075 10.581 4.613 1.00 0.00 51 ASP A C 14
ATOM 19399 O O . ASP A 1 51 ? 6.761 11.686 4.172 1.00 0.00 51 ASP A O 14
ATOM 19407 N N . SER A 1 52 ? 6.226 9.585 4.812 1.00 0.00 52 SER A N 14
ATOM 19408 C CA . SER A 1 52 ? 4.812 9.734 4.516 1.00 0.00 52 SER A CA 14
ATOM 19409 C C . SER A 1 52 ? 3.977 9.386 5.750 1.00 0.00 52 SER A C 14
ATOM 19410 O O . SER A 1 52 ? 4.521 9.194 6.836 1.00 0.00 52 SER A O 14
ATOM 19417 N N . ASP A 1 53 ? 2.671 9.316 5.541 1.00 0.00 53 ASP A N 14
ATOM 19418 C CA . ASP A 1 53 ? 1.756 8.995 6.623 1.00 0.00 53 ASP A CA 14
ATOM 19419 C C . ASP A 1 53 ? 1.819 7.493 6.909 1.00 0.00 53 ASP A C 14
ATOM 19420 O O . ASP A 1 53 ? 1.618 7.064 8.045 1.00 0.00 53 ASP A O 14
ATOM 19428 N N . ALA A 1 54 ? 2.098 6.734 5.859 1.00 0.00 54 ALA A N 14
ATOM 19429 C CA . ALA A 1 54 ? 2.189 5.289 5.983 1.00 0.00 54 ALA A CA 14
ATOM 19430 C C . ALA A 1 54 ? 3.462 4.927 6.752 1.00 0.00 54 ALA A C 14
ATOM 19431 O O . ALA A 1 54 ? 3.439 4.060 7.624 1.00 0.00 54 ALA A O 14
ATOM 19438 N N . HIS A 1 55 ? 4.542 5.610 6.401 1.00 0.00 55 HIS A N 14
ATOM 19439 C CA . HIS A 1 55 ? 5.821 5.372 7.048 1.00 0.00 55 HIS A CA 14
ATOM 19440 C C . HIS A 1 55 ? 5.666 5.518 8.563 1.00 0.00 55 HIS A C 14
ATOM 19441 O O . HIS A 1 55 ? 6.175 4.698 9.325 1.00 0.00 55 HIS A O 14
ATOM 19454 N N . ARG A 1 56 ? 4.961 6.569 8.954 1.00 0.00 56 ARG A N 14
ATOM 19455 C CA . ARG A 1 56 ? 4.732 6.834 10.364 1.00 0.00 56 ARG A CA 14
ATOM 19456 C C . ARG A 1 56 ? 3.647 5.904 10.910 1.00 0.00 56 ARG A C 14
ATOM 19457 O O . ARG A 1 56 ? 3.806 5.318 11.980 1.00 0.00 56 ARG A O 14
ATOM 19475 N N . ALA A 1 57 ? 2.566 5.797 10.150 1.00 0.00 57 ALA A N 14
ATOM 19476 C CA . ALA A 1 57 ? 1.456 4.949 10.544 1.00 0.00 57 ALA A CA 14
ATOM 19477 C C . ALA A 1 57 ? 1.996 3.607 11.044 1.00 0.00 57 ALA A C 14
ATOM 19478 O O . ALA A 1 57 ? 1.439 3.014 11.967 1.00 0.00 57 ALA A O 14
ATOM 19485 N N . GLY A 1 58 ? 3.075 3.168 10.412 1.00 0.00 58 GLY A N 14
ATOM 19486 C CA . GLY A 1 58 ? 3.697 1.908 10.781 1.00 0.00 58 GLY A CA 14
ATOM 19487 C C . GLY A 1 58 ? 3.676 0.922 9.610 1.00 0.00 58 GLY A C 14
ATOM 19488 O O . GLY A 1 58 ? 3.536 -0.282 9.812 1.00 0.00 58 GLY A O 14
ATOM 19492 N N . LEU A 1 59 ? 3.817 1.473 8.414 1.00 0.00 59 LEU A N 14
ATOM 19493 C CA . LEU A 1 59 ? 3.817 0.657 7.212 1.00 0.00 59 LEU A CA 14
ATOM 19494 C C . LEU A 1 59 ? 5.259 0.317 6.831 1.00 0.00 59 LEU A C 14
ATOM 19495 O O . LEU A 1 59 ? 6.139 1.174 6.889 1.00 0.00 59 LEU A O 14
ATOM 19510 N N . GLN A 1 60 ? 5.456 -0.937 6.449 1.00 0.00 60 GLN A N 14
ATOM 19511 C CA . GLN A 1 60 ? 6.776 -1.401 6.059 1.00 0.00 60 GLN A CA 14
ATOM 19512 C C . GLN A 1 60 ? 6.669 -2.397 4.902 1.00 0.00 60 GLN A C 14
ATOM 19513 O O . GLN A 1 60 ? 5.789 -3.256 4.898 1.00 0.00 60 GLN A O 14
ATOM 19525 N N . GLU A 1 61 ? 7.577 -2.248 3.948 1.00 0.00 61 GLU A N 14
ATOM 19526 C CA . GLU A 1 61 ? 7.594 -3.123 2.789 1.00 0.00 61 GLU A CA 14
ATOM 19527 C C . GLU A 1 61 ? 7.526 -4.588 3.228 1.00 0.00 61 GLU A C 14
ATOM 19528 O O . GLU A 1 61 ? 8.457 -5.098 3.849 1.00 0.00 61 GLU A O 14
ATOM 19538 N N . GLY A 1 62 ? 6.413 -5.222 2.888 1.00 0.00 62 GLY A N 14
ATOM 19539 C CA . GLY A 1 62 ? 6.210 -6.617 3.240 1.00 0.00 62 GLY A CA 14
ATOM 19540 C C . GLY A 1 62 ? 4.876 -6.812 3.961 1.00 0.00 62 GLY A C 14
ATOM 19541 O O . GLY A 1 62 ? 4.322 -7.911 3.966 1.00 0.00 62 GLY A O 14
ATOM 19545 N N . ASP A 1 63 ? 4.394 -5.729 4.554 1.00 0.00 63 ASP A N 14
ATOM 19546 C CA . ASP A 1 63 ? 3.135 -5.767 5.277 1.00 0.00 63 ASP A CA 14
ATOM 19547 C C . ASP A 1 63 ? 2.004 -6.109 4.304 1.00 0.00 63 ASP A C 14
ATOM 19548 O O . ASP A 1 63 ? 1.859 -5.467 3.266 1.00 0.00 63 ASP A O 14
ATOM 19556 N N . GLN A 1 64 ? 1.233 -7.121 4.676 1.00 0.00 64 GLN A N 14
ATOM 19557 C CA . GLN A 1 64 ? 0.120 -7.557 3.850 1.00 0.00 64 GLN A CA 14
ATOM 19558 C C . GLN A 1 64 ? -1.126 -6.724 4.158 1.00 0.00 64 GLN A C 14
ATOM 19559 O O . GLN A 1 64 ? -1.308 -6.265 5.285 1.00 0.00 64 GLN A O 14
ATOM 19571 N N . VAL A 1 65 ? -1.955 -6.557 3.138 1.00 0.00 65 VAL A N 14
ATOM 19572 C CA . VAL A 1 65 ? -3.179 -5.790 3.284 1.00 0.00 65 VAL A CA 14
ATOM 19573 C C . VAL A 1 65 ? -4.379 -6.736 3.229 1.00 0.00 65 VAL A C 14
ATOM 19574 O O . VAL A 1 65 ? -4.880 -7.047 2.150 1.00 0.00 65 VAL A O 14
ATOM 19587 N N . LEU A 1 66 ? -4.806 -7.168 4.406 1.00 0.00 66 LEU A N 14
ATOM 19588 C CA . LEU A 1 66 ? -5.938 -8.074 4.506 1.00 0.00 66 LEU A CA 14
ATOM 19589 C C . LEU A 1 66 ? -7.146 -7.452 3.802 1.00 0.00 66 LEU A C 14
ATOM 19590 O O . LEU A 1 66 ? -7.604 -7.962 2.780 1.00 0.00 66 LEU A O 14
ATOM 19605 N N . ALA A 1 67 ? -7.628 -6.360 4.376 1.00 0.00 67 ALA A N 14
ATOM 19606 C CA . ALA A 1 67 ? -8.774 -5.663 3.817 1.00 0.00 67 ALA A CA 14
ATOM 19607 C C . ALA A 1 67 ? -8.542 -4.153 3.910 1.00 0.00 67 ALA A C 14
ATOM 19608 O O . ALA A 1 67 ? -7.674 -3.700 4.653 1.00 0.00 67 ALA A O 14
ATOM 19615 N N . VAL A 1 68 ? -9.335 -3.417 3.145 1.00 0.00 68 VAL A N 14
ATOM 19616 C CA . VAL A 1 68 ? -9.227 -1.968 3.131 1.00 0.00 68 VAL A CA 14
ATOM 19617 C C . VAL A 1 68 ? -10.622 -1.356 3.273 1.00 0.00 68 VAL A C 14
ATOM 19618 O O . VAL A 1 68 ? -11.408 -1.369 2.327 1.00 0.00 68 VAL A O 14
ATOM 19631 N N . ASN A 1 69 ? -10.886 -0.835 4.463 1.00 0.00 69 ASN A N 14
ATOM 19632 C CA . ASN A 1 69 ? -12.172 -0.219 4.740 1.00 0.00 69 ASN A CA 14
ATOM 19633 C C . ASN A 1 69 ? -13.288 -1.232 4.470 1.00 0.00 69 ASN A C 14
ATOM 19634 O O . ASN A 1 69 ? -14.258 -0.924 3.780 1.00 0.00 69 ASN A O 14
ATOM 19644 N N . ASP A 1 70 ? -13.111 -2.421 5.029 1.00 0.00 70 ASP A N 14
ATOM 19645 C CA . ASP A 1 70 ? -14.089 -3.481 4.856 1.00 0.00 70 ASP A CA 14
ATOM 19646 C C . ASP A 1 70 ? -13.799 -4.231 3.555 1.00 0.00 70 ASP A C 14
ATOM 19647 O O . ASP A 1 70 ? -13.779 -5.461 3.535 1.00 0.00 70 ASP A O 14
ATOM 19655 N N . VAL A 1 71 ? -13.581 -3.459 2.500 1.00 0.00 71 VAL A N 14
ATOM 19656 C CA . VAL A 1 71 ? -13.292 -4.036 1.198 1.00 0.00 71 VAL A CA 14
ATOM 19657 C C . VAL A 1 71 ? -12.118 -5.008 1.325 1.00 0.00 71 VAL A C 14
ATOM 19658 O O . VAL A 1 71 ? -11.062 -4.649 1.842 1.00 0.00 71 VAL A O 14
ATOM 19671 N N . ASP A 1 72 ? -12.343 -6.222 0.844 1.00 0.00 72 ASP A N 14
ATOM 19672 C CA . ASP A 1 72 ? -11.317 -7.251 0.897 1.00 0.00 72 ASP A CA 14
ATOM 19673 C C . ASP A 1 72 ? -10.275 -6.981 -0.191 1.00 0.00 72 ASP A C 14
ATOM 19674 O O . ASP A 1 72 ? -10.625 -6.651 -1.323 1.00 0.00 72 ASP A O 14
ATOM 19682 N N . PHE A 1 73 ? -9.015 -7.133 0.190 1.00 0.00 73 PHE A N 14
ATOM 19683 C CA . PHE A 1 73 ? -7.920 -6.911 -0.739 1.00 0.00 73 PHE A CA 14
ATOM 19684 C C . PHE A 1 73 ? -7.238 -8.230 -1.108 1.00 0.00 73 PHE A C 14
ATOM 19685 O O . PHE A 1 73 ? -6.554 -8.315 -2.127 1.00 0.00 73 PHE A O 14
ATOM 19701 N N . GLN A 1 74 ? -7.449 -9.226 -0.260 1.00 0.00 74 GLN A N 14
ATOM 19702 C CA . GLN A 1 74 ? -6.863 -10.537 -0.485 1.00 0.00 74 GLN A CA 14
ATOM 19703 C C . GLN A 1 74 ? -6.949 -10.910 -1.966 1.00 0.00 74 GLN A C 14
ATOM 19704 O O . GLN A 1 74 ? -6.070 -11.592 -2.490 1.00 0.00 74 GLN A O 14
ATOM 19716 N N . ASP A 1 75 ? -8.017 -10.447 -2.598 1.00 0.00 75 ASP A N 14
ATOM 19717 C CA . ASP A 1 75 ? -8.230 -10.724 -4.009 1.00 0.00 75 ASP A CA 14
ATOM 19718 C C . ASP A 1 75 ? -8.855 -9.497 -4.677 1.00 0.00 75 ASP A C 14
ATOM 19719 O O . ASP A 1 75 ? -10.065 -9.454 -4.895 1.00 0.00 75 ASP A O 14
ATOM 19727 N N . ILE A 1 76 ? -8.002 -8.530 -4.982 1.00 0.00 76 ILE A N 14
ATOM 19728 C CA . ILE A 1 76 ? -8.456 -7.307 -5.619 1.00 0.00 76 ILE A CA 14
ATOM 19729 C C . ILE A 1 76 ? -7.426 -6.866 -6.661 1.00 0.00 76 ILE A C 14
ATOM 19730 O O . ILE A 1 76 ? -6.276 -7.302 -6.624 1.00 0.00 76 ILE A O 14
ATOM 19745 N N . GLU A 1 77 ? -7.875 -6.009 -7.566 1.00 0.00 77 GLU A N 14
ATOM 19746 C CA . GLU A 1 77 ? -7.006 -5.506 -8.616 1.00 0.00 77 GLU A CA 14
ATOM 19747 C C . GLU A 1 77 ? -6.134 -4.368 -8.084 1.00 0.00 77 GLU A C 14
ATOM 19748 O O . GLU A 1 77 ? -6.590 -3.555 -7.280 1.00 0.00 77 GLU A O 14
ATOM 19758 N N . HIS A 1 78 ? -4.895 -4.345 -8.552 1.00 0.00 78 HIS A N 14
ATOM 19759 C CA . HIS A 1 78 ? -3.955 -3.319 -8.132 1.00 0.00 78 HIS A CA 14
ATOM 19760 C C . HIS A 1 78 ? -4.590 -1.938 -8.309 1.00 0.00 78 HIS A C 14
ATOM 19761 O O . HIS A 1 78 ? -4.712 -1.180 -7.348 1.00 0.00 78 HIS A O 14
ATOM 19774 N N . SER A 1 79 ? -4.978 -1.654 -9.543 1.00 0.00 79 SER A N 14
ATOM 19775 C CA . SER A 1 79 ? -5.597 -0.3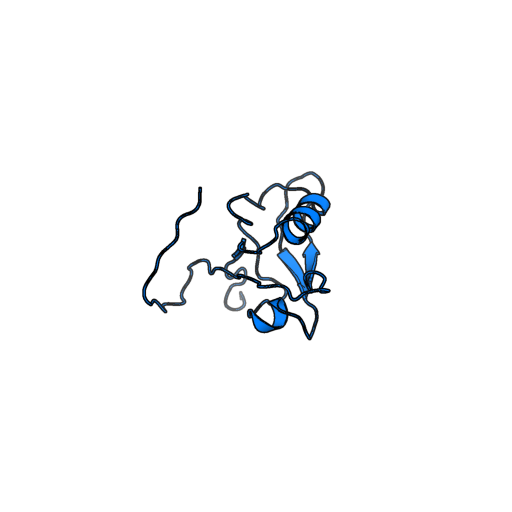77 -9.858 1.00 0.00 79 SER A CA 14
ATOM 19776 C C . SER A 1 79 ? -6.737 -0.094 -8.878 1.00 0.00 79 SER A C 14
ATOM 19777 O O . SER A 1 79 ? -6.911 1.040 -8.434 1.00 0.00 79 SER A O 14
ATOM 19784 N N . LYS A 1 80 ? -7.484 -1.143 -8.569 1.00 0.00 80 LYS A N 14
ATOM 19785 C CA . LYS A 1 80 ? -8.602 -1.021 -7.650 1.00 0.00 80 LYS A CA 14
ATOM 19786 C C . LYS A 1 80 ? -8.075 -0.683 -6.254 1.00 0.00 80 LYS A C 14
ATOM 19787 O O . LYS A 1 80 ? -8.500 0.299 -5.647 1.00 0.00 80 LYS A O 14
ATOM 19802 N N . ALA A 1 81 ? -7.157 -1.515 -5.785 1.00 0.00 81 ALA A N 14
ATOM 19803 C CA . ALA A 1 81 ? -6.567 -1.317 -4.472 1.00 0.00 81 ALA A CA 14
ATOM 19804 C C . ALA A 1 81 ? -6.111 0.137 -4.337 1.00 0.00 81 ALA A C 14
ATOM 19805 O O . ALA A 1 81 ? -6.381 0.785 -3.326 1.00 0.00 81 ALA A O 14
ATOM 19812 N N . VAL A 1 82 ? -5.428 0.608 -5.370 1.00 0.00 82 VAL A N 14
ATOM 19813 C CA . VAL A 1 82 ? -4.932 1.974 -5.379 1.00 0.00 82 VAL A CA 14
ATOM 19814 C C . VAL A 1 82 ? -6.115 2.941 -5.320 1.00 0.00 82 VAL A C 14
ATOM 19815 O O . VAL A 1 82 ? -6.251 3.702 -4.363 1.00 0.00 82 VAL A O 14
ATOM 19828 N N . GLU A 1 83 ? -6.940 2.882 -6.355 1.00 0.00 83 GLU A N 14
ATOM 19829 C CA . GLU A 1 83 ? -8.106 3.745 -6.432 1.00 0.00 83 GLU A CA 14
ATOM 19830 C C . GLU A 1 83 ? -8.886 3.703 -5.117 1.00 0.00 83 GLU A C 14
ATOM 19831 O O . GLU A 1 83 ? -9.156 4.742 -4.517 1.00 0.00 83 GLU A O 14
ATOM 19841 N N . ILE A 1 84 ? -9.226 2.489 -4.706 1.00 0.00 84 ILE A N 14
ATOM 19842 C CA . ILE A 1 84 ? -9.969 2.298 -3.472 1.00 0.00 84 ILE A CA 14
ATOM 19843 C C . ILE A 1 84 ? -9.432 3.255 -2.405 1.00 0.00 84 ILE A C 14
ATOM 19844 O O . ILE A 1 84 ? -10.170 4.092 -1.889 1.00 0.00 84 ILE A O 14
ATOM 19859 N N . LEU A 1 85 ? -8.151 3.097 -2.106 1.00 0.00 85 LEU A N 14
ATOM 19860 C CA . LEU A 1 85 ? -7.507 3.936 -1.110 1.00 0.00 85 LEU A CA 14
ATOM 19861 C C . LEU A 1 85 ? -7.894 5.396 -1.351 1.00 0.00 85 LEU A C 14
ATOM 19862 O O . LEU A 1 85 ? -8.576 6.004 -0.529 1.00 0.00 85 LEU A O 14
ATOM 19877 N N . LYS A 1 86 ? -7.440 5.915 -2.483 1.00 0.00 86 LYS A N 14
ATOM 19878 C CA . LYS A 1 86 ? -7.730 7.294 -2.842 1.00 0.00 86 LYS A CA 14
ATOM 19879 C C . LYS A 1 86 ? -9.199 7.596 -2.537 1.00 0.00 86 LYS A C 14
ATOM 19880 O O . LYS A 1 86 ? -9.503 8.334 -1.601 1.00 0.00 86 LYS A O 14
ATOM 19895 N N . THR A 1 87 ? -10.071 7.013 -3.346 1.00 0.00 87 THR A N 14
ATOM 19896 C CA . THR A 1 87 ? -11.499 7.212 -3.174 1.00 0.00 87 THR A CA 14
ATOM 19897 C C . THR A 1 87 ? -11.868 7.184 -1.689 1.00 0.00 87 THR A C 14
ATOM 19898 O O . THR A 1 87 ? -12.578 8.064 -1.206 1.00 0.00 87 THR A O 14
ATOM 19909 N N . ALA A 1 88 ? -11.367 6.165 -1.008 1.00 0.00 88 ALA A N 14
ATOM 19910 C CA . ALA A 1 88 ? -11.633 6.012 0.413 1.00 0.00 88 ALA A CA 14
ATOM 19911 C C . ALA A 1 88 ? -11.120 7.244 1.160 1.00 0.00 88 ALA A C 14
ATOM 19912 O O . ALA A 1 88 ? -9.915 7.396 1.360 1.00 0.00 88 ALA A O 14
ATOM 19919 N N . ARG A 1 89 ? -12.058 8.093 1.552 1.00 0.00 89 ARG A N 14
ATOM 19920 C CA . ARG A 1 89 ? -11.714 9.308 2.273 1.00 0.00 89 ARG A CA 14
ATOM 19921 C C . ARG A 1 89 ? -10.681 9.005 3.359 1.00 0.00 89 ARG A C 14
ATOM 19922 O O . ARG A 1 89 ? -9.670 9.697 3.469 1.00 0.00 89 ARG A O 14
ATOM 19940 N N . GLU A 1 90 ? -10.970 7.970 4.135 1.00 0.00 90 GLU A N 14
ATOM 19941 C CA . GLU A 1 90 ? -10.078 7.569 5.209 1.00 0.00 90 GLU A CA 14
ATOM 19942 C C . GLU A 1 90 ? -9.591 6.135 4.986 1.00 0.00 90 GLU A C 14
ATOM 19943 O O . GLU A 1 90 ? -10.394 5.231 4.761 1.00 0.00 90 GLU A O 14
ATOM 19953 N N . ILE A 1 91 ? -8.278 5.972 5.057 1.00 0.00 91 ILE A N 14
ATOM 19954 C CA . ILE A 1 91 ? -7.675 4.665 4.866 1.00 0.00 91 ILE A CA 14
ATOM 19955 C C . ILE A 1 91 ? -7.719 3.890 6.185 1.00 0.00 91 ILE A C 14
ATOM 19956 O O . ILE A 1 91 ? -7.223 4.365 7.205 1.00 0.00 91 ILE A O 14
ATOM 19971 N N . SER A 1 92 ? -8.317 2.709 6.121 1.00 0.00 92 SER A N 14
ATOM 19972 C CA . SER A 1 92 ? -8.431 1.865 7.298 1.00 0.00 92 SER A CA 14
ATOM 19973 C C . SER A 1 92 ? -8.379 0.390 6.891 1.00 0.00 92 SER A C 14
ATOM 19974 O O . SER A 1 92 ? -9.398 -0.297 6.902 1.00 0.00 92 SER A O 14
ATOM 19981 N N . MET A 1 93 ? -7.180 -0.051 6.542 1.00 0.00 93 MET A N 14
ATOM 19982 C CA . MET A 1 93 ? -6.981 -1.431 6.131 1.00 0.00 93 MET A CA 14
ATOM 19983 C C . MET A 1 93 ? -6.413 -2.268 7.280 1.00 0.00 93 MET A C 14
ATOM 19984 O O . MET A 1 93 ? -5.877 -1.724 8.244 1.00 0.00 93 MET A O 14
ATOM 19996 N N . ARG A 1 94 ? -6.552 -3.578 7.140 1.00 0.00 94 ARG A N 14
ATOM 19997 C CA . ARG A 1 94 ? -6.060 -4.496 8.153 1.00 0.00 94 ARG A CA 14
ATOM 19998 C C . ARG A 1 94 ? -4.816 -5.228 7.648 1.00 0.00 94 ARG A C 14
ATOM 19999 O O . ARG A 1 94 ? -4.893 -6.015 6.706 1.00 0.00 94 ARG A O 14
ATOM 20017 N N . VAL A 1 95 ? -3.696 -4.943 8.297 1.00 0.00 95 VAL A N 14
ATOM 20018 C CA . VAL A 1 95 ? -2.436 -5.565 7.926 1.00 0.00 95 VAL A CA 14
ATOM 20019 C C . VAL A 1 95 ? -1.987 -6.507 9.044 1.00 0.00 95 VAL A C 14
ATOM 20020 O O . VAL A 1 95 ? -2.517 -6.455 10.153 1.00 0.00 95 VAL A O 14
ATOM 20033 N N . ARG A 1 96 ? -1.016 -7.345 8.714 1.00 0.00 96 ARG A N 14
ATOM 20034 C CA . ARG A 1 96 ? -0.490 -8.297 9.678 1.00 0.00 96 ARG A CA 14
ATOM 20035 C C . ARG A 1 96 ? 0.942 -8.689 9.309 1.00 0.00 96 ARG A C 14
ATOM 20036 O O . ARG A 1 96 ? 1.213 -9.063 8.169 1.00 0.00 96 ARG A O 14
ATOM 20054 N N . PHE A 1 97 ? 1.821 -8.592 10.295 1.00 0.00 97 PHE A N 14
ATOM 20055 C CA . PHE A 1 97 ? 3.219 -8.932 10.087 1.00 0.00 97 PHE A CA 14
ATOM 20056 C C . PHE A 1 97 ? 3.356 -10.151 9.172 1.00 0.00 97 PHE A C 14
ATOM 20057 O O . PHE A 1 97 ? 2.861 -11.230 9.491 1.00 0.00 97 PHE A O 14
ATOM 20073 N N . PHE A 1 98 ? 4.032 -9.936 8.053 1.00 0.00 98 PHE A N 14
ATOM 20074 C CA . PHE A 1 98 ? 4.241 -11.004 7.090 1.00 0.00 98 PHE A CA 14
ATOM 20075 C C . PHE A 1 98 ? 5.605 -10.868 6.408 1.00 0.00 98 PHE A C 14
ATOM 20076 O O . PHE A 1 98 ? 5.691 -10.849 5.182 1.00 0.00 98 PHE A O 14
ATOM 20092 N N . SER A 1 99 ? 6.636 -10.779 7.235 1.00 0.00 99 SER A N 14
ATOM 20093 C CA . SER A 1 99 ? 7.992 -10.645 6.728 1.00 0.00 99 SER A CA 14
ATOM 20094 C C . SER A 1 99 ? 8.996 -10.807 7.872 1.00 0.00 99 SER A C 14
ATOM 20095 O O . SER A 1 99 ? 9.170 -9.898 8.682 1.00 0.00 99 SER A O 14
ATOM 20102 N N . GLY A 1 100 ? 9.630 -11.969 7.899 1.00 0.00 100 GLY A N 14
ATOM 20103 C CA . GLY A 1 100 ? 10.612 -12.261 8.930 1.00 0.00 100 GLY A CA 14
ATOM 20104 C C . GLY A 1 100 ? 12.005 -12.444 8.323 1.00 0.00 100 GLY A C 14
ATOM 20105 O O . GLY A 1 100 ? 12.169 -12.387 7.106 1.00 0.00 100 GLY A O 14
ATOM 20109 N N . PRO A 1 101 ? 13.000 -12.663 9.225 1.00 0.00 101 PRO A N 14
ATOM 20110 C CA . PRO A 1 101 ? 14.373 -12.853 8.792 1.00 0.00 101 PRO A CA 14
ATOM 20111 C C . PRO A 1 101 ? 14.569 -14.244 8.184 1.00 0.00 101 PRO A C 14
ATOM 20112 O O . PRO A 1 101 ? 14.217 -15.249 8.799 1.00 0.00 101 PRO A O 14
ATOM 20120 N N . SER A 1 102 ? 15.132 -14.257 6.984 1.00 0.00 102 SER A N 14
ATOM 20121 C CA . SER A 1 102 ? 15.379 -15.508 6.287 1.00 0.00 102 SER A CA 14
ATOM 20122 C C . SER A 1 102 ? 16.458 -16.310 7.017 1.00 0.00 102 SER A C 14
ATOM 20123 O O . SER A 1 102 ? 16.208 -17.427 7.468 1.00 0.00 102 SER A O 14
ATOM 20130 N N . SER A 1 103 ? 17.635 -15.708 7.111 1.00 0.00 103 SER A N 14
ATOM 20131 C CA . SER A 1 103 ? 18.753 -16.353 7.780 1.00 0.00 103 SER A CA 14
ATOM 20132 C C . SER A 1 103 ? 19.337 -15.419 8.841 1.00 0.00 103 SER A C 14
ATOM 20133 O O . SER A 1 103 ? 20.015 -14.447 8.513 1.00 0.00 103 SER A O 14
ATOM 20140 N N . GLY A 1 104 ? 19.052 -15.746 10.093 1.00 0.00 104 GLY A N 14
ATOM 20141 C CA . GLY A 1 104 ? 19.542 -14.949 11.205 1.00 0.00 104 GLY A CA 14
ATOM 20142 C C . GLY A 1 104 ? 21.053 -15.109 11.372 1.00 0.00 104 GLY A C 14
ATOM 20143 O O . GLY A 1 104 ? 21.545 -15.268 12.487 1.00 0.00 104 GLY A O 14
ATOM 20147 N N . GLY A 1 1 ? -23.791 -4.479 8.309 1.00 0.00 1 GLY A N 15
ATOM 20148 C CA . GLY A 1 1 ? -24.490 -4.560 9.580 1.00 0.00 1 GLY A CA 15
ATOM 20149 C C . GLY A 1 1 ? -23.660 -3.934 10.704 1.00 0.00 1 GLY A C 15
ATOM 20150 O O . GLY A 1 1 ? -24.096 -2.980 11.345 1.00 0.00 1 GLY A O 15
ATOM 20154 N N . SER A 1 2 ? -22.478 -4.499 10.908 1.00 0.00 2 SER A N 15
ATOM 20155 C CA . SER A 1 2 ? -21.583 -4.008 11.941 1.00 0.00 2 SER A CA 15
ATOM 20156 C C . SER A 1 2 ? -21.224 -2.546 11.673 1.00 0.00 2 SER A C 15
ATOM 20157 O O . SER A 1 2 ? -20.297 -2.260 10.916 1.00 0.00 2 SER A O 15
ATOM 20164 N N . SER A 1 3 ? -21.976 -1.659 12.307 1.00 0.00 3 SER A N 15
ATOM 20165 C CA . SER A 1 3 ? -21.748 -0.233 12.146 1.00 0.00 3 SER A CA 15
ATOM 20166 C C . SER A 1 3 ? -20.323 0.121 12.575 1.00 0.00 3 SER A C 15
ATOM 20167 O O . SER A 1 3 ? -19.547 0.655 11.783 1.00 0.00 3 SER A O 15
ATOM 20174 N N . GLY A 1 4 ? -20.022 -0.189 13.827 1.00 0.00 4 GLY A N 15
ATOM 20175 C CA . GLY A 1 4 ? -18.704 0.090 14.372 1.00 0.00 4 GLY A CA 15
ATOM 20176 C C . GLY A 1 4 ? -18.440 -0.747 15.624 1.00 0.00 4 GLY A C 15
ATOM 20177 O O . GLY A 1 4 ? -19.200 -0.685 16.589 1.00 0.00 4 GLY A O 15
ATOM 20181 N N . SER A 1 5 ? -17.359 -1.511 15.569 1.00 0.00 5 SER A N 15
ATOM 20182 C CA . SER A 1 5 ? -16.984 -2.361 16.687 1.00 0.00 5 SER A CA 15
ATOM 20183 C C . SER A 1 5 ? -15.848 -1.712 17.479 1.00 0.00 5 SER A C 15
ATOM 20184 O O . SER A 1 5 ? -15.053 -0.954 16.924 1.00 0.00 5 SER A O 15
ATOM 20191 N N . SER A 1 6 ? -15.806 -2.033 18.764 1.00 0.00 6 SER A N 15
ATOM 20192 C CA . SER A 1 6 ? -14.780 -1.490 19.638 1.00 0.00 6 SER A CA 15
ATOM 20193 C C . SER A 1 6 ? -13.672 -2.525 19.848 1.00 0.00 6 SER A C 15
ATOM 20194 O O . SER A 1 6 ? -13.927 -3.727 19.819 1.00 0.00 6 SER A O 15
ATOM 20201 N N . GLY A 1 7 ? -12.465 -2.018 20.054 1.00 0.00 7 GLY A N 15
ATOM 20202 C CA . GLY A 1 7 ? -11.317 -2.882 20.269 1.00 0.00 7 GLY A CA 15
ATOM 20203 C C . GLY A 1 7 ? -11.105 -3.151 21.760 1.00 0.00 7 GLY A C 15
ATOM 20204 O O . GLY A 1 7 ? -11.140 -2.229 22.572 1.00 0.00 7 GLY A O 15
ATOM 20208 N N . ASN A 1 8 ? -10.891 -4.421 22.075 1.00 0.00 8 ASN A N 15
ATOM 20209 C CA . ASN A 1 8 ? -10.673 -4.823 23.453 1.00 0.00 8 ASN A CA 15
ATOM 20210 C C . ASN A 1 8 ? -9.496 -5.799 23.516 1.00 0.00 8 ASN A C 15
ATOM 20211 O O . ASN A 1 8 ? -9.675 -7.004 23.349 1.00 0.00 8 ASN A O 15
ATOM 20221 N N . ASN A 1 9 ? -8.318 -5.241 23.757 1.00 0.00 9 ASN A N 15
ATOM 20222 C CA . ASN A 1 9 ? -7.112 -6.046 23.843 1.00 0.00 9 ASN A CA 15
ATOM 20223 C C . ASN A 1 9 ? -7.407 -7.314 24.649 1.00 0.00 9 ASN A C 15
ATOM 20224 O O . ASN A 1 9 ? -8.303 -7.323 25.491 1.00 0.00 9 ASN A O 15
ATOM 20234 N N . GLU A 1 10 ? -6.636 -8.351 24.361 1.00 0.00 10 GLU A N 15
ATOM 20235 C CA . GLU A 1 10 ? -6.802 -9.620 25.049 1.00 0.00 10 GLU A CA 15
ATOM 20236 C C . GLU A 1 10 ? -5.498 -10.420 25.013 1.00 0.00 10 GLU A C 15
ATOM 20237 O O . GLU A 1 10 ? -5.399 -11.422 24.307 1.00 0.00 10 GLU A O 15
ATOM 20247 N N . LEU A 1 11 ? -4.530 -9.945 25.784 1.00 0.00 11 LEU A N 15
ATOM 20248 C CA . LEU A 1 11 ? -3.235 -10.603 25.849 1.00 0.00 11 LEU A CA 15
ATOM 20249 C C . LEU A 1 11 ? -2.752 -10.910 24.430 1.00 0.00 11 LEU A C 15
ATOM 20250 O O . LEU A 1 11 ? -2.678 -12.072 24.034 1.00 0.00 11 LEU A O 15
ATOM 20265 N N . THR A 1 12 ? -2.437 -9.848 23.704 1.00 0.00 12 THR A N 15
ATOM 20266 C CA . THR A 1 12 ? -1.962 -9.989 22.337 1.00 0.00 12 THR A CA 15
ATOM 20267 C C . THR A 1 12 ? -0.765 -10.941 22.285 1.00 0.00 12 THR A C 15
ATOM 20268 O O . THR A 1 12 ? -0.171 -11.254 23.315 1.00 0.00 12 THR A O 15
ATOM 20279 N N . GLN A 1 13 ? -0.447 -11.373 21.073 1.00 0.00 13 GLN A N 15
ATOM 20280 C CA . GLN A 1 13 ? 0.669 -12.282 20.872 1.00 0.00 13 GLN A CA 15
ATOM 20281 C C . GLN A 1 13 ? 0.968 -12.433 19.379 1.00 0.00 13 GLN A C 15
ATOM 20282 O O . GLN A 1 13 ? 2.130 -12.476 18.977 1.00 0.00 13 GLN A O 15
ATOM 20294 N N . PHE A 1 14 ? -0.100 -12.508 18.599 1.00 0.00 14 PHE A N 15
ATOM 20295 C CA . PHE A 1 14 ? 0.034 -12.654 17.160 1.00 0.00 14 PHE A CA 15
ATOM 20296 C C . PHE A 1 14 ? -1.237 -12.192 16.442 1.00 0.00 14 PHE A C 15
ATOM 20297 O O . PHE A 1 14 ? -1.589 -12.726 15.392 1.00 0.00 14 PHE A O 15
ATOM 20313 N N . LEU A 1 15 ? -1.888 -11.204 17.037 1.00 0.00 15 LEU A N 15
ATOM 20314 C CA . LEU A 1 15 ? -3.111 -10.664 16.467 1.00 0.00 15 LEU A CA 15
ATOM 20315 C C . LEU A 1 15 ? -2.758 -9.612 15.415 1.00 0.00 15 LEU A C 15
ATOM 20316 O O . LEU A 1 15 ? -1.686 -9.010 15.470 1.00 0.00 15 LEU A O 15
ATOM 20331 N N . PRO A 1 16 ? -3.703 -9.417 14.457 1.00 0.00 16 PRO A N 15
ATOM 20332 C CA . PRO A 1 16 ? -3.502 -8.447 13.393 1.00 0.00 16 PRO A CA 15
ATOM 20333 C C . PRO A 1 16 ? -3.684 -7.019 13.911 1.00 0.00 16 PRO A C 15
ATOM 20334 O O . PRO A 1 16 ? -4.090 -6.817 15.055 1.00 0.00 16 PRO A O 15
ATOM 20342 N N . ARG A 1 17 ? -3.373 -6.065 13.046 1.00 0.00 17 ARG A N 15
ATOM 20343 C CA . ARG A 1 17 ? -3.498 -4.662 13.402 1.00 0.00 17 ARG A CA 15
ATOM 20344 C C . ARG A 1 17 ? -4.248 -3.901 12.307 1.00 0.00 17 ARG A C 15
ATOM 20345 O O . ARG A 1 17 ? -4.349 -4.374 11.176 1.00 0.00 17 ARG A O 15
ATOM 20363 N N . ILE A 1 18 ? -4.752 -2.735 12.682 1.00 0.00 18 ILE A N 15
ATOM 20364 C CA . ILE A 1 18 ? -5.491 -1.904 11.746 1.00 0.00 18 ILE A CA 15
ATOM 20365 C C . ILE A 1 18 ? -4.775 -0.559 11.591 1.00 0.00 18 ILE A C 15
ATOM 20366 O O . ILE A 1 18 ? -4.648 0.194 12.555 1.00 0.00 18 ILE A O 15
ATOM 20381 N N . VAL A 1 19 ? -4.329 -0.300 10.371 1.00 0.00 19 VAL A N 15
ATOM 20382 C CA . VAL A 1 19 ? -3.630 0.939 10.078 1.00 0.00 19 VAL A CA 15
ATOM 20383 C C . VAL A 1 19 ? -4.627 1.966 9.539 1.00 0.00 19 VAL A C 15
ATOM 20384 O O . VAL A 1 19 ? -4.991 1.926 8.364 1.00 0.00 19 VAL A O 15
ATOM 20397 N N . THR A 1 20 ? -5.041 2.863 10.422 1.00 0.00 20 THR A N 15
ATOM 20398 C CA . THR A 1 20 ? -5.989 3.898 10.048 1.00 0.00 20 THR A CA 15
ATOM 20399 C C . THR A 1 20 ? -5.257 5.205 9.737 1.00 0.00 20 THR A C 15
ATOM 20400 O O . THR A 1 20 ? -4.449 5.674 10.536 1.00 0.00 20 THR A O 15
ATOM 20411 N N . LEU A 1 21 ? -5.566 5.755 8.571 1.00 0.00 21 LEU A N 15
ATOM 20412 C CA . LEU A 1 21 ? -4.947 6.999 8.144 1.00 0.00 21 LEU A CA 15
ATOM 20413 C C . LEU A 1 21 ? -6.034 8.046 7.896 1.00 0.00 21 LEU A C 15
ATOM 20414 O O . LEU A 1 21 ? -7.223 7.747 7.998 1.00 0.00 21 LEU A O 15
ATOM 20429 N N . LYS A 1 22 ? -5.588 9.252 7.576 1.00 0.00 22 LYS A N 15
ATOM 20430 C CA . LYS A 1 22 ? -6.508 10.345 7.314 1.00 0.00 22 LYS A CA 15
ATOM 20431 C C . LYS A 1 22 ? -6.447 10.711 5.830 1.00 0.00 22 LYS A C 15
ATOM 20432 O O . LYS A 1 22 ? -7.361 10.391 5.070 1.00 0.00 22 LYS A O 15
ATOM 20447 N N . LYS A 1 23 ? -5.364 11.378 5.461 1.00 0.00 23 LYS A N 15
ATOM 20448 C CA . LYS A 1 23 ? -5.173 11.791 4.082 1.00 0.00 23 LYS A CA 15
ATOM 20449 C C . LYS A 1 23 ? -6.333 12.692 3.658 1.00 0.00 23 LYS A C 15
ATOM 20450 O O . LYS A 1 23 ? -7.489 12.269 3.670 1.00 0.00 23 LYS A O 15
ATOM 20465 N N . PRO A 1 24 ? -5.978 13.952 3.284 1.00 0.00 24 PRO A N 15
ATOM 20466 C CA . PRO A 1 24 ? -6.978 14.916 2.858 1.00 0.00 24 PRO A CA 15
ATOM 20467 C C . PRO A 1 24 ? -7.477 14.600 1.447 1.00 0.00 24 PRO A C 15
ATOM 20468 O O . PRO A 1 24 ? -6.860 13.816 0.726 1.00 0.00 24 PRO A O 15
ATOM 20476 N N . PRO A 1 25 ? -8.618 15.244 1.083 1.00 0.00 25 PRO A N 15
ATOM 20477 C CA . PRO A 1 25 ? -9.208 15.040 -0.229 1.00 0.00 25 PRO A CA 15
ATOM 20478 C C . PRO A 1 25 ? -8.410 15.774 -1.308 1.00 0.00 25 PRO A C 15
ATOM 20479 O O . PRO A 1 25 ? -8.967 16.571 -2.062 1.00 0.00 25 PRO A O 15
ATOM 20487 N N . GLY A 1 26 ? -7.119 15.481 -1.347 1.00 0.00 26 GLY A N 15
ATOM 20488 C CA . GLY A 1 26 ? -6.239 16.105 -2.321 1.00 0.00 26 GLY A CA 15
ATOM 20489 C C . GLY A 1 26 ? -4.771 15.829 -1.989 1.00 0.00 26 GLY A C 15
ATOM 20490 O O . GLY A 1 26 ? -3.920 16.704 -2.145 1.00 0.00 26 GLY A O 15
ATOM 20494 N N . ALA A 1 27 ? -4.519 14.608 -1.539 1.00 0.00 27 ALA A N 15
ATOM 20495 C CA . ALA A 1 27 ? -3.169 14.207 -1.185 1.00 0.00 27 ALA A CA 15
ATOM 20496 C C . ALA A 1 27 ? -2.895 12.807 -1.741 1.00 0.00 27 ALA A C 15
ATOM 20497 O O . ALA A 1 27 ? -3.816 12.010 -1.903 1.00 0.00 27 ALA A O 15
ATOM 20504 N N . GLN A 1 28 ? -1.624 12.552 -2.016 1.00 0.00 28 GLN A N 15
ATOM 20505 C CA . GLN A 1 28 ? -1.219 11.264 -2.550 1.00 0.00 28 GLN A CA 15
ATOM 20506 C C . GLN A 1 28 ? -1.533 10.151 -1.549 1.00 0.00 28 GLN A C 15
ATOM 20507 O O . GLN A 1 28 ? -2.592 10.156 -0.923 1.00 0.00 28 GLN A O 15
ATOM 20519 N N . LEU A 1 29 ? -0.595 9.224 -1.428 1.00 0.00 29 LEU A N 15
ATOM 20520 C CA . LEU A 1 29 ? -0.759 8.107 -0.513 1.00 0.00 29 LEU A CA 15
ATOM 20521 C C . LEU A 1 29 ? 0.479 7.999 0.380 1.00 0.00 29 LEU A C 15
ATOM 20522 O O . LEU A 1 29 ? 0.392 8.191 1.593 1.00 0.00 29 LEU A O 15
ATOM 20537 N N . GLY A 1 30 ? 1.602 7.692 -0.252 1.00 0.00 30 GLY A N 15
ATOM 20538 C CA . GLY A 1 30 ? 2.854 7.557 0.470 1.00 0.00 30 GLY A CA 15
ATOM 20539 C C . GLY A 1 30 ? 3.427 6.146 0.315 1.00 0.00 30 GLY A C 15
ATOM 20540 O O . GLY A 1 30 ? 4.397 5.789 0.983 1.00 0.00 30 GLY A O 15
ATOM 20544 N N . PHE A 1 31 ? 2.802 5.382 -0.569 1.00 0.00 31 PHE A N 15
ATOM 20545 C CA . PHE A 1 31 ? 3.238 4.019 -0.819 1.00 0.00 31 PHE A CA 15
ATOM 20546 C C . PHE A 1 31 ? 2.565 3.450 -2.071 1.00 0.00 31 PHE A C 15
ATOM 20547 O O . PHE A 1 31 ? 1.528 3.950 -2.504 1.00 0.00 31 PHE A O 15
ATOM 20563 N N . ASN A 1 32 ? 3.184 2.414 -2.617 1.00 0.00 32 ASN A N 15
ATOM 20564 C CA . ASN A 1 32 ? 2.658 1.772 -3.810 1.00 0.00 32 ASN A CA 15
ATOM 20565 C C . ASN A 1 32 ? 2.173 0.365 -3.455 1.00 0.00 32 ASN A C 15
ATOM 20566 O O . ASN A 1 32 ? 2.804 -0.331 -2.663 1.00 0.00 32 ASN A O 15
ATOM 20576 N N . ILE A 1 33 ? 1.055 -0.011 -4.060 1.00 0.00 33 ILE A N 15
ATOM 20577 C CA . ILE A 1 33 ? 0.478 -1.322 -3.817 1.00 0.00 33 ILE A CA 15
ATOM 20578 C C . ILE A 1 33 ? 0.779 -2.235 -5.008 1.00 0.00 33 ILE A C 15
ATOM 20579 O O . ILE A 1 33 ? 0.952 -1.761 -6.130 1.00 0.00 33 ILE A O 15
ATOM 20594 N N . ARG A 1 34 ? 0.834 -3.527 -4.722 1.00 0.00 34 ARG A N 15
ATOM 20595 C CA . ARG A 1 34 ? 1.111 -4.511 -5.755 1.00 0.00 34 ARG A CA 15
ATOM 20596 C C . ARG A 1 34 ? 0.566 -5.880 -5.344 1.00 0.00 34 ARG A C 15
ATOM 20597 O O . ARG A 1 34 ? 0.482 -6.188 -4.156 1.00 0.00 34 ARG A O 15
ATOM 20615 N N . GLY A 1 35 ? 0.211 -6.667 -6.350 1.00 0.00 35 GLY A N 15
ATOM 20616 C CA . GLY A 1 35 ? -0.323 -7.996 -6.108 1.00 0.00 35 GLY A CA 15
ATOM 20617 C C . GLY A 1 35 ? -1.822 -7.939 -5.808 1.00 0.00 35 GLY A C 15
ATOM 20618 O O . GLY A 1 35 ? -2.287 -7.034 -5.118 1.00 0.00 35 GLY A O 15
ATOM 20622 N N . GLY A 1 36 ? -2.538 -8.918 -6.342 1.00 0.00 36 GLY A N 15
ATOM 20623 C CA . GLY A 1 36 ? -3.974 -8.991 -6.140 1.00 0.00 36 GLY A CA 15
ATOM 20624 C C . GLY A 1 36 ? -4.623 -9.942 -7.149 1.00 0.00 36 GLY A C 15
ATOM 20625 O O . GLY A 1 36 ? -5.152 -9.504 -8.169 1.00 0.00 36 GLY A O 15
ATOM 20629 N N . LYS A 1 37 ? -4.559 -11.225 -6.828 1.00 0.00 37 LYS A N 15
ATOM 20630 C CA . LYS A 1 37 ? -5.133 -12.242 -7.694 1.00 0.00 37 LYS A CA 15
ATOM 20631 C C . LYS A 1 37 ? -5.364 -13.522 -6.887 1.00 0.00 37 LYS A C 15
ATOM 20632 O O . LYS A 1 37 ? -4.915 -13.630 -5.746 1.00 0.00 37 LYS A O 15
ATOM 20647 N N . ALA A 1 38 ? -6.062 -14.459 -7.511 1.00 0.00 38 ALA A N 15
ATOM 20648 C CA . ALA A 1 38 ? -6.357 -15.727 -6.865 1.00 0.00 38 ALA A CA 15
ATOM 20649 C C . ALA A 1 38 ? -5.276 -16.745 -7.233 1.00 0.00 38 ALA A C 15
ATOM 20650 O O . ALA A 1 38 ? -5.387 -17.434 -8.246 1.00 0.00 38 ALA A O 15
ATOM 20657 N N . SER A 1 39 ? -4.255 -16.808 -6.392 1.00 0.00 39 SER A N 15
ATOM 20658 C CA . SER A 1 39 ? -3.155 -17.732 -6.616 1.00 0.00 39 SER A CA 15
ATOM 20659 C C . SER A 1 39 ? -2.099 -17.563 -5.523 1.00 0.00 39 SER A C 15
ATOM 20660 O O . SER A 1 39 ? -0.915 -17.408 -5.817 1.00 0.00 39 SER A O 15
ATOM 20667 N N . GLN A 1 40 ? -2.565 -17.596 -4.283 1.00 0.00 40 GLN A N 15
ATOM 20668 C CA . GLN A 1 40 ? -1.675 -17.449 -3.144 1.00 0.00 40 GLN A CA 15
ATOM 20669 C C . GLN A 1 40 ? -1.006 -16.073 -3.168 1.00 0.00 40 GLN A C 15
ATOM 20670 O O . GLN A 1 40 ? 0.111 -15.913 -2.676 1.00 0.00 40 GLN A O 15
ATOM 20682 N N . LEU A 1 41 ? -1.716 -15.115 -3.746 1.00 0.00 41 LEU A N 15
ATOM 20683 C CA . LEU A 1 41 ? -1.204 -13.759 -3.840 1.00 0.00 41 LEU A CA 15
ATOM 20684 C C . LEU A 1 41 ? -2.116 -12.818 -3.049 1.00 0.00 41 LEU A C 15
ATOM 20685 O O . LEU A 1 41 ? -2.862 -13.258 -2.177 1.00 0.00 41 LEU A O 15
ATOM 20700 N N . GLY A 1 42 ? -2.026 -11.539 -3.384 1.00 0.00 42 GLY A N 15
ATOM 20701 C CA . GLY A 1 42 ? -2.834 -10.532 -2.716 1.00 0.00 42 GLY A CA 15
ATOM 20702 C C . GLY A 1 42 ? -2.155 -9.162 -2.769 1.00 0.00 42 GLY A C 15
ATOM 20703 O O . GLY A 1 42 ? -1.190 -8.971 -3.507 1.00 0.00 42 GLY A O 15
ATOM 20707 N N . ILE A 1 43 ? -2.686 -8.244 -1.975 1.00 0.00 43 ILE A N 15
ATOM 20708 C CA . ILE A 1 43 ? -2.144 -6.897 -1.922 1.00 0.00 43 ILE A CA 15
ATOM 20709 C C . ILE A 1 43 ? -1.010 -6.848 -0.894 1.00 0.00 43 ILE A C 15
ATOM 20710 O O . ILE A 1 43 ? -1.190 -7.252 0.253 1.00 0.00 43 ILE A O 15
ATOM 20725 N N . PHE A 1 44 ? 0.132 -6.350 -1.345 1.00 0.00 44 PHE A N 15
ATOM 20726 C CA . PHE A 1 44 ? 1.294 -6.244 -0.481 1.00 0.00 44 PHE A CA 15
ATOM 20727 C C . PHE A 1 44 ? 2.001 -4.900 -0.674 1.00 0.00 44 PHE A C 15
ATOM 20728 O O . PHE A 1 44 ? 2.308 -4.512 -1.801 1.00 0.00 44 PHE A O 15
ATOM 20744 N N . ILE A 1 45 ? 2.239 -4.227 0.442 1.00 0.00 45 ILE A N 15
ATOM 20745 C CA . ILE A 1 45 ? 2.903 -2.935 0.409 1.00 0.00 45 ILE A CA 15
ATOM 20746 C C . ILE A 1 45 ? 4.115 -3.013 -0.521 1.00 0.00 45 ILE A C 15
ATOM 20747 O O . ILE A 1 45 ? 5.166 -3.525 -0.136 1.00 0.00 45 ILE A O 15
ATOM 20762 N N . SER A 1 46 ? 3.930 -2.498 -1.727 1.00 0.00 46 SER A N 15
ATOM 20763 C CA . SER A 1 46 ? 4.995 -2.503 -2.716 1.00 0.00 46 SER A CA 15
ATOM 20764 C C . SER A 1 46 ? 6.147 -1.612 -2.247 1.00 0.00 46 SER A C 15
ATOM 20765 O O . SER A 1 46 ? 7.263 -2.089 -2.044 1.00 0.00 46 SER A O 15
ATOM 20772 N N . LYS A 1 47 ? 5.837 -0.333 -2.089 1.00 0.00 47 LYS A N 15
ATOM 20773 C CA . LYS A 1 47 ? 6.834 0.629 -1.649 1.00 0.00 47 LYS A CA 15
ATOM 20774 C C . LYS A 1 47 ? 6.159 1.693 -0.781 1.00 0.00 47 LYS A C 15
ATOM 20775 O O . LYS A 1 47 ? 4.967 1.958 -0.932 1.00 0.00 47 LYS A O 15
ATOM 20790 N N . VAL A 1 48 ? 6.950 2.274 0.107 1.00 0.00 48 VAL A N 15
ATOM 20791 C CA . VAL A 1 48 ? 6.445 3.305 0.999 1.00 0.00 48 VAL A CA 15
ATOM 20792 C C . VAL A 1 48 ? 7.434 4.471 1.037 1.00 0.00 48 VAL A C 15
ATOM 20793 O O . VAL A 1 48 ? 8.641 4.263 1.144 1.00 0.00 48 VAL A O 15
ATOM 20806 N N . ILE A 1 49 ? 6.885 5.674 0.948 1.00 0.00 49 ILE A N 15
ATOM 20807 C CA . ILE A 1 49 ? 7.704 6.873 0.969 1.00 0.00 49 ILE A CA 15
ATOM 20808 C C . ILE A 1 49 ? 8.360 7.012 2.345 1.00 0.00 49 ILE A C 15
ATOM 20809 O O . ILE A 1 49 ? 7.677 6.983 3.367 1.00 0.00 49 ILE A O 15
ATOM 20824 N N . PRO A 1 50 ? 9.711 7.166 2.325 1.00 0.00 50 PRO A N 15
ATOM 20825 C CA . PRO A 1 50 ? 10.466 7.311 3.558 1.00 0.00 50 PRO A CA 15
ATOM 20826 C C . PRO A 1 50 ? 10.282 8.708 4.153 1.00 0.00 50 PRO A C 15
ATOM 20827 O O . PRO A 1 50 ? 11.257 9.419 4.389 1.00 0.00 50 PRO A O 15
ATOM 20835 N N . ASP A 1 51 ? 9.025 9.059 4.380 1.00 0.00 51 ASP A N 15
ATOM 20836 C CA . ASP A 1 51 ? 8.700 10.358 4.943 1.00 0.00 51 ASP A CA 15
ATOM 20837 C C . ASP A 1 51 ? 7.265 10.729 4.563 1.00 0.00 51 ASP A C 15
ATOM 20838 O O . ASP A 1 51 ? 7.003 11.855 4.141 1.00 0.00 51 ASP A O 15
ATOM 20846 N N . SER A 1 52 ? 6.374 9.763 4.727 1.00 0.00 52 SER A N 15
ATOM 20847 C CA . SER A 1 52 ? 4.973 9.976 4.407 1.00 0.00 52 SER A CA 15
ATOM 20848 C C . SER A 1 52 ? 4.102 9.638 5.618 1.00 0.00 52 SER A C 15
ATOM 20849 O O . SER A 1 52 ? 4.618 9.309 6.685 1.00 0.00 52 SER A O 15
ATOM 20856 N N . ASP A 1 53 ? 2.797 9.733 5.413 1.00 0.00 53 ASP A N 15
ATOM 20857 C CA . ASP A 1 53 ? 1.849 9.442 6.476 1.00 0.00 53 ASP A CA 15
ATOM 20858 C C . ASP A 1 53 ? 1.796 7.930 6.707 1.00 0.00 53 ASP A C 15
ATOM 20859 O O . ASP A 1 53 ? 1.552 7.478 7.824 1.00 0.00 53 ASP A O 15
ATOM 20867 N N . ALA A 1 54 ? 2.027 7.192 5.631 1.00 0.00 54 ALA A N 15
ATOM 20868 C CA . ALA A 1 54 ? 2.008 5.741 5.703 1.00 0.00 54 ALA A CA 15
ATOM 20869 C C . ALA A 1 54 ? 3.233 5.257 6.482 1.00 0.00 54 ALA A C 15
ATOM 20870 O O . ALA A 1 54 ? 3.141 4.312 7.265 1.00 0.00 54 ALA A O 15
ATOM 20877 N N . HIS A 1 55 ? 4.351 5.927 6.242 1.00 0.00 55 HIS A N 15
ATOM 20878 C CA . HIS A 1 55 ? 5.591 5.578 6.913 1.00 0.00 55 HIS A CA 15
ATOM 20879 C C . HIS A 1 55 ? 5.434 5.777 8.422 1.00 0.00 55 HIS A C 15
ATOM 20880 O O . HIS A 1 55 ? 6.074 5.086 9.213 1.00 0.00 55 HIS A O 15
ATOM 20893 N N . ARG A 1 56 ? 4.577 6.724 8.775 1.00 0.00 56 ARG A N 15
ATOM 20894 C CA . ARG A 1 56 ? 4.327 7.023 10.174 1.00 0.00 56 ARG A CA 15
ATOM 20895 C C . ARG A 1 56 ? 3.248 6.093 10.731 1.00 0.00 56 ARG A C 15
ATOM 20896 O O . ARG A 1 56 ? 3.329 5.658 11.879 1.00 0.00 56 ARG A O 15
ATOM 20914 N N . ALA A 1 57 ? 2.262 5.814 9.892 1.00 0.00 57 ALA A N 15
ATOM 20915 C CA . ALA A 1 57 ? 1.167 4.943 10.285 1.00 0.00 57 ALA A CA 15
ATOM 20916 C C . ALA A 1 57 ? 1.733 3.604 10.764 1.00 0.00 57 ALA A C 15
ATOM 20917 O O . ALA A 1 57 ? 1.152 2.954 11.632 1.00 0.00 57 ALA A O 15
ATOM 20924 N N . GLY A 1 58 ? 2.861 3.231 10.177 1.00 0.00 58 GLY A N 15
ATOM 20925 C CA . GLY A 1 58 ? 3.512 1.982 10.533 1.00 0.00 58 GLY A CA 15
ATOM 20926 C C . GLY A 1 58 ? 3.507 1.006 9.354 1.00 0.00 58 GLY A C 15
ATOM 20927 O O . GLY A 1 58 ? 3.552 -0.208 9.548 1.00 0.00 58 GLY A O 15
ATOM 20931 N N . LEU A 1 59 ? 3.453 1.573 8.157 1.00 0.00 59 LEU A N 15
ATOM 20932 C CA . LEU A 1 59 ? 3.441 0.769 6.947 1.00 0.00 59 LEU A CA 15
ATOM 20933 C C . LEU A 1 59 ? 4.874 0.370 6.592 1.00 0.00 59 LEU A C 15
ATOM 20934 O O . LEU A 1 59 ? 5.788 1.190 6.670 1.00 0.00 59 LEU A O 15
ATOM 20949 N N . GLN A 1 60 ? 5.027 -0.890 6.209 1.00 0.00 60 GLN A N 15
ATOM 20950 C CA . GLN A 1 60 ? 6.333 -1.406 5.840 1.00 0.00 60 GLN A CA 15
ATOM 20951 C C . GLN A 1 60 ? 6.208 -2.381 4.668 1.00 0.00 60 GLN A C 15
ATOM 20952 O O . GLN A 1 60 ? 5.210 -3.090 4.550 1.00 0.00 60 GLN A O 15
ATOM 20964 N N . GLU A 1 61 ? 7.235 -2.385 3.830 1.00 0.00 61 GLU A N 15
ATOM 20965 C CA . GLU A 1 61 ? 7.251 -3.261 2.671 1.00 0.00 61 GLU A CA 15
ATOM 20966 C C . GLU A 1 61 ? 7.082 -4.719 3.105 1.00 0.00 61 GLU A C 15
ATOM 20967 O O . GLU A 1 61 ? 7.984 -5.300 3.705 1.00 0.00 61 GLU A O 15
ATOM 20977 N N . GLY A 1 62 ? 5.919 -5.267 2.784 1.00 0.00 62 GLY A N 15
ATOM 20978 C CA . GLY A 1 62 ? 5.620 -6.645 3.133 1.00 0.00 62 GLY A CA 15
ATOM 20979 C C . GLY A 1 62 ? 4.300 -6.742 3.903 1.00 0.00 62 GLY A C 15
ATOM 20980 O O . GLY A 1 62 ? 3.651 -7.787 3.900 1.00 0.00 62 GLY A O 15
ATOM 20984 N N . ASP A 1 63 ? 3.944 -5.638 4.543 1.00 0.00 63 ASP A N 15
ATOM 20985 C CA . ASP A 1 63 ? 2.714 -5.585 5.315 1.00 0.00 63 ASP A CA 15
ATOM 20986 C C . ASP A 1 63 ? 1.535 -5.960 4.415 1.00 0.00 63 ASP A C 15
ATOM 20987 O O . ASP A 1 63 ? 1.018 -5.118 3.681 1.00 0.00 63 ASP A O 15
ATOM 20995 N N . GLN A 1 64 ? 1.143 -7.222 4.500 1.00 0.00 64 GLN A N 15
ATOM 20996 C CA . GLN A 1 64 ? 0.035 -7.719 3.702 1.00 0.00 64 GLN A CA 15
ATOM 20997 C C . GLN A 1 64 ? -1.268 -7.038 4.124 1.00 0.00 64 GLN A C 15
ATOM 20998 O O . GLN A 1 64 ? -1.618 -7.035 5.303 1.00 0.00 64 GLN A O 15
ATOM 21010 N N . VAL A 1 65 ? -1.953 -6.477 3.137 1.00 0.00 65 VAL A N 15
ATOM 21011 C CA . VAL A 1 65 ? -3.211 -5.794 3.391 1.00 0.00 65 VAL A CA 15
ATOM 21012 C C . VAL A 1 65 ? -4.357 -6.805 3.318 1.00 0.00 65 VAL A C 15
ATOM 21013 O O . VAL A 1 65 ? -4.874 -7.085 2.238 1.00 0.00 65 VAL A O 15
ATOM 21026 N N . LEU A 1 66 ? -4.722 -7.323 4.482 1.00 0.00 66 LEU A N 15
ATOM 21027 C CA . LEU A 1 66 ? -5.798 -8.295 4.563 1.00 0.00 66 LEU A CA 15
ATOM 21028 C C . LEU A 1 66 ? -7.060 -7.708 3.928 1.00 0.00 66 LEU A C 15
ATOM 21029 O O . LEU A 1 66 ? -7.519 -8.187 2.892 1.00 0.00 66 LEU A O 15
ATOM 21044 N N . ALA A 1 67 ? -7.585 -6.679 4.576 1.00 0.00 67 ALA A N 15
ATOM 21045 C CA . ALA A 1 67 ? -8.785 -6.020 4.088 1.00 0.00 67 ALA A CA 15
ATOM 21046 C C . ALA A 1 67 ? -8.576 -4.505 4.113 1.00 0.00 67 ALA A C 15
ATOM 21047 O O . ALA A 1 67 ? -7.689 -4.008 4.805 1.00 0.00 67 ALA A O 15
ATOM 21054 N N . VAL A 1 68 ? -9.409 -3.812 3.351 1.00 0.00 68 VAL A N 15
ATOM 21055 C CA . VAL A 1 68 ? -9.327 -2.363 3.277 1.00 0.00 68 VAL A CA 15
ATOM 21056 C C . VAL A 1 68 ? -10.733 -1.771 3.398 1.00 0.00 68 VAL A C 15
ATOM 21057 O O . VAL A 1 68 ? -11.532 -1.864 2.468 1.00 0.00 68 VAL A O 15
ATOM 21070 N N . ASN A 1 69 ? -10.991 -1.173 4.552 1.00 0.00 69 ASN A N 15
ATOM 21071 C CA . ASN A 1 69 ? -12.287 -0.566 4.806 1.00 0.00 69 ASN A CA 15
ATOM 21072 C C . ASN A 1 69 ? -13.390 -1.583 4.508 1.00 0.00 69 ASN A C 15
ATOM 21073 O O . ASN A 1 69 ? -14.308 -1.301 3.739 1.00 0.00 69 ASN A O 15
ATOM 21083 N N . ASP A 1 70 ? -13.264 -2.745 5.133 1.00 0.00 70 ASP A N 15
ATOM 21084 C CA . ASP A 1 70 ? -14.239 -3.805 4.944 1.00 0.00 70 ASP A CA 15
ATOM 21085 C C . ASP A 1 70 ? -13.906 -4.577 3.665 1.00 0.00 70 ASP A C 15
ATOM 21086 O O . ASP A 1 70 ? -13.813 -5.803 3.682 1.00 0.00 70 ASP A O 15
ATOM 21094 N N . VAL A 1 71 ? -13.737 -3.826 2.587 1.00 0.00 71 VAL A N 15
ATOM 21095 C CA . VAL A 1 71 ? -13.417 -4.423 1.301 1.00 0.00 71 VAL A CA 15
ATOM 21096 C C . VAL A 1 71 ? -12.180 -5.312 1.451 1.00 0.00 71 VAL A C 15
ATOM 21097 O O . VAL A 1 71 ? -11.115 -4.840 1.846 1.00 0.00 71 VAL A O 15
ATOM 21110 N N . ASP A 1 72 ? -12.363 -6.585 1.129 1.00 0.00 72 ASP A N 15
ATOM 21111 C CA . ASP A 1 72 ? -11.276 -7.544 1.223 1.00 0.00 72 ASP A CA 15
ATOM 21112 C C . ASP A 1 72 ? -10.333 -7.357 0.032 1.00 0.00 72 ASP A C 15
ATOM 21113 O O . ASP A 1 72 ? -10.779 -7.279 -1.112 1.00 0.00 72 ASP A O 15
ATOM 21121 N N . PHE A 1 73 ? -9.047 -7.292 0.342 1.00 0.00 73 PHE A N 15
ATOM 21122 C CA . PHE A 1 73 ? -8.036 -7.117 -0.688 1.00 0.00 73 PHE A CA 15
ATOM 21123 C C . PHE A 1 73 ? -7.405 -8.456 -1.070 1.00 0.00 73 PHE A C 15
ATOM 21124 O O . PHE A 1 73 ? -6.583 -8.521 -1.984 1.00 0.00 73 PHE A O 15
ATOM 21140 N N . GLN A 1 74 ? -7.812 -9.492 -0.353 1.00 0.00 74 GLN A N 15
ATOM 21141 C CA . GLN A 1 74 ? -7.296 -10.827 -0.606 1.00 0.00 74 GLN A CA 15
ATOM 21142 C C . GLN A 1 74 ? -7.399 -11.163 -2.094 1.00 0.00 74 GLN A C 15
ATOM 21143 O O . GLN A 1 74 ? -6.547 -11.865 -2.636 1.00 0.00 74 GLN A O 15
ATOM 21155 N N . ASP A 1 75 ? -8.450 -10.646 -2.714 1.00 0.00 75 ASP A N 15
ATOM 21156 C CA . ASP A 1 75 ? -8.675 -10.882 -4.130 1.00 0.00 75 ASP A CA 15
ATOM 21157 C C . ASP A 1 75 ? -9.246 -9.615 -4.769 1.00 0.00 75 ASP A C 15
ATOM 21158 O O . ASP A 1 75 ? -10.452 -9.513 -4.983 1.00 0.00 75 ASP A O 15
ATOM 21166 N N . ILE A 1 76 ? -8.351 -8.681 -5.056 1.00 0.00 76 ILE A N 15
ATOM 21167 C CA . ILE A 1 76 ? -8.750 -7.424 -5.667 1.00 0.00 76 ILE A CA 15
ATOM 21168 C C . ILE A 1 76 ? -7.661 -6.966 -6.639 1.00 0.00 76 ILE A C 15
ATOM 21169 O O . ILE A 1 76 ? -6.506 -7.372 -6.520 1.00 0.00 76 ILE A O 15
ATOM 21184 N N . GLU A 1 77 ? -8.069 -6.127 -7.580 1.00 0.00 77 GLU A N 15
ATOM 21185 C CA . GLU A 1 77 ? -7.141 -5.609 -8.573 1.00 0.00 77 GLU A CA 15
ATOM 21186 C C . GLU A 1 77 ? -6.267 -4.512 -7.962 1.00 0.00 77 GLU A C 15
ATOM 21187 O O . GLU A 1 77 ? -6.687 -3.826 -7.031 1.00 0.00 77 GLU A O 15
ATOM 21197 N N . HIS A 1 78 ? -5.069 -4.381 -8.510 1.00 0.00 78 HIS A N 15
ATOM 21198 C CA . HIS A 1 78 ? -4.132 -3.379 -8.030 1.00 0.00 78 HIS A CA 15
ATOM 21199 C C . HIS A 1 78 ? -4.738 -1.985 -8.204 1.00 0.00 78 HIS A C 15
ATOM 21200 O O . HIS A 1 78 ? -5.038 -1.308 -7.222 1.00 0.00 78 HIS A O 15
ATOM 21213 N N . SER A 1 79 ? -4.900 -1.597 -9.460 1.00 0.00 79 SER A N 15
ATOM 21214 C CA . SER A 1 79 ? -5.464 -0.296 -9.776 1.00 0.00 79 SER A CA 15
ATOM 21215 C C . SER A 1 79 ? -6.730 -0.061 -8.949 1.00 0.00 79 SER A C 15
ATOM 21216 O O . SER A 1 79 ? -7.123 1.082 -8.720 1.00 0.00 79 SER A O 15
ATOM 21223 N N . LYS A 1 80 ? -7.333 -1.162 -8.524 1.00 0.00 80 LYS A N 15
ATOM 21224 C CA . LYS A 1 80 ? -8.547 -1.089 -7.728 1.00 0.00 80 LYS A CA 15
ATOM 21225 C C . LYS A 1 80 ? -8.178 -0.803 -6.270 1.00 0.00 80 LYS A C 15
ATOM 21226 O O . LYS A 1 80 ? -8.728 0.110 -5.656 1.00 0.00 80 LYS A O 15
ATOM 21241 N N . ALA A 1 81 ? -7.252 -1.599 -5.760 1.00 0.00 81 ALA A N 15
ATOM 21242 C CA . ALA A 1 81 ? -6.804 -1.443 -4.386 1.00 0.00 81 ALA A CA 15
ATOM 21243 C C . ALA A 1 81 ? -6.182 -0.055 -4.212 1.00 0.00 81 ALA A C 15
ATOM 21244 O O . ALA A 1 81 ? -6.540 0.678 -3.291 1.00 0.00 81 ALA A O 15
ATOM 21251 N N . VAL A 1 82 ? -5.262 0.262 -5.110 1.00 0.00 82 VAL A N 15
ATOM 21252 C CA . VAL A 1 82 ? -4.586 1.548 -5.068 1.00 0.00 82 VAL A CA 15
ATOM 21253 C C . VAL A 1 82 ? -5.630 2.667 -5.078 1.00 0.00 82 VAL A C 15
ATOM 21254 O O . VAL A 1 82 ? -5.627 3.532 -4.203 1.00 0.00 82 VAL A O 15
ATOM 21267 N N . GLU A 1 83 ? -6.497 2.614 -6.078 1.00 0.00 83 GLU A N 15
ATOM 21268 C CA . GLU A 1 83 ? -7.544 3.613 -6.214 1.00 0.00 83 GLU A CA 15
ATOM 21269 C C . GLU A 1 83 ? -8.365 3.701 -4.925 1.00 0.00 83 GLU A C 15
ATOM 21270 O O . GLU A 1 83 ? -8.483 4.773 -4.333 1.00 0.00 83 GLU A O 15
ATOM 21280 N N . ILE A 1 84 ? -8.909 2.560 -4.529 1.00 0.00 84 ILE A N 15
ATOM 21281 C CA . ILE A 1 84 ? -9.714 2.495 -3.321 1.00 0.00 84 ILE A CA 15
ATOM 21282 C C . ILE A 1 84 ? -9.094 3.396 -2.251 1.00 0.00 84 ILE A C 15
ATOM 21283 O O . ILE A 1 84 ? -9.752 4.301 -1.740 1.00 0.00 84 ILE A O 15
ATOM 21298 N N . LEU A 1 85 ? -7.836 3.116 -1.944 1.00 0.00 85 LEU A N 15
ATOM 21299 C CA . LEU A 1 85 ? -7.121 3.890 -0.944 1.00 0.00 85 LEU A CA 15
ATOM 21300 C C . LEU A 1 85 ? -7.291 5.381 -1.240 1.00 0.00 85 LEU A C 15
ATOM 21301 O O . LEU A 1 85 ? -7.938 6.100 -0.480 1.00 0.00 85 LEU A O 15
ATOM 21316 N N . LYS A 1 86 ? -6.698 5.803 -2.348 1.00 0.00 86 LYS A N 15
ATOM 21317 C CA . LYS A 1 86 ? -6.776 7.196 -2.755 1.00 0.00 86 LYS A CA 15
ATOM 21318 C C . LYS A 1 86 ? -8.227 7.670 -2.659 1.00 0.00 86 LYS A C 15
ATOM 21319 O O . LYS A 1 86 ? -8.569 8.458 -1.778 1.00 0.00 86 LYS A O 15
ATOM 21334 N N . THR A 1 87 ? -9.041 7.170 -3.577 1.00 0.00 87 THR A N 15
ATOM 21335 C CA . THR A 1 87 ? -10.447 7.534 -3.607 1.00 0.00 87 THR A CA 15
ATOM 21336 C C . THR A 1 87 ? -10.998 7.653 -2.184 1.00 0.00 87 THR A C 15
ATOM 21337 O O . THR A 1 87 ? -11.532 8.694 -1.807 1.00 0.00 87 THR A O 15
ATOM 21348 N N . ALA A 1 88 ? -10.849 6.571 -1.433 1.00 0.00 88 ALA A N 15
ATOM 21349 C CA . ALA A 1 88 ? -11.325 6.541 -0.061 1.00 0.00 88 ALA A CA 15
ATOM 21350 C C . ALA A 1 88 ? -10.742 7.731 0.702 1.00 0.00 88 ALA A C 15
ATOM 21351 O O . ALA A 1 88 ? -9.541 7.991 0.632 1.00 0.00 88 ALA A O 15
ATOM 21358 N N . ARG A 1 89 ? -11.619 8.424 1.414 1.00 0.00 89 ARG A N 15
ATOM 21359 C CA . ARG A 1 89 ? -11.206 9.582 2.189 1.00 0.00 89 ARG A CA 15
ATOM 21360 C C . ARG A 1 89 ? -10.339 9.147 3.372 1.00 0.00 89 ARG A C 15
ATOM 21361 O O . ARG A 1 89 ? -9.324 9.776 3.668 1.00 0.00 89 ARG A O 15
ATOM 21379 N N . GLU A 1 90 ? -10.770 8.072 4.017 1.00 0.00 90 GLU A N 15
ATOM 21380 C CA . GLU A 1 90 ? -10.045 7.545 5.161 1.00 0.00 90 GLU A CA 15
ATOM 21381 C C . GLU A 1 90 ? -9.621 6.099 4.899 1.00 0.00 90 GLU A C 15
ATOM 21382 O O . GLU A 1 90 ? -10.447 5.260 4.543 1.00 0.00 90 GLU A O 15
ATOM 21392 N N . ILE A 1 91 ? -8.333 5.850 5.086 1.00 0.00 91 ILE A N 15
ATOM 21393 C CA . ILE A 1 91 ? -7.788 4.520 4.874 1.00 0.00 91 ILE A CA 15
ATOM 21394 C C . ILE A 1 91 ? -7.846 3.735 6.187 1.00 0.00 91 ILE A C 15
ATOM 21395 O O . ILE A 1 91 ? -7.346 4.195 7.212 1.00 0.00 91 ILE A O 15
ATOM 21410 N N . SER A 1 92 ? -8.461 2.564 6.113 1.00 0.00 92 SER A N 15
ATOM 21411 C CA . SER A 1 92 ? -8.592 1.712 7.282 1.00 0.00 92 SER A CA 15
ATOM 21412 C C . SER A 1 92 ? -8.508 0.241 6.869 1.00 0.00 92 SER A C 15
ATOM 21413 O O . SER A 1 92 ? -9.526 -0.444 6.788 1.00 0.00 92 SER A O 15
ATOM 21420 N N . MET A 1 93 ? -7.284 -0.200 6.619 1.00 0.00 93 MET A N 15
ATOM 21421 C CA . MET A 1 93 ? -7.052 -1.577 6.216 1.00 0.00 93 MET A CA 15
ATOM 21422 C C . MET A 1 93 ? -6.419 -2.382 7.352 1.00 0.00 93 MET A C 15
ATOM 21423 O O . MET A 1 93 ? -5.891 -1.809 8.304 1.00 0.00 93 MET A O 15
ATOM 21435 N N . ARG A 1 94 ? -6.491 -3.698 7.215 1.00 0.00 94 ARG A N 15
ATOM 21436 C CA . ARG A 1 94 ? -5.930 -4.587 8.218 1.00 0.00 94 ARG A CA 15
ATOM 21437 C C . ARG A 1 94 ? -4.652 -5.243 7.692 1.00 0.00 94 ARG A C 15
ATOM 21438 O O . ARG A 1 94 ? -4.659 -5.855 6.625 1.00 0.00 94 ARG A O 15
ATOM 21456 N N . VAL A 1 95 ? -3.586 -5.093 8.464 1.00 0.00 95 VAL A N 15
ATOM 21457 C CA . VAL A 1 95 ? -2.304 -5.664 8.089 1.00 0.00 95 VAL A CA 15
ATOM 21458 C C . VAL A 1 95 ? -1.839 -6.626 9.183 1.00 0.00 95 VAL A C 15
ATOM 21459 O O . VAL A 1 95 ? -2.284 -6.534 10.327 1.00 0.00 95 VAL A O 15
ATOM 21472 N N . ARG A 1 96 ? -0.948 -7.528 8.795 1.00 0.00 96 ARG A N 15
ATOM 21473 C CA . ARG A 1 96 ? -0.418 -8.506 9.729 1.00 0.00 96 ARG A CA 15
ATOM 21474 C C . ARG A 1 96 ? 0.921 -9.048 9.226 1.00 0.00 96 ARG A C 15
ATOM 21475 O O . ARG A 1 96 ? 1.164 -9.092 8.021 1.00 0.00 96 ARG A O 15
ATOM 21493 N N . PHE A 1 97 ? 1.755 -9.450 10.175 1.00 0.00 97 PHE A N 15
ATOM 21494 C CA . PHE A 1 97 ? 3.063 -9.988 9.842 1.00 0.00 97 PHE A CA 15
ATOM 21495 C C . PHE A 1 97 ? 2.981 -10.920 8.631 1.00 0.00 97 PHE A C 15
ATOM 21496 O O . PHE A 1 97 ? 1.943 -11.531 8.382 1.00 0.00 97 PHE A O 15
ATOM 21512 N N . PHE A 1 98 ? 4.091 -10.999 7.910 1.00 0.00 98 PHE A N 15
ATOM 21513 C CA . PHE A 1 98 ? 4.157 -11.846 6.732 1.00 0.00 98 PHE A CA 15
ATOM 21514 C C . PHE A 1 98 ? 5.423 -12.706 6.746 1.00 0.00 98 PHE A C 15
ATOM 21515 O O . PHE A 1 98 ? 5.740 -13.367 5.758 1.00 0.00 98 PHE A O 15
ATOM 21531 N N . SER A 1 99 ? 6.112 -12.671 7.878 1.00 0.00 99 SER A N 15
ATOM 21532 C CA . SER A 1 99 ? 7.335 -13.438 8.032 1.00 0.00 99 SER A CA 15
ATOM 21533 C C . SER A 1 99 ? 7.152 -14.500 9.119 1.00 0.00 99 SER A C 15
ATOM 21534 O O . SER A 1 99 ? 7.392 -15.683 8.883 1.00 0.00 99 SER A O 15
ATOM 21541 N N . GLY A 1 100 ? 6.729 -14.040 10.287 1.00 0.00 100 GLY A N 15
ATOM 21542 C CA . GLY A 1 100 ? 6.510 -14.935 11.410 1.00 0.00 100 GLY A CA 15
ATOM 21543 C C . GLY A 1 100 ? 7.831 -15.274 12.105 1.00 0.00 100 GLY A C 15
ATOM 21544 O O . GLY A 1 100 ? 8.729 -14.438 12.182 1.00 0.00 100 GLY A O 15
ATOM 21548 N N . PRO A 1 101 ? 7.909 -16.537 12.605 1.00 0.00 101 PRO A N 15
ATOM 21549 C CA . PRO A 1 101 ? 9.103 -16.998 13.290 1.00 0.00 101 PRO A CA 15
ATOM 21550 C C . PRO A 1 101 ? 10.230 -17.287 12.295 1.00 0.00 101 PRO A C 15
ATOM 21551 O O . PRO A 1 101 ? 9.980 -17.472 11.105 1.00 0.00 101 PRO A O 15
ATOM 21559 N N . SER A 1 102 ? 11.447 -17.315 12.819 1.00 0.00 102 SER A N 15
ATOM 21560 C CA . SER A 1 102 ? 12.612 -17.577 11.991 1.00 0.00 102 SER A CA 15
ATOM 21561 C C . SER A 1 102 ? 13.301 -18.864 12.450 1.00 0.00 102 SER A C 15
ATOM 21562 O O . SER A 1 102 ? 13.878 -18.910 13.536 1.00 0.00 102 SER A O 15
ATOM 21569 N N . SER A 1 103 ? 13.217 -19.877 11.602 1.00 0.00 103 SER A N 15
ATOM 21570 C CA . SER A 1 103 ? 13.826 -21.161 11.906 1.00 0.00 103 SER A CA 15
ATOM 21571 C C . SER A 1 103 ? 15.109 -21.338 11.093 1.00 0.00 103 SER A C 15
ATOM 21572 O O . SER A 1 103 ? 15.057 -21.605 9.893 1.00 0.00 103 SER A O 15
ATOM 21579 N N . GLY A 1 104 ? 16.232 -21.183 11.778 1.00 0.00 104 GLY A N 15
ATOM 21580 C CA . GLY A 1 104 ? 17.527 -21.323 11.135 1.00 0.00 104 GLY A CA 15
ATOM 21581 C C . GLY A 1 104 ? 17.588 -20.507 9.841 1.00 0.00 104 GLY A C 15
ATOM 21582 O O . GLY A 1 104 ? 17.713 -21.069 8.755 1.00 0.00 104 GLY A O 15
ATOM 21586 N N . GLY A 1 1 ? -26.145 11.838 21.663 1.00 0.00 1 GLY A N 16
ATOM 21587 C CA . GLY A 1 1 ? -26.132 11.442 23.060 1.00 0.00 1 GLY A CA 16
ATOM 21588 C C . GLY A 1 1 ? -24.764 10.887 23.461 1.00 0.00 1 GLY A C 16
ATOM 21589 O O . GLY A 1 1 ? -24.551 9.676 23.441 1.00 0.00 1 GLY A O 16
ATOM 21593 N N . SER A 1 2 ? -23.872 11.800 23.816 1.00 0.00 2 SER A N 16
ATOM 21594 C CA . SER A 1 2 ? -22.529 11.417 24.221 1.00 0.00 2 SER A CA 16
ATOM 21595 C C . SER A 1 2 ? -22.590 10.212 25.161 1.00 0.00 2 SER A C 16
ATOM 21596 O O . SER A 1 2 ? -23.360 10.207 26.122 1.00 0.00 2 SER A O 16
ATOM 21603 N N . SER A 1 3 ? -21.770 9.219 24.853 1.00 0.00 3 SER A N 16
ATOM 21604 C CA . SER A 1 3 ? -21.720 8.011 25.659 1.00 0.00 3 SER A CA 16
ATOM 21605 C C . SER A 1 3 ? -20.569 7.118 25.192 1.00 0.00 3 SER A C 16
ATOM 21606 O O . SER A 1 3 ? -20.224 7.110 24.011 1.00 0.00 3 SER A O 16
ATOM 21613 N N . GLY A 1 4 ? -20.007 6.387 26.143 1.00 0.00 4 GLY A N 16
ATOM 21614 C CA . GLY A 1 4 ? -18.902 5.492 25.844 1.00 0.00 4 GLY A CA 16
ATOM 21615 C C . GLY A 1 4 ? -18.485 4.702 27.086 1.00 0.00 4 GLY A C 16
ATOM 21616 O O . GLY A 1 4 ? -18.373 5.263 28.176 1.00 0.00 4 GLY A O 16
ATOM 21620 N N . SER A 1 5 ? -18.265 3.411 26.882 1.00 0.00 5 SER A N 16
ATOM 21621 C CA . SER A 1 5 ? -17.863 2.539 27.971 1.00 0.00 5 SER A CA 16
ATOM 21622 C C . SER A 1 5 ? -16.470 1.970 27.699 1.00 0.00 5 SER A C 16
ATOM 21623 O O . SER A 1 5 ? -15.943 2.108 26.596 1.00 0.00 5 SER A O 16
ATOM 21630 N N . SER A 1 6 ? -15.911 1.342 28.724 1.00 0.00 6 SER A N 16
ATOM 21631 C CA . SER A 1 6 ? -14.588 0.751 28.609 1.00 0.00 6 SER A CA 16
ATOM 21632 C C . SER A 1 6 ? -14.501 -0.509 29.472 1.00 0.00 6 SER A C 16
ATOM 21633 O O . SER A 1 6 ? -15.054 -0.553 30.570 1.00 0.00 6 SER A O 16
ATOM 21640 N N . GLY A 1 7 ? -13.802 -1.502 28.943 1.00 0.00 7 GLY A N 16
ATOM 21641 C CA . GLY A 1 7 ? -13.635 -2.760 29.652 1.00 0.00 7 GLY A CA 16
ATOM 21642 C C . GLY A 1 7 ? -12.153 -3.081 29.856 1.00 0.00 7 GLY A C 16
ATOM 21643 O O . GLY A 1 7 ? -11.350 -2.186 30.113 1.00 0.00 7 GLY A O 16
ATOM 21647 N N . ASN A 1 8 ? -11.836 -4.362 29.734 1.00 0.00 8 ASN A N 16
ATOM 21648 C CA . ASN A 1 8 ? -10.465 -4.812 29.902 1.00 0.00 8 ASN A CA 16
ATOM 21649 C C . ASN A 1 8 ? -10.392 -6.318 29.645 1.00 0.00 8 ASN A C 16
ATOM 21650 O O . ASN A 1 8 ? -10.918 -7.111 30.424 1.00 0.00 8 ASN A O 16
ATOM 21660 N N . ASN A 1 9 ? -9.737 -6.668 28.547 1.00 0.00 9 ASN A N 16
ATOM 21661 C CA . ASN A 1 9 ? -9.588 -8.065 28.178 1.00 0.00 9 ASN A CA 16
ATOM 21662 C C . ASN A 1 9 ? -8.123 -8.348 27.842 1.00 0.00 9 ASN A C 16
ATOM 21663 O O . ASN A 1 9 ? -7.363 -7.428 27.540 1.00 0.00 9 ASN A O 16
ATOM 21673 N N . GLU A 1 10 ? -7.769 -9.623 27.906 1.00 0.00 10 GLU A N 16
ATOM 21674 C CA . GLU A 1 10 ? -6.407 -10.037 27.613 1.00 0.00 10 GLU A CA 16
ATOM 21675 C C . GLU A 1 10 ? -6.407 -11.163 26.578 1.00 0.00 10 GLU A C 16
ATOM 21676 O O . GLU A 1 10 ? -6.436 -12.340 26.934 1.00 0.00 10 GLU A O 16
ATOM 21686 N N . LEU A 1 11 ? -6.372 -10.762 25.315 1.00 0.00 11 LEU A N 16
ATOM 21687 C CA . LEU A 1 11 ? -6.368 -11.724 24.225 1.00 0.00 11 LEU A CA 16
ATOM 21688 C C . LEU A 1 11 ? -5.435 -11.228 23.118 1.00 0.00 11 LEU A C 16
ATOM 21689 O O . LEU A 1 11 ? -5.895 -10.752 22.081 1.00 0.00 11 LEU A O 16
ATOM 21704 N N . THR A 1 12 ? -4.142 -11.355 23.376 1.00 0.00 12 THR A N 16
ATOM 21705 C CA . THR A 1 12 ? -3.141 -10.927 22.415 1.00 0.00 12 THR A CA 16
ATOM 21706 C C . THR A 1 12 ? -2.117 -12.038 22.179 1.00 0.00 12 THR A C 16
ATOM 21707 O O . THR A 1 12 ? -1.581 -12.606 23.129 1.00 0.00 12 THR A O 16
ATOM 21718 N N . GLN A 1 13 ? -1.875 -12.317 20.906 1.00 0.00 13 GLN A N 16
ATOM 21719 C CA . GLN A 1 13 ? -0.925 -13.350 20.534 1.00 0.00 13 GLN A CA 16
ATOM 21720 C C . GLN A 1 13 ? -0.366 -13.080 19.135 1.00 0.00 13 GLN A C 16
ATOM 21721 O O . GLN A 1 13 ? 0.848 -13.061 18.940 1.00 0.00 13 GLN A O 16
ATOM 21733 N N . PHE A 1 14 ? -1.281 -12.875 18.197 1.00 0.00 14 PHE A N 16
ATOM 21734 C CA . PHE A 1 14 ? -0.894 -12.605 16.822 1.00 0.00 14 PHE A CA 16
ATOM 21735 C C . PHE A 1 14 ? -2.051 -11.980 16.041 1.00 0.00 14 PHE A C 16
ATOM 21736 O O . PHE A 1 14 ? -2.126 -12.116 14.821 1.00 0.00 14 PHE A O 16
ATOM 21752 N N . LEU A 1 15 ? -2.924 -11.307 16.776 1.00 0.00 15 LEU A N 16
ATOM 21753 C CA . LEU A 1 15 ? -4.074 -10.660 16.168 1.00 0.00 15 LEU A CA 16
ATOM 21754 C C . LEU A 1 15 ? -3.591 -9.607 15.167 1.00 0.00 15 LEU A C 16
ATOM 21755 O O . LEU A 1 15 ? -2.463 -9.127 15.262 1.00 0.00 15 LEU A O 16
ATOM 21770 N N . PRO A 1 16 ? -4.493 -9.271 14.206 1.00 0.00 16 PRO A N 16
ATOM 21771 C CA . PRO A 1 16 ? -4.171 -8.285 13.189 1.00 0.00 16 PRO A CA 16
ATOM 21772 C C . PRO A 1 16 ? -4.206 -6.869 13.768 1.00 0.00 16 PRO A C 16
ATOM 21773 O O . PRO A 1 16 ? -4.510 -6.683 14.945 1.00 0.00 16 PRO A O 16
ATOM 21781 N N . ARG A 1 17 ? -3.893 -5.907 12.913 1.00 0.00 17 ARG A N 16
ATOM 21782 C CA . ARG A 1 17 ? -3.886 -4.513 13.325 1.00 0.00 17 ARG A CA 16
ATOM 21783 C C . ARG A 1 17 ? -4.569 -3.644 12.266 1.00 0.00 17 ARG A C 16
ATOM 21784 O O . ARG A 1 17 ? -4.541 -3.967 11.080 1.00 0.00 17 ARG A O 16
ATOM 21802 N N . ILE A 1 18 ? -5.166 -2.558 12.735 1.00 0.00 18 ILE A N 16
ATOM 21803 C CA . ILE A 1 18 ? -5.855 -1.640 11.844 1.00 0.00 18 ILE A CA 16
ATOM 21804 C C . ILE A 1 18 ? -4.982 -0.404 11.617 1.00 0.00 18 ILE A C 16
ATOM 21805 O O . ILE A 1 18 ? -4.807 0.410 12.522 1.00 0.00 18 ILE A O 16
ATOM 21820 N N . VAL A 1 19 ? -4.459 -0.303 10.404 1.00 0.00 19 VAL A N 16
ATOM 21821 C CA . VAL A 1 19 ? -3.608 0.819 10.048 1.00 0.00 19 VAL A CA 16
ATOM 21822 C C . VAL A 1 19 ? -4.464 1.925 9.427 1.00 0.00 19 VAL A C 16
ATOM 21823 O O . VAL A 1 19 ? -4.751 1.896 8.232 1.00 0.00 19 VAL A O 16
ATOM 21836 N N . THR A 1 20 ? -4.848 2.874 10.268 1.00 0.00 20 THR A N 16
ATOM 21837 C CA . THR A 1 20 ? -5.666 3.987 9.817 1.00 0.00 20 THR A CA 16
ATOM 21838 C C . THR A 1 20 ? -4.791 5.206 9.517 1.00 0.00 20 THR A C 16
ATOM 21839 O O . THR A 1 20 ? -3.972 5.605 10.344 1.00 0.00 20 THR A O 16
ATOM 21850 N N . LEU A 1 21 ? -4.992 5.762 8.331 1.00 0.00 21 LEU A N 16
ATOM 21851 C CA . LEU A 1 21 ? -4.231 6.926 7.912 1.00 0.00 21 LEU A CA 16
ATOM 21852 C C . LEU A 1 21 ? -5.081 8.183 8.107 1.00 0.00 21 LEU A C 16
ATOM 21853 O O . LEU A 1 21 ? -6.308 8.107 8.151 1.00 0.00 21 LEU A O 16
ATOM 21868 N N . LYS A 1 22 ? -4.396 9.312 8.218 1.00 0.00 22 LYS A N 16
ATOM 21869 C CA . LYS A 1 22 ? -5.072 10.583 8.408 1.00 0.00 22 LYS A CA 16
ATOM 21870 C C . LYS A 1 22 ? -5.076 11.355 7.087 1.00 0.00 22 LYS A C 16
ATOM 21871 O O . LYS A 1 22 ? -5.500 12.509 7.038 1.00 0.00 22 LYS A O 16
ATOM 21886 N N . LYS A 1 23 ? -4.599 10.688 6.046 1.00 0.00 23 LYS A N 16
ATOM 21887 C CA . LYS A 1 23 ? -4.542 11.297 4.728 1.00 0.00 23 LYS A CA 16
ATOM 21888 C C . LYS A 1 23 ? -5.734 12.241 4.556 1.00 0.00 23 LYS A C 16
ATOM 21889 O O . LYS A 1 23 ? -6.884 11.820 4.661 1.00 0.00 23 LYS A O 16
ATOM 21904 N N . PRO A 1 24 ? -5.409 13.534 4.287 1.00 0.00 24 PRO A N 16
ATOM 21905 C CA . PRO A 1 24 ? -6.438 14.541 4.099 1.00 0.00 24 PRO A CA 16
ATOM 21906 C C . PRO A 1 24 ? -7.110 14.390 2.733 1.00 0.00 24 PRO A C 16
ATOM 21907 O O . PRO A 1 24 ? -6.582 13.717 1.848 1.00 0.00 24 PRO A O 16
ATOM 21915 N N . PRO A 1 25 ? -8.296 15.045 2.600 1.00 0.00 25 PRO A N 16
ATOM 21916 C CA . PRO A 1 25 ? -9.044 14.990 1.355 1.00 0.00 25 PRO A CA 16
ATOM 21917 C C . PRO A 1 25 ? -8.397 15.872 0.286 1.00 0.00 25 PRO A C 16
ATOM 21918 O O . PRO A 1 25 ? -9.044 16.762 -0.264 1.00 0.00 25 PRO A O 16
ATOM 21926 N N . GLY A 1 26 ? -7.129 15.595 0.024 1.00 0.00 26 GLY A N 16
ATOM 21927 C CA . GLY A 1 26 ? -6.387 16.353 -0.970 1.00 0.00 26 GLY A CA 16
ATOM 21928 C C . GLY A 1 26 ? -4.884 16.097 -0.845 1.00 0.00 26 GLY A C 16
ATOM 21929 O O . GLY A 1 26 ? -4.080 17.020 -0.972 1.00 0.00 26 GLY A O 16
ATOM 21933 N N . ALA A 1 27 ? -4.548 14.839 -0.596 1.00 0.00 27 ALA A N 16
ATOM 21934 C CA . ALA A 1 27 ? -3.156 14.449 -0.452 1.00 0.00 27 ALA A CA 16
ATOM 21935 C C . ALA A 1 27 ? -2.884 13.214 -1.313 1.00 0.00 27 ALA A C 16
ATOM 21936 O O . ALA A 1 27 ? -3.757 12.766 -2.055 1.00 0.00 27 ALA A O 16
ATOM 21943 N N . GLN A 1 28 ? -1.670 12.699 -1.187 1.00 0.00 28 GLN A N 16
ATOM 21944 C CA . GLN A 1 28 ? -1.273 11.525 -1.944 1.00 0.00 28 GLN A CA 16
ATOM 21945 C C . GLN A 1 28 ? -1.054 10.337 -1.005 1.00 0.00 28 GLN A C 16
ATOM 21946 O O . GLN A 1 28 ? -0.832 10.519 0.192 1.00 0.00 28 GLN A O 16
ATOM 21958 N N . LEU A 1 29 ? -1.123 9.146 -1.582 1.00 0.00 29 LEU A N 16
ATOM 21959 C CA . LEU A 1 29 ? -0.936 7.929 -0.811 1.00 0.00 29 LEU A CA 16
ATOM 21960 C C . LEU A 1 29 ? 0.373 8.026 -0.023 1.00 0.00 29 LEU A C 16
ATOM 21961 O O . LEU A 1 29 ? 0.371 8.414 1.144 1.00 0.00 29 LEU A O 16
ATOM 21976 N N . GLY A 1 30 ? 1.458 7.667 -0.693 1.00 0.00 30 GLY A N 16
ATOM 21977 C CA . GLY A 1 30 ? 2.769 7.708 -0.069 1.00 0.00 30 GLY A CA 16
ATOM 21978 C C . GLY A 1 30 ? 3.411 6.320 -0.048 1.00 0.00 30 GLY A C 16
ATOM 21979 O O . GLY A 1 30 ? 4.435 6.115 0.601 1.00 0.00 30 GLY A O 16
ATOM 21983 N N . PHE A 1 31 ? 2.782 5.401 -0.768 1.00 0.00 31 PHE A N 16
ATOM 21984 C CA . PHE A 1 31 ? 3.279 4.038 -0.840 1.00 0.00 31 PHE A CA 16
ATOM 21985 C C . PHE A 1 31 ? 2.737 3.322 -2.079 1.00 0.00 31 PHE A C 16
ATOM 21986 O O . PHE A 1 31 ? 1.701 3.707 -2.619 1.00 0.00 31 PHE A O 16
ATOM 22002 N N . ASN A 1 32 ? 3.462 2.292 -2.492 1.00 0.00 32 ASN A N 16
ATOM 22003 C CA . ASN A 1 32 ? 3.066 1.519 -3.657 1.00 0.00 32 ASN A CA 16
ATOM 22004 C C . ASN A 1 32 ? 2.440 0.200 -3.199 1.00 0.00 32 ASN A C 16
ATOM 22005 O O . ASN A 1 32 ? 2.783 -0.319 -2.138 1.00 0.00 32 ASN A O 16
ATOM 22015 N N . ILE A 1 33 ? 1.532 -0.305 -4.022 1.00 0.00 33 ILE A N 16
ATOM 22016 C CA . ILE A 1 33 ? 0.855 -1.553 -3.715 1.00 0.00 33 ILE A CA 16
ATOM 22017 C C . ILE A 1 33 ? 1.192 -2.588 -4.789 1.00 0.00 33 ILE A C 16
ATOM 22018 O O . ILE A 1 33 ? 1.583 -2.231 -5.899 1.00 0.00 33 ILE A O 16
ATOM 22033 N N . ARG A 1 34 ? 1.028 -3.850 -4.421 1.00 0.00 34 ARG A N 16
ATOM 22034 C CA . ARG A 1 34 ? 1.311 -4.940 -5.339 1.00 0.00 34 ARG A CA 16
ATOM 22035 C C . ARG A 1 34 ? 0.590 -6.213 -4.891 1.00 0.00 34 ARG A C 16
ATOM 22036 O O . ARG A 1 34 ? -0.025 -6.240 -3.825 1.00 0.00 34 ARG A O 16
ATOM 22054 N N . GLY A 1 35 ? 0.688 -7.238 -5.725 1.00 0.00 35 GLY A N 16
ATOM 22055 C CA . GLY A 1 35 ? 0.053 -8.510 -5.428 1.00 0.00 35 GLY A CA 16
ATOM 22056 C C . GLY A 1 35 ? -1.164 -8.738 -6.325 1.00 0.00 35 GLY A C 16
ATOM 22057 O O . GLY A 1 35 ? -1.317 -8.077 -7.350 1.00 0.00 35 GLY A O 16
ATOM 22061 N N . GLY A 1 36 ? -2.000 -9.677 -5.906 1.00 0.00 36 GLY A N 16
ATOM 22062 C CA . GLY A 1 36 ? -3.200 -10.001 -6.659 1.00 0.00 36 GLY A CA 16
ATOM 22063 C C . GLY A 1 36 ? -2.855 -10.776 -7.932 1.00 0.00 36 GLY A C 16
ATOM 22064 O O . GLY A 1 36 ? -1.978 -10.370 -8.692 1.00 0.00 36 GLY A O 16
ATOM 22068 N N . LYS A 1 37 ? -3.565 -11.878 -8.126 1.00 0.00 37 LYS A N 16
ATOM 22069 C CA . LYS A 1 37 ? -3.345 -12.713 -9.295 1.00 0.00 37 LYS A CA 16
ATOM 22070 C C . LYS A 1 37 ? -4.475 -13.739 -9.402 1.00 0.00 37 LYS A C 16
ATOM 22071 O O . LYS A 1 37 ? -5.334 -13.816 -8.526 1.00 0.00 37 LYS A O 16
ATOM 22086 N N . ALA A 1 38 ? -4.439 -14.500 -10.486 1.00 0.00 38 ALA A N 16
ATOM 22087 C CA . ALA A 1 38 ? -5.449 -15.518 -10.721 1.00 0.00 38 ALA A CA 16
ATOM 22088 C C . ALA A 1 38 ? -5.630 -16.353 -9.452 1.00 0.00 38 ALA A C 16
ATOM 22089 O O . ALA A 1 38 ? -6.714 -16.383 -8.873 1.00 0.00 38 ALA A O 16
ATOM 22096 N N . SER A 1 39 ? -4.550 -17.012 -9.058 1.00 0.00 39 SER A N 16
ATOM 22097 C CA . SER A 1 39 ? -4.575 -17.846 -7.868 1.00 0.00 39 SER A CA 16
ATOM 22098 C C . SER A 1 39 ? -5.391 -17.164 -6.768 1.00 0.00 39 SER A C 16
ATOM 22099 O O . SER A 1 39 ? -6.492 -17.605 -6.443 1.00 0.00 39 SER A O 16
ATOM 22106 N N . GLN A 1 40 ? -4.820 -16.099 -6.226 1.00 0.00 40 GLN A N 16
ATOM 22107 C CA . GLN A 1 40 ? -5.480 -15.352 -5.169 1.00 0.00 40 GLN A CA 16
ATOM 22108 C C . GLN A 1 40 ? -4.534 -14.296 -4.594 1.00 0.00 40 GLN A C 16
ATOM 22109 O O . GLN A 1 40 ? -4.875 -13.115 -4.539 1.00 0.00 40 GLN A O 16
ATOM 22121 N N . LEU A 1 41 ? -3.365 -14.759 -4.179 1.00 0.00 41 LEU A N 16
ATOM 22122 C CA . LEU A 1 41 ? -2.366 -13.869 -3.610 1.00 0.00 41 LEU A CA 16
ATOM 22123 C C . LEU A 1 41 ? -3.057 -12.845 -2.708 1.00 0.00 41 LEU A C 16
ATOM 22124 O O . LEU A 1 41 ? -4.156 -13.091 -2.212 1.00 0.00 41 LEU A O 16
ATOM 22139 N N . GLY A 1 42 ? -2.386 -11.719 -2.522 1.00 0.00 42 GLY A N 16
ATOM 22140 C CA . GLY A 1 42 ? -2.922 -10.656 -1.689 1.00 0.00 42 GLY A CA 16
ATOM 22141 C C . GLY A 1 42 ? -2.161 -9.347 -1.913 1.00 0.00 42 GLY A C 16
ATOM 22142 O O . GLY A 1 42 ? -1.090 -9.343 -2.517 1.00 0.00 42 GLY A O 16
ATOM 22146 N N . ILE A 1 43 ? -2.746 -8.267 -1.415 1.00 0.00 43 ILE A N 16
ATOM 22147 C CA . ILE A 1 43 ? -2.137 -6.956 -1.553 1.00 0.00 43 ILE A CA 16
ATOM 22148 C C . ILE A 1 43 ? -1.070 -6.777 -0.472 1.00 0.00 43 ILE A C 16
ATOM 22149 O O . ILE A 1 43 ? -1.291 -7.123 0.688 1.00 0.00 43 ILE A O 16
ATOM 22164 N N . PHE A 1 44 ? 0.065 -6.236 -0.890 1.00 0.00 44 PHE A N 16
ATOM 22165 C CA . PHE A 1 44 ? 1.168 -6.007 0.029 1.00 0.00 44 PHE A CA 16
ATOM 22166 C C . PHE A 1 44 ? 1.756 -4.607 -0.160 1.00 0.00 44 PHE A C 16
ATOM 22167 O O . PHE A 1 44 ? 1.498 -3.952 -1.168 1.00 0.00 44 PHE A O 16
ATOM 22183 N N . ILE A 1 45 ? 2.536 -4.190 0.827 1.00 0.00 45 ILE A N 16
ATOM 22184 C CA . ILE A 1 45 ? 3.163 -2.881 0.783 1.00 0.00 45 ILE A CA 16
ATOM 22185 C C . ILE A 1 45 ? 4.417 -2.950 -0.093 1.00 0.00 45 ILE A C 16
ATOM 22186 O O . ILE A 1 45 ? 5.516 -3.181 0.409 1.00 0.00 45 ILE A O 16
ATOM 22201 N N . SER A 1 46 ? 4.209 -2.744 -1.385 1.00 0.00 46 SER A N 16
ATOM 22202 C CA . SER A 1 46 ? 5.308 -2.780 -2.334 1.00 0.00 46 SER A CA 16
ATOM 22203 C C . SER A 1 46 ? 6.429 -1.848 -1.872 1.00 0.00 46 SER A C 16
ATOM 22204 O O . SER A 1 46 ? 7.551 -2.292 -1.630 1.00 0.00 46 SER A O 16
ATOM 22211 N N . LYS A 1 47 ? 6.089 -0.572 -1.763 1.00 0.00 47 LYS A N 16
ATOM 22212 C CA . LYS A 1 47 ? 7.053 0.426 -1.332 1.00 0.00 47 LYS A CA 16
ATOM 22213 C C . LYS A 1 47 ? 6.337 1.500 -0.510 1.00 0.00 47 LYS A C 16
ATOM 22214 O O . LYS A 1 47 ? 5.128 1.684 -0.641 1.00 0.00 47 LYS A O 16
ATOM 22229 N N . VAL A 1 48 ? 7.114 2.181 0.319 1.00 0.00 48 VAL A N 16
ATOM 22230 C CA . VAL A 1 48 ? 6.570 3.231 1.163 1.00 0.00 48 VAL A CA 16
ATOM 22231 C C . VAL A 1 48 ? 7.481 4.459 1.092 1.00 0.00 48 VAL A C 16
ATOM 22232 O O . VAL A 1 48 ? 8.702 4.336 1.162 1.00 0.00 48 VAL A O 16
ATOM 22245 N N . ILE A 1 49 ? 6.849 5.616 0.953 1.00 0.00 49 ILE A N 16
ATOM 22246 C CA . ILE A 1 49 ? 7.586 6.865 0.873 1.00 0.00 49 ILE A CA 16
ATOM 22247 C C . ILE A 1 49 ? 8.267 7.139 2.216 1.00 0.00 49 ILE A C 16
ATOM 22248 O O . ILE A 1 49 ? 7.623 7.096 3.262 1.00 0.00 49 ILE A O 16
ATOM 22263 N N . PRO A 1 50 ? 9.595 7.421 2.140 1.00 0.00 50 PRO A N 16
ATOM 22264 C CA . PRO A 1 50 ? 10.370 7.702 3.337 1.00 0.00 50 PRO A CA 16
ATOM 22265 C C . PRO A 1 50 ? 10.066 9.104 3.870 1.00 0.00 50 PRO A C 16
ATOM 22266 O O . PRO A 1 50 ? 10.975 9.913 4.052 1.00 0.00 50 PRO A O 16
ATOM 22274 N N . ASP A 1 51 ? 8.786 9.348 4.107 1.00 0.00 51 ASP A N 16
ATOM 22275 C CA . ASP A 1 51 ? 8.351 10.637 4.616 1.00 0.00 51 ASP A CA 16
ATOM 22276 C C . ASP A 1 51 ? 6.895 10.875 4.212 1.00 0.00 51 ASP A C 16
ATOM 22277 O O . ASP A 1 51 ? 6.561 11.931 3.677 1.00 0.00 51 ASP A O 16
ATOM 22285 N N . SER A 1 52 ? 6.068 9.877 4.484 1.00 0.00 52 SER A N 16
ATOM 22286 C CA . SER A 1 52 ? 4.655 9.965 4.156 1.00 0.00 52 SER A CA 16
ATOM 22287 C C . SER A 1 52 ? 3.810 9.626 5.386 1.00 0.00 52 SER A C 16
ATOM 22288 O O . SER A 1 52 ? 4.348 9.388 6.465 1.00 0.00 52 SER A O 16
ATOM 22295 N N . ASP A 1 53 ? 2.501 9.616 5.180 1.00 0.00 53 ASP A N 16
ATOM 22296 C CA . ASP A 1 53 ? 1.577 9.310 6.258 1.00 0.00 53 ASP A CA 16
ATOM 22297 C C . ASP A 1 53 ? 1.665 7.820 6.593 1.00 0.00 53 ASP A C 16
ATOM 22298 O O . ASP A 1 53 ? 1.485 7.427 7.744 1.00 0.00 53 ASP A O 16
ATOM 22306 N N . ALA A 1 54 ? 1.942 7.030 5.565 1.00 0.00 54 ALA A N 16
ATOM 22307 C CA . ALA A 1 54 ? 2.057 5.593 5.736 1.00 0.00 54 ALA A CA 16
ATOM 22308 C C . ALA A 1 54 ? 3.274 5.282 6.610 1.00 0.00 54 ALA A C 16
ATOM 22309 O O . ALA A 1 54 ? 3.155 4.598 7.625 1.00 0.00 54 ALA A O 16
ATOM 22316 N N . HIS A 1 55 ? 4.416 5.800 6.183 1.00 0.00 55 HIS A N 16
ATOM 22317 C CA . HIS A 1 55 ? 5.654 5.586 6.913 1.00 0.00 55 HIS A CA 16
ATOM 22318 C C . HIS A 1 55 ? 5.419 5.837 8.404 1.00 0.00 55 HIS A C 16
ATOM 22319 O O . HIS A 1 55 ? 6.008 5.166 9.250 1.00 0.00 55 HIS A O 16
ATOM 22332 N N . ARG A 1 56 ? 4.559 6.807 8.679 1.00 0.00 56 ARG A N 16
ATOM 22333 C CA . ARG A 1 56 ? 4.240 7.155 10.053 1.00 0.00 56 ARG A CA 16
ATOM 22334 C C . ARG A 1 56 ? 3.106 6.272 10.575 1.00 0.00 56 ARG A C 16
ATOM 22335 O O . ARG A 1 56 ? 3.127 5.845 11.729 1.00 0.00 56 ARG A O 16
ATOM 22353 N N . ALA A 1 57 ? 2.142 6.024 9.701 1.00 0.00 57 ALA A N 16
ATOM 22354 C CA . ALA A 1 57 ? 1.000 5.199 10.060 1.00 0.00 57 ALA A CA 16
ATOM 22355 C C . ALA A 1 57 ? 1.496 3.887 10.669 1.00 0.00 57 ALA A C 16
ATOM 22356 O O . ALA A 1 57 ? 0.828 3.301 11.520 1.00 0.00 57 ALA A O 16
ATOM 22363 N N . GLY A 1 58 ? 2.665 3.462 10.211 1.00 0.00 58 GLY A N 16
ATOM 22364 C CA . GLY A 1 58 ? 3.258 2.230 10.700 1.00 0.00 58 GLY A CA 16
ATOM 22365 C C . GLY A 1 58 ? 3.311 1.171 9.598 1.00 0.00 58 GLY A C 16
ATOM 22366 O O . GLY A 1 58 ? 3.091 -0.011 9.857 1.00 0.00 58 GLY A O 16
ATOM 22370 N N . LEU A 1 59 ? 3.604 1.633 8.391 1.00 0.00 59 LEU A N 16
ATOM 22371 C CA . LEU A 1 59 ? 3.688 0.740 7.248 1.00 0.00 59 LEU A CA 16
ATOM 22372 C C . LEU A 1 59 ? 5.148 0.339 7.026 1.00 0.00 59 LEU A C 16
ATOM 22373 O O . LEU A 1 59 ? 6.055 1.144 7.233 1.00 0.00 59 LEU A O 16
ATOM 22388 N N . GLN A 1 60 ? 5.330 -0.906 6.609 1.00 0.00 60 GLN A N 16
ATOM 22389 C CA . GLN A 1 60 ? 6.664 -1.424 6.358 1.00 0.00 60 GLN A CA 16
ATOM 22390 C C . GLN A 1 60 ? 6.635 -2.426 5.202 1.00 0.00 60 GLN A C 16
ATOM 22391 O O . GLN A 1 60 ? 5.774 -3.304 5.159 1.00 0.00 60 GLN A O 16
ATOM 22403 N N . GLU A 1 61 ? 7.586 -2.261 4.294 1.00 0.00 61 GLU A N 16
ATOM 22404 C CA . GLU A 1 61 ? 7.680 -3.142 3.142 1.00 0.00 61 GLU A CA 16
ATOM 22405 C C . GLU A 1 61 ? 7.538 -4.602 3.576 1.00 0.00 61 GLU A C 16
ATOM 22406 O O . GLU A 1 61 ? 8.381 -5.121 4.306 1.00 0.00 61 GLU A O 16
ATOM 22416 N N . GLY A 1 62 ? 6.465 -5.223 3.109 1.00 0.00 62 GLY A N 16
ATOM 22417 C CA . GLY A 1 62 ? 6.201 -6.614 3.440 1.00 0.00 62 GLY A CA 16
ATOM 22418 C C . GLY A 1 62 ? 5.095 -6.727 4.491 1.00 0.00 62 GLY A C 16
ATOM 22419 O O . GLY A 1 62 ? 5.284 -7.357 5.531 1.00 0.00 62 GLY A O 16
ATOM 22423 N N . ASP A 1 63 ? 3.965 -6.108 4.183 1.00 0.00 63 ASP A N 16
ATOM 22424 C CA . ASP A 1 63 ? 2.829 -6.130 5.088 1.00 0.00 63 ASP A CA 16
ATOM 22425 C C . ASP A 1 63 ? 1.562 -6.475 4.301 1.00 0.00 63 ASP A C 16
ATOM 22426 O O . ASP A 1 63 ? 1.066 -5.658 3.527 1.00 0.00 63 ASP A O 16
ATOM 22434 N N . GLN A 1 64 ? 1.075 -7.687 4.526 1.00 0.00 64 GLN A N 16
ATOM 22435 C CA . GLN A 1 64 ? -0.124 -8.150 3.849 1.00 0.00 64 GLN A CA 16
ATOM 22436 C C . GLN A 1 64 ? -1.333 -7.320 4.283 1.00 0.00 64 GLN A C 16
ATOM 22437 O O . GLN A 1 64 ? -1.540 -7.095 5.475 1.00 0.00 64 GLN A O 16
ATOM 22449 N N . VAL A 1 65 ? -2.101 -6.888 3.294 1.00 0.00 65 VAL A N 16
ATOM 22450 C CA . VAL A 1 65 ? -3.285 -6.089 3.560 1.00 0.00 65 VAL A CA 16
ATOM 22451 C C . VAL A 1 65 ? -4.532 -6.960 3.394 1.00 0.00 65 VAL A C 16
ATOM 22452 O O . VAL A 1 65 ? -5.054 -7.099 2.290 1.00 0.00 65 VAL A O 16
ATOM 22465 N N . LEU A 1 66 ? -4.972 -7.524 4.510 1.00 0.00 66 LEU A N 16
ATOM 22466 C CA . LEU A 1 66 ? -6.147 -8.379 4.502 1.00 0.00 66 LEU A CA 16
ATOM 22467 C C . LEU A 1 66 ? -7.299 -7.649 3.807 1.00 0.00 66 LEU A C 16
ATOM 22468 O O . LEU A 1 66 ? -7.732 -8.051 2.729 1.00 0.00 66 LEU A O 16
ATOM 22483 N N . ALA A 1 67 ? -7.761 -6.589 4.454 1.00 0.00 67 ALA A N 16
ATOM 22484 C CA . ALA A 1 67 ? -8.853 -5.800 3.912 1.00 0.00 67 ALA A CA 16
ATOM 22485 C C . ALA A 1 67 ? -8.462 -4.320 3.921 1.00 0.00 67 ALA A C 16
ATOM 22486 O O . ALA A 1 67 ? -7.447 -3.947 4.508 1.00 0.00 67 ALA A O 16
ATOM 22493 N N . VAL A 1 68 ? -9.286 -3.518 3.264 1.00 0.00 68 VAL A N 16
ATOM 22494 C CA . VAL A 1 68 ? -9.039 -2.088 3.188 1.00 0.00 68 VAL A CA 16
ATOM 22495 C C . VAL A 1 68 ? -10.369 -1.339 3.299 1.00 0.00 68 VAL A C 16
ATOM 22496 O O . VAL A 1 68 ? -11.166 -1.343 2.363 1.00 0.00 68 VAL A O 16
ATOM 22509 N N . ASN A 1 69 ? -10.564 -0.713 4.451 1.00 0.00 69 ASN A N 16
ATOM 22510 C CA . ASN A 1 69 ? -11.782 0.040 4.695 1.00 0.00 69 ASN A CA 16
ATOM 22511 C C . ASN A 1 69 ? -12.897 -0.924 5.111 1.00 0.00 69 ASN A C 16
ATOM 22512 O O . ASN A 1 69 ? -13.549 -0.719 6.134 1.00 0.00 69 ASN A O 16
ATOM 22522 N N . ASP A 1 70 ? -13.081 -1.952 4.296 1.00 0.00 70 ASP A N 16
ATOM 22523 C CA . ASP A 1 70 ? -14.105 -2.947 4.566 1.00 0.00 70 ASP A CA 16
ATOM 22524 C C . ASP A 1 70 ? -13.986 -4.083 3.548 1.00 0.00 70 ASP A C 16
ATOM 22525 O O . ASP A 1 70 ? -14.006 -5.257 3.918 1.00 0.00 70 ASP A O 16
ATOM 22533 N N . VAL A 1 71 ? -13.867 -3.695 2.287 1.00 0.00 71 VAL A N 16
ATOM 22534 C CA . VAL A 1 71 ? -13.746 -4.667 1.213 1.00 0.00 71 VAL A CA 16
ATOM 22535 C C . VAL A 1 71 ? -12.582 -5.612 1.516 1.00 0.00 71 VAL A C 16
ATOM 22536 O O . VAL A 1 71 ? -11.681 -5.269 2.281 1.00 0.00 71 VAL A O 16
ATOM 22549 N N . ASP A 1 72 ? -12.637 -6.784 0.900 1.00 0.00 72 ASP A N 16
ATOM 22550 C CA . ASP A 1 72 ? -11.599 -7.782 1.094 1.00 0.00 72 ASP A CA 16
ATOM 22551 C C . ASP A 1 72 ? -10.499 -7.576 0.052 1.00 0.00 72 ASP A C 16
ATOM 22552 O O . ASP A 1 72 ? -10.775 -7.526 -1.146 1.00 0.00 72 ASP A O 16
ATOM 22560 N N . PHE A 1 73 ? -9.274 -7.463 0.545 1.00 0.00 73 PHE A N 16
ATOM 22561 C CA . PHE A 1 73 ? -8.131 -7.263 -0.329 1.00 0.00 73 PHE A CA 16
ATOM 22562 C C . PHE A 1 73 ? -7.359 -8.569 -0.529 1.00 0.00 73 PHE A C 16
ATOM 22563 O O . PHE A 1 73 ? -6.137 -8.556 -0.671 1.00 0.00 73 PHE A O 16
ATOM 22579 N N . GLN A 1 74 ? -8.103 -9.664 -0.534 1.00 0.00 74 GLN A N 16
ATOM 22580 C CA . GLN A 1 74 ? -7.505 -10.976 -0.713 1.00 0.00 74 GLN A CA 16
ATOM 22581 C C . GLN A 1 74 ? -7.418 -11.320 -2.201 1.00 0.00 74 GLN A C 16
ATOM 22582 O O . GLN A 1 74 ? -6.694 -12.236 -2.588 1.00 0.00 74 GLN A O 16
ATOM 22594 N N . ASP A 1 75 ? -8.166 -10.569 -2.995 1.00 0.00 75 ASP A N 16
ATOM 22595 C CA . ASP A 1 75 ? -8.183 -10.783 -4.432 1.00 0.00 75 ASP A CA 16
ATOM 22596 C C . ASP A 1 75 ? -8.794 -9.560 -5.118 1.00 0.00 75 ASP A C 16
ATOM 22597 O O . ASP A 1 75 ? -9.920 -9.618 -5.611 1.00 0.00 75 ASP A O 16
ATOM 22605 N N . ILE A 1 76 ? -8.025 -8.482 -5.129 1.00 0.00 76 ILE A N 16
ATOM 22606 C CA . ILE A 1 76 ? -8.476 -7.247 -5.747 1.00 0.00 76 ILE A CA 16
ATOM 22607 C C . ILE A 1 76 ? -7.448 -6.796 -6.787 1.00 0.00 76 ILE A C 16
ATOM 22608 O O . ILE A 1 76 ? -6.305 -7.249 -6.771 1.00 0.00 76 ILE A O 16
ATOM 22623 N N . GLU A 1 77 ? -7.892 -5.911 -7.667 1.00 0.00 77 GLU A N 16
ATOM 22624 C CA . GLU A 1 77 ? -7.025 -5.395 -8.712 1.00 0.00 77 GLU A CA 16
ATOM 22625 C C . GLU A 1 77 ? -6.112 -4.302 -8.152 1.00 0.00 77 GLU A C 16
ATOM 22626 O O . GLU A 1 77 ? -6.522 -3.525 -7.292 1.00 0.00 77 GLU A O 16
ATOM 22636 N N . HIS A 1 78 ? -4.889 -4.277 -8.664 1.00 0.00 78 HIS A N 16
ATOM 22637 C CA . HIS A 1 78 ? -3.915 -3.292 -8.227 1.00 0.00 78 HIS A CA 16
ATOM 22638 C C . HIS A 1 78 ? -4.522 -1.891 -8.323 1.00 0.00 78 HIS A C 16
ATOM 22639 O O . HIS A 1 78 ? -4.703 -1.218 -7.309 1.00 0.00 78 HIS A O 16
ATOM 22652 N N . SER A 1 79 ? -4.819 -1.493 -9.551 1.00 0.00 79 SER A N 16
ATOM 22653 C CA . SER A 1 79 ? -5.402 -0.185 -9.793 1.00 0.00 79 SER A CA 16
ATOM 22654 C C . SER A 1 79 ? -6.540 0.073 -8.803 1.00 0.00 79 SER A C 16
ATOM 22655 O O . SER A 1 79 ? -6.612 1.142 -8.199 1.00 0.00 79 SER A O 16
ATOM 22662 N N . LYS A 1 80 ? -7.400 -0.924 -8.667 1.00 0.00 80 LYS A N 16
ATOM 22663 C CA . LYS A 1 80 ? -8.531 -0.819 -7.760 1.00 0.00 80 LYS A CA 16
ATOM 22664 C C . LYS A 1 80 ? -8.024 -0.478 -6.358 1.00 0.00 80 LYS A C 16
ATOM 22665 O O . LYS A 1 80 ? -8.462 0.501 -5.757 1.00 0.00 80 LYS A O 16
ATOM 22680 N N . ALA A 1 81 ? -7.109 -1.306 -5.877 1.00 0.00 81 ALA A N 16
ATOM 22681 C CA . ALA A 1 81 ? -6.537 -1.104 -4.555 1.00 0.00 81 ALA A CA 16
ATOM 22682 C C . ALA A 1 81 ? -6.026 0.333 -4.440 1.00 0.00 81 ALA A C 16
ATOM 22683 O O . ALA A 1 81 ? -6.183 0.968 -3.398 1.00 0.00 81 ALA A O 16
ATOM 22690 N N . VAL A 1 82 ? -5.426 0.803 -5.523 1.00 0.00 82 VAL A N 16
ATOM 22691 C CA . VAL A 1 82 ? -4.891 2.154 -5.556 1.00 0.00 82 VAL A CA 16
ATOM 22692 C C . VAL A 1 82 ? -6.047 3.153 -5.626 1.00 0.00 82 VAL A C 16
ATOM 22693 O O . VAL A 1 82 ? -5.909 4.299 -5.200 1.00 0.00 82 VAL A O 16
ATOM 22706 N N . GLU A 1 83 ? -7.162 2.685 -6.167 1.00 0.00 83 GLU A N 16
ATOM 22707 C CA . GLU A 1 83 ? -8.341 3.523 -6.298 1.00 0.00 83 GLU A CA 16
ATOM 22708 C C . GLU A 1 83 ? -9.050 3.658 -4.949 1.00 0.00 83 GLU A C 16
ATOM 22709 O O . GLU A 1 83 ? -9.166 4.758 -4.412 1.00 0.00 83 GLU A O 16
ATOM 22719 N N . ILE A 1 84 ? -9.505 2.523 -4.440 1.00 0.00 84 ILE A N 16
ATOM 22720 C CA . ILE A 1 84 ? -10.199 2.500 -3.164 1.00 0.00 84 ILE A CA 16
ATOM 22721 C C . ILE A 1 84 ? -9.469 3.411 -2.175 1.00 0.00 84 ILE A C 16
ATOM 22722 O O . ILE A 1 84 ? -10.060 4.343 -1.631 1.00 0.00 84 ILE A O 16
ATOM 22737 N N . LEU A 1 85 ? -8.194 3.110 -1.972 1.00 0.00 85 LEU A N 16
ATOM 22738 C CA . LEU A 1 85 ? -7.378 3.891 -1.058 1.00 0.00 85 LEU A CA 16
ATOM 22739 C C . LEU A 1 85 ? -7.593 5.380 -1.334 1.00 0.00 85 LEU A C 16
ATOM 22740 O O . LEU A 1 85 ? -8.074 6.112 -0.470 1.00 0.00 85 LEU A O 16
ATOM 22755 N N . LYS A 1 86 ? -7.226 5.785 -2.541 1.00 0.00 86 LYS A N 16
ATOM 22756 C CA . LYS A 1 86 ? -7.373 7.174 -2.941 1.00 0.00 86 LYS A CA 16
ATOM 22757 C C . LYS A 1 86 ? -8.757 7.676 -2.526 1.00 0.00 86 LYS A C 16
ATOM 22758 O O . LYS A 1 86 ? -8.882 8.444 -1.573 1.00 0.00 86 LYS A O 16
ATOM 22773 N N . THR A 1 87 ? -9.762 7.222 -3.259 1.00 0.00 87 THR A N 16
ATOM 22774 C CA . THR A 1 87 ? -11.133 7.616 -2.979 1.00 0.00 87 THR A CA 16
ATOM 22775 C C . THR A 1 87 ? -11.369 7.680 -1.468 1.00 0.00 87 THR A C 16
ATOM 22776 O O . THR A 1 87 ? -11.517 8.764 -0.905 1.00 0.00 87 THR A O 16
ATOM 22787 N N . ALA A 1 88 ? -11.400 6.505 -0.856 1.00 0.00 88 ALA A N 16
ATOM 22788 C CA . ALA A 1 88 ? -11.617 6.414 0.577 1.00 0.00 88 ALA A CA 16
ATOM 22789 C C . ALA A 1 88 ? -10.789 7.490 1.284 1.00 0.00 88 ALA A C 16
ATOM 22790 O O . ALA A 1 88 ? -9.563 7.399 1.337 1.00 0.00 88 ALA A O 16
ATOM 22797 N N . ARG A 1 89 ? -11.492 8.483 1.809 1.00 0.00 89 ARG A N 16
ATOM 22798 C CA . ARG A 1 89 ? -10.837 9.573 2.510 1.00 0.00 89 ARG A CA 16
ATOM 22799 C C . ARG A 1 89 ? -9.876 9.024 3.568 1.00 0.00 89 ARG A C 16
ATOM 22800 O O . ARG A 1 89 ? -8.788 9.562 3.760 1.00 0.00 89 ARG A O 16
ATOM 22818 N N . GLU A 1 90 ? -10.316 7.962 4.225 1.00 0.00 90 GLU A N 16
ATOM 22819 C CA . GLU A 1 90 ? -9.509 7.335 5.258 1.00 0.00 90 GLU A CA 16
ATOM 22820 C C . GLU A 1 90 ? -9.238 5.871 4.905 1.00 0.00 90 GLU A C 16
ATOM 22821 O O . GLU A 1 90 ? -10.169 5.107 4.653 1.00 0.00 90 GLU A O 16
ATOM 22831 N N . ILE A 1 91 ? -7.960 5.525 4.898 1.00 0.00 91 ILE A N 16
ATOM 22832 C CA . ILE A 1 91 ? -7.555 4.166 4.579 1.00 0.00 91 ILE A CA 16
ATOM 22833 C C . ILE A 1 91 ? -7.553 3.326 5.858 1.00 0.00 91 ILE A C 16
ATOM 22834 O O . ILE A 1 91 ? -6.847 3.645 6.814 1.00 0.00 91 ILE A O 16
ATOM 22849 N N . SER A 1 92 ? -8.351 2.268 5.834 1.00 0.00 92 SER A N 16
ATOM 22850 C CA . SER A 1 92 ? -8.450 1.379 6.980 1.00 0.00 92 SER A CA 16
ATOM 22851 C C . SER A 1 92 ? -8.123 -0.054 6.559 1.00 0.00 92 SER A C 16
ATOM 22852 O O . SER A 1 92 ? -9.024 -0.872 6.376 1.00 0.00 92 SER A O 16
ATOM 22859 N N . MET A 1 93 ? -6.832 -0.316 6.420 1.00 0.00 93 MET A N 16
ATOM 22860 C CA . MET A 1 93 ? -6.375 -1.638 6.025 1.00 0.00 93 MET A CA 16
ATOM 22861 C C . MET A 1 93 ? -5.907 -2.442 7.239 1.00 0.00 93 MET A C 16
ATOM 22862 O O . MET A 1 93 ? -5.222 -1.912 8.112 1.00 0.00 93 MET A O 16
ATOM 22874 N N . ARG A 1 94 ? -6.295 -3.709 7.255 1.00 0.00 94 ARG A N 16
ATOM 22875 C CA . ARG A 1 94 ? -5.925 -4.592 8.348 1.00 0.00 94 ARG A CA 16
ATOM 22876 C C . ARG A 1 94 ? -4.735 -5.464 7.945 1.00 0.00 94 ARG A C 16
ATOM 22877 O O . ARG A 1 94 ? -4.890 -6.423 7.191 1.00 0.00 94 ARG A O 16
ATOM 22895 N N . VAL A 1 95 ? -3.571 -5.100 8.465 1.00 0.00 95 VAL A N 16
ATOM 22896 C CA . VAL A 1 95 ? -2.355 -5.838 8.168 1.00 0.00 95 VAL A CA 16
ATOM 22897 C C . VAL A 1 95 ? -2.005 -6.734 9.358 1.00 0.00 95 VAL A C 16
ATOM 22898 O O . VAL A 1 95 ? -2.522 -6.544 10.457 1.00 0.00 95 VAL A O 16
ATOM 22911 N N . ARG A 1 96 ? -1.129 -7.694 9.097 1.00 0.00 96 ARG A N 16
ATOM 22912 C CA . ARG A 1 96 ? -0.704 -8.621 10.132 1.00 0.00 96 ARG A CA 16
ATOM 22913 C C . ARG A 1 96 ? 0.662 -9.215 9.784 1.00 0.00 96 ARG A C 16
ATOM 22914 O O . ARG A 1 96 ? 0.924 -9.545 8.628 1.00 0.00 96 ARG A O 16
ATOM 22932 N N . PHE A 1 97 ? 1.498 -9.332 10.806 1.00 0.00 97 PHE A N 16
ATOM 22933 C CA . PHE A 1 97 ? 2.831 -9.881 10.622 1.00 0.00 97 PHE A CA 16
ATOM 22934 C C . PHE A 1 97 ? 2.818 -11.025 9.608 1.00 0.00 97 PHE A C 16
ATOM 22935 O O . PHE A 1 97 ? 2.234 -12.078 9.861 1.00 0.00 97 PHE A O 16
ATOM 22951 N N . PHE A 1 98 ? 3.470 -10.782 8.479 1.00 0.00 98 PHE A N 16
ATOM 22952 C CA . PHE A 1 98 ? 3.541 -11.780 7.426 1.00 0.00 98 PHE A CA 16
ATOM 22953 C C . PHE A 1 98 ? 4.971 -11.924 6.903 1.00 0.00 98 PHE A C 16
ATOM 22954 O O . PHE A 1 98 ? 5.199 -11.909 5.695 1.00 0.00 98 PHE A O 16
ATOM 22970 N N . SER A 1 99 ? 5.899 -12.061 7.840 1.00 0.00 99 SER A N 16
ATOM 22971 C CA . SER A 1 99 ? 7.301 -12.208 7.489 1.00 0.00 99 SER A CA 16
ATOM 22972 C C . SER A 1 99 ? 7.791 -10.958 6.757 1.00 0.00 99 SER A C 16
ATOM 22973 O O . SER A 1 99 ? 7.117 -10.455 5.859 1.00 0.00 99 SER A O 16
ATOM 22980 N N . GLY A 1 100 ? 8.961 -10.490 7.167 1.00 0.00 100 GLY A N 16
ATOM 22981 C CA . GLY A 1 100 ? 9.550 -9.308 6.561 1.00 0.00 100 GLY A CA 16
ATOM 22982 C C . GLY A 1 100 ? 10.614 -9.691 5.532 1.00 0.00 100 GLY A C 16
ATOM 22983 O O . GLY A 1 100 ? 11.233 -10.749 5.638 1.00 0.00 100 GLY A O 16
ATOM 22987 N N . PRO A 1 101 ? 10.800 -8.787 4.533 1.00 0.00 101 PRO A N 16
ATOM 22988 C CA . PRO A 1 101 ? 11.779 -9.021 3.485 1.00 0.00 101 PRO A CA 16
ATOM 22989 C C . PRO A 1 101 ? 13.201 -8.792 4.002 1.00 0.00 101 PRO A C 16
ATOM 22990 O O . PRO A 1 101 ? 13.568 -7.669 4.343 1.00 0.00 101 PRO A O 16
ATOM 22998 N N . SER A 1 102 ? 13.962 -9.876 4.045 1.00 0.00 102 SER A N 16
ATOM 22999 C CA . SER A 1 102 ? 15.335 -9.808 4.514 1.00 0.00 102 SER A CA 16
ATOM 23000 C C . SER A 1 102 ? 15.405 -8.997 5.810 1.00 0.00 102 SER A C 16
ATOM 23001 O O . SER A 1 102 ? 15.492 -7.770 5.775 1.00 0.00 102 SER A O 16
ATOM 23008 N N . SER A 1 103 ? 15.366 -9.714 6.923 1.00 0.00 103 SER A N 16
ATOM 23009 C CA . SER A 1 103 ? 15.423 -9.077 8.228 1.00 0.00 103 SER A CA 16
ATOM 23010 C C . SER A 1 103 ? 14.201 -8.179 8.426 1.00 0.00 103 SER A C 16
ATOM 23011 O O . SER A 1 103 ? 13.549 -7.789 7.458 1.00 0.00 103 SER A O 16
ATOM 23018 N N . GLY A 1 104 ? 13.926 -7.878 9.686 1.00 0.00 104 GLY A N 16
ATOM 23019 C CA . GLY A 1 104 ? 12.792 -7.032 10.024 1.00 0.00 104 GLY A CA 16
ATOM 23020 C C . GLY A 1 104 ? 11.889 -7.713 11.055 1.00 0.00 104 GLY A C 16
ATOM 23021 O O . GLY A 1 104 ? 12.324 -8.007 12.168 1.00 0.00 104 GLY A O 16
ATOM 23025 N N . GLY A 1 1 ? -29.633 8.661 30.072 1.00 0.00 1 GLY A N 17
ATOM 23026 C CA . GLY A 1 1 ? -28.929 7.491 30.568 1.00 0.00 1 GLY A CA 17
ATOM 23027 C C . GLY A 1 1 ? -27.488 7.459 30.053 1.00 0.00 1 GLY A C 17
ATOM 23028 O O . GLY A 1 1 ? -27.101 8.287 29.231 1.00 0.00 1 GLY A O 17
ATOM 23032 N N . SER A 1 2 ? -26.735 6.493 30.558 1.00 0.00 2 SER A N 17
ATOM 23033 C CA . SER A 1 2 ? -25.346 6.341 30.159 1.00 0.00 2 SER A CA 17
ATOM 23034 C C . SER A 1 2 ? -24.803 4.999 30.652 1.00 0.00 2 SER A C 17
ATOM 23035 O O . SER A 1 2 ? -25.434 4.334 31.474 1.00 0.00 2 SER A O 17
ATOM 23042 N N . SER A 1 3 ? -23.639 4.639 30.131 1.00 0.00 3 SER A N 17
ATOM 23043 C CA . SER A 1 3 ? -23.005 3.387 30.508 1.00 0.00 3 SER A CA 17
ATOM 23044 C C . SER A 1 3 ? -21.614 3.296 29.879 1.00 0.00 3 SER A C 17
ATOM 23045 O O . SER A 1 3 ? -21.304 4.026 28.938 1.00 0.00 3 SER A O 17
ATOM 23052 N N . GLY A 1 4 ? -20.811 2.393 30.422 1.00 0.00 4 GLY A N 17
ATOM 23053 C CA . GLY A 1 4 ? -19.460 2.195 29.925 1.00 0.00 4 GLY A CA 17
ATOM 23054 C C . GLY A 1 4 ? -19.185 0.714 29.658 1.00 0.00 4 GLY A C 17
ATOM 23055 O O . GLY A 1 4 ? -20.106 -0.100 29.647 1.00 0.00 4 GLY A O 17
ATOM 23059 N N . SER A 1 5 ? -17.911 0.410 29.450 1.00 0.00 5 SER A N 17
ATOM 23060 C CA . SER A 1 5 ? -17.503 -0.958 29.185 1.00 0.00 5 SER A CA 17
ATOM 23061 C C . SER A 1 5 ? -15.978 -1.069 29.242 1.00 0.00 5 SER A C 17
ATOM 23062 O O . SER A 1 5 ? -15.272 -0.085 29.029 1.00 0.00 5 SER A O 17
ATOM 23069 N N . SER A 1 6 ? -15.515 -2.277 29.531 1.00 0.00 6 SER A N 17
ATOM 23070 C CA . SER A 1 6 ? -14.087 -2.529 29.620 1.00 0.00 6 SER A CA 17
ATOM 23071 C C . SER A 1 6 ? -13.538 -2.912 28.244 1.00 0.00 6 SER A C 17
ATOM 23072 O O . SER A 1 6 ? -14.277 -3.399 27.389 1.00 0.00 6 SER A O 17
ATOM 23079 N N . GLY A 1 7 ? -12.244 -2.678 28.072 1.00 0.00 7 GLY A N 17
ATOM 23080 C CA . GLY A 1 7 ? -11.587 -2.993 26.815 1.00 0.00 7 GLY A CA 17
ATOM 23081 C C . GLY A 1 7 ? -10.468 -4.015 27.022 1.00 0.00 7 GLY A C 17
ATOM 23082 O O . GLY A 1 7 ? -10.331 -4.580 28.106 1.00 0.00 7 GLY A O 17
ATOM 23086 N N . ASN A 1 8 ? -9.695 -4.221 25.965 1.00 0.00 8 ASN A N 17
ATOM 23087 C CA . ASN A 1 8 ? -8.592 -5.164 26.018 1.00 0.00 8 ASN A CA 17
ATOM 23088 C C . ASN A 1 8 ? -7.458 -4.570 26.855 1.00 0.00 8 ASN A C 17
ATOM 23089 O O . ASN A 1 8 ? -7.429 -3.366 27.101 1.00 0.00 8 ASN A O 17
ATOM 23099 N N . ASN A 1 9 ? -6.551 -5.443 27.269 1.00 0.00 9 ASN A N 17
ATOM 23100 C CA . ASN A 1 9 ? -5.417 -5.020 28.075 1.00 0.00 9 ASN A CA 17
ATOM 23101 C C . ASN A 1 9 ? -4.125 -5.245 27.286 1.00 0.00 9 ASN A C 17
ATOM 23102 O O . ASN A 1 9 ? -3.406 -4.296 26.983 1.00 0.00 9 ASN A O 17
ATOM 23112 N N . GLU A 1 10 ? -3.872 -6.508 26.978 1.00 0.00 10 GLU A N 17
ATOM 23113 C CA . GLU A 1 10 ? -2.679 -6.872 26.232 1.00 0.00 10 GLU A CA 17
ATOM 23114 C C . GLU A 1 10 ? -2.743 -8.340 25.808 1.00 0.00 10 GLU A C 17
ATOM 23115 O O . GLU A 1 10 ? -2.567 -9.236 26.633 1.00 0.00 10 GLU A O 17
ATOM 23125 N N . LEU A 1 11 ? -2.995 -8.543 24.523 1.00 0.00 11 LEU A N 17
ATOM 23126 C CA . LEU A 1 11 ? -3.086 -9.888 23.982 1.00 0.00 11 LEU A CA 17
ATOM 23127 C C . LEU A 1 11 ? -2.483 -9.908 22.575 1.00 0.00 11 LEU A C 17
ATOM 23128 O O . LEU A 1 11 ? -3.198 -10.103 21.593 1.00 0.00 11 LEU A O 17
ATOM 23143 N N . THR A 1 12 ? -1.175 -9.702 22.524 1.00 0.00 12 THR A N 17
ATOM 23144 C CA . THR A 1 12 ? -0.469 -9.695 21.254 1.00 0.00 12 THR A CA 17
ATOM 23145 C C . THR A 1 12 ? 0.217 -11.041 21.016 1.00 0.00 12 THR A C 17
ATOM 23146 O O . THR A 1 12 ? 1.111 -11.427 21.766 1.00 0.00 12 THR A O 17
ATOM 23157 N N . GLN A 1 13 ? -0.230 -11.719 19.969 1.00 0.00 13 GLN A N 17
ATOM 23158 C CA . GLN A 1 13 ? 0.328 -13.015 19.622 1.00 0.00 13 GLN A CA 17
ATOM 23159 C C . GLN A 1 13 ? 0.256 -13.238 18.111 1.00 0.00 13 GLN A C 17
ATOM 23160 O O . GLN A 1 13 ? 1.218 -13.702 17.501 1.00 0.00 13 GLN A O 17
ATOM 23172 N N . PHE A 1 14 ? -0.895 -12.896 17.549 1.00 0.00 14 PHE A N 17
ATOM 23173 C CA . PHE A 1 14 ? -1.105 -13.053 16.120 1.00 0.00 14 PHE A CA 17
ATOM 23174 C C . PHE A 1 14 ? -2.365 -12.314 15.667 1.00 0.00 14 PHE A C 17
ATOM 23175 O O . PHE A 1 14 ? -3.014 -12.718 14.703 1.00 0.00 14 PHE A O 17
ATOM 23191 N N . LEU A 1 15 ? -2.673 -11.243 16.383 1.00 0.00 15 LEU A N 17
ATOM 23192 C CA . LEU A 1 15 ? -3.844 -10.442 16.067 1.00 0.00 15 LEU A CA 17
ATOM 23193 C C . LEU A 1 15 ? -3.498 -9.458 14.949 1.00 0.00 15 LEU A C 17
ATOM 23194 O O . LEU A 1 15 ? -2.376 -8.957 14.884 1.00 0.00 15 LEU A O 17
ATOM 23209 N N . PRO A 1 16 ? -4.506 -9.203 14.073 1.00 0.00 16 PRO A N 17
ATOM 23210 C CA . PRO A 1 16 ? -4.319 -8.287 12.961 1.00 0.00 16 PRO A CA 17
ATOM 23211 C C . PRO A 1 16 ? -4.323 -6.834 13.441 1.00 0.00 16 PRO A C 17
ATOM 23212 O O . PRO A 1 16 ? -5.175 -6.441 14.235 1.00 0.00 16 PRO A O 17
ATOM 23220 N N . ARG A 1 17 ? -3.358 -6.076 12.939 1.00 0.00 17 ARG A N 17
ATOM 23221 C CA . ARG A 1 17 ? -3.239 -4.676 13.306 1.00 0.00 17 ARG A CA 17
ATOM 23222 C C . ARG A 1 17 ? -4.008 -3.800 12.315 1.00 0.00 17 ARG A C 17
ATOM 23223 O O . ARG A 1 17 ? -4.408 -4.266 11.250 1.00 0.00 17 ARG A O 17
ATOM 23241 N N . ILE A 1 18 ? -4.192 -2.545 12.702 1.00 0.00 18 ILE A N 17
ATOM 23242 C CA . ILE A 1 18 ? -4.906 -1.600 11.861 1.00 0.00 18 ILE A CA 17
ATOM 23243 C C . ILE A 1 18 ? -3.983 -0.428 11.522 1.00 0.00 18 ILE A C 17
ATOM 23244 O O . ILE A 1 18 ? -3.423 0.205 12.416 1.00 0.00 18 ILE A O 17
ATOM 23259 N N . VAL A 1 19 ? -3.852 -0.174 10.229 1.00 0.00 19 VAL A N 17
ATOM 23260 C CA . VAL A 1 19 ? -3.007 0.912 9.760 1.00 0.00 19 VAL A CA 17
ATOM 23261 C C . VAL A 1 19 ? -3.882 2.001 9.136 1.00 0.00 19 VAL A C 17
ATOM 23262 O O . VAL A 1 19 ? -4.246 1.914 7.965 1.00 0.00 19 VAL A O 17
ATOM 23275 N N . THR A 1 20 ? -4.193 3.003 9.946 1.00 0.00 20 THR A N 17
ATOM 23276 C CA . THR A 1 20 ? -5.017 4.107 9.489 1.00 0.00 20 THR A CA 17
ATOM 23277 C C . THR A 1 20 ? -4.140 5.267 9.016 1.00 0.00 20 THR A C 17
ATOM 23278 O O . THR A 1 20 ? -3.166 5.624 9.678 1.00 0.00 20 THR A O 17
ATOM 23289 N N . LEU A 1 21 ? -4.516 5.826 7.874 1.00 0.00 21 LEU A N 17
ATOM 23290 C CA . LEU A 1 21 ? -3.776 6.939 7.305 1.00 0.00 21 LEU A CA 17
ATOM 23291 C C . LEU A 1 21 ? -4.624 8.208 7.393 1.00 0.00 21 LEU A C 17
ATOM 23292 O O . LEU A 1 21 ? -5.850 8.137 7.467 1.00 0.00 21 LEU A O 17
ATOM 23307 N N . LYS A 1 22 ? -3.938 9.342 7.383 1.00 0.00 22 LYS A N 17
ATOM 23308 C CA . LYS A 1 22 ? -4.614 10.627 7.461 1.00 0.00 22 LYS A CA 17
ATOM 23309 C C . LYS A 1 22 ? -4.596 11.292 6.083 1.00 0.00 22 LYS A C 17
ATOM 23310 O O . LYS A 1 22 ? -5.290 12.282 5.859 1.00 0.00 22 LYS A O 17
ATOM 23325 N N . LYS A 1 23 ? -3.795 10.721 5.196 1.00 0.00 23 LYS A N 17
ATOM 23326 C CA . LYS A 1 23 ? -3.678 11.245 3.845 1.00 0.00 23 LYS A CA 17
ATOM 23327 C C . LYS A 1 23 ? -5.051 11.721 3.368 1.00 0.00 23 LYS A C 17
ATOM 23328 O O . LYS A 1 23 ? -6.038 10.995 3.481 1.00 0.00 23 LYS A O 17
ATOM 23343 N N . PRO A 1 24 ? -5.070 12.970 2.829 1.00 0.00 24 PRO A N 17
ATOM 23344 C CA . PRO A 1 24 ? -6.307 13.551 2.332 1.00 0.00 24 PRO A CA 17
ATOM 23345 C C . PRO A 1 24 ? -6.706 12.930 0.993 1.00 0.00 24 PRO A C 17
ATOM 23346 O O . PRO A 1 24 ? -5.872 12.346 0.303 1.00 0.00 24 PRO A O 17
ATOM 23354 N N . PRO A 1 25 ? -8.015 13.080 0.657 1.00 0.00 25 PRO A N 17
ATOM 23355 C CA . PRO A 1 25 ? -8.535 12.540 -0.587 1.00 0.00 25 PRO A CA 17
ATOM 23356 C C . PRO A 1 25 ? -8.095 13.392 -1.781 1.00 0.00 25 PRO A C 17
ATOM 23357 O O . PRO A 1 25 ? -8.931 13.888 -2.535 1.00 0.00 25 PRO A O 17
ATOM 23365 N N . GLY A 1 26 ? -6.785 13.534 -1.914 1.00 0.00 26 GLY A N 17
ATOM 23366 C CA . GLY A 1 26 ? -6.223 14.316 -3.003 1.00 0.00 26 GLY A CA 17
ATOM 23367 C C . GLY A 1 26 ? -4.751 14.639 -2.743 1.00 0.00 26 GLY A C 17
ATOM 23368 O O . GLY A 1 26 ? -4.297 15.749 -3.019 1.00 0.00 26 GLY A O 17
ATOM 23372 N N . ALA A 1 27 ? -4.045 13.651 -2.215 1.00 0.00 27 ALA A N 17
ATOM 23373 C CA . ALA A 1 27 ? -2.633 13.816 -1.915 1.00 0.00 27 ALA A CA 17
ATOM 23374 C C . ALA A 1 27 ? -1.887 12.527 -2.267 1.00 0.00 27 ALA A C 17
ATOM 23375 O O . ALA A 1 27 ? -2.507 11.512 -2.579 1.00 0.00 27 ALA A O 17
ATOM 23382 N N . GLN A 1 28 ? -0.567 12.610 -2.204 1.00 0.00 28 GLN A N 17
ATOM 23383 C CA . GLN A 1 28 ? 0.271 11.462 -2.512 1.00 0.00 28 GLN A CA 17
ATOM 23384 C C . GLN A 1 28 ? 0.117 10.389 -1.434 1.00 0.00 28 GLN A C 17
ATOM 23385 O O . GLN A 1 28 ? 0.463 10.614 -0.275 1.00 0.00 28 GLN A O 17
ATOM 23397 N N . LEU A 1 29 ? -0.402 9.244 -1.854 1.00 0.00 29 LEU A N 17
ATOM 23398 C CA . LEU A 1 29 ? -0.605 8.134 -0.937 1.00 0.00 29 LEU A CA 17
ATOM 23399 C C . LEU A 1 29 ? 0.590 8.036 0.012 1.00 0.00 29 LEU A C 17
ATOM 23400 O O . LEU A 1 29 ? 0.435 8.167 1.226 1.00 0.00 29 LEU A O 17
ATOM 23415 N N . GLY A 1 30 ? 1.755 7.808 -0.575 1.00 0.00 30 GLY A N 17
ATOM 23416 C CA . GLY A 1 30 ? 2.976 7.690 0.203 1.00 0.00 30 GLY A CA 17
ATOM 23417 C C . GLY A 1 30 ? 3.488 6.249 0.207 1.00 0.00 30 GLY A C 17
ATOM 23418 O O . GLY A 1 30 ? 4.450 5.931 0.903 1.00 0.00 30 GLY A O 17
ATOM 23422 N N . PHE A 1 31 ? 2.822 5.417 -0.579 1.00 0.00 31 PHE A N 17
ATOM 23423 C CA . PHE A 1 31 ? 3.197 4.016 -0.676 1.00 0.00 31 PHE A CA 17
ATOM 23424 C C . PHE A 1 31 ? 2.590 3.370 -1.922 1.00 0.00 31 PHE A C 17
ATOM 23425 O O . PHE A 1 31 ? 1.609 3.871 -2.470 1.00 0.00 31 PHE A O 17
ATOM 23441 N N . ASN A 1 32 ? 3.197 2.266 -2.333 1.00 0.00 32 ASN A N 17
ATOM 23442 C CA . ASN A 1 32 ? 2.728 1.547 -3.506 1.00 0.00 32 ASN A CA 17
ATOM 23443 C C . ASN A 1 32 ? 2.212 0.170 -3.080 1.00 0.00 32 ASN A C 17
ATOM 23444 O O . ASN A 1 32 ? 2.718 -0.418 -2.125 1.00 0.00 32 ASN A O 17
ATOM 23454 N N . ILE A 1 33 ? 1.212 -0.303 -3.809 1.00 0.00 33 ILE A N 17
ATOM 23455 C CA . ILE A 1 33 ? 0.623 -1.598 -3.520 1.00 0.00 33 ILE A CA 17
ATOM 23456 C C . ILE A 1 33 ? 0.952 -2.570 -4.655 1.00 0.00 33 ILE A C 17
ATOM 23457 O O . ILE A 1 33 ? 1.115 -2.157 -5.802 1.00 0.00 33 ILE A O 17
ATOM 23472 N N . ARG A 1 34 ? 1.040 -3.842 -4.296 1.00 0.00 34 ARG A N 17
ATOM 23473 C CA . ARG A 1 34 ? 1.347 -4.875 -5.271 1.00 0.00 34 ARG A CA 17
ATOM 23474 C C . ARG A 1 34 ? 0.705 -6.201 -4.860 1.00 0.00 34 ARG A C 17
ATOM 23475 O O . ARG A 1 34 ? 0.179 -6.323 -3.754 1.00 0.00 34 ARG A O 17
ATOM 23493 N N . GLY A 1 35 ? 0.767 -7.160 -5.771 1.00 0.00 35 GLY A N 17
ATOM 23494 C CA . GLY A 1 35 ? 0.197 -8.473 -5.517 1.00 0.00 35 GLY A CA 17
ATOM 23495 C C . GLY A 1 35 ? -1.148 -8.634 -6.226 1.00 0.00 35 GLY A C 17
ATOM 23496 O O . GLY A 1 35 ? -1.568 -7.753 -6.977 1.00 0.00 35 GLY A O 17
ATOM 23500 N N . GLY A 1 36 ? -1.787 -9.765 -5.966 1.00 0.00 36 GLY A N 17
ATOM 23501 C CA . GLY A 1 36 ? -3.077 -10.053 -6.571 1.00 0.00 36 GLY A CA 17
ATOM 23502 C C . GLY A 1 36 ? -3.065 -11.415 -7.267 1.00 0.00 36 GLY A C 17
ATOM 23503 O O . GLY A 1 36 ? -2.619 -12.407 -6.689 1.00 0.00 36 GLY A O 17
ATOM 23507 N N . LYS A 1 37 ? -3.558 -11.422 -8.496 1.00 0.00 37 LYS A N 17
ATOM 23508 C CA . LYS A 1 37 ? -3.610 -12.647 -9.275 1.00 0.00 37 LYS A CA 17
ATOM 23509 C C . LYS A 1 37 ? -4.573 -13.630 -8.607 1.00 0.00 37 LYS A C 17
ATOM 23510 O O . LYS A 1 37 ? -5.028 -13.398 -7.489 1.00 0.00 37 LYS A O 17
ATOM 23525 N N . ALA A 1 38 ? -4.857 -14.710 -9.323 1.00 0.00 38 ALA A N 17
ATOM 23526 C CA . ALA A 1 38 ? -5.757 -15.730 -8.814 1.00 0.00 38 ALA A CA 17
ATOM 23527 C C . ALA A 1 38 ? -5.082 -16.468 -7.657 1.00 0.00 38 ALA A C 17
ATOM 23528 O O . ALA A 1 38 ? -4.397 -15.855 -6.839 1.00 0.00 38 ALA A O 17
ATOM 23535 N N . SER A 1 39 ? -5.299 -17.775 -7.624 1.00 0.00 39 SER A N 17
ATOM 23536 C CA . SER A 1 39 ? -4.720 -18.604 -6.581 1.00 0.00 39 SER A CA 17
ATOM 23537 C C . SER A 1 39 ? -5.117 -18.066 -5.205 1.00 0.00 39 SER A C 17
ATOM 23538 O O . SER A 1 39 ? -6.128 -18.479 -4.641 1.00 0.00 39 SER A O 17
ATOM 23545 N N . GLN A 1 40 ? -4.297 -17.153 -4.703 1.00 0.00 40 GLN A N 17
ATOM 23546 C CA . GLN A 1 40 ? -4.549 -16.554 -3.405 1.00 0.00 40 GLN A CA 17
ATOM 23547 C C . GLN A 1 40 ? -3.840 -15.202 -3.296 1.00 0.00 40 GLN A C 17
ATOM 23548 O O . GLN A 1 40 ? -4.469 -14.153 -3.425 1.00 0.00 40 GLN A O 17
ATOM 23560 N N . LEU A 1 41 ? -2.538 -15.272 -3.059 1.00 0.00 41 LEU A N 17
ATOM 23561 C CA . LEU A 1 41 ? -1.735 -14.067 -2.931 1.00 0.00 41 LEU A CA 17
ATOM 23562 C C . LEU A 1 41 ? -2.527 -13.011 -2.158 1.00 0.00 41 LEU A C 17
ATOM 23563 O O . LEU A 1 41 ? -3.316 -13.345 -1.276 1.00 0.00 41 LEU A O 17
ATOM 23578 N N . GLY A 1 42 ? -2.289 -11.758 -2.517 1.00 0.00 42 GLY A N 17
ATOM 23579 C CA . GLY A 1 42 ? -2.970 -10.651 -1.868 1.00 0.00 42 GLY A CA 17
ATOM 23580 C C . GLY A 1 42 ? -2.227 -9.336 -2.104 1.00 0.00 42 GLY A C 17
ATOM 23581 O O . GLY A 1 42 ? -1.213 -9.308 -2.801 1.00 0.00 42 GLY A O 17
ATOM 23585 N N . ILE A 1 43 ? -2.758 -8.277 -1.510 1.00 0.00 43 ILE A N 17
ATOM 23586 C CA . ILE A 1 43 ? -2.157 -6.962 -1.647 1.00 0.00 43 ILE A CA 17
ATOM 23587 C C . ILE A 1 43 ? -1.045 -6.803 -0.608 1.00 0.00 43 ILE A C 17
ATOM 23588 O O . ILE A 1 43 ? -1.198 -7.220 0.539 1.00 0.00 43 ILE A O 17
ATOM 23603 N N . PHE A 1 44 ? 0.049 -6.199 -1.047 1.00 0.00 44 PHE A N 17
ATOM 23604 C CA . PHE A 1 44 ? 1.186 -5.980 -0.169 1.00 0.00 44 PHE A CA 17
ATOM 23605 C C . PHE A 1 44 ? 1.791 -4.592 -0.391 1.00 0.00 44 PHE A C 17
ATOM 23606 O O . PHE A 1 44 ? 1.821 -4.096 -1.517 1.00 0.00 44 PHE A O 17
ATOM 23622 N N . ILE A 1 45 ? 2.257 -4.003 0.701 1.00 0.00 45 ILE A N 17
ATOM 23623 C CA . ILE A 1 45 ? 2.859 -2.682 0.640 1.00 0.00 45 ILE A CA 17
ATOM 23624 C C . ILE A 1 45 ? 4.124 -2.742 -0.218 1.00 0.00 45 ILE A C 17
ATOM 23625 O O . ILE A 1 45 ? 5.216 -2.980 0.295 1.00 0.00 45 ILE A O 17
ATOM 23640 N N . SER A 1 46 ? 3.934 -2.522 -1.512 1.00 0.00 46 SER A N 17
ATOM 23641 C CA . SER A 1 46 ? 5.047 -2.548 -2.446 1.00 0.00 46 SER A CA 17
ATOM 23642 C C . SER A 1 46 ? 6.209 -1.717 -1.899 1.00 0.00 46 SER A C 17
ATOM 23643 O O . SER A 1 46 ? 7.294 -2.243 -1.658 1.00 0.00 46 SER A O 17
ATOM 23650 N N . LYS A 1 47 ? 5.942 -0.431 -1.719 1.00 0.00 47 LYS A N 17
ATOM 23651 C CA . LYS A 1 47 ? 6.952 0.478 -1.205 1.00 0.00 47 LYS A CA 17
ATOM 23652 C C . LYS A 1 47 ? 6.285 1.520 -0.305 1.00 0.00 47 LYS A C 17
ATOM 23653 O O . LYS A 1 47 ? 5.070 1.704 -0.359 1.00 0.00 47 LYS A O 17
ATOM 23668 N N . VAL A 1 48 ? 7.108 2.174 0.500 1.00 0.00 48 VAL A N 17
ATOM 23669 C CA . VAL A 1 48 ? 6.613 3.193 1.411 1.00 0.00 48 VAL A CA 17
ATOM 23670 C C . VAL A 1 48 ? 7.524 4.419 1.343 1.00 0.00 48 VAL A C 17
ATOM 23671 O O . VAL A 1 48 ? 8.736 4.307 1.522 1.00 0.00 48 VAL A O 17
ATOM 23684 N N . ILE A 1 49 ? 6.907 5.562 1.083 1.00 0.00 49 ILE A N 17
ATOM 23685 C CA . ILE A 1 49 ? 7.648 6.808 0.988 1.00 0.00 49 ILE A CA 17
ATOM 23686 C C . ILE A 1 49 ? 8.234 7.153 2.359 1.00 0.00 49 ILE A C 17
ATOM 23687 O O . ILE A 1 49 ? 7.508 7.217 3.350 1.00 0.00 49 ILE A O 17
ATOM 23702 N N . PRO A 1 50 ? 9.577 7.372 2.371 1.00 0.00 50 PRO A N 17
ATOM 23703 C CA . PRO A 1 50 ? 10.268 7.709 3.604 1.00 0.00 50 PRO A CA 17
ATOM 23704 C C . PRO A 1 50 ? 9.993 9.158 4.009 1.00 0.00 50 PRO A C 17
ATOM 23705 O O . PRO A 1 50 ? 10.923 9.938 4.206 1.00 0.00 50 PRO A O 17
ATOM 23713 N N . ASP A 1 51 ? 8.711 9.474 4.121 1.00 0.00 51 ASP A N 17
ATOM 23714 C CA . ASP A 1 51 ? 8.302 10.817 4.498 1.00 0.00 51 ASP A CA 17
ATOM 23715 C C . ASP A 1 51 ? 6.805 10.984 4.229 1.00 0.00 51 ASP A C 17
ATOM 23716 O O . ASP A 1 51 ? 6.375 12.016 3.717 1.00 0.00 51 ASP A O 17
ATOM 23724 N N . SER A 1 52 ? 6.053 9.952 4.587 1.00 0.00 52 SER A N 17
ATOM 23725 C CA . SER A 1 52 ? 4.614 9.972 4.390 1.00 0.00 52 SER A CA 17
ATOM 23726 C C . SER A 1 52 ? 3.902 9.620 5.698 1.00 0.00 52 SER A C 17
ATOM 23727 O O . SER A 1 52 ? 4.527 9.574 6.756 1.00 0.00 52 SER A O 17
ATOM 23734 N N . ASP A 1 53 ? 2.604 9.380 5.582 1.00 0.00 53 ASP A N 17
ATOM 23735 C CA . ASP A 1 53 ? 1.802 9.034 6.742 1.00 0.00 53 ASP A CA 17
ATOM 23736 C C . ASP A 1 53 ? 1.973 7.544 7.050 1.00 0.00 53 ASP A C 17
ATOM 23737 O O . ASP A 1 53 ? 1.988 7.145 8.213 1.00 0.00 53 ASP A O 17
ATOM 23745 N N . ALA A 1 54 ? 2.099 6.764 5.986 1.00 0.00 54 ALA A N 17
ATOM 23746 C CA . ALA A 1 54 ? 2.270 5.328 6.127 1.00 0.00 54 ALA A CA 17
ATOM 23747 C C . ALA A 1 54 ? 3.602 5.043 6.825 1.00 0.00 54 ALA A C 17
ATOM 23748 O O . ALA A 1 54 ? 3.690 4.140 7.656 1.00 0.00 54 ALA A O 17
ATOM 23755 N N . HIS A 1 55 ? 4.604 5.830 6.462 1.00 0.00 55 HIS A N 17
ATOM 23756 C CA . HIS A 1 55 ? 5.926 5.674 7.042 1.00 0.00 55 HIS A CA 17
ATOM 23757 C C . HIS A 1 55 ? 5.832 5.767 8.566 1.00 0.00 55 HIS A C 17
ATOM 23758 O O . HIS A 1 55 ? 6.456 4.983 9.280 1.00 0.00 55 HIS A O 17
ATOM 23771 N N . ARG A 1 56 ? 5.048 6.734 9.020 1.00 0.00 56 ARG A N 17
ATOM 23772 C CA . ARG A 1 56 ? 4.864 6.940 10.447 1.00 0.00 56 ARG A CA 17
ATOM 23773 C C . ARG A 1 56 ? 3.794 5.990 10.987 1.00 0.00 56 ARG A C 17
ATOM 23774 O O . ARG A 1 56 ? 3.951 5.421 12.066 1.00 0.00 56 ARG A O 17
ATOM 23792 N N . ALA A 1 57 ? 2.728 5.847 10.212 1.00 0.00 57 ALA A N 17
ATOM 23793 C CA . ALA A 1 57 ? 1.632 4.976 10.600 1.00 0.00 57 ALA A CA 17
ATOM 23794 C C . ALA A 1 57 ? 2.198 3.660 11.138 1.00 0.00 57 ALA A C 17
ATOM 23795 O O . ALA A 1 57 ? 1.623 3.057 12.042 1.00 0.00 57 ALA A O 17
ATOM 23802 N N . GLY A 1 58 ? 3.317 3.253 10.558 1.00 0.00 58 GLY A N 17
ATOM 23803 C CA . GLY A 1 58 ? 3.967 2.020 10.969 1.00 0.00 58 GLY A CA 17
ATOM 23804 C C . GLY A 1 58 ? 3.941 0.986 9.842 1.00 0.00 58 GLY A C 17
ATOM 23805 O O . GLY A 1 58 ? 4.034 -0.215 10.094 1.00 0.00 58 GLY A O 17
ATOM 23809 N N . LEU A 1 59 ? 3.813 1.488 8.623 1.00 0.00 59 LEU A N 17
ATOM 23810 C CA . LEU A 1 59 ? 3.772 0.623 7.456 1.00 0.00 59 LEU A CA 17
ATOM 23811 C C . LEU A 1 59 ? 5.192 0.160 7.120 1.00 0.00 59 LEU A C 17
ATOM 23812 O O . LEU A 1 59 ? 6.138 0.942 7.196 1.00 0.00 59 LEU A O 17
ATOM 23827 N N . GLN A 1 60 ? 5.296 -1.110 6.758 1.00 0.00 60 GLN A N 17
ATOM 23828 C CA . GLN A 1 60 ? 6.584 -1.686 6.410 1.00 0.00 60 GLN A CA 17
ATOM 23829 C C . GLN A 1 60 ? 6.475 -2.483 5.108 1.00 0.00 60 GLN A C 17
ATOM 23830 O O . GLN A 1 60 ? 5.461 -3.133 4.857 1.00 0.00 60 GLN A O 17
ATOM 23842 N N . GLU A 1 61 ? 7.533 -2.406 4.315 1.00 0.00 61 GLU A N 17
ATOM 23843 C CA . GLU A 1 61 ? 7.569 -3.112 3.045 1.00 0.00 61 GLU A CA 17
ATOM 23844 C C . GLU A 1 61 ? 7.424 -4.618 3.271 1.00 0.00 61 GLU A C 17
ATOM 23845 O O . GLU A 1 61 ? 8.382 -5.288 3.657 1.00 0.00 61 GLU A O 17
ATOM 23855 N N . GLY A 1 62 ? 6.218 -5.108 3.022 1.00 0.00 62 GLY A N 17
ATOM 23856 C CA . GLY A 1 62 ? 5.935 -6.523 3.193 1.00 0.00 62 GLY A CA 17
ATOM 23857 C C . GLY A 1 62 ? 4.796 -6.737 4.194 1.00 0.00 62 GLY A C 17
ATOM 23858 O O . GLY A 1 62 ? 4.848 -7.655 5.011 1.00 0.00 62 GLY A O 17
ATOM 23862 N N . ASP A 1 63 ? 3.796 -5.875 4.096 1.00 0.00 63 ASP A N 17
ATOM 23863 C CA . ASP A 1 63 ? 2.647 -5.958 4.981 1.00 0.00 63 ASP A CA 17
ATOM 23864 C C . ASP A 1 63 ? 1.404 -6.314 4.164 1.00 0.00 63 ASP A C 17
ATOM 23865 O O . ASP A 1 63 ? 0.860 -5.470 3.455 1.00 0.00 63 ASP A O 17
ATOM 23873 N N . GLN A 1 64 ? 0.990 -7.567 4.292 1.00 0.00 64 GLN A N 17
ATOM 23874 C CA . GLN A 1 64 ? -0.180 -8.045 3.574 1.00 0.00 64 GLN A CA 17
ATOM 23875 C C . GLN A 1 64 ? -1.437 -7.325 4.068 1.00 0.00 64 GLN A C 17
ATOM 23876 O O . GLN A 1 64 ? -1.683 -7.254 5.270 1.00 0.00 64 GLN A O 17
ATOM 23888 N N . VAL A 1 65 ? -2.198 -6.811 3.113 1.00 0.00 65 VAL A N 17
ATOM 23889 C CA . VAL A 1 65 ? -3.424 -6.100 3.436 1.00 0.00 65 VAL A CA 17
ATOM 23890 C C . VAL A 1 65 ? -4.610 -7.060 3.330 1.00 0.00 65 VAL A C 17
ATOM 23891 O O . VAL A 1 65 ? -5.093 -7.337 2.234 1.00 0.00 65 VAL A O 17
ATOM 23904 N N . LEU A 1 66 ? -5.044 -7.543 4.486 1.00 0.00 66 LEU A N 17
ATOM 23905 C CA . LEU A 1 66 ? -6.164 -8.467 4.536 1.00 0.00 66 LEU A CA 17
ATOM 23906 C C . LEU A 1 66 ? -7.380 -7.825 3.868 1.00 0.00 66 LEU A C 17
ATOM 23907 O O . LEU A 1 66 ? -7.857 -8.307 2.841 1.00 0.00 66 LEU A O 17
ATOM 23922 N N . ALA A 1 67 ? -7.849 -6.745 4.477 1.00 0.00 67 ALA A N 17
ATOM 23923 C CA . ALA A 1 67 ? -9.002 -6.031 3.953 1.00 0.00 67 ALA A CA 17
ATOM 23924 C C . ALA A 1 67 ? -8.737 -4.526 4.018 1.00 0.00 67 ALA A C 17
ATOM 23925 O O . ALA A 1 67 ? -7.855 -4.079 4.751 1.00 0.00 67 ALA A O 17
ATOM 23932 N N . VAL A 1 68 ? -9.515 -3.786 3.243 1.00 0.00 68 VAL A N 17
ATOM 23933 C CA . VAL A 1 68 ? -9.376 -2.340 3.204 1.00 0.00 68 VAL A CA 17
ATOM 23934 C C . VAL A 1 68 ? -10.761 -1.696 3.287 1.00 0.00 68 VAL A C 17
ATOM 23935 O O . VAL A 1 68 ? -11.515 -1.708 2.315 1.00 0.00 68 VAL A O 17
ATOM 23948 N N . ASN A 1 69 ? -11.056 -1.150 4.458 1.00 0.00 69 ASN A N 17
ATOM 23949 C CA . ASN A 1 69 ? -12.338 -0.502 4.680 1.00 0.00 69 ASN A CA 17
ATOM 23950 C C . ASN A 1 69 ? -13.463 -1.502 4.406 1.00 0.00 69 ASN A C 17
ATOM 23951 O O . ASN A 1 69 ? -14.377 -1.216 3.634 1.00 0.00 69 ASN A O 17
ATOM 23961 N N . ASP A 1 70 ? -13.361 -2.653 5.053 1.00 0.00 70 ASP A N 17
ATOM 23962 C CA . ASP A 1 70 ? -14.358 -3.696 4.889 1.00 0.00 70 ASP A CA 17
ATOM 23963 C C . ASP A 1 70 ? -14.058 -4.487 3.614 1.00 0.00 70 ASP A C 17
ATOM 23964 O O . ASP A 1 70 ? -13.957 -5.712 3.648 1.00 0.00 70 ASP A O 17
ATOM 23972 N N . VAL A 1 71 ? -13.923 -3.753 2.519 1.00 0.00 71 VAL A N 17
ATOM 23973 C CA . VAL A 1 71 ? -13.637 -4.370 1.235 1.00 0.00 71 VAL A CA 17
ATOM 23974 C C . VAL A 1 71 ? -12.390 -5.247 1.363 1.00 0.00 71 VAL A C 17
ATOM 23975 O O . VAL A 1 71 ? -11.339 -4.779 1.798 1.00 0.00 71 VAL A O 17
ATOM 23988 N N . ASP A 1 72 ? -12.547 -6.505 0.976 1.00 0.00 72 ASP A N 17
ATOM 23989 C CA . ASP A 1 72 ? -11.448 -7.452 1.042 1.00 0.00 72 ASP A CA 17
ATOM 23990 C C . ASP A 1 72 ? -10.455 -7.153 -0.083 1.00 0.00 72 ASP A C 17
ATOM 23991 O O . ASP A 1 72 ? -10.851 -6.741 -1.173 1.00 0.00 72 ASP A O 17
ATOM 23999 N N . PHE A 1 73 ? -9.183 -7.373 0.218 1.00 0.00 73 PHE A N 17
ATOM 24000 C CA . PHE A 1 73 ? -8.131 -7.131 -0.754 1.00 0.00 73 PHE A CA 17
ATOM 24001 C C . PHE A 1 73 ? -7.440 -8.439 -1.149 1.00 0.00 73 PHE A C 17
ATOM 24002 O O . PHE A 1 73 ? -6.682 -8.476 -2.117 1.00 0.00 73 PHE A O 17
ATOM 24018 N N . GLN A 1 74 ? -7.725 -9.478 -0.378 1.00 0.00 74 GLN A N 17
ATOM 24019 C CA . GLN A 1 74 ? -7.141 -10.783 -0.635 1.00 0.00 74 GLN A CA 17
ATOM 24020 C C . GLN A 1 74 ? -7.197 -11.105 -2.129 1.00 0.00 74 GLN A C 17
ATOM 24021 O O . GLN A 1 74 ? -6.373 -11.864 -2.637 1.00 0.00 74 GLN A O 17
ATOM 24033 N N . ASP A 1 75 ? -8.178 -10.512 -2.794 1.00 0.00 75 ASP A N 17
ATOM 24034 C CA . ASP A 1 75 ? -8.353 -10.727 -4.220 1.00 0.00 75 ASP A CA 17
ATOM 24035 C C . ASP A 1 75 ? -8.907 -9.452 -4.859 1.00 0.00 75 ASP A C 17
ATOM 24036 O O . ASP A 1 75 ? -10.070 -9.408 -5.258 1.00 0.00 75 ASP A O 17
ATOM 24044 N N . ILE A 1 76 ? -8.049 -8.446 -4.936 1.00 0.00 76 ILE A N 17
ATOM 24045 C CA . ILE A 1 76 ? -8.438 -7.173 -5.520 1.00 0.00 76 ILE A CA 17
ATOM 24046 C C . ILE A 1 76 ? -7.425 -6.780 -6.598 1.00 0.00 76 ILE A C 17
ATOM 24047 O O . ILE A 1 76 ? -6.281 -7.231 -6.574 1.00 0.00 76 ILE A O 17
ATOM 24062 N N . GLU A 1 77 ? -7.884 -5.946 -7.520 1.00 0.00 77 GLU A N 17
ATOM 24063 C CA . GLU A 1 77 ? -7.033 -5.489 -8.605 1.00 0.00 77 GLU A CA 17
ATOM 24064 C C . GLU A 1 77 ? -6.144 -4.336 -8.133 1.00 0.00 77 GLU A C 17
ATOM 24065 O O . GLU A 1 77 ? -6.601 -3.450 -7.413 1.00 0.00 77 GLU A O 17
ATOM 24075 N N . HIS A 1 78 ? -4.890 -4.387 -8.557 1.00 0.00 78 HIS A N 17
ATOM 24076 C CA . HIS A 1 78 ? -3.933 -3.358 -8.187 1.00 0.00 78 HIS A CA 17
ATOM 24077 C C . HIS A 1 78 ? -4.577 -1.979 -8.339 1.00 0.00 78 HIS A C 17
ATOM 24078 O O . HIS A 1 78 ? -4.680 -1.228 -7.370 1.00 0.00 78 HIS A O 17
ATOM 24091 N N . SER A 1 79 ? -4.995 -1.688 -9.562 1.00 0.00 79 SER A N 17
ATOM 24092 C CA . SER A 1 79 ? -5.627 -0.412 -9.853 1.00 0.00 79 SER A CA 17
ATOM 24093 C C . SER A 1 79 ? -6.722 -0.124 -8.826 1.00 0.00 79 SER A C 17
ATOM 24094 O O . SER A 1 79 ? -6.766 0.961 -8.246 1.00 0.00 79 SER A O 17
ATOM 24101 N N . LYS A 1 80 ? -7.581 -1.113 -8.629 1.00 0.00 80 LYS A N 17
ATOM 24102 C CA . LYS A 1 80 ? -8.674 -0.980 -7.682 1.00 0.00 80 LYS A CA 17
ATOM 24103 C C . LYS A 1 80 ? -8.116 -0.550 -6.324 1.00 0.00 80 LYS A C 17
ATOM 24104 O O . LYS A 1 80 ? -8.486 0.500 -5.801 1.00 0.00 80 LYS A O 17
ATOM 24119 N N . ALA A 1 81 ? -7.234 -1.383 -5.791 1.00 0.00 81 ALA A N 17
ATOM 24120 C CA . ALA A 1 81 ? -6.621 -1.102 -4.504 1.00 0.00 81 ALA A CA 17
ATOM 24121 C C . ALA A 1 81 ? -6.123 0.344 -4.487 1.00 0.00 81 ALA A C 17
ATOM 24122 O O . ALA A 1 81 ? -6.443 1.104 -3.574 1.00 0.00 81 ALA A O 17
ATOM 24129 N N . VAL A 1 82 ? -5.346 0.681 -5.506 1.00 0.00 82 VAL A N 17
ATOM 24130 C CA . VAL A 1 82 ? -4.800 2.023 -5.619 1.00 0.00 82 VAL A CA 17
ATOM 24131 C C . VAL A 1 82 ? -5.944 3.039 -5.593 1.00 0.00 82 VAL A C 17
ATOM 24132 O O . VAL A 1 82 ? -5.856 4.061 -4.915 1.00 0.00 82 VAL A O 17
ATOM 24145 N N . GLU A 1 83 ? -6.991 2.721 -6.339 1.00 0.00 83 GLU A N 17
ATOM 24146 C CA . GLU A 1 83 ? -8.152 3.593 -6.411 1.00 0.00 83 GLU A CA 17
ATOM 24147 C C . GLU A 1 83 ? -8.839 3.675 -5.047 1.00 0.00 83 GLU A C 17
ATOM 24148 O O . GLU A 1 83 ? -8.927 4.750 -4.455 1.00 0.00 83 GLU A O 17
ATOM 24158 N N . ILE A 1 84 ? -9.307 2.525 -4.586 1.00 0.00 84 ILE A N 17
ATOM 24159 C CA . ILE A 1 84 ? -9.984 2.452 -3.302 1.00 0.00 84 ILE A CA 17
ATOM 24160 C C . ILE A 1 84 ? -9.253 3.341 -2.295 1.00 0.00 84 ILE A C 17
ATOM 24161 O O . ILE A 1 84 ? -9.806 4.332 -1.818 1.00 0.00 84 ILE A O 17
ATOM 24176 N N . LEU A 1 85 ? -8.020 2.956 -1.999 1.00 0.00 85 LEU A N 17
ATOM 24177 C CA . LEU A 1 85 ? -7.207 3.706 -1.056 1.00 0.00 85 LEU A CA 17
ATOM 24178 C C . LEU A 1 85 ? -7.356 5.202 -1.338 1.00 0.00 85 LEU A C 17
ATOM 24179 O O . LEU A 1 85 ? -7.550 5.995 -0.418 1.00 0.00 85 LEU A O 17
ATOM 24194 N N . LYS A 1 86 ? -7.260 5.543 -2.615 1.00 0.00 86 LYS A N 17
ATOM 24195 C CA . LYS A 1 86 ? -7.382 6.930 -3.030 1.00 0.00 86 LYS A CA 17
ATOM 24196 C C . LYS A 1 86 ? -8.788 7.435 -2.699 1.00 0.00 86 LYS A C 17
ATOM 24197 O O . LYS A 1 86 ? -8.969 8.204 -1.757 1.00 0.00 86 LYS A O 17
ATOM 24212 N N . THR A 1 87 ? -9.746 6.984 -3.494 1.00 0.00 87 THR A N 17
ATOM 24213 C CA . THR A 1 87 ? -11.130 7.381 -3.299 1.00 0.00 87 THR A CA 17
ATOM 24214 C C . THR A 1 87 ? -11.455 7.462 -1.806 1.00 0.00 87 THR A C 17
ATOM 24215 O O . THR A 1 87 ? -11.891 8.503 -1.318 1.00 0.00 87 THR A O 17
ATOM 24226 N N . ALA A 1 88 ? -11.230 6.349 -1.122 1.00 0.00 88 ALA A N 17
ATOM 24227 C CA . ALA A 1 88 ? -11.493 6.281 0.305 1.00 0.00 88 ALA A CA 17
ATOM 24228 C C . ALA A 1 88 ? -10.840 7.478 0.997 1.00 0.00 88 ALA A C 17
ATOM 24229 O O . ALA A 1 88 ? -9.620 7.532 1.132 1.00 0.00 88 ALA A O 17
ATOM 24236 N N . ARG A 1 89 ? -11.684 8.409 1.419 1.00 0.00 89 ARG A N 17
ATOM 24237 C CA . ARG A 1 89 ? -11.205 9.603 2.094 1.00 0.00 89 ARG A CA 17
ATOM 24238 C C . ARG A 1 89 ? -10.246 9.223 3.225 1.00 0.00 89 ARG A C 17
ATOM 24239 O O . ARG A 1 89 ? -9.226 9.881 3.425 1.00 0.00 89 ARG A O 17
ATOM 24257 N N . GLU A 1 90 ? -10.609 8.165 3.935 1.00 0.00 90 GLU A N 17
ATOM 24258 C CA . GLU A 1 90 ? -9.793 7.691 5.040 1.00 0.00 90 GLU A CA 17
ATOM 24259 C C . GLU A 1 90 ? -9.387 6.234 4.813 1.00 0.00 90 GLU A C 17
ATOM 24260 O O . GLU A 1 90 ? -10.230 5.392 4.509 1.00 0.00 90 GLU A O 17
ATOM 24270 N N . ILE A 1 91 ? -8.095 5.982 4.969 1.00 0.00 91 ILE A N 17
ATOM 24271 C CA . ILE A 1 91 ? -7.5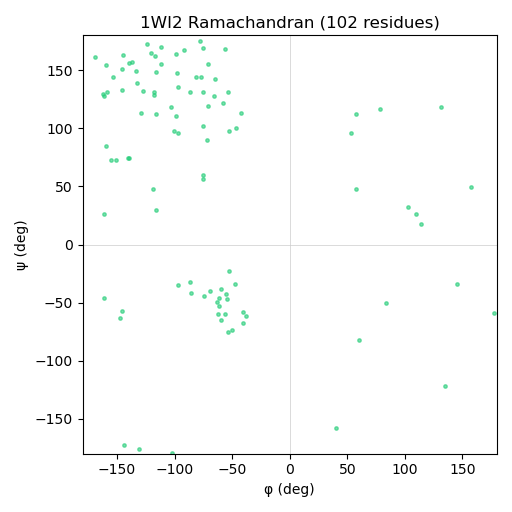67 4.641 4.785 1.00 0.00 91 ILE A CA 17
ATOM 24272 C C . ILE A 1 91 ? -7.537 3.919 6.134 1.00 0.00 91 ILE A C 17
ATOM 24273 O O . ILE A 1 91 ? -7.028 4.455 7.118 1.00 0.00 91 ILE A O 17
ATOM 24288 N N . SER A 1 92 ? -8.090 2.716 6.138 1.00 0.00 92 SER A N 17
ATOM 24289 C CA . SER A 1 92 ? -8.133 1.916 7.350 1.00 0.00 92 SER A CA 17
ATOM 24290 C C . SER A 1 92 ? -8.173 0.428 6.993 1.00 0.00 92 SER A C 17
ATOM 24291 O O . SER A 1 92 ? -9.184 -0.238 7.206 1.00 0.00 92 SER A O 17
ATOM 24298 N N . MET A 1 93 ? -7.060 -0.050 6.457 1.00 0.00 93 MET A N 17
ATOM 24299 C CA . MET A 1 93 ? -6.955 -1.446 6.068 1.00 0.00 93 MET A CA 17
ATOM 24300 C C . MET A 1 93 ? -6.377 -2.289 7.206 1.00 0.00 93 MET A C 17
ATOM 24301 O O . MET A 1 93 ? -5.902 -1.750 8.205 1.00 0.00 93 MET A O 17
ATOM 24313 N N . ARG A 1 94 ? -6.435 -3.599 7.018 1.00 0.00 94 ARG A N 17
ATOM 24314 C CA . ARG A 1 94 ? -5.923 -4.523 8.017 1.00 0.00 94 ARG A CA 17
ATOM 24315 C C . ARG A 1 94 ? -4.658 -5.212 7.503 1.00 0.00 94 ARG A C 17
ATOM 24316 O O . ARG A 1 94 ? -4.595 -5.618 6.344 1.00 0.00 94 ARG A O 17
ATOM 24334 N N . VAL A 1 95 ? -3.681 -5.324 8.391 1.00 0.00 95 VAL A N 17
ATOM 24335 C CA . VAL A 1 95 ? -2.421 -5.957 8.043 1.00 0.00 95 VAL A CA 17
ATOM 24336 C C . VAL A 1 95 ? -1.998 -6.897 9.173 1.00 0.00 95 VAL A C 17
ATOM 24337 O O . VAL A 1 95 ? -2.489 -6.787 10.295 1.00 0.00 95 VAL A O 17
ATOM 24350 N N . ARG A 1 96 ? -1.091 -7.804 8.838 1.00 0.00 96 ARG A N 17
ATOM 24351 C CA . ARG A 1 96 ? -0.595 -8.762 9.810 1.00 0.00 96 ARG A CA 17
ATOM 24352 C C . ARG A 1 96 ? 0.720 -9.377 9.328 1.00 0.00 96 ARG A C 17
ATOM 24353 O O . ARG A 1 96 ? 0.860 -9.708 8.152 1.00 0.00 96 ARG A O 17
ATOM 24371 N N . PHE A 1 97 ? 1.651 -9.510 10.261 1.00 0.00 97 PHE A N 17
ATOM 24372 C CA . PHE A 1 97 ? 2.950 -10.078 9.946 1.00 0.00 97 PHE A CA 17
ATOM 24373 C C . PHE A 1 97 ? 2.803 -11.407 9.203 1.00 0.00 97 PHE A C 17
ATOM 24374 O O . PHE A 1 97 ? 2.358 -12.399 9.779 1.00 0.00 97 PHE A O 17
ATOM 24390 N N . PHE A 1 98 ? 3.183 -11.385 7.934 1.00 0.00 98 PHE A N 17
ATOM 24391 C CA . PHE A 1 98 ? 3.097 -12.576 7.106 1.00 0.00 98 PHE A CA 17
ATOM 24392 C C . PHE A 1 98 ? 4.439 -13.310 7.062 1.00 0.00 98 PHE A C 17
ATOM 24393 O O . PHE A 1 98 ? 5.044 -13.443 5.999 1.00 0.00 98 PHE A O 17
ATOM 24409 N N . SER A 1 99 ? 4.865 -13.768 8.230 1.00 0.00 99 SER A N 17
ATOM 24410 C CA . SER A 1 99 ? 6.124 -14.485 8.338 1.00 0.00 99 SER A CA 17
ATOM 24411 C C . SER A 1 99 ? 7.199 -13.784 7.506 1.00 0.00 99 SER A C 17
ATOM 24412 O O . SER A 1 99 ? 7.423 -14.139 6.349 1.00 0.00 99 SER A O 17
ATOM 24419 N N . GLY A 1 100 ? 7.836 -12.802 8.126 1.00 0.00 100 GLY A N 17
ATOM 24420 C CA . GLY A 1 100 ? 8.882 -12.049 7.457 1.00 0.00 100 GLY A CA 17
ATOM 24421 C C . GLY A 1 100 ? 8.346 -11.366 6.197 1.00 0.00 100 GLY A C 17
ATOM 24422 O O . GLY A 1 100 ? 7.443 -11.884 5.542 1.00 0.00 100 GLY A O 17
ATOM 24426 N N . PRO A 1 101 ? 8.940 -10.182 5.887 1.00 0.00 101 PRO A N 17
ATOM 24427 C CA . PRO A 1 101 ? 8.532 -9.423 4.718 1.00 0.00 101 PRO A CA 17
ATOM 24428 C C . PRO A 1 101 ? 9.063 -10.065 3.434 1.00 0.00 101 PRO A C 17
ATOM 24429 O O . PRO A 1 101 ? 9.950 -9.517 2.783 1.00 0.00 101 PRO A O 17
ATOM 24437 N N . SER A 1 102 ? 8.496 -11.218 3.109 1.00 0.00 102 SER A N 17
ATOM 24438 C CA . SER A 1 102 ? 8.902 -11.940 1.916 1.00 0.00 102 SER A CA 17
ATOM 24439 C C . SER A 1 102 ? 7.953 -13.115 1.668 1.00 0.00 102 SER A C 17
ATOM 24440 O O . SER A 1 102 ? 7.204 -13.511 2.559 1.00 0.00 102 SER A O 17
ATOM 24447 N N . SER A 1 103 ? 8.016 -13.639 0.453 1.00 0.00 103 SER A N 17
ATOM 24448 C CA . SER A 1 103 ? 7.172 -14.760 0.076 1.00 0.00 103 SER A CA 17
ATOM 24449 C C . SER A 1 103 ? 7.808 -16.073 0.540 1.00 0.00 103 SER A C 17
ATOM 24450 O O . SER A 1 103 ? 7.170 -16.867 1.227 1.00 0.00 103 SER A O 17
ATOM 24457 N N . GLY A 1 104 ? 9.059 -16.260 0.143 1.00 0.00 104 GLY A N 17
ATOM 24458 C CA . GLY A 1 104 ? 9.788 -17.462 0.509 1.00 0.00 104 GLY A CA 17
ATOM 24459 C C . GLY A 1 104 ? 9.300 -18.666 -0.298 1.00 0.00 104 GLY A C 17
ATOM 24460 O O . GLY A 1 104 ? 8.097 -18.854 -0.471 1.00 0.00 104 GLY A O 17
ATOM 24464 N N . GLY A 1 1 ? -15.815 -25.264 21.005 1.00 0.00 1 GLY A N 18
ATOM 24465 C CA . GLY A 1 1 ? -16.887 -24.322 20.733 1.00 0.00 1 GLY A CA 18
ATOM 24466 C C . GLY A 1 1 ? -16.334 -23.001 20.195 1.00 0.00 1 GLY A C 18
ATOM 24467 O O . GLY A 1 1 ? -15.146 -22.899 19.891 1.00 0.00 1 GLY A O 18
ATOM 24471 N N . SER A 1 2 ? -17.221 -22.022 20.095 1.00 0.00 2 SER A N 18
ATOM 24472 C CA . SER A 1 2 ? -16.835 -20.710 19.599 1.00 0.00 2 SER A CA 18
ATOM 24473 C C . SER A 1 2 ? -17.990 -19.724 19.777 1.00 0.00 2 SER A C 18
ATOM 24474 O O . SER A 1 2 ? -19.152 -20.124 19.824 1.00 0.00 2 SER A O 18
ATOM 24481 N N . SER A 1 3 ? -17.630 -18.452 19.873 1.00 0.00 3 SER A N 18
ATOM 24482 C CA . SER A 1 3 ? -18.623 -17.404 20.044 1.00 0.00 3 SER A CA 18
ATOM 24483 C C . SER A 1 3 ? -18.241 -16.181 19.209 1.00 0.00 3 SER A C 18
ATOM 24484 O O . SER A 1 3 ? -17.150 -15.635 19.363 1.00 0.00 3 SER A O 18
ATOM 24491 N N . GLY A 1 4 ? -19.163 -15.785 18.342 1.00 0.00 4 GLY A N 18
ATOM 24492 C CA . GLY A 1 4 ? -18.938 -14.637 17.482 1.00 0.00 4 GLY A CA 18
ATOM 24493 C C . GLY A 1 4 ? -19.873 -13.483 17.850 1.00 0.00 4 GLY A C 18
ATOM 24494 O O . GLY A 1 4 ? -21.083 -13.571 17.645 1.00 0.00 4 GLY A O 18
ATOM 24498 N N . SER A 1 5 ? -19.278 -12.429 18.390 1.00 0.00 5 SER A N 18
ATOM 24499 C CA . SER A 1 5 ? -20.043 -11.260 18.789 1.00 0.00 5 SER A CA 18
ATOM 24500 C C . SER A 1 5 ? -19.207 -9.995 18.592 1.00 0.00 5 SER A C 18
ATOM 24501 O O . SER A 1 5 ? -17.995 -10.072 18.393 1.00 0.00 5 SER A O 18
ATOM 24508 N N . SER A 1 6 ? -19.886 -8.859 18.652 1.00 0.00 6 SER A N 18
ATOM 24509 C CA . SER A 1 6 ? -19.221 -7.579 18.482 1.00 0.00 6 SER A CA 18
ATOM 24510 C C . SER A 1 6 ? -17.880 -7.584 19.220 1.00 0.00 6 SER A C 18
ATOM 24511 O O . SER A 1 6 ? -17.832 -7.817 20.427 1.00 0.00 6 SER A O 18
ATOM 24518 N N . GLY A 1 7 ? -16.823 -7.324 18.463 1.00 0.00 7 GLY A N 18
ATOM 24519 C CA . GLY A 1 7 ? -15.486 -7.297 19.030 1.00 0.00 7 GLY A CA 18
ATOM 24520 C C . GLY A 1 7 ? -14.620 -8.414 18.446 1.00 0.00 7 GLY A C 18
ATOM 24521 O O . GLY A 1 7 ? -15.135 -9.454 18.034 1.00 0.00 7 GLY A O 18
ATOM 24525 N N . ASN A 1 8 ? -13.319 -8.163 18.428 1.00 0.00 8 ASN A N 18
ATOM 24526 C CA . ASN A 1 8 ? -12.376 -9.136 17.901 1.00 0.00 8 ASN A CA 18
ATOM 24527 C C . ASN A 1 8 ? -11.177 -9.240 18.845 1.00 0.00 8 ASN A C 18
ATOM 24528 O O . ASN A 1 8 ? -10.238 -8.452 18.750 1.00 0.00 8 ASN A O 18
ATOM 24538 N N . ASN A 1 9 ? -11.248 -10.220 19.735 1.00 0.00 9 ASN A N 18
ATOM 24539 C CA . ASN A 1 9 ? -10.181 -10.438 20.695 1.00 0.00 9 ASN A CA 18
ATOM 24540 C C . ASN A 1 9 ? -10.328 -11.831 21.308 1.00 0.00 9 ASN A C 18
ATOM 24541 O O . ASN A 1 9 ? -11.251 -12.078 22.083 1.00 0.00 9 ASN A O 18
ATOM 24551 N N . GLU A 1 10 ? -9.405 -12.707 20.938 1.00 0.00 10 GLU A N 18
ATOM 24552 C CA . GLU A 1 10 ? -9.420 -14.069 21.443 1.00 0.00 10 GLU A CA 18
ATOM 24553 C C . GLU A 1 10 ? -8.024 -14.687 21.349 1.00 0.00 10 GLU A C 18
ATOM 24554 O O . GLU A 1 10 ? -7.465 -14.804 20.261 1.00 0.00 10 GLU A O 18
ATOM 24564 N N . LEU A 1 11 ? -7.501 -15.065 22.506 1.00 0.00 11 LEU A N 18
ATOM 24565 C CA . LEU A 1 11 ? -6.179 -15.667 22.569 1.00 0.00 11 LEU A CA 18
ATOM 24566 C C . LEU A 1 11 ? -5.224 -14.885 21.665 1.00 0.00 11 LEU A C 18
ATOM 24567 O O . LEU A 1 11 ? -4.822 -15.374 20.610 1.00 0.00 11 LEU A O 18
ATOM 24582 N N . THR A 1 12 ? -4.889 -13.684 22.112 1.00 0.00 12 THR A N 18
ATOM 24583 C CA . THR A 1 12 ? -3.988 -12.829 21.357 1.00 0.00 12 THR A CA 18
ATOM 24584 C C . THR A 1 12 ? -2.599 -13.465 21.266 1.00 0.00 12 THR A C 18
ATOM 24585 O O . THR A 1 12 ? -2.070 -13.953 22.264 1.00 0.00 12 THR A O 18
ATOM 24596 N N . GLN A 1 13 ? -2.049 -13.441 20.061 1.00 0.00 13 GLN A N 18
ATOM 24597 C CA . GLN A 1 13 ? -0.733 -14.008 19.828 1.00 0.00 13 GLN A CA 18
ATOM 24598 C C . GLN A 1 13 ? -0.082 -13.357 18.607 1.00 0.00 13 GLN A C 18
ATOM 24599 O O . GLN A 1 13 ? 1.094 -13.001 18.641 1.00 0.00 13 GLN A O 18
ATOM 24611 N N . PHE A 1 14 ? -0.877 -13.220 17.555 1.00 0.00 14 PHE A N 18
ATOM 24612 C CA . PHE A 1 14 ? -0.393 -12.617 16.324 1.00 0.00 14 PHE A CA 18
ATOM 24613 C C . PHE A 1 14 ? -1.550 -12.048 15.500 1.00 0.00 14 PHE A C 18
ATOM 24614 O O . PHE A 1 14 ? -1.523 -12.094 14.272 1.00 0.00 14 PHE A O 18
ATOM 24630 N N . LEU A 1 15 ? -2.540 -11.527 16.210 1.00 0.00 15 LEU A N 18
ATOM 24631 C CA . LEU A 1 15 ? -3.704 -10.950 15.560 1.00 0.00 15 LEU A CA 18
ATOM 24632 C C . LEU A 1 15 ? -3.256 -9.823 14.628 1.00 0.00 15 LEU A C 18
ATOM 24633 O O . LEU A 1 15 ? -2.138 -9.324 14.744 1.00 0.00 15 LEU A O 18
ATOM 24648 N N . PRO A 1 16 ? -4.176 -9.445 13.700 1.00 0.00 16 PRO A N 18
ATOM 24649 C CA . PRO A 1 16 ? -3.887 -8.385 12.749 1.00 0.00 16 PRO A CA 18
ATOM 24650 C C . PRO A 1 16 ? -3.949 -7.012 13.421 1.00 0.00 16 PRO A C 18
ATOM 24651 O O . PRO A 1 16 ? -4.195 -6.915 14.622 1.00 0.00 16 PRO A O 18
ATOM 24659 N N . ARG A 1 17 ? -3.722 -5.984 12.617 1.00 0.00 17 ARG A N 18
ATOM 24660 C CA . ARG A 1 17 ? -3.748 -4.622 13.119 1.00 0.00 17 ARG A CA 18
ATOM 24661 C C . ARG A 1 17 ? -4.402 -3.691 12.094 1.00 0.00 17 ARG A C 18
ATOM 24662 O O . ARG A 1 17 ? -4.446 -4.004 10.906 1.00 0.00 17 ARG A O 18
ATOM 24680 N N . ILE A 1 18 ? -4.891 -2.565 12.592 1.00 0.00 18 ILE A N 18
ATOM 24681 C CA . ILE A 1 18 ? -5.540 -1.587 11.735 1.00 0.00 18 ILE A CA 18
ATOM 24682 C C . ILE A 1 18 ? -4.632 -0.365 11.585 1.00 0.00 18 ILE A C 18
ATOM 24683 O O . ILE A 1 18 ? -4.430 0.384 12.541 1.00 0.00 18 ILE A O 18
ATOM 24698 N N . VAL A 1 19 ? -4.108 -0.201 10.380 1.00 0.00 19 VAL A N 18
ATOM 24699 C CA . VAL A 1 19 ? -3.226 0.918 10.092 1.00 0.00 19 VAL A CA 18
ATOM 24700 C C . VAL A 1 19 ? -4.012 2.006 9.359 1.00 0.00 19 VAL A C 18
ATOM 24701 O O . VAL A 1 19 ? -4.185 1.940 8.143 1.00 0.00 19 VAL A O 18
ATOM 24714 N N . THR A 1 20 ? -4.468 2.983 10.130 1.00 0.00 20 THR A N 18
ATOM 24715 C CA . THR A 1 20 ? -5.233 4.084 9.569 1.00 0.00 20 THR A CA 18
ATOM 24716 C C . THR A 1 20 ? -4.298 5.218 9.140 1.00 0.00 20 THR A C 18
ATOM 24717 O O . THR A 1 20 ? -3.351 5.548 9.851 1.00 0.00 20 THR A O 18
ATOM 24728 N N . LEU A 1 21 ? -4.598 5.782 7.980 1.00 0.00 21 LEU A N 18
ATOM 24729 C CA . LEU A 1 21 ? -3.798 6.871 7.449 1.00 0.00 21 LEU A CA 18
ATOM 24730 C C . LEU A 1 21 ? -4.579 8.181 7.573 1.00 0.00 21 LEU A C 18
ATOM 24731 O O . LEU A 1 21 ? -5.794 8.167 7.765 1.00 0.00 21 LEU A O 18
ATOM 24746 N N . LYS A 1 22 ? -3.850 9.281 7.458 1.00 0.00 22 LYS A N 18
ATOM 24747 C CA . LYS A 1 22 ? -4.460 10.597 7.555 1.00 0.00 22 LYS A CA 18
ATOM 24748 C C . LYS A 1 22 ? -4.490 11.243 6.169 1.00 0.00 22 LYS A C 18
ATOM 24749 O O . LYS A 1 22 ? -5.186 12.235 5.958 1.00 0.00 22 LYS A O 18
ATOM 24764 N N . LYS A 1 23 ? -3.726 10.655 5.260 1.00 0.00 23 LYS A N 18
ATOM 24765 C CA . LYS A 1 23 ? -3.656 11.162 3.900 1.00 0.00 23 LYS A CA 18
ATOM 24766 C C . LYS A 1 23 ? -5.043 11.641 3.468 1.00 0.00 23 LYS A C 18
ATOM 24767 O O . LYS A 1 23 ? -6.029 10.923 3.624 1.00 0.00 23 LYS A O 18
ATOM 24782 N N . PRO A 1 24 ? -5.077 12.885 2.918 1.00 0.00 24 PRO A N 18
ATOM 24783 C CA . PRO A 1 24 ? -6.326 13.470 2.462 1.00 0.00 24 PRO A CA 18
ATOM 24784 C C . PRO A 1 24 ? -6.778 12.837 1.144 1.00 0.00 24 PRO A C 18
ATOM 24785 O O . PRO A 1 24 ? -5.976 12.230 0.436 1.00 0.00 24 PRO A O 18
ATOM 24793 N N . PRO A 1 25 ? -8.094 13.006 0.847 1.00 0.00 25 PRO A N 18
ATOM 24794 C CA . PRO A 1 25 ? -8.662 12.459 -0.373 1.00 0.00 25 PRO A CA 18
ATOM 24795 C C . PRO A 1 25 ? -8.246 13.286 -1.590 1.00 0.00 25 PRO A C 18
ATOM 24796 O O . PRO A 1 25 ? -9.097 13.775 -2.334 1.00 0.00 25 PRO A O 18
ATOM 24804 N N . GLY A 1 26 ? -6.938 13.420 -1.757 1.00 0.00 26 GLY A N 18
ATOM 24805 C CA . GLY A 1 26 ? -6.400 14.180 -2.872 1.00 0.00 26 GLY A CA 18
ATOM 24806 C C . GLY A 1 26 ? -4.914 14.479 -2.664 1.00 0.00 26 GLY A C 18
ATOM 24807 O O . GLY A 1 26 ? -4.448 15.577 -2.966 1.00 0.00 26 GLY A O 18
ATOM 24811 N N . ALA A 1 27 ? -4.208 13.481 -2.151 1.00 0.00 27 ALA A N 18
ATOM 24812 C CA . ALA A 1 27 ? -2.785 13.622 -1.900 1.00 0.00 27 ALA A CA 18
ATOM 24813 C C . ALA A 1 27 ? -2.082 12.299 -2.210 1.00 0.00 27 ALA A C 18
ATOM 24814 O O . ALA A 1 27 ? -2.737 11.276 -2.402 1.00 0.00 27 ALA A O 18
ATOM 24821 N N . GLN A 1 28 ? -0.760 12.362 -2.247 1.00 0.00 28 GLN A N 18
ATOM 24822 C CA . GLN A 1 28 ? 0.038 11.182 -2.531 1.00 0.00 28 GLN A CA 18
ATOM 24823 C C . GLN A 1 28 ? -0.148 10.138 -1.428 1.00 0.00 28 GLN A C 18
ATOM 24824 O O . GLN A 1 28 ? 0.124 10.408 -0.260 1.00 0.00 28 GLN A O 18
ATOM 24836 N N . LEU A 1 29 ? -0.611 8.966 -1.839 1.00 0.00 29 LEU A N 18
ATOM 24837 C CA . LEU A 1 29 ? -0.837 7.880 -0.900 1.00 0.00 29 LEU A CA 18
ATOM 24838 C C . LEU A 1 29 ? 0.334 7.807 0.081 1.00 0.00 29 LEU A C 18
ATOM 24839 O O . LEU A 1 29 ? 0.132 7.795 1.294 1.00 0.00 29 LEU A O 18
ATOM 24854 N N . GLY A 1 30 ? 1.533 7.760 -0.481 1.00 0.00 30 GLY A N 18
ATOM 24855 C CA . GLY A 1 30 ? 2.737 7.688 0.329 1.00 0.00 30 GLY A CA 18
ATOM 24856 C C . GLY A 1 30 ? 3.330 6.278 0.306 1.00 0.00 30 GLY A C 18
ATOM 24857 O O . GLY A 1 30 ? 4.335 6.012 0.963 1.00 0.00 30 GLY A O 18
ATOM 24861 N N . PHE A 1 31 ? 2.680 5.409 -0.455 1.00 0.00 31 PHE A N 18
ATOM 24862 C CA . PHE A 1 31 ? 3.130 4.032 -0.571 1.00 0.00 31 PHE A CA 18
ATOM 24863 C C . PHE A 1 31 ? 2.595 3.387 -1.851 1.00 0.00 31 PHE A C 18
ATOM 24864 O O . PHE A 1 31 ? 1.616 3.859 -2.427 1.00 0.00 31 PHE A O 18
ATOM 24880 N N . ASN A 1 32 ? 3.261 2.316 -2.259 1.00 0.00 32 ASN A N 18
ATOM 24881 C CA . ASN A 1 32 ? 2.865 1.601 -3.460 1.00 0.00 32 ASN A CA 18
ATOM 24882 C C . ASN A 1 32 ? 2.248 0.257 -3.068 1.00 0.00 32 ASN A C 18
ATOM 24883 O O . ASN A 1 32 ? 2.593 -0.310 -2.032 1.00 0.00 32 ASN A O 18
ATOM 24893 N N . ILE A 1 33 ? 1.347 -0.215 -3.917 1.00 0.00 33 ILE A N 18
ATOM 24894 C CA . ILE A 1 33 ? 0.679 -1.482 -3.672 1.00 0.00 33 ILE A CA 18
ATOM 24895 C C . ILE A 1 33 ? 1.008 -2.454 -4.807 1.00 0.00 33 ILE A C 18
ATOM 24896 O O . ILE A 1 33 ? 1.109 -2.051 -5.965 1.00 0.00 33 ILE A O 18
ATOM 24911 N N . ARG A 1 34 ? 1.165 -3.716 -4.435 1.00 0.00 34 ARG A N 18
ATOM 24912 C CA . ARG A 1 34 ? 1.480 -4.749 -5.407 1.00 0.00 34 ARG A CA 18
ATOM 24913 C C . ARG A 1 34 ? 0.839 -6.077 -4.998 1.00 0.00 34 ARG A C 18
ATOM 24914 O O . ARG A 1 34 ? 0.217 -6.171 -3.940 1.00 0.00 34 ARG A O 18
ATOM 24932 N N . GLY A 1 35 ? 1.012 -7.071 -5.858 1.00 0.00 35 GLY A N 18
ATOM 24933 C CA . GLY A 1 35 ? 0.457 -8.388 -5.598 1.00 0.00 35 GLY A CA 18
ATOM 24934 C C . GLY A 1 35 ? -0.606 -8.750 -6.638 1.00 0.00 35 GLY A C 18
ATOM 24935 O O . GLY A 1 35 ? -0.590 -8.231 -7.753 1.00 0.00 35 GLY A O 18
ATOM 24939 N N . GLY A 1 36 ? -1.504 -9.638 -6.236 1.00 0.00 36 GLY A N 18
ATOM 24940 C CA . GLY A 1 36 ? -2.572 -10.074 -7.119 1.00 0.00 36 GLY A CA 18
ATOM 24941 C C . GLY A 1 36 ? -2.096 -11.199 -8.040 1.00 0.00 36 GLY A C 18
ATOM 24942 O O . GLY A 1 36 ? -1.960 -12.343 -7.610 1.00 0.00 36 GLY A O 18
ATOM 24946 N N . LYS A 1 37 ? -1.856 -10.834 -9.292 1.00 0.00 37 LYS A N 18
ATOM 24947 C CA . LYS A 1 37 ? -1.398 -11.798 -10.277 1.00 0.00 37 LYS A CA 18
ATOM 24948 C C . LYS A 1 37 ? -2.576 -12.667 -10.719 1.00 0.00 37 LYS A C 18
ATOM 24949 O O . LYS A 1 37 ? -3.642 -12.636 -10.105 1.00 0.00 37 LYS A O 18
ATOM 24964 N N . ALA A 1 38 ? -2.347 -13.423 -11.783 1.00 0.00 38 ALA A N 18
ATOM 24965 C CA . ALA A 1 38 ? -3.376 -14.299 -12.316 1.00 0.00 38 ALA A CA 18
ATOM 24966 C C . ALA A 1 38 ? -3.948 -15.154 -11.183 1.00 0.00 38 ALA A C 18
ATOM 24967 O O . ALA A 1 38 ? -5.147 -15.107 -10.910 1.00 0.00 38 ALA A O 18
ATOM 24974 N N . SER A 1 39 ? -3.064 -15.915 -10.553 1.00 0.00 39 SER A N 18
ATOM 24975 C CA . SER A 1 39 ? -3.466 -16.778 -9.456 1.00 0.00 39 SER A CA 18
ATOM 24976 C C . SER A 1 39 ? -4.486 -16.059 -8.571 1.00 0.00 39 SER A C 18
ATOM 24977 O O . SER A 1 39 ? -5.689 -16.289 -8.691 1.00 0.00 39 SER A O 18
ATOM 24984 N N . GLN A 1 40 ? -3.968 -15.203 -7.702 1.00 0.00 40 GLN A N 18
ATOM 24985 C CA . GLN A 1 40 ? -4.818 -14.449 -6.797 1.00 0.00 40 GLN A CA 18
ATOM 24986 C C . GLN A 1 40 ? -3.966 -13.681 -5.785 1.00 0.00 40 GLN A C 18
ATOM 24987 O O . GLN A 1 40 ? -4.080 -12.462 -5.670 1.00 0.00 40 GLN A O 18
ATOM 24999 N N . LEU A 1 41 ? -3.132 -14.427 -5.075 1.00 0.00 41 LEU A N 18
ATOM 25000 C CA . LEU A 1 41 ? -2.261 -13.831 -4.076 1.00 0.00 41 LEU A CA 18
ATOM 25001 C C . LEU A 1 41 ? -3.045 -12.785 -3.281 1.00 0.00 41 LEU A C 18
ATOM 25002 O O . LEU A 1 41 ? -4.249 -12.931 -3.076 1.00 0.00 41 LEU A O 18
ATOM 25017 N N . GLY A 1 42 ? -2.330 -11.755 -2.854 1.00 0.00 42 GLY A N 18
ATOM 25018 C CA . GLY A 1 42 ? -2.944 -10.686 -2.085 1.00 0.00 42 GLY A CA 18
ATOM 25019 C C . GLY A 1 42 ? -2.201 -9.364 -2.293 1.00 0.00 42 GLY A C 18
ATOM 25020 O O . GLY A 1 42 ? -1.201 -9.316 -3.008 1.00 0.00 42 GLY A O 18
ATOM 25024 N N . ILE A 1 43 ? -2.718 -8.324 -1.654 1.00 0.00 43 ILE A N 18
ATOM 25025 C CA . ILE A 1 43 ? -2.116 -7.006 -1.761 1.00 0.00 43 ILE A CA 18
ATOM 25026 C C . ILE A 1 43 ? -1.092 -6.826 -0.637 1.00 0.00 43 ILE A C 18
ATOM 25027 O O . ILE A 1 43 ? -1.371 -7.142 0.518 1.00 0.00 43 ILE A O 18
ATOM 25042 N N . PHE A 1 44 ? 0.072 -6.320 -1.017 1.00 0.00 44 PHE A N 18
ATOM 25043 C CA . PHE A 1 44 ? 1.138 -6.094 -0.056 1.00 0.00 44 PHE A CA 18
ATOM 25044 C C . PHE A 1 44 ? 1.733 -4.694 -0.217 1.00 0.00 44 PHE A C 18
ATOM 25045 O O . PHE A 1 44 ? 1.578 -4.066 -1.262 1.00 0.00 44 PHE A O 18
ATOM 25061 N N . ILE A 1 45 ? 2.403 -4.246 0.834 1.00 0.00 45 ILE A N 18
ATOM 25062 C CA . ILE A 1 45 ? 3.022 -2.931 0.824 1.00 0.00 45 ILE A CA 18
ATOM 25063 C C . ILE A 1 45 ? 4.242 -2.955 -0.099 1.00 0.00 45 ILE A C 18
ATOM 25064 O O . ILE A 1 45 ? 5.369 -3.141 0.360 1.00 0.00 45 ILE A O 18
ATOM 25079 N N . SER A 1 46 ? 3.978 -2.763 -1.383 1.00 0.00 46 SER A N 18
ATOM 25080 C CA . SER A 1 46 ? 5.040 -2.760 -2.373 1.00 0.00 46 SER A CA 18
ATOM 25081 C C . SER A 1 46 ? 6.191 -1.868 -1.905 1.00 0.00 46 SER A C 18
ATOM 25082 O O . SER A 1 46 ? 7.310 -2.342 -1.712 1.00 0.00 46 SER A O 18
ATOM 25089 N N . LYS A 1 47 ? 5.877 -0.592 -1.734 1.00 0.00 47 LYS A N 18
ATOM 25090 C CA . LYS A 1 47 ? 6.871 0.370 -1.290 1.00 0.00 47 LYS A CA 18
ATOM 25091 C C . LYS A 1 47 ? 6.197 1.423 -0.408 1.00 0.00 47 LYS A C 18
ATOM 25092 O O . LYS A 1 47 ? 4.982 1.604 -0.468 1.00 0.00 47 LYS A O 18
ATOM 25107 N N . VAL A 1 48 ? 7.016 2.089 0.395 1.00 0.00 48 VAL A N 18
ATOM 25108 C CA . VAL A 1 48 ? 6.515 3.117 1.289 1.00 0.00 48 VAL A CA 18
ATOM 25109 C C . VAL A 1 48 ? 7.416 4.351 1.197 1.00 0.00 48 VAL A C 18
ATOM 25110 O O . VAL A 1 48 ? 8.637 4.239 1.283 1.00 0.00 48 VAL A O 18
ATOM 25123 N N . ILE A 1 49 ? 6.778 5.498 1.023 1.00 0.00 49 ILE A N 18
ATOM 25124 C CA . ILE A 1 49 ? 7.506 6.751 0.917 1.00 0.00 49 ILE A CA 18
ATOM 25125 C C . ILE A 1 49 ? 8.179 7.059 2.257 1.00 0.00 49 ILE A C 18
ATOM 25126 O O . ILE A 1 49 ? 7.522 7.067 3.297 1.00 0.00 49 ILE A O 18
ATOM 25141 N N . PRO A 1 50 ? 9.512 7.312 2.185 1.00 0.00 50 PRO A N 18
ATOM 25142 C CA . PRO A 1 50 ? 10.281 7.620 3.380 1.00 0.00 50 PRO A CA 18
ATOM 25143 C C . PRO A 1 50 ? 10.002 9.046 3.859 1.00 0.00 50 PRO A C 18
ATOM 25144 O O . PRO A 1 50 ? 10.924 9.843 4.017 1.00 0.00 50 PRO A O 18
ATOM 25152 N N . ASP A 1 51 ? 8.724 9.322 4.078 1.00 0.00 51 ASP A N 18
ATOM 25153 C CA . ASP A 1 51 ? 8.311 10.638 4.535 1.00 0.00 51 ASP A CA 18
ATOM 25154 C C . ASP A 1 51 ? 6.810 10.809 4.296 1.00 0.00 51 ASP A C 18
ATOM 25155 O O . ASP A 1 51 ? 6.366 11.862 3.843 1.00 0.00 51 ASP A O 18
ATOM 25163 N N . SER A 1 52 ? 6.070 9.757 4.613 1.00 0.00 52 SER A N 18
ATOM 25164 C CA . SER A 1 52 ? 4.627 9.777 4.438 1.00 0.00 52 SER A CA 18
ATOM 25165 C C . SER A 1 52 ? 3.935 9.412 5.754 1.00 0.00 52 SER A C 18
ATOM 25166 O O . SER A 1 52 ? 4.594 9.237 6.778 1.00 0.00 52 SER A O 18
ATOM 25173 N N . ASP A 1 53 ? 2.617 9.307 5.683 1.00 0.00 53 ASP A N 18
ATOM 25174 C CA . ASP A 1 53 ? 1.829 8.966 6.855 1.00 0.00 53 ASP A CA 18
ATOM 25175 C C . ASP A 1 53 ? 1.955 7.467 7.131 1.00 0.00 53 ASP A C 18
ATOM 25176 O O . ASP A 1 53 ? 1.963 7.042 8.285 1.00 0.00 53 ASP A O 18
ATOM 25184 N N . ALA A 1 54 ? 2.051 6.704 6.051 1.00 0.00 54 ALA A N 18
ATOM 25185 C CA . ALA A 1 54 ? 2.177 5.262 6.161 1.00 0.00 54 ALA A CA 18
ATOM 25186 C C . ALA A 1 54 ? 3.521 4.919 6.807 1.00 0.00 54 ALA A C 18
ATOM 25187 O O . ALA A 1 54 ? 3.610 3.987 7.606 1.00 0.00 54 ALA A O 18
ATOM 25194 N N . HIS A 1 55 ? 4.532 5.691 6.439 1.00 0.00 55 HIS A N 18
ATOM 25195 C CA . HIS A 1 55 ? 5.868 5.481 6.973 1.00 0.00 55 HIS A CA 18
ATOM 25196 C C . HIS A 1 55 ? 5.826 5.554 8.500 1.00 0.00 55 HIS A C 18
ATOM 25197 O O . HIS A 1 55 ? 6.507 4.787 9.180 1.00 0.00 55 HIS A O 18
ATOM 25210 N N . ARG A 1 56 ? 5.022 6.482 8.995 1.00 0.00 56 ARG A N 18
ATOM 25211 C CA . ARG A 1 56 ? 4.882 6.665 10.430 1.00 0.00 56 ARG A CA 18
ATOM 25212 C C . ARG A 1 56 ? 3.854 5.683 10.993 1.00 0.00 56 ARG A C 18
ATOM 25213 O O . ARG A 1 56 ? 4.077 5.078 12.041 1.00 0.00 56 ARG A O 18
ATOM 25231 N N . ALA A 1 57 ? 2.749 5.556 10.274 1.00 0.00 57 ALA A N 18
ATOM 25232 C CA . ALA A 1 57 ? 1.685 4.657 10.688 1.00 0.00 57 ALA A CA 18
ATOM 25233 C C . ALA A 1 57 ? 2.297 3.355 11.209 1.00 0.00 57 ALA A C 18
ATOM 25234 O O . ALA A 1 57 ? 1.784 2.757 12.152 1.00 0.00 57 ALA A O 18
ATOM 25241 N N . GLY A 1 58 ? 3.387 2.954 10.570 1.00 0.00 58 GLY A N 18
ATOM 25242 C CA . GLY A 1 58 ? 4.074 1.734 10.956 1.00 0.00 58 GLY A CA 18
ATOM 25243 C C . GLY A 1 58 ? 4.041 0.704 9.824 1.00 0.00 58 GLY A C 18
ATOM 25244 O O . GLY A 1 58 ? 3.892 -0.492 10.071 1.00 0.00 58 GLY A O 18
ATOM 25248 N N . LEU A 1 59 ? 4.184 1.207 8.606 1.00 0.00 59 LEU A N 18
ATOM 25249 C CA . LEU A 1 59 ? 4.173 0.346 7.435 1.00 0.00 59 LEU A CA 18
ATOM 25250 C C . LEU A 1 59 ? 5.611 -0.026 7.067 1.00 0.00 59 LEU A C 18
ATOM 25251 O O . LEU A 1 59 ? 6.518 0.796 7.186 1.00 0.00 59 LEU A O 18
ATOM 25266 N N . GLN A 1 60 ? 5.774 -1.265 6.628 1.00 0.00 60 GLN A N 18
ATOM 25267 C CA . GLN A 1 60 ? 7.085 -1.756 6.242 1.00 0.00 60 GLN A CA 18
ATOM 25268 C C . GLN A 1 60 ? 6.966 -2.710 5.053 1.00 0.00 60 GLN A C 18
ATOM 25269 O O . GLN A 1 60 ? 6.055 -3.536 5.003 1.00 0.00 60 GLN A O 18
ATOM 25281 N N . GLU A 1 61 ? 7.899 -2.566 4.123 1.00 0.00 61 GLU A N 18
ATOM 25282 C CA . GLU A 1 61 ? 7.910 -3.405 2.936 1.00 0.00 61 GLU A CA 18
ATOM 25283 C C . GLU A 1 61 ? 7.800 -4.880 3.329 1.00 0.00 61 GLU A C 18
ATOM 25284 O O . GLU A 1 61 ? 8.771 -5.478 3.790 1.00 0.00 61 GLU A O 18
ATOM 25294 N N . GLY A 1 62 ? 6.608 -5.425 3.130 1.00 0.00 62 GLY A N 18
ATOM 25295 C CA . GLY A 1 62 ? 6.359 -6.818 3.458 1.00 0.00 62 GLY A CA 18
ATOM 25296 C C . GLY A 1 62 ? 4.939 -7.009 3.996 1.00 0.00 62 GLY A C 18
ATOM 25297 O O . GLY A 1 62 ? 4.275 -7.991 3.668 1.00 0.00 62 GLY A O 18
ATOM 25301 N N . ASP A 1 63 ? 4.517 -6.056 4.813 1.00 0.00 63 ASP A N 18
ATOM 25302 C CA . ASP A 1 63 ? 3.189 -6.107 5.401 1.00 0.00 63 ASP A CA 18
ATOM 25303 C C . ASP A 1 63 ? 2.164 -6.409 4.306 1.00 0.00 63 ASP A C 18
ATOM 25304 O O . ASP A 1 63 ? 2.259 -5.880 3.199 1.00 0.00 63 ASP A O 18
ATOM 25312 N N . GLN A 1 64 ? 1.207 -7.258 4.653 1.00 0.00 64 GLN A N 18
ATOM 25313 C CA . GLN A 1 64 ? 0.166 -7.636 3.714 1.00 0.00 64 GLN A CA 18
ATOM 25314 C C . GLN A 1 64 ? -1.145 -6.927 4.060 1.00 0.00 64 GLN A C 18
ATOM 25315 O O . GLN A 1 64 ? -1.494 -6.799 5.233 1.00 0.00 64 GLN A O 18
ATOM 25327 N N . VAL A 1 65 ? -1.835 -6.486 3.020 1.00 0.00 65 VAL A N 18
ATOM 25328 C CA . VAL A 1 65 ? -3.100 -5.793 3.200 1.00 0.00 65 VAL A CA 18
ATOM 25329 C C . VAL A 1 65 ? -4.250 -6.786 3.024 1.00 0.00 65 VAL A C 18
ATOM 25330 O O . VAL A 1 65 ? -4.577 -7.172 1.903 1.00 0.00 65 VAL A O 18
ATOM 25343 N N . LEU A 1 66 ? -4.833 -7.173 4.150 1.00 0.00 66 LEU A N 18
ATOM 25344 C CA . LEU A 1 66 ? -5.939 -8.114 4.135 1.00 0.00 66 LEU A CA 18
ATOM 25345 C C . LEU A 1 66 ? -7.172 -7.436 3.533 1.00 0.00 66 LEU A C 18
ATOM 25346 O O . LEU A 1 66 ? -7.668 -7.856 2.488 1.00 0.00 66 LEU A O 18
ATOM 25361 N N . ALA A 1 67 ? -7.631 -6.400 4.218 1.00 0.00 67 ALA A N 18
ATOM 25362 C CA . ALA A 1 67 ? -8.796 -5.660 3.764 1.00 0.00 67 ALA A CA 18
ATOM 25363 C C . ALA A 1 67 ? -8.505 -4.160 3.841 1.00 0.00 67 ALA A C 18
ATOM 25364 O O . ALA A 1 67 ? -7.625 -3.733 4.587 1.00 0.00 67 ALA A O 18
ATOM 25371 N N . VAL A 1 68 ? -9.259 -3.402 3.060 1.00 0.00 68 VAL A N 18
ATOM 25372 C CA . VAL A 1 68 ? -9.092 -1.958 3.030 1.00 0.00 68 VAL A CA 18
ATOM 25373 C C . VAL A 1 68 ? -10.469 -1.290 3.035 1.00 0.00 68 VAL A C 18
ATOM 25374 O O . VAL A 1 68 ? -11.201 -1.362 2.049 1.00 0.00 68 VAL A O 18
ATOM 25387 N N . ASN A 1 69 ? -10.779 -0.655 4.155 1.00 0.00 69 ASN A N 18
ATOM 25388 C CA . ASN A 1 69 ? -12.055 0.026 4.301 1.00 0.00 69 ASN A CA 18
ATOM 25389 C C . ASN A 1 69 ? -13.168 -1.012 4.447 1.00 0.00 69 ASN A C 18
ATOM 25390 O O . ASN A 1 69 ? -14.289 -0.795 3.989 1.00 0.00 69 ASN A O 18
ATOM 25400 N N . ASP A 1 70 ? -12.821 -2.119 5.089 1.00 0.00 70 ASP A N 18
ATOM 25401 C CA . ASP A 1 70 ? -13.777 -3.192 5.302 1.00 0.00 70 ASP A CA 18
ATOM 25402 C C . ASP A 1 70 ? -14.047 -3.900 3.973 1.00 0.00 70 ASP A C 18
ATOM 25403 O O . ASP A 1 70 ? -15.089 -4.532 3.803 1.00 0.00 70 ASP A O 18
ATOM 25411 N N . VAL A 1 71 ? -13.092 -3.770 3.065 1.00 0.00 71 VAL A N 18
ATOM 25412 C CA . VAL A 1 71 ? -13.213 -4.390 1.756 1.00 0.00 71 VAL A CA 18
ATOM 25413 C C . VAL A 1 71 ? -12.175 -5.506 1.627 1.00 0.00 71 VAL A C 18
ATOM 25414 O O . VAL A 1 71 ? -11.022 -5.335 2.019 1.00 0.00 71 VAL A O 18
ATOM 25427 N N . ASP A 1 72 ? -12.622 -6.625 1.076 1.00 0.00 72 ASP A N 18
ATOM 25428 C CA . ASP A 1 72 ? -11.746 -7.770 0.889 1.00 0.00 72 ASP A CA 18
ATOM 25429 C C . ASP A 1 72 ? -10.718 -7.448 -0.197 1.00 0.00 72 ASP A C 18
ATOM 25430 O O . ASP A 1 72 ? -11.076 -7.254 -1.358 1.00 0.00 72 ASP A O 18
ATOM 25438 N N . PHE A 1 73 ? -9.460 -7.402 0.218 1.00 0.00 73 PHE A N 18
ATOM 25439 C CA . PHE A 1 73 ? -8.378 -7.107 -0.706 1.00 0.00 73 PHE A CA 18
ATOM 25440 C C . PHE A 1 73 ? -7.636 -8.384 -1.106 1.00 0.00 73 PHE A C 18
ATOM 25441 O O . PHE A 1 73 ? -6.897 -8.395 -2.089 1.00 0.00 73 PHE A O 18
ATOM 25457 N N . GLN A 1 74 ? -7.857 -9.429 -0.323 1.00 0.00 74 GLN A N 18
ATOM 25458 C CA . GLN A 1 74 ? -7.219 -10.708 -0.583 1.00 0.00 74 GLN A CA 18
ATOM 25459 C C . GLN A 1 74 ? -7.245 -11.021 -2.080 1.00 0.00 74 GLN A C 18
ATOM 25460 O O . GLN A 1 74 ? -6.379 -11.733 -2.585 1.00 0.00 74 GLN A O 18
ATOM 25472 N N . ASP A 1 75 ? -8.250 -10.473 -2.748 1.00 0.00 75 ASP A N 18
ATOM 25473 C CA . ASP A 1 75 ? -8.402 -10.685 -4.178 1.00 0.00 75 ASP A CA 18
ATOM 25474 C C . ASP A 1 75 ? -8.990 -9.424 -4.815 1.00 0.00 75 ASP A C 18
ATOM 25475 O O . ASP A 1 75 ? -10.187 -9.366 -5.092 1.00 0.00 75 ASP A O 18
ATOM 25483 N N . ILE A 1 76 ? -8.122 -8.446 -5.030 1.00 0.00 76 ILE A N 18
ATOM 25484 C CA . ILE A 1 76 ? -8.541 -7.192 -5.630 1.00 0.00 76 ILE A CA 18
ATOM 25485 C C . ILE A 1 76 ? -7.516 -6.768 -6.685 1.00 0.00 76 ILE A C 18
ATOM 25486 O O . ILE A 1 76 ? -6.346 -7.137 -6.601 1.00 0.00 76 ILE A O 18
ATOM 25501 N N . GLU A 1 77 ? -7.994 -6.002 -7.653 1.00 0.00 77 GLU A N 18
ATOM 25502 C CA . GLU A 1 77 ? -7.135 -5.524 -8.723 1.00 0.00 77 GLU A CA 18
ATOM 25503 C C . GLU A 1 77 ? -6.228 -4.402 -8.215 1.00 0.00 77 GLU A C 18
ATOM 25504 O O . GLU A 1 77 ? -6.657 -3.561 -7.427 1.00 0.00 77 GLU A O 18
ATOM 25514 N N . HIS A 1 78 ? -4.990 -4.426 -8.687 1.00 0.00 78 HIS A N 18
ATOM 25515 C CA . HIS A 1 78 ? -4.018 -3.420 -8.290 1.00 0.00 78 HIS A CA 18
ATOM 25516 C C . HIS A 1 78 ? -4.655 -2.032 -8.370 1.00 0.00 78 HIS A C 18
ATOM 25517 O O . HIS A 1 78 ? -4.864 -1.381 -7.347 1.00 0.00 78 HIS A O 18
ATOM 25530 N N . SER A 1 79 ? -4.948 -1.619 -9.595 1.00 0.00 79 SER A N 18
ATOM 25531 C CA . SER A 1 79 ? -5.557 -0.319 -9.821 1.00 0.00 79 SER A CA 18
ATOM 25532 C C . SER A 1 79 ? -6.715 -0.107 -8.844 1.00 0.00 79 SER A C 18
ATOM 25533 O O . SER A 1 79 ? -6.824 0.950 -8.225 1.00 0.00 79 SER A O 18
ATOM 25540 N N . LYS A 1 80 ? -7.552 -1.129 -8.739 1.00 0.00 80 LYS A N 18
ATOM 25541 C CA . LYS A 1 80 ? -8.699 -1.068 -7.849 1.00 0.00 80 LYS A CA 18
ATOM 25542 C C . LYS A 1 80 ? -8.227 -0.700 -6.441 1.00 0.00 80 LYS A C 18
ATOM 25543 O O . LYS A 1 80 ? -8.788 0.194 -5.808 1.00 0.00 80 LYS A O 18
ATOM 25558 N N . ALA A 1 81 ? -7.202 -1.409 -5.991 1.00 0.00 81 ALA A N 18
ATOM 25559 C CA . ALA A 1 81 ? -6.649 -1.167 -4.668 1.00 0.00 81 ALA A CA 18
ATOM 25560 C C . ALA A 1 81 ? -6.129 0.270 -4.593 1.00 0.00 81 ALA A C 18
ATOM 25561 O O . ALA A 1 81 ? -6.358 0.965 -3.604 1.00 0.00 81 ALA A O 18
ATOM 25568 N N . VAL A 1 82 ? -5.438 0.672 -5.649 1.00 0.00 82 VAL A N 18
ATOM 25569 C CA . VAL A 1 82 ? -4.884 2.013 -5.715 1.00 0.00 82 VAL A CA 18
ATOM 25570 C C . VAL A 1 82 ? -6.019 3.035 -5.621 1.00 0.00 82 VAL A C 18
ATOM 25571 O O . VAL A 1 82 ? -5.948 3.978 -4.835 1.00 0.00 82 VAL A O 18
ATOM 25584 N N . GLU A 1 83 ? -7.041 2.813 -6.435 1.00 0.00 83 GLU A N 18
ATOM 25585 C CA . GLU A 1 83 ? -8.190 3.703 -6.455 1.00 0.00 83 GLU A CA 18
ATOM 25586 C C . GLU A 1 83 ? -8.877 3.710 -5.088 1.00 0.00 83 GLU A C 18
ATOM 25587 O O . GLU A 1 83 ? -8.995 4.759 -4.455 1.00 0.00 83 GLU A O 18
ATOM 25597 N N . ILE A 1 84 ? -9.313 2.530 -4.674 1.00 0.00 84 ILE A N 18
ATOM 25598 C CA . ILE A 1 84 ? -9.987 2.388 -3.394 1.00 0.00 84 ILE A CA 18
ATOM 25599 C C . ILE A 1 84 ? -9.268 3.242 -2.347 1.00 0.00 84 ILE A C 18
ATOM 25600 O O . ILE A 1 84 ? -9.840 4.194 -1.817 1.00 0.00 84 ILE A O 18
ATOM 25615 N N . LEU A 1 85 ? -8.024 2.870 -2.081 1.00 0.00 85 LEU A N 18
ATOM 25616 C CA . LEU A 1 85 ? -7.221 3.590 -1.106 1.00 0.00 85 LEU A CA 18
ATOM 25617 C C . LEU A 1 85 ? -7.395 5.095 -1.321 1.00 0.00 85 LEU A C 18
ATOM 25618 O O . LEU A 1 85 ? -7.647 5.837 -0.372 1.00 0.00 85 LEU A O 18
ATOM 25633 N N . LYS A 1 86 ? -7.253 5.503 -2.574 1.00 0.00 86 LYS A N 18
ATOM 25634 C CA . LYS A 1 86 ? -7.391 6.906 -2.924 1.00 0.00 86 LYS A CA 18
ATOM 25635 C C . LYS A 1 86 ? -8.800 7.382 -2.561 1.00 0.00 86 LYS A C 18
ATOM 25636 O O . LYS A 1 86 ? -8.975 8.147 -1.614 1.00 0.00 86 LYS A O 18
ATOM 25651 N N . THR A 1 87 ? -9.767 6.909 -3.333 1.00 0.00 87 THR A N 18
ATOM 25652 C CA . THR A 1 87 ? -11.154 7.277 -3.105 1.00 0.00 87 THR A CA 18
ATOM 25653 C C . THR A 1 87 ? -11.460 7.299 -1.606 1.00 0.00 87 THR A C 18
ATOM 25654 O O . THR A 1 87 ? -11.775 8.350 -1.049 1.00 0.00 87 THR A O 18
ATOM 25665 N N . ALA A 1 88 ? -11.356 6.128 -0.995 1.00 0.00 88 ALA A N 18
ATOM 25666 C CA . ALA A 1 88 ? -11.617 6.001 0.428 1.00 0.00 88 ALA A CA 18
ATOM 25667 C C . ALA A 1 88 ? -11.017 7.201 1.162 1.00 0.00 88 ALA A C 18
ATOM 25668 O O . ALA A 1 88 ? -9.814 7.237 1.421 1.00 0.00 88 ALA A O 18
ATOM 25675 N N . ARG A 1 89 ? -11.881 8.155 1.477 1.00 0.00 89 ARG A N 18
ATOM 25676 C CA . ARG A 1 89 ? -11.451 9.354 2.176 1.00 0.00 89 ARG A CA 18
ATOM 25677 C C . ARG A 1 89 ? -10.408 9.003 3.240 1.00 0.00 89 ARG A C 18
ATOM 25678 O O . ARG A 1 89 ? -9.338 9.606 3.287 1.00 0.00 89 ARG A O 18
ATOM 25696 N N . GLU A 1 90 ? -10.759 8.029 4.068 1.00 0.00 90 GLU A N 18
ATOM 25697 C CA . GLU A 1 90 ? -9.868 7.591 5.128 1.00 0.00 90 GLU A CA 18
ATOM 25698 C C . GLU A 1 90 ? -9.456 6.135 4.907 1.00 0.00 90 GLU A C 18
ATOM 25699 O O . GLU A 1 90 ? -10.306 5.267 4.716 1.00 0.00 90 GLU A O 18
ATOM 25709 N N . ILE A 1 91 ? -8.150 5.912 4.939 1.00 0.00 91 ILE A N 18
ATOM 25710 C CA . ILE A 1 91 ? -7.614 4.575 4.745 1.00 0.00 91 ILE A CA 18
ATOM 25711 C C . ILE A 1 91 ? -7.650 3.817 6.074 1.00 0.00 91 ILE A C 18
ATOM 25712 O O . ILE A 1 91 ? -7.152 4.308 7.086 1.00 0.00 91 ILE A O 18
ATOM 25727 N N . SER A 1 92 ? -8.243 2.634 6.028 1.00 0.00 92 SER A N 18
ATOM 25728 C CA . SER A 1 92 ? -8.350 1.803 7.216 1.00 0.00 92 SER A CA 18
ATOM 25729 C C . SER A 1 92 ? -8.289 0.325 6.829 1.00 0.00 92 SER A C 18
ATOM 25730 O O . SER A 1 92 ? -9.305 -0.369 6.853 1.00 0.00 92 SER A O 18
ATOM 25737 N N . MET A 1 93 ? -7.088 -0.114 6.480 1.00 0.00 93 MET A N 18
ATOM 25738 C CA . MET A 1 93 ? -6.882 -1.498 6.089 1.00 0.00 93 MET A CA 18
ATOM 25739 C C . MET A 1 93 ? -6.342 -2.324 7.257 1.00 0.00 93 MET A C 18
ATOM 25740 O O . MET A 1 93 ? -5.804 -1.773 8.216 1.00 0.00 93 MET A O 18
ATOM 25752 N N . ARG A 1 94 ? -6.504 -3.634 7.139 1.00 0.00 94 ARG A N 18
ATOM 25753 C CA . ARG A 1 94 ? -6.039 -4.542 8.174 1.00 0.00 94 ARG A CA 18
ATOM 25754 C C . ARG A 1 94 ? -4.822 -5.328 7.683 1.00 0.00 94 ARG A C 18
ATOM 25755 O O . ARG A 1 94 ? -4.931 -6.134 6.761 1.00 0.00 94 ARG A O 18
ATOM 25773 N N . VAL A 1 95 ? -3.692 -5.065 8.321 1.00 0.00 95 VAL A N 18
ATOM 25774 C CA . VAL A 1 95 ? -2.455 -5.738 7.961 1.00 0.00 95 VAL A CA 18
ATOM 25775 C C . VAL A 1 95 ? -2.084 -6.736 9.060 1.00 0.00 95 VAL A C 18
ATOM 25776 O O . VAL A 1 95 ? -2.576 -6.640 10.183 1.00 0.00 95 VAL A O 18
ATOM 25789 N N . ARG A 1 96 ? -1.218 -7.671 8.698 1.00 0.00 96 ARG A N 18
ATOM 25790 C CA . ARG A 1 96 ? -0.774 -8.685 9.639 1.00 0.00 96 ARG A CA 18
ATOM 25791 C C . ARG A 1 96 ? 0.660 -9.114 9.321 1.00 0.00 96 ARG A C 18
ATOM 25792 O O . ARG A 1 96 ? 1.022 -9.267 8.156 1.00 0.00 96 ARG A O 18
ATOM 25810 N N . PHE A 1 97 ? 1.438 -9.294 10.378 1.00 0.00 97 PHE A N 18
ATOM 25811 C CA . PHE A 1 97 ? 2.824 -9.702 10.228 1.00 0.00 97 PHE A CA 18
ATOM 25812 C C . PHE A 1 97 ? 2.922 -11.090 9.592 1.00 0.00 97 PHE A C 18
ATOM 25813 O O . PHE A 1 97 ? 2.642 -12.096 10.243 1.00 0.00 97 PHE A O 18
ATOM 25829 N N . PHE A 1 98 ? 3.318 -11.101 8.327 1.00 0.00 98 PHE A N 18
ATOM 25830 C CA . PHE A 1 98 ? 3.455 -12.350 7.598 1.00 0.00 98 PHE A CA 18
ATOM 25831 C C . PHE A 1 98 ? 4.927 -12.664 7.322 1.00 0.00 98 PHE A C 18
ATOM 25832 O O . PHE A 1 98 ? 5.356 -12.686 6.170 1.00 0.00 98 PHE A O 18
ATOM 25848 N N . SER A 1 99 ? 5.660 -12.901 8.400 1.00 0.00 99 SER A N 18
ATOM 25849 C CA . SER A 1 99 ? 7.074 -13.214 8.291 1.00 0.00 99 SER A CA 18
ATOM 25850 C C . SER A 1 99 ? 7.778 -12.163 7.430 1.00 0.00 99 SER A C 18
ATOM 25851 O O . SER A 1 99 ? 7.804 -12.273 6.206 1.00 0.00 99 SER A O 18
ATOM 25858 N N . GLY A 1 100 ? 8.330 -11.165 8.106 1.00 0.00 100 GLY A N 18
ATOM 25859 C CA . GLY A 1 100 ? 9.032 -10.094 7.418 1.00 0.00 100 GLY A CA 18
ATOM 25860 C C . GLY A 1 100 ? 10.529 -10.393 7.322 1.00 0.00 100 GLY A C 18
ATOM 25861 O O . GLY A 1 100 ? 10.929 -11.551 7.215 1.00 0.00 100 GLY A O 18
ATOM 25865 N N . PRO A 1 101 ? 11.337 -9.300 7.365 1.00 0.00 101 PRO A N 18
ATOM 25866 C CA . PRO A 1 101 ? 12.781 -9.433 7.285 1.00 0.00 101 PRO A CA 18
ATOM 25867 C C . PRO A 1 101 ? 13.359 -9.954 8.602 1.00 0.00 101 PRO A C 18
ATOM 25868 O O . PRO A 1 101 ? 12.898 -9.578 9.678 1.00 0.00 101 PRO A O 18
ATOM 25876 N N . SER A 1 102 ? 14.359 -10.813 8.474 1.00 0.00 102 SER A N 18
ATOM 25877 C CA . SER A 1 102 ? 15.004 -11.390 9.641 1.00 0.00 102 SER A CA 18
ATOM 25878 C C . SER A 1 102 ? 13.962 -12.060 10.538 1.00 0.00 102 SER A C 18
ATOM 25879 O O . SER A 1 102 ? 13.628 -11.542 11.603 1.00 0.00 102 SER A O 18
ATOM 25886 N N . SER A 1 103 ? 13.476 -13.202 10.075 1.00 0.00 103 SER A N 18
ATOM 25887 C CA . SER A 1 103 ? 12.476 -13.948 10.822 1.00 0.00 103 SER A CA 18
ATOM 25888 C C . SER A 1 103 ? 12.769 -15.448 10.732 1.00 0.00 103 SER A C 18
ATOM 25889 O O . SER A 1 103 ? 13.198 -15.939 9.689 1.00 0.00 103 SER A O 18
ATOM 25896 N N . GLY A 1 104 ? 12.523 -16.133 11.839 1.00 0.00 104 GLY A N 18
ATOM 25897 C CA . GLY A 1 104 ? 12.754 -17.567 11.898 1.00 0.00 104 GLY A CA 18
ATOM 25898 C C . GLY A 1 104 ? 13.638 -17.930 13.093 1.00 0.00 104 GLY A C 18
ATOM 25899 O O . GLY A 1 104 ? 13.511 -19.017 13.656 1.00 0.00 104 GLY A O 18
ATOM 25903 N N . GLY A 1 1 ? -22.353 -19.648 12.081 1.00 0.00 1 GLY A N 19
ATOM 25904 C CA . GLY A 1 1 ? -22.659 -18.546 12.976 1.00 0.00 1 GLY A CA 19
ATOM 25905 C C . GLY A 1 1 ? -21.638 -18.461 14.113 1.00 0.00 1 GLY A C 19
ATOM 25906 O O . GLY A 1 1 ? -20.575 -19.077 14.043 1.00 0.00 1 GLY A O 19
ATOM 25910 N N . SER A 1 2 ? -21.995 -17.694 15.132 1.00 0.00 2 SER A N 19
ATOM 25911 C CA . SER A 1 2 ? -21.123 -17.522 16.281 1.00 0.00 2 SER A CA 19
ATOM 25912 C C . SER A 1 2 ? -21.928 -17.666 17.575 1.00 0.00 2 SER A C 19
ATOM 25913 O O . SER A 1 2 ? -23.158 -17.660 17.550 1.00 0.00 2 SER A O 19
ATOM 25920 N N . SER A 1 3 ? -21.201 -17.792 18.675 1.00 0.00 3 SER A N 19
ATOM 25921 C CA . SER A 1 3 ? -21.831 -17.937 19.977 1.00 0.00 3 SER A CA 19
ATOM 25922 C C . SER A 1 3 ? -22.817 -16.792 20.210 1.00 0.00 3 SER A C 19
ATOM 25923 O O . SER A 1 3 ? -22.580 -15.665 19.778 1.00 0.00 3 SER A O 19
ATOM 25930 N N . GLY A 1 4 ? -23.904 -17.120 20.895 1.00 0.00 4 GLY A N 19
ATOM 25931 C CA . GLY A 1 4 ? -24.927 -16.132 21.193 1.00 0.00 4 GLY A CA 19
ATOM 25932 C C . GLY A 1 4 ? -24.874 -15.712 22.663 1.00 0.00 4 GLY A C 19
ATOM 25933 O O . GLY A 1 4 ? -25.788 -16.011 23.430 1.00 0.00 4 GLY A O 19
ATOM 25937 N N . SER A 1 5 ? -23.794 -15.028 23.010 1.00 0.00 5 SER A N 19
ATOM 25938 C CA . SER A 1 5 ? -23.610 -14.563 24.375 1.00 0.00 5 SER A CA 19
ATOM 25939 C C . SER A 1 5 ? -22.990 -13.165 24.374 1.00 0.00 5 SER A C 19
ATOM 25940 O O . SER A 1 5 ? -22.459 -12.719 23.357 1.00 0.00 5 SER A O 19
ATOM 25947 N N . SER A 1 6 ? -23.074 -12.513 25.523 1.00 0.00 6 SER A N 19
ATOM 25948 C CA . SER A 1 6 ? -22.527 -11.175 25.667 1.00 0.00 6 SER A CA 19
ATOM 25949 C C . SER A 1 6 ? -21.082 -11.144 25.168 1.00 0.00 6 SER A C 19
ATOM 25950 O O . SER A 1 6 ? -20.282 -12.013 25.514 1.00 0.00 6 SER A O 19
ATOM 25957 N N . GLY A 1 7 ? -20.789 -10.135 24.362 1.00 0.00 7 GLY A N 19
ATOM 25958 C CA . GLY A 1 7 ? -19.453 -9.980 23.810 1.00 0.00 7 GLY A CA 19
ATOM 25959 C C . GLY A 1 7 ? -18.556 -9.188 24.764 1.00 0.00 7 GLY A C 19
ATOM 25960 O O . GLY A 1 7 ? -18.735 -7.983 24.934 1.00 0.00 7 GLY A O 19
ATOM 25964 N N . ASN A 1 8 ? -17.609 -9.897 25.360 1.00 0.00 8 ASN A N 19
ATOM 25965 C CA . ASN A 1 8 ? -16.683 -9.275 26.292 1.00 0.00 8 ASN A CA 19
ATOM 25966 C C . ASN A 1 8 ? -15.766 -10.347 26.885 1.00 0.00 8 ASN A C 19
ATOM 25967 O O . ASN A 1 8 ? -16.209 -11.183 27.671 1.00 0.00 8 ASN A O 19
ATOM 25977 N N . ASN A 1 9 ? -14.505 -10.288 26.484 1.00 0.00 9 ASN A N 19
ATOM 25978 C CA . ASN A 1 9 ? -13.521 -11.243 26.965 1.00 0.00 9 ASN A CA 19
ATOM 25979 C C . ASN A 1 9 ? -12.137 -10.849 26.446 1.00 0.00 9 ASN A C 19
ATOM 25980 O O . ASN A 1 9 ? -11.216 -10.623 27.229 1.00 0.00 9 ASN A O 19
ATOM 25990 N N . GLU A 1 10 ? -12.033 -10.778 25.127 1.00 0.00 10 GLU A N 19
ATOM 25991 C CA . GLU A 1 10 ? -10.777 -10.415 24.492 1.00 0.00 10 GLU A CA 19
ATOM 25992 C C . GLU A 1 10 ? -9.741 -11.523 24.694 1.00 0.00 10 GLU A C 19
ATOM 25993 O O . GLU A 1 10 ? -9.464 -11.920 25.825 1.00 0.00 10 GLU A O 19
ATOM 26003 N N . LEU A 1 11 ? -9.197 -11.991 23.581 1.00 0.00 11 LEU A N 19
ATOM 26004 C CA . LEU A 1 11 ? -8.198 -13.045 23.621 1.00 0.00 11 LEU A CA 19
ATOM 26005 C C . LEU A 1 11 ? -7.151 -12.792 22.535 1.00 0.00 11 LEU A C 19
ATOM 26006 O O . LEU A 1 11 ? -7.169 -13.437 21.488 1.00 0.00 11 LEU A O 19
ATOM 26021 N N . THR A 1 12 ? -6.263 -11.850 22.821 1.00 0.00 12 THR A N 19
ATOM 26022 C CA . THR A 1 12 ? -5.211 -11.503 21.881 1.00 0.00 12 THR A CA 19
ATOM 26023 C C . THR A 1 12 ? -4.163 -12.616 21.820 1.00 0.00 12 THR A C 19
ATOM 26024 O O . THR A 1 12 ? -3.845 -13.230 22.836 1.00 0.00 12 THR A O 19
ATOM 26035 N N . GLN A 1 13 ? -3.655 -12.842 20.616 1.00 0.00 13 GLN A N 19
ATOM 26036 C CA . GLN A 1 13 ? -2.650 -13.870 20.409 1.00 0.00 13 GLN A CA 19
ATOM 26037 C C . GLN A 1 13 ? -1.796 -13.538 19.184 1.00 0.00 13 GLN A C 19
ATOM 26038 O O . GLN A 1 13 ? -0.570 -13.617 19.238 1.00 0.00 13 GLN A O 19
ATOM 26050 N N . PHE A 1 14 ? -2.478 -13.171 18.109 1.00 0.00 14 PHE A N 19
ATOM 26051 C CA . PHE A 1 14 ? -1.797 -12.827 16.872 1.00 0.00 14 PHE A CA 19
ATOM 26052 C C . PHE A 1 14 ? -2.716 -12.031 15.943 1.00 0.00 14 PHE A C 19
ATOM 26053 O O . PHE A 1 14 ? -2.549 -12.061 14.725 1.00 0.00 14 PHE A O 19
ATOM 26069 N N . LEU A 1 15 ? -3.665 -11.338 16.554 1.00 0.00 15 LEU A N 19
ATOM 26070 C CA . LEU A 1 15 ? -4.612 -10.536 15.797 1.00 0.00 15 LEU A CA 19
ATOM 26071 C C . LEU A 1 15 ? -3.848 -9.506 14.963 1.00 0.00 15 LEU A C 19
ATOM 26072 O O . LEU A 1 15 ? -2.733 -9.122 15.313 1.00 0.00 15 LEU A O 19
ATOM 26087 N N . PRO A 1 16 ? -4.494 -9.078 13.845 1.00 0.00 16 PRO A N 19
ATOM 26088 C CA . PRO A 1 16 ? -3.886 -8.101 12.958 1.00 0.00 16 PRO A CA 19
ATOM 26089 C C . PRO A 1 16 ? -3.941 -6.699 13.568 1.00 0.00 16 PRO A C 19
ATOM 26090 O O . PRO A 1 16 ? -4.175 -6.548 14.766 1.00 0.00 16 PRO A O 19
ATOM 26098 N N . ARG A 1 17 ? -3.719 -5.709 12.716 1.00 0.00 17 ARG A N 19
ATOM 26099 C CA . ARG A 1 17 ? -3.739 -4.324 13.157 1.00 0.00 17 ARG A CA 19
ATOM 26100 C C . ARG A 1 17 ? -4.404 -3.440 12.099 1.00 0.00 17 ARG A C 19
ATOM 26101 O O . ARG A 1 17 ? -4.483 -3.816 10.932 1.00 0.00 17 ARG A O 19
ATOM 26119 N N . ILE A 1 18 ? -4.867 -2.282 12.548 1.00 0.00 18 ILE A N 19
ATOM 26120 C CA . ILE A 1 18 ? -5.523 -1.343 11.655 1.00 0.00 18 ILE A CA 19
ATOM 26121 C C . ILE A 1 18 ? -4.617 -0.127 11.446 1.00 0.00 18 ILE A C 19
ATOM 26122 O O . ILE A 1 18 ? -4.452 0.691 12.350 1.00 0.00 18 ILE A O 19
ATOM 26137 N N . VAL A 1 19 ? -4.055 -0.046 10.250 1.00 0.00 19 VAL A N 19
ATOM 26138 C CA . VAL A 1 19 ? -3.171 1.056 9.911 1.00 0.00 19 VAL A CA 19
ATOM 26139 C C . VAL A 1 19 ? -3.972 2.145 9.195 1.00 0.00 19 VAL A C 19
ATOM 26140 O O . VAL A 1 19 ? -4.183 2.071 7.985 1.00 0.00 19 VAL A O 19
ATOM 26153 N N . THR A 1 20 ? -4.397 3.130 9.972 1.00 0.00 20 THR A N 19
ATOM 26154 C CA . THR A 1 20 ? -5.170 4.233 9.426 1.00 0.00 20 THR A CA 19
ATOM 26155 C C . THR A 1 20 ? -4.240 5.339 8.922 1.00 0.00 20 THR A C 19
ATOM 26156 O O . THR A 1 20 ? -3.263 5.683 9.585 1.00 0.00 20 THR A O 19
ATOM 26167 N N . LEU A 1 21 ? -4.577 5.864 7.753 1.00 0.00 21 LEU A N 19
ATOM 26168 C CA . LEU A 1 21 ? -3.784 6.923 7.152 1.00 0.00 21 LEU A CA 19
ATOM 26169 C C . LEU A 1 21 ? -4.524 8.254 7.300 1.00 0.00 21 LEU A C 19
ATOM 26170 O O . LEU A 1 21 ? -5.694 8.279 7.676 1.00 0.00 21 LEU A O 19
ATOM 26185 N N . LYS A 1 22 ? -3.811 9.328 6.994 1.00 0.00 22 LYS A N 19
ATOM 26186 C CA . LYS A 1 22 ? -4.385 10.659 7.088 1.00 0.00 22 LYS A CA 19
ATOM 26187 C C . LYS A 1 22 ? -4.476 11.270 5.688 1.00 0.00 22 LYS A C 19
ATOM 26188 O O . LYS A 1 22 ? -5.128 12.296 5.496 1.00 0.00 22 LYS A O 19
ATOM 26203 N N . LYS A 1 23 ? -3.812 10.615 4.747 1.00 0.00 23 LYS A N 19
ATOM 26204 C CA . LYS A 1 23 ? -3.811 11.081 3.371 1.00 0.00 23 LYS A CA 19
ATOM 26205 C C . LYS A 1 23 ? -5.205 11.599 3.010 1.00 0.00 23 LYS A C 19
ATOM 26206 O O . LYS A 1 23 ? -6.202 10.913 3.230 1.00 0.00 23 LYS A O 19
ATOM 26221 N N . PRO A 1 24 ? -5.229 12.837 2.449 1.00 0.00 24 PRO A N 19
ATOM 26222 C CA . PRO A 1 24 ? -6.484 13.456 2.056 1.00 0.00 24 PRO A CA 19
ATOM 26223 C C . PRO A 1 24 ? -7.028 12.826 0.772 1.00 0.00 24 PRO A C 19
ATOM 26224 O O . PRO A 1 24 ? -6.276 12.232 0.001 1.00 0.00 24 PRO A O 19
ATOM 26232 N N . PRO A 1 25 ? -8.365 12.980 0.578 1.00 0.00 25 PRO A N 19
ATOM 26233 C CA . PRO A 1 25 ? -9.018 12.432 -0.599 1.00 0.00 25 PRO A CA 19
ATOM 26234 C C . PRO A 1 25 ? -8.706 13.271 -1.840 1.00 0.00 25 PRO A C 19
ATOM 26235 O O . PRO A 1 25 ? -9.615 13.768 -2.502 1.00 0.00 25 PRO A O 19
ATOM 26243 N N . GLY A 1 26 ? -7.417 13.402 -2.117 1.00 0.00 26 GLY A N 19
ATOM 26244 C CA . GLY A 1 26 ? -6.974 14.174 -3.266 1.00 0.00 26 GLY A CA 19
ATOM 26245 C C . GLY A 1 26 ? -5.478 14.484 -3.175 1.00 0.00 26 GLY A C 19
ATOM 26246 O O . GLY A 1 26 ? -5.049 15.589 -3.501 1.00 0.00 26 GLY A O 19
ATOM 26250 N N . ALA A 1 27 ? -4.726 13.487 -2.730 1.00 0.00 27 ALA A N 19
ATOM 26251 C CA . ALA A 1 27 ? -3.288 13.639 -2.592 1.00 0.00 27 ALA A CA 19
ATOM 26252 C C . ALA A 1 27 ? -2.618 12.273 -2.746 1.00 0.00 27 ALA A C 19
ATOM 26253 O O . ALA A 1 27 ? -3.297 11.253 -2.854 1.00 0.00 27 ALA A O 19
ATOM 26260 N N . GLN A 1 28 ? -1.293 12.296 -2.753 1.00 0.00 28 GLN A N 19
ATOM 26261 C CA . GLN A 1 28 ? -0.524 11.072 -2.891 1.00 0.00 28 GLN A CA 19
ATOM 26262 C C . GLN A 1 28 ? -0.749 10.163 -1.681 1.00 0.00 28 GLN A C 19
ATOM 26263 O O . GLN A 1 28 ? -0.987 10.645 -0.574 1.00 0.00 28 GLN A O 19
ATOM 26275 N N . LEU A 1 29 ? -0.666 8.864 -1.933 1.00 0.00 29 LEU A N 19
ATOM 26276 C CA . LEU A 1 29 ? -0.857 7.884 -0.878 1.00 0.00 29 LEU A CA 19
ATOM 26277 C C . LEU A 1 29 ? 0.339 7.926 0.076 1.00 0.00 29 LEU A C 19
ATOM 26278 O O . LEU A 1 29 ? 0.218 8.386 1.210 1.00 0.00 29 LEU A O 19
ATOM 26293 N N . GLY A 1 30 ? 1.468 7.440 -0.420 1.00 0.00 30 GLY A N 19
ATOM 26294 C CA . GLY A 1 30 ? 2.685 7.416 0.372 1.00 0.00 30 GLY A CA 19
ATOM 26295 C C . GLY A 1 30 ? 3.329 6.028 0.347 1.00 0.00 30 GLY A C 19
ATOM 26296 O O . GLY A 1 30 ? 4.399 5.826 0.920 1.00 0.00 30 GLY A O 19
ATOM 26300 N N . PHE A 1 31 ? 2.650 5.109 -0.323 1.00 0.00 31 PHE A N 19
ATOM 26301 C CA . PHE A 1 31 ? 3.142 3.746 -0.429 1.00 0.00 31 PHE A CA 19
ATOM 26302 C C . PHE A 1 31 ? 2.758 3.129 -1.776 1.00 0.00 31 PHE A C 19
ATOM 26303 O O . PHE A 1 31 ? 1.868 3.629 -2.460 1.00 0.00 31 PHE A O 19
ATOM 26319 N N . ASN A 1 32 ? 3.449 2.050 -2.115 1.00 0.00 32 ASN A N 19
ATOM 26320 C CA . ASN A 1 32 ? 3.191 1.359 -3.367 1.00 0.00 32 ASN A CA 19
ATOM 26321 C C . ASN A 1 32 ? 2.586 -0.015 -3.070 1.00 0.00 32 ASN A C 19
ATOM 26322 O O . ASN A 1 32 ? 3.081 -0.743 -2.211 1.00 0.00 32 ASN A O 19
ATOM 26332 N N . ILE A 1 33 ? 1.525 -0.329 -3.799 1.00 0.00 33 ILE A N 19
ATOM 26333 C CA . ILE A 1 33 ? 0.848 -1.603 -3.626 1.00 0.00 33 ILE A CA 19
ATOM 26334 C C . ILE A 1 33 ? 1.236 -2.541 -4.770 1.00 0.00 33 ILE A C 19
ATOM 26335 O O . ILE A 1 33 ? 1.526 -2.091 -5.876 1.00 0.00 33 ILE A O 19
ATOM 26350 N N . ARG A 1 34 ? 1.230 -3.831 -4.463 1.00 0.00 34 ARG A N 19
ATOM 26351 C CA . ARG A 1 34 ? 1.577 -4.837 -5.452 1.00 0.00 34 ARG A CA 19
ATOM 26352 C C . ARG A 1 34 ? 0.951 -6.184 -5.081 1.00 0.00 34 ARG A C 19
ATOM 26353 O O . ARG A 1 34 ? 0.353 -6.322 -4.015 1.00 0.00 34 ARG A O 19
ATOM 26371 N N . GLY A 1 35 ? 1.109 -7.141 -5.983 1.00 0.00 35 GLY A N 19
ATOM 26372 C CA . GLY A 1 35 ? 0.567 -8.471 -5.765 1.00 0.00 35 GLY A CA 19
ATOM 26373 C C . GLY A 1 35 ? -0.794 -8.628 -6.448 1.00 0.00 35 GLY A C 19
ATOM 26374 O O . GLY A 1 35 ? -1.177 -7.800 -7.272 1.00 0.00 35 GLY A O 19
ATOM 26378 N N . GLY A 1 36 ? -1.486 -9.696 -6.079 1.00 0.00 36 GLY A N 19
ATOM 26379 C CA . GLY A 1 36 ? -2.795 -9.971 -6.646 1.00 0.00 36 GLY A CA 19
ATOM 26380 C C . GLY A 1 36 ? -2.782 -11.273 -7.451 1.00 0.00 36 GLY A C 19
ATOM 26381 O O . GLY A 1 36 ? -2.084 -12.221 -7.092 1.00 0.00 36 GLY A O 19
ATOM 26385 N N . LYS A 1 37 ? -3.559 -11.276 -8.523 1.00 0.00 37 LYS A N 19
ATOM 26386 C CA . LYS A 1 37 ? -3.646 -12.445 -9.381 1.00 0.00 37 LYS A CA 19
ATOM 26387 C C . LYS A 1 37 ? -4.213 -13.619 -8.582 1.00 0.00 37 LYS A C 19
ATOM 26388 O O . LYS A 1 37 ? -4.327 -13.544 -7.359 1.00 0.00 37 LYS A O 19
ATOM 26403 N N . ALA A 1 38 ? -4.555 -14.676 -9.304 1.00 0.00 38 ALA A N 19
ATOM 26404 C CA . ALA A 1 38 ? -5.108 -15.864 -8.676 1.00 0.00 38 ALA A CA 19
ATOM 26405 C C . ALA A 1 38 ? -4.018 -16.932 -8.568 1.00 0.00 38 ALA A C 19
ATOM 26406 O O . ALA A 1 38 ? -3.777 -17.677 -9.517 1.00 0.00 38 ALA A O 19
ATOM 26413 N N . SER A 1 39 ? -3.388 -16.974 -7.403 1.00 0.00 39 SER A N 19
ATOM 26414 C CA . SER A 1 39 ? -2.330 -17.938 -7.158 1.00 0.00 39 SER A CA 19
ATOM 26415 C C . SER A 1 39 ? -1.782 -17.765 -5.740 1.00 0.00 39 SER A C 19
ATOM 26416 O O . SER A 1 39 ? -0.569 -17.706 -5.542 1.00 0.00 39 SER A O 19
ATOM 26423 N N . GLN A 1 40 ? -2.701 -17.685 -4.790 1.00 0.00 40 GLN A N 19
ATOM 26424 C CA . GLN A 1 40 ? -2.324 -17.519 -3.396 1.00 0.00 40 GLN A CA 19
ATOM 26425 C C . GLN A 1 40 ? -1.513 -16.235 -3.215 1.00 0.00 40 GLN A C 19
ATOM 26426 O O . GLN A 1 40 ? -0.353 -16.280 -2.805 1.00 0.00 40 GLN A O 19
ATOM 26438 N N . LEU A 1 41 ? -2.154 -15.118 -3.530 1.00 0.00 41 LEU A N 19
ATOM 26439 C CA . LEU A 1 41 ? -1.507 -13.823 -3.407 1.00 0.00 41 LEU A CA 19
ATOM 26440 C C . LEU A 1 41 ? -2.499 -12.814 -2.826 1.00 0.00 41 LEU A C 19
ATOM 26441 O O . LEU A 1 41 ? -3.539 -13.198 -2.293 1.00 0.00 41 LEU A O 19
ATOM 26456 N N . GLY A 1 42 ? -2.143 -11.544 -2.951 1.00 0.00 42 GLY A N 19
ATOM 26457 C CA . GLY A 1 42 ? -2.990 -10.477 -2.446 1.00 0.00 42 GLY A CA 19
ATOM 26458 C C . GLY A 1 42 ? -2.302 -9.117 -2.587 1.00 0.00 42 GLY A C 19
ATOM 26459 O O . GLY A 1 42 ? -1.418 -8.949 -3.425 1.00 0.00 42 GLY A O 19
ATOM 26463 N N . ILE A 1 43 ? -2.735 -8.182 -1.754 1.00 0.00 43 ILE A N 19
ATOM 26464 C CA . ILE A 1 43 ? -2.173 -6.842 -1.776 1.00 0.00 43 ILE A CA 19
ATOM 26465 C C . ILE A 1 43 ? -1.088 -6.732 -0.702 1.00 0.00 43 ILE A C 19
ATOM 26466 O O . ILE A 1 43 ? -1.301 -7.128 0.442 1.00 0.00 43 ILE A O 19
ATOM 26481 N N . PHE A 1 44 ? 0.051 -6.192 -1.110 1.00 0.00 44 PHE A N 19
ATOM 26482 C CA . PHE A 1 44 ? 1.170 -6.025 -0.197 1.00 0.00 44 PHE A CA 19
ATOM 26483 C C . PHE A 1 44 ? 1.802 -4.641 -0.354 1.00 0.00 44 PHE A C 19
ATOM 26484 O O . PHE A 1 44 ? 1.775 -4.061 -1.439 1.00 0.00 44 PHE A O 19
ATOM 26500 N N . ILE A 1 45 ? 2.358 -4.152 0.744 1.00 0.00 45 ILE A N 19
ATOM 26501 C CA . ILE A 1 45 ? 2.998 -2.847 0.743 1.00 0.00 45 ILE A CA 19
ATOM 26502 C C . ILE A 1 45 ? 4.273 -2.910 -0.099 1.00 0.00 45 ILE A C 19
ATOM 26503 O O . ILE A 1 45 ? 5.376 -2.964 0.442 1.00 0.00 45 ILE A O 19
ATOM 26518 N N . SER A 1 46 ? 4.080 -2.901 -1.410 1.00 0.00 46 SER A N 19
ATOM 26519 C CA . SER A 1 46 ? 5.202 -2.956 -2.332 1.00 0.00 46 SER A CA 19
ATOM 26520 C C . SER A 1 46 ? 6.355 -2.100 -1.804 1.00 0.00 46 SER A C 19
ATOM 26521 O O . SER A 1 46 ? 7.443 -2.612 -1.544 1.00 0.00 46 SER A O 19
ATOM 26528 N N . LYS A 1 47 ? 6.078 -0.813 -1.663 1.00 0.00 47 LYS A N 19
ATOM 26529 C CA . LYS A 1 47 ? 7.079 0.119 -1.171 1.00 0.00 47 LYS A CA 19
ATOM 26530 C C . LYS A 1 47 ? 6.396 1.199 -0.331 1.00 0.00 47 LYS A C 19
ATOM 26531 O O . LYS A 1 47 ? 5.189 1.408 -0.444 1.00 0.00 47 LYS A O 19
ATOM 26546 N N . VAL A 1 48 ? 7.198 1.858 0.494 1.00 0.00 48 VAL A N 19
ATOM 26547 C CA . VAL A 1 48 ? 6.685 2.911 1.352 1.00 0.00 48 VAL A CA 19
ATOM 26548 C C . VAL A 1 48 ? 7.525 4.175 1.159 1.00 0.00 48 VAL A C 19
ATOM 26549 O O . VAL A 1 48 ? 8.753 4.109 1.120 1.00 0.00 48 VAL A O 19
ATOM 26562 N N . ILE A 1 49 ? 6.831 5.297 1.043 1.00 0.00 49 ILE A N 19
ATOM 26563 C CA . ILE A 1 49 ? 7.498 6.575 0.855 1.00 0.00 49 ILE A CA 19
ATOM 26564 C C . ILE A 1 49 ? 8.286 6.924 2.119 1.00 0.00 49 ILE A C 19
ATOM 26565 O O . ILE A 1 49 ? 7.739 6.913 3.219 1.00 0.00 49 ILE A O 19
ATOM 26580 N N . PRO A 1 50 ? 9.594 7.236 1.912 1.00 0.00 50 PRO A N 19
ATOM 26581 C CA . PRO A 1 50 ? 10.463 7.588 3.022 1.00 0.00 50 PRO A CA 19
ATOM 26582 C C . PRO A 1 50 ? 10.169 9.004 3.520 1.00 0.00 50 PRO A C 19
ATOM 26583 O O . PRO A 1 50 ? 11.066 9.845 3.576 1.00 0.00 50 PRO A O 19
ATOM 26591 N N . ASP A 1 51 ? 8.910 9.225 3.869 1.00 0.00 51 ASP A N 19
ATOM 26592 C CA . ASP A 1 51 ? 8.487 10.524 4.361 1.00 0.00 51 ASP A CA 19
ATOM 26593 C C . ASP A 1 51 ? 6.988 10.698 4.107 1.00 0.00 51 ASP A C 19
ATOM 26594 O O . ASP A 1 51 ? 6.554 11.740 3.617 1.00 0.00 51 ASP A O 19
ATOM 26602 N N . SER A 1 52 ? 6.238 9.661 4.450 1.00 0.00 52 SER A N 19
ATOM 26603 C CA . SER A 1 52 ? 4.798 9.686 4.265 1.00 0.00 52 SER A CA 19
ATOM 26604 C C . SER A 1 52 ? 4.099 9.163 5.522 1.00 0.00 52 SER A C 19
ATOM 26605 O O . SER A 1 52 ? 4.753 8.677 6.444 1.00 0.00 52 SER A O 19
ATOM 26612 N N . ASP A 1 53 ? 2.779 9.281 5.519 1.00 0.00 53 ASP A N 19
ATOM 26613 C CA . ASP A 1 53 ? 1.985 8.826 6.649 1.00 0.00 53 ASP A CA 19
ATOM 26614 C C . ASP A 1 53 ? 2.162 7.316 6.815 1.00 0.00 53 ASP A C 19
ATOM 26615 O O . ASP A 1 53 ? 2.096 6.798 7.929 1.00 0.00 53 ASP A O 19
ATOM 26623 N N . ALA A 1 54 ? 2.382 6.651 5.691 1.00 0.00 54 ALA A N 19
ATOM 26624 C CA . ALA A 1 54 ? 2.569 5.209 5.698 1.00 0.00 54 ALA A CA 19
ATOM 26625 C C . ALA A 1 54 ? 3.881 4.873 6.409 1.00 0.00 54 ALA A C 19
ATOM 26626 O O . ALA A 1 54 ? 4.009 3.808 7.012 1.00 0.00 54 ALA A O 19
ATOM 26633 N N . HIS A 1 55 ? 4.823 5.800 6.314 1.00 0.00 55 HIS A N 19
ATOM 26634 C CA . HIS A 1 55 ? 6.121 5.614 6.940 1.00 0.00 55 HIS A CA 19
ATOM 26635 C C . HIS A 1 55 ? 6.012 5.895 8.440 1.00 0.00 55 HIS A C 19
ATOM 26636 O O . HIS A 1 55 ? 6.662 5.234 9.248 1.00 0.00 55 HIS A O 19
ATOM 26649 N N . ARG A 1 56 ? 5.184 6.876 8.768 1.00 0.00 56 ARG A N 19
ATOM 26650 C CA . ARG A 1 56 ? 4.981 7.252 10.156 1.00 0.00 56 ARG A CA 19
ATOM 26651 C C . ARG A 1 56 ? 3.893 6.380 10.789 1.00 0.00 56 ARG A C 19
ATOM 26652 O O . ARG A 1 56 ? 3.764 6.330 12.011 1.00 0.00 56 ARG A O 19
ATOM 26670 N N . ALA A 1 57 ? 3.136 5.716 9.927 1.00 0.00 57 ALA A N 19
ATOM 26671 C CA . ALA A 1 57 ? 2.064 4.849 10.386 1.00 0.00 57 ALA A CA 19
ATOM 26672 C C . ALA A 1 57 ? 2.645 3.488 10.775 1.00 0.00 57 ALA A C 19
ATOM 26673 O O . ALA A 1 57 ? 1.930 2.629 11.288 1.00 0.00 57 ALA A O 19
ATOM 26680 N N . GLY A 1 58 ? 3.935 3.336 10.519 1.00 0.00 58 GLY A N 19
ATOM 26681 C CA . GLY A 1 58 ? 4.620 2.094 10.836 1.00 0.00 58 GLY A CA 19
ATOM 26682 C C . GLY A 1 58 ? 4.624 1.148 9.634 1.00 0.00 58 GLY A C 19
ATOM 26683 O O . GLY A 1 58 ? 5.245 0.086 9.677 1.00 0.00 58 GLY A O 19
ATOM 26687 N N . LEU A 1 59 ? 3.925 1.566 8.589 1.00 0.00 59 LEU A N 19
ATOM 26688 C CA . LEU A 1 59 ? 3.841 0.769 7.377 1.00 0.00 59 LEU A CA 19
ATOM 26689 C C . LEU A 1 59 ? 5.252 0.385 6.926 1.00 0.00 59 LEU A C 19
ATOM 26690 O O . LEU A 1 59 ? 6.179 1.187 7.024 1.00 0.00 59 LEU A O 19
ATOM 26705 N N . GLN A 1 60 ? 5.369 -0.842 6.439 1.00 0.00 60 GLN A N 19
ATOM 26706 C CA . GLN A 1 60 ? 6.651 -1.342 5.971 1.00 0.00 60 GLN A CA 19
ATOM 26707 C C . GLN A 1 60 ? 6.446 -2.348 4.838 1.00 0.00 60 GLN A C 19
ATOM 26708 O O . GLN A 1 60 ? 5.315 -2.723 4.531 1.00 0.00 60 GLN A O 19
ATOM 26720 N N . GLU A 1 61 ? 7.558 -2.758 4.246 1.00 0.00 61 GLU A N 19
ATOM 26721 C CA . GLU A 1 61 ? 7.516 -3.714 3.152 1.00 0.00 61 GLU A CA 19
ATOM 26722 C C . GLU A 1 61 ? 7.241 -5.122 3.687 1.00 0.00 61 GLU A C 19
ATOM 26723 O O . GLU A 1 61 ? 8.040 -5.666 4.447 1.00 0.00 61 GLU A O 19
ATOM 26733 N N . GLY A 1 62 ? 6.109 -5.668 3.269 1.00 0.00 62 GLY A N 19
ATOM 26734 C CA . GLY A 1 62 ? 5.720 -7.002 3.697 1.00 0.00 62 GLY A CA 19
ATOM 26735 C C . GLY A 1 62 ? 4.331 -6.988 4.338 1.00 0.00 62 GLY A C 19
ATOM 26736 O O . GLY A 1 62 ? 3.608 -7.981 4.282 1.00 0.00 62 GLY A O 19
ATOM 26740 N N . ASP A 1 63 ? 4.001 -5.851 4.934 1.00 0.00 63 ASP A N 19
ATOM 26741 C CA . ASP A 1 63 ? 2.711 -5.694 5.585 1.00 0.00 63 ASP A CA 19
ATOM 26742 C C . ASP A 1 63 ? 1.599 -6.044 4.595 1.00 0.00 63 ASP A C 19
ATOM 26743 O O . ASP A 1 63 ? 1.207 -5.213 3.777 1.00 0.00 63 ASP A O 19
ATOM 26751 N N . GLN A 1 64 ? 1.121 -7.275 4.701 1.00 0.00 64 GLN A N 19
ATOM 26752 C CA . GLN A 1 64 ? 0.062 -7.744 3.825 1.00 0.00 64 GLN A CA 19
ATOM 26753 C C . GLN A 1 64 ? -1.261 -7.056 4.175 1.00 0.00 64 GLN A C 19
ATOM 26754 O O . GLN A 1 64 ? -1.640 -6.992 5.343 1.00 0.00 64 GLN A O 19
ATOM 26766 N N . VAL A 1 65 ? -1.924 -6.561 3.141 1.00 0.00 65 VAL A N 19
ATOM 26767 C CA . VAL A 1 65 ? -3.194 -5.880 3.324 1.00 0.00 65 VAL A CA 19
ATOM 26768 C C . VAL A 1 65 ? -4.329 -6.906 3.278 1.00 0.00 65 VAL A C 19
ATOM 26769 O O . VAL A 1 65 ? -4.766 -7.305 2.200 1.00 0.00 65 VAL A O 19
ATOM 26782 N N . LEU A 1 66 ? -4.773 -7.304 4.461 1.00 0.00 66 LEU A N 19
ATOM 26783 C CA . LEU A 1 66 ? -5.848 -8.275 4.569 1.00 0.00 66 LEU A CA 19
ATOM 26784 C C . LEU A 1 66 ? -7.105 -7.716 3.899 1.00 0.00 66 LEU A C 19
ATOM 26785 O O . LEU A 1 66 ? -7.577 -8.262 2.904 1.00 0.00 66 LEU A O 19
ATOM 26800 N N . ALA A 1 67 ? -7.610 -6.633 4.472 1.00 0.00 67 ALA A N 19
ATOM 26801 C CA . ALA A 1 67 ? -8.802 -5.992 3.942 1.00 0.00 67 ALA A CA 19
ATOM 26802 C C . ALA A 1 67 ? -8.647 -4.474 4.041 1.00 0.00 67 ALA A C 19
ATOM 26803 O O . ALA A 1 67 ? -7.854 -3.977 4.839 1.00 0.00 67 ALA A O 19
ATOM 26810 N N . VAL A 1 68 ? -9.419 -3.778 3.218 1.00 0.00 68 VAL A N 19
ATOM 26811 C CA . VAL A 1 68 ? -9.377 -2.326 3.203 1.00 0.00 68 VAL A CA 19
ATOM 26812 C C . VAL A 1 68 ? -10.804 -1.779 3.140 1.00 0.00 68 VAL A C 19
ATOM 26813 O O . VAL A 1 68 ? -11.621 -2.255 2.352 1.00 0.00 68 VAL A O 19
ATOM 26826 N N . ASN A 1 69 ? -11.063 -0.789 3.981 1.00 0.00 69 ASN A N 19
ATOM 26827 C CA . ASN A 1 69 ? -12.378 -0.173 4.032 1.00 0.00 69 ASN A CA 19
ATOM 26828 C C . ASN A 1 69 ? -13.449 -1.259 3.917 1.00 0.00 69 ASN A C 19
ATOM 26829 O O . ASN A 1 69 ? -14.465 -1.067 3.250 1.00 0.00 69 ASN A O 19
ATOM 26839 N N . ASP A 1 70 ? -13.187 -2.376 4.580 1.00 0.00 70 ASP A N 19
ATOM 26840 C CA . ASP A 1 70 ? -14.116 -3.493 4.562 1.00 0.00 70 ASP A CA 19
ATOM 26841 C C . ASP A 1 70 ? -13.838 -4.362 3.334 1.00 0.00 70 ASP A C 19
ATOM 26842 O O . ASP A 1 70 ? -13.799 -5.588 3.432 1.00 0.00 70 ASP A O 19
ATOM 26850 N N . VAL A 1 71 ? -13.652 -3.694 2.205 1.00 0.00 71 VAL A N 19
ATOM 26851 C CA . VAL A 1 71 ? -13.379 -4.391 0.960 1.00 0.00 71 VAL A CA 19
ATOM 26852 C C . VAL A 1 71 ? -12.144 -5.276 1.136 1.00 0.00 71 VAL A C 19
ATOM 26853 O O . VAL A 1 71 ? -11.069 -4.787 1.479 1.00 0.00 71 VAL A O 19
ATOM 26866 N N . ASP A 1 72 ? -12.340 -6.564 0.893 1.00 0.00 72 ASP A N 19
ATOM 26867 C CA . ASP A 1 72 ? -11.256 -7.523 1.021 1.00 0.00 72 ASP A CA 19
ATOM 26868 C C . ASP A 1 72 ? -10.255 -7.310 -0.119 1.00 0.00 72 ASP A C 19
ATOM 26869 O O . ASP A 1 72 ? -10.650 -7.055 -1.256 1.00 0.00 72 ASP A O 19
ATOM 26877 N N . PHE A 1 73 ? -8.982 -7.422 0.227 1.00 0.00 73 PHE A N 19
ATOM 26878 C CA . PHE A 1 73 ? -7.923 -7.246 -0.752 1.00 0.00 73 PHE A CA 19
ATOM 26879 C C . PHE A 1 73 ? -7.231 -8.577 -1.058 1.00 0.00 73 PHE A C 19
ATOM 26880 O O . PHE A 1 73 ? -6.266 -8.617 -1.819 1.00 0.00 73 PHE A O 19
ATOM 26896 N N . GLN A 1 74 ? -7.754 -9.632 -0.451 1.00 0.00 74 GLN A N 19
ATOM 26897 C CA . GLN A 1 74 ? -7.198 -10.960 -0.650 1.00 0.00 74 GLN A CA 19
ATOM 26898 C C . GLN A 1 74 ? -7.094 -11.274 -2.143 1.00 0.00 74 GLN A C 19
ATOM 26899 O O . GLN A 1 74 ? -6.332 -12.151 -2.545 1.00 0.00 74 GLN A O 19
ATOM 26911 N N . ASP A 1 75 ? -7.873 -10.540 -2.925 1.00 0.00 75 ASP A N 19
ATOM 26912 C CA . ASP A 1 75 ? -7.878 -10.730 -4.366 1.00 0.00 75 ASP A CA 19
ATOM 26913 C C . ASP A 1 75 ? -8.581 -9.544 -5.029 1.00 0.00 75 ASP A C 19
ATOM 26914 O O . ASP A 1 75 ? -9.753 -9.637 -5.393 1.00 0.00 75 ASP A O 19
ATOM 26922 N N . ILE A 1 76 ? -7.836 -8.457 -5.167 1.00 0.00 76 ILE A N 19
ATOM 26923 C CA . ILE A 1 76 ? -8.374 -7.255 -5.781 1.00 0.00 76 ILE A CA 19
ATOM 26924 C C . ILE A 1 76 ? -7.360 -6.703 -6.785 1.00 0.00 76 ILE A C 19
ATOM 26925 O O . ILE A 1 76 ? -6.172 -7.015 -6.708 1.00 0.00 76 ILE A O 19
ATOM 26940 N N . GLU A 1 77 ? -7.866 -5.891 -7.702 1.00 0.00 77 GLU A N 19
ATOM 26941 C CA . GLU A 1 77 ? -7.019 -5.293 -8.720 1.00 0.00 77 GLU A CA 19
ATOM 26942 C C . GLU A 1 77 ? -6.118 -4.223 -8.099 1.00 0.00 77 GLU A C 19
ATOM 26943 O O . GLU A 1 77 ? -6.518 -3.538 -7.160 1.00 0.00 77 GLU A O 19
ATOM 26953 N N . HIS A 1 78 ? -4.918 -4.113 -8.651 1.00 0.00 78 HIS A N 19
ATOM 26954 C CA . HIS A 1 78 ? -3.958 -3.138 -8.163 1.00 0.00 78 HIS A CA 19
ATOM 26955 C C . HIS A 1 78 ? -4.559 -1.735 -8.253 1.00 0.00 78 HIS A C 19
ATOM 26956 O O . HIS A 1 78 ? -4.537 -0.982 -7.280 1.00 0.00 78 HIS A O 19
ATOM 26969 N N . SER A 1 79 ? -5.084 -1.425 -9.429 1.00 0.00 79 SER A N 19
ATOM 26970 C CA . SER A 1 79 ? -5.691 -0.126 -9.659 1.00 0.00 79 SER A CA 19
ATOM 26971 C C . SER A 1 79 ? -6.773 0.141 -8.610 1.00 0.00 79 SER A C 19
ATOM 26972 O O . SER A 1 79 ? -6.790 1.199 -7.985 1.00 0.00 79 SER A O 19
ATOM 26979 N N . LYS A 1 80 ? -7.650 -0.840 -8.449 1.00 0.00 80 LYS A N 19
ATOM 26980 C CA . LYS A 1 80 ? -8.732 -0.725 -7.486 1.00 0.00 80 LYS A CA 19
ATOM 26981 C C . LYS A 1 80 ? -8.149 -0.430 -6.103 1.00 0.00 80 LYS A C 19
ATOM 26982 O O . LYS A 1 80 ? -8.590 0.495 -5.424 1.00 0.00 80 LYS A O 19
ATOM 26997 N N . ALA A 1 81 ? -7.165 -1.234 -5.727 1.00 0.00 81 ALA A N 19
ATOM 26998 C CA . ALA A 1 81 ? -6.517 -1.071 -4.437 1.00 0.00 81 ALA A CA 19
ATOM 26999 C C . ALA A 1 81 ? -6.016 0.368 -4.301 1.00 0.00 81 ALA A C 19
ATOM 27000 O O . ALA A 1 81 ? -6.090 0.956 -3.223 1.00 0.00 81 ALA A O 19
ATOM 27007 N N . VAL A 1 82 ? -5.516 0.894 -5.410 1.00 0.00 82 VAL A N 19
ATOM 27008 C CA . VAL A 1 82 ? -5.002 2.253 -5.429 1.00 0.00 82 VAL A CA 19
ATOM 27009 C C . VAL A 1 82 ? -6.173 3.237 -5.375 1.00 0.00 82 VAL A C 19
ATOM 27010 O O . VAL A 1 82 ? -6.113 4.241 -4.668 1.00 0.00 82 VAL A O 19
ATOM 27023 N N . GLU A 1 83 ? -7.211 2.913 -6.132 1.00 0.00 83 GLU A N 19
ATOM 27024 C CA . GLU A 1 83 ? -8.394 3.756 -6.180 1.00 0.00 83 GLU A CA 19
ATOM 27025 C C . GLU A 1 83 ? -9.098 3.760 -4.822 1.00 0.00 83 GLU A C 19
ATOM 27026 O O . GLU A 1 83 ? -9.228 4.806 -4.188 1.00 0.00 83 GLU A O 19
ATOM 27036 N N . ILE A 1 84 ? -9.536 2.577 -4.414 1.00 0.00 84 ILE A N 19
ATOM 27037 C CA . ILE A 1 84 ? -10.224 2.431 -3.143 1.00 0.00 84 ILE A CA 19
ATOM 27038 C C . ILE A 1 84 ? -9.535 3.304 -2.092 1.00 0.00 84 ILE A C 19
ATOM 27039 O O . ILE A 1 84 ? -10.169 4.165 -1.483 1.00 0.00 84 ILE A O 19
ATOM 27054 N N . LEU A 1 85 ? -8.246 3.052 -1.912 1.00 0.00 85 LEU A N 19
ATOM 27055 C CA . LEU A 1 85 ? -7.465 3.805 -0.945 1.00 0.00 85 LEU A CA 19
ATOM 27056 C C . LEU A 1 85 ? -7.746 5.299 -1.120 1.00 0.00 85 LEU A C 19
ATOM 27057 O O . LEU A 1 85 ? -8.136 5.976 -0.171 1.00 0.00 85 LEU A O 19
ATOM 27072 N N . LYS A 1 86 ? -7.538 5.768 -2.341 1.00 0.00 86 LYS A N 19
ATOM 27073 C CA . LYS A 1 86 ? -7.764 7.170 -2.653 1.00 0.00 86 LYS A CA 19
ATOM 27074 C C . LYS A 1 86 ? -9.227 7.520 -2.373 1.00 0.00 86 LYS A C 19
ATOM 27075 O O . LYS A 1 86 ? -9.522 8.259 -1.434 1.00 0.00 86 LYS A O 19
ATOM 27090 N N . THR A 1 87 ? -10.103 6.974 -3.201 1.00 0.00 87 THR A N 19
ATOM 27091 C CA . THR A 1 87 ? -11.527 7.219 -3.054 1.00 0.00 87 THR A CA 19
ATOM 27092 C C . THR A 1 87 ? -11.911 7.258 -1.574 1.00 0.00 87 THR A C 19
ATOM 27093 O O . THR A 1 87 ? -12.495 8.234 -1.104 1.00 0.00 87 THR A O 19
ATOM 27104 N N . ALA A 1 88 ? -11.568 6.183 -0.878 1.00 0.00 88 ALA A N 19
ATOM 27105 C CA . ALA A 1 88 ? -11.868 6.081 0.540 1.00 0.00 88 ALA A CA 19
ATOM 27106 C C . ALA A 1 88 ? -11.264 7.281 1.272 1.00 0.00 88 ALA A C 19
ATOM 27107 O O . ALA A 1 88 ? -10.069 7.297 1.563 1.00 0.00 88 ALA A O 19
ATOM 27114 N N . ARG A 1 89 ? -12.117 8.256 1.550 1.00 0.00 89 ARG A N 19
ATOM 27115 C CA . ARG A 1 89 ? -11.681 9.456 2.244 1.00 0.00 89 ARG A CA 19
ATOM 27116 C C . ARG A 1 89 ? -10.651 9.104 3.318 1.00 0.00 89 ARG A C 19
ATOM 27117 O O . ARG A 1 89 ? -9.604 9.743 3.412 1.00 0.00 89 ARG A O 19
ATOM 27135 N N . GLU A 1 90 ? -10.983 8.089 4.102 1.00 0.00 90 GLU A N 19
ATOM 27136 C CA . GLU A 1 90 ? -10.100 7.644 5.167 1.00 0.00 90 GLU A CA 19
ATOM 27137 C C . GLU A 1 90 ? -9.672 6.195 4.930 1.00 0.00 90 GLU A C 19
ATOM 27138 O O . GLU A 1 90 ? -10.514 5.315 4.757 1.00 0.00 90 GLU A O 19
ATOM 27148 N N . ILE A 1 91 ? -8.363 5.990 4.931 1.00 0.00 91 ILE A N 19
ATOM 27149 C CA . ILE A 1 91 ? -7.813 4.662 4.719 1.00 0.00 91 ILE A CA 19
ATOM 27150 C C . ILE A 1 91 ? -7.796 3.903 6.048 1.00 0.00 91 ILE A C 19
ATOM 27151 O O . ILE A 1 91 ? -7.219 4.372 7.027 1.00 0.00 91 ILE A O 19
ATOM 27166 N N . SER A 1 92 ? -8.436 2.743 6.038 1.00 0.00 92 SER A N 19
ATOM 27167 C CA . SER A 1 92 ? -8.503 1.915 7.231 1.00 0.00 92 SER A CA 19
ATOM 27168 C C . SER A 1 92 ? -8.404 0.438 6.847 1.00 0.00 92 SER A C 19
ATOM 27169 O O . SER A 1 92 ? -9.407 -0.274 6.840 1.00 0.00 92 SER A O 19
ATOM 27176 N N . MET A 1 93 ? -7.185 0.020 6.536 1.00 0.00 93 MET A N 19
ATOM 27177 C CA . MET A 1 93 ? -6.943 -1.360 6.152 1.00 0.00 93 MET A CA 19
ATOM 27178 C C . MET A 1 93 ? -6.403 -2.171 7.333 1.00 0.00 93 MET A C 19
ATOM 27179 O O . MET A 1 93 ? -5.937 -1.603 8.319 1.00 0.00 93 MET A O 19
ATOM 27191 N N . ARG A 1 94 ? -6.485 -3.486 7.193 1.00 0.00 94 ARG A N 19
ATOM 27192 C CA . ARG A 1 94 ? -6.012 -4.380 8.236 1.00 0.00 94 ARG A CA 19
ATOM 27193 C C . ARG A 1 94 ? -4.797 -5.172 7.745 1.00 0.00 94 ARG A C 19
ATOM 27194 O O . ARG A 1 94 ? -4.905 -5.966 6.813 1.00 0.00 94 ARG A O 19
ATOM 27212 N N . VAL A 1 95 ? -3.669 -4.925 8.394 1.00 0.00 95 VAL A N 19
ATOM 27213 C CA . VAL A 1 95 ? -2.435 -5.604 8.035 1.00 0.00 95 VAL A CA 19
ATOM 27214 C C . VAL A 1 95 ? -2.050 -6.576 9.153 1.00 0.00 95 VAL A C 19
ATOM 27215 O O . VAL A 1 95 ? -2.547 -6.468 10.273 1.00 0.00 95 VAL A O 19
ATOM 27228 N N . ARG A 1 96 ? -1.166 -7.502 8.810 1.00 0.00 96 ARG A N 19
ATOM 27229 C CA . ARG A 1 96 ? -0.708 -8.491 9.770 1.00 0.00 96 ARG A CA 19
ATOM 27230 C C . ARG A 1 96 ? 0.758 -8.843 9.510 1.00 0.00 96 ARG A C 19
ATOM 27231 O O . ARG A 1 96 ? 1.137 -9.142 8.379 1.00 0.00 96 ARG A O 19
ATOM 27249 N N . PHE A 1 97 ? 1.543 -8.796 10.577 1.00 0.00 97 PHE A N 19
ATOM 27250 C CA . PHE A 1 97 ? 2.959 -9.106 10.479 1.00 0.00 97 PHE A CA 19
ATOM 27251 C C . PHE A 1 97 ? 3.193 -10.315 9.568 1.00 0.00 97 PHE A C 19
ATOM 27252 O O . PHE A 1 97 ? 3.055 -11.458 10.000 1.00 0.00 97 PHE A O 19
ATOM 27268 N N . PHE A 1 98 ? 3.545 -10.020 8.326 1.00 0.00 98 PHE A N 19
ATOM 27269 C CA . PHE A 1 98 ? 3.800 -11.067 7.352 1.00 0.00 98 PHE A CA 19
ATOM 27270 C C . PHE A 1 98 ? 5.283 -11.439 7.323 1.00 0.00 98 PHE A C 19
ATOM 27271 O O . PHE A 1 98 ? 5.940 -11.307 6.290 1.00 0.00 98 PHE A O 19
ATOM 27287 N N . SER A 1 99 ? 5.768 -11.898 8.467 1.00 0.00 99 SER A N 19
ATOM 27288 C CA . SER A 1 99 ? 7.162 -12.290 8.585 1.00 0.00 99 SER A CA 19
ATOM 27289 C C . SER A 1 99 ? 7.439 -12.817 9.995 1.00 0.00 99 SER A C 19
ATOM 27290 O O . SER A 1 99 ? 6.937 -12.270 10.976 1.00 0.00 99 SER A O 19
ATOM 27297 N N . GLY A 1 100 ? 8.237 -13.873 10.051 1.00 0.00 100 GLY A N 19
ATOM 27298 C CA . GLY A 1 100 ? 8.587 -14.480 11.325 1.00 0.00 100 GLY A CA 19
ATOM 27299 C C . GLY A 1 100 ? 9.992 -14.062 11.763 1.00 0.00 100 GLY A C 19
ATOM 27300 O O . GLY A 1 100 ? 10.713 -13.408 11.011 1.00 0.00 100 GLY A O 19
ATOM 27304 N N . PRO A 1 101 ? 10.349 -14.468 13.011 1.00 0.00 101 PRO A N 19
ATOM 27305 C CA . PRO A 1 101 ? 11.655 -14.143 13.560 1.00 0.00 101 PRO A CA 19
ATOM 27306 C C . PRO A 1 101 ? 12.746 -15.010 12.928 1.00 0.00 101 PRO A C 19
ATOM 27307 O O . PRO A 1 101 ? 12.493 -16.150 12.544 1.00 0.00 101 PRO A O 19
ATOM 27315 N N . SER A 1 102 ? 13.936 -14.436 12.840 1.00 0.00 102 SER A N 19
ATOM 27316 C CA . SER A 1 102 ? 15.067 -15.142 12.262 1.00 0.00 102 SER A CA 19
ATOM 27317 C C . SER A 1 102 ? 16.339 -14.831 13.053 1.00 0.00 102 SER A C 19
ATOM 27318 O O . SER A 1 102 ? 16.981 -15.736 13.585 1.00 0.00 102 SER A O 19
ATOM 27325 N N . SER A 1 103 ? 16.665 -13.548 13.106 1.00 0.00 103 SER A N 19
ATOM 27326 C CA . SER A 1 103 ? 17.849 -13.105 13.823 1.00 0.00 103 SER A CA 19
ATOM 27327 C C . SER A 1 103 ? 17.580 -13.108 15.329 1.00 0.00 103 SER A C 19
ATOM 27328 O O . SER A 1 103 ? 17.008 -12.159 15.862 1.00 0.00 103 SER A O 19
ATOM 27335 N N . GLY A 1 104 ? 18.006 -14.186 15.972 1.00 0.00 104 GLY A N 19
ATOM 27336 C CA . GLY A 1 104 ? 17.817 -14.325 17.406 1.00 0.00 104 GLY A CA 19
ATOM 27337 C C . GLY A 1 104 ? 17.560 -15.783 17.787 1.00 0.00 104 GLY A C 19
ATOM 27338 O O . GLY A 1 104 ? 16.452 -16.289 17.608 1.00 0.00 104 GLY A O 19
ATOM 27342 N N . GLY A 1 1 ? -36.000 -3.273 20.192 1.00 0.00 1 GLY A N 20
ATOM 27343 C CA . GLY A 1 1 ? -35.043 -2.359 19.592 1.00 0.00 1 GLY A CA 20
ATOM 27344 C C . GLY A 1 1 ? -33.609 -2.842 19.816 1.00 0.00 1 GLY A C 20
ATOM 27345 O O . GLY A 1 1 ? -33.383 -3.819 20.527 1.00 0.00 1 GLY A O 20
ATOM 27349 N N . SER A 1 2 ? -32.676 -2.133 19.196 1.00 0.00 2 SER A N 20
ATOM 27350 C CA . SER A 1 2 ? -31.270 -2.476 19.319 1.00 0.00 2 SER A CA 20
ATOM 27351 C C . SER A 1 2 ? -30.403 -1.262 18.982 1.00 0.00 2 SER A C 20
ATOM 27352 O O . SER A 1 2 ? -30.876 -0.310 18.364 1.00 0.00 2 SER A O 20
ATOM 27359 N N . SER A 1 3 ? -29.149 -1.335 19.403 1.00 0.00 3 SER A N 20
ATOM 27360 C CA . SER A 1 3 ? -28.212 -0.253 19.153 1.00 0.00 3 SER A CA 20
ATOM 27361 C C . SER A 1 3 ? -26.809 -0.820 18.923 1.00 0.00 3 SER A C 20
ATOM 27362 O O . SER A 1 3 ? -26.566 -2.001 19.160 1.00 0.00 3 SER A O 20
ATOM 27369 N N . GLY A 1 4 ? -25.921 0.052 18.465 1.00 0.00 4 GLY A N 20
ATOM 27370 C CA . GLY A 1 4 ? -24.549 -0.347 18.201 1.00 0.00 4 GLY A CA 20
ATOM 27371 C C . GLY A 1 4 ? -23.718 -0.332 19.485 1.00 0.00 4 GLY A C 20
ATOM 27372 O O . GLY A 1 4 ? -23.823 0.595 20.288 1.00 0.00 4 GLY A O 20
ATOM 27376 N N . SER A 1 5 ? -22.908 -1.370 19.640 1.00 0.00 5 SER A N 20
ATOM 27377 C CA . SER A 1 5 ? -22.060 -1.489 20.813 1.00 0.00 5 SER A CA 20
ATOM 27378 C C . SER A 1 5 ? -20.991 -2.559 20.580 1.00 0.00 5 SER A C 20
ATOM 27379 O O . SER A 1 5 ? -21.091 -3.346 19.640 1.00 0.00 5 SER A O 20
ATOM 27386 N N . SER A 1 6 ? -19.992 -2.551 21.450 1.00 0.00 6 SER A N 20
ATOM 27387 C CA . SER A 1 6 ? -18.906 -3.511 21.350 1.00 0.00 6 SER A CA 20
ATOM 27388 C C . SER A 1 6 ? -18.730 -4.244 22.682 1.00 0.00 6 SER A C 20
ATOM 27389 O O . SER A 1 6 ? -18.867 -3.643 23.746 1.00 0.00 6 SER A O 20
ATOM 27396 N N . GLY A 1 7 ? -18.430 -5.529 22.578 1.00 0.00 7 GLY A N 20
ATOM 27397 C CA . GLY A 1 7 ? -18.234 -6.350 23.761 1.00 0.00 7 GLY A CA 20
ATOM 27398 C C . GLY A 1 7 ? -18.874 -7.729 23.585 1.00 0.00 7 GLY A C 20
ATOM 27399 O O . GLY A 1 7 ? -19.967 -7.979 24.090 1.00 0.00 7 GLY A O 20
ATOM 27403 N N . ASN A 1 8 ? -18.166 -8.587 22.865 1.00 0.00 8 ASN A N 20
ATOM 27404 C CA . ASN A 1 8 ? -18.650 -9.934 22.616 1.00 0.00 8 ASN A CA 20
ATOM 27405 C C . ASN A 1 8 ? -17.466 -10.845 22.287 1.00 0.00 8 ASN A C 20
ATOM 27406 O O . ASN A 1 8 ? -17.301 -11.900 22.897 1.00 0.00 8 ASN A O 20
ATOM 27416 N N . ASN A 1 9 ? -16.671 -10.404 21.322 1.00 0.00 9 ASN A N 20
ATOM 27417 C CA . ASN A 1 9 ? -15.506 -11.167 20.905 1.00 0.00 9 ASN A CA 20
ATOM 27418 C C . ASN A 1 9 ? -14.485 -11.193 22.044 1.00 0.00 9 ASN A C 20
ATOM 27419 O O . ASN A 1 9 ? -14.488 -10.315 22.906 1.00 0.00 9 ASN A O 20
ATOM 27429 N N . GLU A 1 10 ? -13.634 -12.208 22.009 1.00 0.00 10 GLU A N 20
ATOM 27430 C CA . GLU A 1 10 ? -12.609 -12.361 23.028 1.00 0.00 10 GLU A CA 20
ATOM 27431 C C . GLU A 1 10 ? -11.596 -13.427 22.606 1.00 0.00 10 GLU A C 20
ATOM 27432 O O . GLU A 1 10 ? -11.289 -14.335 23.376 1.00 0.00 10 GLU A O 20
ATOM 27442 N N . LEU A 1 11 ? -11.105 -13.280 21.384 1.00 0.00 11 LEU A N 20
ATOM 27443 C CA . LEU A 1 11 ? -10.134 -14.219 20.851 1.00 0.00 11 LEU A CA 20
ATOM 27444 C C . LEU A 1 11 ? -8.804 -13.498 20.623 1.00 0.00 11 LEU A C 20
ATOM 27445 O O . LEU A 1 11 ? -8.217 -13.595 19.548 1.00 0.00 11 LEU A O 20
ATOM 27460 N N . THR A 1 12 ? -8.369 -12.788 21.655 1.00 0.00 12 THR A N 20
ATOM 27461 C CA . THR A 1 12 ? -7.119 -12.050 21.582 1.00 0.00 12 THR A CA 20
ATOM 27462 C C . THR A 1 12 ? -5.929 -13.002 21.717 1.00 0.00 12 THR A C 20
ATOM 27463 O O . THR A 1 12 ? -5.723 -13.597 22.773 1.00 0.00 12 THR A O 20
ATOM 27474 N N . GLN A 1 13 ? -5.176 -13.114 20.632 1.00 0.00 13 GLN A N 20
ATOM 27475 C CA . GLN A 1 13 ? -4.013 -13.983 20.616 1.00 0.00 13 GLN A CA 20
ATOM 27476 C C . GLN A 1 13 ? -2.968 -13.453 19.632 1.00 0.00 13 GLN A C 20
ATOM 27477 O O . GLN A 1 13 ? -1.786 -13.369 19.961 1.00 0.00 13 GLN A O 20
ATOM 27489 N N . PHE A 1 14 ? -3.442 -13.109 18.444 1.00 0.00 14 PHE A N 20
ATOM 27490 C CA . PHE A 1 14 ? -2.564 -12.589 17.409 1.00 0.00 14 PHE A CA 20
ATOM 27491 C C . PHE A 1 14 ? -3.355 -11.800 16.364 1.00 0.00 14 PHE A C 20
ATOM 27492 O O . PHE A 1 14 ? -3.003 -11.798 15.185 1.00 0.00 14 PHE A O 20
ATOM 27508 N N . LEU A 1 15 ? -4.409 -11.149 16.833 1.00 0.00 15 LEU A N 20
ATOM 27509 C CA . LEU A 1 15 ? -5.253 -10.358 15.954 1.00 0.00 15 LEU A CA 20
ATOM 27510 C C . LEU A 1 15 ? -4.380 -9.394 15.149 1.00 0.00 15 LEU A C 20
ATOM 27511 O O . LEU A 1 15 ? -3.260 -9.082 15.550 1.00 0.00 15 LEU A O 20
ATOM 27526 N N . PRO A 1 16 ? -4.940 -8.936 13.997 1.00 0.00 16 PRO A N 20
ATOM 27527 C CA . PRO A 1 16 ? -4.226 -8.013 13.132 1.00 0.00 16 PRO A CA 20
ATOM 27528 C C . PRO A 1 16 ? -4.213 -6.604 13.726 1.00 0.00 16 PRO A C 20
ATOM 27529 O O . PRO A 1 16 ? -4.467 -6.425 14.915 1.00 0.00 16 PRO A O 20
ATOM 27537 N N . ARG A 1 17 ? -3.913 -5.638 12.869 1.00 0.00 17 ARG A N 20
ATOM 27538 C CA . ARG A 1 17 ? -3.864 -4.250 13.294 1.00 0.00 17 ARG A CA 20
ATOM 27539 C C . ARG A 1 17 ? -4.486 -3.346 12.228 1.00 0.00 17 ARG A C 20
ATOM 27540 O O . ARG A 1 17 ? -4.565 -3.721 11.060 1.00 0.00 17 ARG A O 20
ATOM 27558 N N . ILE A 1 18 ? -4.912 -2.171 12.669 1.00 0.00 18 ILE A N 20
ATOM 27559 C CA . ILE A 1 18 ? -5.525 -1.211 11.766 1.00 0.00 18 ILE A CA 20
ATOM 27560 C C . ILE A 1 18 ? -4.610 0.009 11.629 1.00 0.00 18 ILE A C 20
ATOM 27561 O O . ILE A 1 18 ? -4.421 0.758 12.585 1.00 0.00 18 ILE A O 20
ATOM 27576 N N . VAL A 1 19 ? -4.068 0.169 10.431 1.00 0.00 19 VAL A N 20
ATOM 27577 C CA . VAL A 1 19 ? -3.177 1.285 10.156 1.00 0.00 19 VAL A CA 20
ATOM 27578 C C . VAL A 1 19 ? -3.929 2.345 9.349 1.00 0.00 19 VAL A C 20
ATOM 27579 O O . VAL A 1 19 ? -4.018 2.251 8.126 1.00 0.00 19 VAL A O 20
ATOM 27592 N N . THR A 1 20 ? -4.452 3.328 10.066 1.00 0.00 20 THR A N 20
ATOM 27593 C CA . THR A 1 20 ? -5.193 4.405 9.432 1.00 0.00 20 THR A CA 20
ATOM 27594 C C . THR A 1 20 ? -4.232 5.419 8.809 1.00 0.00 20 THR A C 20
ATOM 27595 O O . THR A 1 20 ? -3.238 5.798 9.425 1.00 0.00 20 THR A O 20
ATOM 27606 N N . LEU A 1 21 ? -4.564 5.830 7.594 1.00 0.00 21 LEU A N 20
ATOM 27607 C CA . LEU A 1 21 ? -3.743 6.793 6.880 1.00 0.00 21 LEU A CA 20
ATOM 27608 C C . LEU A 1 21 ? -4.589 8.020 6.531 1.00 0.00 21 LEU A C 20
ATOM 27609 O O . LEU A 1 21 ? -5.811 7.925 6.424 1.00 0.00 21 LEU A O 20
ATOM 27624 N N . LYS A 1 22 ? -3.906 9.142 6.362 1.00 0.00 22 LYS A N 20
ATOM 27625 C CA . LYS A 1 22 ? -4.580 10.385 6.027 1.00 0.00 22 LYS A CA 20
ATOM 27626 C C . LYS A 1 22 ? -4.673 10.515 4.505 1.00 0.00 22 LYS A C 20
ATOM 27627 O O . LYS A 1 22 ? -5.758 10.408 3.935 1.00 0.00 22 LYS A O 20
ATOM 27642 N N . LYS A 1 23 ? -3.522 10.745 3.891 1.00 0.00 23 LYS A N 20
ATOM 27643 C CA . LYS A 1 23 ? -3.460 10.892 2.447 1.00 0.00 23 LYS A CA 20
ATOM 27644 C C . LYS A 1 23 ? -4.307 12.093 2.024 1.00 0.00 23 LYS A C 20
ATOM 27645 O O . LYS A 1 23 ? -5.484 12.180 2.369 1.00 0.00 23 LYS A O 20
ATOM 27660 N N . PRO A 1 24 ? -3.658 13.014 1.263 1.00 0.00 24 PRO A N 20
ATOM 27661 C CA . PRO A 1 24 ? -4.339 14.208 0.789 1.00 0.00 24 PRO A CA 20
ATOM 27662 C C . PRO A 1 24 ? -5.290 13.875 -0.363 1.00 0.00 24 PRO A C 20
ATOM 27663 O O . PRO A 1 24 ? -5.180 12.815 -0.977 1.00 0.00 24 PRO A O 20
ATOM 27671 N N . PRO A 1 25 ? -6.226 14.826 -0.628 1.00 0.00 25 PRO A N 20
ATOM 27672 C CA . PRO A 1 25 ? -7.195 14.644 -1.695 1.00 0.00 25 PRO A CA 20
ATOM 27673 C C . PRO A 1 25 ? -6.547 14.851 -3.066 1.00 0.00 25 PRO A C 20
ATOM 27674 O O . PRO A 1 25 ? -6.484 15.974 -3.564 1.00 0.00 25 PRO A O 20
ATOM 27682 N N . GLY A 1 26 ? -6.082 13.750 -3.636 1.00 0.00 26 GLY A N 20
ATOM 27683 C CA . GLY A 1 26 ? -5.441 13.796 -4.940 1.00 0.00 26 GLY A CA 20
ATOM 27684 C C . GLY A 1 26 ? -3.936 13.542 -4.820 1.00 0.00 26 GLY A C 20
ATOM 27685 O O . GLY A 1 26 ? -3.137 14.208 -5.477 1.00 0.00 26 GLY A O 20
ATOM 27689 N N . ALA A 1 27 ? -3.596 12.578 -3.978 1.00 0.00 27 ALA A N 20
ATOM 27690 C CA . ALA A 1 27 ? -2.203 12.228 -3.764 1.00 0.00 27 ALA A CA 20
ATOM 27691 C C . ALA A 1 27 ? -1.906 10.891 -4.447 1.00 0.00 27 ALA A C 20
ATOM 27692 O O . ALA A 1 27 ? -2.825 10.167 -4.827 1.00 0.00 27 ALA A O 20
ATOM 27699 N N . GLN A 1 28 ? -0.620 10.606 -4.584 1.00 0.00 28 GLN A N 20
ATOM 27700 C CA . GLN A 1 28 ? -0.191 9.370 -5.215 1.00 0.00 28 GLN A CA 20
ATOM 27701 C C . GLN A 1 28 ? 0.065 8.294 -4.158 1.00 0.00 28 GLN A C 20
ATOM 27702 O O . GLN A 1 28 ? 0.845 7.370 -4.382 1.00 0.00 28 GLN A O 20
ATOM 27714 N N . LEU A 1 29 ? -0.609 8.449 -3.027 1.00 0.00 29 LEU A N 20
ATOM 27715 C CA . LEU A 1 29 ? -0.466 7.503 -1.935 1.00 0.00 29 LEU A CA 20
ATOM 27716 C C . LEU A 1 29 ? 0.958 7.583 -1.380 1.00 0.00 29 LEU A C 20
ATOM 27717 O O . LEU A 1 29 ? 1.915 7.727 -2.138 1.00 0.00 29 LEU A O 20
ATOM 27732 N N . GLY A 1 30 ? 1.052 7.485 -0.062 1.00 0.00 30 GLY A N 20
ATOM 27733 C CA . GLY A 1 30 ? 2.343 7.545 0.603 1.00 0.00 30 GLY A CA 20
ATOM 27734 C C . GLY A 1 30 ? 3.058 6.194 0.533 1.00 0.00 30 GLY A C 20
ATOM 27735 O O . GLY A 1 30 ? 4.099 6.006 1.161 1.00 0.00 30 GLY A O 20
ATOM 27739 N N . PHE A 1 31 ? 2.471 5.288 -0.235 1.00 0.00 31 PHE A N 20
ATOM 27740 C CA . PHE A 1 31 ? 3.039 3.962 -0.395 1.00 0.00 31 PHE A CA 20
ATOM 27741 C C . PHE A 1 31 ? 2.659 3.361 -1.749 1.00 0.00 31 PHE A C 20
ATOM 27742 O O . PHE A 1 31 ? 1.897 3.961 -2.507 1.00 0.00 31 PHE A O 20
ATOM 27758 N N . ASN A 1 32 ? 3.206 2.185 -2.015 1.00 0.00 32 ASN A N 20
ATOM 27759 C CA . ASN A 1 32 ? 2.934 1.496 -3.265 1.00 0.00 32 ASN A CA 20
ATOM 27760 C C . ASN A 1 32 ? 2.282 0.145 -2.968 1.00 0.00 32 ASN A C 20
ATOM 27761 O O . ASN A 1 32 ? 2.450 -0.402 -1.879 1.00 0.00 32 ASN A O 20
ATOM 27771 N N . ILE A 1 33 ? 1.553 -0.354 -3.955 1.00 0.00 33 ILE A N 20
ATOM 27772 C CA . ILE A 1 33 ? 0.875 -1.631 -3.812 1.00 0.00 33 ILE A CA 20
ATOM 27773 C C . ILE A 1 33 ? 1.224 -2.525 -5.004 1.00 0.00 33 ILE A C 20
ATOM 27774 O O . ILE A 1 33 ? 1.254 -2.064 -6.143 1.00 0.00 33 ILE A O 20
ATOM 27789 N N . ARG A 1 34 ? 1.479 -3.789 -4.700 1.00 0.00 34 ARG A N 20
ATOM 27790 C CA . ARG A 1 34 ? 1.825 -4.752 -5.732 1.00 0.00 34 ARG A CA 20
ATOM 27791 C C . ARG A 1 34 ? 1.112 -6.082 -5.478 1.00 0.00 34 ARG A C 20
ATOM 27792 O O . ARG A 1 34 ? 0.395 -6.226 -4.489 1.00 0.00 34 ARG A O 20
ATOM 27810 N N . GLY A 1 35 ? 1.335 -7.019 -6.387 1.00 0.00 35 GLY A N 20
ATOM 27811 C CA . GLY A 1 35 ? 0.723 -8.332 -6.275 1.00 0.00 35 GLY A CA 20
ATOM 27812 C C . GLY A 1 35 ? -0.793 -8.249 -6.465 1.00 0.00 35 GLY A C 20
ATOM 27813 O O . GLY A 1 35 ? -1.410 -7.241 -6.122 1.00 0.00 35 GLY A O 20
ATOM 27817 N N . GLY A 1 36 ? -1.350 -9.321 -7.009 1.00 0.00 36 GLY A N 20
ATOM 27818 C CA . GLY A 1 36 ? -2.781 -9.380 -7.249 1.00 0.00 36 GLY A CA 20
ATOM 27819 C C . GLY A 1 36 ? -3.080 -9.849 -8.675 1.00 0.00 36 GLY A C 20
ATOM 27820 O O . GLY A 1 36 ? -2.290 -9.612 -9.588 1.00 0.00 36 GLY A O 20
ATOM 27824 N N . LYS A 1 37 ? -4.220 -10.508 -8.821 1.00 0.00 37 LYS A N 20
ATOM 27825 C CA . LYS A 1 37 ? -4.632 -11.012 -10.120 1.00 0.00 37 LYS A CA 20
ATOM 27826 C C . LYS A 1 37 ? -3.412 -11.572 -10.855 1.00 0.00 37 LYS A C 20
ATOM 27827 O O . LYS A 1 37 ? -2.757 -10.858 -11.611 1.00 0.00 37 LYS A O 20
ATOM 27842 N N . ALA A 1 38 ? -3.146 -12.846 -10.606 1.00 0.00 38 ALA A N 20
ATOM 27843 C CA . ALA A 1 38 ? -2.017 -13.511 -11.235 1.00 0.00 38 ALA A CA 20
ATOM 27844 C C . ALA A 1 38 ? -1.988 -14.978 -10.800 1.00 0.00 38 ALA A C 20
ATOM 27845 O O . ALA A 1 38 ? -2.160 -15.876 -11.622 1.00 0.00 38 ALA A O 20
ATOM 27852 N N . SER A 1 39 ? -1.770 -15.175 -9.508 1.00 0.00 39 SER A N 20
ATOM 27853 C CA . SER A 1 39 ? -1.716 -16.517 -8.955 1.00 0.00 39 SER A CA 20
ATOM 27854 C C . SER A 1 39 ? -2.111 -16.490 -7.477 1.00 0.00 39 SER A C 20
ATOM 27855 O O . SER A 1 39 ? -1.249 -16.488 -6.600 1.00 0.00 39 SER A O 20
ATOM 27862 N N . GLN A 1 40 ? -3.416 -16.471 -7.247 1.00 0.00 40 GLN A N 20
ATOM 27863 C CA . GLN A 1 40 ? -3.936 -16.444 -5.891 1.00 0.00 40 GLN A CA 20
ATOM 27864 C C . GLN A 1 40 ? -3.111 -15.491 -5.024 1.00 0.00 40 GLN A C 20
ATOM 27865 O O . GLN A 1 40 ? -2.872 -15.765 -3.849 1.00 0.00 40 GLN A O 20
ATOM 27877 N N . LEU A 1 41 ? -2.699 -14.392 -5.638 1.00 0.00 41 LEU A N 20
ATOM 27878 C CA . LEU A 1 41 ? -1.905 -13.397 -4.937 1.00 0.00 41 LEU A CA 20
ATOM 27879 C C . LEU A 1 41 ? -2.829 -12.305 -4.392 1.00 0.00 41 LEU A C 20
ATOM 27880 O O . LEU A 1 41 ? -3.939 -12.123 -4.887 1.00 0.00 41 LEU A O 20
ATOM 27895 N N . GLY A 1 42 ? -2.334 -11.607 -3.380 1.00 0.00 42 GLY A N 20
ATOM 27896 C CA . GLY A 1 42 ? -3.102 -10.539 -2.762 1.00 0.00 42 GLY A CA 20
ATOM 27897 C C . GLY A 1 42 ? -2.389 -9.194 -2.914 1.00 0.00 42 GLY A C 20
ATOM 27898 O O . GLY A 1 42 ? -1.621 -8.997 -3.855 1.00 0.00 42 GLY A O 20
ATOM 27902 N N . ILE A 1 43 ? -2.669 -8.303 -1.975 1.00 0.00 43 ILE A N 20
ATOM 27903 C CA . ILE A 1 43 ? -2.064 -6.982 -1.993 1.00 0.00 43 ILE A CA 20
ATOM 27904 C C . ILE A 1 43 ? -1.009 -6.895 -0.888 1.00 0.00 43 ILE A C 20
ATOM 27905 O O . ILE A 1 43 ? -1.197 -7.436 0.200 1.00 0.00 43 ILE A O 20
ATOM 27920 N N . PHE A 1 44 ? 0.079 -6.208 -1.205 1.00 0.00 44 PHE A N 20
ATOM 27921 C CA . PHE A 1 44 ? 1.164 -6.042 -0.254 1.00 0.00 44 PHE A CA 20
ATOM 27922 C C . PHE A 1 44 ? 1.808 -4.662 -0.391 1.00 0.00 44 PHE A C 20
ATOM 27923 O O . PHE A 1 44 ? 1.761 -4.054 -1.460 1.00 0.00 44 PHE A O 20
ATOM 27939 N N . ILE A 1 45 ? 2.395 -4.205 0.706 1.00 0.00 45 ILE A N 20
ATOM 27940 C CA . ILE A 1 45 ? 3.048 -2.907 0.721 1.00 0.00 45 ILE A CA 20
ATOM 27941 C C . ILE A 1 45 ? 4.335 -2.979 -0.104 1.00 0.00 45 ILE A C 20
ATOM 27942 O O . ILE A 1 45 ? 5.428 -3.076 0.453 1.00 0.00 45 ILE A O 20
ATOM 27957 N N . SER A 1 46 ? 4.163 -2.927 -1.416 1.00 0.00 46 SER A N 20
ATOM 27958 C CA . SER A 1 46 ? 5.298 -2.985 -2.322 1.00 0.00 46 SER A CA 20
ATOM 27959 C C . SER A 1 46 ? 6.402 -2.042 -1.839 1.00 0.00 46 SER A C 20
ATOM 27960 O O . SER A 1 46 ? 7.535 -2.467 -1.620 1.00 0.00 46 SER A O 20
ATOM 27967 N N . LYS A 1 47 ? 6.032 -0.779 -1.687 1.00 0.00 47 LYS A N 20
ATOM 27968 C CA . LYS A 1 47 ? 6.977 0.228 -1.233 1.00 0.00 47 LYS A CA 20
ATOM 27969 C C . LYS A 1 47 ? 6.240 1.265 -0.383 1.00 0.00 47 LYS A C 20
ATOM 27970 O O . LYS A 1 47 ? 5.018 1.379 -0.457 1.00 0.00 47 LYS A O 20
ATOM 27985 N N . VAL A 1 48 ? 7.016 1.994 0.406 1.00 0.00 48 VAL A N 20
ATOM 27986 C CA . VAL A 1 48 ? 6.453 3.018 1.270 1.00 0.00 48 VAL A CA 20
ATOM 27987 C C . VAL A 1 48 ? 7.290 4.294 1.153 1.00 0.00 48 VAL A C 20
ATOM 27988 O O . VAL A 1 48 ? 8.519 4.238 1.155 1.00 0.00 48 VAL A O 20
ATOM 28001 N N . ILE A 1 49 ? 6.590 5.415 1.053 1.00 0.00 49 ILE A N 20
ATOM 28002 C CA . ILE A 1 49 ? 7.253 6.703 0.935 1.00 0.00 49 ILE A CA 20
ATOM 28003 C C . ILE A 1 49 ? 8.007 7.003 2.231 1.00 0.00 49 ILE A C 20
ATOM 28004 O O . ILE A 1 49 ? 7.418 7.004 3.312 1.00 0.00 49 ILE A O 20
ATOM 28019 N N . PRO A 1 50 ? 9.335 7.259 2.078 1.00 0.00 50 PRO A N 20
ATOM 28020 C CA . PRO A 1 50 ? 10.175 7.561 3.223 1.00 0.00 50 PRO A CA 20
ATOM 28021 C C . PRO A 1 50 ? 9.926 8.983 3.728 1.00 0.00 50 PRO A C 20
ATOM 28022 O O . PRO A 1 50 ? 10.855 9.782 3.832 1.00 0.00 50 PRO A O 20
ATOM 28030 N N . ASP A 1 51 ? 8.664 9.257 4.029 1.00 0.00 51 ASP A N 20
ATOM 28031 C CA . ASP A 1 51 ? 8.279 10.569 4.520 1.00 0.00 51 ASP A CA 20
ATOM 28032 C C . ASP A 1 51 ? 6.777 10.767 4.312 1.00 0.00 51 ASP A C 20
ATOM 28033 O O . ASP A 1 51 ? 6.343 11.824 3.858 1.00 0.00 51 ASP A O 20
ATOM 28041 N N . SER A 1 52 ? 6.023 9.731 4.654 1.00 0.00 52 SER A N 20
ATOM 28042 C CA . SER A 1 52 ? 4.578 9.778 4.509 1.00 0.00 52 SER A CA 20
ATOM 28043 C C . SER A 1 52 ? 3.908 9.395 5.830 1.00 0.00 52 SER A C 20
ATOM 28044 O O . SER A 1 52 ? 4.576 9.259 6.853 1.00 0.00 52 SER A O 20
ATOM 28051 N N . ASP A 1 53 ? 2.594 9.231 5.765 1.00 0.00 53 ASP A N 20
ATOM 28052 C CA . ASP A 1 53 ? 1.827 8.867 6.944 1.00 0.00 53 ASP A CA 20
ATOM 28053 C C . ASP A 1 53 ? 2.009 7.374 7.224 1.00 0.00 53 ASP A C 20
ATOM 28054 O O . ASP A 1 53 ? 2.058 6.958 8.381 1.00 0.00 53 ASP A O 20
ATOM 28062 N N . ALA A 1 54 ? 2.105 6.610 6.147 1.00 0.00 54 ALA A N 20
ATOM 28063 C CA . ALA A 1 54 ? 2.282 5.172 6.263 1.00 0.00 54 ALA A CA 20
ATOM 28064 C C . ALA A 1 54 ? 3.630 4.879 6.926 1.00 0.00 54 ALA A C 20
ATOM 28065 O O . ALA A 1 54 ? 3.724 4.017 7.798 1.00 0.00 54 ALA A O 20
ATOM 28072 N N . HIS A 1 55 ? 4.641 5.615 6.486 1.00 0.00 55 HIS A N 20
ATOM 28073 C CA . HIS A 1 55 ? 5.979 5.446 7.025 1.00 0.00 55 HIS A CA 20
ATOM 28074 C C . HIS A 1 55 ? 5.946 5.618 8.545 1.00 0.00 55 HIS A C 20
ATOM 28075 O O . HIS A 1 55 ? 6.710 4.974 9.263 1.00 0.00 55 HIS A O 20
ATOM 28088 N N . ARG A 1 56 ? 5.055 6.491 8.990 1.00 0.00 56 ARG A N 20
ATOM 28089 C CA . ARG A 1 56 ? 4.911 6.756 10.412 1.00 0.00 56 ARG A CA 20
ATOM 28090 C C . ARG A 1 56 ? 3.900 5.791 11.033 1.00 0.00 56 ARG A C 20
ATOM 28091 O O . ARG A 1 56 ? 4.120 5.274 12.128 1.00 0.00 56 ARG A O 20
ATOM 28109 N N . ALA A 1 57 ? 2.812 5.575 10.306 1.00 0.00 57 ALA A N 20
ATOM 28110 C CA . ALA A 1 57 ? 1.767 4.680 10.773 1.00 0.00 57 ALA A CA 20
ATOM 28111 C C . ALA A 1 57 ? 2.400 3.384 11.283 1.00 0.00 57 ALA A C 20
ATOM 28112 O O . ALA A 1 57 ? 1.859 2.735 12.176 1.00 0.00 57 ALA A O 20
ATOM 28119 N N . GLY A 1 58 ? 3.538 3.048 10.695 1.00 0.00 58 GLY A N 20
ATOM 28120 C CA . GLY A 1 58 ? 4.251 1.841 11.079 1.00 0.00 58 GLY A CA 20
ATOM 28121 C C . GLY A 1 58 ? 4.227 0.807 9.950 1.00 0.00 58 GLY A C 20
ATOM 28122 O O . GLY A 1 58 ? 4.228 -0.396 10.206 1.00 0.00 58 GLY A O 20
ATOM 28126 N N . LEU A 1 59 ? 4.208 1.315 8.727 1.00 0.00 59 LEU A N 20
ATOM 28127 C CA . LEU A 1 59 ? 4.184 0.451 7.559 1.00 0.00 59 LEU A CA 20
ATOM 28128 C C . LEU A 1 59 ? 5.618 0.076 7.178 1.00 0.00 59 LEU A C 20
ATOM 28129 O O . LEU A 1 59 ? 6.527 0.896 7.289 1.00 0.00 59 LEU A O 20
ATOM 28144 N N . GLN A 1 60 ? 5.775 -1.164 6.739 1.00 0.00 60 GLN A N 20
ATOM 28145 C CA . GLN A 1 60 ? 7.082 -1.658 6.341 1.00 0.00 60 GLN A CA 20
ATOM 28146 C C . GLN A 1 60 ? 6.945 -2.653 5.188 1.00 0.00 60 GLN A C 20
ATOM 28147 O O . GLN A 1 60 ? 6.023 -3.467 5.171 1.00 0.00 60 GLN A O 20
ATOM 28159 N N . GLU A 1 61 ? 7.877 -2.556 4.250 1.00 0.00 61 GLU A N 20
ATOM 28160 C CA . GLU A 1 61 ? 7.872 -3.437 3.095 1.00 0.00 61 GLU A CA 20
ATOM 28161 C C . GLU A 1 61 ? 7.721 -4.894 3.540 1.00 0.00 61 GLU A C 20
ATOM 28162 O O . GLU A 1 61 ? 8.669 -5.493 4.046 1.00 0.00 61 GLU A O 20
ATOM 28172 N N . GLY A 1 62 ? 6.522 -5.420 3.334 1.00 0.00 62 GLY A N 20
ATOM 28173 C CA . GLY A 1 62 ? 6.236 -6.795 3.708 1.00 0.00 62 GLY A CA 20
ATOM 28174 C C . GLY A 1 62 ? 4.808 -6.932 4.242 1.00 0.00 62 GLY A C 20
ATOM 28175 O O . GLY A 1 62 ? 4.174 -7.971 4.070 1.00 0.00 62 GLY A O 20
ATOM 28179 N N . ASP A 1 63 ? 4.345 -5.866 4.879 1.00 0.00 63 ASP A N 20
ATOM 28180 C CA . ASP A 1 63 ? 3.005 -5.854 5.439 1.00 0.00 63 ASP A CA 20
ATOM 28181 C C . ASP A 1 63 ? 1.990 -6.138 4.330 1.00 0.00 63 ASP A C 20
ATOM 28182 O O . ASP A 1 63 ? 2.080 -5.570 3.242 1.00 0.00 63 ASP A O 20
ATOM 28190 N N . GLN A 1 64 ? 1.048 -7.015 4.643 1.00 0.00 64 GLN A N 20
ATOM 28191 C CA . GLN A 1 64 ? 0.018 -7.381 3.686 1.00 0.00 64 GLN A CA 20
ATOM 28192 C C . GLN A 1 64 ? -1.323 -6.762 4.087 1.00 0.00 64 GLN A C 20
ATOM 28193 O O . GLN A 1 64 ? -1.684 -6.762 5.263 1.00 0.00 64 GLN A O 20
ATOM 28205 N N . VAL A 1 65 ? -2.025 -6.250 3.086 1.00 0.00 65 VAL A N 20
ATOM 28206 C CA . VAL A 1 65 ? -3.318 -5.630 3.320 1.00 0.00 65 VAL A CA 20
ATOM 28207 C C . VAL A 1 65 ? -4.411 -6.699 3.253 1.00 0.00 65 VAL A C 20
ATOM 28208 O O . VAL A 1 65 ? -4.687 -7.243 2.185 1.00 0.00 65 VAL A O 20
ATOM 28221 N N . LEU A 1 66 ? -5.003 -6.966 4.407 1.00 0.00 66 LEU A N 20
ATOM 28222 C CA . LEU A 1 66 ? -6.060 -7.959 4.493 1.00 0.00 66 LEU A CA 20
ATOM 28223 C C . LEU A 1 66 ? -7.351 -7.376 3.915 1.00 0.00 66 LEU A C 20
ATOM 28224 O O . LEU A 1 66 ? -7.879 -7.886 2.927 1.00 0.00 66 LEU A O 20
ATOM 28239 N N . ALA A 1 67 ? -7.823 -6.316 4.554 1.00 0.00 67 ALA A N 20
ATOM 28240 C CA . ALA A 1 67 ? -9.041 -5.658 4.115 1.00 0.00 67 ALA A CA 20
ATOM 28241 C C . ALA A 1 67 ? -8.965 -4.170 4.463 1.00 0.00 67 ALA A C 20
ATOM 28242 O O . ALA A 1 67 ? -8.311 -3.786 5.432 1.00 0.00 67 ALA A O 20
ATOM 28249 N N . VAL A 1 68 ? -9.644 -3.370 3.652 1.00 0.00 68 VAL A N 20
ATOM 28250 C CA . VAL A 1 68 ? -9.661 -1.932 3.861 1.00 0.00 68 VAL A CA 20
ATOM 28251 C C . VAL A 1 68 ? -11.097 -1.421 3.730 1.00 0.00 68 VAL A C 20
ATOM 28252 O O . VAL A 1 68 ? -11.793 -1.752 2.771 1.00 0.00 68 VAL A O 20
ATOM 28265 N N . ASN A 1 69 ? -11.497 -0.620 4.707 1.00 0.00 69 ASN A N 20
ATOM 28266 C CA . ASN A 1 69 ? -12.837 -0.059 4.713 1.00 0.00 69 ASN A CA 20
ATOM 28267 C C . ASN A 1 69 ? -13.852 -1.171 4.444 1.00 0.00 69 ASN A C 20
ATOM 28268 O O . ASN A 1 69 ? -14.913 -0.924 3.871 1.00 0.00 69 ASN A O 20
ATOM 28278 N N . ASP A 1 70 ? -13.492 -2.373 4.870 1.00 0.00 70 ASP A N 20
ATOM 28279 C CA . ASP A 1 70 ? -14.359 -3.524 4.682 1.00 0.00 70 ASP A CA 20
ATOM 28280 C C . ASP A 1 70 ? -14.234 -4.022 3.241 1.00 0.00 70 ASP A C 20
ATOM 28281 O O . ASP A 1 70 ? -15.207 -4.497 2.657 1.00 0.00 70 ASP A O 20
ATOM 28289 N N . VAL A 1 71 ? -13.027 -3.897 2.708 1.00 0.00 71 VAL A N 20
ATOM 28290 C CA . VAL A 1 71 ? -12.761 -4.327 1.346 1.00 0.00 71 VAL A CA 20
ATOM 28291 C C . VAL A 1 71 ? -11.892 -5.586 1.375 1.00 0.00 71 VAL A C 20
ATOM 28292 O O . VAL A 1 71 ? -11.150 -5.811 2.330 1.00 0.00 71 VAL A O 20
ATOM 28305 N N . ASP A 1 72 ? -12.013 -6.375 0.317 1.00 0.00 72 ASP A N 20
ATOM 28306 C CA . ASP A 1 72 ? -11.247 -7.605 0.209 1.00 0.00 72 ASP A CA 20
ATOM 28307 C C . ASP A 1 72 ? -10.114 -7.408 -0.801 1.00 0.00 72 ASP A C 20
ATOM 28308 O O . ASP A 1 72 ? -10.341 -7.442 -2.009 1.00 0.00 72 ASP A O 20
ATOM 28316 N N . PHE A 1 73 ? -8.919 -7.206 -0.268 1.00 0.00 73 PHE A N 20
ATOM 28317 C CA . PHE A 1 73 ? -7.749 -7.005 -1.106 1.00 0.00 73 PHE A CA 20
ATOM 28318 C C . PHE A 1 73 ? -7.120 -8.341 -1.502 1.00 0.00 73 PHE A C 20
ATOM 28319 O O . PHE A 1 73 ? -6.464 -8.441 -2.537 1.00 0.00 73 PHE A O 20
ATOM 28335 N N . GLN A 1 74 ? -7.343 -9.337 -0.656 1.00 0.00 74 GLN A N 20
ATOM 28336 C CA . GLN A 1 74 ? -6.807 -10.665 -0.905 1.00 0.00 74 GLN A CA 20
ATOM 28337 C C . GLN A 1 74 ? -6.883 -10.997 -2.396 1.00 0.00 74 GLN A C 20
ATOM 28338 O O . GLN A 1 74 ? -5.977 -11.626 -2.943 1.00 0.00 74 GLN A O 20
ATOM 28350 N N . ASP A 1 75 ? -7.971 -10.560 -3.013 1.00 0.00 75 ASP A N 20
ATOM 28351 C CA . ASP A 1 75 ? -8.176 -10.804 -4.431 1.00 0.00 75 ASP A CA 20
ATOM 28352 C C . ASP A 1 75 ? -8.802 -9.563 -5.071 1.00 0.00 75 ASP A C 20
ATOM 28353 O O . ASP A 1 75 ? -9.987 -9.563 -5.404 1.00 0.00 75 ASP A O 20
ATOM 28361 N N . ILE A 1 76 ? -7.979 -8.537 -5.225 1.00 0.00 76 ILE A N 20
ATOM 28362 C CA . ILE A 1 76 ? -8.437 -7.292 -5.820 1.00 0.00 76 ILE A CA 20
ATOM 28363 C C . ILE A 1 76 ? -7.455 -6.863 -6.912 1.00 0.00 76 ILE A C 20
ATOM 28364 O O . ILE A 1 76 ? -6.322 -7.340 -6.956 1.00 0.00 76 ILE A O 20
ATOM 28379 N N . GLU A 1 77 ? -7.926 -5.967 -7.767 1.00 0.00 77 GLU A N 20
ATOM 28380 C CA . GLU A 1 77 ? -7.104 -5.468 -8.856 1.00 0.00 77 GLU A CA 20
ATOM 28381 C C . GLU A 1 77 ? -6.269 -4.274 -8.388 1.00 0.00 77 GLU A C 20
ATOM 28382 O O . GLU A 1 77 ? -6.797 -3.341 -7.786 1.00 0.00 77 GLU A O 20
ATOM 28392 N N . HIS A 1 78 ? -4.979 -4.344 -8.680 1.00 0.00 78 HIS A N 20
ATOM 28393 C CA . HIS A 1 78 ? -4.065 -3.281 -8.295 1.00 0.00 78 HIS A CA 20
ATOM 28394 C C . HIS A 1 78 ? -4.746 -1.925 -8.492 1.00 0.00 78 HIS A C 20
ATOM 28395 O O . HIS A 1 78 ? -4.753 -1.092 -7.586 1.00 0.00 78 HIS A O 20
ATOM 28408 N N . SER A 1 79 ? -5.301 -1.744 -9.681 1.00 0.00 79 SER A N 20
ATOM 28409 C CA . SER A 1 79 ? -5.982 -0.503 -10.008 1.00 0.00 79 SER A CA 20
ATOM 28410 C C . SER A 1 79 ? -7.077 -0.220 -8.978 1.00 0.00 79 SER A C 20
ATOM 28411 O O . SER A 1 79 ? -7.201 0.902 -8.490 1.00 0.00 79 SER A O 20
ATOM 28418 N N . LYS A 1 80 ? -7.845 -1.257 -8.677 1.00 0.00 80 LYS A N 20
ATOM 28419 C CA . LYS A 1 80 ? -8.925 -1.134 -7.714 1.00 0.00 80 LYS A CA 20
ATOM 28420 C C . LYS A 1 80 ? -8.341 -0.824 -6.335 1.00 0.00 80 LYS A C 20
ATOM 28421 O O . LYS A 1 80 ? -8.831 0.058 -5.632 1.00 0.00 80 LYS A O 20
ATOM 28436 N N . ALA A 1 81 ? -7.300 -1.567 -5.988 1.00 0.00 81 ALA A N 20
ATOM 28437 C CA . ALA A 1 81 ? -6.643 -1.383 -4.705 1.00 0.00 81 ALA A CA 20
ATOM 28438 C C . ALA A 1 81 ? -6.235 0.084 -4.552 1.00 0.00 81 ALA A C 20
ATOM 28439 O O . ALA A 1 81 ? -6.482 0.695 -3.514 1.00 0.00 81 ALA A O 20
ATOM 28446 N N . VAL A 1 82 ? -5.615 0.605 -5.601 1.00 0.00 82 VAL A N 20
ATOM 28447 C CA . VAL A 1 82 ? -5.169 1.987 -5.596 1.00 0.00 82 VAL A CA 20
ATOM 28448 C C . VAL A 1 82 ? -6.387 2.911 -5.522 1.00 0.00 82 VAL A C 20
ATOM 28449 O O . VAL A 1 82 ? -6.304 4.012 -4.982 1.00 0.00 82 VAL A O 20
ATOM 28462 N N . GLU A 1 83 ? -7.492 2.427 -6.072 1.00 0.00 83 GLU A N 20
ATOM 28463 C CA . GLU A 1 83 ? -8.725 3.195 -6.076 1.00 0.00 83 GLU A CA 20
ATOM 28464 C C . GLU A 1 83 ? -9.314 3.257 -4.665 1.00 0.00 83 GLU A C 20
ATOM 28465 O O . GLU A 1 83 ? -9.460 4.338 -4.096 1.00 0.00 83 GLU A O 20
ATOM 28475 N N . ILE A 1 84 ? -9.639 2.084 -4.141 1.00 0.00 84 ILE A N 20
ATOM 28476 C CA . ILE A 1 84 ? -10.209 1.991 -2.808 1.00 0.00 84 ILE A CA 20
ATOM 28477 C C . ILE A 1 84 ? -9.497 2.980 -1.883 1.00 0.00 84 ILE A C 20
ATOM 28478 O O . ILE A 1 84 ? -10.144 3.728 -1.152 1.00 0.00 84 ILE A O 20
ATOM 28493 N N . LEU A 1 85 ? -8.174 2.953 -1.946 1.00 0.00 85 LEU A N 20
ATOM 28494 C CA . LEU A 1 85 ? -7.367 3.838 -1.124 1.00 0.00 85 LEU A CA 20
ATOM 28495 C C . LEU A 1 85 ? -7.675 5.290 -1.491 1.00 0.00 85 LEU A C 20
ATOM 28496 O O . LEU A 1 85 ? -8.266 6.024 -0.699 1.00 0.00 85 LEU A O 20
ATOM 28511 N N . LYS A 1 86 ? -7.261 5.664 -2.693 1.00 0.00 86 LYS A N 20
ATOM 28512 C CA . LYS A 1 86 ? -7.485 7.016 -3.175 1.00 0.00 86 LYS A CA 20
ATOM 28513 C C . LYS A 1 86 ? -8.900 7.459 -2.799 1.00 0.00 86 LYS A C 20
ATOM 28514 O O . LYS A 1 86 ? -9.078 8.327 -1.947 1.00 0.00 86 LYS A O 20
ATOM 28529 N N . THR A 1 87 ? -9.872 6.841 -3.455 1.00 0.00 87 THR A N 20
ATOM 28530 C CA . THR A 1 87 ? -11.267 7.161 -3.200 1.00 0.00 87 THR A CA 20
ATOM 28531 C C . THR A 1 87 ? -11.488 7.433 -1.712 1.00 0.00 87 THR A C 20
ATOM 28532 O O . THR A 1 87 ? -11.706 8.576 -1.311 1.00 0.00 87 THR A O 20
ATOM 28543 N N . ALA A 1 88 ? -11.425 6.364 -0.931 1.00 0.00 88 ALA A N 20
ATOM 28544 C CA . ALA A 1 88 ? -11.616 6.474 0.505 1.00 0.00 88 ALA A CA 20
ATOM 28545 C C . ALA A 1 88 ? -10.616 7.482 1.074 1.00 0.00 88 ALA A C 20
ATOM 28546 O O . ALA A 1 88 ? -9.405 7.293 0.958 1.00 0.00 88 ALA A O 20
ATOM 28553 N N . ARG A 1 89 ? -11.157 8.532 1.673 1.00 0.00 89 ARG A N 20
ATOM 28554 C CA . ARG A 1 89 ? -10.327 9.570 2.259 1.00 0.00 89 ARG A CA 20
ATOM 28555 C C . ARG A 1 89 ? -9.366 8.965 3.286 1.00 0.00 89 ARG A C 20
ATOM 28556 O O . ARG A 1 89 ? -8.167 9.237 3.255 1.00 0.00 89 ARG A O 20
ATOM 28574 N N . GLU A 1 90 ? -9.930 8.157 4.172 1.00 0.00 90 GLU A N 20
ATOM 28575 C CA . GLU A 1 90 ? -9.140 7.511 5.206 1.00 0.00 90 GLU A CA 20
ATOM 28576 C C . GLU A 1 90 ? -8.987 6.019 4.903 1.00 0.00 90 GLU A C 20
ATOM 28577 O O . GLU A 1 90 ? -9.978 5.305 4.766 1.00 0.00 90 GLU A O 20
ATOM 28587 N N . ILE A 1 91 ? -7.735 5.593 4.807 1.00 0.00 91 ILE A N 20
ATOM 28588 C CA . ILE A 1 91 ? -7.440 4.199 4.523 1.00 0.00 91 ILE A CA 20
ATOM 28589 C C . ILE A 1 91 ? -7.292 3.435 5.842 1.00 0.00 91 ILE A C 20
ATOM 28590 O O . ILE A 1 91 ? -6.288 3.581 6.538 1.00 0.00 91 ILE A O 20
ATOM 28605 N N . SER A 1 92 ? -8.305 2.637 6.144 1.00 0.00 92 SER A N 20
ATOM 28606 C CA . SER A 1 92 ? -8.299 1.850 7.366 1.00 0.00 92 SER A CA 20
ATOM 28607 C C . SER A 1 92 ? -8.216 0.360 7.028 1.00 0.00 92 SER A C 20
ATOM 28608 O O . SER A 1 92 ? -9.190 -0.373 7.192 1.00 0.00 92 SER A O 20
ATOM 28615 N N . MET A 1 93 ? -7.043 -0.044 6.560 1.00 0.00 93 MET A N 20
ATOM 28616 C CA . MET A 1 93 ? -6.820 -1.433 6.198 1.00 0.00 93 MET A CA 20
ATOM 28617 C C . MET A 1 93 ? -6.274 -2.228 7.387 1.00 0.00 93 MET A C 20
ATOM 28618 O O . MET A 1 93 ? -5.699 -1.656 8.310 1.00 0.00 93 MET A O 20
ATOM 28630 N N . ARG A 1 94 ? -6.474 -3.536 7.323 1.00 0.00 94 ARG A N 20
ATOM 28631 C CA . ARG A 1 94 ? -6.010 -4.416 8.382 1.00 0.00 94 ARG A CA 20
ATOM 28632 C C . ARG A 1 94 ? -4.800 -5.224 7.908 1.00 0.00 94 ARG A C 20
ATOM 28633 O O . ARG A 1 94 ? -4.940 -6.147 7.108 1.00 0.00 94 ARG A O 20
ATOM 28651 N N . VAL A 1 95 ? -3.639 -4.848 8.423 1.00 0.00 95 VAL A N 20
ATOM 28652 C CA . VAL A 1 95 ? -2.405 -5.525 8.062 1.00 0.00 95 VAL A CA 20
ATOM 28653 C C . VAL A 1 95 ? -2.054 -6.546 9.147 1.00 0.00 95 VAL A C 20
ATOM 28654 O O . VAL A 1 95 ? -2.510 -6.432 10.283 1.00 0.00 95 VAL A O 20
ATOM 28667 N N . ARG A 1 96 ? -1.246 -7.521 8.757 1.00 0.00 96 ARG A N 20
ATOM 28668 C CA . ARG A 1 96 ? -0.828 -8.562 9.681 1.00 0.00 96 ARG A CA 20
ATOM 28669 C C . ARG A 1 96 ? 0.522 -9.140 9.254 1.00 0.00 96 ARG A C 20
ATOM 28670 O O . ARG A 1 96 ? 0.740 -9.414 8.075 1.00 0.00 96 ARG A O 20
ATOM 28688 N N . PHE A 1 97 ? 1.395 -9.309 10.236 1.00 0.00 97 PHE A N 20
ATOM 28689 C CA . PHE A 1 97 ? 2.719 -9.849 9.977 1.00 0.00 97 PHE A CA 20
ATOM 28690 C C . PHE A 1 97 ? 2.630 -11.263 9.399 1.00 0.00 97 PHE A C 20
ATOM 28691 O O . PHE A 1 97 ? 2.446 -12.229 10.137 1.00 0.00 97 PHE A O 20
ATOM 28707 N N . PHE A 1 98 ? 2.766 -11.339 8.083 1.00 0.00 98 PHE A N 20
ATOM 28708 C CA . PHE A 1 98 ? 2.703 -12.618 7.397 1.00 0.00 98 PHE A CA 20
ATOM 28709 C C . PHE A 1 98 ? 4.099 -13.086 6.980 1.00 0.00 98 PHE A C 20
ATOM 28710 O O . PHE A 1 98 ? 4.405 -13.154 5.790 1.00 0.00 98 PHE A O 20
ATOM 28726 N N . SER A 1 99 ? 4.908 -13.396 7.981 1.00 0.00 99 SER A N 20
ATOM 28727 C CA . SER A 1 99 ? 6.264 -13.854 7.734 1.00 0.00 99 SER A CA 20
ATOM 28728 C C . SER A 1 99 ? 6.888 -13.052 6.591 1.00 0.00 99 SER A C 20
ATOM 28729 O O . SER A 1 99 ? 6.777 -13.434 5.426 1.00 0.00 99 SER A O 20
ATOM 28736 N N . GLY A 1 100 ? 7.529 -11.954 6.962 1.00 0.00 100 GLY A N 20
ATOM 28737 C CA . GLY A 1 100 ? 8.171 -11.094 5.981 1.00 0.00 100 GLY A CA 20
ATOM 28738 C C . GLY A 1 100 ? 9.469 -10.504 6.536 1.00 0.00 100 GLY A C 20
ATOM 28739 O O . GLY A 1 100 ? 9.635 -10.391 7.749 1.00 0.00 100 GLY A O 20
ATOM 28743 N N . PRO A 1 101 ? 10.379 -10.133 5.595 1.00 0.00 101 PRO A N 20
ATOM 28744 C CA . PRO A 1 101 ? 11.657 -9.557 5.978 1.00 0.00 101 PRO A CA 20
ATOM 28745 C C . PRO A 1 101 ? 11.490 -8.108 6.437 1.00 0.00 101 PRO A C 20
ATOM 28746 O O . PRO A 1 101 ? 10.435 -7.508 6.239 1.00 0.00 101 PRO A O 20
ATOM 28754 N N . SER A 1 102 ? 12.548 -7.587 7.041 1.00 0.00 102 SER A N 20
ATOM 28755 C CA . SER A 1 102 ? 12.532 -6.218 7.531 1.00 0.00 102 SER A CA 20
ATOM 28756 C C . SER A 1 102 ? 13.767 -5.469 7.029 1.00 0.00 102 SER A C 20
ATOM 28757 O O . SER A 1 102 ? 14.788 -5.417 7.712 1.00 0.00 102 SER A O 20
ATOM 28764 N N . SER A 1 103 ? 13.633 -4.906 5.837 1.00 0.00 103 SER A N 20
ATOM 28765 C CA . SER A 1 103 ? 14.726 -4.161 5.234 1.00 0.00 103 SER A CA 20
ATOM 28766 C C . SER A 1 103 ? 15.065 -2.943 6.095 1.00 0.00 103 SER A C 20
ATOM 28767 O O . SER A 1 103 ? 14.210 -2.429 6.815 1.00 0.00 103 SER A O 20
ATOM 28774 N N . GLY A 1 104 ? 16.315 -2.516 5.992 1.00 0.00 104 GLY A N 20
ATOM 28775 C CA . GLY A 1 104 ? 16.779 -1.367 6.752 1.00 0.00 104 GLY A CA 20
ATOM 28776 C C . GLY A 1 104 ? 15.702 -0.281 6.815 1.00 0.00 104 GLY A C 20
ATOM 28777 O O . GLY A 1 104 ? 15.494 0.447 5.846 1.00 0.00 104 GLY A O 20
#

GO terms:
  GO:0005886 plasma membrane (C, EXP)
  GO:0046930 pore complex (C, IMP)
  GO:0046931 pore complex assembly (P, IMP)